Protein 4EWP (pdb70)

Nearest PDB structures (foldseek):
  4ewp-assembly3_F  TM=1.000E+00  e=6.067E-78  Micrococcus luteus NCTC 2665
  8d1u-assembly1_A  TM=9.342E-01  e=6.907E-38  Escherichia coli
  1ebl-assembly1_B  TM=9.353E-01  e=1.078E-37  Escherichia coli
  4z19-assembly1_A-2  TM=9.614E-01  e=1.887E-36  Yersinia pestis
  5bnr-assembly1_A-2  TM=9.513E-01  e=1.887E-36  Escherichia coli K-12

InterPro domains:
  IPR004655 Beta-ketoacyl-[acyl-carrier-protein] synthase III [MF_01815] (12-349)
  IPR004655 Beta-ketoacyl-[acyl-carrier-protein] synthase III [TIGR00747] (14-348)
  IPR013747 Beta-ketoacyl-[acyl-carrier-protein] synthase III, C-terminal [PF08541] (259-348)
  IPR013751 Beta-ketoacyl-[acyl-carrier-protein] synthase III, N-terminal [PF08545] (117-194)
  IPR016039 Thiolase-like [G3DSA:3.40.47.10] (1-183)
  IPR016039 Thiolase-like [G3DSA:3.40.47.10] (184-348)
  IPR016039 Thiolase-like [SSF53901] (9-349)

Secondary structure (DSSP, 8-state):
-PPPP-----SEEEEEEEEEE--S-EEEHHHHTTTTT--HHHHHHHH--SEEE---SS--HHHHHHHHHHHHHHHTT--GGG-SEEEEE-S--S-SSS-HHHHHHHHTT-TTS-EEEEE-GGGHHHHHHHHHHHHHHTTS-SEEEEEEEEEGGGG--TT-TTTGGGB-EEEEEEEEEEESS--BPPPEEEE-GGGTTSEEESS-HHHHHHHHHHHHHHS--TTTTT-SS-SS--EEE-HHHHHHIIIIIHHHHHHHHHHHHT--GGGEEEEEE--S-HHHHHHHHHHTT--TTSEEP-THHHH-B-GGGHHHHHHHHHHHH-GGGTTSEEEEEEEETTTEEEEEEEE--/-PPPP-----SEEEEEEEEEE--S-EEEGGGTTGGGT--HHHHHHHH--SEEE---TT--HHHHHHHHHHHHHHHHT--GGG-SEEEEE-S--S-SSS-HHHHHHHHTT-TTS-EEEEE-GGGHHHHHHHHHHHHHHTTS-SEEEEEEEEEGGGG--TT-SSSGGGB-EEEEEEEEEEESS--BPPPEEEE-GGGTTSEEESS-HHHHHHHHHHHHHHS--BTTBT-SS-SS--EEE-HHHHHHHIIIIIHHHHHHHHHHHT--GGGEEEEEE--S-HHHHHHHHHHTT--TTSEEP-THHHH-B-GGGHHHHHHHHHHHH-GGGTTSEEEEEEEETTTEEEEEEEE--/----------SEEEEEEEEEE--S-EEEGGGTSGGGT--HHHHHHHH--SEEE---TTS-HHHHHHHHHHHHHHHHT--GGG-SEEEEE-S--S-SSS-HHHHHHHHTT-TTS-EEEEE-GGGHHHHHHHHHHHHHHTTS-SEEEEEEEEEGGGG--TT-SSSGGGB-EEEEEEEEEEESS--BPPPEEEE-GGGTTSEEESS-HHHHHHHHHHHHHH----SSTT-SS-SS--EEE-HHHHHHHIIIIIHHHHHHHHHHHT--GGGEEEEEE--S-HHHHHHHHHHTT--TTSEEP-THHHH-B-GGGHHHHHHHHHHHH-GGGTTSEEEEEEEETTTEEEEEEEE--/--PPP-----SEEEEEEEEEE--S-EEEGGGTTTTTT--HHHHHHHH--SEEE---TT--HHHHHHHHHHHHHHHTT--GGG-SEEEEE-S--S-SSS-HHHHHHHHTT-TTS-EEEEE-GGGHHHHHHHHHHHHHHTTS-SEEEEEEEEEGGGG--TT-SSSGGGB-EEEEEEEEEEESS--BPPPEEEE-GGGTTSEEESS-HHHHHHHHHHHHHHS--TTTTT-SS-SS--EEE-HHHHHHIIIIIHHHHHHHHHHHHT--GGG-SEEEE--S-HHHHHHHHHHTT--TTSEE--THHHH-B-GGGHHHHHHHHHHHH-GGGTT-EEEEEEEETTTEEEEEEEE--/----------SEEEEEEEEEE--SEEEEGGGTTTTTT--HHHHHHHH--SEEEE--TT--HHHHHHHHHHHHHHHHT--GGG-SEEEEE-S--S-SSS-HHHHHHHHTT-TTS-EEEEE-GGGHHHHHHHHHHHHHHTTS-SEEEEEEEEEGGGG--TT-SSSGGGB-EEEEEEEEEEESS--BPPPEEEE-GGGTTSEEESS-HHHHHHHHHHHHHH---BTTBT-SS-SS--EEE-HHHHHHIIIIIIHHHHHHHHHHHT--GGG-SEEEE--S-HHHHHHHHHHTT--TTSEEP-THHHH-B-GGGHHHHHHHHHHHH-GGGTTSEEEEEEEETTTEEEEEEEE--/-PPPP-----SEEEEEEEEEE--SEEEEGGGTTTTTT--HHHHHHHH--SEEEE--TT--HHHHHHHHHHHHHHHTT--GGG-SEEEEE-S--S-SSS-HHHHHHHHTT-TTS-EEEEE-GGGHHHHHHHHHHHHHHTTS-SEEEEEEEEEGGGS--TT-SSSGGGB-EEEEEEEEEEESS--BPPPEEEE-GGGTTSEEESS-HHHHHHHHHHHHHH---TTTTT-SS-SS--EEE-HHHHHHIIIIIHHHHHHHHHHHHT--GGGEEEEEE--S-HHHHHHHHHHTT--TTSEE--THHHH-B-GGGHHHHHHHHHHHH-GGGTTSEEEEEEEETTTEEEEEEEE--

Solvent-accessible surface area: 68040 Å² total; per-residue (Å²): 190,55,97,4,118,61,69,166,81,33,67,1,0,110,1,30,3,1,0,18,59,80,2,103,77,85,16,56,1,109,95,38,26,54,79,6,134,31,47,37,143,53,0,114,147,100,5,15,0,46,22,0,2,33,18,68,81,134,23,45,4,16,71,0,0,16,25,0,0,120,43,0,12,141,105,28,70,41,120,5,81,56,6,49,1,0,0,0,1,10,17,8,27,19,40,28,4,1,5,0,0,0,35,0,0,61,81,10,40,2,51,84,8,7,0,0,12,2,17,2,7,26,0,0,1,0,0,0,0,1,4,0,3,1,2,0,8,0,18,25,5,145,38,0,0,0,0,0,0,0,16,3,32,19,11,20,23,77,86,22,87,36,12,6,8,11,4,0,0,0,0,0,0,0,0,0,6,19,16,129,119,21,1,0,0,7,19,20,23,0,1,42,3,127,86,39,75,16,16,11,17,72,42,24,34,28,102,3,54,78,28,0,22,106,2,50,99,81,46,72,11,61,78,0,46,61,20,174,46,36,32,17,6,1,12,80,26,56,26,48,15,14,36,45,21,0,0,9,28,3,0,73,13,0,90,104,0,8,110,33,0,26,8,112,24,119,52,8,24,0,0,0,0,2,2,10,23,32,84,7,0,62,8,0,14,111,27,6,172,32,44,180,87,9,44,30,0,102,7,0,22,58,2,1,11,2,5,1,0,2,4,0,0,1,0,15,78,11,17,113,109,39,92,133,16,62,42,18,5,0,0,0,0,0,5,1,4,0,1,0,34,0,0,0,0,0,68,4,38,191,36,91,4,116,58,83,165,76,30,63,1,0,100,2,33,4,2,0,18,57,82,2,98,79,93,16,46,0,94,94,35,45,54,81,4,130,22,42,33,143,80,0,112,129,103,4,16,0,53,23,0,2,34,18,66,80,128,23,46,2,17,72,0,0,18,24,0,0,120,49,0,11,142,103,26,68,42,118,6,73,53,6,49,0,0,0,0,1,10,19,8,25,20,39,33,4,1,5,0,0,0,36,0,0,61,85,10,41,2,50,87,6,8,0,0,14,0,18,3,8,25,0,0,1,0,0,0,0,2,3,0,5,0,1,0,7,0,17,24,5,142,32,0,0,0,0,0,0,0,15,3,33,16,10,22,21,80,88,25,120,36,12,6,5,13,4,0,0,0,0,0,0,0,0,0,6,26,12,135,95,22,1,1,0,11,19,26,26,0,1,30,2,120,100,37,78,19,16,13,16,69,46,21,31,28,102,3,54,80,28,0,24,100,1,46,89,80,43,72,14,73,73,0,38,73,19,170,40,38,29,16,6,2,12,62,29,62,25,100,34,14,55,74,10,0,23,167,40,3,0,69,12,0,101,88,0,8,102,36,0,35,7,102,20,116,52,8,23,0,0,0,0,4,1,11,19,29,93,6,1,57,60,0,17,169,45,4,166,29,42,182,90,8,43,26,1,101,7,0,24,56,2,1,10,1,6,1,0,2,3,0,0,1,0,22,73,12,21,110,105,33,92,136,15,61,41,17,10,0,0,0,0,0,5,2,4,0,2,1,29,0,0,0,0,0,49,4,46,149,50,102,4,120,55,80,162,82,23,64,2,0,118,3,32,3,2,0,18,54,82,3,84,54,24,18,9,2,68,90,38,32,59,82,3,130,28,44,14,121,90,0,73,120,62,5,16,0,14,0,0,4,33,18,66,86,135,26,44,4,17,73,0,0,17,26,0,0,115,46,0,11,137,105,28,68,39,126,7,78,63,6,54,0,0,0,0,1,10,16,7,25,20,42,31,5,1,4,0,0,0,36,0,0,64,87,11,38,2,52,86,8,8,0,0,13,1,18,3,8,24,0,0,1,0,0,0,0,2,2,0,5,1,1,0,10,0,11,25,4,147,44,0,0,0,0,0,0,0,15,3,33,16,11,19,9,77,81,8,142,39,11,6,6,13,4,0,0,0,0,0,0,0,0,0,5,14,12,126,133,32,2,1,0,12,22,25,25,0,1,31,2,126,54,38,86,21,16,18,19,52,47,22,31,25,99,2,52,78,31,0,24,100,1,50,91,87,40,72,22,67,76,1,26,70,18,171,48,34,24,15,7,3,12,75,36,67,26,96,6,14,40,3,8,0,4,25,38,3,3,74,12,0,76,92,0,0,76,34,0,35,2,80,11,117,50,7,21,0,0,0,0,3,2,11,16,31,52,6,0,62,42,0,18,85,8,7,107,28,48,186,89,8,41,29,0,96,6,0,7,18,2,1,9,1,5,1,0,3,3,0,0,0,0,19,51,10,20,68,63,33,64,137,14,58,44,17,4,0,0,0,0,0,4,2,5,0,1,1,28,0,0,0,0,0,61,5,43,179,46,104,2,111,56,83,168,84,25,69,1,0,106,3,28,2,2,0,11,55,85,4,96,82,82,16,44,2,126,88,42,39,48,76,8,125,21,46,57,116,96,0,118,110,145,6,12,0,48,21,0,3,31,18,73,78,138,26,46,2,19,68,0,0,12,26,0,0,107,42,0,12,124,113,28,67,40,125,9,86,55,7,53,0,0,0,0,1,11,17,7,28,19,43,28,4,2,4,0,0,0,45,0,0,68,96,14,40,2,52,85,7,7,0,0,13,1,18,4,9,24,0,0,1,0,0,0,0,1,3,0,2,1,1,0,7,0,14,26,5,140,44,0,0,0,0,0,0,0,15,7,32,17,10,17,22,73,93,23,106,35,13,5,7,12,5,0,0,0,0,0,0,0,0,0,4,16,17,133,107,25,1,1,0,14,20,16,25,0,1,38,2,127,84,41,77,16,17,12,18,71,46,21,34,29,102,3,51,77,20,0,22,104,1,54,96,83,47,75,11,77,65,0,33,73,21,173,45,36,34,18,5,2,9,67,30,59,30,87,22,13,69,145,13,0,0,112,45,3,2,141,13,0,108,107,0,6,109,36,0,36,4,95,32,116,51,9,22,0,0,1,0,3,3,12,20,20,94,6,0,56,46,0,13,145,46,5,168,32,50,170,84,8,50,25,1,108,6,0,21,55,3,2,10,1,6,1,0,2,2,0,0,0,1,21,74,10,21,113,114,39,95,139,12,62,32,16,2,0,0,1,0,0,5,1,4,0,0,1,32,0,0,0,0,0,50,3,45,188,53,88,5,118,58,78,168,80,30,66,1,0,98,0,37,3,2,0,18,56,82,2,99,79,84,18,45,0,115,94,39,49,57,73,2,135,26,48,47,115,100,0,108,121,109,5,15,0,53,22,0,2,33,18,66,83,128,25,45,2,12,70,0,0,16,26,0,0,120,45,0,10,128,99,28,70,34,132,6,83,57,7,53,0,0,0,0,1,12,16,8,29,19,41,27,4,1,4,0,0,0,34,0,0,66,82,10,42,2,52,86,7,7,0,0,12,1,19,3,9,24,0,0,1,0,0,0,0,1,4,0,4,0,1,0,9,0,20,28,8,150,39,0,0,0,0,0,0,0,16,5,34,17,9,19,21,77,83,25,148,37,13,7,7,13,4,0,0,0,0,0,0,0,0,0,5,24,10,122,104,24,2,1,0,10,22,27,25,0,0,24,3,118,109,39,75,22,16,12,18,70,46,25,30,29,103,2,53,80,25,0,29,92,1,48,103,82,41,71,13,60,75,0,37,79,17,185,39,36,32,17,5,1,12,76,26,61,24,74,35,15,46,122,27,0,15,169,42,3,0,121,8,0,94,86,0,7,98,36,0,34,2,99,31,131,48,7,17,0,0,0,0,4,3,12,16,30,91,7,0,61,45,0,21,128,47,6,170,29,50,185,82,9,48,29,6,101,7,0,22,54,3,1,11,2,7,1,0,2,2,0,1,1,0,23,80,6,18,103,111,31,88,130,30,58,39,18,6,0,0,0,0,0,5,1,4,0,1,1,27,0,0,0,0,0,66,4,30,187,38,90,4,120,56,84,164,73,21,72,1,0,12,0,33,3,2,0,18,53,84,1,99,81,85,16,45,1,116,89,39,46,56,81,4,114,31,38,36,109,72,0,107,128,130,4,13,0,48,24,0,2,31,19,67,84,133,24,44,4,15,73,0,0,13,26,0,0,127,45,0,10,126,78,7,19,34,102,5,73,53,6,51,0,0,0,0,1,12,19,7,27,20,43,29,5,0,5,0,0,0,42,0,0,61,89,14,41,2,52,84,7,8,0,0,12,1,19,3,8,25,0,0,2,1,0,0,0,1,4,0,3,1,2,0,8,0,15,26,8,134,45,0,0,0,0,0,0,1,15,5,36,16,9,20,26,76,81,23,144,37,13,4,7,8,3,0,0,0,0,0,0,0,0,0,7,17,10,56,40,25,0,1,0,9,20,19,25,0,0,29,3,127,97,39,77,16,17,11,18,63,43,22,31,30,99,1,50,78,28,0,25,105,1,60,99,77,43,72,8,63,73,0,48,54,14,170,44,35,30,14,5,5,12,78,29,60,25,88,29,11,73,133,13,0,0,125,42,2,2,139,12,0,110,100,0,8,106,35,0,35,7,106,22,113,54,8,20,0,0,0,0,3,2,10,26,18,92,7,0,32,46,0,12,134,43,8,168,30,41,184,89,8,47,31,5,103,8,0,22,58,2,1,10,1,6,2,0,2,3,0,0,2,0,22,76,9,7,82,101,30,13,66,27,8,4,16,4,0,0,0,0,0,4,1,5,0,0,1,29,0,0,0,0,0,39,0,22

Structure (mmCIF, N/CA/C/O backbone):
data_4EWP
#
_entry.id   4EWP
#
_cell.length_a   80.140
_cell.length_b   85.026
_cell.length_c   96.916
_cell.angle_alpha   69.82
_cell.angle_beta   71.37
_cell.angle_gamma   85.66
#
_symmetry.space_group_name_H-M   'P 1'
#
loop_
_entity.id
_entity.type
_entity.pdbx_description
1 polymer '3-oxoacyl-[acyl-carrier-protein] synthase 3'
2 water water
#
loop_
_atom_site.group_PDB
_atom_site.id
_atom_site.type_symbol
_atom_site.label_atom_id
_atom_site.label_alt_id
_atom_site.label_comp_id
_atom_site.label_asym_id
_atom_site.label_entity_id
_atom_site.label_seq_id
_atom_site.pdbx_PDB_ins_code
_atom_site.Cartn_x
_atom_site.Cartn_y
_atom_site.Cartn_z
_atom_site.occupancy
_atom_site.B_iso_or_equiv
_atom_site.auth_seq_id
_atom_site.auth_comp_id
_atom_site.auth_asym_id
_atom_site.auth_atom_id
_atom_site.pdbx_PDB_model_num
ATOM 1 N N . THR A 1 2 ? -64.582 -3.897 -14.033 1.00 75.41 2 THR A N 1
ATOM 2 C CA . THR A 1 2 ? -63.127 -3.854 -14.153 1.00 75.26 2 THR A CA 1
ATOM 3 C C . THR A 1 2 ? -62.664 -4.506 -15.463 1.00 73.80 2 THR A C 1
ATOM 4 O O . THR A 1 2 ? -63.202 -5.539 -15.879 1.00 74.57 2 THR A O 1
ATOM 8 N N . VAL A 1 3 ? -61.671 -3.894 -16.107 1.00 69.01 3 VAL A N 1
ATOM 9 C CA . VAL A 1 3 ? -61.219 -4.329 -17.425 1.00 63.62 3 VAL A CA 1
ATOM 10 C C . VAL A 1 3 ? -60.112 -5.375 -17.345 1.00 62.51 3 VAL A C 1
ATOM 11 O O . VAL A 1 3 ? -59.120 -5.191 -16.644 1.00 63.32 3 VAL A O 1
ATOM 15 N N . THR A 1 4 ? -60.288 -6.471 -18.074 1.00 58.98 4 THR A N 1
ATOM 16 C CA . THR A 1 4 ? -59.264 -7.504 -18.157 1.00 50.80 4 THR A CA 1
ATOM 17 C C . THR A 1 4 ? -58.353 -7.223 -19.358 1.00 46.96 4 THR A C 1
ATOM 18 O O . THR A 1 4 ? -58.837 -6.994 -20.474 1.00 48.22 4 THR A O 1
ATOM 22 N N . LEU A 1 5 ? -57.040 -7.232 -19.126 1.00 35.43 5 LEU A N 1
ATOM 23 C CA . LEU A 1 5 ? -56.082 -6.959 -20.185 1.00 33.47 5 LEU A CA 1
ATOM 24 C C . LEU A 1 5 ? -56.014 -8.163 -21.102 1.00 36.65 5 LEU A C 1
ATOM 25 O O . LEU A 1 5 ? -56.056 -9.296 -20.635 1.00 40.37 5 LEU A O 1
ATOM 30 N N . LYS A 1 6 ? -55.899 -7.921 -22.403 1.00 37.38 6 LYS A N 1
ATOM 31 C CA . LYS A 1 6 ? -55.708 -9.003 -23.360 1.00 35.85 6 LYS A CA 1
ATOM 32 C C . LYS A 1 6 ? -54.312 -9.579 -23.247 1.00 35.77 6 LYS A C 1
ATOM 33 O O . LYS A 1 6 ? -53.409 -8.926 -22.726 1.00 35.13 6 LYS A O 1
ATOM 39 N N . GLN A 1 7 ? -54.146 -10.810 -23.724 1.00 36.14 7 GLN A N 1
ATOM 40 C CA . GLN A 1 7 ? -52.858 -11.500 -23.684 1.00 37.93 7 GLN A CA 1
ATOM 41 C C . GLN A 1 7 ? -52.600 -12.242 -25.004 1.00 37.25 7 GLN A C 1
ATOM 42 O O . GLN A 1 7 ? -53.544 -12.650 -25.683 1.00 37.16 7 GLN A O 1
ATOM 48 N N . HIS A 1 8 ? -51.323 -12.386 -25.369 1.00 35.96 8 HIS A N 1
ATOM 49 C CA . HIS A 1 8 ? -50.892 -13.227 -26.491 1.00 35.25 8 HIS A CA 1
ATOM 50 C C . HIS A 1 8 ? -51.184 -14.701 -26.225 1.00 35.77 8 HIS A C 1
ATOM 51 O O . HIS A 1 8 ? -51.028 -15.173 -25.093 1.00 34.36 8 HIS A O 1
ATOM 58 N N . GLU A 1 9 ? -51.555 -15.443 -27.267 1.00 36.06 9 GLU A N 1
ATOM 59 C CA . GLU A 1 9 ? -51.554 -16.902 -27.177 1.00 39.99 9 GLU A CA 1
ATOM 60 C C . GLU A 1 9 ? -50.117 -17.429 -27.294 1.00 38.80 9 GLU A C 1
ATOM 61 O O . GLU A 1 9 ? -49.268 -16.778 -27.903 1.00 36.96 9 GLU A O 1
ATOM 67 N N . ARG A 1 10 ? -49.860 -18.606 -26.722 1.00 37.10 10 ARG A N 1
ATOM 68 C CA . ARG A 1 10 ? -48.510 -19.167 -26.663 1.00 36.34 10 ARG A CA 1
ATOM 69 C C . ARG A 1 10 ? -48.378 -20.489 -27.426 1.00 37.38 10 ARG A C 1
ATOM 70 O O . ARG A 1 10 ? -49.245 -21.363 -27.335 1.00 37.58 10 ARG A O 1
ATOM 78 N N . PRO A 1 11 ? -47.285 -20.643 -28.191 1.00 36.56 11 PRO A N 1
ATOM 79 C CA . PRO A 1 11 ? -47.089 -21.921 -28.885 1.00 33.48 11 PRO A CA 1
ATOM 80 C C . PRO A 1 11 ? -46.604 -22.947 -27.871 1.00 34.07 11 PRO A C 1
ATOM 81 O O . PRO A 1 11 ? -46.264 -22.565 -26.748 1.00 38.22 11 PRO A O 1
ATOM 85 N N . ALA A 1 12 ? -46.568 -24.216 -28.256 1.00 34.98 12 ALA A N 1
ATOM 86 C CA . ALA A 1 12 ? -46.139 -25.294 -27.370 1.00 35.25 12 ALA A CA 1
ATOM 87 C C . ALA A 1 12 ? -44.660 -25.184 -26.979 1.00 37.78 12 ALA A C 1
ATOM 88 O O . ALA A 1 12 ? -44.282 -25.456 -25.831 1.00 38.95 12 ALA A O 1
ATOM 90 N N . ALA A 1 13 ? -43.819 -24.793 -27.933 1.00 33.04 13 ALA A N 1
ATOM 91 C CA . ALA A 1 13 ? -42.378 -24.835 -27.706 1.00 27.94 13 ALA A CA 1
ATOM 92 C C . ALA A 1 13 ? -41.618 -24.013 -28.737 1.00 25.20 13 ALA A C 1
ATOM 93 O O . ALA A 1 13 ? -42.209 -23.263 -29.513 1.00 24.67 13 ALA A O 1
ATOM 95 N N . SER A 1 14 ? -40.303 -24.164 -28.748 1.00 22.78 14 SER A N 1
ATOM 96 C CA . SER A 1 14 ? -39.458 -23.353 -29.618 1.00 21.99 14 SER A CA 1
ATOM 97 C C . SER A 1 14 ? -38.369 -24.222 -30.218 1.00 20.37 14 SER A C 1
ATOM 98 O O . SER A 1 14 ? -38.172 -25.360 -29.790 1.00 21.60 14 SER A O 1
ATOM 101 N N . ARG A 1 15 ? -37.625 -23.682 -31.179 1.00 17.46 15 ARG A N 1
ATOM 102 C CA . ARG A 1 15 ? -36.569 -24.470 -31.808 1.00 24.58 15 ARG A CA 1
ATOM 103 C C . ARG A 1 15 ? -35.662 -23.597 -32.652 1.00 22.11 15 ARG A C 1
ATOM 104 O O . ARG A 1 15 ? -36.101 -22.597 -33.224 1.00 21.91 15 ARG A O 1
ATOM 112 N N . ILE A 1 16 ? -34.388 -23.966 -32.697 1.00 19.30 16 ILE A N 1
ATOM 113 C CA . ILE A 1 16 ? -33.422 -23.277 -33.543 1.00 21.17 16 ILE A CA 1
ATOM 114 C C . ILE A 1 16 ? -33.607 -23.826 -34.945 1.00 22.65 16 ILE A C 1
ATOM 115 O O . ILE A 1 16 ? -33.416 -25.022 -35.173 1.00 26.87 16 ILE A O 1
ATOM 120 N N . VAL A 1 17 ? -34.004 -22.975 -35.888 1.00 21.57 17 VAL A N 1
ATOM 121 C CA . VAL A 1 17 ? -34.311 -23.474 -37.229 1.00 23.57 17 VAL A CA 1
ATOM 122 C C . VAL A 1 17 ? -33.203 -23.238 -38.251 1.00 24.62 17 VAL A C 1
ATOM 123 O O . VAL A 1 17 ? -33.340 -23.638 -39.415 1.00 26.59 17 VAL A O 1
ATOM 127 N N . ALA A 1 18 ? -32.109 -22.606 -37.820 1.00 21.88 18 ALA A N 1
ATOM 128 C CA . ALA A 1 18 ? -30.980 -22.374 -38.719 1.00 21.28 18 ALA A CA 1
ATOM 129 C C . ALA A 1 18 ? -29.815 -21.745 -37.997 1.00 24.55 18 ALA A C 1
ATOM 130 O O . ALA A 1 18 ? -29.983 -21.143 -36.927 1.00 17.92 18 ALA A O 1
ATOM 132 N N . VAL A 1 19 ? -28.630 -21.895 -38.581 1.00 24.01 19 VAL A N 1
ATOM 133 C CA . VAL A 1 19 ? -27.440 -21.242 -38.059 1.00 23.48 19 VAL A CA 1
ATOM 134 C C . VAL A 1 19 ? -26.638 -20.607 -39.194 1.00 22.90 19 VAL A C 1
ATOM 135 O O . VAL A 1 19 ? -26.554 -21.150 -40.297 1.00 26.51 19 VAL A O 1
ATOM 139 N N . GLY A 1 20 ? -26.077 -19.437 -38.921 1.00 18.93 20 GLY A N 1
ATOM 140 C CA . GLY A 1 20 ? -25.339 -18.685 -39.911 1.00 19.80 20 GLY A CA 1
ATOM 141 C C . GLY A 1 20 ? -24.019 -18.238 -39.318 1.00 19.06 20 GLY A C 1
ATOM 142 O O . GLY A 1 20 ? -23.866 -18.182 -38.105 1.00 18.32 20 GLY A O 1
ATOM 143 N N . ALA A 1 21 ? -23.063 -17.926 -40.182 1.00 20.77 21 ALA A N 1
ATOM 144 C CA . ALA A 1 21 ? -21.703 -17.652 -39.754 1.00 24.34 21 ALA A CA 1
ATOM 145 C C . ALA A 1 21 ? -21.062 -16.556 -40.597 1.00 26.47 21 ALA A C 1
ATOM 146 O O . ALA A 1 21 ? -21.321 -16.442 -41.798 1.00 23.63 21 ALA A O 1
ATOM 148 N N . TYR A 1 22 ? -20.226 -15.750 -39.960 1.00 23.80 22 TYR A N 1
ATOM 149 C CA . TYR A 1 22 ? -19.314 -14.890 -40.698 1.00 21.41 22 TYR A CA 1
ATOM 150 C C . TYR A 1 22 ? -17.929 -15.050 -40.081 1.00 22.57 22 TYR A C 1
ATOM 151 O O . TYR A 1 22 ? -17.742 -14.858 -38.871 1.00 20.24 22 TYR A O 1
ATOM 160 N N . ARG A 1 23 ? -16.969 -15.409 -40.922 1.00 27.30 23 ARG A N 1
ATOM 161 C CA . ARG A 1 23 ? -15.595 -15.615 -40.510 1.00 28.51 23 ARG A CA 1
ATOM 162 C C . ARG A 1 23 ? -14.694 -14.735 -41.352 1.00 29.58 23 ARG A C 1
ATOM 163 O O . ARG A 1 23 ? -14.620 -14.910 -42.565 1.00 30.60 23 ARG A O 1
ATOM 171 N N . PRO A 1 24 ? -13.998 -13.785 -40.710 1.00 27.24 24 PRO A N 1
ATOM 172 C CA . PRO A 1 24 ? -12.990 -12.986 -41.417 1.00 27.12 24 PRO A CA 1
ATOM 173 C C . PRO A 1 24 ? -11.988 -13.889 -42.137 1.00 28.60 24 PRO A C 1
ATOM 174 O O . PRO A 1 24 ? -11.634 -14.941 -41.608 1.00 32.92 24 PRO A O 1
ATOM 178 N N . ALA A 1 25 ? -11.542 -13.481 -43.322 1.00 29.30 25 ALA A N 1
ATOM 179 C CA . ALA A 1 25 ? -10.629 -14.292 -44.119 1.00 31.50 25 ALA A CA 1
ATOM 180 C C . ALA A 1 25 ? -9.207 -14.277 -43.578 1.00 37.06 25 ALA A C 1
ATOM 181 O O . ALA A 1 25 ? -8.389 -15.130 -43.935 1.00 31.51 25 ALA A O 1
ATOM 183 N N . ASN A 1 26 ? -8.903 -13.304 -42.729 1.00 36.04 26 ASN A N 1
ATOM 184 C CA . ASN A 1 26 ? -7.555 -13.208 -42.175 1.00 37.62 26 ASN A CA 1
ATOM 185 C C . ASN A 1 26 ? -7.366 -14.157 -40.993 1.00 40.00 26 ASN A C 1
ATOM 186 O O . ASN A 1 26 ? -7.872 -13.920 -39.896 1.00 39.92 26 ASN A O 1
ATOM 191 N N . LEU A 1 27 ? -6.650 -15.247 -41.232 1.00 40.24 27 LEU A N 1
ATOM 192 C CA . LEU A 1 27 ? -6.327 -16.184 -40.172 1.00 38.18 27 LEU A CA 1
ATOM 193 C C . LEU A 1 27 ? -4.906 -15.915 -39.740 1.00 38.51 27 LEU A C 1
ATOM 194 O O . LEU A 1 27 ? -3.966 -16.326 -40.412 1.00 38.82 27 LEU A O 1
ATOM 199 N N . VAL A 1 28 ? -4.753 -15.203 -38.630 1.00 38.05 28 VAL A N 1
ATOM 200 C CA . VAL A 1 28 ? -3.435 -14.838 -38.123 1.00 38.11 28 VAL A CA 1
ATOM 201 C C . VAL A 1 28 ? -2.777 -16.006 -37.391 1.00 33.07 28 VAL A C 1
ATOM 202 O O . VAL A 1 28 ? -3.363 -16.592 -36.484 1.00 31.76 28 VAL A O 1
ATOM 206 N N . PRO A 1 29 ? -1.551 -16.368 -37.803 1.00 35.55 29 PRO A N 1
ATOM 207 C CA . PRO A 1 29 ? -0.833 -17.455 -37.126 1.00 35.94 29 PRO A CA 1
ATOM 208 C C . PRO A 1 29 ? -0.096 -16.971 -35.880 1.00 40.18 29 PRO A C 1
ATOM 209 O O . PRO A 1 29 ? 0.211 -15.782 -35.747 1.00 38.47 29 PRO A O 1
ATOM 213 N N . ASN A 1 30 ? 0.201 -17.902 -34.983 1.00 39.90 30 ASN A N 1
ATOM 214 C CA . ASN A 1 30 ? 0.851 -17.562 -33.729 1.00 38.98 30 ASN A CA 1
ATOM 215 C C . ASN A 1 30 ? 2.068 -16.668 -33.892 1.00 41.43 30 ASN A C 1
ATOM 216 O O . ASN A 1 30 ? 2.328 -15.805 -33.060 1.00 41.31 30 ASN A O 1
ATOM 221 N N . GLU A 1 31 ? 2.806 -16.873 -34.975 1.00 46.79 31 GLU A N 1
ATOM 222 C CA . GLU A 1 31 ? 4.121 -16.259 -35.149 1.00 52.66 31 GLU A CA 1
ATOM 223 C C . GLU A 1 31 ? 4.049 -14.734 -35.251 1.00 50.84 31 GLU A C 1
ATOM 224 O O . GLU A 1 31 ? 5.002 -14.031 -34.908 1.00 52.84 31 GLU A O 1
ATOM 230 N N . ASP A 1 32 ? 2.915 -14.231 -35.724 1.00 45.55 32 ASP A N 1
ATOM 231 C CA . ASP A 1 32 ? 2.731 -12.797 -35.910 1.00 48.25 32 ASP A CA 1
ATOM 232 C C . ASP A 1 32 ? 2.568 -12.093 -34.568 1.00 47.90 32 ASP A C 1
ATOM 233 O O . ASP A 1 32 ? 2.815 -10.891 -34.452 1.00 51.48 32 ASP A O 1
ATOM 238 N N . LEU A 1 33 ? 2.163 -12.847 -33.552 1.00 43.37 33 LEU A N 1
ATOM 239 C CA . LEU A 1 33 ? 1.819 -12.263 -32.258 1.00 42.23 33 LEU A CA 1
ATOM 240 C C . LEU A 1 33 ? 2.871 -12.480 -31.168 1.00 45.35 33 LEU A C 1
ATOM 241 O O . LEU A 1 33 ? 2.885 -11.764 -30.163 1.00 46.31 33 LEU A O 1
ATOM 246 N N . ILE A 1 34 ? 3.740 -13.467 -31.359 1.00 43.45 34 ILE A N 1
ATOM 247 C CA . ILE A 1 34 ? 4.622 -13.909 -30.282 1.00 46.03 34 ILE A CA 1
ATOM 248 C C . ILE A 1 34 ? 5.673 -12.888 -29.839 1.00 47.57 34 ILE A C 1
ATOM 249 O O . ILE A 1 34 ? 6.184 -12.974 -28.722 1.00 47.30 34 ILE A O 1
ATOM 254 N N . GLY A 1 35 ? 5.990 -11.933 -30.709 1.00 48.44 35 GLY A N 1
ATOM 255 C CA . GLY A 1 35 ? 7.033 -10.950 -30.434 1.00 49.76 35 GLY A CA 1
ATOM 256 C C . GLY A 1 35 ? 6.817 -10.093 -29.195 1.00 48.58 35 GLY A C 1
ATOM 257 O O . GLY A 1 35 ? 7.582 -10.183 -28.244 1.00 44.72 35 GLY A O 1
ATOM 258 N N . PRO A 1 36 ? 5.768 -9.256 -29.200 1.00 48.96 36 PRO A N 1
ATOM 259 C CA . PRO A 1 36 ? 5.466 -8.330 -28.098 1.00 50.34 36 PRO A CA 1
ATOM 260 C C . PRO A 1 36 ? 5.117 -9.014 -26.763 1.00 51.91 36 PRO A C 1
ATOM 261 O O . PRO A 1 36 ? 5.176 -8.359 -25.720 1.00 51.57 36 PRO A O 1
ATOM 265 N N . ILE A 1 37 ? 4.739 -10.291 -26.792 1.00 50.30 37 ILE A N 1
ATOM 266 C CA . ILE A 1 37 ? 4.492 -11.036 -25.555 1.00 48.30 37 ILE A CA 1
ATOM 267 C C . ILE A 1 37 ? 5.659 -11.991 -25.254 1.00 50.96 37 ILE A C 1
ATOM 268 O O . ILE A 1 37 ? 5.577 -12.846 -24.364 1.00 47.21 37 ILE A O 1
ATOM 273 N N . ASP A 1 38 ? 6.739 -11.825 -26.013 1.00 55.94 38 ASP A N 1
ATOM 274 C CA . ASP A 1 38 ? 7.948 -12.640 -25.887 1.00 59.79 38 ASP A CA 1
ATOM 275 C C . ASP A 1 38 ? 7.702 -14.123 -25.604 1.00 58.74 38 ASP A C 1
ATOM 276 O O . ASP A 1 38 ? 8.317 -14.683 -24.693 1.00 62.03 38 ASP A O 1
ATOM 281 N N . SER A 1 39 ? 6.820 -14.764 -26.371 1.00 53.21 39 SER A N 1
ATOM 282 C CA . SER A 1 39 ? 6.667 -16.21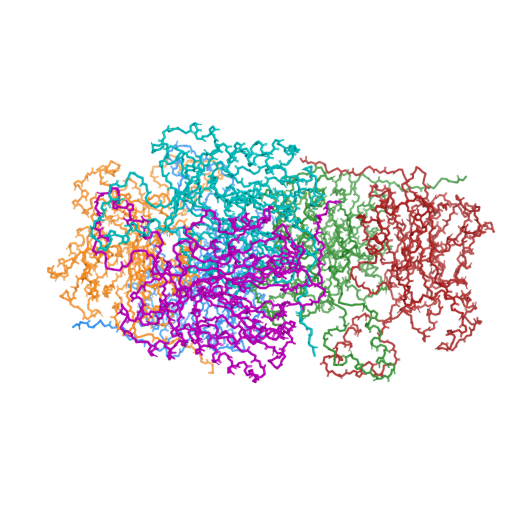6 -26.259 1.00 52.17 39 SER A CA 1
ATOM 283 C C . SER A 1 39 ? 6.900 -16.941 -27.596 1.00 52.80 39 SER A C 1
ATOM 284 O O . SER A 1 39 ? 7.806 -16.568 -28.353 1.00 52.26 39 SER A O 1
ATOM 287 N N . SER A 1 40 ? 6.122 -17.984 -27.882 1.00 51.61 40 SER A N 1
ATOM 288 C CA . SER A 1 40 ? 6.411 -18.810 -29.058 1.00 53.32 40 SER A CA 1
ATOM 289 C C . SER A 1 40 ? 5.206 -19.550 -29.643 1.00 49.63 40 SER A C 1
ATOM 290 O O . SER A 1 40 ? 4.207 -19.780 -28.964 1.00 42.22 40 SER A O 1
ATOM 293 N N . ASP A 1 41 ? 5.320 -19.919 -30.916 1.00 53.29 41 ASP A N 1
ATOM 294 C CA . ASP A 1 41 ? 4.262 -20.648 -31.610 1.00 55.28 41 ASP A CA 1
ATOM 295 C C . ASP A 1 41 ? 3.901 -21.910 -30.835 1.00 54.76 41 ASP A C 1
ATOM 296 O O . ASP A 1 41 ? 2.719 -22.185 -30.592 1.00 50.60 41 ASP A O 1
ATOM 301 N N . GLU A 1 42 ? 4.926 -22.666 -30.442 1.00 57.11 42 GLU A N 1
ATOM 302 C CA . GLU A 1 42 ? 4.725 -23.950 -29.776 1.00 58.92 42 GLU A CA 1
ATOM 303 C C . GLU A 1 42 ? 4.140 -23.809 -28.367 1.00 52.52 42 GLU A C 1
ATOM 304 O O . GLU A 1 42 ? 3.394 -24.672 -27.906 1.00 48.31 42 GLU A O 1
ATOM 310 N N . TRP A 1 43 ? 4.486 -22.728 -27.680 1.00 51.57 43 TRP A N 1
ATOM 311 C CA . TRP A 1 43 ? 3.939 -22.502 -26.351 1.00 52.85 43 TRP A CA 1
ATOM 312 C C . TRP A 1 43 ? 2.446 -22.215 -26.493 1.00 48.81 43 TRP A C 1
ATOM 313 O O . TRP A 1 43 ? 1.612 -22.919 -25.920 1.00 49.15 43 TRP A O 1
ATOM 324 N N . ILE A 1 44 ? 2.112 -21.202 -27.284 1.00 43.84 44 ILE A N 1
ATOM 325 C CA . ILE A 1 44 ? 0.712 -20.877 -27.531 1.00 41.42 44 ILE A CA 1
ATOM 326 C C . ILE A 1 44 ? -0.075 -22.115 -27.939 1.00 41.62 44 ILE A C 1
ATOM 327 O O . ILE A 1 44 ? -1.145 -22.388 -27.394 1.00 42.15 44 ILE A O 1
ATOM 332 N N . ARG A 1 45 ? 0.457 -22.877 -28.886 1.00 42.96 45 ARG A N 1
ATOM 333 C CA . ARG A 1 45 ? -0.270 -24.042 -29.379 1.00 44.48 45 ARG A CA 1
ATOM 334 C C . ARG A 1 45 ? -0.507 -25.028 -28.241 1.00 46.99 45 ARG A C 1
ATOM 335 O O . ARG A 1 45 ? -1.564 -25.649 -28.147 1.00 47.84 45 ARG A O 1
ATOM 343 N N . GLN A 1 46 ? 0.476 -25.129 -27.354 1.00 49.34 46 GLN A N 1
ATOM 344 C CA . GLN A 1 46 ? 0.429 -26.056 -26.230 1.00 54.53 46 GLN A CA 1
ATOM 345 C C . GLN A 1 46 ? -0.495 -25.586 -25.094 1.00 50.69 46 GLN A C 1
ATOM 346 O O . GLN A 1 46 ? -1.270 -26.373 -24.549 1.00 48.96 46 GLN A O 1
ATOM 352 N N . ARG A 1 47 ? -0.422 -24.308 -24.742 1.00 50.05 47 ARG A N 1
ATOM 353 C CA . ARG A 1 47 ? -1.261 -23.770 -23.667 1.00 54.42 47 ARG A CA 1
ATOM 354 C C . ARG A 1 47 ? -2.745 -23.612 -24.040 1.00 50.65 47 ARG A C 1
ATOM 355 O O . ARG A 1 47 ? -3.624 -23.696 -23.173 1.00 50.37 47 ARG A O 1
ATOM 363 N N . THR A 1 48 ? -3.026 -23.381 -25.319 1.00 46.69 48 THR A N 1
ATOM 364 C CA . THR A 1 48 ? -4.377 -22.979 -25.730 1.00 41.64 48 THR A CA 1
ATOM 365 C C . THR A 1 48 ? -4.939 -23.798 -26.890 1.00 39.32 48 THR A C 1
ATOM 366 O O . THR A 1 48 ? -6.144 -23.775 -27.139 1.00 30.98 48 THR A O 1
ATOM 370 N N . GLY A 1 49 ? -4.062 -24.515 -27.593 1.00 41.33 49 GLY A N 1
ATOM 371 C CA . GLY A 1 49 ? -4.465 -25.314 -28.734 1.00 39.37 49 GLY A CA 1
ATOM 372 C C . GLY A 1 49 ? -4.840 -24.455 -29.926 1.00 38.59 49 GLY A C 1
ATOM 373 O O . GLY A 1 49 ? -5.489 -24.924 -30.859 1.00 40.62 49 GLY A O 1
ATOM 374 N N . ILE A 1 50 ? -4.426 -23.192 -29.896 1.00 36.78 50 ILE A N 1
ATOM 375 C CA . ILE A 1 50 ? -4.721 -22.263 -30.985 1.00 36.59 50 ILE A CA 1
ATOM 376 C C . ILE A 1 50 ? -3.583 -22.219 -31.999 1.00 41.44 50 ILE A C 1
ATOM 377 O O . ILE A 1 50 ? -2.409 -22.115 -31.625 1.00 44.04 50 ILE A O 1
ATOM 382 N N . VAL A 1 51 ? -3.935 -22.312 -33.280 1.00 38.43 51 VAL A N 1
ATOM 383 C CA . VAL A 1 51 ? -2.949 -22.233 -34.359 1.00 38.78 51 VAL A CA 1
ATOM 384 C C . VAL A 1 51 ? -3.108 -20.905 -35.079 1.00 37.35 51 VAL A C 1
ATOM 385 O O . VAL A 1 51 ? -2.145 -20.165 -35.274 1.00 41.08 51 VAL A O 1
ATOM 389 N N . THR A 1 52 ? -4.339 -20.616 -35.480 1.00 32.72 52 THR A N 1
ATOM 390 C CA . THR A 1 52 ? -4.664 -19.334 -36.076 1.00 35.04 52 THR A CA 1
ATOM 391 C C . THR A 1 52 ? -5.903 -18.773 -35.388 1.00 36.97 52 THR A C 1
ATOM 392 O O . THR A 1 52 ? -6.700 -19.524 -34.798 1.00 35.22 52 THR A O 1
ATOM 396 N N . ARG A 1 53 ? -6.062 -17.454 -35.461 1.00 34.72 53 ARG A N 1
ATOM 397 C CA . ARG A 1 53 ? -7.308 -16.820 -35.057 1.00 32.33 53 ARG A CA 1
ATOM 398 C C . ARG A 1 53 ? -7.815 -15.871 -36.148 1.00 31.31 53 ARG A C 1
ATOM 399 O O . ARG A 1 53 ? -7.029 -15.248 -36.873 1.00 27.19 53 ARG A O 1
ATOM 407 N N . GLN A 1 54 ? -9.135 -15.802 -36.273 1.00 27.38 54 GLN A N 1
ATOM 408 C CA . GLN A 1 54 ? -9.787 -14.870 -37.179 1.00 27.35 54 GLN A CA 1
ATOM 409 C C . GLN A 1 54 ? -9.514 -13.445 -36.730 1.00 28.38 54 GLN A C 1
ATOM 410 O O . GLN A 1 54 ? -9.744 -13.097 -35.575 1.00 27.84 54 GLN A O 1
ATOM 416 N N . ARG A 1 55 ? -8.998 -12.625 -37.637 1.00 27.77 55 ARG A N 1
ATOM 417 C CA . ARG A 1 55 ? -8.796 -11.215 -37.343 1.00 30.11 55 ARG A CA 1
ATOM 418 C C . ARG A 1 55 ? -9.467 -10.358 -38.419 1.00 32.70 55 ARG A C 1
ATOM 419 O O . ARG A 1 55 ? -9.142 -10.445 -39.601 1.00 37.57 55 ARG A O 1
ATOM 427 N N . ALA A 1 56 ? -10.429 -9.549 -37.989 1.00 29.26 56 ALA A N 1
ATOM 428 C CA . ALA A 1 56 ? -11.226 -8.735 -38.896 1.00 27.20 56 ALA A CA 1
ATOM 429 C C . ALA A 1 56 ? -10.473 -7.504 -39.345 1.00 27.29 56 ALA A C 1
ATOM 430 O O . ALA A 1 56 ? -9.663 -6.959 -38.598 1.00 26.53 56 ALA A O 1
ATOM 432 N N . THR A 1 57 ? -10.751 -7.066 -40.570 1.00 30.23 57 THR A N 1
ATOM 433 C CA . THR A 1 57 ? -10.227 -5.803 -41.078 1.00 30.80 57 THR A CA 1
ATOM 434 C C . THR A 1 57 ? -11.067 -4.655 -40.524 1.00 31.48 57 THR A C 1
ATOM 435 O O . THR A 1 57 ? -12.073 -4.890 -39.861 1.00 30.50 57 THR A O 1
ATOM 439 N N . ALA A 1 58 ? -10.646 -3.425 -40.810 1.00 34.65 58 ALA A N 1
ATOM 440 C CA . ALA A 1 58 ? -11.375 -2.222 -40.411 1.00 35.43 58 ALA A CA 1
ATOM 441 C C . ALA A 1 58 ? -12.802 -2.169 -40.950 1.00 33.24 58 ALA A C 1
ATOM 442 O O . ALA A 1 58 ? -13.705 -1.707 -40.254 1.00 30.79 58 ALA A O 1
ATOM 444 N N . GLU A 1 59 ? -12.998 -2.628 -42.185 1.00 33.22 59 GLU A N 1
ATOM 445 C CA . GLU A 1 59 ? -14.317 -2.617 -42.826 1.00 36.80 59 GLU A CA 1
ATOM 446 C C . GLU A 1 59 ? -15.261 -3.665 -42.238 1.00 33.30 59 GLU A C 1
ATOM 447 O O . GLU A 1 59 ? -16.492 -3.521 -42.300 1.00 32.63 59 GLU A O 1
ATOM 453 N N . GLU A 1 60 ? -14.684 -4.730 -41.691 1.00 29.74 60 GLU A N 1
ATOM 454 C CA . GLU A 1 60 ? -15.476 -5.814 -41.113 1.00 27.89 60 GLU A CA 1
ATOM 455 C C . GLU A 1 60 ? -15.904 -5.480 -39.691 1.00 26.33 60 GLU A C 1
ATOM 456 O O . GLU A 1 60 ? -15.374 -6.033 -38.713 1.00 23.56 60 GLU A O 1
ATOM 462 N N . THR A 1 61 ? -16.853 -4.554 -39.590 1.00 26.14 61 THR A N 1
ATOM 463 C CA . THR A 1 61 ? -17.318 -4.072 -38.302 1.00 26.61 61 THR A CA 1
ATOM 464 C C . THR A 1 61 ? -18.265 -5.080 -37.670 1.00 23.35 61 THR A C 1
ATOM 465 O O . THR A 1 61 ? -18.653 -6.079 -38.289 1.00 23.69 61 THR A O 1
ATOM 469 N N . VAL A 1 62 ? -18.647 -4.817 -36.434 1.00 18.90 62 VAL A N 1
ATOM 470 C CA . VAL A 1 62 ? -19.661 -5.640 -35.797 1.00 20.34 62 VAL A CA 1
ATOM 471 C C . VAL A 1 62 ? -20.953 -5.736 -36.654 1.00 22.92 62 VAL A C 1
ATOM 472 O O . VAL A 1 62 ? -21.459 -6.827 -36.895 1.00 23.45 62 VAL A O 1
ATOM 476 N N . PRO A 1 63 ? -21.481 -4.598 -37.129 1.00 25.28 63 PRO A N 1
ATOM 477 C CA . PRO A 1 63 ? -22.701 -4.694 -37.944 1.00 24.69 63 PRO A CA 1
ATOM 478 C C . PRO A 1 63 ? -22.510 -5.414 -39.280 1.00 24.85 63 PRO A C 1
ATOM 479 O O . PRO A 1 63 ? -23.422 -6.116 -39.711 1.00 21.49 63 PRO A O 1
ATOM 483 N N . VAL A 1 64 ? -21.364 -5.221 -39.931 1.00 23.04 64 VAL A N 1
ATOM 484 C CA . VAL A 1 64 ? -21.074 -5.925 -41.162 1.00 22.20 64 VAL A CA 1
ATOM 485 C C . VAL A 1 64 ? -21.073 -7.444 -40.940 1.00 26.52 64 VAL A C 1
ATOM 486 O O . VAL A 1 64 ? -21.752 -8.189 -41.654 1.00 26.91 64 VAL A O 1
ATOM 490 N N . MET A 1 65 ? -20.321 -7.891 -39.939 1.00 23.07 65 MET A N 1
ATOM 491 C CA . MET A 1 65 ? -20.214 -9.316 -39.625 1.00 23.14 65 MET A CA 1
ATOM 492 C C . MET A 1 65 ? -21.564 -9.894 -39.173 1.00 26.03 65 MET A C 1
ATOM 493 O O . MET A 1 65 ? -21.951 -10.983 -39.608 1.00 22.38 65 MET A O 1
ATOM 498 N N . ALA A 1 66 ? -22.281 -9.158 -38.317 1.00 19.59 66 ALA A N 1
ATOM 499 C CA . ALA A 1 66 ? -23.567 -9.625 -37.818 1.00 18.03 66 ALA A CA 1
ATOM 500 C C . ALA A 1 66 ? -24.539 -9.840 -38.969 1.00 19.20 66 ALA A C 1
ATOM 501 O O . ALA A 1 66 ? -25.315 -10.796 -38.981 1.00 19.55 66 ALA A O 1
ATOM 503 N N . VAL A 1 67 ? -24.491 -8.943 -39.942 1.00 20.17 67 VAL A N 1
ATOM 504 C CA . VAL A 1 67 ? -25.422 -8.985 -41.061 1.00 23.79 67 VAL A CA 1
ATOM 505 C C . VAL A 1 67 ? -25.181 -10.197 -41.961 1.00 25.31 67 VAL A C 1
ATOM 506 O O . VAL A 1 67 ? -26.125 -10.883 -42.368 1.00 25.79 67 VAL A O 1
ATOM 510 N N . GLY A 1 68 ? -23.915 -10.458 -42.269 1.00 28.76 68 GLY A N 1
ATOM 511 C CA . GLY A 1 68 ? -23.569 -11.610 -43.083 1.00 26.79 68 GLY A CA 1
ATOM 512 C C . GLY A 1 68 ? -24.052 -12.876 -42.393 1.00 25.83 68 GLY A C 1
ATOM 513 O O . GLY A 1 68 ? -24.698 -13.724 -43.011 1.00 25.15 68 GLY A O 1
ATOM 514 N N . ALA A 1 69 ? -23.749 -13.009 -41.104 1.00 20.43 69 ALA A N 1
ATOM 515 C CA . ALA A 1 69 ? -24.180 -14.198 -40.372 1.00 23.97 69 ALA A CA 1
ATOM 516 C C . ALA A 1 69 ? -25.707 -14.268 -40.398 1.00 20.35 69 ALA A C 1
ATOM 517 O O . ALA A 1 69 ? -26.288 -15.314 -40.707 1.00 17.78 69 ALA A O 1
ATOM 519 N N . ALA A 1 70 ? -26.347 -13.137 -40.115 1.00 16.11 70 ALA A N 1
ATOM 520 C CA . ALA A 1 70 ? -27.807 -13.070 -40.124 1.00 18.98 70 ALA A CA 1
ATOM 521 C C . ALA A 1 70 ? -28.358 -13.507 -41.469 1.00 19.73 70 ALA A C 1
ATOM 522 O O . ALA A 1 70 ? -29.322 -14.264 -41.531 1.00 24.11 70 ALA A O 1
ATOM 524 N N . ARG A 1 71 ? -27.765 -13.024 -42.553 1.00 17.47 71 ARG A N 1
ATOM 525 C CA . ARG A 1 71 ? -28.284 -13.389 -43.875 1.00 25.24 71 ARG A CA 1
ATOM 526 C C . ARG A 1 71 ? -28.162 -14.890 -44.180 1.00 23.57 71 ARG A C 1
ATOM 527 O O . ARG A 1 71 ? -29.068 -15.473 -44.773 1.00 24.71 71 ARG A O 1
ATOM 535 N N . GLU A 1 72 ? -27.051 -15.515 -43.786 1.00 21.81 72 GLU A N 1
ATOM 536 C CA . GLU A 1 72 ? -26.924 -16.958 -44.006 1.00 26.43 72 GLU A CA 1
ATOM 537 C C . GLU A 1 72 ? -28.014 -17.732 -43.261 1.00 27.39 72 GLU A C 1
ATOM 538 O O . GLU A 1 72 ? -28.609 -18.675 -43.797 1.00 30.22 72 GLU A O 1
ATOM 544 N N . ALA A 1 73 ? -28.281 -17.316 -42.029 1.00 23.15 73 ALA A N 1
ATOM 545 C CA . ALA A 1 73 ? -29.298 -17.961 -41.206 1.00 24.43 73 ALA A CA 1
ATOM 546 C C . ALA A 1 73 ? -30.667 -17.816 -41.858 1.00 23.86 73 ALA A C 1
ATOM 547 O O . ALA A 1 73 ? -31.443 -18.766 -41.929 1.00 28.55 73 ALA A O 1
ATOM 549 N N . LEU A 1 74 ? -30.946 -16.618 -42.352 1.00 24.42 74 LEU A N 1
ATOM 550 C CA . LEU A 1 74 ? -32.217 -16.340 -43.000 1.00 23.95 74 LEU A CA 1
ATOM 551 C C . LEU A 1 74 ? -32.412 -17.237 -44.219 1.00 32.07 74 LEU A C 1
ATOM 552 O O . LEU A 1 74 ? -33.479 -17.832 -44.408 1.00 32.37 74 LEU A O 1
ATOM 557 N N . GLU A 1 75 ? -31.371 -17.335 -45.045 1.00 34.22 75 GLU A N 1
ATOM 558 C CA . GLU A 1 75 ? -31.418 -18.164 -46.249 1.00 32.36 75 GLU A CA 1
ATOM 559 C C . GLU A 1 75 ? -31.623 -19.661 -45.923 1.00 28.74 75 GLU A C 1
ATOM 560 O O . GLU A 1 75 ? -32.431 -20.355 -46.556 1.00 29.72 75 GLU A O 1
ATOM 566 N N . ARG A 1 76 ? -30.899 -20.155 -44.926 1.00 23.52 76 ARG A N 1
ATOM 567 C CA . ARG A 1 76 ? -31.039 -21.552 -44.509 1.00 25.56 76 ARG A CA 1
ATOM 568 C C . ARG A 1 76 ? -32.384 -21.864 -43.873 1.00 25.22 76 ARG A C 1
ATOM 569 O O . ARG A 1 76 ? -32.835 -22.995 -43.918 1.00 24.49 76 ARG A O 1
ATOM 577 N N . ALA A 1 77 ? -33.012 -20.856 -43.269 1.00 23.28 77 ALA A N 1
ATOM 578 C CA . ALA A 1 77 ? -34.333 -21.020 -42.678 1.00 20.22 77 ALA A CA 1
ATOM 579 C C . ALA A 1 77 ? -35.463 -20.866 -43.716 1.00 24.06 77 ALA A C 1
ATOM 580 O O . ALA A 1 77 ? -36.637 -21.094 -43.412 1.00 24.20 77 ALA A O 1
ATOM 582 N N . GLY A 1 78 ? -35.118 -20.502 -44.946 1.00 22.05 78 GLY A N 1
ATOM 583 C CA . GLY A 1 78 ? -36.134 -20.221 -45.949 1.00 23.07 78 GLY A CA 1
ATOM 584 C C . GLY A 1 78 ? -36.955 -18.976 -45.604 1.00 24.65 78 GLY A C 1
ATOM 585 O O . GLY A 1 78 ? -38.110 -18.859 -45.994 1.00 25.04 78 GLY A O 1
ATOM 586 N N . LEU A 1 79 ? -36.366 -18.046 -44.852 1.00 25.26 79 LEU A N 1
ATOM 587 C CA . LEU A 1 79 ? -37.092 -16.841 -44.409 1.00 25.72 79 LEU A CA 1
ATOM 588 C C . LEU A 1 79 ? -36.513 -15.569 -45.027 1.00 26.13 79 LEU A C 1
ATOM 589 O O . LEU A 1 79 ? -35.450 -15.601 -45.639 1.00 25.46 79 LEU A O 1
ATOM 594 N N . GLN A 1 80 ? -37.191 -14.439 -44.857 1.00 31.33 80 GLN A N 1
ATOM 595 C CA . GLN A 1 80 ? -36.516 -13.154 -45.076 1.00 32.81 80 GLN A CA 1
ATOM 596 C C . GLN A 1 80 ? -36.563 -12.223 -43.876 1.00 27.58 80 GLN A C 1
ATOM 597 O O . GLN A 1 80 ? -37.192 -12.540 -42.854 1.00 26.86 80 GLN A O 1
ATOM 603 N N . GLY A 1 81 ? -35.891 -11.076 -43.997 1.00 20.66 81 GLY A N 1
ATOM 604 C CA . GLY A 1 81 ? -35.749 -10.176 -42.865 1.00 19.97 81 GLY A CA 1
ATOM 605 C C . GLY A 1 81 ? -37.090 -9.882 -42.232 1.00 22.58 81 GLY A C 1
ATOM 606 O O . GLY A 1 81 ? -37.244 -9.931 -41.001 1.00 20.45 81 GLY A O 1
ATOM 607 N N . SER A 1 82 ? -38.070 -9.602 -43.090 1.00 22.21 82 SER A N 1
ATOM 608 C CA . SER A 1 82 ? -39.389 -9.178 -42.639 1.00 21.78 82 SER A CA 1
ATOM 609 C C . SER A 1 82 ? -40.152 -10.248 -41.872 1.00 24.10 82 SER A C 1
ATOM 610 O O . SER A 1 82 ? -41.158 -9.950 -41.234 1.00 27.48 82 SER A O 1
ATOM 613 N N . ASP A 1 83 ? -39.689 -11.493 -41.941 1.00 23.99 83 ASP A N 1
ATOM 614 C CA . ASP A 1 83 ? -40.290 -12.549 -41.136 1.00 23.77 83 ASP A CA 1
ATOM 615 C C . ASP A 1 83 ? -39.855 -12.504 -39.669 1.00 25.58 83 ASP A C 1
ATOM 616 O O . ASP A 1 83 ? -40.478 -13.146 -38.826 1.00 26.54 83 ASP A O 1
ATOM 621 N N . LEU A 1 84 ? -38.805 -11.748 -39.360 1.00 15.72 84 LEU A N 1
ATOM 622 C CA . LEU A 1 84 ? -38.317 -11.688 -37.980 1.00 20.55 84 LEU A CA 1
ATOM 623 C C . LEU A 1 84 ? -39.168 -10.771 -37.081 1.00 22.30 84 LEU A C 1
ATOM 624 O O . LEU A 1 84 ? -39.595 -9.708 -37.506 1.00 25.63 84 LEU A O 1
ATOM 629 N N . ASP A 1 85 ? -39.395 -11.185 -35.836 1.00 20.96 85 ASP A N 1
ATOM 630 C CA . ASP A 1 85 ? -40.219 -10.427 -34.903 1.00 21.57 85 ASP A CA 1
ATOM 631 C C . ASP A 1 85 ? -39.350 -9.795 -33.827 1.00 23.45 85 ASP A C 1
ATOM 632 O O . ASP A 1 85 ? -39.857 -9.031 -33.008 1.00 21.47 85 ASP A O 1
ATOM 637 N N . ALA A 1 86 ? -38.058 -10.140 -33.811 1.00 18.95 86 ALA A N 1
ATOM 638 C CA . ALA A 1 86 ? -37.107 -9.577 -32.852 1.00 17.89 86 ALA A CA 1
ATOM 639 C C . ALA A 1 86 ? -35.673 -9.855 -33.274 1.00 19.63 86 ALA A C 1
ATOM 640 O O . ALA A 1 86 ? -35.395 -10.871 -33.919 1.00 21.69 86 ALA A O 1
ATOM 642 N N . VAL A 1 87 ? -34.768 -8.957 -32.903 1.00 13.20 87 VAL A N 1
ATOM 643 C CA . VAL A 1 87 ? -33.368 -9.063 -33.278 1.00 15.98 87 VAL A CA 1
ATOM 644 C C . VAL A 1 87 ? -32.558 -8.839 -32.019 1.00 20.53 87 VAL A C 1
ATOM 645 O O . VAL A 1 87 ? -32.637 -7.773 -31.424 1.00 18.82 87 VAL A O 1
ATOM 649 N N . ILE A 1 88 ? -31.802 -9.848 -31.595 1.00 21.38 88 ILE A N 1
ATOM 650 C CA . ILE A 1 88 ? -30.987 -9.732 -30.390 1.00 20.36 88 ILE A CA 1
ATOM 651 C C . ILE A 1 88 ? -29.527 -9.853 -30.776 1.00 22.25 88 ILE A C 1
ATOM 652 O O . ILE A 1 88 ? -29.104 -10.851 -31.373 1.00 20.94 88 ILE A O 1
ATOM 657 N N . VAL A 1 89 ? -28.753 -8.828 -30.456 1.00 19.52 89 VAL A N 1
ATOM 658 C CA . VAL A 1 89 ? -27.340 -8.847 -30.800 1.00 18.43 89 VAL A CA 1
ATOM 659 C C . VAL A 1 89 ? -26.515 -8.866 -29.525 1.00 21.67 89 VAL A C 1
ATOM 660 O O . VAL A 1 89 ? -26.586 -7.955 -28.695 1.00 18.00 89 VAL A O 1
ATOM 664 N N . SER A 1 90 ? -25.741 -9.924 -29.361 1.00 23.00 90 SER A N 1
ATOM 665 C CA . SER A 1 90 ? -24.949 -10.063 -28.163 1.00 19.13 90 SER A CA 1
ATOM 666 C C . SER A 1 90 ? -23.500 -9.725 -28.469 1.00 18.67 90 SER A C 1
ATOM 667 O O . SER A 1 90 ? -22.820 -10.474 -29.157 1.00 20.88 90 SER A O 1
ATOM 670 N N . THR A 1 91 ? -23.040 -8.581 -27.965 1.00 17.59 91 THR A N 1
ATOM 671 C CA . THR A 1 91 ? -21.711 -8.071 -28.276 1.00 17.92 91 THR A CA 1
ATOM 672 C C . THR A 1 91 ? -21.254 -7.082 -27.212 1.00 20.97 91 THR A C 1
ATOM 673 O O . THR A 1 91 ? -22.079 -6.415 -26.595 1.00 22.68 91 THR A O 1
ATOM 677 N N . VAL A 1 92 ? -19.943 -6.964 -27.014 1.00 21.53 92 VAL A N 1
ATOM 678 C CA . VAL A 1 92 ? -19.396 -5.941 -26.121 1.00 16.45 92 VAL A CA 1
ATOM 679 C C . VAL A 1 92 ? -18.382 -5.070 -26.830 1.00 19.09 92 VAL A C 1
ATOM 680 O O . VAL A 1 92 ? -17.672 -4.304 -26.189 1.00 22.78 92 VAL A O 1
ATOM 684 N N . THR A 1 93 ? -18.287 -5.183 -28.151 1.00 19.61 93 THR A N 1
ATOM 685 C CA . THR A 1 93 ? -17.207 -4.479 -28.851 1.00 19.06 93 THR A CA 1
ATOM 686 C C . THR A 1 93 ? -17.691 -3.412 -29.828 1.00 23.63 93 THR A C 1
ATOM 687 O O . THR A 1 93 ? -16.885 -2.749 -30.471 1.00 30.54 93 THR A O 1
ATOM 691 N N . PHE A 1 94 ? -19.004 -3.241 -29.947 1.00 20.78 94 PHE A N 1
ATOM 692 C CA . PHE A 1 94 ? -19.540 -2.175 -30.783 1.00 20.60 94 PHE A CA 1
ATOM 693 C C . PHE A 1 94 ? -19.200 -0.846 -30.102 1.00 21.29 94 PHE A C 1
ATOM 694 O O . PHE A 1 94 ? -19.618 -0.602 -28.972 1.00 24.52 94 PHE A O 1
ATOM 702 N N . PRO A 1 95 ? -18.410 -0.001 -30.778 1.00 24.49 95 PRO A N 1
ATOM 703 C CA . PRO A 1 95 ? -17.799 1.218 -30.220 1.00 25.78 95 PRO A CA 1
ATOM 704 C C . PRO A 1 95 ? -18.727 2.424 -30.139 1.00 27.06 95 PRO A C 1
ATOM 705 O O . PRO A 1 95 ? -18.315 3.542 -30.448 1.00 25.45 95 PRO A O 1
ATOM 709 N N . HIS A 1 96 ? -19.964 2.193 -29.721 1.00 26.70 96 HIS A N 1
ATOM 710 C CA . HIS A 1 96 ? -20.898 3.274 -29.461 1.00 26.22 96 HIS A CA 1
ATOM 711 C C . HIS A 1 96 ? -21.706 2.946 -28.231 1.00 27.05 96 HIS A C 1
ATOM 712 O O . HIS A 1 96 ? -22.316 1.873 -28.152 1.00 25.25 96 HIS A O 1
ATOM 719 N N . ALA A 1 97 ? -21.735 3.874 -27.280 1.00 26.77 97 ALA A N 1
ATOM 720 C CA . ALA A 1 97 ? -22.615 3.708 -26.136 1.00 22.62 97 ALA A CA 1
ATOM 721 C C . ALA A 1 97 ? -24.059 3.522 -26.637 1.00 22.37 97 ALA A C 1
ATOM 722 O O . ALA A 1 97 ? -24.794 2.664 -26.146 1.00 20.72 97 ALA A O 1
ATOM 724 N N . THR A 1 98 ? -24.439 4.292 -27.651 1.00 19.01 98 THR A N 1
ATOM 725 C CA . THR A 1 98 ? -25.799 4.260 -28.182 1.00 16.96 98 THR A CA 1
ATOM 726 C C . THR A 1 98 ? -25.793 4.930 -29.551 1.00 17.40 98 THR A C 1
ATOM 727 O O . THR A 1 98 ? -24.927 5.754 -29.835 1.00 22.59 98 THR A O 1
ATOM 731 N N . PRO A 1 99 ? -26.728 4.557 -30.430 1.00 18.94 99 PRO A N 1
ATOM 732 C CA . PRO A 1 99 ? -27.705 3.470 -30.277 1.00 17.79 99 PRO A CA 1
ATOM 733 C C . PRO A 1 99 ? -27.073 2.097 -30.496 1.00 20.70 99 PRO A C 1
ATOM 734 O O . PRO A 1 99 ? -25.876 1.999 -30.732 1.00 22.89 99 PRO A O 1
ATOM 738 N N . SER A 1 100 ? -27.878 1.043 -30.434 1.00 14.24 100 SER A N 1
ATOM 739 C CA . SER A 1 100 ? -27.353 -0.306 -30.495 1.00 15.15 100 SER A CA 1
ATOM 740 C C . SER A 1 100 ? -26.926 -0.707 -31.911 1.00 19.46 100 SER A C 1
ATOM 741 O O . SER A 1 100 ? -27.279 -0.070 -32.899 1.00 20.31 100 SER A O 1
ATOM 744 N N . ALA A 1 101 ? -26.170 -1.791 -31.987 1.00 17.44 101 ALA A N 1
ATOM 745 C CA . ALA A 1 101 ? -25.773 -2.379 -33.250 1.00 16.67 101 ALA A CA 1
ATOM 746 C C . ALA A 1 101 ? -26.982 -3.090 -33.852 1.00 16.01 101 ALA A C 1
ATOM 747 O O . ALA A 1 101 ? -27.173 -3.123 -35.072 1.00 13.88 101 ALA A O 1
ATOM 749 N N . ALA A 1 102 ? -27.793 -3.660 -32.966 1.00 13.65 102 ALA A N 1
ATOM 750 C CA . ALA A 1 102 ? -28.949 -4.440 -33.355 1.00 15.86 102 ALA A CA 1
ATOM 751 C C . ALA A 1 102 ? -29.857 -3.645 -34.275 1.00 16.93 102 ALA A C 1
ATOM 752 O O . ALA A 1 102 ? -30.458 -4.195 -35.211 1.00 15.59 102 ALA A O 1
ATOM 754 N N . ALA A 1 103 ? -29.974 -2.352 -33.998 1.00 16.81 103 ALA A N 1
ATOM 755 C CA . ALA A 1 103 ? -30.891 -1.507 -34.757 1.00 18.98 103 ALA A CA 1
ATOM 756 C C . ALA A 1 103 ? -30.384 -1.341 -36.177 1.00 18.19 103 ALA A C 1
ATOM 757 O O . ALA A 1 103 ? -31.177 -1.331 -37.120 1.00 19.25 103 ALA A O 1
ATOM 759 N N . LEU A 1 104 ? -29.063 -1.229 -36.333 1.00 13.42 104 LEU A N 1
ATOM 760 C CA . LEU A 1 104 ? -28.458 -1.230 -37.674 1.00 23.16 104 LEU A CA 1
ATOM 761 C C . LEU A 1 104 ? -28.661 -2.572 -38.370 1.00 25.72 104 LEU A C 1
ATOM 762 O O . LEU A 1 104 ? -29.031 -2.618 -39.544 1.00 31.37 104 LEU A O 1
ATOM 767 N N . VAL A 1 105 ? -28.405 -3.663 -37.648 1.00 21.45 105 VAL A N 1
ATOM 768 C CA . VAL A 1 105 ? -28.545 -4.991 -38.225 1.00 20.74 105 VAL A CA 1
ATOM 769 C C . VAL A 1 105 ? -29.975 -5.204 -38.719 1.00 22.53 105 VAL A C 1
ATOM 770 O O . VAL A 1 105 ? -30.193 -5.627 -39.863 1.00 22.35 105 VAL A O 1
ATOM 774 N N . ALA A 1 106 ? -30.941 -4.885 -37.860 1.00 21.58 106 ALA A N 1
ATOM 775 C CA . ALA A 1 106 ? -32.355 -5.065 -38.184 1.00 19.83 106 ALA A CA 1
ATOM 776 C C . ALA A 1 106 ? -32.682 -4.355 -39.477 1.00 19.57 106 ALA A C 1
ATOM 777 O O . ALA A 1 106 ? -33.370 -4.905 -40.342 1.00 20.37 106 ALA A O 1
ATOM 779 N N . HIS A 1 107 ? -32.165 -3.133 -39.612 1.00 20.99 107 HIS A N 1
ATOM 780 C CA . HIS A 1 107 ? -32.424 -2.325 -40.795 1.00 21.78 107 HIS A CA 1
ATOM 781 C C . HIS A 1 107 ? -31.782 -2.920 -42.036 1.00 23.25 107 HIS A C 1
ATOM 782 O O . HIS A 1 107 ? -32.435 -3.045 -43.069 1.00 22.97 107 HIS A O 1
ATOM 789 N N . GLU A 1 108 ? -30.506 -3.289 -41.922 1.00 26.48 108 GLU A N 1
ATOM 790 C CA . GLU A 1 108 ? -29.738 -3.778 -43.068 1.00 28.35 108 GLU A CA 1
ATOM 791 C C . GLU A 1 108 ? -30.347 -5.044 -43.643 1.00 28.35 108 GLU A C 1
ATOM 792 O O . GLU A 1 108 ? -30.333 -5.245 -44.861 1.00 32.65 108 GLU A O 1
ATOM 798 N N . ILE A 1 109 ? -30.866 -5.909 -42.774 1.00 23.11 109 ILE A N 1
ATOM 799 C CA . ILE A 1 109 ? -31.376 -7.196 -43.239 1.00 24.65 109 ILE A CA 1
ATOM 800 C C . ILE A 1 109 ? -32.852 -7.144 -43.569 1.00 27.12 109 ILE A C 1
ATOM 801 O O . ILE A 1 109 ? -33.446 -8.164 -43.895 1.00 25.05 109 ILE A O 1
ATOM 806 N N . GLY A 1 110 ? -33.453 -5.963 -43.484 1.00 25.87 110 GLY A N 1
ATOM 807 C CA . GLY A 1 110 ? -34.850 -5.835 -43.868 1.00 24.01 110 GLY A CA 1
ATOM 808 C C . GLY A 1 110 ? -35.857 -6.293 -42.823 1.00 22.79 110 GLY A C 1
ATOM 809 O O . GLY A 1 110 ? -37.001 -6.611 -43.169 1.00 27.40 110 GLY A O 1
ATOM 810 N N . ALA A 1 111 ? -35.443 -6.302 -41.553 1.00 18.03 111 ALA A N 1
ATOM 811 C CA . ALA A 1 111 ? -36.312 -6.691 -40.431 1.00 17.54 111 ALA A CA 1
ATOM 812 C C . ALA A 1 111 ? -37.166 -5.560 -39.839 1.00 21.39 111 ALA A C 1
ATOM 813 O O . ALA A 1 111 ? -38.037 -5.821 -38.995 1.00 20.38 111 ALA A O 1
ATOM 815 N N . THR A 1 112 ? -36.909 -4.315 -40.241 1.00 19.65 112 THR A N 1
ATOM 816 C CA . THR A 1 112 ? -37.735 -3.207 -39.775 1.00 20.26 112 THR A CA 1
ATOM 817 C C . THR A 1 112 ? -39.198 -3.572 -40.008 1.00 23.33 112 THR A C 1
ATOM 818 O O . THR A 1 112 ? -39.547 -4.076 -41.071 1.00 29.49 112 THR A O 1
ATOM 822 N N . PRO A 1 113 ? -40.063 -3.304 -39.020 1.00 23.49 113 PRO A N 1
ATOM 823 C CA . PRO A 1 113 ? -39.754 -2.575 -37.786 1.00 19.30 113 PRO A CA 1
ATOM 824 C C . PRO A 1 113 ? -39.591 -3.451 -36.541 1.00 21.34 113 PRO A C 1
ATOM 825 O O . PRO A 1 113 ? -39.887 -2.969 -35.435 1.00 24.22 113 PRO A O 1
ATOM 829 N N . ALA A 1 114 ? -39.098 -4.680 -36.683 1.00 17.54 114 ALA A N 1
ATOM 830 C CA . ALA A 1 114 ? -38.865 -5.527 -35.505 1.00 15.82 114 ALA A CA 1
ATOM 831 C C . ALA A 1 114 ? -38.053 -4.829 -34.405 1.00 15.77 114 ALA A C 1
ATOM 832 O O . ALA A 1 114 ? -37.115 -4.073 -34.694 1.00 15.67 114 ALA A O 1
ATOM 834 N N . PRO A 1 115 ? -38.427 -5.065 -33.136 1.00 17.24 115 PRO A N 1
ATOM 835 C CA . PRO A 1 115 ? -37.640 -4.568 -31.997 1.00 15.53 115 PRO A CA 1
ATOM 836 C C . PRO A 1 115 ? -36.224 -5.152 -32.080 1.00 20.37 115 PRO A C 1
ATOM 837 O O . PRO A 1 115 ? -36.027 -6.281 -32.530 1.00 20.40 115 PRO A O 1
ATOM 841 N N . ALA A 1 116 ? -35.245 -4.378 -31.646 1.00 18.79 116 ALA A N 1
ATOM 842 C CA . ALA A 1 116 ? -33.855 -4.715 -31.853 1.00 14.25 116 ALA A CA 1
ATOM 843 C C . ALA A 1 116 ? -33.088 -4.145 -30.684 1.00 17.67 116 ALA A C 1
ATOM 844 O O . ALA A 1 116 ? -33.211 -2.950 -30.398 1.00 16.91 116 ALA A O 1
ATOM 846 N N . TYR A 1 117 ? -32.304 -4.979 -30.002 1.00 18.37 117 TYR A N 1
ATOM 847 C CA . TYR A 1 117 ? -31.465 -4.487 -28.902 1.00 13.77 117 TYR A CA 1
ATOM 848 C C . TYR A 1 117 ? -30.181 -5.290 -28.766 1.00 17.99 117 TYR A C 1
ATOM 849 O O . TYR A 1 117 ? -30.129 -6.449 -29.183 1.00 16.40 117 TYR A O 1
ATOM 858 N N . ASP A 1 118 ? -29.155 -4.675 -28.182 1.00 15.40 118 ASP A N 1
ATOM 859 C CA . ASP A 1 118 ? -27.909 -5.375 -27.871 1.00 16.38 118 ASP A CA 1
ATOM 860 C C . ASP A 1 118 ? -27.981 -5.844 -26.428 1.00 20.25 118 ASP A C 1
ATOM 861 O O . ASP A 1 118 ? -28.661 -5.226 -25.603 1.00 17.90 118 ASP A O 1
ATOM 866 N N . VAL A 1 119 ? -27.266 -6.928 -26.139 1.00 15.77 119 VAL A N 1
ATOM 867 C CA . VAL A 1 119 ? -27.195 -7.522 -24.814 1.00 17.25 119 VAL A CA 1
ATOM 868 C C . VAL A 1 119 ? -25.732 -7.570 -24.373 1.00 19.63 119 VAL A C 1
ATOM 869 O O . VAL A 1 119 ? -24.838 -7.769 -25.195 1.00 18.55 119 VAL A O 1
ATOM 873 N N . SER A 1 120 ? -25.483 -7.351 -23.088 1.00 18.47 120 SER A N 1
ATOM 874 C CA . SER A 1 120 ? -24.131 -7.445 -22.559 1.00 19.98 120 SER A CA 1
ATOM 875 C C . SER A 1 120 ? -24.039 -8.604 -21.575 1.00 18.21 120 SER A C 1
ATOM 876 O O . SER A 1 120 ? -24.465 -8.486 -20.411 1.00 19.99 120 SER A O 1
ATOM 879 N N . ALA A 1 121 ? -23.470 -9.710 -22.050 1.00 15.85 121 ALA A N 1
ATOM 880 C CA . ALA A 1 121 ? -23.271 -10.896 -21.231 1.00 15.00 121 ALA A CA 1
ATOM 881 C C . ALA A 1 121 ? -22.019 -11.636 -21.682 1.00 16.86 121 ALA A C 1
ATOM 882 O O . ALA A 1 121 ? -21.913 -12.881 -21.580 1.00 13.95 121 ALA A O 1
ATOM 884 N N . ALA A 1 122 ? -21.069 -10.856 -22.193 1.00 16.19 122 ALA A N 1
ATOM 885 C CA . ALA A 1 122 ? -19.743 -11.372 -22.488 1.00 16.94 122 ALA A CA 1
ATOM 886 C C . ALA A 1 122 ? -19.815 -12.637 -23.335 1.00 18.29 122 ALA A C 1
ATOM 887 O O . ALA A 1 122 ? -20.655 -12.739 -24.247 1.00 20.21 122 ALA A O 1
ATOM 889 N N . CYS A 1 123 ? -18.946 -13.604 -23.020 1.00 17.66 123 CYS A N 1
ATOM 890 C CA . CYS A 1 123 ? -18.856 -14.850 -23.785 1.00 22.08 123 CYS A CA 1
ATOM 891 C C . CYS A 1 123 ? -20.079 -15.735 -23.569 1.00 20.87 123 CYS A C 1
ATOM 892 O O . CYS A 1 123 ? -20.293 -16.682 -24.320 1.00 22.09 123 CYS A O 1
ATOM 895 N N . ALA A 1 124 ? -20.879 -15.447 -22.543 1.00 12.81 124 ALA A N 1
ATOM 896 C CA . ALA A 1 124 ? -22.111 -16.206 -22.353 1.00 13.93 124 ALA A CA 1
ATOM 897 C C . ALA A 1 124 ? -23.234 -15.574 -23.171 1.00 15.62 124 ALA A C 1
ATOM 898 O O . ALA A 1 124 ? -24.371 -16.038 -23.138 1.00 19.56 124 ALA A O 1
ATOM 900 N N . GLY A 1 125 ? -22.898 -14.524 -23.917 1.00 17.24 125 GLY A N 1
ATOM 901 C CA . GLY A 1 125 ? -23.890 -13.695 -24.590 1.00 16.65 125 GLY A CA 1
ATOM 902 C C . GLY A 1 125 ? -24.822 -14.411 -25.559 1.00 20.11 125 GLY A C 1
ATOM 903 O O . GLY A 1 125 ? -26.018 -14.097 -25.640 1.00 19.24 125 GLY A O 1
ATOM 904 N N . TYR A 1 126 ? -24.293 -15.360 -26.319 1.00 19.21 126 TYR A N 1
ATOM 905 C CA . TYR A 1 126 ? -25.145 -16.110 -27.231 1.00 16.68 126 TYR A CA 1
ATOM 906 C C . TYR A 1 126 ? -26.128 -16.999 -26.469 1.00 16.10 126 TYR A C 1
ATOM 907 O O . TYR A 1 126 ? -27.303 -17.055 -26.818 1.00 17.11 126 TYR A O 1
ATOM 916 N N . CYS A 1 127 ? -25.666 -17.670 -25.415 1.00 15.82 127 CYS A N 1
ATOM 917 C CA . CYS A 1 127 ? -26.564 -18.502 -24.598 1.00 14.79 127 CYS A CA 1
ATOM 918 C C . CYS A 1 127 ? -27.609 -17.672 -23.838 1.00 15.93 127 CYS A C 1
ATOM 919 O O . CYS A 1 127 ? -28.728 -18.141 -23.614 1.00 14.17 127 CYS A O 1
ATOM 922 N N . TYR A 1 128 ? -27.242 -16.452 -23.439 1.00 17.27 128 TYR A N 1
ATOM 923 C CA . TYR A 1 128 ? -28.198 -15.506 -22.845 1.00 17.59 128 TYR A CA 1
ATOM 924 C C . TYR A 1 128 ? -29.202 -15.113 -23.928 1.00 18.02 128 TYR A C 1
ATOM 925 O O . TYR A 1 128 ? -30.395 -15.026 -23.674 1.00 17.26 128 TYR A O 1
ATOM 934 N N . GLY A 1 129 ? -28.703 -14.882 -25.144 1.00 18.32 129 GLY A N 1
ATOM 935 C CA . GLY A 1 129 ? -29.561 -14.550 -26.270 1.00 14.83 129 GLY A CA 1
ATOM 936 C C . GLY A 1 129 ? -30.574 -15.654 -26.527 1.00 16.84 129 GLY A C 1
ATOM 937 O O . GLY A 1 129 ? -31.745 -15.395 -26.773 1.00 18.35 129 GLY A O 1
ATOM 938 N N . VAL A 1 130 ? -30.126 -16.903 -26.452 1.00 19.12 130 VAL A N 1
ATOM 939 C CA . VAL A 1 130 ? -31.009 -18.026 -26.734 1.00 16.81 130 VAL A CA 1
ATOM 940 C C . VAL A 1 130 ? -32.065 -18.151 -25.637 1.00 16.55 130 VAL A C 1
ATOM 941 O O . VAL A 1 130 ? -33.225 -18.403 -25.930 1.00 16.89 130 VAL A O 1
ATOM 945 N N . ALA A 1 131 ? -31.665 -17.940 -24.382 1.00 16.15 131 ALA A N 1
ATOM 946 C CA . ALA A 1 131 ? -32.611 -17.982 -23.267 1.00 16.39 131 ALA A CA 1
ATOM 947 C C . ALA A 1 131 ? -33.705 -16.949 -23.514 1.00 20.55 131 ALA A C 1
ATOM 948 O O . ALA A 1 131 ? -34.901 -17.228 -23.356 1.00 19.25 131 ALA A O 1
ATOM 950 N N . GLN A 1 132 ? -33.289 -15.754 -23.928 1.00 20.99 132 GLN A N 1
ATOM 951 C CA . GLN A 1 132 ? -34.232 -14.668 -24.169 1.00 22.80 132 GLN A CA 1
ATOM 952 C C . GLN A 1 132 ? -35.151 -14.992 -25.347 1.00 20.52 132 GLN A C 1
ATOM 953 O O . GLN A 1 132 ? -36.369 -14.914 -25.237 1.00 19.55 132 GLN A O 1
ATOM 959 N N . ALA A 1 133 ? -34.545 -15.387 -26.461 1.00 19.23 133 ALA A N 1
ATOM 960 C CA . ALA A 1 133 ? -35.284 -15.776 -27.656 1.00 22.37 133 ALA A CA 1
ATOM 961 C C . ALA A 1 133 ? -36.314 -16.866 -27.333 1.00 22.77 133 ALA A C 1
ATOM 962 O O . ALA A 1 133 ? -37.483 -16.770 -27.720 1.00 21.30 133 ALA A O 1
ATOM 964 N N . ASP A 1 134 ? -35.871 -17.896 -26.619 1.00 21.62 134 ASP A N 1
ATOM 965 C CA . ASP A 1 134 ? -36.751 -18.989 -26.207 1.00 20.41 134 ASP A CA 1
ATOM 966 C C . ASP A 1 134 ? -37.937 -18.440 -25.403 1.00 17.83 134 ASP A C 1
ATOM 967 O O . ASP A 1 134 ? -39.106 -18.813 -25.634 1.00 18.82 134 ASP A O 1
ATOM 972 N N . ALA A 1 135 ? -37.638 -17.553 -24.455 1.00 16.79 135 ALA A N 1
ATOM 973 C CA . ALA A 1 135 ? -38.687 -16.930 -23.649 1.00 21.39 135 ALA A CA 1
ATOM 974 C C . ALA A 1 135 ? -39.666 -16.135 -24.521 1.00 18.72 135 ALA A C 1
ATOM 975 O O . ALA A 1 135 ? -40.879 -16.218 -24.329 1.00 20.68 135 ALA A O 1
ATOM 977 N N . LEU A 1 136 ? -39.127 -15.355 -25.457 1.00 15.92 136 LEU A N 1
ATOM 978 C CA . LEU A 1 136 ? -39.944 -14.568 -26.380 1.00 17.71 136 LEU A CA 1
ATOM 979 C C . LEU A 1 136 ? -40.865 -15.467 -27.217 1.00 16.49 136 LEU A C 1
ATOM 980 O O . LEU A 1 136 ? -42.022 -15.148 -27.418 1.00 17.51 136 LEU A O 1
ATOM 985 N N . VAL A 1 137 ? -40.350 -16.599 -27.691 1.00 16.79 137 VAL A N 1
ATOM 986 C CA . VAL A 1 137 ? -41.148 -17.513 -28.503 1.00 14.61 137 VAL A CA 1
ATOM 987 C C . VAL A 1 137 ? -42.218 -18.207 -27.658 1.00 17.57 137 VAL A C 1
ATOM 988 O O . VAL A 1 137 ? -43.379 -18.261 -28.043 1.00 18.22 137 VAL A O 1
ATOM 992 N N . ARG A 1 138 ? -41.840 -18.722 -26.490 1.00 17.08 138 ARG A N 1
ATOM 993 C CA . ARG A 1 138 ? -42.793 -19.491 -25.693 1.00 21.20 138 ARG A CA 1
ATOM 994 C C . ARG A 1 138 ? -43.832 -18.642 -24.953 1.00 26.39 138 ARG A C 1
ATOM 995 O O . ARG A 1 138 ? -44.829 -19.184 -24.457 1.00 25.48 138 ARG A O 1
ATOM 1003 N N . SER A 1 139 ? -43.624 -17.323 -24.906 1.00 22.03 139 SER A N 1
ATOM 1004 C CA . SER A 1 139 ? -44.629 -16.430 -24.324 1.00 20.62 139 SER A CA 1
ATOM 1005 C C . SER A 1 139 ? -45.518 -15.820 -25.405 1.00 24.03 139 SER A C 1
ATOM 1006 O O . SER A 1 139 ? -46.417 -15.030 -25.105 1.00 26.03 139 SER A O 1
ATOM 1009 N N . GLY A 1 140 ? -45.253 -16.175 -26.661 1.00 22.36 140 GLY A N 1
ATOM 1010 C CA . GLY A 1 140 ? -46.039 -15.684 -27.779 1.00 23.06 140 GLY A CA 1
ATOM 1011 C C . GLY A 1 140 ? -45.742 -14.227 -28.120 1.00 25.02 140 GLY A C 1
ATOM 1012 O O . GLY A 1 140 ? -46.500 -13.585 -28.844 1.00 24.91 140 GLY A O 1
ATOM 1013 N N . THR A 1 141 ? -44.636 -13.704 -27.604 1.00 20.15 141 THR A N 1
ATOM 1014 C CA . THR A 1 141 ? -44.221 -12.340 -27.915 1.00 19.70 141 THR A CA 1
ATOM 1015 C C . THR A 1 141 ? -43.635 -12.263 -29.322 1.00 24.34 141 THR A C 1
ATOM 1016 O O . THR A 1 141 ? -43.732 -11.238 -30.002 1.00 25.39 141 THR A O 1
ATOM 1020 N N . ALA A 1 142 ? -43.036 -13.364 -29.765 1.00 23.48 142 ALA A N 1
ATOM 1021 C CA . ALA A 1 142 ? -42.379 -13.419 -31.068 1.00 23.57 142 ALA A CA 1
ATOM 1022 C C . ALA A 1 142 ? -42.476 -14.826 -31.678 1.00 26.65 142 ALA A C 1
ATOM 1023 O O . ALA A 1 142 ? -42.389 -15.833 -30.973 1.00 34.00 142 ALA A O 1
ATOM 1025 N N . ARG A 1 143 ? -42.664 -14.893 -32.988 1.00 24.17 143 ARG A N 1
ATOM 1026 C CA . ARG A 1 143 ? -42.694 -16.178 -33.680 1.00 28.23 143 ARG A CA 1
ATOM 1027 C C . ARG A 1 143 ? -41.317 -16.549 -34.258 1.00 22.40 143 ARG A C 1
ATOM 1028 O O . ARG A 1 143 ? -40.971 -17.723 -34.349 1.00 26.28 143 ARG A O 1
ATOM 1036 N N . HIS A 1 144 ? -40.537 -15.541 -34.633 1.00 18.90 144 HIS A N 1
ATOM 1037 C CA . HIS A 1 144 ? -39.181 -15.745 -35.155 1.00 21.55 144 HIS A CA 1
ATOM 1038 C C . HIS A 1 144 ? -38.191 -14.714 -34.562 1.00 23.10 144 HIS A C 1
ATOM 1039 O O . HIS A 1 144 ? -38.362 -13.506 -34.738 1.00 21.60 144 HIS A O 1
ATOM 1046 N N . VAL A 1 145 ? -37.157 -15.193 -33.875 1.00 22.50 145 VAL A N 1
ATOM 1047 C CA . VAL A 1 145 ? -36.207 -14.308 -33.207 1.00 21.50 145 VAL A CA 1
ATOM 1048 C C . VAL A 1 145 ? -34.828 -14.585 -33.756 1.00 22.27 145 VAL A C 1
ATOM 1049 O O . VAL A 1 145 ? -34.388 -15.749 -33.825 1.00 19.21 145 VAL A O 1
ATOM 1053 N N . LEU A 1 146 ? -34.155 -13.522 -34.175 1.00 16.69 146 LEU A N 1
ATOM 1054 C CA . LEU A 1 146 ? -32.779 -13.643 -34.633 1.00 17.09 146 LEU A CA 1
ATOM 1055 C C . LEU A 1 146 ? -31.846 -13.384 -33.461 1.00 18.36 146 LEU A C 1
ATOM 1056 O O . LEU A 1 146 ? -32.016 -12.398 -32.756 1.00 16.92 146 LEU A O 1
ATOM 1061 N N . VAL A 1 147 ? -30.879 -14.278 -33.236 1.00 19.37 147 VAL A N 1
ATOM 1062 C CA . VAL A 1 147 ? -29.863 -14.068 -32.194 1.00 15.03 147 VAL A CA 1
ATOM 1063 C C . VAL A 1 147 ? -28.478 -14.065 -32.838 1.00 17.98 147 VAL A C 1
ATOM 1064 O O . VAL A 1 147 ? -28.119 -14.995 -33.562 1.00 17.90 147 VAL A O 1
ATOM 1068 N N . VAL A 1 148 ? -27.708 -13.014 -32.588 1.00 16.78 148 VAL A N 1
ATOM 1069 C CA . VAL A 1 148 ? -26.386 -12.901 -33.164 1.00 18.50 148 VAL A CA 1
ATOM 1070 C C . VAL A 1 148 ? -25.362 -12.713 -32.062 1.00 15.82 148 VAL A C 1
ATOM 1071 O O . VAL A 1 148 ? -25.442 -11.759 -31.289 1.00 16.04 148 VAL A O 1
ATOM 1075 N N . GLY A 1 149 ? -24.403 -13.627 -31.975 1.00 15.03 149 GLY A N 1
ATOM 1076 C CA . GLY A 1 149 ? -23.264 -13.430 -31.096 1.00 11.82 149 GLY A CA 1
ATOM 1077 C C . GLY A 1 149 ? -22.172 -12.895 -31.995 1.00 20.54 149 GLY A C 1
ATOM 1078 O O . GLY A 1 149 ? -21.858 -13.529 -33.005 1.00 20.31 149 GLY A O 1
ATOM 1079 N N . VAL A 1 150 ? -21.608 -11.733 -31.668 1.00 17.81 150 VAL A N 1
ATOM 1080 C CA . VAL A 1 150 ? -20.675 -11.076 -32.593 1.00 13.15 150 VAL A CA 1
ATOM 1081 C C . VAL A 1 150 ? -19.693 -10.176 -31.854 1.00 22.03 150 VAL A C 1
ATOM 1082 O O . VAL A 1 150 ? -20.064 -9.490 -30.910 1.00 20.21 150 VAL A O 1
ATOM 1086 N N . GLU A 1 151 ? -18.432 -10.202 -32.270 1.00 21.43 151 GLU A N 1
ATOM 1087 C CA . GLU A 1 151 ? -17.400 -9.432 -31.601 1.00 22.87 151 GLU A CA 1
ATOM 1088 C C . GLU A 1 151 ? -16.282 -9.078 -32.564 1.00 23.59 151 GLU A C 1
ATOM 1089 O O . GLU A 1 151 ? -15.882 -9.890 -33.404 1.00 24.38 151 GLU A O 1
ATOM 1095 N N . ARG A 1 152 ? -15.762 -7.868 -32.437 1.00 23.03 152 ARG A N 1
ATOM 1096 C CA . ARG A 1 152 ? -14.447 -7.584 -32.981 1.00 24.43 152 ARG A CA 1
ATOM 1097 C C . ARG A 1 152 ? -13.531 -7.351 -31.782 1.00 23.85 152 ARG A C 1
ATOM 1098 O O . ARG A 1 152 ? -13.180 -6.215 -31.452 1.00 25.59 152 ARG A O 1
ATOM 1106 N N . LEU A 1 153 ? -13.175 -8.448 -31.121 1.00 21.05 153 LEU A N 1
ATOM 1107 C CA . LEU A 1 153 ? -12.349 -8.410 -29.920 1.00 21.18 153 LEU A CA 1
ATOM 1108 C C . LEU A 1 153 ? -10.983 -7.796 -30.184 1.00 24.26 153 LEU A C 1
ATOM 1109 O O . LEU A 1 153 ? -10.340 -7.290 -29.266 1.00 24.73 153 LEU A O 1
ATOM 1114 N N . SER A 1 154 ? -10.522 -7.854 -31.430 1.00 20.30 154 SER A N 1
ATOM 1115 C CA . SER A 1 154 ? -9.204 -7.320 -31.735 1.00 25.51 154 SER A CA 1
ATOM 1116 C C . SER A 1 154 ? -9.164 -5.811 -31.468 1.00 26.37 154 SER A C 1
ATOM 1117 O O . SER A 1 154 ? -8.093 -5.225 -31.328 1.00 26.01 154 SER A O 1
ATOM 1120 N N . ASP A 1 155 ? -10.330 -5.180 -31.375 1.00 24.39 155 ASP A N 1
ATOM 1121 C CA . ASP A 1 155 ? -10.363 -3.751 -31.049 1.00 28.18 155 ASP A CA 1
ATOM 1122 C C . ASP A 1 155 ? -10.018 -3.456 -29.595 1.00 28.52 155 ASP A C 1
ATOM 1123 O O . ASP A 1 155 ? -9.665 -2.321 -29.272 1.00 28.29 155 ASP A O 1
ATOM 1128 N N . VAL A 1 156 ? -10.134 -4.469 -28.731 1.00 24.92 156 VAL A N 1
ATOM 1129 C CA . VAL A 1 156 ? -9.855 -4.295 -27.308 1.00 27.85 156 VAL A CA 1
ATOM 1130 C C . VAL A 1 156 ? -8.760 -5.219 -26.724 1.00 29.05 156 VAL A C 1
ATOM 1131 O O . VAL A 1 156 ? -8.771 -5.522 -25.531 1.00 28.19 156 VAL A O 1
ATOM 1135 N N . VAL A 1 157 ? -7.812 -5.654 -27.544 1.00 27.52 157 VAL A N 1
ATOM 1136 C CA . VAL A 1 157 ? -6.676 -6.395 -27.007 1.00 29.28 157 VAL A CA 1
ATOM 1137 C C . VAL A 1 157 ? -5.442 -5.505 -26.894 1.00 28.34 157 VAL A C 1
ATOM 1138 O O . VAL A 1 157 ? -5.261 -4.574 -27.675 1.00 30.86 157 VAL A O 1
ATOM 1142 N N . ASP A 1 158 ? -4.611 -5.777 -25.898 1.00 27.72 158 ASP A N 1
ATOM 1143 C CA . ASP A 1 158 ? -3.315 -5.124 -25.780 1.00 30.41 158 ASP A CA 1
ATOM 1144 C C . ASP A 1 158 ? -2.301 -6.134 -26.297 1.00 36.87 158 ASP A C 1
ATOM 1145 O O . ASP A 1 158 ? -2.182 -7.231 -25.751 1.00 38.74 158 ASP A O 1
ATOM 1150 N N . PRO A 1 159 ? -1.574 -5.774 -27.363 1.00 38.77 159 PRO A N 1
ATOM 1151 C CA . PRO A 1 159 ? -0.597 -6.663 -28.010 1.00 38.61 159 PRO A CA 1
ATOM 1152 C C . PRO A 1 159 ? 0.516 -7.118 -27.056 1.00 42.60 159 PRO A C 1
ATOM 1153 O O . PRO A 1 159 ? 1.169 -8.137 -27.317 1.00 45.20 159 PRO A O 1
ATOM 1157 N N . THR A 1 160 ? 0.734 -6.371 -25.976 1.00 39.36 160 THR A N 1
ATOM 1158 C CA . THR A 1 160 ? 1.740 -6.739 -24.984 1.00 39.98 160 THR A CA 1
ATOM 1159 C C . THR A 1 160 ? 1.146 -7.579 -23.853 1.00 40.93 160 THR A C 1
ATOM 1160 O O . THR A 1 160 ? 1.870 -8.010 -22.954 1.00 42.77 160 THR A O 1
ATOM 1164 N N . ASP A 1 161 ? -0.168 -7.803 -23.892 1.00 33.89 161 ASP A N 1
ATOM 1165 C CA . ASP A 1 161 ? -0.840 -8.576 -22.844 1.00 32.54 161 ASP A CA 1
ATOM 1166 C C . ASP A 1 161 ? -0.659 -10.085 -23.007 1.00 35.17 161 ASP A C 1
ATOM 1167 O O . ASP A 1 161 ? -1.045 -10.656 -24.035 1.00 34.18 161 ASP A O 1
ATOM 1172 N N . ARG A 1 162 ? -0.094 -10.743 -21.998 1.00 33.58 162 ARG A N 1
ATOM 1173 C CA . ARG A 1 162 ? 0.006 -12.198 -22.064 1.00 38.08 162 ARG A CA 1
ATOM 1174 C C . ARG A 1 162 ? -1.096 -12.966 -21.323 1.00 35.81 162 ARG A C 1
ATOM 1175 O O . ARG A 1 162 ? -1.056 -14.193 -21.253 1.00 35.97 162 ARG A O 1
ATOM 1183 N N . SER A 1 163 ? -2.101 -12.269 -20.806 1.00 32.39 163 SER A N 1
ATOM 1184 C CA . SER A 1 163 ? -3.188 -12.980 -20.126 1.00 28.96 163 SER A CA 1
ATOM 1185 C C . SER A 1 163 ? -4.267 -13.456 -21.088 1.00 25.82 163 SER A C 1
ATOM 1186 O O . SER A 1 163 ? -4.849 -14.518 -20.886 1.00 25.12 163 SER A O 1
ATOM 1189 N N . ILE A 1 164 ? -4.533 -12.694 -22.143 1.00 27.81 164 ILE A N 1
ATOM 1190 C CA . ILE A 1 164 ? -5.670 -13.031 -23.003 1.00 28.69 164 ILE A CA 1
ATOM 1191 C C . ILE A 1 164 ? -5.552 -12.591 -24.468 1.00 29.54 164 ILE A C 1
ATOM 1192 O O . ILE A 1 164 ? -6.148 -13.209 -25.350 1.00 29.31 164 ILE A O 1
ATOM 1197 N N . SER A 1 165 ? -4.790 -11.533 -24.729 1.00 31.31 165 SER A N 1
ATOM 1198 C CA . SER A 1 165 ? -4.764 -10.929 -26.061 1.00 32.55 165 SER A CA 1
ATOM 1199 C C . SER A 1 165 ? -4.692 -11.943 -27.208 1.00 33.10 165 SER A C 1
ATOM 1200 O O . SER A 1 165 ? -5.525 -11.938 -28.109 1.00 31.90 165 SER A O 1
ATOM 1203 N N . PHE A 1 166 ? -3.689 -12.810 -27.178 1.00 36.61 166 PHE A N 1
ATOM 1204 C CA . PHE A 1 166 ? -3.430 -13.688 -28.315 1.00 36.37 166 PHE A CA 1
ATOM 1205 C C . PHE A 1 166 ? -4.485 -14.787 -28.474 1.00 35.82 166 PHE A C 1
ATOM 1206 O O . PHE A 1 166 ? -4.501 -15.477 -29.498 1.00 31.58 166 PHE A O 1
ATOM 1214 N N . LEU A 1 167 ? -5.362 -14.951 -27.477 1.00 32.04 167 LEU A N 1
ATOM 1215 C CA . LEU A 1 167 ? -6.418 -15.966 -27.562 1.00 31.58 167 LEU A CA 1
ATOM 1216 C C . LEU A 1 167 ? -7.591 -15.520 -28.410 1.00 30.00 167 LEU A C 1
ATOM 1217 O O . LEU A 1 167 ? -8.361 -16.344 -28.890 1.00 30.17 167 LEU A O 1
ATOM 1222 N N . LEU A 1 168 ? -7.732 -14.215 -28.592 1.00 27.28 168 LEU A N 1
ATOM 1223 C CA . LEU A 1 168 ? -8.994 -13.678 -29.091 1.00 27.57 168 LEU A CA 1
ATOM 1224 C C . LEU A 1 168 ? -9.063 -13.412 -30.583 1.00 26.52 168 LEU A C 1
ATOM 1225 O O . LEU A 1 168 ? -8.132 -12.882 -31.193 1.00 27.48 168 LEU A O 1
ATOM 1230 N N . GLY A 1 169 ? -10.206 -13.759 -31.155 1.00 27.42 169 GLY A N 1
ATOM 1231 C CA . GLY A 1 169 ? -10.443 -13.568 -32.572 1.00 27.47 169 GLY A CA 1
ATOM 1232 C C . GLY A 1 169 ? -11.786 -12.886 -32.781 1.00 29.54 169 GLY A C 1
ATOM 1233 O O . GLY A 1 169 ? -12.528 -12.632 -31.816 1.00 25.47 169 GLY A O 1
ATOM 1234 N N . ASP A 1 170 ? -12.096 -12.607 -34.044 1.00 27.64 170 ASP A N 1
ATOM 1235 C CA . ASP A 1 170 ? -13.273 -11.843 -34.416 1.00 28.51 170 ASP A CA 1
ATOM 1236 C C . ASP A 1 170 ? -14.186 -12.687 -35.282 1.00 28.37 170 ASP A C 1
ATOM 1237 O O . ASP A 1 170 ? -13.726 -13.574 -36.002 1.00 30.86 170 ASP A O 1
ATOM 1242 N N . GLY A 1 171 ? -15.479 -12.390 -35.234 1.00 24.24 171 GLY A N 1
ATOM 1243 C CA . GLY A 1 171 ? -16.425 -13.002 -36.141 1.00 19.10 171 GLY A CA 1
ATOM 1244 C C . GLY A 1 171 ? -17.833 -12.896 -35.630 1.00 21.33 171 GLY A C 1
ATOM 1245 O O . GLY A 1 171 ? -18.084 -12.261 -34.600 1.00 21.22 171 GLY A O 1
ATOM 1246 N N . ALA A 1 172 ? -18.760 -13.537 -36.336 1.00 22.52 172 ALA A N 1
ATOM 1247 C CA . ALA A 1 172 ? -20.166 -13.499 -35.957 1.00 20.03 172 ALA A CA 1
ATOM 1248 C C . ALA A 1 172 ? -20.803 -14.859 -36.177 1.00 23.20 172 ALA A C 1
ATOM 1249 O O . ALA A 1 172 ? -20.475 -15.563 -37.125 1.00 23.53 172 ALA A O 1
ATOM 1251 N N . GLY A 1 173 ? -21.728 -15.222 -35.304 1.00 20.93 173 GLY A N 1
ATOM 1252 C CA . GLY A 1 173 ? -22.455 -16.464 -35.454 1.00 20.90 173 GLY A CA 1
ATOM 1253 C C . GLY A 1 173 ? -23.905 -16.168 -35.166 1.00 19.91 173 GLY A C 1
ATOM 1254 O O . GLY A 1 173 ? -24.217 -15.490 -34.186 1.00 23.82 173 GLY A O 1
ATOM 1255 N N . ALA A 1 174 ? -24.800 -16.662 -36.009 1.00 18.72 174 ALA A N 1
ATOM 1256 C CA . ALA A 1 174 ? -26.207 -16.289 -35.871 1.00 20.96 174 ALA A CA 1
ATOM 1257 C C . ALA A 1 174 ? -27.139 -17.481 -35.843 1.00 18.26 174 ALA A C 1
ATOM 1258 O O . ALA A 1 174 ? -26.923 -18.467 -36.518 1.00 24.16 174 ALA A O 1
ATOM 1260 N N . VAL A 1 175 ? -28.207 -17.360 -35.080 1.00 17.56 175 VAL A N 1
ATOM 1261 C CA . VAL A 1 175 ? -29.168 -18.436 -34.962 1.00 20.02 175 VAL A CA 1
ATOM 1262 C C . VAL A 1 175 ? -30.582 -17.844 -35.068 1.00 24.53 175 VAL A C 1
ATOM 1263 O O . VAL A 1 175 ? -30.813 -16.685 -34.696 1.00 20.99 175 VAL A O 1
ATOM 1267 N N . ILE A 1 176 ? -31.514 -18.609 -35.623 1.00 23.12 176 ILE A N 1
ATOM 1268 C CA . ILE A 1 176 ? -32.910 -18.179 -35.622 1.00 20.04 176 ILE A CA 1
ATOM 1269 C C . ILE A 1 176 ? -33.792 -19.102 -34.780 1.00 20.09 176 ILE A C 1
ATOM 1270 O O . ILE A 1 176 ? -33.864 -20.306 -35.014 1.00 18.94 176 ILE A O 1
ATOM 1275 N N . VAL A 1 177 ? -34.457 -18.531 -33.786 1.00 19.97 177 VAL A N 1
ATOM 1276 C CA . VAL A 1 177 ? -35.301 -19.322 -32.912 1.00 18.53 177 VAL A CA 1
ATOM 1277 C C . VAL A 1 177 ? -36.754 -19.130 -33.313 1.00 23.31 177 VAL A C 1
ATOM 1278 O O . VAL A 1 177 ? -37.233 -17.995 -33.418 1.00 25.41 177 VAL A O 1
ATOM 1282 N N . ALA A 1 178 ? -37.461 -20.230 -33.530 1.00 19.88 178 ALA A N 1
ATOM 1283 C CA . ALA A 1 178 ? -38.831 -20.143 -34.001 1.00 23.99 178 ALA A CA 1
ATOM 1284 C C . ALA A 1 178 ? -39.830 -20.928 -33.144 1.00 25.52 178 ALA A C 1
ATOM 1285 O O . ALA A 1 178 ? -39.485 -21.937 -32.500 1.00 23.64 178 ALA A O 1
ATOM 1287 N N . ALA A 1 179 ? -41.078 -20.471 -33.165 1.00 22.82 179 ALA A N 1
ATOM 1288 C CA . ALA A 1 179 ? -42.171 -21.255 -32.600 1.00 26.68 179 ALA A CA 1
ATOM 1289 C C . ALA A 1 179 ? -42.145 -22.677 -33.163 1.00 31.68 179 ALA A C 1
ATOM 1290 O O . ALA A 1 179 ? -41.836 -22.889 -34.335 1.00 33.51 179 ALA A O 1
ATOM 1292 N N . SER A 1 180 ? -42.479 -23.654 -32.329 1.00 30.95 180 SER A N 1
ATOM 1293 C CA . SER A 1 180 ? -42.413 -25.036 -32.753 1.00 28.52 180 SER A CA 1
ATOM 1294 C C . SER A 1 180 ? -43.454 -25.869 -32.016 1.00 34.50 180 SER A C 1
ATOM 1295 O O . SER A 1 180 ? -43.865 -25.512 -30.912 1.00 34.07 180 SER A O 1
ATOM 1298 N N . ASP A 1 181 ? -43.874 -26.969 -32.643 1.00 39.55 181 ASP A N 1
ATOM 1299 C CA . ASP A 1 181 ? -44.795 -27.934 -32.040 1.00 47.06 181 ASP A CA 1
ATOM 1300 C C . ASP A 1 181 ? -44.078 -28.844 -31.054 1.00 45.91 181 ASP A C 1
ATOM 1301 O O . ASP A 1 181 ? -44.633 -29.230 -30.025 1.00 45.12 181 ASP A O 1
ATOM 1306 N N . GLU A 1 182 ? -42.849 -29.211 -31.388 1.00 44.34 182 GLU A N 1
ATOM 1307 C CA . GLU A 1 182 ? -42.068 -30.080 -30.523 1.00 41.89 182 GLU A CA 1
ATOM 1308 C C . GLU A 1 182 ? -40.934 -29.306 -29.866 1.00 31.98 182 GLU A C 1
ATOM 1309 O O . GLU A 1 182 ? -40.304 -28.465 -30.504 1.00 29.14 182 GLU A O 1
ATOM 1315 N N . PRO A 1 183 ? -40.677 -29.593 -28.585 1.00 29.62 183 PRO A N 1
ATOM 1316 C CA . PRO A 1 183 ? -39.596 -28.990 -27.794 1.00 27.92 183 PRO A CA 1
ATOM 1317 C C . PRO A 1 183 ? -38.249 -29.115 -28.502 1.00 27.62 183 PRO A C 1
ATOM 1318 O O . PRO A 1 183 ? -37.795 -30.231 -28.739 1.00 28.09 183 PRO A O 1
ATOM 1322 N N . GLY A 1 184 ? -37.623 -27.990 -28.828 1.00 22.88 184 GLY A N 1
ATOM 1323 C CA . GLY A 1 184 ? -36.315 -27.997 -29.463 1.00 23.27 184 GLY A CA 1
ATOM 1324 C C . GLY A 1 184 ? -35.238 -27.308 -28.644 1.00 22.85 184 GLY A C 1
ATOM 1325 O O . GLY A 1 184 ? -34.051 -27.396 -28.977 1.00 25.23 184 GLY A O 1
ATOM 1326 N N . ILE A 1 185 ? -35.649 -26.636 -27.567 1.00 19.74 185 ILE A N 1
ATOM 1327 C CA . ILE A 1 185 ? -34.717 -25.946 -26.666 1.00 17.40 185 ILE A CA 1
ATOM 1328 C C . ILE A 1 185 ? -35.083 -26.254 -25.212 1.00 18.21 185 ILE A C 1
ATOM 1329 O O . ILE A 1 185 ? -36.181 -25.930 -24.747 1.00 20.21 185 ILE A O 1
ATOM 1334 N N . SER A 1 186 ? -34.170 -26.888 -24.495 1.00 17.50 186 SER A N 1
ATOM 1335 C CA . SER A 1 186 ? -34.423 -27.275 -23.111 1.00 19.87 186 SER A CA 1
ATOM 1336 C C . SER A 1 186 ? -34.340 -26.055 -22.188 1.00 21.53 186 SER A C 1
ATOM 1337 O O . SER A 1 186 ? -33.797 -25.020 -22.581 1.00 19.47 186 SER A O 1
ATOM 1340 N N . PRO A 1 187 ? -34.874 -26.178 -20.960 1.00 20.60 187 PRO A N 1
ATOM 1341 C CA . PRO A 1 187 ? -34.937 -25.021 -20.049 1.00 21.76 187 PRO A CA 1
ATOM 1342 C C . PRO A 1 187 ? -33.555 -24.471 -19.764 1.00 23.88 187 PRO A C 1
ATOM 1343 O O . PRO A 1 187 ? -32.645 -25.229 -19.407 1.00 21.85 187 PRO A O 1
ATOM 1347 N N . SER A 1 188 ? -33.391 -23.162 -19.920 1.00 20.53 188 SER A N 1
ATOM 1348 C CA . SER A 1 188 ? -32.073 -22.575 -19.739 1.00 21.40 188 SER A CA 1
ATOM 1349 C C . SER A 1 188 ? -31.565 -22.719 -18.310 1.00 21.05 188 SER A C 1
ATOM 1350 O O . SER A 1 188 ? -32.320 -22.594 -17.349 1.00 23.72 188 SER A O 1
ATOM 1353 N N . VAL A 1 189 ? -30.273 -23.001 -18.190 1.00 21.15 189 VAL A N 1
ATOM 1354 C CA . VAL A 1 189 ? -29.567 -22.939 -16.913 1.00 20.65 189 VAL A CA 1
ATOM 1355 C C . VAL A 1 189 ? -28.540 -21.804 -17.030 1.00 19.39 189 VAL A C 1
ATOM 1356 O O . VAL A 1 189 ? -27.527 -21.925 -17.728 1.00 16.57 189 VAL A O 1
ATOM 1360 N N . TRP A 1 190 ? -28.835 -20.675 -16.402 1.00 15.34 190 TRP A N 1
ATOM 1361 C CA . TRP A 1 190 ? -28.010 -19.508 -16.618 1.00 16.09 190 TRP A CA 1
ATOM 1362 C C . TRP A 1 190 ? -27.916 -18.711 -15.330 1.00 19.85 190 TRP A C 1
ATOM 1363 O O . TRP A 1 190 ? -28.804 -18.785 -14.465 1.00 19.59 190 TRP A O 1
ATOM 1374 N N . GLY A 1 191 ? -26.824 -17.975 -15.179 1.00 17.18 191 GLY A N 1
ATOM 1375 C CA . GLY A 1 191 ? -26.586 -17.284 -13.923 1.00 13.57 191 GLY A CA 1
ATOM 1376 C C . GLY A 1 191 ? -25.420 -16.329 -13.975 1.00 16.81 191 GLY A C 1
ATOM 1377 O O . GLY A 1 191 ? -24.840 -16.079 -15.038 1.00 18.82 191 GLY A O 1
ATOM 1378 N N . SER A 1 192 ? -25.070 -15.805 -12.805 1.00 17.66 192 SER A N 1
ATOM 1379 C CA . SER A 1 192 ? -24.047 -14.786 -12.686 1.00 17.14 192 SER A CA 1
ATOM 1380 C C . SER A 1 192 ? -23.360 -14.934 -11.339 1.00 19.46 192 SER A C 1
ATOM 1381 O O . SER A 1 192 ? -23.919 -15.491 -10.396 1.00 24.31 192 SER A O 1
ATOM 1384 N N . ASP A 1 193 ? -22.141 -14.430 -11.250 1.00 19.42 193 ASP A N 1
ATOM 1385 C CA . ASP A 1 193 ? -21.530 -14.214 -9.945 1.00 23.92 193 ASP A CA 1
ATOM 1386 C C . ASP A 1 193 ? -20.738 -12.932 -9.989 1.00 20.85 193 ASP A C 1
ATOM 1387 O O . ASP A 1 193 ? -19.542 -12.934 -10.292 1.00 23.70 193 ASP A O 1
ATOM 1392 N N . GLY A 1 194 ? -21.421 -11.829 -9.703 1.00 21.58 194 GLY A N 1
ATOM 1393 C CA . GLY A 1 194 ? -20.797 -10.525 -9.730 1.00 16.08 194 GLY A CA 1
ATOM 1394 C C . GLY A 1 194 ? -19.727 -10.348 -8.668 1.00 22.69 194 GLY A C 1
ATOM 1395 O O . GLY A 1 194 ? -18.960 -9.381 -8.717 1.00 24.00 194 GLY A O 1
ATOM 1396 N N . GLU A 1 195 ? -19.671 -11.242 -7.683 1.00 22.95 195 GLU A N 1
ATOM 1397 C CA . GLU A 1 195 ? -18.602 -11.123 -6.697 1.00 26.32 195 GLU A CA 1
ATOM 1398 C C . GLU A 1 195 ? -17.266 -11.227 -7.420 1.00 26.99 195 GLU A C 1
ATOM 1399 O O . GLU A 1 195 ? -16.249 -10.722 -6.945 1.00 24.11 195 GLU A O 1
ATOM 1405 N N . ARG A 1 196 ? -17.282 -11.873 -8.584 1.00 24.31 196 ARG A N 1
ATOM 1406 C CA . ARG A 1 196 ? -16.050 -12.134 -9.308 1.00 28.81 196 ARG A CA 1
ATOM 1407 C C . ARG A 1 196 ? -15.993 -11.306 -10.574 1.00 26.26 196 ARG A C 1
ATOM 1408 O O . ARG A 1 196 ? -15.391 -11.716 -11.574 1.00 22.16 196 ARG A O 1
ATOM 1416 N N . TRP A 1 197 ? -16.612 -10.125 -10.510 1.00 19.28 197 TRP A N 1
ATOM 1417 C CA . TRP A 1 197 ? -16.677 -9.200 -11.654 1.00 21.27 197 TRP A CA 1
ATOM 1418 C C . TRP A 1 197 ? -15.295 -8.896 -12.240 1.00 22.59 197 TRP A C 1
ATOM 1419 O O . TRP A 1 197 ? -15.144 -8.758 -13.452 1.00 20.42 197 TRP A O 1
ATOM 1430 N N . SER A 1 198 ? -14.275 -8.844 -11.389 1.00 22.96 198 SER A N 1
ATOM 1431 C CA . SER A 1 198 ? -12.969 -8.400 -11.850 1.00 29.49 198 SER A CA 1
ATOM 1432 C C . SER A 1 198 ? -12.106 -9.513 -12.445 1.00 30.37 198 SER A C 1
ATOM 1433 O O . SER A 1 198 ? -11.004 -9.241 -12.930 1.00 30.75 198 SER A O 1
ATOM 1436 N N . THR A 1 199 ? -12.601 -10.750 -12.427 1.00 27.00 199 THR A N 1
ATOM 1437 C CA . THR A 1 199 ? -11.804 -11.894 -12.900 1.00 28.95 199 THR A CA 1
ATOM 1438 C C . THR A 1 199 ? -11.417 -11.794 -14.379 1.00 28.65 199 THR A C 1
ATOM 1439 O O . THR A 1 199 ? -10.277 -12.069 -14.752 1.00 27.98 199 THR A O 1
ATOM 1443 N N . ILE A 1 200 ? -12.375 -11.394 -15.205 1.00 26.36 200 ILE A N 1
ATOM 1444 C CA . ILE A 1 200 ? -12.142 -11.045 -16.597 1.00 25.89 200 ILE A CA 1
ATOM 1445 C C . ILE A 1 200 ? -12.727 -9.640 -16.730 1.00 28.78 200 ILE A C 1
ATOM 1446 O O . ILE A 1 200 ? -13.903 -9.436 -16.448 1.00 29.24 200 ILE A O 1
ATOM 1451 N N . SER A 1 201 ? -11.916 -8.673 -17.141 1.00 27.21 201 SER A N 1
ATOM 1452 C CA . SER A 1 201 ? -12.351 -7.285 -17.119 1.00 26.09 201 SER A CA 1
ATOM 1453 C C . SER A 1 201 ? -11.439 -6.421 -17.971 1.00 27.85 201 SER A C 1
ATOM 1454 O O . SER A 1 201 ? -10.435 -6.906 -18.481 1.00 31.29 201 SER A O 1
ATOM 1457 N N . MET A 1 202 ? -11.797 -5.146 -18.132 1.00 26.81 202 MET A N 1
ATOM 1458 C CA . MET A 1 202 ? -10.963 -4.199 -18.867 1.00 24.47 202 MET A CA 1
ATOM 1459 C C . MET A 1 202 ? -9.906 -3.653 -17.917 1.00 24.28 202 MET A C 1
ATOM 1460 O O . MET A 1 202 ? -10.090 -3.704 -16.709 1.00 28.97 202 MET A O 1
ATOM 1465 N N . THR A 1 203 ? -8.814 -3.122 -18.458 1.00 25.22 203 THR A N 1
ATOM 1466 C CA . THR A 1 203 ? -7.725 -2.570 -17.646 1.00 29.62 203 THR A CA 1
ATOM 1467 C C . THR A 1 203 ? -8.163 -1.395 -16.776 1.00 33.93 203 THR A C 1
ATOM 1468 O O . THR A 1 203 ? -7.628 -1.188 -15.676 1.00 35.08 203 THR A O 1
ATOM 1472 N N . HIS A 1 204 ? -9.106 -0.605 -17.288 1.00 32.02 204 HIS A N 1
ATOM 1473 C CA . HIS A 1 204 ? -9.672 0.506 -16.522 1.00 35.08 204 HIS A CA 1
ATOM 1474 C C . HIS A 1 204 ? -10.875 1.145 -17.199 1.00 30.44 204 HIS A C 1
ATOM 1475 O O . HIS A 1 204 ? -11.117 0.959 -18.391 1.00 27.80 204 HIS A O 1
ATOM 1482 N N . SER A 1 205 ? -11.619 1.903 -16.407 1.00 29.90 205 SER A N 1
ATOM 1483 C CA . SER A 1 205 ? -12.828 2.574 -16.852 1.00 27.56 205 SER A CA 1
ATOM 1484 C C . SER A 1 205 ? -12.601 3.553 -18.010 1.00 27.71 205 SER A C 1
ATOM 1485 O O . SER A 1 205 ? -11.548 4.215 -18.105 1.00 25.69 205 SER A O 1
ATOM 1488 N N . GLN A 1 206 ? -13.606 3.648 -18.879 1.00 23.14 206 GLN A N 1
ATOM 1489 C CA . GLN A 1 206 ? -13.575 4.591 -19.982 1.00 24.37 206 GLN A CA 1
ATOM 1490 C C . GLN A 1 206 ? -13.442 6.023 -19.461 1.00 29.87 206 GLN A C 1
ATOM 1491 O O . GLN A 1 206 ? -12.847 6.875 -20.116 1.00 30.32 206 GLN A O 1
ATOM 1497 N N . LEU A 1 207 ? -13.978 6.279 -18.270 1.00 31.63 207 LEU A N 1
ATOM 1498 C CA . LEU A 1 207 ? -13.876 7.606 -17.663 1.00 30.64 207 LEU A CA 1
ATOM 1499 C C . LEU A 1 207 ? -12.434 8.066 -17.413 1.00 29.31 207 LEU A C 1
ATOM 1500 O O . LEU A 1 207 ? -12.159 9.271 -17.349 1.00 30.39 207 LEU A O 1
ATOM 1505 N N . GLU A 1 208 ? -11.515 7.128 -17.233 1.00 30.74 208 GLU A N 1
ATOM 1506 C CA . GLU A 1 208 ? -10.126 7.529 -17.029 1.00 32.91 208 GLU A CA 1
ATOM 1507 C C . GLU A 1 208 ? -9.642 8.104 -18.342 1.00 32.30 208 GLU A C 1
ATOM 1508 O O . GLU A 1 208 ? -8.947 9.116 -18.380 1.00 35.97 208 GLU A O 1
ATOM 1514 N N . LEU A 1 209 ? -10.058 7.464 -19.424 1.00 33.59 209 LEU A N 1
ATOM 1515 C CA . LEU A 1 209 ? -9.720 7.913 -20.761 1.00 34.55 209 LEU A CA 1
ATOM 1516 C C . LEU A 1 209 ? -10.357 9.281 -21.005 1.00 34.23 209 LEU A C 1
ATOM 1517 O O . LEU A 1 209 ? -9.677 10.210 -21.431 1.00 35.56 209 LEU A O 1
ATOM 1522 N N . ARG A 1 210 ? -11.650 9.414 -20.708 1.00 29.87 210 ARG A N 1
ATOM 1523 C CA . ARG A 1 210 ? -12.301 10.723 -20.783 1.00 32.04 210 ARG A CA 1
ATOM 1524 C C . ARG A 1 210 ? -11.498 11.783 -20.035 1.00 32.75 210 ARG A C 1
ATOM 1525 O O . ARG A 1 210 ? -11.115 12.816 -20.602 1.00 34.80 210 ARG A O 1
ATOM 1533 N N . ASP A 1 211 ? -11.243 11.534 -18.755 1.00 29.97 211 ASP A N 1
ATOM 1534 C CA . ASP A 1 211 ? -10.616 12.555 -17.917 1.00 34.02 211 ASP A CA 1
ATOM 1535 C C . ASP A 1 211 ? -9.264 13.000 -18.456 1.00 39.23 211 ASP A C 1
ATOM 1536 O O . ASP A 1 211 ? -8.940 14.190 -18.427 1.00 41.16 211 ASP A O 1
ATOM 1541 N N . ALA A 1 212 ? -8.476 12.045 -18.943 1.00 37.84 212 ALA A N 1
ATOM 1542 C CA . ALA A 1 212 ? -7.143 12.347 -19.469 1.00 39.69 212 ALA A CA 1
ATOM 1543 C C . ALA A 1 212 ? -7.190 13.173 -20.756 1.00 41.45 212 ALA A C 1
ATOM 1544 O O . ALA A 1 212 ? -6.559 14.233 -20.858 1.00 36.16 212 ALA A O 1
ATOM 1546 N N . VAL A 1 213 ? -7.934 12.672 -21.740 1.00 40.39 213 VAL A N 1
ATOM 1547 C CA . VAL A 1 213 ? -8.006 13.316 -23.050 1.00 42.95 213 VAL A CA 1
ATOM 1548 C C . VAL A 1 213 ? -8.579 14.722 -22.960 1.00 42.94 213 VAL A C 1
ATOM 1549 O O . VAL A 1 213 ? -8.087 15.643 -23.613 1.00 47.21 213 VAL A O 1
ATOM 1553 N N . GLU A 1 214 ? -9.607 14.901 -22.139 1.00 39.88 214 GLU A N 1
ATOM 1554 C CA . GLU A 1 214 ? -10.237 16.214 -22.045 1.00 41.10 214 GLU A CA 1
ATOM 1555 C C . GLU A 1 214 ? -9.430 17.186 -21.191 1.00 42.35 214 GLU A C 1
ATOM 1556 O O . GLU A 1 214 ? -9.459 18.393 -21.436 1.00 46.17 214 GLU A O 1
ATOM 1562 N N . HIS A 1 215 ? -8.705 16.667 -20.201 1.00 40.19 215 HIS A N 1
ATOM 1563 C CA . HIS A 1 215 ? -7.792 17.501 -19.411 1.00 44.63 215 HIS A CA 1
ATOM 1564 C C . HIS A 1 215 ? -6.637 17.949 -20.294 1.00 46.85 215 HIS A C 1
ATOM 1565 O O . HIS A 1 215 ? -6.193 19.093 -20.227 1.00 46.17 215 HIS A O 1
ATOM 1572 N N . ALA A 1 216 ? -6.160 17.038 -21.134 1.00 49.03 216 ALA A N 1
ATOM 1573 C CA . ALA A 1 216 ? -5.112 17.372 -22.089 1.00 52.66 216 ALA A CA 1
ATOM 1574 C C . ALA A 1 216 ? -5.620 18.434 -23.055 1.00 51.55 216 ALA A C 1
ATOM 1575 O O . ALA A 1 216 ? -4.969 19.459 -23.279 1.00 51.77 216 ALA A O 1
ATOM 1577 N N . ARG A 1 217 ? -6.798 18.182 -23.613 1.00 50.04 217 ARG A N 1
ATOM 1578 C CA . ARG A 1 217 ? -7.406 19.091 -24.577 1.00 51.34 217 ARG A CA 1
ATOM 1579 C C . ARG A 1 217 ? -7.628 20.502 -24.028 1.00 51.42 217 ARG A C 1
ATOM 1580 O O . ARG A 1 217 ? -7.285 21.476 -24.684 1.00 51.67 217 ARG A O 1
ATOM 1588 N N . THR A 1 218 ? -8.208 20.612 -22.837 1.00 50.85 218 THR A N 1
ATOM 1589 C CA . THR A 1 218 ? -8.460 21.932 -22.252 1.00 52.49 218 THR A CA 1
ATOM 1590 C C . THR A 1 218 ? -7.177 22.673 -21.856 1.00 56.43 218 THR A C 1
ATOM 1591 O O . THR A 1 218 ? -6.967 23.819 -22.255 1.00 60.30 218 THR A O 1
ATOM 1595 N N . THR A 1 219 ? -6.314 22.017 -21.084 1.00 55.86 219 THR A N 1
ATOM 1596 C CA . THR A 1 219 ? -5.137 22.687 -20.513 1.00 57.31 219 THR A CA 1
ATOM 1597 C C . THR A 1 219 ? -3.923 22.784 -21.443 1.00 56.14 219 THR A C 1
ATOM 1598 O O . THR A 1 219 ? -2.956 23.485 -21.129 1.00 55.06 219 THR A O 1
ATOM 1602 N N . GLY A 1 220 ? -3.966 22.080 -22.571 1.00 49.11 220 GLY A N 1
ATOM 1603 C CA . GLY A 1 220 ? -2.846 22.059 -23.497 1.00 50.71 220 GLY A CA 1
ATOM 1604 C C . GLY A 1 220 ? -1.673 21.213 -23.018 1.00 52.78 220 GLY A C 1
ATOM 1605 O O . GLY A 1 220 ? -0.703 21.025 -23.753 1.00 53.00 220 GLY A O 1
ATOM 1606 N N . ASP A 1 221 ? -1.755 20.710 -21.786 1.00 51.61 221 ASP A N 1
ATOM 1607 C CA . ASP A 1 221 ? -0.735 19.811 -21.241 1.00 53.42 221 ASP A CA 1
ATOM 1608 C C . ASP A 1 221 ? -1.074 18.352 -21.525 1.00 52.47 221 ASP A C 1
ATOM 1609 O O . ASP A 1 221 ? -1.946 17.772 -20.880 1.00 49.26 221 ASP A O 1
ATOM 1614 N N . ALA A 1 222 ? -0.372 17.751 -22.475 1.00 55.44 222 ALA A N 1
ATOM 1615 C CA . ALA A 1 222 ? -0.670 16.377 -22.850 1.00 56.03 222 ALA A CA 1
ATOM 1616 C C . ALA A 1 222 ? 0.320 15.370 -22.290 1.00 58.20 222 ALA A C 1
ATOM 1617 O O . ALA A 1 222 ? 0.471 14.281 -22.837 1.00 58.10 222 ALA A O 1
ATOM 1619 N N . SER A 1 223 ? 0.990 15.718 -21.199 1.00 62.80 223 SER A N 1
ATOM 1620 C CA . SER A 1 223 ? 1.740 14.714 -20.458 1.00 67.25 223 SER A CA 1
ATOM 1621 C C . SER A 1 223 ? 0.701 13.675 -20.046 1.00 64.19 223 SER A C 1
ATOM 1622 O O . SER A 1 223 ? -0.433 13.706 -20.535 1.00 65.53 223 SER A O 1
ATOM 1625 N N . ALA A 1 224 ? 1.061 12.751 -19.164 1.00 60.55 224 ALA A N 1
ATOM 1626 C CA . ALA A 1 224 ? 0.095 11.736 -18.734 1.00 52.25 224 ALA A CA 1
ATOM 1627 C C . ALA A 1 224 ? -0.397 10.874 -19.900 1.00 48.15 224 ALA A C 1
ATOM 1628 O O . ALA A 1 224 ? -0.795 9.723 -19.702 1.00 48.45 224 ALA A O 1
ATOM 1630 N N . ILE A 1 225 ? -0.378 11.442 -21.104 1.00 45.38 225 ILE A N 1
ATOM 1631 C CA . ILE A 1 225 ? -0.706 10.708 -22.322 1.00 47.35 225 ILE A CA 1
ATOM 1632 C C . ILE A 1 225 ? 0.567 10.391 -23.096 1.00 49.81 225 ILE A C 1
ATOM 1633 O O . ILE A 1 225 ? 0.858 9.225 -23.374 1.00 50.53 225 ILE A O 1
ATOM 1638 N N . THR A 1 226 ? 1.324 11.430 -23.439 1.00 48.47 226 THR A N 1
ATOM 1639 C CA . THR A 1 226 ? 2.577 11.238 -24.153 1.00 51.77 226 THR A CA 1
ATOM 1640 C C . THR A 1 226 ? 3.562 10.440 -23.307 1.00 55.41 226 THR A C 1
ATOM 1641 O O . THR A 1 226 ? 4.387 9.700 -23.841 1.00 56.63 226 THR A O 1
ATOM 1645 N N . GLY A 1 227 ? 3.465 10.588 -21.989 1.00 58.43 227 GLY A N 1
ATOM 1646 C CA . GLY A 1 227 ? 4.358 9.895 -21.079 1.00 62.52 227 GLY A CA 1
ATOM 1647 C C . GLY A 1 227 ? 3.812 8.581 -20.541 1.00 62.00 227 GLY A C 1
ATOM 1648 O O . GLY A 1 227 ? 4.455 7.916 -19.726 1.00 60.42 227 GLY A O 1
ATOM 1649 N N . ALA A 1 228 ? 2.625 8.198 -21.000 1.00 62.50 228 ALA A N 1
ATOM 1650 C CA . ALA A 1 228 ? 1.982 6.977 -20.523 1.00 62.40 228 ALA A CA 1
ATOM 1651 C C . ALA A 1 228 ? 2.724 5.731 -20.997 1.00 64.82 228 ALA A C 1
ATOM 1652 O O . ALA A 1 228 ? 2.973 5.558 -22.191 1.00 67.30 228 ALA A O 1
ATOM 1654 N N . GLU A 1 229 ? 3.080 4.862 -20.059 1.00 65.04 229 GLU A N 1
ATOM 1655 C CA . GLU A 1 229 ? 3.803 3.645 -20.410 1.00 67.64 229 GLU A CA 1
ATOM 1656 C C . GLU A 1 229 ? 2.879 2.537 -20.923 1.00 62.90 229 GLU A C 1
ATOM 1657 O O . GLU A 1 229 ? 3.214 1.844 -21.887 1.00 63.65 229 GLU A O 1
ATOM 1663 N N . GLY A 1 230 ? 1.721 2.376 -20.286 1.00 55.92 230 GLY A N 1
ATOM 1664 C CA . GLY A 1 230 ? 0.727 1.425 -20.755 1.00 50.19 230 GLY A CA 1
ATOM 1665 C C . GLY A 1 230 ? -0.360 2.113 -21.570 1.00 46.71 230 GLY A C 1
ATOM 1666 O O . GLY A 1 230 ? -0.495 3.343 -21.530 1.00 41.26 230 GLY A O 1
ATOM 1667 N N . MET A 1 231 ? -1.133 1.326 -22.317 1.00 44.27 231 MET A N 1
ATOM 1668 C CA . MET A 1 231 ? -2.208 1.876 -23.127 1.00 42.21 231 MET A CA 1
ATOM 1669 C C . MET A 1 231 ? -3.194 2.608 -22.226 1.00 44.07 231 MET A C 1
ATOM 1670 O O . MET A 1 231 ? -3.470 2.165 -21.112 1.00 46.89 231 MET A O 1
ATOM 1675 N N . LEU A 1 232 ? -3.719 3.732 -22.700 1.00 41.76 232 LEU A N 1
ATOM 1676 C CA . LEU A 1 232 ? -4.83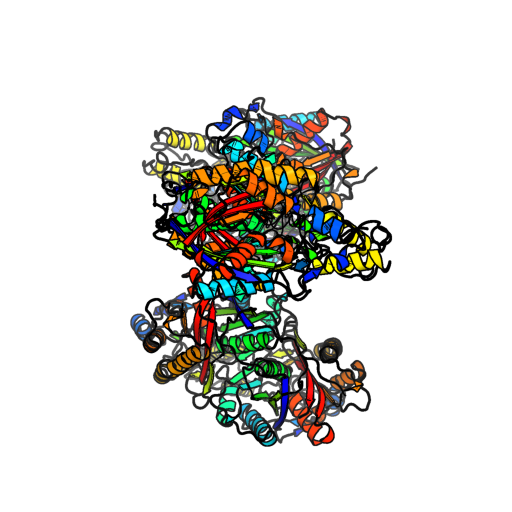6 4.383 -22.024 1.00 38.83 232 LEU A CA 1
ATOM 1677 C C . LEU A 1 232 ? -6.166 3.830 -22.542 1.00 34.76 232 LEU A C 1
ATOM 1678 O O . LEU A 1 232 ? -7.138 3.726 -21.795 1.00 33.39 232 LEU A O 1
ATOM 1683 N N . TRP A 1 233 ? -6.212 3.479 -23.823 1.00 31.79 233 TRP A N 1
ATOM 1684 C CA . TRP A 1 233 ? -7.376 2.793 -24.369 1.00 28.49 233 TRP A CA 1
ATOM 1685 C C . TRP A 1 233 ? -7.590 1.517 -23.552 1.00 30.54 233 TRP A C 1
ATOM 1686 O O . TRP A 1 233 ? -6.688 0.698 -23.435 1.00 31.38 233 TRP A O 1
ATOM 1697 N N . PRO A 1 234 ? -8.774 1.360 -22.948 1.00 30.14 234 PRO A N 1
ATOM 1698 C CA . PRO A 1 234 ? -8.998 0.180 -22.107 1.00 28.45 234 PRO A CA 1
ATOM 1699 C C . PRO A 1 234 ? -8.937 -1.095 -22.935 1.00 31.78 234 PRO A C 1
ATOM 1700 O O . PRO A 1 234 ? -9.456 -1.137 -24.056 1.00 28.31 234 PRO A O 1
ATOM 1704 N N . THR A 1 235 ? -8.308 -2.126 -22.383 1.00 33.35 235 THR A N 1
ATOM 1705 C CA . THR A 1 235 ? -8.207 -3.401 -23.071 1.00 31.06 235 THR A CA 1
ATOM 1706 C C . THR A 1 235 ? -8.543 -4.544 -22.132 1.00 26.62 235 THR A C 1
ATOM 1707 O O . THR A 1 235 ? -8.507 -4.392 -20.920 1.00 28.14 235 THR A O 1
ATOM 1711 N N . LEU A 1 236 ? -8.864 -5.690 -22.718 1.00 25.57 236 LEU A N 1
ATOM 1712 C CA . LEU A 1 236 ? -9.292 -6.868 -21.985 1.00 26.70 236 LEU A CA 1
ATOM 1713 C C . LEU A 1 236 ? -8.126 -7.525 -21.237 1.00 27.68 236 LEU A C 1
ATOM 1714 O O . LEU A 1 236 ? -6.980 -7.517 -21.692 1.00 28.17 236 LEU A O 1
ATOM 1719 N N . ARG A 1 237 ? -8.426 -8.089 -20.075 1.00 29.63 237 ARG A N 1
ATOM 1720 C CA . ARG A 1 237 ? -7.417 -8.752 -19.262 1.00 30.87 237 ARG A CA 1
ATOM 1721 C C . ARG A 1 237 ? -8.117 -9.866 -18.495 1.00 27.25 237 ARG A C 1
ATOM 1722 O O . ARG A 1 237 ? -9.345 -9.838 -18.339 1.00 25.86 237 ARG A O 1
ATOM 1730 N N . GLN A 1 238 ? -7.364 -10.864 -18.044 1.00 25.97 238 GLN A N 1
ATOM 1731 C CA . GLN A 1 238 ? -7.964 -11.893 -17.208 1.00 24.04 238 GLN A CA 1
ATOM 1732 C C . GLN A 1 238 ? -6.978 -12.520 -16.233 1.00 26.19 238 GLN A C 1
ATOM 1733 O O . GLN A 1 238 ? -5.773 -12.584 -16.485 1.00 25.16 238 GLN A O 1
ATOM 1739 N N . ASP A 1 239 ? -7.515 -13.000 -15.118 1.00 28.63 239 ASP A N 1
ATOM 1740 C CA . ASP A 1 239 ? -6.788 -13.902 -14.241 1.00 28.52 239 ASP A CA 1
ATOM 1741 C C . ASP A 1 239 ? -6.915 -15.317 -14.836 1.00 30.70 239 ASP A C 1
ATOM 1742 O O . ASP A 1 239 ? -7.888 -16.027 -14.575 1.00 29.21 239 ASP A O 1
ATOM 1747 N N . GLY A 1 240 ? -5.940 -15.710 -15.653 1.00 33.67 240 GLY A N 1
ATOM 1748 C CA . GLY A 1 240 ? -5.985 -16.969 -16.386 1.00 31.54 240 GLY A CA 1
ATOM 1749 C C . GLY A 1 240 ? -6.281 -18.207 -15.554 1.00 31.88 240 GLY A C 1
ATOM 1750 O O . GLY A 1 240 ? -7.219 -18.952 -15.847 1.00 32.41 240 GLY A O 1
ATOM 1751 N N . PRO A 1 241 ? -5.480 -18.442 -14.510 1.00 32.41 241 PRO A N 1
ATOM 1752 C CA . PRO A 1 241 ? -5.685 -19.603 -13.637 1.00 33.32 241 PRO A CA 1
ATOM 1753 C C . PRO A 1 241 ? -7.071 -19.655 -12.986 1.00 34.49 241 PRO A C 1
ATOM 1754 O O . PRO A 1 241 ? -7.657 -20.738 -12.917 1.00 38.64 241 PRO A O 1
ATOM 1758 N N . SER A 1 242 ? -7.591 -18.526 -12.516 1.00 33.53 242 SER A N 1
ATOM 1759 C CA . SER A 1 242 ? -8.948 -18.523 -11.964 1.00 35.93 242 SER A CA 1
ATOM 1760 C C . SER A 1 242 ? -9.977 -18.924 -13.013 1.00 33.44 242 SER A C 1
ATOM 1761 O O . SER A 1 242 ? -10.871 -19.733 -12.742 1.00 34.67 242 SER A O 1
ATOM 1764 N N . VAL A 1 243 ? -9.847 -18.373 -14.213 1.00 29.40 243 VAL A N 1
ATOM 1765 C CA . VAL A 1 243 ? -10.776 -18.726 -15.282 1.00 30.37 243 VAL A CA 1
ATOM 1766 C C . VAL A 1 243 ? -10.826 -20.232 -15.498 1.00 31.62 243 VAL A C 1
ATOM 1767 O O . VAL A 1 243 ? -11.911 -20.802 -15.602 1.00 29.37 243 VAL A O 1
ATOM 1771 N N . PHE A 1 244 ? -9.656 -20.875 -15.542 1.00 31.98 244 PHE A N 1
ATOM 1772 C CA . PHE A 1 244 ? -9.591 -22.326 -15.774 1.00 26.88 244 PHE A CA 1
ATOM 1773 C C . PHE A 1 244 ? -10.325 -23.125 -14.694 1.00 29.53 244 PHE A C 1
ATOM 1774 O O . PHE A 1 244 ? -11.147 -23.991 -15.005 1.00 31.42 244 PHE A O 1
ATOM 1782 N N . ARG A 1 245 ? -10.022 -22.846 -13.428 1.00 30.27 245 ARG A N 1
ATOM 1783 C CA . ARG A 1 245 ? -10.674 -23.550 -12.324 1.00 34.96 245 ARG A CA 1
ATOM 1784 C C . ARG A 1 245 ? -12.189 -23.401 -12.376 1.00 31.14 245 ARG A C 1
ATOM 1785 O O . ARG A 1 245 ? -12.929 -24.360 -12.150 1.00 31.66 245 ARG A O 1
ATOM 1793 N N . TRP A 1 246 ? -12.651 -22.199 -12.685 1.00 29.20 246 TRP A N 1
ATOM 1794 C CA . TRP A 1 246 ? -14.090 -21.941 -12.770 1.00 28.42 246 TRP A CA 1
ATOM 1795 C C . TRP A 1 246 ? -14.674 -22.561 -14.048 1.00 27.94 246 TRP A C 1
ATOM 1796 O O . TRP A 1 246 ? -15.639 -23.331 -14.009 1.00 28.24 246 TRP A O 1
ATOM 1807 N N . ALA A 1 247 ? -14.063 -22.228 -15.179 1.00 29.20 247 ALA A N 1
ATOM 1808 C CA . ALA A 1 247 ? -14.536 -22.668 -16.492 1.00 28.70 247 ALA A CA 1
ATOM 1809 C C . ALA A 1 247 ? -14.795 -24.165 -16.579 1.00 32.95 247 ALA A C 1
ATOM 1810 O O . ALA A 1 247 ? -15.727 -24.608 -17.257 1.00 37.81 247 ALA A O 1
ATOM 1812 N N . VAL A 1 248 ? -13.941 -24.943 -15.925 1.00 30.26 248 VAL A N 1
ATOM 1813 C CA . VAL A 1 248 ? -14.006 -26.395 -16.005 1.00 31.45 248 VAL A CA 1
ATOM 1814 C C . VAL A 1 248 ? -14.841 -26.996 -14.879 1.00 32.95 248 VAL A C 1
ATOM 1815 O O . VAL A 1 248 ? -15.837 -27.657 -15.137 1.00 33.16 248 VAL A O 1
ATOM 1819 N N . TRP A 1 249 ? -14.434 -26.759 -13.634 1.00 32.70 249 TRP A N 1
ATOM 1820 C CA . TRP A 1 249 ? -15.024 -27.447 -12.487 1.00 34.79 249 TRP A CA 1
ATOM 1821 C C . TRP A 1 249 ? -16.347 -26.841 -12.020 1.00 40.40 249 TRP A C 1
ATOM 1822 O O . TRP A 1 249 ? -17.180 -27.540 -11.442 1.00 45.94 249 TRP A O 1
ATOM 1833 N N . SER A 1 250 ? -16.556 -25.552 -12.281 1.00 31.81 250 SER A N 1
ATOM 1834 C CA . SER A 1 250 ? -17.839 -24.940 -11.962 1.00 26.98 250 SER A CA 1
ATOM 1835 C C . SER A 1 250 ? -18.857 -25.134 -13.089 1.00 26.10 250 SER A C 1
ATOM 1836 O O . SER A 1 250 ? -19.999 -25.536 -12.855 1.00 25.13 250 SER A O 1
ATOM 1839 N N . MET A 1 251 ? -18.434 -24.854 -14.314 1.00 22.64 251 MET A N 1
ATOM 1840 C CA . MET A 1 251 ? -19.297 -25.030 -15.461 1.00 20.63 251 MET A CA 1
ATOM 1841 C C . MET A 1 251 ? -19.692 -26.490 -15.680 1.00 21.42 251 MET A C 1
ATOM 1842 O O . MET A 1 251 ? -20.750 -26.768 -16.226 1.00 27.89 251 MET A O 1
ATOM 1847 N N . ALA A 1 252 ? -18.869 -27.428 -15.238 1.00 24.86 252 ALA A N 1
ATOM 1848 C CA . ALA A 1 252 ? -19.251 -28.822 -15.398 1.00 24.63 252 ALA A CA 1
ATOM 1849 C C . ALA A 1 252 ? -20.528 -29.094 -14.602 1.00 23.90 252 ALA A C 1
ATOM 1850 O O . ALA A 1 252 ? -21.367 -29.881 -15.019 1.00 29.02 252 ALA A O 1
ATOM 1852 N N . LYS A 1 253 ? -20.695 -28.417 -13.475 1.00 27.72 253 LYS A N 1
ATOM 1853 C CA . LYS A 1 253 ? -21.900 -28.589 -12.664 1.00 31.28 253 LYS A CA 1
ATOM 1854 C C . LYS A 1 253 ? -23.090 -27.969 -13.383 1.00 30.83 253 LYS A C 1
ATOM 1855 O O . LYS A 1 253 ? -24.192 -28.519 -13.366 1.00 30.73 253 LYS A O 1
ATOM 1861 N N . VAL A 1 254 ? -22.858 -26.822 -14.019 1.00 26.42 254 VAL A N 1
ATOM 1862 C CA . VAL A 1 254 ? -23.897 -26.168 -14.802 1.00 26.40 254 VAL A CA 1
ATOM 1863 C C . VAL A 1 254 ? -24.337 -27.097 -15.948 1.00 26.96 254 VAL A C 1
ATOM 1864 O O . VAL A 1 254 ? -25.532 -27.315 -16.177 1.00 22.25 254 VAL A O 1
ATOM 1868 N N . ALA A 1 255 ? -23.370 -27.664 -16.654 1.00 25.12 255 ALA A N 1
ATOM 1869 C CA . ALA A 1 255 ? -23.699 -28.561 -17.760 1.00 28.45 255 ALA A CA 1
ATOM 1870 C C . ALA A 1 255 ? -24.521 -29.768 -17.291 1.00 26.53 255 ALA A C 1
ATOM 1871 O O . ALA A 1 255 ? -25.510 -30.149 -17.921 1.00 27.85 255 ALA A O 1
ATOM 1873 N N . ARG A 1 256 ? -24.118 -30.377 -16.185 1.00 22.15 256 ARG A N 1
ATOM 1874 C CA . ARG A 1 256 ? -24.871 -31.519 -15.673 1.00 28.63 256 ARG A CA 1
ATOM 1875 C C . ARG A 1 256 ? -26.268 -31.065 -15.263 1.00 31.75 256 ARG A C 1
ATOM 1876 O O . ARG A 1 256 ? -27.255 -31.772 -15.473 1.00 31.18 256 ARG A O 1
ATOM 1884 N N . GLU A 1 257 ? -26.356 -29.869 -14.697 1.00 30.73 257 GLU A N 1
ATOM 1885 C CA . GLU A 1 257 ? -27.652 -29.332 -14.348 1.00 33.01 257 GLU A CA 1
ATOM 1886 C C . GLU A 1 257 ? -28.518 -29.122 -15.609 1.00 27.77 257 GLU A C 1
ATOM 1887 O O . GLU A 1 257 ? -29.700 -29.463 -15.621 1.00 20.02 257 GLU A O 1
ATOM 1893 N N . ALA A 1 258 ? -27.922 -28.572 -16.667 1.00 21.60 258 ALA A N 1
ATOM 1894 C CA . ALA A 1 258 ? -28.635 -28.361 -17.924 1.00 21.23 258 ALA A CA 1
ATOM 1895 C C . ALA A 1 258 ? -29.116 -29.702 -18.499 1.00 21.46 258 ALA A C 1
ATOM 1896 O O . ALA A 1 258 ? -30.280 -29.859 -18.861 1.00 24.00 258 ALA A O 1
ATOM 1898 N N . LEU A 1 259 ? -28.233 -30.683 -18.557 1.00 25.90 259 LEU A N 1
ATOM 1899 C CA . LEU A 1 259 ? -28.643 -32.023 -18.972 1.00 24.72 259 LEU A CA 1
ATOM 1900 C C . LEU A 1 259 ? -29.804 -32.537 -18.113 1.00 27.61 259 LEU A C 1
ATOM 1901 O O . LEU A 1 259 ? -30.792 -33.057 -18.640 1.00 29.41 259 LEU A O 1
ATOM 1906 N N . ASP A 1 260 ? -29.689 -32.401 -16.794 1.00 25.29 260 ASP A N 1
ATOM 1907 C CA . ASP A 1 260 ? -30.721 -32.928 -15.903 1.00 31.47 260 ASP A CA 1
ATOM 1908 C C . ASP A 1 260 ? -32.064 -32.243 -16.135 1.00 30.79 260 ASP A C 1
ATOM 1909 O O . ASP A 1 260 ? -33.086 -32.914 -16.244 1.00 30.13 260 ASP A O 1
ATOM 1914 N N . ALA A 1 261 ? -32.056 -30.916 -16.245 1.00 25.60 261 ALA A N 1
ATOM 1915 C CA . ALA A 1 261 ? -33.291 -30.168 -16.486 1.00 26.87 261 ALA A CA 1
ATOM 1916 C C . ALA A 1 261 ? -33.877 -30.491 -17.859 1.00 26.34 261 ALA A C 1
ATOM 1917 O O . ALA A 1 261 ? -35.087 -30.394 -18.064 1.00 26.25 261 ALA A O 1
ATOM 1919 N N . ALA A 1 262 ? -33.014 -30.878 -18.794 1.00 25.81 262 ALA A N 1
ATOM 1920 C CA . ALA A 1 262 ? -33.454 -31.234 -20.140 1.00 27.53 262 ALA A CA 1
ATOM 1921 C C . ALA A 1 262 ? -34.103 -32.617 -20.155 1.00 30.75 262 ALA A C 1
ATOM 1922 O O . ALA A 1 262 ? -34.914 -32.931 -21.034 1.00 35.27 262 ALA A O 1
ATOM 1924 N N . GLY A 1 263 ? -33.744 -33.440 -19.172 1.00 30.73 263 GLY A N 1
ATOM 1925 C CA . GLY A 1 263 ? -34.186 -34.820 -19.129 1.00 30.36 263 GLY A CA 1
ATOM 1926 C C . GLY A 1 263 ? -33.380 -35.710 -20.063 1.00 35.57 263 GLY A C 1
ATOM 1927 O O . GLY A 1 263 ? -33.927 -36.572 -20.755 1.00 38.00 263 GLY A O 1
ATOM 1928 N N . VAL A 1 264 ? -32.066 -35.511 -20.061 1.00 35.16 264 VAL A N 1
ATOM 1929 C CA . VAL A 1 264 ? -31.195 -36.060 -21.091 1.00 37.82 264 VAL A CA 1
ATOM 1930 C C . VAL A 1 264 ? -29.898 -36.576 -20.463 1.00 40.39 264 VAL A C 1
ATOM 1931 O O . VAL A 1 264 ? -29.421 -36.022 -19.472 1.00 43.36 264 VAL A O 1
ATOM 1935 N N . GLU A 1 265 ? -29.351 -37.658 -21.011 1.00 41.22 265 GLU A N 1
ATOM 1936 C CA . GLU A 1 265 ? -28.071 -38.191 -20.546 1.00 41.18 265 GLU A CA 1
ATOM 1937 C C . GLU A 1 265 ? -27.019 -37.912 -21.614 1.00 37.89 265 GLU A C 1
ATOM 1938 O O . GLU A 1 265 ? -27.367 -37.719 -22.778 1.00 35.06 265 GLU A O 1
ATOM 1944 N N . PRO A 1 266 ? -25.730 -37.890 -21.231 1.00 39.03 266 PRO A N 1
ATOM 1945 C CA . PRO A 1 266 ? -24.647 -37.629 -22.193 1.00 41.46 266 PRO A CA 1
ATOM 1946 C C . PRO A 1 266 ? -24.695 -38.559 -23.420 1.00 42.87 266 PRO A C 1
ATOM 1947 O O . PRO A 1 266 ? -24.297 -38.162 -24.521 1.00 43.19 266 PRO A O 1
ATOM 1951 N N . GLU A 1 267 ? -25.198 -39.776 -23.215 1.00 40.29 267 GLU A N 1
ATOM 1952 C CA . GLU A 1 267 ? -25.399 -40.769 -24.265 1.00 43.70 267 GLU A CA 1
ATOM 1953 C C . GLU A 1 267 ? -26.417 -40.325 -25.317 1.00 40.07 267 GLU A C 1
ATOM 1954 O O . GLU A 1 267 ? -26.390 -40.800 -26.448 1.00 42.86 267 GLU A O 1
ATOM 1960 N N . ASP A 1 268 ? -27.326 -39.435 -24.927 1.00 34.14 268 ASP A N 1
ATOM 1961 C CA . ASP A 1 268 ? -28.352 -38.899 -25.828 1.00 33.21 268 ASP A CA 1
ATOM 1962 C C . ASP A 1 268 ? -27.843 -37.740 -26.692 1.00 33.65 268 ASP A C 1
ATOM 1963 O O . ASP A 1 268 ? -28.508 -37.329 -27.649 1.00 36.61 268 ASP A O 1
ATOM 1968 N N . LEU A 1 269 ? -26.671 -37.208 -26.352 1.00 30.93 269 LEU A N 1
ATOM 1969 C CA . LEU A 1 269 ? -26.093 -36.079 -27.093 1.00 30.03 269 LEU A CA 1
ATOM 1970 C C . LEU A 1 269 ? -25.470 -36.515 -28.418 1.00 34.06 269 LEU A C 1
ATOM 1971 O O . LEU A 1 269 ? -24.817 -37.551 -28.488 1.00 35.52 269 LEU A O 1
ATOM 1976 N N . ALA A 1 270 ? -25.673 -35.724 -29.468 1.00 34.86 270 ALA A N 1
ATOM 1977 C CA . ALA A 1 270 ? -24.927 -35.909 -30.705 1.00 34.18 270 ALA A CA 1
ATOM 1978 C C . ALA A 1 270 ? -23.689 -35.024 -30.691 1.00 32.42 270 ALA A C 1
ATOM 1979 O O . ALA A 1 270 ? -22.721 -35.284 -31.399 1.00 36.22 270 ALA A O 1
ATOM 1981 N N . ALA A 1 271 ? -23.718 -33.972 -29.883 1.00 24.20 271 ALA A N 1
ATOM 1982 C CA . ALA A 1 271 ? -22.600 -33.040 -29.860 1.00 26.83 271 ALA A CA 1
ATOM 1983 C C . ALA A 1 271 ? -22.506 -32.273 -28.551 1.00 28.49 271 ALA A C 1
ATOM 1984 O O . ALA A 1 271 ? -23.498 -32.081 -27.848 1.00 26.28 271 ALA A O 1
ATOM 1986 N N . PHE A 1 272 ? -21.289 -31.836 -28.244 1.00 29.12 272 PHE A N 1
ATOM 1987 C CA . PHE A 1 272 ? -21.017 -30.995 -27.092 1.00 23.93 272 PHE A CA 1
ATOM 1988 C C . PHE A 1 272 ? -20.340 -29.742 -27.621 1.00 26.28 272 PHE A C 1
ATOM 1989 O O . PHE A 1 272 ? -19.261 -29.811 -28.205 1.00 20.71 272 PHE A O 1
ATOM 1997 N N . ILE A 1 273 ? -20.991 -28.596 -27.445 1.00 25.35 273 ILE A N 1
ATOM 1998 C CA . ILE A 1 273 ? -20.469 -27.370 -28.017 1.00 23.16 273 ILE A CA 1
ATOM 1999 C C . ILE A 1 273 ? -20.235 -26.331 -26.943 1.00 25.25 273 ILE A C 1
ATOM 2000 O O . ILE A 1 273 ? -21.055 -25.432 -26.752 1.00 22.84 273 ILE A O 1
ATOM 2005 N N . PRO A 1 274 ? -19.114 -26.449 -26.224 1.00 22.37 274 PRO A N 1
ATOM 2006 C CA . PRO A 1 274 ? -18.872 -25.394 -25.242 1.00 20.53 274 PRO A CA 1
ATOM 2007 C C . PRO A 1 274 ? -18.323 -24.156 -25.941 1.00 21.55 274 PRO A C 1
ATOM 2008 O O . PRO A 1 274 ? -17.721 -24.239 -27.018 1.00 23.29 274 PRO A O 1
ATOM 2012 N N . HIS A 1 275 ? -18.562 -23.008 -25.338 1.00 21.14 275 HIS A N 1
ATOM 2013 C CA . HIS A 1 275 ? -17.848 -21.806 -25.700 1.00 20.72 275 HIS A CA 1
ATOM 2014 C C . HIS A 1 275 ? -16.359 -22.140 -25.890 1.00 24.74 275 HIS A C 1
ATOM 2015 O O . HIS A 1 275 ? -15.762 -22.841 -25.062 1.00 23.64 275 HIS A O 1
ATOM 2022 N N . GLN A 1 276 ? -15.769 -21.638 -26.978 1.00 23.90 276 GLN A N 1
ATOM 2023 C CA . GLN A 1 276 ? -14.392 -21.953 -27.357 1.00 20.39 276 GLN A CA 1
ATOM 2024 C C . GLN A 1 276 ? -13.371 -21.082 -26.616 1.00 24.21 276 GLN A C 1
ATOM 2025 O O . GLN A 1 276 ? -12.719 -20.216 -27.209 1.00 21.96 276 GLN A O 1
ATOM 2031 N N . ALA A 1 277 ? -13.230 -21.322 -25.316 1.00 25.95 277 ALA A N 1
ATOM 2032 C CA . ALA A 1 277 ? -12.407 -20.467 -24.475 1.00 26.03 277 ALA A CA 1
ATOM 2033 C C . ALA A 1 277 ? -10.923 -20.825 -24.604 1.00 30.75 277 ALA A C 1
ATOM 2034 O O . ALA A 1 277 ? -10.046 -19.950 -24.620 1.00 27.67 277 ALA A O 1
ATOM 2036 N N . ASN A 1 278 ? -10.655 -22.121 -24.720 1.00 32.90 278 ASN A N 1
ATOM 2037 C CA . ASN A 1 278 ? -9.307 -22.630 -24.594 1.00 35.47 278 ASN A CA 1
ATOM 2038 C C . ASN A 1 278 ? -9.331 -24.146 -24.789 1.00 32.03 278 ASN A C 1
ATOM 2039 O O . ASN A 1 278 ? -10.161 -24.839 -24.200 1.00 27.56 278 ASN A O 1
ATOM 2044 N N . MET A 1 279 ? -8.455 -24.675 -25.636 1.00 32.29 279 MET A N 1
ATOM 2045 C CA . MET A 1 279 ? -8.518 -26.108 -25.927 1.00 31.81 279 MET A CA 1
ATOM 2046 C C . MET A 1 279 ? -8.390 -26.926 -24.648 1.00 30.21 279 MET A C 1
ATOM 2047 O O . MET A 1 279 ? -9.062 -27.948 -24.469 1.00 32.21 279 MET A O 1
ATOM 2052 N N . ARG A 1 280 ? -7.515 -26.472 -23.763 1.00 30.94 280 ARG A N 1
ATOM 2053 C CA . ARG A 1 280 ? -7.320 -27.119 -22.470 1.00 37.11 280 ARG A CA 1
ATOM 2054 C C . ARG A 1 280 ? -8.626 -27.136 -21.663 1.00 36.41 280 ARG A C 1
ATOM 2055 O O . ARG A 1 280 ? -8.995 -28.154 -21.062 1.00 36.04 280 ARG A O 1
ATOM 2063 N N . ILE A 1 281 ? -9.337 -26.010 -21.657 1.00 33.58 281 ILE A N 1
ATOM 2064 C CA . ILE A 1 281 ? -10.641 -25.986 -20.997 1.00 32.30 281 ILE A CA 1
ATOM 2065 C C . ILE A 1 281 ? -11.629 -26.961 -21.665 1.00 31.94 281 ILE A C 1
ATOM 2066 O O . ILE A 1 281 ? -12.314 -27.734 -20.986 1.00 31.16 281 ILE A O 1
ATOM 2071 N N . ILE A 1 282 ? -11.701 -26.918 -22.994 1.00 31.66 282 ILE A N 1
ATOM 2072 C CA . ILE A 1 282 ? -12.597 -27.800 -23.737 1.00 31.05 282 ILE A CA 1
ATOM 2073 C C . ILE A 1 282 ? -12.336 -29.276 -23.415 1.00 31.93 282 ILE A C 1
ATOM 2074 O O . ILE A 1 282 ? -13.271 -30.018 -23.098 1.00 30.35 282 ILE A O 1
ATOM 2079 N N . ASP A 1 283 ? -11.076 -29.705 -23.509 1.00 31.54 283 ASP A N 1
ATOM 2080 C CA . ASP A 1 283 ? -10.732 -31.101 -23.222 1.00 35.40 283 ASP A CA 1
ATOM 2081 C C . ASP A 1 283 ? -11.138 -31.538 -21.810 1.00 36.81 283 ASP A C 1
ATOM 2082 O O . ASP A 1 283 ? -11.797 -32.559 -21.635 1.00 34.75 283 ASP A O 1
ATOM 2087 N N . GLU A 1 284 ? -10.736 -30.759 -20.808 1.00 36.81 284 GLU A N 1
ATOM 2088 C CA . GLU A 1 284 ? -10.961 -31.120 -19.416 1.00 38.19 284 GLU A CA 1
ATOM 2089 C C . GLU A 1 284 ? -12.461 -31.156 -19.130 1.00 34.60 284 GLU A C 1
ATOM 2090 O O . GLU A 1 284 ? -12.955 -32.022 -18.394 1.00 32.78 284 GLU A O 1
ATOM 2096 N N . PHE A 1 285 ? -13.173 -30.215 -19.746 1.00 29.64 285 PHE A N 1
ATOM 2097 C CA . PHE A 1 285 ? -14.628 -30.137 -19.685 1.00 32.07 285 PHE A CA 1
ATOM 2098 C C . PHE A 1 285 ? -15.283 -31.419 -20.241 1.00 30.18 285 PHE A C 1
ATOM 2099 O O . PHE A 1 285 ? -16.075 -32.081 -19.565 1.00 29.86 285 PHE A O 1
ATOM 2107 N N . ALA A 1 286 ? -14.931 -31.776 -21.470 1.00 27.58 286 ALA A N 1
ATOM 2108 C CA . ALA A 1 286 ? -15.442 -32.993 -22.092 1.00 26.91 286 ALA A CA 1
ATOM 2109 C C . ALA A 1 286 ? -15.172 -34.224 -21.236 1.00 35.64 286 ALA A C 1
ATOM 2110 O O . ALA A 1 286 ? -16.021 -35.105 -21.123 1.00 37.51 286 ALA A O 1
ATOM 2112 N N . LYS A 1 287 ? -13.987 -34.295 -20.634 1.00 37.10 287 LYS A N 1
ATOM 2113 C CA . LYS A 1 287 ? -13.653 -35.436 -19.788 1.00 36.21 287 LYS A CA 1
ATOM 2114 C C . LYS A 1 287 ? -14.570 -35.478 -18.567 1.00 37.63 287 LYS A C 1
ATOM 2115 O O . LYS A 1 287 ? -15.016 -36.542 -18.134 1.00 37.51 287 LYS A O 1
ATOM 2121 N N . GLN A 1 288 ? -14.861 -34.309 -18.012 1.00 36.40 288 GLN A N 1
ATOM 2122 C CA . GLN A 1 288 ? -15.619 -34.244 -16.769 1.00 40.15 288 GLN A CA 1
ATOM 2123 C C . GLN A 1 288 ? -17.082 -34.701 -16.994 1.00 38.99 288 GLN A C 1
ATOM 2124 O O . GLN A 1 288 ? -17.719 -35.310 -16.117 1.00 37.28 288 GLN A O 1
ATOM 2130 N N . LEU A 1 289 ? -17.590 -34.443 -18.198 1.00 34.91 289 LEU A N 1
ATOM 2131 C CA . LEU A 1 289 ? -18.953 -34.829 -18.557 1.00 30.92 289 LEU A CA 1
ATOM 2132 C C . LEU A 1 289 ? -19.117 -36.300 -18.912 1.00 36.21 289 LEU A C 1
ATOM 2133 O O . LEU A 1 289 ? -20.224 -36.743 -19.219 1.00 36.92 289 LEU A O 1
ATOM 2138 N N . LYS A 1 290 ? -18.015 -37.046 -18.882 1.00 38.37 290 LYS A N 1
ATOM 2139 C CA . LYS A 1 290 ? -18.031 -38.472 -19.174 1.00 40.69 290 LYS A CA 1
ATOM 2140 C C . LYS A 1 290 ? -18.724 -38.823 -20.489 1.00 37.19 290 LYS A C 1
ATOM 2141 O O . LYS A 1 290 ? -19.509 -39.770 -20.543 1.00 37.14 290 LYS A O 1
ATOM 2147 N N . LEU A 1 291 ? -18.415 -38.086 -21.551 1.00 37.16 291 LEU A N 1
ATOM 2148 C CA . LEU A 1 291 ? -19.099 -38.275 -22.828 1.00 33.97 291 LEU A CA 1
ATOM 2149 C C . LEU A 1 291 ? -18.653 -39.571 -23.485 1.00 37.88 291 LEU A C 1
ATOM 2150 O O . LEU A 1 291 ? -17.489 -39.949 -23.375 1.00 41.36 291 LEU A O 1
ATOM 2155 N N . PRO A 1 292 ? -19.571 -40.259 -24.180 1.00 38.62 292 PRO A N 1
ATOM 2156 C CA . PRO A 1 292 ? -19.121 -41.395 -24.985 1.00 39.38 292 PRO A CA 1
ATOM 2157 C C . PRO A 1 292 ? -18.369 -40.871 -26.196 1.00 36.91 292 PRO A C 1
ATOM 2158 O O . PRO A 1 292 ? -18.449 -39.683 -26.510 1.00 30.82 292 PRO A O 1
ATOM 2162 N N . GLU A 1 293 ? -17.663 -41.772 -26.865 1.00 38.22 293 GLU A N 1
ATOM 2163 C CA . GLU A 1 293 ? -16.789 -41.456 -27.982 1.00 42.77 293 GLU A CA 1
ATOM 2164 C C . GLU A 1 293 ? -17.591 -40.945 -29.161 1.00 43.39 293 GLU A C 1
ATOM 2165 O O . GLU A 1 293 ? -17.071 -40.237 -30.025 1.00 43.75 293 GLU A O 1
ATOM 2171 N N . SER A 1 294 ? -18.867 -41.311 -29.185 1.00 44.40 294 SER A N 1
ATOM 2172 C CA . SER A 1 294 ? -19.765 -40.922 -30.264 1.00 44.59 294 SER A CA 1
ATOM 2173 C C . SER A 1 294 ? -20.183 -39.439 -30.232 1.00 40.44 294 SER A C 1
ATOM 2174 O O . SER A 1 294 ? -20.614 -38.901 -31.249 1.00 37.62 294 SER A O 1
ATOM 2177 N N . VAL A 1 295 ? -20.063 -38.785 -29.076 1.00 37.29 295 VAL A N 1
ATOM 2178 C CA . VAL A 1 295 ? -20.375 -37.353 -28.984 1.00 33.95 295 VAL A CA 1
ATOM 2179 C C . VAL A 1 295 ? -19.283 -36.506 -29.638 1.00 33.51 295 VAL A C 1
ATOM 2180 O O . VAL A 1 295 ? -18.114 -36.582 -29.268 1.00 37.09 295 VAL A O 1
ATOM 2184 N N . VAL A 1 296 ? -19.666 -35.709 -30.622 1.00 29.58 296 VAL A N 1
ATOM 2185 C CA . VAL A 1 296 ? -18.715 -34.856 -31.317 1.00 31.16 296 VAL A CA 1
ATOM 2186 C C . VAL A 1 296 ? -18.461 -33.603 -30.476 1.00 33.63 296 VAL A C 1
ATOM 2187 O O . VAL A 1 296 ? -19.397 -32.886 -30.133 1.00 31.49 296 VAL A O 1
ATOM 2191 N N . VAL A 1 297 ? -17.197 -33.355 -30.137 1.00 31.16 297 VAL A N 1
ATOM 2192 C CA . VAL A 1 297 ? -16.811 -32.170 -29.384 1.00 30.40 297 VAL A CA 1
ATOM 2193 C C . VAL A 1 297 ? -16.323 -31.040 -30.309 1.00 32.11 297 VAL A C 1
ATOM 2194 O O . VAL A 1 297 ? -15.380 -31.225 -31.087 1.00 31.05 297 VAL A O 1
ATOM 2198 N N . ALA A 1 298 ? -16.971 -29.876 -30.231 1.00 29.16 298 ALA A N 1
ATOM 2199 C CA . ALA A 1 298 ? -16.533 -28.702 -31.001 1.00 27.34 298 ALA A CA 1
ATOM 2200 C C . ALA A 1 298 ? -15.132 -28.226 -30.586 1.00 25.29 298 ALA A C 1
ATOM 2201 O O . ALA A 1 298 ? -14.886 -27.965 -29.409 1.00 24.10 298 ALA A O 1
ATOM 2203 N N . ARG A 1 299 ? -14.228 -28.092 -31.548 1.00 26.98 299 ARG A N 1
ATOM 2204 C CA . ARG A 1 299 ? -12.892 -27.561 -31.262 1.00 32.74 299 ARG A CA 1
ATOM 2205 C C . ARG A 1 299 ? -12.477 -26.496 -32.275 1.00 31.77 299 ARG A C 1
ATOM 2206 O O . ARG A 1 299 ? -11.297 -26.344 -32.583 1.00 35.97 299 ARG A O 1
ATOM 2214 N N . ASP A 1 300 ? -13.457 -25.774 -32.799 1.00 27.42 300 ASP A N 1
ATOM 2215 C CA . ASP A 1 300 ? -13.206 -24.686 -33.735 1.00 28.93 300 ASP A CA 1
ATOM 2216 C C . ASP A 1 300 ? -12.072 -23.737 -33.293 1.00 29.87 300 ASP A C 1
ATOM 2217 O O . ASP A 1 300 ? -11.403 -23.128 -34.134 1.00 27.09 300 ASP A O 1
ATOM 2222 N N . ILE A 1 301 ? -11.869 -23.600 -31.983 1.00 22.55 301 ILE A N 1
ATOM 2223 C CA . ILE A 1 301 ? -10.869 -22.670 -31.447 1.00 25.02 301 ILE A CA 1
ATOM 2224 C C . ILE A 1 301 ? -9.477 -22.760 -32.109 1.00 30.21 301 ILE A C 1
ATOM 2225 O O . ILE A 1 301 ? -8.772 -21.754 -32.208 1.00 28.80 301 ILE A O 1
ATOM 2230 N N . ALA A 1 302 ? -9.085 -23.955 -32.559 1.00 30.88 302 ALA A N 1
ATOM 2231 C CA . ALA A 1 302 ? -7.761 -24.145 -33.161 1.00 35.77 302 ALA A CA 1
ATOM 2232 C C . ALA A 1 302 ? -7.507 -23.247 -34.372 1.00 34.44 302 ALA A C 1
ATOM 2233 O O . ALA A 1 302 ? -6.377 -22.810 -34.596 1.00 32.70 302 ALA A O 1
ATOM 2235 N N . ASP A 1 303 ? -8.555 -22.988 -35.155 1.00 33.91 303 ASP A N 1
ATOM 2236 C CA . ASP A 1 303 ? -8.426 -22.191 -36.378 1.00 34.44 303 ASP A CA 1
ATOM 2237 C C . ASP A 1 303 ? -9.078 -20.822 -36.263 1.00 37.92 303 ASP A C 1
ATOM 2238 O O . ASP A 1 303 ? -8.717 -19.901 -36.995 1.00 44.70 303 ASP A O 1
ATOM 2243 N N . ALA A 1 304 ? -10.039 -20.688 -35.354 1.00 30.05 304 ALA A N 1
ATOM 2244 C CA . ALA A 1 304 ? -10.792 -19.443 -35.241 1.00 30.57 304 ALA A CA 1
ATOM 2245 C C . ALA A 1 304 ? -10.308 -18.576 -34.084 1.00 31.37 304 ALA A C 1
ATOM 2246 O O . ALA A 1 304 ? -10.557 -17.369 -34.061 1.00 27.32 304 ALA A O 1
ATOM 2248 N N . GLY A 1 305 ? -9.626 -19.198 -33.122 1.00 28.69 305 GLY A N 1
ATOM 2249 C CA . GLY A 1 305 ? -9.326 -18.534 -31.867 1.00 28.55 305 GLY A CA 1
ATOM 2250 C C . GLY A 1 305 ? -10.599 -18.401 -31.038 1.00 26.41 305 GLY A C 1
ATOM 2251 O O . GLY A 1 305 ? -11.638 -18.948 -31.407 1.00 26.27 305 GLY A O 1
ATOM 2252 N N . ASN A 1 306 ? -10.516 -17.678 -29.925 1.00 22.23 306 ASN A N 1
ATOM 2253 C CA . ASN A 1 306 ? -11.650 -17.465 -29.034 1.00 22.47 306 ASN A CA 1
ATOM 2254 C C . ASN A 1 306 ? -12.432 -16.226 -29.485 1.00 25.56 306 ASN A C 1
ATOM 2255 O O . ASN A 1 306 ? -11.952 -15.094 -29.350 1.00 24.47 306 ASN A O 1
ATOM 2260 N N . THR A 1 307 ? -13.627 -16.452 -30.035 1.00 25.93 307 THR A N 1
ATOM 2261 C CA . THR A 1 307 ? -14.462 -15.374 -30.562 1.00 25.42 307 THR A CA 1
ATOM 2262 C C . THR A 1 307 ? -15.637 -15.012 -29.643 1.00 25.40 307 THR A C 1
ATOM 2263 O O . THR A 1 307 ? -16.657 -14.467 -30.095 1.00 22.92 307 THR A O 1
ATOM 2267 N N . SER A 1 308 ? -15.495 -15.321 -28.360 1.00 24.67 308 SER A N 1
ATOM 2268 C CA . SER A 1 308 ? -16.465 -14.890 -27.358 1.00 22.49 308 SER A CA 1
ATOM 2269 C C . SER A 1 308 ? -17.902 -15.298 -27.725 1.00 21.21 308 SER A C 1
ATOM 2270 O O . SER A 1 308 ? -18.160 -16.469 -27.985 1.00 18.70 308 SER A O 1
ATOM 2273 N N . ALA A 1 309 ? -18.826 -14.334 -27.745 1.00 18.31 309 ALA A N 1
ATOM 2274 C CA . ALA A 1 309 ? -20.242 -14.616 -28.018 1.00 20.62 309 ALA A CA 1
ATOM 2275 C C . ALA A 1 309 ? -20.463 -15.349 -29.343 1.00 20.96 309 ALA A C 1
ATOM 2276 O O . ALA A 1 309 ? -21.385 -16.148 -29.476 1.00 23.03 309 ALA A O 1
ATOM 2278 N N . ALA A 1 310 ? -19.610 -15.066 -30.317 1.00 20.56 310 ALA A N 1
ATOM 2279 C CA . ALA A 1 310 ? -19.683 -15.701 -31.616 1.00 21.79 310 ALA A CA 1
ATOM 2280 C C . ALA A 1 310 ? -19.326 -17.183 -31.523 1.00 23.89 310 ALA A C 1
ATOM 2281 O O . ALA A 1 310 ? -19.674 -17.972 -32.413 1.00 20.42 310 ALA A O 1
ATOM 2283 N N . SER A 1 311 ? -18.623 -17.566 -30.460 1.00 21.98 311 SER A N 1
ATOM 2284 C CA . SER A 1 311 ? -17.910 -18.848 -30.497 1.00 24.25 311 SER A CA 1
ATOM 2285 C C . SER A 1 311 ? -18.812 -20.074 -30.697 1.00 24.73 311 SER A C 1
ATOM 2286 O O . SER A 1 311 ? -18.514 -20.938 -31.525 1.00 27.22 311 SER A O 1
ATOM 2289 N N . ILE A 1 312 ? -19.918 -20.149 -29.966 1.00 19.58 312 ILE A N 1
ATOM 2290 C CA . ILE A 1 312 ? -20.741 -21.350 -30.028 1.00 18.83 312 ILE A CA 1
ATOM 2291 C C . ILE A 1 312 ? -21.475 -21.527 -31.362 1.00 21.95 312 ILE A C 1
ATOM 2292 O O . ILE A 1 312 ? -21.418 -22.605 -31.958 1.00 23.87 312 ILE A O 1
ATOM 2297 N N . PRO A 1 313 ? -22.169 -20.476 -31.837 1.00 21.21 313 PRO A N 1
ATOM 2298 C CA . PRO A 1 313 ? -22.832 -20.678 -33.133 1.00 19.91 313 PRO A CA 1
ATOM 2299 C C . PRO A 1 313 ? -21.832 -20.914 -34.264 1.00 22.96 313 PRO A C 1
ATOM 2300 O O . PRO A 1 313 ? -22.128 -21.702 -35.170 1.00 22.27 313 PRO A O 1
ATOM 2304 N N . LEU A 1 314 ? -20.664 -20.268 -34.213 1.00 22.89 314 LEU A N 1
ATOM 2305 C CA . LEU A 1 314 ? -19.628 -20.539 -35.212 1.00 25.75 314 LEU A CA 1
ATOM 2306 C C . LEU A 1 314 ? -19.222 -22.017 -35.195 1.00 25.85 314 LEU A C 1
ATOM 2307 O O . LEU A 1 314 ? -19.098 -22.649 -36.248 1.00 28.89 314 LEU A O 1
ATOM 2312 N N . ALA A 1 315 ? -19.030 -22.566 -33.998 1.00 23.64 315 ALA A N 1
ATOM 2313 C CA . ALA A 1 315 ? -18.602 -23.960 -33.852 1.00 22.63 315 ALA A CA 1
ATOM 2314 C C . ALA A 1 315 ? -19.726 -24.898 -34.268 1.00 27.10 315 ALA A C 1
ATOM 2315 O O . ALA A 1 315 ? -19.485 -25.946 -34.863 1.00 31.85 315 ALA A O 1
ATOM 2317 N N . MET A 1 316 ? -20.960 -24.517 -33.950 1.00 24.88 316 MET A N 1
ATOM 2318 C CA . MET A 1 316 ? -22.122 -25.314 -34.335 1.00 25.95 316 MET A CA 1
ATOM 2319 C C . MET A 1 316 ? -22.204 -25.379 -35.850 1.00 28.71 316 MET A C 1
ATOM 2320 O O . MET A 1 316 ? -22.446 -26.447 -36.438 1.00 27.32 316 MET A O 1
ATOM 2325 N N . HIS A 1 317 ? -21.998 -24.221 -36.474 1.00 25.25 317 HIS A N 1
ATOM 2326 C CA . HIS A 1 317 ? -22.005 -24.111 -37.925 1.00 23.16 317 HIS A CA 1
ATOM 2327 C C . HIS A 1 317 ? -20.954 -25.029 -38.548 1.00 27.82 317 HIS A C 1
ATOM 2328 O O . HIS A 1 317 ? -21.227 -25.727 -39.530 1.00 24.66 317 HIS A O 1
ATOM 2335 N N . ARG A 1 318 ? -19.756 -25.039 -37.977 1.00 27.99 318 ARG A N 1
ATOM 2336 C CA . ARG A 1 318 ? -18.702 -25.894 -38.493 1.00 25.32 318 ARG A CA 1
ATOM 2337 C C . ARG A 1 318 ? -19.015 -27.368 -38.259 1.00 27.71 318 ARG A C 1
ATOM 2338 O O . ARG A 1 318 ? -18.730 -28.202 -39.106 1.00 28.49 318 ARG A O 1
ATOM 2346 N N . LEU A 1 319 ? -19.603 -27.687 -37.112 1.00 27.78 319 LEU A N 1
ATOM 2347 C CA . LEU A 1 319 ? -19.966 -29.066 -36.816 1.00 29.49 319 LEU A CA 1
ATOM 2348 C C . LEU A 1 319 ? -20.909 -29.621 -37.876 1.00 26.75 319 LEU A C 1
ATOM 2349 O O . LEU A 1 319 ? -20.762 -30.765 -38.321 1.00 27.62 319 LEU A O 1
ATOM 2354 N N . LEU A 1 320 ? -21.883 -28.806 -38.279 1.00 24.33 320 LEU A N 1
ATOM 2355 C CA . LEU A 1 320 ? -22.914 -29.252 -39.214 1.00 27.00 320 LEU A CA 1
ATOM 2356 C C . LEU A 1 320 ? -22.392 -29.378 -40.635 1.00 33.67 320 LEU A C 1
ATOM 2357 O O . LEU A 1 320 ? -22.802 -30.274 -41.372 1.00 37.03 320 LEU A O 1
ATOM 2362 N N . GLU A 1 321 ? -21.492 -28.488 -41.031 1.00 35.37 321 GLU A N 1
ATOM 2363 C CA . GLU A 1 321 ? -20.886 -28.637 -42.338 1.00 40.45 321 GLU A CA 1
ATOM 2364 C C . GLU A 1 321 ? -20.079 -29.929 -42.395 1.00 39.56 321 GLU A C 1
ATOM 2365 O O . GLU A 1 321 ? -20.230 -30.713 -43.327 1.00 36.59 321 GLU A O 1
ATOM 2371 N N . GLU A 1 322 ? -19.250 -30.166 -41.381 1.00 37.03 322 GLU A N 1
ATOM 2372 C CA . GLU A 1 322 ? -18.375 -31.333 -41.375 1.00 37.11 322 GLU A CA 1
ATOM 2373 C C . GLU A 1 322 ? -19.123 -32.661 -41.141 1.00 39.93 322 GLU A C 1
ATOM 2374 O O . GLU A 1 322 ? -18.676 -33.716 -41.602 1.00 42.53 322 GLU A O 1
ATOM 2380 N N . ASN A 1 323 ? -20.253 -32.600 -40.434 1.00 39.12 323 ASN A N 1
ATOM 2381 C CA . ASN A 1 323 ? -21.096 -33.777 -40.185 1.00 42.27 323 ASN A CA 1
ATOM 2382 C C . ASN A 1 323 ? -22.601 -33.464 -40.346 1.00 39.59 323 ASN A C 1
ATOM 2383 O O . ASN A 1 323 ? -23.330 -33.345 -39.351 1.00 34.81 323 ASN A O 1
ATOM 2388 N N . PRO A 1 324 ? -23.072 -33.337 -41.599 1.00 43.05 324 PRO A N 1
ATOM 2389 C CA . PRO A 1 324 ? -24.470 -32.973 -41.872 1.00 40.92 324 PRO A CA 1
ATOM 2390 C C . PRO A 1 324 ? -25.498 -33.847 -41.153 1.00 40.54 324 PRO A C 1
ATOM 2391 O O . PRO A 1 324 ? -26.623 -33.402 -40.915 1.00 40.99 324 PRO A O 1
ATOM 2395 N N . GLU A 1 325 ? -25.116 -35.069 -40.806 1.00 41.31 325 GLU A N 1
ATOM 2396 C CA . GLU A 1 325 ? -26.045 -36.011 -40.185 1.00 45.32 325 GLU A CA 1
ATOM 2397 C C . GLU A 1 325 ? -26.396 -35.663 -38.727 1.00 44.24 325 GLU A C 1
ATOM 2398 O O . GLU A 1 325 ? -27.291 -36.278 -38.135 1.00 42.74 325 GLU A O 1
ATOM 2404 N N . LEU A 1 326 ? -25.692 -34.691 -38.148 1.00 41.52 326 LEU A N 1
ATOM 2405 C CA . LEU A 1 326 ? -25.981 -34.256 -36.780 1.00 40.36 326 LEU A CA 1
ATOM 2406 C C . LEU A 1 326 ? -27.283 -33.450 -36.708 1.00 37.50 326 LEU A C 1
ATOM 2407 O O . LEU A 1 326 ? -27.881 -33.315 -35.637 1.00 37.25 326 LEU A O 1
ATOM 2412 N N . SER A 1 327 ? -27.708 -32.906 -37.846 1.00 34.88 327 SER A N 1
ATOM 2413 C CA . SER A 1 327 ? -28.966 -32.176 -37.932 1.00 35.95 327 SER A CA 1
ATOM 2414 C C . SER A 1 327 ? -30.090 -33.022 -37.356 1.00 36.64 327 SER A C 1
ATOM 2415 O O . SER A 1 327 ? -30.269 -34.159 -37.755 1.00 38.16 327 SER A O 1
ATOM 2418 N N . GLY A 1 328 ? -30.838 -32.476 -36.401 1.00 36.31 328 GLY A N 1
ATOM 2419 C CA . GLY A 1 328 ? -31.886 -33.238 -35.733 1.00 33.00 328 GLY A CA 1
ATOM 2420 C C . GLY A 1 328 ? -31.399 -33.906 -34.452 1.00 35.17 328 GLY A C 1
ATOM 2421 O O . GLY A 1 328 ? -32.195 -34.469 -33.694 1.00 35.81 328 GLY A O 1
ATOM 2422 N N . GLY A 1 329 ? -30.087 -33.854 -34.218 1.00 30.04 329 GLY A N 1
ATOM 2423 C CA . GLY A 1 329 ? -29.491 -34.431 -33.024 1.00 28.72 329 GLY A CA 1
ATOM 2424 C C . GLY A 1 329 ? -29.453 -33.429 -31.880 1.00 30.13 329 GLY A C 1
ATOM 2425 O O . GLY A 1 329 ? -29.633 -32.240 -32.095 1.00 29.26 329 GLY A O 1
ATOM 2426 N N . LEU A 1 330 ? -29.219 -33.909 -30.664 1.00 33.33 330 LEU A N 1
ATOM 2427 C CA . LEU A 1 330 ? -29.157 -33.033 -29.494 1.00 32.12 330 LEU A CA 1
ATOM 2428 C C . LEU A 1 330 ? -27.742 -32.521 -29.233 1.00 33.15 330 LEU A C 1
ATOM 2429 O O . LEU A 1 330 ? -26.780 -33.289 -29.259 1.00 31.65 330 LEU A O 1
ATOM 2434 N N . ALA A 1 331 ? -27.634 -31.222 -28.967 1.00 28.93 331 ALA A N 1
ATOM 2435 C CA . ALA A 1 331 ? -26.360 -30.595 -28.641 1.00 27.16 331 ALA A CA 1
ATOM 2436 C C . ALA A 1 331 ? -26.461 -29.837 -27.321 1.00 29.50 331 ALA A C 1
ATOM 2437 O O . ALA A 1 331 ? -27.408 -29.081 -27.091 1.00 24.52 331 ALA A O 1
ATOM 2439 N N . LEU A 1 332 ? -25.483 -30.055 -26.448 1.00 31.39 332 LEU A N 1
ATOM 2440 C CA . LEU A 1 332 ? -25.352 -29.258 -25.236 1.00 25.23 332 LEU A CA 1
ATOM 2441 C C . LEU A 1 332 ? -24.491 -28.049 -25.578 1.00 21.99 332 LEU A C 1
ATOM 2442 O O . LEU A 1 332 ? -23.360 -28.198 -26.054 1.00 22.96 332 LEU A O 1
ATOM 2447 N N . GLN A 1 333 ? -25.022 -26.854 -25.359 1.00 19.12 333 GLN A N 1
ATOM 2448 C CA . GLN A 1 333 ? -24.240 -25.639 -25.566 1.00 20.07 333 GLN A CA 1
ATOM 2449 C C . GLN A 1 333 ? -24.156 -24.910 -24.256 1.00 21.52 333 GLN A C 1
ATOM 2450 O O . GLN A 1 333 ? -25.138 -24.834 -23.512 1.00 23.98 333 GLN A O 1
ATOM 2456 N N . ILE A 1 334 ? -22.974 -24.393 -23.957 1.00 18.07 334 ILE A N 1
ATOM 2457 C CA . ILE A 1 334 ? -22.760 -23.749 -22.677 1.00 20.67 334 ILE A CA 1
ATOM 2458 C C . ILE A 1 334 ? -21.682 -22.695 -22.841 1.00 22.62 334 ILE A C 1
ATOM 2459 O O . ILE A 1 334 ? -20.564 -23.004 -23.268 1.00 21.11 334 ILE A O 1
ATOM 2464 N N . GLY A 1 335 ? -22.043 -21.445 -22.552 1.00 21.33 335 GLY A N 1
ATOM 2465 C CA . GLY A 1 335 ? -21.120 -20.327 -22.645 1.00 18.46 335 GLY A CA 1
ATOM 2466 C C . GLY A 1 335 ? -20.866 -19.703 -21.285 1.00 21.04 335 GLY A C 1
ATOM 2467 O O . GLY A 1 335 ? -21.701 -19.815 -20.388 1.00 21.13 335 GLY A O 1
ATOM 2468 N N . PHE A 1 336 ? -19.724 -19.029 -21.144 1.00 18.49 336 PHE A N 1
ATOM 2469 C CA . PHE A 1 336 ? -19.261 -18.537 -19.862 1.00 16.24 336 PHE A CA 1
ATOM 2470 C C . PHE A 1 336 ? -18.225 -17.439 -20.069 1.00 19.71 336 PHE A C 1
ATOM 2471 O O . PHE A 1 336 ? -17.294 -17.605 -20.859 1.00 19.00 336 PHE A O 1
ATOM 2479 N N . GLY A 1 337 ? -18.384 -16.310 -19.374 1.00 18.97 337 GLY A N 1
ATOM 2480 C CA . GLY A 1 337 ? -17.396 -15.248 -19.475 1.00 18.63 337 GLY A CA 1
ATOM 2481 C C . GLY A 1 337 ? -17.474 -14.158 -18.423 1.00 16.30 337 GLY A C 1
ATOM 2482 O O . GLY A 1 337 ? -18.049 -14.364 -17.353 1.00 17.26 337 GLY A O 1
ATOM 2483 N N . ALA A 1 338 ? -16.885 -13.001 -18.740 1.00 16.20 338 ALA A N 1
ATOM 2484 C CA . ALA A 1 338 ? -16.764 -11.874 -17.809 1.00 17.64 338 ALA A CA 1
ATOM 2485 C C . ALA A 1 338 ? -18.087 -11.539 -17.100 1.00 18.33 338 ALA A C 1
ATOM 2486 O O . ALA A 1 338 ? -19.151 -11.505 -17.719 1.00 17.55 338 ALA A O 1
ATOM 2488 N N . GLY A 1 339 ? -18.022 -11.302 -15.796 1.00 18.02 339 GLY A N 1
ATOM 2489 C CA . GLY A 1 339 ? -19.229 -11.025 -15.040 1.00 17.48 339 GLY A CA 1
ATOM 2490 C C . GLY A 1 339 ? -19.103 -11.330 -13.561 1.00 25.46 339 GLY A C 1
ATOM 2491 O O . GLY A 1 339 ? -19.193 -10.423 -12.724 1.00 24.70 339 GLY A O 1
ATOM 2492 N N . LEU A 1 340 ? -18.911 -12.606 -13.223 1.00 24.31 340 LEU A N 1
ATOM 2493 C CA . LEU A 1 340 ? -18.885 -13.689 -14.193 1.00 20.19 340 LEU A CA 1
ATOM 2494 C C . LEU A 1 340 ? -20.327 -14.055 -14.573 1.00 23.84 340 LEU A C 1
ATOM 2495 O O . LEU A 1 340 ? -21.242 -13.902 -13.767 1.00 21.99 340 LEU A O 1
ATOM 2500 N N . VAL A 1 341 ? -20.529 -14.515 -15.804 1.00 22.50 341 VAL A N 1
ATOM 2501 C CA . VAL A 1 341 ? -21.843 -14.990 -16.234 1.00 21.54 341 VAL A CA 1
ATOM 2502 C C . VAL A 1 341 ? -21.727 -16.292 -17.029 1.00 19.97 341 VAL A C 1
ATOM 2503 O O . VAL A 1 341 ? -20.682 -16.581 -17.618 1.00 16.84 341 VAL A O 1
ATOM 2507 N N . TYR A 1 342 ? -22.811 -17.066 -17.045 1.00 21.09 342 TYR A N 1
ATOM 2508 C CA . TYR A 1 342 ? -22.868 -18.314 -17.798 1.00 18.93 342 TYR A CA 1
ATOM 2509 C C . TYR A 1 342 ? -24.291 -18.643 -18.250 1.00 21.84 342 TYR A C 1
ATOM 2510 O O . TYR A 1 342 ? -25.259 -18.225 -17.626 1.00 26.30 342 TYR A O 1
ATOM 2519 N N . GLY A 1 343 ? -24.405 -19.426 -19.316 1.00 20.42 343 GLY A N 1
ATOM 2520 C CA . GLY A 1 343 ? -25.697 -19.887 -19.791 1.00 22.21 343 GLY A CA 1
ATOM 2521 C C . GLY A 1 343 ? -25.558 -21.206 -20.542 1.00 24.72 343 GLY A C 1
ATOM 2522 O O . GLY A 1 343 ? -24.565 -21.415 -21.258 1.00 22.90 343 GLY A O 1
ATOM 2523 N N . ALA A 1 344 ? -26.539 -22.096 -20.371 1.00 22.28 344 ALA A N 1
ATOM 2524 C CA . ALA A 1 344 ? -26.521 -23.393 -21.035 1.00 21.09 344 ALA A CA 1
ATOM 2525 C C . ALA A 1 344 ? -27.911 -23.892 -21.421 1.00 23.47 344 ALA A C 1
ATOM 2526 O O . ALA A 1 344 ? -28.890 -23.636 -20.713 1.00 24.20 344 ALA A O 1
ATOM 2528 N N . GLN A 1 345 ? -27.969 -24.639 -22.524 1.00 21.89 345 GLN A N 1
ATOM 2529 C CA . GLN A 1 345 ? -29.188 -25.307 -22.982 1.00 20.29 345 GLN A CA 1
ATOM 2530 C C . GLN A 1 345 ? -28.841 -26.586 -23.717 1.00 21.15 345 GLN A C 1
ATOM 2531 O O . GLN A 1 345 ? -27.758 -26.716 -24.290 1.00 21.04 345 GLN A O 1
ATOM 2537 N N . VAL A 1 346 ? -29.776 -27.520 -23.740 1.00 24.02 346 VAL A N 1
ATOM 2538 C CA . VAL A 1 346 ? -29.706 -28.591 -24.721 1.00 25.29 346 VAL A CA 1
ATOM 2539 C C . VAL A 1 346 ? -30.600 -28.191 -25.896 1.00 25.45 346 VAL A C 1
ATOM 2540 O O . VAL A 1 346 ? -31.742 -27.733 -25.712 1.00 21.39 346 VAL A O 1
ATOM 2544 N N . VAL A 1 347 ? -30.065 -28.303 -27.102 1.00 21.98 347 VAL A N 1
ATOM 2545 C CA . VAL A 1 347 ? -30.817 -27.887 -28.272 1.00 21.12 347 VAL A CA 1
ATOM 2546 C C . VAL A 1 347 ? -30.829 -28.973 -29.334 1.00 23.46 347 VAL A C 1
ATOM 2547 O O . VAL A 1 347 ? -29.865 -29.705 -29.488 1.00 24.09 347 VAL A O 1
ATOM 2551 N N . ARG A 1 348 ? -31.950 -29.080 -30.042 1.00 26.72 348 ARG A N 1
ATOM 2552 C CA . ARG A 1 348 ? -32.051 -29.922 -31.224 1.00 24.57 348 ARG A CA 1
ATOM 2553 C C . ARG A 1 348 ? -31.423 -29.176 -32.401 1.00 26.10 348 ARG A C 1
ATOM 2554 O O . ARG A 1 348 ? -31.903 -28.114 -32.794 1.00 27.04 348 ARG A O 1
ATOM 2562 N N . LEU A 1 349 ? -30.349 -29.717 -32.969 1.00 26.33 349 LEU A N 1
ATOM 2563 C CA . LEU A 1 349 ? -29.628 -28.992 -34.011 1.00 24.96 349 LEU A CA 1
ATOM 2564 C C . LEU A 1 349 ? -30.470 -28.857 -35.269 1.00 30.65 349 LEU A C 1
ATOM 2565 O O . LEU A 1 349 ? -31.192 -29.784 -35.641 1.00 34.91 349 LEU A O 1
ATOM 2570 N N . PRO A 1 350 ? -30.384 -27.694 -35.931 1.00 29.77 350 PRO A N 1
ATOM 2571 C CA . PRO A 1 350 ? -31.166 -27.396 -37.147 1.00 31.64 350 PRO A CA 1
ATOM 2572 C C . PRO A 1 350 ? -30.808 -28.282 -38.341 1.00 34.49 350 PRO A C 1
ATOM 2573 O O . PRO A 1 350 ? -29.662 -28.721 -38.404 1.00 39.58 350 PRO A O 1
ATOM 2577 N N . THR B 1 2 ? -37.560 -39.955 -30.369 1.00 89.06 2 THR B N 1
ATOM 2578 C CA . THR B 1 2 ? -36.752 -40.759 -29.458 1.00 88.83 2 THR B CA 1
ATOM 2579 C C . THR B 1 2 ? -36.671 -40.088 -28.083 1.00 82.52 2 THR B C 1
ATOM 2580 O O . THR B 1 2 ? -37.370 -40.490 -27.149 1.00 83.70 2 THR B O 1
ATOM 2584 N N . VAL B 1 3 ? -35.830 -39.063 -27.963 1.00 73.72 3 VAL B N 1
ATOM 2585 C CA . VAL B 1 3 ? -35.715 -38.320 -26.707 1.00 65.23 3 VAL B CA 1
ATOM 2586 C C . VAL B 1 3 ? -36.446 -36.978 -26.763 1.00 58.32 3 VAL B C 1
ATOM 2587 O O . VAL B 1 3 ? -36.106 -36.103 -27.562 1.00 56.49 3 VAL B O 1
ATOM 2591 N N . THR B 1 4 ? -37.450 -36.822 -25.905 1.00 54.04 4 THR B N 1
ATOM 2592 C CA . THR B 1 4 ? -38.206 -35.578 -25.827 1.00 50.50 4 THR B CA 1
ATOM 2593 C C . THR B 1 4 ? -37.695 -34.678 -24.699 1.00 47.99 4 THR B C 1
ATOM 2594 O O . THR B 1 4 ? -37.652 -35.088 -23.538 1.00 48.60 4 THR B O 1
ATOM 2598 N N . LEU B 1 5 ? -37.316 -33.454 -25.051 1.00 29.14 5 LEU B N 1
ATOM 2599 C CA . LEU B 1 5 ? -36.776 -32.508 -24.090 1.00 27.64 5 LEU B CA 1
ATOM 2600 C C . LEU B 1 5 ? -37.848 -32.038 -23.131 1.00 33.50 5 LEU B C 1
ATOM 2601 O O . LEU B 1 5 ? -38.995 -31.836 -23.523 1.00 38.24 5 LEU B O 1
ATOM 2606 N N . LYS B 1 6 ? -37.464 -31.849 -21.873 1.00 33.39 6 LYS B N 1
ATOM 2607 C CA . LYS B 1 6 ? -38.387 -31.371 -20.856 1.00 33.24 6 LYS B CA 1
ATOM 2608 C C . LYS B 1 6 ? -38.605 -29.890 -21.069 1.00 31.83 6 LYS B C 1
ATOM 2609 O O . LYS B 1 6 ? -37.777 -29.217 -21.683 1.00 31.05 6 LYS B O 1
ATOM 2615 N N . GLN B 1 7 ? -39.727 -29.382 -20.574 1.00 32.32 7 GLN B N 1
ATOM 2616 C CA . GLN B 1 7 ? -40.047 -27.968 -20.730 1.00 33.34 7 GLN B CA 1
ATOM 2617 C C . GLN B 1 7 ? -40.586 -27.423 -19.419 1.00 33.46 7 GLN B C 1
ATOM 2618 O O . GLN B 1 7 ? -41.206 -28.156 -18.644 1.00 37.23 7 GLN B O 1
ATOM 2624 N N . HIS B 1 8 ? -40.337 -26.148 -19.161 1.00 29.67 8 HIS B N 1
ATOM 2625 C CA . HIS B 1 8 ? -40.867 -25.510 -17.954 1.00 35.75 8 HIS B CA 1
ATOM 2626 C C . HIS B 1 8 ? -42.388 -25.297 -17.991 1.00 35.92 8 HIS B C 1
ATOM 2627 O O . HIS B 1 8 ? -42.937 -24.921 -19.022 1.00 40.88 8 HIS B O 1
ATOM 2634 N N . GLU B 1 9 ? -43.057 -25.532 -16.864 1.00 35.22 9 GLU B N 1
ATOM 2635 C CA . GLU B 1 9 ? -44.441 -25.084 -16.673 1.00 40.74 9 GLU B CA 1
ATOM 2636 C C . GLU B 1 9 ? -44.529 -23.555 -16.799 1.00 37.60 9 GLU B C 1
ATOM 2637 O O . GLU B 1 9 ? -43.583 -22.846 -16.466 1.00 36.59 9 GLU B O 1
ATOM 2643 N N . ARG B 1 10 ? -45.667 -23.048 -17.259 1.00 38.28 10 ARG B N 1
ATOM 2644 C CA . ARG B 1 10 ? -45.836 -21.609 -17.450 1.00 35.68 10 ARG B CA 1
ATOM 2645 C C . ARG B 1 10 ? -46.957 -21.025 -16.594 1.00 36.55 10 ARG B C 1
ATOM 2646 O O . ARG B 1 10 ? -48.023 -21.623 -16.475 1.00 36.15 10 ARG B O 1
ATOM 2654 N N . PRO B 1 11 ? -46.703 -19.850 -15.983 1.00 37.43 11 PRO B N 1
ATOM 2655 C CA . PRO B 1 11 ? -47.673 -19.078 -15.197 1.00 34.79 11 PRO B CA 1
ATOM 2656 C C . PRO B 1 11 ? -48.779 -18.600 -16.107 1.00 34.64 11 PRO B C 1
ATOM 2657 O O . PRO B 1 11 ? -48.573 -18.533 -17.319 1.00 36.90 11 PRO B O 1
ATOM 2661 N N . ALA B 1 12 ? -49.927 -18.251 -15.538 1.00 33.49 12 ALA B N 1
ATOM 2662 C CA . ALA B 1 12 ? -51.015 -17.718 -16.340 1.00 31.23 12 ALA B CA 1
ATOM 2663 C C . ALA B 1 12 ? -50.648 -16.339 -16.891 1.00 30.40 12 ALA B C 1
ATOM 2664 O O . ALA B 1 12 ? -50.977 -16.013 -18.024 1.00 31.27 12 ALA B O 1
ATOM 2666 N N . ALA B 1 13 ? -49.943 -15.537 -16.101 1.00 29.22 13 ALA B N 1
ATOM 2667 C CA . ALA B 1 13 ? -49.700 -14.144 -16.482 1.00 28.39 13 ALA B CA 1
ATOM 2668 C C . ALA B 1 13 ? -48.569 -13.508 -15.675 1.00 27.13 13 ALA B C 1
ATOM 2669 O O . ALA B 1 13 ? -47.873 -14.179 -14.918 1.00 26.01 13 ALA B O 1
ATOM 2671 N N . SER B 1 14 ? -48.410 -12.200 -15.833 1.00 19.23 14 SER B N 1
ATOM 2672 C CA . SER B 1 14 ? -47.381 -11.452 -15.131 1.00 23.82 14 SER B CA 1
ATOM 2673 C C . SER B 1 14 ? -47.936 -10.108 -14.632 1.00 23.20 14 SER B C 1
ATOM 2674 O O . SER B 1 14 ? -49.004 -9.666 -15.072 1.00 20.10 14 SER B O 1
ATOM 2677 N N . ARG B 1 15 ? -47.219 -9.468 -13.709 1.00 19.02 15 ARG B N 1
ATOM 2678 C CA . ARG B 1 15 ? -47.577 -8.117 -13.279 1.00 23.08 15 ARG B CA 1
ATOM 2679 C C . ARG B 1 15 ? -46.419 -7.452 -12.566 1.00 25.77 15 ARG B C 1
ATOM 2680 O O . ARG B 1 15 ? -45.500 -8.127 -12.098 1.00 20.31 15 ARG B O 1
ATOM 2688 N N . ILE B 1 16 ? -46.470 -6.125 -12.487 1.00 28.21 16 ILE B N 1
ATOM 2689 C CA . ILE B 1 16 ? -45.461 -5.359 -11.775 1.00 24.36 16 ILE B CA 1
ATOM 2690 C C . ILE B 1 16 ? -45.874 -5.344 -10.310 1.00 25.27 16 ILE B C 1
ATOM 2691 O O . ILE B 1 16 ? -47.030 -5.104 -9.970 1.00 25.66 16 ILE B O 1
ATOM 2696 N N . VAL B 1 17 ? -44.923 -5.605 -9.435 1.00 25.72 17 VAL B N 1
ATOM 2697 C CA . VAL B 1 17 ? -45.258 -5.887 -8.058 1.00 18.42 17 VAL B CA 1
ATOM 2698 C C . VAL B 1 17 ? -44.713 -4.761 -7.163 1.00 21.11 17 VAL B C 1
ATOM 2699 O O . VAL B 1 17 ? -45.147 -4.583 -6.038 1.00 25.50 17 VAL B O 1
ATOM 2703 N N . ALA B 1 18 ? -43.771 -3.986 -7.692 1.00 23.12 18 ALA B N 1
ATOM 2704 C CA . ALA B 1 18 ? -43.246 -2.818 -6.990 1.00 22.33 18 ALA B CA 1
ATOM 2705 C C . ALA B 1 18 ? -42.406 -1.967 -7.924 1.00 23.50 18 ALA B C 1
ATOM 2706 O O . ALA B 1 18 ? -41.951 -2.432 -8.976 1.00 15.34 18 ALA B O 1
ATOM 2708 N N . VAL B 1 19 ? -42.212 -0.713 -7.529 1.00 23.35 19 VAL B N 1
ATOM 2709 C CA . VAL B 1 19 ? -41.314 0.201 -8.228 1.00 22.41 19 VAL B CA 1
ATOM 2710 C C . VAL B 1 19 ? -40.463 0.914 -7.179 1.00 24.11 19 VAL B C 1
ATOM 2711 O O . VAL B 1 19 ? -40.963 1.268 -6.100 1.00 25.73 19 VAL B O 1
ATOM 2715 N N . GLY B 1 20 ? -39.181 1.096 -7.485 1.00 19.76 20 GLY B N 1
ATOM 2716 C CA . GLY B 1 20 ? -38.259 1.791 -6.603 1.00 20.66 20 GLY B CA 1
ATOM 2717 C C . GLY B 1 20 ? -37.557 2.864 -7.413 1.00 21.78 20 GLY B C 1
ATOM 2718 O O . GLY B 1 20 ? -37.640 2.860 -8.635 1.00 17.65 20 GLY B O 1
ATOM 2719 N N . ALA B 1 21 ? -36.869 3.775 -6.735 1.00 23.35 21 ALA B N 1
ATOM 2720 C CA . ALA B 1 21 ? -36.282 4.940 -7.380 1.00 21.39 21 ALA B CA 1
ATOM 2721 C C . ALA B 1 21 ? -34.978 5.364 -6.714 1.00 21.11 21 ALA B C 1
ATOM 2722 O O . ALA B 1 21 ? -34.789 5.203 -5.516 1.00 20.76 21 ALA B O 1
ATOM 2724 N N . TYR B 1 22 ? -34.075 5.906 -7.511 1.00 22.17 22 TYR B N 1
ATOM 2725 C CA . TYR B 1 22 ? -32.951 6.637 -6.972 1.00 23.22 22 TYR B CA 1
ATOM 2726 C C . TYR B 1 22 ? -32.881 7.968 -7.697 1.00 24.70 22 TYR B C 1
ATOM 2727 O O . TYR B 1 22 ? -32.807 8.012 -8.928 1.00 20.98 22 TYR B O 1
ATOM 2736 N N . ARG B 1 23 ? -32.926 9.049 -6.925 1.00 23.59 23 ARG B N 1
ATOM 2737 C CA . ARG B 1 23 ? -32.824 10.397 -7.458 1.00 25.05 23 ARG B CA 1
ATOM 2738 C C . ARG B 1 23 ? -31.634 11.079 -6.806 1.00 23.13 23 ARG B C 1
ATOM 2739 O O . ARG B 1 23 ? -31.609 11.239 -5.598 1.00 24.93 23 ARG B O 1
ATOM 2747 N N . PRO B 1 24 ? -30.645 11.483 -7.603 1.00 17.96 24 PRO B N 1
ATOM 2748 C CA . PRO B 1 24 ? -29.564 12.309 -7.064 1.00 21.00 24 PRO B CA 1
ATOM 2749 C C . PRO B 1 24 ? -30.138 13.557 -6.409 1.00 23.22 24 PRO B C 1
ATOM 2750 O O . PRO B 1 24 ? -31.126 14.103 -6.901 1.00 24.09 24 PRO B O 1
ATOM 2754 N N . ALA B 1 25 ? -29.522 14.003 -5.316 1.00 23.31 25 ALA B N 1
ATOM 2755 C CA . ALA B 1 25 ? -30.031 15.148 -4.562 1.00 22.69 25 ALA B CA 1
ATOM 2756 C C . ALA B 1 25 ? -29.695 16.481 -5.219 1.00 24.52 25 ALA B C 1
ATOM 2757 O O . ALA B 1 25 ? -30.355 17.481 -4.959 1.00 25.32 25 ALA B O 1
ATOM 2759 N N . ASN B 1 26 ? -28.664 16.503 -6.058 1.00 25.48 26 ASN B N 1
ATOM 2760 C CA . ASN B 1 26 ? -28.272 17.739 -6.726 1.00 27.88 26 ASN B CA 1
ATOM 2761 C C . ASN B 1 26 ? -29.250 18.085 -7.855 1.00 32.38 26 ASN B C 1
ATOM 2762 O O . ASN B 1 26 ? -29.187 17.499 -8.932 1.00 28.34 26 ASN B O 1
ATOM 2767 N N . LEU B 1 27 ? -30.167 19.015 -7.596 1.00 34.03 27 LEU B N 1
ATOM 2768 C CA . LEU B 1 27 ? -31.075 19.510 -8.628 1.00 28.59 27 LEU B CA 1
ATOM 2769 C C . LEU B 1 27 ? -30.472 20.768 -9.227 1.00 26.64 27 LEU B C 1
ATOM 2770 O O . LEU B 1 27 ? -30.303 21.769 -8.534 1.00 28.38 27 LEU B O 1
ATOM 2775 N N . VAL B 1 28 ? -30.154 20.702 -10.516 1.00 26.77 28 VAL B N 1
ATOM 2776 C CA . VAL B 1 28 ? -29.485 21.792 -11.222 1.00 28.48 28 VAL B CA 1
ATOM 2777 C C . VAL B 1 28 ? -30.465 22.641 -12.032 1.00 27.22 28 VAL B C 1
ATOM 2778 O O . VAL B 1 28 ? -31.095 22.138 -12.961 1.00 28.03 28 VAL B O 1
ATOM 2782 N N . PRO B 1 29 ? -30.576 23.942 -11.696 1.00 25.08 29 PRO B N 1
ATOM 2783 C CA . PRO B 1 29 ? -31.488 24.845 -12.410 1.00 26.36 29 PRO B CA 1
ATOM 2784 C C . PRO B 1 29 ? -30.901 25.326 -13.737 1.00 29.63 29 PRO B C 1
ATOM 2785 O O . PRO B 1 29 ? -29.686 25.282 -13.939 1.00 30.14 29 PRO B O 1
ATOM 2789 N N . ASN B 1 30 ? -31.771 25.794 -14.625 1.00 29.56 30 ASN B N 1
ATOM 2790 C CA . ASN B 1 30 ? -31.382 26.228 -15.965 1.00 28.48 30 ASN B CA 1
ATOM 2791 C C . ASN B 1 30 ? -30.243 27.240 -15.962 1.00 31.00 30 ASN B C 1
ATOM 2792 O O . ASN B 1 30 ? -29.382 27.221 -16.844 1.00 31.68 30 ASN B O 1
ATOM 2797 N N . GLU B 1 31 ? -30.243 28.111 -14.958 1.00 33.63 31 GLU B N 1
ATOM 2798 C CA . GLU B 1 31 ? -29.287 29.216 -14.849 1.00 35.99 31 GLU B CA 1
ATOM 2799 C C . GLU B 1 31 ? -27.850 28.716 -14.836 1.00 31.73 31 GLU B C 1
ATOM 2800 O O . GLU B 1 31 ? -26.949 29.411 -15.314 1.00 32.02 31 GLU B O 1
ATOM 2806 N N . ASP B 1 32 ? -27.636 27.521 -14.283 1.00 26.65 32 ASP B N 1
ATOM 2807 C CA . ASP B 1 32 ? -26.291 26.968 -14.164 1.00 33.16 32 ASP B CA 1
ATOM 2808 C C . ASP B 1 32 ? -25.785 26.413 -15.488 1.00 37.48 32 ASP B C 1
ATOM 2809 O O . ASP B 1 32 ? -24.619 26.021 -15.595 1.00 40.97 32 ASP B O 1
ATOM 2814 N N . LEU B 1 33 ? -26.664 26.360 -16.485 1.00 30.81 33 LEU B N 1
ATOM 2815 C CA . LEU B 1 33 ? -26.334 25.721 -17.749 1.00 30.99 33 LEU B CA 1
ATOM 2816 C C . LEU B 1 33 ? -26.330 26.684 -18.943 1.00 31.73 33 LEU B C 1
ATOM 2817 O O . LEU B 1 33 ? -25.729 26.388 -19.985 1.00 29.11 33 LEU B O 1
ATOM 2822 N N . ILE B 1 34 ? -27.005 27.822 -18.799 1.00 32.52 34 ILE B N 1
ATOM 2823 C CA . ILE B 1 34 ? -27.267 28.698 -19.942 1.00 33.99 34 ILE B CA 1
ATOM 2824 C C . ILE B 1 34 ? -26.019 29.340 -20.543 1.00 35.15 34 ILE B C 1
ATOM 2825 O O . ILE B 1 34 ? -25.980 29.604 -21.744 1.00 36.33 34 ILE B O 1
ATOM 2830 N N . GLY B 1 35 ? -25.014 29.599 -19.715 1.00 33.96 35 GLY B N 1
ATOM 2831 C CA . GLY B 1 35 ? -23.821 30.298 -20.164 1.00 33.76 35 GLY B CA 1
ATOM 2832 C C . GLY B 1 35 ? -23.233 29.719 -21.437 1.00 37.97 35 GLY B C 1
ATOM 2833 O O . GLY B 1 35 ? -23.286 30.356 -22.493 1.00 39.71 35 GLY B O 1
ATOM 2834 N N . PRO B 1 36 ? -22.679 28.496 -21.350 1.00 35.51 36 PRO B N 1
ATOM 2835 C CA . PRO B 1 36 ? -21.962 27.848 -22.455 1.00 37.39 36 PRO B CA 1
ATOM 2836 C C . PRO B 1 36 ? -22.809 27.594 -23.708 1.00 41.21 36 PRO B C 1
ATOM 2837 O O . PRO B 1 36 ? -22.217 27.388 -24.772 1.00 45.81 36 PRO B O 1
ATOM 2841 N N . ILE B 1 37 ? -24.140 27.607 -23.596 1.00 34.75 37 ILE B N 1
ATOM 2842 C CA . ILE B 1 37 ? -25.002 27.459 -24.766 1.00 31.38 37 ILE B CA 1
ATOM 2843 C C . ILE B 1 37 ? -25.685 28.762 -25.151 1.00 39.74 37 ILE B C 1
ATOM 2844 O O . ILE B 1 37 ? -26.633 28.756 -25.937 1.00 38.12 37 ILE B O 1
ATOM 2849 N N . ASP B 1 38 ? -25.210 29.875 -24.592 1.00 46.95 38 ASP B N 1
ATOM 2850 C CA . ASP B 1 38 ? -25.844 31.181 -24.787 1.00 46.92 38 ASP B CA 1
ATOM 2851 C C . ASP B 1 38 ? -27.378 31.096 -24.850 1.00 42.61 38 ASP B C 1
ATOM 2852 O O . ASP B 1 38 ? -27.993 31.427 -25.862 1.00 44.34 38 ASP B O 1
ATOM 2857 N N . SER B 1 39 ? -27.997 30.641 -23.768 1.00 38.83 39 SER B N 1
ATOM 2858 C CA . SER B 1 39 ? -29.444 30.482 -23.740 1.00 36.73 39 SER B CA 1
ATOM 2859 C C . SER B 1 39 ? -30.019 31.229 -22.544 1.00 34.96 39 SER B C 1
ATOM 2860 O O . SER B 1 39 ? -29.382 32.143 -22.007 1.00 34.21 39 SER B O 1
ATOM 2863 N N . SER B 1 40 ? -31.221 30.844 -22.126 1.00 30.74 40 SER B N 1
ATOM 2864 C CA . SER B 1 40 ? -31.864 31.505 -20.995 1.00 29.39 40 SER B CA 1
ATOM 2865 C C . SER B 1 40 ? -32.781 30.541 -20.263 1.00 29.47 40 SER B C 1
ATOM 2866 O O . SER B 1 40 ? -33.168 29.496 -20.797 1.00 27.67 40 SER B O 1
ATOM 2869 N N . ASP B 1 41 ? -33.121 30.888 -19.030 1.00 27.25 41 ASP B N 1
ATOM 2870 C CA . ASP B 1 41 ? -34.089 30.106 -18.279 1.00 32.93 41 ASP B CA 1
ATOM 2871 C C . ASP B 1 41 ? -35.397 30.016 -19.068 1.00 35.31 41 ASP B C 1
ATOM 2872 O O . ASP B 1 41 ? -35.948 28.924 -19.258 1.00 35.86 41 ASP B O 1
ATOM 2877 N N . GLU B 1 42 ? -35.867 31.170 -19.539 1.00 30.28 42 GLU B N 1
ATOM 2878 C CA . GLU B 1 42 ? -37.121 31.268 -20.269 1.00 36.98 42 GLU B CA 1
ATOM 2879 C C . GLU B 1 42 ? -37.108 30.393 -21.502 1.00 31.21 42 GLU B C 1
ATOM 2880 O O . GLU B 1 42 ? -38.053 29.640 -21.736 1.00 30.79 42 GLU B O 1
ATOM 2886 N N . TRP B 1 43 ? -36.065 30.535 -22.318 1.00 27.06 43 TRP B N 1
ATOM 2887 C CA . TRP B 1 43 ? -35.958 29.735 -23.527 1.00 30.97 43 TRP B CA 1
ATOM 2888 C C . TRP B 1 43 ? -36.040 28.244 -23.183 1.00 28.45 43 TRP B C 1
ATOM 2889 O O . TRP B 1 43 ? -36.773 27.496 -23.830 1.00 29.50 43 TRP B O 1
ATOM 2900 N N . ILE B 1 44 ? -35.320 27.818 -22.144 1.00 23.93 44 ILE B N 1
ATOM 2901 C CA . ILE B 1 44 ? -35.331 26.398 -21.786 1.00 24.88 44 ILE B CA 1
ATOM 2902 C C . ILE B 1 44 ? -36.706 25.924 -21.316 1.00 26.55 44 ILE B C 1
ATOM 2903 O O . ILE B 1 44 ? -37.155 24.848 -21.696 1.00 26.92 44 ILE B O 1
ATOM 2908 N N . ARG B 1 45 ? -37.383 26.720 -20.498 1.00 29.34 45 ARG B N 1
ATOM 2909 C CA . ARG B 1 45 ? -38.694 26.296 -20.031 1.00 34.24 45 ARG B CA 1
ATOM 2910 C C . ARG B 1 45 ? -39.667 26.188 -21.209 1.00 36.82 45 ARG B C 1
ATOM 2911 O O . ARG B 1 45 ? -40.441 25.234 -21.290 1.00 35.42 45 ARG B O 1
ATOM 2919 N N . GLN B 1 46 ? -39.621 27.147 -22.128 1.00 32.28 46 GLN B N 1
ATOM 2920 C CA . GLN B 1 46 ? -40.596 27.145 -23.210 1.00 35.70 46 GLN B CA 1
ATOM 2921 C C . GLN B 1 46 ? -40.313 26.038 -24.223 1.00 35.45 46 GLN B C 1
ATOM 2922 O O . GLN B 1 46 ? -41.235 25.454 -24.783 1.00 36.93 46 GLN B O 1
ATOM 2928 N N . ARG B 1 47 ? -39.042 25.735 -24.445 1.00 31.30 47 ARG B N 1
ATOM 2929 C CA . ARG B 1 47 ? -38.703 24.669 -25.371 1.00 35.64 47 ARG B CA 1
ATOM 2930 C C . ARG B 1 47 ? -38.946 23.273 -24.781 1.00 31.39 47 ARG B C 1
ATOM 2931 O O . ARG B 1 47 ? -39.350 22.368 -25.505 1.00 29.61 47 ARG B O 1
ATOM 2939 N N . THR B 1 48 ? -38.732 23.101 -23.474 1.00 27.33 48 THR B N 1
ATOM 2940 C CA . THR B 1 48 ? -38.680 21.752 -22.914 1.00 25.31 48 THR B CA 1
ATOM 2941 C C . THR B 1 48 ? -39.528 21.508 -21.683 1.00 25.52 48 THR B C 1
ATOM 2942 O O . THR B 1 48 ? -39.738 20.356 -21.298 1.00 22.79 48 THR B O 1
ATOM 2946 N N . GLY B 1 49 ? -39.995 22.577 -21.053 1.00 25.06 49 GLY B N 1
ATOM 2947 C CA . GLY B 1 49 ? -40.734 22.445 -19.811 1.00 20.68 49 GLY B CA 1
ATOM 2948 C C . GLY B 1 49 ? -39.860 22.120 -18.608 1.00 23.99 49 GLY B C 1
ATOM 2949 O O . GLY B 1 49 ? -40.370 21.833 -17.521 1.00 26.01 49 GLY B O 1
ATOM 2950 N N . ILE B 1 50 ? -38.541 22.161 -18.776 1.00 24.61 50 ILE B N 1
ATOM 2951 C CA . ILE B 1 50 ? -37.661 21.788 -17.670 1.00 22.66 50 ILE B CA 1
ATOM 2952 C C . ILE B 1 50 ? -37.289 22.984 -16.803 1.00 23.16 50 ILE B C 1
ATOM 2953 O O . ILE B 1 50 ? -36.913 24.032 -17.316 1.00 23.65 50 ILE B O 1
ATOM 2958 N N . VAL B 1 51 ? -37.407 22.819 -15.487 1.00 22.07 51 VAL B N 1
ATOM 2959 C CA . VAL B 1 51 ? -36.996 23.838 -14.534 1.00 24.13 51 VAL B CA 1
ATOM 2960 C C . VAL B 1 51 ? -35.669 23.443 -13.877 1.00 26.95 51 VAL B C 1
ATOM 2961 O O . VAL B 1 51 ? -34.743 24.253 -13.797 1.00 28.43 51 VAL B O 1
ATOM 2965 N N . THR B 1 52 ? -35.582 22.198 -13.410 1.00 26.30 52 THR B N 1
ATOM 2966 C CA . THR B 1 52 ? -34.319 21.640 -12.922 1.00 25.70 52 THR B CA 1
ATOM 2967 C C . THR B 1 52 ? -34.142 20.232 -13.474 1.00 27.25 52 THR B C 1
ATOM 2968 O O . THR B 1 52 ? -35.118 19.593 -13.874 1.00 29.13 52 THR B O 1
ATOM 2972 N N . ARG B 1 53 ? -32.904 19.741 -13.495 1.00 28.15 53 ARG B N 1
ATOM 2973 C CA . ARG B 1 53 ? -32.657 18.327 -13.793 1.00 29.97 53 ARG B CA 1
ATOM 2974 C C . ARG B 1 53 ? -31.757 17.694 -12.722 1.00 29.23 53 ARG B C 1
ATOM 2975 O O . ARG B 1 53 ? -30.956 18.383 -12.088 1.00 30.12 53 ARG B O 1
ATOM 2983 N N . GLN B 1 54 ? -31.906 16.388 -12.510 1.00 27.94 54 GLN B N 1
ATOM 2984 C CA . GLN B 1 54 ? -31.068 15.655 -11.550 1.00 25.86 54 GLN B CA 1
ATOM 2985 C C . GLN B 1 54 ? -29.656 15.455 -12.092 1.00 24.20 54 GLN B C 1
ATOM 2986 O O . GLN B 1 54 ? -29.484 15.088 -13.254 1.00 24.40 54 GLN B O 1
ATOM 2992 N N . ARG B 1 55 ? -28.649 15.694 -11.259 1.00 19.14 55 ARG B N 1
ATOM 2993 C CA . ARG B 1 55 ? -27.260 15.456 -11.663 1.00 20.77 55 ARG B CA 1
ATOM 2994 C C . ARG B 1 55 ? -26.489 14.655 -10.604 1.00 21.71 55 ARG B C 1
ATOM 2995 O O . ARG B 1 55 ? -26.334 15.100 -9.477 1.00 22.62 55 ARG B O 1
ATOM 3003 N N . ALA B 1 56 ? -26.028 13.463 -10.975 1.00 20.32 56 ALA B N 1
ATOM 3004 C CA . ALA B 1 56 ? -25.300 12.575 -10.060 1.00 20.18 56 ALA B CA 1
ATOM 3005 C C . ALA B 1 56 ? -23.907 13.105 -9.758 1.00 23.35 56 ALA B C 1
ATOM 3006 O O . ALA B 1 56 ? -23.308 13.783 -10.591 1.00 25.45 56 ALA B O 1
ATOM 3008 N N . THR B 1 57 ? -23.397 12.797 -8.565 1.00 24.70 57 THR B N 1
ATOM 3009 C CA . THR B 1 57 ? -21.994 13.045 -8.227 1.00 25.86 57 THR B CA 1
ATOM 3010 C C . THR B 1 57 ? -21.124 11.902 -8.766 1.00 26.05 57 THR B C 1
ATOM 3011 O O . THR B 1 57 ? -21.648 10.890 -9.199 1.00 25.22 57 THR B O 1
ATOM 3015 N N . ALA B 1 58 ? -19.802 12.055 -8.701 1.00 28.82 58 ALA B N 1
ATOM 3016 C CA . ALA B 1 58 ? -18.875 11.000 -9.114 1.00 28.32 58 ALA B CA 1
ATOM 3017 C C . ALA B 1 58 ? -19.186 9.686 -8.413 1.00 28.98 58 ALA B C 1
ATOM 3018 O O . ALA B 1 58 ? -19.075 8.622 -9.005 1.00 27.99 58 ALA B O 1
ATOM 3020 N N . GLU B 1 59 ? -19.571 9.750 -7.146 1.00 30.42 59 GLU B N 1
ATOM 3021 C CA . GLU B 1 59 ? -19.838 8.527 -6.389 1.00 30.91 59 GLU B CA 1
ATOM 3022 C C . GLU B 1 59 ? -21.133 7.846 -6.831 1.00 29.32 59 GLU B C 1
ATOM 3023 O O . GLU B 1 59 ? -21.314 6.640 -6.639 1.00 29.70 59 GLU B O 1
ATOM 3029 N N . GLU B 1 60 ? -22.041 8.625 -7.415 1.00 26.71 60 GLU B N 1
ATOM 3030 C CA . GLU B 1 60 ? -23.343 8.094 -7.832 1.00 22.11 60 GLU B CA 1
ATOM 3031 C C . GLU B 1 60 ? -23.272 7.453 -9.208 1.00 21.29 60 GLU B C 1
ATOM 3032 O O . GLU B 1 60 ? -23.865 7.942 -10.181 1.00 21.22 60 GLU B O 1
ATOM 3038 N N . THR B 1 61 ? -22.565 6.329 -9.272 1.00 21.12 61 THR B N 1
ATOM 3039 C CA . THR B 1 61 ? -22.364 5.613 -10.519 1.00 18.95 61 THR B CA 1
ATOM 3040 C C . THR B 1 61 ? -23.641 4.882 -10.885 1.00 17.11 61 THR B C 1
ATOM 3041 O O . THR B 1 61 ? -24.584 4.775 -10.083 1.00 15.38 61 THR B O 1
ATOM 3045 N N . VAL B 1 62 ? -23.658 4.366 -12.103 1.00 15.14 62 VAL B N 1
ATOM 3046 C CA . VAL B 1 62 ? -24.764 3.559 -12.547 1.00 14.25 62 VAL B CA 1
ATOM 3047 C C . VAL B 1 62 ? -25.109 2.409 -11.581 1.00 17.84 62 VAL B C 1
ATOM 3048 O O . VAL B 1 62 ? -26.278 2.261 -11.198 1.00 18.75 62 VAL B O 1
ATOM 3052 N N . PRO B 1 63 ? -24.105 1.596 -11.166 1.00 18.17 63 PRO B N 1
ATOM 3053 C CA . PRO B 1 63 ? -24.457 0.516 -10.240 1.00 19.72 63 PRO B CA 1
ATOM 3054 C C . PRO B 1 63 ? -25.011 1.035 -8.917 1.00 20.09 63 PRO B C 1
ATOM 3055 O O . PRO B 1 63 ? -26.002 0.497 -8.424 1.00 21.52 63 PRO B O 1
ATOM 3059 N N . VAL B 1 64 ? -24.377 2.053 -8.343 1.00 17.10 64 VAL B N 1
ATOM 3060 C CA . VAL B 1 64 ? -24.861 2.617 -7.082 1.00 17.06 64 VAL B CA 1
ATOM 3061 C C . VAL B 1 64 ? -26.334 3.051 -7.172 1.00 22.10 64 VAL B C 1
ATOM 3062 O O . VAL B 1 64 ? -27.145 2.720 -6.305 1.00 26.25 64 VAL B O 1
ATOM 3066 N N . MET B 1 65 ? -26.681 3.795 -8.216 1.00 18.56 65 MET B N 1
ATOM 3067 C CA . MET B 1 65 ? -28.068 4.232 -8.380 1.00 19.76 65 MET B CA 1
ATOM 3068 C C . MET B 1 65 ? -28.982 3.040 -8.624 1.00 18.56 65 MET B C 1
ATOM 3069 O O . MET B 1 65 ? -30.026 2.919 -7.977 1.00 17.78 65 MET B O 1
ATOM 3074 N N . ALA B 1 66 ? -28.565 2.135 -9.511 1.00 16.35 66 ALA B N 1
ATOM 3075 C CA . ALA B 1 66 ? -29.380 0.969 -9.846 1.00 17.85 66 ALA B CA 1
ATOM 3076 C C . ALA B 1 66 ? -29.666 0.163 -8.594 1.00 18.47 66 ALA B C 1
ATOM 3077 O O . ALA B 1 66 ? -30.766 -0.362 -8.418 1.00 18.31 66 ALA B O 1
ATOM 3079 N N . VAL B 1 67 ? -28.662 0.062 -7.728 1.00 14.94 67 VAL B N 1
ATOM 3080 C CA . VAL B 1 67 ? -28.788 -0.758 -6.529 1.00 18.48 67 VAL B CA 1
ATOM 3081 C C . VAL B 1 67 ? -29.787 -0.134 -5.563 1.00 18.84 67 VAL B C 1
ATOM 3082 O O . VAL B 1 67 ? -30.591 -0.839 -4.955 1.00 21.48 67 VAL B O 1
ATOM 3086 N N . GLY B 1 68 ? -29.749 1.190 -5.434 1.00 23.99 68 GLY B N 1
ATOM 3087 C CA . GLY B 1 68 ? -30.669 1.879 -4.531 1.00 21.27 68 GLY B CA 1
ATOM 3088 C C . GLY B 1 68 ? -32.120 1.713 -4.975 1.00 21.07 68 GLY B C 1
ATOM 3089 O O . GLY B 1 68 ? -33.000 1.395 -4.175 1.00 23.45 68 GLY B O 1
ATOM 3090 N N . ALA B 1 69 ? -32.370 1.913 -6.265 1.00 21.82 69 ALA B N 1
ATOM 3091 C CA . ALA B 1 69 ? -33.709 1.721 -6.816 1.00 24.00 69 ALA B CA 1
ATOM 3092 C C . ALA B 1 69 ? -34.189 0.272 -6.618 1.00 18.93 69 ALA B C 1
ATOM 3093 O O . ALA B 1 69 ? -35.319 0.016 -6.185 1.00 19.77 69 ALA B O 1
ATOM 3095 N N . ALA B 1 70 ? -33.313 -0.674 -6.916 1.00 17.32 70 ALA B N 1
ATOM 3096 C CA . ALA B 1 70 ? -33.641 -2.092 -6.779 1.00 16.18 70 ALA B CA 1
ATOM 3097 C C . ALA B 1 70 ? -33.985 -2.437 -5.329 1.00 21.71 70 ALA B C 1
ATOM 3098 O O . ALA B 1 70 ? -34.966 -3.126 -5.068 1.00 23.77 70 ALA B O 1
ATOM 3100 N N . ARG B 1 71 ? -33.176 -1.971 -4.379 1.00 24.06 71 ARG B N 1
ATOM 3101 C CA . ARG B 1 71 ? -33.443 -2.269 -2.976 1.00 27.68 71 ARG B CA 1
ATOM 3102 C C . ARG B 1 71 ? -34.792 -1.715 -2.515 1.00 28.40 71 ARG B C 1
ATOM 3103 O O . ARG B 1 71 ? -35.513 -2.366 -1.750 1.00 29.14 71 ARG B O 1
ATOM 3111 N N . GLU B 1 72 ? -35.134 -0.514 -2.976 1.00 20.05 72 GLU B N 1
ATOM 3112 C CA . GLU B 1 72 ? -36.445 0.029 -2.642 1.00 21.78 72 GLU B CA 1
ATOM 3113 C C . GLU B 1 72 ? -37.545 -0.889 -3.164 1.00 21.76 72 GLU B C 1
ATOM 3114 O O . GLU B 1 72 ? -38.490 -1.180 -2.447 1.00 22.77 72 GLU B O 1
ATOM 3120 N N . ALA B 1 73 ? -37.404 -1.352 -4.410 1.00 20.91 73 ALA B N 1
ATOM 3121 C CA . ALA B 1 73 ? -38.395 -2.237 -5.030 1.00 21.50 73 ALA B CA 1
ATOM 3122 C C . ALA B 1 73 ? -38.523 -3.569 -4.297 1.00 23.31 73 ALA B C 1
ATOM 3123 O O . ALA B 1 73 ? -39.629 -4.101 -4.143 1.00 23.95 73 ALA B O 1
ATOM 3125 N N . LEU B 1 74 ? -37.398 -4.121 -3.851 1.00 23.64 74 LEU B N 1
ATOM 3126 C CA . LEU B 1 74 ? -37.441 -5.403 -3.149 1.00 25.25 74 LEU B CA 1
ATOM 3127 C C . LEU B 1 74 ? -38.213 -5.228 -1.854 1.00 28.54 74 LEU B C 1
ATOM 3128 O O . LEU B 1 74 ? -39.117 -6.013 -1.530 1.00 33.39 74 LEU B O 1
ATOM 3133 N N . GLU B 1 75 ? -37.847 -4.187 -1.116 1.00 26.45 75 GLU B N 1
ATOM 3134 C CA . GLU B 1 75 ? -38.497 -3.882 0.137 1.00 32.36 75 GLU B CA 1
ATOM 3135 C C . GLU B 1 75 ? -40.005 -3.726 -0.054 1.00 31.90 75 GLU B C 1
ATOM 3136 O O . GLU B 1 75 ? -40.799 -4.285 0.693 1.00 31.59 75 GLU B O 1
ATOM 3142 N N . ARG B 1 76 ? -40.408 -2.977 -1.069 1.00 31.01 76 ARG B N 1
ATOM 3143 C CA . ARG B 1 76 ? -41.829 -2.749 -1.250 1.00 31.84 76 ARG B CA 1
ATOM 3144 C C . ARG B 1 76 ? -42.567 -4.011 -1.679 1.00 32.21 76 ARG B C 1
ATOM 3145 O O . ARG B 1 76 ? -43.767 -4.138 -1.426 1.00 29.56 76 ARG B O 1
ATOM 3153 N N . ALA B 1 77 ? -41.858 -4.936 -2.329 1.00 28.48 77 ALA B N 1
ATOM 3154 C CA . ALA B 1 77 ? -42.473 -6.180 -2.786 1.00 26.58 77 ALA B CA 1
ATOM 3155 C C . ALA B 1 77 ? -42.476 -7.234 -1.672 1.00 33.36 77 ALA B C 1
ATOM 3156 O O . ALA B 1 77 ? -43.075 -8.305 -1.822 1.00 35.50 77 ALA B O 1
ATOM 3158 N N . GLY B 1 78 ? -41.793 -6.932 -0.566 1.00 30.18 78 GLY B N 1
ATOM 3159 C CA . GLY B 1 78 ? -41.624 -7.895 0.515 1.00 29.47 78 GLY B CA 1
ATOM 3160 C C . GLY B 1 78 ? -40.684 -9.036 0.139 1.00 34.55 78 GLY B C 1
ATOM 3161 O O . GLY B 1 78 ? -40.823 -10.169 0.632 1.00 32.15 78 GLY B O 1
ATOM 3162 N N . LEU B 1 79 ? -39.719 -8.734 -0.728 1.00 31.53 79 LEU B N 1
ATOM 3163 C CA . LEU B 1 79 ? -38.796 -9.741 -1.242 1.00 29.35 79 LEU B CA 1
ATOM 3164 C C . LEU B 1 79 ? -37.346 -9.482 -0.819 1.00 26.52 79 LEU B C 1
ATOM 3165 O O . LEU B 1 79 ? -36.982 -8.361 -0.433 1.00 25.21 79 LEU B O 1
ATOM 3170 N N . GLN B 1 80 ? -36.515 -10.517 -0.887 1.00 23.43 80 GLN B N 1
ATOM 3171 C CA . GLN B 1 80 ? -35.073 -10.289 -0.800 1.00 29.66 80 GLN B CA 1
ATOM 3172 C C . GLN B 1 80 ? -34.388 -10.567 -2.134 1.00 27.42 80 GLN B C 1
ATOM 3173 O O . GLN B 1 80 ? -35.011 -11.085 -3.062 1.00 26.41 80 GLN B O 1
ATOM 3179 N N . GLY B 1 81 ? -33.122 -10.185 -2.243 1.00 24.80 81 GLY B N 1
ATOM 3180 C CA . GLY B 1 81 ? -32.416 -10.337 -3.500 1.00 18.06 81 GLY B CA 1
ATOM 3181 C C . GLY B 1 81 ? -32.549 -11.748 -4.041 1.00 21.72 81 GLY B C 1
ATOM 3182 O O . GLY B 1 81 ? -32.765 -11.943 -5.237 1.00 25.04 81 GLY B O 1
ATOM 3183 N N . SER B 1 82 ? -32.428 -12.732 -3.152 1.00 23.63 82 SER B N 1
ATOM 3184 C CA . SER B 1 82 ? -32.398 -14.144 -3.544 1.00 26.02 82 SER B CA 1
ATOM 3185 C C . SER B 1 82 ? -33.731 -14.646 -4.085 1.00 26.01 82 SER B C 1
ATOM 3186 O O . SER B 1 82 ? -33.837 -15.785 -4.538 1.00 26.83 82 SER B O 1
ATOM 3189 N N . ASP B 1 83 ? -34.746 -13.796 -4.045 1.00 27.02 83 ASP B N 1
ATOM 3190 C CA . ASP B 1 83 ? -36.025 -14.137 -4.653 1.00 28.14 83 ASP B CA 1
ATOM 3191 C C . ASP B 1 83 ? -36.030 -13.851 -6.153 1.00 26.13 83 ASP B C 1
ATOM 3192 O O . ASP B 1 83 ? -36.890 -14.342 -6.876 1.00 30.66 83 ASP B O 1
ATOM 3197 N N . LEU B 1 84 ? -35.072 -13.050 -6.617 1.00 20.86 84 LEU B N 1
ATOM 3198 C CA . LEU B 1 84 ? -34.998 -12.684 -8.035 1.00 21.18 84 LEU B CA 1
ATOM 3199 C C . LEU B 1 84 ? -34.429 -13.815 -8.906 1.00 22.96 84 LEU B C 1
ATOM 3200 O O . LEU B 1 84 ? -33.499 -14.518 -8.490 1.00 22.60 84 LEU B O 1
ATOM 3205 N N . ASP B 1 85 ? -34.977 -13.978 -10.110 1.00 22.40 85 ASP B N 1
ATOM 3206 C CA . ASP B 1 85 ? -34.548 -15.052 -11.016 1.00 22.01 85 ASP B CA 1
ATOM 3207 C C . ASP B 1 85 ? -33.851 -14.475 -12.238 1.00 19.59 85 ASP B C 1
ATOM 3208 O O . ASP B 1 85 ? -33.336 -15.199 -13.073 1.00 23.70 85 ASP B O 1
ATOM 3213 N N . ALA B 1 86 ? -33.836 -13.155 -12.338 1.00 17.59 86 ALA B N 1
ATOM 3214 C CA . ALA B 1 86 ? -33.140 -12.503 -13.433 1.00 16.54 86 ALA B CA 1
ATOM 3215 C C . ALA B 1 86 ? -33.033 -11.025 -13.140 1.00 16.25 86 ALA B C 1
ATOM 3216 O O . ALA B 1 86 ? -33.924 -10.445 -12.516 1.00 19.35 86 ALA B O 1
ATOM 3218 N N . VAL B 1 87 ? -31.945 -10.420 -13.608 1.00 16.24 87 VAL B N 1
ATOM 3219 C CA . VAL B 1 87 ? -31.715 -8.997 -13.453 1.00 16.20 87 VAL B CA 1
ATOM 3220 C C . VAL B 1 87 ? -31.421 -8.394 -14.810 1.00 19.09 87 VAL B C 1
ATOM 3221 O O . VAL B 1 87 ? -30.463 -8.793 -15.484 1.00 21.79 87 VAL B O 1
ATOM 3225 N N . ILE B 1 88 ? -32.269 -7.455 -15.218 1.00 17.94 88 ILE B N 1
ATOM 3226 C CA . ILE B 1 88 ? -32.084 -6.719 -16.460 1.00 16.48 88 ILE B CA 1
ATOM 3227 C C . ILE B 1 88 ? -31.808 -5.242 -16.194 1.00 17.66 88 ILE B C 1
ATOM 3228 O O . ILE B 1 88 ? -32.625 -4.552 -15.567 1.00 15.08 88 ILE B O 1
ATOM 3233 N N . VAL B 1 89 ? -30.657 -4.754 -16.655 1.00 19.91 89 VAL B N 1
ATOM 3234 C CA . VAL B 1 89 ? -30.337 -3.336 -16.503 1.00 20.22 89 VAL B CA 1
ATOM 3235 C C . VAL B 1 89 ? -30.293 -2.651 -17.869 1.00 19.00 89 VAL B C 1
ATOM 3236 O O . VAL B 1 89 ? -29.490 -3.028 -18.727 1.00 13.96 89 VAL B O 1
ATOM 3240 N N . SER B 1 90 ? -31.152 -1.651 -18.068 1.00 13.34 90 SER B N 1
ATOM 3241 C CA . SER B 1 90 ? -31.153 -0.921 -19.327 1.00 15.76 90 SER B CA 1
ATOM 3242 C C . SER B 1 90 ? -30.435 0.392 -19.130 1.00 17.19 90 SER B C 1
ATOM 3243 O O . SER B 1 90 ? -30.913 1.270 -18.384 1.00 18.32 90 SER B O 1
ATOM 3246 N N . THR B 1 91 ? -29.272 0.511 -19.774 1.00 13.25 91 THR B N 1
ATOM 3247 C CA . THR B 1 91 ? -28.392 1.670 -19.594 1.00 16.43 91 THR B CA 1
ATOM 3248 C C . THR B 1 91 ? -27.488 1.749 -20.797 1.00 17.28 91 THR B C 1
ATOM 3249 O O . THR B 1 91 ? -27.191 0.723 -21.420 1.00 22.55 91 THR B O 1
ATOM 3253 N N . VAL B 1 92 ? -27.051 2.949 -21.143 1.00 13.01 92 VAL B N 1
ATOM 3254 C CA . VAL B 1 92 ? -26.042 3.080 -22.190 1.00 17.25 92 VAL B CA 1
ATOM 3255 C C . VAL B 1 92 ? -24.856 3.891 -21.686 1.00 20.33 92 VAL B C 1
ATOM 3256 O O . VAL B 1 92 ? -23.961 4.229 -22.464 1.00 22.39 92 VAL B O 1
ATOM 3260 N N . THR B 1 93 ? -24.848 4.180 -20.385 1.00 20.01 93 THR B N 1
ATOM 3261 C CA . THR B 1 93 ? -23.826 5.040 -19.786 1.00 21.04 93 THR B CA 1
ATOM 3262 C C . THR B 1 93 ? -22.920 4.348 -18.771 1.00 21.15 93 THR B C 1
ATOM 3263 O O . THR B 1 93 ? -22.191 5.022 -18.042 1.00 23.66 93 THR B O 1
ATOM 3267 N N . PHE B 1 94 ? -22.959 3.022 -18.703 1.00 18.60 94 PHE B N 1
ATOM 3268 C CA . PHE B 1 94 ? -21.984 2.305 -17.871 1.00 20.07 94 PHE B CA 1
ATOM 3269 C C . PHE B 1 94 ? -20.627 2.270 -18.593 1.00 21.79 94 PHE B C 1
ATOM 3270 O O . PHE B 1 94 ? -20.526 1.727 -19.688 1.00 24.14 94 PHE B O 1
ATOM 3278 N N . PRO B 1 95 ? -19.585 2.875 -17.985 1.00 21.70 95 PRO B N 1
ATOM 3279 C CA . PRO B 1 95 ? -18.278 3.115 -18.626 1.00 24.05 95 PRO B CA 1
ATOM 3280 C C . PRO B 1 95 ? -17.359 1.883 -18.794 1.00 24.87 95 PRO B C 1
ATOM 3281 O O . PRO B 1 95 ? -16.122 2.020 -18.717 1.00 19.85 95 PRO B O 1
ATOM 3285 N N . HIS B 1 96 ? -17.941 0.706 -19.010 1.00 21.24 96 HIS B N 1
ATOM 3286 C CA . HIS B 1 96 ? -17.140 -0.491 -19.297 1.00 24.09 96 HIS B CA 1
ATOM 3287 C C . HIS B 1 96 ? -17.812 -1.294 -20.377 1.00 24.61 96 HIS B C 1
ATOM 3288 O O . HIS B 1 96 ? -18.979 -1.652 -20.237 1.00 24.17 96 HIS B O 1
ATOM 3295 N N . ALA B 1 97 ? -17.083 -1.601 -21.441 1.00 28.22 97 ALA B N 1
ATOM 3296 C CA . ALA B 1 97 ? -17.614 -2.493 -22.467 1.00 28.80 97 ALA B CA 1
ATOM 3297 C C . ALA B 1 97 ? -18.055 -3.820 -21.836 1.00 24.32 97 ALA B C 1
ATOM 3298 O O . ALA B 1 97 ? -19.094 -4.380 -22.183 1.00 23.09 97 ALA B O 1
ATOM 3300 N N . THR B 1 98 ? -17.271 -4.304 -20.878 1.00 21.78 98 THR B N 1
ATOM 3301 C CA . THR B 1 98 ? -17.568 -5.576 -20.254 1.00 20.19 98 THR B CA 1
ATOM 3302 C C . THR B 1 98 ? -16.773 -5.612 -18.965 1.00 21.63 98 THR B C 1
ATOM 3303 O O . THR B 1 98 ? -15.781 -4.899 -18.845 1.00 22.46 98 THR B O 1
ATOM 3307 N N . PRO B 1 99 ? -17.225 -6.384 -17.963 1.00 20.13 99 PRO B N 1
ATOM 3308 C CA . PRO B 1 99 ? -18.523 -7.052 -17.880 1.00 16.91 99 PRO B CA 1
ATOM 3309 C C . PRO B 1 99 ? -19.649 -6.037 -17.649 1.00 20.08 99 PRO B C 1
ATOM 3310 O O . PRO B 1 99 ? -19.427 -4.825 -17.625 1.00 19.04 99 PRO B O 1
ATOM 3314 N N . SER B 1 100 ? -20.854 -6.547 -17.435 1.00 20.04 100 SER B N 1
ATOM 3315 C CA . SER B 1 100 ? -22.031 -5.700 -17.336 1.00 18.52 100 SER B CA 1
ATOM 3316 C C . SER B 1 100 ? -22.207 -5.053 -15.954 1.00 18.89 100 SER B C 1
ATOM 3317 O O . SER B 1 100 ? -21.647 -5.501 -14.956 1.00 20.78 100 SER B O 1
ATOM 3320 N N . ALA B 1 101 ? -23.008 -4.000 -15.923 1.00 16.44 101 ALA B N 1
ATOM 3321 C CA . ALA B 1 101 ? -23.452 -3.381 -14.681 1.00 19.02 101 ALA B CA 1
ATOM 3322 C C . ALA B 1 101 ? -24.401 -4.327 -13.931 1.00 21.01 101 ALA B C 1
ATOM 3323 O O . ALA B 1 101 ? -24.393 -4.395 -12.700 1.00 23.03 101 ALA B O 1
ATOM 3325 N N . ALA B 1 102 ? -25.208 -5.064 -14.692 1.00 17.25 102 ALA B N 1
ATOM 3326 C CA . ALA B 1 102 ? -26.170 -6.007 -14.131 1.00 17.92 102 ALA B CA 1
ATOM 3327 C C . ALA B 1 102 ? -25.477 -7.037 -13.241 1.00 16.70 102 ALA B C 1
ATOM 3328 O O . ALA B 1 102 ? -26.006 -7.429 -12.189 1.00 14.51 102 ALA B O 1
ATOM 3330 N N . ALA B 1 103 ? -24.298 -7.491 -13.669 1.00 12.30 103 ALA B N 1
ATOM 3331 C CA . ALA B 1 103 ? -23.566 -8.486 -12.890 1.00 17.13 103 ALA B CA 1
ATOM 3332 C C . ALA B 1 103 ? -23.200 -7.908 -11.511 1.00 21.82 103 ALA B C 1
ATOM 3333 O O . ALA B 1 103 ? -23.278 -8.606 -10.493 1.00 24.80 103 ALA B O 1
ATOM 3335 N N . LEU B 1 104 ? -22.835 -6.626 -11.470 1.00 18.96 104 LEU B N 1
ATOM 3336 C CA . LEU B 1 104 ? -22.471 -6.000 -10.200 1.00 20.47 104 LEU B CA 1
ATOM 3337 C C . LEU B 1 104 ? -23.710 -5.798 -9.348 1.00 23.61 104 LEU B C 1
ATOM 3338 O O . LEU B 1 104 ? -23.725 -6.137 -8.159 1.00 23.38 104 LEU B O 1
ATOM 3343 N N . VAL B 1 105 ? -24.739 -5.220 -9.969 1.00 19.89 105 VAL B N 1
ATOM 3344 C CA . VAL B 1 105 ? -26.010 -4.959 -9.310 1.00 17.14 105 VAL B CA 1
ATOM 3345 C C . VAL B 1 105 ? -26.567 -6.235 -8.695 1.00 22.06 105 VAL B C 1
ATOM 3346 O O . VAL B 1 105 ? -26.973 -6.235 -7.530 1.00 22.43 105 VAL B O 1
ATOM 3350 N N . ALA B 1 106 ? -26.581 -7.322 -9.482 1.00 17.86 106 ALA B N 1
ATOM 3351 C CA . ALA B 1 106 ? -27.104 -8.605 -9.009 1.00 17.47 106 ALA B CA 1
ATOM 3352 C C . ALA B 1 106 ? -26.376 -9.057 -7.748 1.00 21.04 106 ALA B C 1
ATOM 3353 O O . ALA B 1 106 ? -26.986 -9.590 -6.816 1.00 15.24 106 ALA B O 1
ATOM 3355 N N . HIS B 1 107 ? -25.064 -8.835 -7.719 1.00 18.46 107 HIS B N 1
ATOM 3356 C CA . HIS B 1 107 ? -24.267 -9.234 -6.567 1.00 19.13 107 HIS B CA 1
ATOM 3357 C C . HIS B 1 107 ? -24.544 -8.396 -5.312 1.00 22.74 107 HIS B C 1
ATOM 3358 O O . HIS B 1 107 ? -24.781 -8.955 -4.232 1.00 21.32 107 HIS B O 1
ATOM 3365 N N . GLU B 1 108 ? -24.500 -7.068 -5.460 1.00 22.93 108 GLU B N 1
ATOM 3366 C CA . GLU B 1 108 ? -24.746 -6.142 -4.355 1.00 28.95 108 GLU B CA 1
ATOM 3367 C C . GLU B 1 108 ? -26.069 -6.391 -3.656 1.00 30.56 108 GLU B C 1
ATOM 3368 O O . GLU B 1 108 ? -26.161 -6.222 -2.439 1.00 33.27 108 GLU B O 1
ATOM 3374 N N . ILE B 1 109 ? -27.097 -6.767 -4.415 1.00 22.82 109 ILE B N 1
ATOM 3375 C CA . ILE B 1 109 ? -28.423 -6.913 -3.828 1.00 21.65 109 ILE B CA 1
ATOM 3376 C C . ILE B 1 109 ? -28.666 -8.322 -3.317 1.00 24.38 109 ILE B C 1
ATOM 3377 O O . ILE B 1 109 ? -29.740 -8.626 -2.794 1.00 25.91 109 ILE B O 1
ATOM 3382 N N . GLY B 1 110 ? -27.661 -9.178 -3.445 1.00 26.65 110 GLY B N 1
ATOM 3383 C CA . GLY B 1 110 ? -27.796 -10.564 -3.003 1.00 25.23 110 GLY B CA 1
ATOM 3384 C C . GLY B 1 110 ? -28.668 -11.407 -3.927 1.00 25.26 110 GLY B C 1
ATOM 3385 O O . GLY B 1 110 ? -29.304 -12.357 -3.476 1.00 29.41 110 GLY B O 1
ATOM 3386 N N . ALA B 1 111 ? -28.694 -11.079 -5.220 1.00 18.73 111 ALA B N 1
ATOM 3387 C CA . ALA B 1 111 ? -29.468 -11.868 -6.182 1.00 18.86 111 ALA B CA 1
ATOM 3388 C C . ALA B 1 111 ? -28.671 -13.022 -6.819 1.00 22.65 111 ALA B C 1
ATOM 3389 O O . ALA B 1 111 ? -29.246 -13.874 -7.496 1.00 25.99 111 ALA B O 1
ATOM 3391 N N . THR B 1 112 ? -27.359 -13.055 -6.604 1.00 20.86 112 THR B N 1
ATOM 3392 C CA . THR B 1 112 ? -26.554 -14.211 -7.008 1.00 22.98 112 THR B CA 1
ATOM 3393 C C . THR B 1 112 ? -27.239 -15.520 -6.584 1.00 24.46 112 THR B C 1
ATOM 3394 O O . THR B 1 112 ? -27.675 -15.654 -5.437 1.00 25.13 112 THR B O 1
ATOM 3398 N N . PRO B 1 113 ? -27.314 -16.513 -7.493 1.00 23.29 113 PRO B N 1
ATOM 3399 C CA . PRO B 1 113 ? -26.698 -16.580 -8.826 1.00 22.96 113 PRO B CA 1
ATOM 3400 C C . PRO B 1 113 ? -27.629 -16.225 -9.986 1.00 21.31 113 PRO B C 1
ATOM 3401 O O . PRO B 1 113 ? -27.410 -16.714 -11.098 1.00 19.68 113 PRO B O 1
ATOM 3405 N N . ALA B 1 114 ? -28.625 -15.373 -9.756 1.00 22.13 114 ALA B N 1
ATOM 3406 C CA . ALA B 1 114 ? -29.569 -15.030 -10.818 1.00 20.81 114 ALA B CA 1
ATOM 3407 C C . ALA B 1 114 ? -28.840 -14.490 -12.062 1.00 21.68 114 ALA B C 1
ATOM 3408 O O . ALA B 1 114 ? -27.885 -13.730 -11.937 1.00 23.83 114 ALA B O 1
ATOM 3410 N N . PRO B 1 115 ? -29.281 -14.894 -13.270 1.00 19.29 115 PRO B N 1
ATOM 3411 C CA . PRO B 1 115 ? -28.681 -14.352 -14.496 1.00 16.60 115 PRO B CA 1
ATOM 3412 C C . PRO B 1 115 ? -28.907 -12.845 -14.580 1.00 20.55 115 PRO B C 1
ATOM 3413 O O . PRO B 1 115 ? -29.925 -12.330 -14.099 1.00 17.60 115 PRO B O 1
ATOM 3417 N N . ALA B 1 116 ? -27.969 -12.144 -15.200 1.00 20.22 116 ALA B N 1
ATOM 3418 C CA . ALA B 1 116 ? -27.945 -10.687 -15.159 1.00 13.81 116 ALA B CA 1
ATOM 3419 C C . ALA B 1 116 ? -27.280 -10.173 -16.427 1.00 14.77 116 ALA B C 1
ATOM 3420 O O . ALA B 1 116 ? -26.188 -10.629 -16.782 1.00 15.50 116 ALA B O 1
ATOM 3422 N N . TYR B 1 117 ? -27.927 -9.235 -17.109 1.00 10.85 117 TYR B N 1
ATOM 3423 C CA . TYR B 1 117 ? -27.370 -8.677 -18.330 1.00 12.69 117 TYR B CA 1
ATOM 3424 C C . TYR B 1 117 ? -27.827 -7.227 -18.535 1.00 14.36 117 TYR B C 1
ATOM 3425 O O . TYR B 1 117 ? -28.889 -6.828 -18.029 1.00 13.91 117 TYR B O 1
ATOM 3434 N N . ASP B 1 118 ? -27.013 -6.451 -19.252 1.00 11.97 118 ASP B N 1
ATOM 3435 C CA . ASP B 1 118 ? -27.370 -5.090 -19.668 1.00 13.40 118 ASP B CA 1
ATOM 3436 C C . ASP B 1 118 ? -28.032 -5.120 -21.032 1.00 15.54 118 ASP B C 1
ATOM 3437 O O . ASP B 1 118 ? -27.639 -5.894 -21.919 1.00 14.28 118 ASP B O 1
ATOM 3442 N N . VAL B 1 119 ? -29.029 -4.265 -21.208 1.00 17.08 119 VAL B N 1
ATOM 3443 C CA . VAL B 1 119 ? -29.717 -4.162 -22.481 1.00 17.51 119 VAL B CA 1
ATOM 3444 C C . VAL B 1 119 ? -29.426 -2.791 -23.056 1.00 20.21 119 VAL B C 1
ATOM 3445 O O . VAL B 1 119 ? -29.407 -1.806 -22.311 1.00 17.73 119 VAL B O 1
ATOM 3449 N N . SER B 1 120 ? -29.209 -2.717 -24.370 1.00 20.03 120 SER B N 1
ATOM 3450 C CA . SER B 1 120 ? -29.016 -1.431 -25.040 1.00 17.19 120 SER B CA 1
ATOM 3451 C C . SER B 1 120 ? -30.199 -1.047 -25.940 1.00 21.15 120 SER B C 1
ATOM 3452 O O . SER B 1 120 ? -30.353 -1.576 -27.053 1.00 20.24 120 SER B O 1
ATOM 3455 N N . ALA B 1 121 ? -31.026 -0.116 -25.461 1.00 16.27 121 ALA B N 1
ATOM 3456 C CA . ALA B 1 121 ? -32.229 0.295 -26.182 1.00 14.31 121 ALA B CA 1
ATOM 3457 C C . ALA B 1 121 ? -32.606 1.725 -25.812 1.00 18.97 121 ALA B C 1
ATOM 3458 O O . ALA B 1 121 ? -33.782 2.139 -25.871 1.00 17.80 121 ALA B O 1
ATOM 3460 N N . ALA B 1 122 ? -31.581 2.472 -25.423 1.00 20.52 122 ALA B N 1
ATOM 3461 C CA . ALA B 1 122 ? -31.687 3.904 -25.279 1.00 19.29 122 ALA B CA 1
ATOM 3462 C C . ALA B 1 122 ? -32.872 4.249 -24.375 1.00 16.99 122 ALA B C 1
ATOM 3463 O O . ALA B 1 122 ? -33.088 3.575 -23.356 1.00 18.28 122 ALA B O 1
ATOM 3465 N N . CYS B 1 123 ? -33.655 5.261 -24.756 1.00 15.34 123 CYS B N 1
ATOM 3466 C CA . CYS B 1 123 ? -34.740 5.759 -23.898 1.00 16.33 123 CYS B CA 1
ATOM 3467 C C . CYS B 1 123 ? -35.935 4.820 -23.862 1.00 18.86 123 CYS B C 1
ATOM 3468 O O . CYS B 1 123 ? -36.793 4.946 -22.992 1.00 19.66 123 CYS B O 1
ATOM 3471 N N . ALA B 1 124 ? -36.002 3.888 -24.813 1.00 14.41 124 ALA B N 1
ATOM 3472 C CA . ALA B 1 124 ? -37.038 2.859 -24.778 1.00 16.16 124 ALA B CA 1
ATOM 3473 C C . ALA B 1 124 ? -36.579 1.689 -23.902 1.00 20.93 124 ALA B C 1
ATOM 3474 O O . ALA B 1 124 ? -37.281 0.672 -23.778 1.00 20.86 124 ALA B O 1
ATOM 3476 N N . GLY B 1 125 ? -35.395 1.844 -23.298 1.00 17.26 125 GLY B N 1
ATOM 3477 C CA . GLY B 1 125 ? -34.754 0.765 -22.559 1.00 12.98 125 GLY B CA 1
ATOM 3478 C C . GLY B 1 125 ? -35.592 0.096 -21.483 1.00 13.72 125 GLY B C 1
ATOM 3479 O O . GLY B 1 125 ? -35.550 -1.138 -21.307 1.00 15.70 125 GLY B O 1
ATOM 3480 N N . TYR B 1 126 ? -36.366 0.880 -20.749 1.00 14.21 126 TYR B N 1
ATOM 3481 C CA . TYR B 1 126 ? -37.166 0.276 -19.686 1.00 14.66 126 TYR B CA 1
ATOM 3482 C C . TYR B 1 126 ? -38.330 -0.496 -20.281 1.00 12.97 126 TYR B C 1
ATOM 3483 O O . TYR B 1 126 ? -38.643 -1.607 -19.833 1.00 17.66 126 TYR B O 1
ATOM 3492 N N . CYS B 1 127 ? -38.963 0.079 -21.301 1.00 12.80 127 CYS B N 1
ATOM 3493 C CA . CYS B 1 127 ? -40.067 -0.606 -21.993 1.00 14.82 127 CYS B CA 1
ATOM 3494 C C . CYS B 1 127 ? -39.627 -1.901 -22.701 1.00 16.74 127 CYS B C 1
ATOM 3495 O O . CYS B 1 127 ? -40.346 -2.907 -22.679 1.00 20.18 127 CYS B O 1
ATOM 3498 N N . TYR B 1 128 ? -38.457 -1.877 -23.334 1.00 14.19 128 TYR B N 1
ATOM 3499 C CA . TYR B 1 128 ? -37.834 -3.116 -23.834 1.00 17.03 128 TYR B CA 1
ATOM 3500 C C . TYR B 1 128 ? -37.661 -4.117 -22.691 1.00 14.59 128 TYR B C 1
ATOM 3501 O O . TYR B 1 128 ? -38.027 -5.290 -22.805 1.00 19.77 128 TYR B O 1
ATOM 3510 N N . GLY B 1 129 ? -37.115 -3.633 -21.577 1.00 13.84 129 GLY B N 1
ATOM 3511 C CA . GLY B 1 129 ? -36.869 -4.459 -20.414 1.00 9.81 129 GLY B CA 1
ATOM 3512 C C . GLY B 1 129 ? -38.135 -5.094 -19.885 1.00 14.91 129 GLY B C 1
ATOM 3513 O O . GLY B 1 129 ? -38.127 -6.263 -19.497 1.00 15.53 129 GLY B O 1
ATOM 3514 N N . VAL B 1 130 ? -39.233 -4.338 -19.882 1.00 13.17 130 VAL B N 1
ATOM 3515 C CA . VAL B 1 130 ? -40.493 -4.865 -19.381 1.00 15.91 130 VAL B CA 1
ATOM 3516 C C . VAL B 1 130 ? -41.022 -5.959 -20.319 1.00 19.83 130 VAL B C 1
ATOM 3517 O O . VAL B 1 130 ? -41.534 -6.990 -19.863 1.00 15.49 130 VAL B O 1
ATOM 3521 N N . ALA B 1 131 ? -40.897 -5.737 -21.625 1.00 11.32 131 ALA B N 1
ATOM 3522 C CA . ALA B 1 131 ? -41.341 -6.741 -22.594 1.00 16.90 131 ALA B CA 1
ATOM 3523 C C . ALA B 1 131 ? -40.535 -8.031 -22.406 1.00 15.08 131 ALA B C 1
ATOM 3524 O O . ALA B 1 131 ? -41.089 -9.129 -22.401 1.00 13.51 131 ALA B O 1
ATOM 3526 N N . GLN B 1 132 ? -39.229 -7.886 -22.232 1.00 11.19 132 GLN B N 1
ATOM 3527 C CA . GLN B 1 132 ? -38.380 -9.037 -21.929 1.00 16.65 132 GLN B CA 1
ATOM 3528 C C . GLN B 1 132 ? -38.783 -9.696 -20.617 1.00 16.72 132 GLN B C 1
ATOM 3529 O O . GLN B 1 132 ? -38.932 -10.912 -20.557 1.00 15.80 132 GLN B O 1
ATOM 3535 N N . ALA B 1 133 ? -38.978 -8.889 -19.576 1.00 15.06 133 ALA B N 1
ATOM 3536 C CA . ALA B 1 133 ? -39.350 -9.424 -18.268 1.00 17.32 133 ALA B CA 1
ATOM 3537 C C . ALA B 1 133 ? -40.683 -10.174 -18.353 1.00 17.11 133 ALA B C 1
ATOM 3538 O O . ALA B 1 133 ? -40.850 -11.259 -17.781 1.00 20.78 133 ALA B O 1
ATOM 3540 N N . ASP B 1 134 ? -41.630 -9.596 -19.084 1.00 19.41 134 ASP B N 1
ATOM 3541 C CA . ASP B 1 134 ? -42.940 -10.216 -19.279 1.00 21.24 134 ASP B CA 1
ATOM 3542 C C . ASP B 1 134 ? -42.793 -11.588 -19.972 1.00 19.53 134 ASP B C 1
ATOM 3543 O O . ASP B 1 134 ? -43.414 -12.576 -19.554 1.00 22.41 134 ASP B O 1
ATOM 3548 N N . ALA B 1 135 ? -41.955 -11.643 -21.012 1.00 16.07 135 ALA B N 1
ATOM 3549 C CA . ALA B 1 135 ? -41.703 -12.895 -21.747 1.00 18.03 135 ALA B CA 1
ATOM 3550 C C . ALA B 1 135 ? -41.058 -13.943 -20.833 1.00 19.11 135 ALA B C 1
ATOM 3551 O O . ALA B 1 135 ? -41.474 -15.110 -20.815 1.00 19.14 135 ALA B O 1
ATOM 3553 N N . LEU B 1 136 ? -40.051 -13.526 -20.066 1.00 18.08 136 LEU B N 1
ATOM 3554 C CA . LEU B 1 136 ? -39.381 -14.435 -19.127 1.00 16.16 136 LEU B CA 1
ATOM 3555 C C . LEU B 1 136 ? -40.356 -15.082 -18.126 1.00 19.88 136 LEU B C 1
ATOM 3556 O O . LEU B 1 136 ? -40.255 -16.274 -17.815 1.00 21.77 136 LEU B O 1
ATOM 3561 N N . VAL B 1 137 ? -41.310 -14.300 -17.631 1.00 21.20 137 VAL B N 1
ATOM 3562 C CA . VAL B 1 137 ? -42.256 -14.809 -16.654 1.00 15.84 137 VAL B CA 1
ATOM 3563 C C . VAL B 1 137 ? -43.303 -15.711 -17.298 1.00 17.89 137 VAL B C 1
ATOM 3564 O O . VAL B 1 137 ? -43.555 -16.816 -16.827 1.00 17.71 137 VAL B O 1
ATOM 3568 N N . ARG B 1 138 ? -43.919 -15.244 -18.374 1.00 18.12 138 ARG B N 1
ATOM 3569 C CA . ARG B 1 138 ? -44.980 -16.023 -18.985 1.00 17.85 138 ARG B CA 1
ATOM 3570 C C . ARG B 1 138 ? -44.467 -17.265 -19.701 1.00 23.47 138 ARG B C 1
ATOM 3571 O O . ARG B 1 138 ? -45.257 -18.153 -20.020 1.00 25.52 138 ARG B O 1
ATOM 3579 N N . SER B 1 139 ? -43.150 -17.341 -19.935 1.00 20.91 139 SER B N 1
ATOM 3580 C CA . SER B 1 139 ? -42.554 -18.559 -20.494 1.00 21.12 139 SER B CA 1
ATOM 3581 C C . SER B 1 139 ? -42.083 -19.498 -19.384 1.00 25.62 139 SER B C 1
ATOM 3582 O O . SER B 1 139 ? -41.641 -20.612 -19.650 1.00 24.35 139 SER B O 1
ATOM 3585 N N . GLY B 1 140 ? -42.151 -19.035 -18.137 1.00 26.09 140 GLY B N 1
ATOM 3586 C CA . GLY B 1 140 ? -41.751 -19.851 -17.001 1.00 24.00 140 GLY B CA 1
ATOM 3587 C C . GLY B 1 140 ? -40.242 -19.942 -16.819 1.00 26.07 140 GLY B C 1
ATOM 3588 O O . GLY B 1 140 ? -39.744 -20.800 -16.072 1.00 22.45 140 GLY B O 1
ATOM 3589 N N . THR B 1 141 ? -39.511 -19.066 -17.505 1.00 24.01 141 THR B N 1
ATOM 3590 C CA . THR B 1 141 ? -38.064 -18.994 -17.356 1.00 21.97 141 THR B CA 1
ATOM 3591 C C . THR B 1 141 ? -37.688 -18.307 -16.043 1.00 26.54 141 THR B C 1
ATOM 3592 O O . THR B 1 141 ? -36.697 -18.654 -15.406 1.00 27.84 141 THR B O 1
ATOM 3596 N N . ALA B 1 142 ? -38.500 -17.343 -15.626 1.00 23.99 142 ALA B N 1
ATOM 3597 C CA . ALA B 1 142 ? -38.277 -16.650 -14.365 1.00 23.67 142 ALA B CA 1
ATOM 3598 C C . ALA B 1 142 ? -39.611 -16.407 -13.656 1.00 25.48 142 ALA B C 1
ATOM 3599 O O . ALA B 1 142 ? -40.636 -16.185 -14.300 1.00 33.18 142 ALA B O 1
ATOM 3601 N N . ARG B 1 143 ? -39.622 -16.437 -12.333 1.00 27.15 143 ARG B N 1
ATOM 3602 C CA . ARG B 1 143 ? -40.847 -16.024 -11.653 1.00 33.45 143 ARG B CA 1
ATOM 3603 C C . ARG B 1 143 ? -40.779 -14.612 -11.068 1.00 27.16 143 ARG B C 1
ATOM 3604 O O . ARG B 1 143 ? -41.817 -13.979 -10.866 1.00 24.07 143 ARG B O 1
ATOM 3612 N N . HIS B 1 144 ? -39.566 -14.117 -10.830 1.00 20.77 144 HIS B N 1
ATOM 3613 C CA . HIS B 1 144 ? -39.372 -12.731 -10.405 1.00 21.44 144 HIS B CA 1
ATOM 3614 C C . HIS B 1 144 ? -38.243 -12.093 -11.199 1.00 21.14 144 HIS B C 1
ATOM 3615 O O . HIS B 1 144 ? -37.116 -12.577 -11.166 1.00 25.51 144 HIS B O 1
ATOM 3622 N N . VAL B 1 145 ? -38.546 -11.009 -11.907 1.00 21.09 145 VAL B N 1
ATOM 3623 C CA . VAL B 1 145 ? -37.551 -10.331 -12.738 1.00 20.18 145 VAL B CA 1
ATOM 3624 C C . VAL B 1 145 ? -37.393 -8.877 -12.344 1.00 22.05 145 VAL B C 1
ATOM 3625 O O . VAL B 1 145 ? -38.362 -8.103 -12.295 1.00 19.32 145 VAL B O 1
ATOM 3629 N N . LEU B 1 146 ? -36.156 -8.498 -12.070 1.00 21.89 146 LEU B N 1
ATOM 3630 C CA . LEU B 1 146 ? -35.868 -7.122 -11.737 1.00 19.01 146 LEU B CA 1
ATOM 3631 C C . LEU B 1 146 ? -35.519 -6.394 -13.021 1.00 18.09 146 LEU B C 1
ATOM 3632 O O . LEU B 1 146 ? -34.668 -6.852 -13.785 1.00 17.61 146 LEU B O 1
ATOM 3637 N N . VAL B 1 147 ? -36.173 -5.261 -13.258 1.00 15.47 147 VAL B N 1
ATOM 3638 C CA . VAL B 1 147 ? -35.825 -4.406 -14.387 1.00 12.88 147 VAL B CA 1
ATOM 3639 C C . VAL B 1 147 ? -35.461 -3.003 -13.882 1.00 16.32 147 VAL B C 1
ATOM 3640 O O . VAL B 1 147 ? -36.244 -2.368 -13.159 1.00 13.82 147 VAL B O 1
ATOM 3644 N N . VAL B 1 148 ? -34.284 -2.521 -14.274 1.00 15.59 148 VAL B N 1
ATOM 3645 C CA . VAL B 1 148 ? -33.802 -1.206 -13.861 1.00 15.31 148 VAL B CA 1
ATOM 3646 C C . VAL B 1 148 ? -33.420 -0.396 -15.087 1.00 20.70 148 VAL B C 1
ATOM 3647 O O . VAL B 1 148 ? -32.543 -0.810 -15.864 1.00 18.12 148 VAL B O 1
ATOM 3651 N N . GLY B 1 149 ? -34.081 0.749 -15.269 1.00 17.24 149 GLY B N 1
ATOM 3652 C CA . GLY B 1 149 ? -33.636 1.728 -16.238 1.00 15.80 149 GLY B CA 1
ATOM 3653 C C . GLY B 1 149 ? -32.734 2.670 -15.460 1.00 22.23 149 GLY B C 1
ATOM 3654 O O . GLY B 1 149 ? -33.151 3.217 -14.434 1.00 23.35 149 GLY B O 1
ATOM 3655 N N . VAL B 1 150 ? -31.499 2.858 -15.915 1.00 19.87 150 VAL B N 1
ATOM 3656 C CA . VAL B 1 150 ? -30.572 3.708 -15.168 1.00 17.13 150 VAL B CA 1
ATOM 3657 C C . VAL B 1 150 ? -29.552 4.376 -16.082 1.00 16.87 150 VAL B C 1
ATOM 3658 O O . VAL B 1 150 ? -29.020 3.758 -16.999 1.00 15.93 150 VAL B O 1
ATOM 3662 N N . GLU B 1 151 ? -29.307 5.655 -15.845 1.00 15.66 151 GLU B N 1
ATOM 3663 C CA . GLU B 1 151 ? -28.354 6.396 -16.646 1.00 15.63 151 GLU B CA 1
ATOM 3664 C C . GLU B 1 151 ? -27.657 7.473 -15.820 1.00 18.92 151 GLU B C 1
ATOM 3665 O O . GLU B 1 151 ? -28.262 8.103 -14.948 1.00 18.10 151 GLU B O 1
ATOM 3671 N N . ARG B 1 152 ? -26.373 7.661 -16.089 1.00 17.77 152 ARG B N 1
ATOM 3672 C CA . ARG B 1 152 ? -25.707 8.875 -15.699 1.00 21.34 152 ARG B CA 1
ATOM 3673 C C . ARG B 1 152 ? -25.348 9.631 -16.993 1.00 22.14 152 ARG B C 1
ATOM 3674 O O . ARG B 1 152 ? -24.193 9.656 -17.438 1.00 21.88 152 ARG B O 1
ATOM 3682 N N . LEU B 1 153 ? -26.373 10.218 -17.604 1.00 19.31 153 LEU B N 1
ATOM 3683 C CA . LEU B 1 153 ? -26.235 10.916 -18.884 1.00 20.82 153 LEU B CA 1
ATOM 3684 C C . LEU B 1 153 ? -25.235 12.060 -18.788 1.00 21.03 153 LEU B C 1
ATOM 3685 O O . LEU B 1 153 ? -24.603 12.437 -19.781 1.00 21.29 153 LEU B O 1
ATOM 3690 N N . SER B 1 154 ? -25.072 12.609 -17.589 1.00 19.78 154 SER B N 1
ATOM 3691 C CA . SER B 1 154 ? -24.113 13.700 -17.435 1.00 22.66 154 SER B CA 1
ATOM 3692 C C . SER B 1 154 ? -22.698 13.270 -17.862 1.00 20.55 154 SER B C 1
ATOM 3693 O O . SER B 1 154 ? -21.866 14.096 -18.216 1.00 20.87 154 SER B O 1
ATOM 3696 N N . ASP B 1 155 ? -22.422 11.975 -17.849 1.00 15.86 155 ASP B N 1
ATOM 3697 C CA . ASP B 1 155 ? -21.093 11.537 -18.270 1.00 21.18 155 ASP B CA 1
ATOM 3698 C C . ASP B 1 155 ? -20.861 11.721 -19.762 1.00 20.67 155 ASP B C 1
ATOM 3699 O O . ASP B 1 155 ? -19.719 11.738 -20.210 1.00 20.63 155 ASP B O 1
ATOM 3704 N N . VAL B 1 156 ? -21.942 11.856 -20.529 1.00 17.49 156 VAL B N 1
ATOM 3705 C CA . VAL B 1 156 ? -21.825 11.879 -21.981 1.00 17.99 156 VAL B CA 1
ATOM 3706 C C . VAL B 1 156 ? -22.532 13.076 -22.629 1.00 22.01 156 VAL B C 1
ATOM 3707 O O . VAL B 1 156 ? -23.004 12.983 -23.766 1.00 21.74 156 VAL B O 1
ATOM 3711 N N . VAL B 1 157 ? -22.612 14.193 -21.906 1.00 22.48 157 VAL B N 1
ATOM 3712 C CA . VAL B 1 157 ? -23.097 15.445 -22.500 1.00 25.66 157 VAL B CA 1
ATOM 3713 C C . VAL B 1 157 ? -21.946 16.412 -22.744 1.00 25.33 157 VAL B C 1
ATOM 3714 O O . VAL B 1 157 ? -20.910 16.350 -22.080 1.00 26.93 157 VAL B O 1
ATOM 3718 N N . ASP B 1 158 ? -22.138 17.282 -23.728 1.00 27.09 158 ASP B N 1
ATOM 3719 C CA . ASP B 1 158 ? -21.221 18.378 -24.029 1.00 26.81 158 ASP B CA 1
ATOM 3720 C C . ASP B 1 158 ? -21.904 19.665 -23.573 1.00 29.89 158 ASP B C 1
ATOM 3721 O O . ASP B 1 158 ? -22.978 20.007 -24.058 1.00 29.57 158 ASP B O 1
ATOM 3726 N N . PRO B 1 159 ? -21.279 20.384 -22.635 1.00 29.98 159 PRO B N 1
ATOM 3727 C CA . PRO B 1 159 ? -21.874 21.584 -22.049 1.00 29.20 159 PRO B CA 1
ATOM 3728 C C . PRO B 1 159 ? -22.125 22.654 -23.106 1.00 34.30 159 PRO B C 1
ATOM 3729 O O . PRO B 1 159 ? -22.953 23.529 -22.864 1.00 37.80 159 PRO B O 1
ATOM 3733 N N . THR B 1 160 ? -21.430 22.598 -24.244 1.00 32.45 160 THR B N 1
ATOM 3734 C CA . THR B 1 160 ? -21.650 23.583 -25.314 1.00 34.47 160 THR B CA 1
ATOM 3735 C C . THR B 1 160 ? -22.710 23.150 -26.341 1.00 32.26 160 THR B C 1
ATOM 3736 O O . THR B 1 160 ? -23.102 23.935 -27.207 1.00 31.77 160 THR B O 1
ATOM 3740 N N . ASP B 1 161 ? -23.167 21.903 -26.243 1.00 28.82 161 ASP B N 1
ATOM 3741 C CA . ASP B 1 161 ? -24.162 21.379 -27.163 1.00 23.49 161 ASP B CA 1
ATOM 3742 C C . ASP B 1 161 ? -25.576 21.919 -26.914 1.00 24.88 161 ASP B C 1
ATOM 3743 O O . ASP B 1 161 ? -26.141 21.752 -25.831 1.00 25.00 161 ASP B O 1
ATOM 3748 N N . ARG B 1 162 ? -26.156 22.528 -27.940 1.00 22.58 162 ARG B N 1
ATOM 3749 C CA . ARG B 1 162 ? -27.502 23.075 -27.848 1.00 25.22 162 ARG B CA 1
ATOM 3750 C C . ARG B 1 162 ? -28.585 22.048 -28.163 1.00 25.60 162 ARG B C 1
ATOM 3751 O O . ARG B 1 162 ? -29.757 22.284 -27.885 1.00 24.93 162 ARG B O 1
ATOM 3759 N N . SER B 1 163 ? -28.213 20.899 -28.721 1.00 23.95 163 SER B N 1
ATOM 3760 C CA . SER B 1 163 ? -29.240 19.952 -29.169 1.00 23.86 163 SER B CA 1
ATOM 3761 C C . SER B 1 163 ? -29.859 19.078 -28.064 1.00 21.18 163 SER B C 1
ATOM 3762 O O . SER B 1 163 ? -31.027 18.712 -28.154 1.00 21.68 163 SER B O 1
ATOM 3765 N N . ILE B 1 164 ? -29.112 18.749 -27.017 1.00 20.43 164 ILE B N 1
ATOM 3766 C CA . ILE B 1 164 ? -29.655 17.826 -26.017 1.00 19.40 164 ILE B CA 1
ATOM 3767 C C . ILE B 1 164 ? -29.072 17.979 -24.597 1.00 20.93 164 ILE B C 1
ATOM 3768 O O . ILE B 1 164 ? -29.702 17.584 -23.611 1.00 21.39 164 ILE B O 1
ATOM 3773 N N . SER B 1 165 ? -27.867 18.529 -24.488 1.00 23.52 165 SER B N 1
ATOM 3774 C CA . SER B 1 165 ? -27.146 18.523 -23.208 1.00 22.87 165 SER B CA 1
ATOM 3775 C C . SER B 1 165 ? -28.003 18.947 -22.003 1.00 22.02 165 SER B C 1
ATOM 3776 O O . SER B 1 165 ? -28.115 18.215 -21.021 1.00 21.62 165 SER B O 1
ATOM 3779 N N . PHE B 1 166 ? -28.611 20.126 -22.087 1.00 22.93 166 PHE B N 1
ATOM 3780 C CA . PHE B 1 166 ? -29.347 20.702 -20.956 1.00 24.96 166 PHE B CA 1
ATOM 3781 C C . PHE B 1 166 ? -30.643 19.940 -20.666 1.00 24.20 166 PHE B C 1
ATOM 3782 O O . PHE B 1 166 ? -31.271 20.138 -19.626 1.00 25.93 166 PHE B O 1
ATOM 3790 N N . LEU B 1 167 ? -31.044 19.057 -21.570 1.00 23.13 167 LEU B N 1
ATOM 3791 C CA . LEU B 1 167 ? -32.269 18.292 -21.352 1.00 23.65 167 LEU B CA 1
ATOM 3792 C C . LEU B 1 167 ? -32.088 17.119 -20.396 1.00 22.13 167 LEU B C 1
ATOM 3793 O O . LEU B 1 167 ? -33.066 16.630 -19.814 1.00 20.45 167 LEU B O 1
ATOM 3798 N N . LEU B 1 168 ? -30.850 16.646 -20.254 1.00 17.69 168 LEU B N 1
ATOM 3799 C CA . LEU B 1 168 ? -30.622 15.320 -19.680 1.00 18.38 168 LEU B CA 1
ATOM 3800 C C . LEU B 1 168 ? -30.301 15.323 -18.190 1.00 19.19 168 LEU B C 1
ATOM 3801 O O . LEU B 1 168 ? -29.566 16.180 -17.700 1.00 15.36 168 LEU B O 1
ATOM 3806 N N . GLY B 1 169 ? -30.867 14.350 -17.481 1.00 16.83 169 GLY B N 1
ATOM 3807 C CA . GLY B 1 169 ? -30.632 14.180 -16.053 1.00 16.14 169 GLY B CA 1
ATOM 3808 C C . GLY B 1 169 ? -30.223 12.757 -15.707 1.00 19.10 169 GLY B C 1
ATOM 3809 O O . GLY B 1 169 ? -30.253 11.871 -16.575 1.00 16.50 169 GLY B O 1
ATOM 3810 N N . ASP B 1 170 ? -29.851 12.529 -14.446 1.00 16.38 170 ASP B N 1
ATOM 3811 C CA . ASP B 1 170 ? -29.304 11.239 -14.026 1.00 16.15 170 ASP B CA 1
ATOM 3812 C C . ASP B 1 170 ? -30.240 10.566 -13.038 1.00 17.79 170 ASP B C 1
ATOM 3813 O O . ASP B 1 170 ? -30.910 11.251 -12.274 1.00 14.88 170 ASP B O 1
ATOM 3818 N N . GLY B 1 171 ? -30.277 9.229 -13.023 1.00 13.07 171 GLY B N 1
ATOM 3819 C CA . GLY B 1 171 ? -31.091 8.552 -12.032 1.00 16.95 171 GLY B CA 1
ATOM 3820 C C . GLY B 1 171 ? -31.390 7.099 -12.339 1.00 19.08 171 GLY B C 1
ATOM 3821 O O . GLY B 1 171 ? -30.953 6.566 -13.352 1.00 16.22 171 GLY B O 1
ATOM 3822 N N . ALA B 1 172 ? -32.134 6.450 -11.450 1.00 15.78 172 ALA B N 1
ATOM 3823 C CA . ALA B 1 172 ? -32.506 5.054 -11.652 1.00 15.82 172 ALA B CA 1
ATOM 3824 C C . ALA B 1 172 ? -33.943 4.814 -11.234 1.00 15.54 172 ALA B C 1
ATOM 3825 O O . ALA B 1 172 ? -34.377 5.295 -10.179 1.00 15.77 172 ALA B O 1
ATOM 3827 N N . GLY B 1 173 ? -34.674 4.058 -12.050 1.00 15.23 173 GLY B N 1
ATOM 3828 C CA . GLY B 1 173 ? -35.962 3.526 -11.642 1.00 17.59 173 GLY B CA 1
ATOM 3829 C C . GLY B 1 173 ? -36.026 2.026 -11.867 1.00 21.59 173 GLY B C 1
ATOM 3830 O O . GLY B 1 173 ? -35.505 1.507 -12.859 1.00 19.02 173 GLY B O 1
ATOM 3831 N N . ALA B 1 174 ? -36.696 1.316 -10.974 1.00 14.42 174 ALA B N 1
ATOM 3832 C CA . ALA B 1 174 ? -36.695 -0.126 -11.080 1.00 14.73 174 ALA B CA 1
ATOM 3833 C C . ALA B 1 174 ? -38.071 -0.694 -10.836 1.00 17.18 174 ALA B C 1
ATOM 3834 O O . ALA B 1 174 ? -38.833 -0.150 -10.063 1.00 23.32 174 ALA B O 1
ATOM 3836 N N . VAL B 1 175 ? -38.389 -1.803 -11.488 1.00 18.30 175 VAL B N 1
ATOM 3837 C CA . VAL B 1 175 ? -39.601 -2.533 -11.140 1.00 20.11 175 VAL B CA 1
ATOM 3838 C C . VAL B 1 175 ? -39.321 -4.023 -10.986 1.00 23.25 175 VAL B C 1
ATOM 3839 O O . VAL B 1 175 ? -38.352 -4.545 -11.545 1.00 22.53 175 VAL B O 1
ATOM 3843 N N . ILE B 1 176 ? -40.159 -4.700 -10.209 1.00 21.47 176 ILE B N 1
ATOM 3844 C CA . ILE B 1 176 ? -40.115 -6.153 -10.159 1.00 21.92 176 ILE B CA 1
ATOM 3845 C C . ILE B 1 176 ? -41.341 -6.757 -10.848 1.00 22.44 176 ILE B C 1
ATOM 3846 O O . ILE B 1 176 ? -42.482 -6.407 -10.535 1.00 21.52 176 ILE B O 1
ATOM 3851 N N . VAL B 1 177 ? -41.086 -7.631 -11.820 1.00 22.73 177 VAL B N 1
ATOM 3852 C CA . VAL B 1 177 ? -42.134 -8.265 -12.605 1.00 20.75 177 VAL B CA 1
ATOM 3853 C C . VAL B 1 177 ? -42.279 -9.691 -12.107 1.00 24.04 177 VAL B C 1
ATOM 3854 O O . VAL B 1 177 ? -41.302 -10.438 -12.059 1.00 25.89 177 VAL B O 1
ATOM 3858 N N . ALA B 1 178 ? -43.486 -10.066 -11.700 1.00 23.47 178 ALA B N 1
ATOM 3859 C CA . ALA B 1 178 ? -43.684 -11.384 -11.110 1.00 23.17 178 ALA B CA 1
ATOM 3860 C C . ALA B 1 178 ? -44.755 -12.234 -11.788 1.00 24.03 178 ALA B C 1
ATOM 3861 O O . ALA B 1 178 ? -45.677 -11.724 -12.438 1.00 24.68 178 ALA B O 1
ATOM 3863 N N . ALA B 1 179 ? -44.635 -13.541 -11.602 1.00 21.14 179 ALA B N 1
ATOM 3864 C CA . ALA B 1 179 ? -45.662 -14.467 -12.053 1.00 19.51 179 ALA B CA 1
ATOM 3865 C C . ALA B 1 179 ? -47.007 -14.075 -11.453 1.00 22.92 179 ALA B C 1
ATOM 3866 O O . ALA B 1 179 ? -47.090 -13.692 -10.292 1.00 23.83 179 ALA B O 1
ATOM 3868 N N . SER B 1 180 ? -48.060 -14.204 -12.251 1.00 27.77 180 SER B N 1
ATOM 3869 C CA . SER B 1 180 ? -49.375 -13.712 -11.885 1.00 28.01 180 SER B CA 1
ATOM 3870 C C . SER B 1 180 ? -50.483 -14.630 -12.414 1.00 29.59 180 SER B C 1
ATOM 3871 O O . SER B 1 180 ? -50.306 -15.300 -13.436 1.00 28.60 180 SER B O 1
ATOM 3874 N N . ASP B 1 181 ? -51.617 -14.663 -11.713 1.00 29.79 181 ASP B N 1
ATOM 3875 C CA . ASP B 1 181 ? -52.806 -15.345 -12.208 1.00 33.63 181 ASP B CA 1
ATOM 3876 C C . ASP B 1 181 ? -53.670 -14.430 -13.047 1.00 37.05 181 ASP B C 1
ATOM 3877 O O . ASP B 1 181 ? -54.405 -14.892 -13.912 1.00 42.03 181 ASP B O 1
ATOM 3882 N N . GLU B 1 182 ? -53.585 -13.133 -12.777 1.00 37.23 182 GLU B N 1
ATOM 3883 C CA . GLU B 1 182 ? -54.371 -12.143 -13.494 1.00 38.53 182 GLU B CA 1
ATOM 3884 C C . GLU B 1 182 ? -53.430 -11.315 -14.355 1.00 31.38 182 GLU B C 1
ATOM 3885 O O . GLU B 1 182 ? -52.390 -10.874 -13.889 1.00 26.84 182 GLU B O 1
ATOM 3891 N N . PRO B 1 183 ? -53.789 -11.100 -15.623 1.00 30.68 183 PRO B N 1
ATOM 3892 C CA . PRO B 1 183 ? -52.943 -10.316 -16.539 1.00 29.95 183 PRO B CA 1
ATOM 3893 C C . PRO B 1 183 ? -52.690 -8.901 -16.013 1.00 28.58 183 PRO B C 1
ATOM 3894 O O . PRO B 1 183 ? -53.638 -8.163 -15.803 1.00 28.96 183 PRO B O 1
ATOM 3898 N N . GLY B 1 184 ? -51.432 -8.530 -15.817 1.00 26.12 184 GLY B N 1
ATOM 3899 C CA . GLY B 1 184 ? -51.098 -7.211 -15.311 1.00 23.87 184 GLY B CA 1
ATOM 3900 C C . GLY B 1 184 ? -50.202 -6.432 -16.259 1.00 22.93 184 GLY B C 1
ATOM 3901 O O . GLY B 1 184 ? -49.898 -5.271 -16.028 1.00 22.90 184 GLY B O 1
ATOM 3902 N N . ILE B 1 185 ? -49.780 -7.079 -17.335 1.00 20.46 185 ILE B N 1
ATOM 3903 C CA . ILE B 1 185 ? -48.990 -6.428 -18.365 1.00 21.14 185 ILE B CA 1
ATOM 3904 C C . ILE B 1 185 ? -49.533 -6.848 -19.734 1.00 27.09 185 ILE B C 1
ATOM 3905 O O . ILE B 1 185 ? -49.629 -8.041 -20.043 1.00 31.83 185 ILE B O 1
ATOM 3910 N N . SER B 1 186 ? -49.902 -5.866 -20.544 1.00 24.89 186 SER B N 1
ATOM 3911 C CA . SER B 1 186 ? -50.556 -6.128 -21.819 1.00 24.57 186 SER B CA 1
ATOM 3912 C C . SER B 1 186 ? -49.485 -6.389 -22.873 1.00 24.83 186 SER B C 1
ATOM 3913 O O . SER B 1 186 ? -48.317 -6.113 -22.638 1.00 25.15 186 SER B O 1
ATOM 3916 N N . PRO B 1 187 ? -49.884 -6.908 -24.045 1.00 22.30 187 PRO B N 1
ATOM 3917 C CA . PRO B 1 187 ? -48.911 -7.272 -25.085 1.00 25.28 187 PRO B CA 1
ATOM 3918 C C . PRO B 1 187 ? -48.075 -6.075 -25.552 1.00 26.23 187 PRO B C 1
ATOM 3919 O O . PRO B 1 187 ? -48.634 -5.041 -25.900 1.00 25.10 187 PRO B O 1
ATOM 3923 N N . SER B 1 188 ? -46.750 -6.195 -25.540 1.00 24.94 188 S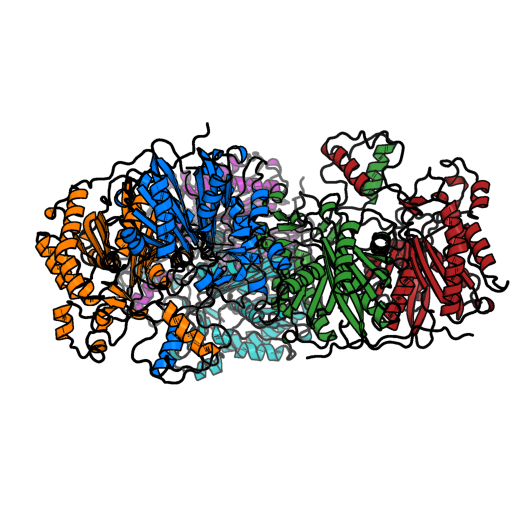ER B N 1
ATOM 3924 C CA . SER B 1 188 ? -45.933 -5.040 -25.888 1.00 22.85 188 SER B CA 1
ATOM 3925 C C . SER B 1 188 ? -46.089 -4.653 -27.346 1.00 20.23 188 SER B C 1
ATOM 3926 O O . SER B 1 188 ? -46.215 -5.502 -28.215 1.00 23.33 188 SER B O 1
ATOM 3929 N N . VAL B 1 189 ? -46.062 -3.353 -27.601 1.00 20.61 189 VAL B N 1
ATOM 3930 C CA . VAL B 1 189 ? -45.914 -2.850 -28.953 1.00 21.69 189 VAL B CA 1
ATOM 3931 C C . VAL B 1 189 ? -44.532 -2.235 -28.987 1.00 20.02 189 VAL B C 1
ATOM 3932 O O . VAL B 1 189 ? -44.319 -1.168 -28.420 1.00 20.78 189 VAL B O 1
ATOM 3936 N N . TRP B 1 190 ? -43.577 -2.932 -29.599 1.00 19.28 190 TRP B N 1
ATOM 3937 C CA . TRP B 1 190 ? -42.204 -2.440 -29.620 1.00 18.64 190 TRP B CA 1
ATOM 3938 C C . TRP B 1 190 ? -41.565 -2.634 -30.986 1.00 19.32 190 TRP B C 1
ATOM 3939 O O . TRP B 1 190 ? -41.988 -3.483 -31.770 1.00 17.96 190 TRP B O 1
ATOM 3950 N N . GLY B 1 191 ? -40.574 -1.807 -31.295 1.00 19.27 191 GLY B N 1
ATOM 3951 C CA . GLY B 1 191 ? -40.023 -1.798 -32.633 1.00 13.23 191 GLY B CA 1
ATOM 3952 C C . GLY B 1 191 ? -38.737 -1.013 -32.759 1.00 14.93 191 GLY B C 1
ATOM 3953 O O . GLY B 1 191 ? -38.205 -0.520 -31.755 1.00 15.27 191 GLY B O 1
ATOM 3954 N N . SER B 1 192 ? -38.250 -0.910 -34.001 1.00 13.67 192 SER B N 1
ATOM 3955 C CA . SER B 1 192 ? -37.045 -0.163 -34.348 1.00 15.93 192 SER B CA 1
ATOM 3956 C C . SER B 1 192 ? -37.177 0.419 -35.757 1.00 19.40 192 SER B C 1
ATOM 3957 O O . SER B 1 192 ? -37.943 -0.082 -36.572 1.00 19.85 192 SER B O 1
ATOM 3960 N N . ASP B 1 193 ? -36.426 1.479 -36.035 1.00 20.97 193 ASP B N 1
ATOM 3961 C CA . ASP B 1 193 ? -36.217 1.942 -37.406 1.00 17.69 193 ASP B CA 1
ATOM 3962 C C . ASP B 1 193 ? -34.760 2.355 -37.574 1.00 17.70 193 ASP B C 1
ATOM 3963 O O . ASP B 1 193 ? -34.399 3.535 -37.424 1.00 19.97 193 ASP B O 1
ATOM 3968 N N . GLY B 1 194 ? -33.921 1.369 -37.867 1.00 15.66 194 GLY B N 1
ATOM 3969 C CA . GLY B 1 194 ? -32.489 1.569 -37.875 1.00 15.76 194 GLY B CA 1
ATOM 3970 C C . GLY B 1 194 ? -32.076 2.473 -39.015 1.00 25.09 194 GLY B C 1
ATOM 3971 O O . GLY B 1 194 ? -30.915 2.878 -39.090 1.00 23.52 194 GLY B O 1
ATOM 3972 N N . GLU B 1 195 ? -33.014 2.788 -39.911 1.00 21.39 195 GLU B N 1
ATOM 3973 C CA . GLU B 1 195 ? -32.708 3.725 -40.971 1.00 24.30 195 GLU B CA 1
ATOM 3974 C C . GLU B 1 195 ? -32.422 5.109 -40.388 1.00 23.20 195 GLU B C 1
ATOM 3975 O O . GLU B 1 195 ? -31.681 5.893 -40.979 1.00 20.25 195 GLU B O 1
ATOM 3981 N N . ARG B 1 196 ? -33.001 5.395 -39.227 1.00 23.85 196 ARG B N 1
ATOM 3982 C CA . ARG B 1 196 ? -32.805 6.691 -38.589 1.00 28.18 196 ARG B CA 1
ATOM 3983 C C . ARG B 1 196 ? -31.907 6.569 -37.386 1.00 25.08 196 ARG B C 1
ATOM 3984 O O . ARG B 1 196 ? -32.099 7.248 -36.368 1.00 24.93 196 ARG B O 1
ATOM 3992 N N . TRP B 1 197 ? -30.920 5.690 -37.522 1.00 17.50 197 TRP B N 1
ATOM 3993 C CA . TRP B 1 197 ? -29.940 5.437 -36.471 1.00 17.80 197 TRP B CA 1
ATOM 3994 C C . TRP B 1 197 ? -29.160 6.705 -36.101 1.00 18.43 197 TRP B C 1
ATOM 3995 O O . TRP B 1 197 ? -28.840 6.943 -34.934 1.00 21.43 197 TRP B O 1
ATOM 4006 N N . SER B 1 198 ? -28.849 7.523 -37.096 1.00 22.05 198 SER B N 1
ATOM 4007 C CA . SER B 1 198 ? -28.058 8.715 -36.836 1.00 24.61 198 SER B CA 1
ATOM 4008 C C . SER B 1 198 ? -28.895 9.891 -36.304 1.00 25.52 198 SER B C 1
ATOM 4009 O O . SER B 1 198 ? -28.358 10.975 -36.101 1.00 28.47 198 SER B O 1
ATOM 4012 N N . THR B 1 199 ? -30.192 9.680 -36.072 1.00 19.93 199 THR B N 1
ATOM 4013 C CA . THR B 1 199 ? -31.067 10.771 -35.647 1.00 23.12 199 THR B CA 1
ATOM 4014 C C . THR B 1 199 ? -30.729 11.261 -34.229 1.00 25.05 199 THR B C 1
ATOM 4015 O O . THR B 1 199 ? -30.618 12.459 -33.982 1.00 27.83 199 THR B O 1
ATOM 4019 N N . ILE B 1 200 ? -30.575 10.318 -33.313 1.00 21.18 200 ILE B N 1
ATOM 4020 C CA . ILE B 1 200 ? -29.996 10.565 -32.003 1.00 20.94 200 ILE B CA 1
ATOM 4021 C C . ILE B 1 200 ? -28.774 9.653 -31.957 1.00 25.30 200 ILE B C 1
ATOM 4022 O O . ILE B 1 200 ? -28.904 8.436 -32.122 1.00 24.36 200 ILE B O 1
ATOM 4027 N N . SER B 1 201 ? -27.591 10.227 -31.773 1.00 28.14 201 SER B N 1
ATOM 4028 C CA . SER B 1 201 ? -26.357 9.445 -31.823 1.00 27.59 201 SER B CA 1
ATOM 4029 C C . SER B 1 201 ? -25.243 10.155 -31.078 1.00 25.59 201 SER B C 1
ATOM 4030 O O . SER B 1 201 ? -25.412 11.286 -30.667 1.00 29.61 201 SER B O 1
ATOM 4033 N N . MET B 1 202 ? -24.103 9.488 -30.918 1.00 23.41 202 MET B N 1
ATOM 4034 C CA . MET B 1 202 ? -22.914 10.133 -30.385 1.00 22.03 202 MET B CA 1
ATOM 4035 C C . MET B 1 202 ? -22.232 10.922 -31.487 1.00 23.64 202 MET B C 1
ATOM 4036 O O . MET B 1 202 ? -22.419 10.634 -32.667 1.00 22.04 202 MET B O 1
ATOM 4041 N N . THR B 1 203 ? -21.434 11.909 -31.089 1.00 28.34 203 THR B N 1
ATOM 4042 C CA . THR B 1 203 ? -20.708 12.763 -32.028 1.00 31.53 203 THR B CA 1
ATOM 4043 C C . THR B 1 203 ? -19.788 11.971 -32.960 1.00 34.70 203 THR B C 1
ATOM 4044 O O . THR B 1 203 ? -19.654 12.300 -34.149 1.00 32.90 203 THR B O 1
ATOM 4048 N N . HIS B 1 204 ? -19.137 10.948 -32.406 1.00 33.41 204 HIS B N 1
ATOM 4049 C CA . HIS B 1 204 ? -18.307 10.044 -33.198 1.00 34.48 204 HIS B CA 1
ATOM 4050 C C . HIS B 1 204 ? -17.987 8.753 -32.449 1.00 32.68 204 HIS B C 1
ATOM 4051 O O . HIS B 1 204 ? -18.296 8.616 -31.260 1.00 27.36 204 HIS B O 1
ATOM 4058 N N . SER B 1 205 ? -17.375 7.812 -33.161 1.00 33.45 205 SER B N 1
ATOM 4059 C CA . SER B 1 205 ? -17.059 6.487 -32.632 1.00 31.06 205 SER B CA 1
ATOM 4060 C C . SER B 1 205 ? -16.017 6.533 -31.524 1.00 31.08 205 SER B C 1
ATOM 4061 O O . SER B 1 205 ? -15.124 7.388 -31.541 1.00 30.07 205 SER B O 1
ATOM 4064 N N . GLN B 1 206 ? -16.117 5.604 -30.573 1.00 27.51 206 GLN B N 1
ATOM 4065 C CA . GLN B 1 206 ? -15.075 5.461 -29.559 1.00 26.43 206 GLN B CA 1
ATOM 4066 C C . GLN B 1 206 ? -13.735 5.121 -30.189 1.00 30.25 206 GLN B C 1
ATOM 4067 O O . GLN B 1 206 ? -12.684 5.397 -29.610 1.00 35.09 206 GLN B O 1
ATOM 4073 N N . LEU B 1 207 ? -13.766 4.524 -31.376 1.00 27.14 207 LEU B N 1
ATOM 4074 C CA . LEU B 1 207 ? -12.531 4.147 -32.049 1.00 28.66 207 LEU B CA 1
ATOM 4075 C C . LEU B 1 207 ? -11.701 5.382 -32.448 1.00 30.75 207 LEU B C 1
ATOM 4076 O O . LEU B 1 207 ? -10.468 5.325 -32.475 1.00 30.00 207 LEU B O 1
ATOM 4081 N N . GLU B 1 208 ? -12.356 6.495 -32.764 1.00 35.37 208 GLU B N 1
ATOM 4082 C CA . GLU B 1 208 ? -11.606 7.700 -33.141 1.00 38.34 208 GLU B CA 1
ATOM 4083 C C . GLU B 1 208 ? -10.853 8.232 -31.931 1.00 36.44 208 GLU B C 1
ATOM 4084 O O . GLU B 1 208 ? -9.742 8.754 -32.041 1.00 38.33 208 GLU B O 1
ATOM 4090 N N . LEU B 1 209 ? -11.477 8.084 -30.771 1.00 33.96 209 LEU B N 1
ATOM 4091 C CA . LEU B 1 209 ? -10.831 8.378 -29.502 1.00 34.94 209 LEU B CA 1
ATOM 4092 C C . LEU B 1 209 ? -9.610 7.468 -29.331 1.00 37.24 209 LEU B C 1
ATOM 4093 O O . LEU B 1 209 ? -8.507 7.947 -29.049 1.00 38.91 209 LEU B O 1
ATOM 4098 N N . ARG B 1 210 ? -9.805 6.162 -29.530 1.00 33.46 210 ARG B N 1
ATOM 4099 C CA . ARG B 1 210 ? -8.700 5.203 -29.456 1.00 30.40 210 ARG B CA 1
ATOM 4100 C C . ARG B 1 210 ? -7.533 5.593 -30.357 1.00 34.09 210 ARG B C 1
ATOM 4101 O O . ARG B 1 210 ? -6.387 5.641 -29.909 1.00 36.91 210 ARG B O 1
ATOM 4109 N N . ASP B 1 211 ? -7.819 5.856 -31.628 1.00 35.15 211 ASP B N 1
ATOM 4110 C CA . ASP B 1 211 ? -6.767 6.181 -32.587 1.00 39.94 211 ASP B CA 1
ATOM 4111 C C . ASP B 1 211 ? -6.019 7.466 -32.220 1.00 42.47 211 ASP B C 1
ATOM 4112 O O . ASP B 1 211 ? -4.806 7.559 -32.410 1.00 45.73 211 ASP B O 1
ATOM 4117 N N . ALA B 1 212 ? -6.741 8.446 -31.683 1.00 38.69 212 ALA B N 1
ATOM 4118 C CA . ALA B 1 212 ? -6.140 9.721 -31.310 1.00 40.93 212 ALA B CA 1
ATOM 4119 C C . ALA B 1 212 ? -5.223 9.600 -30.097 1.00 44.04 212 ALA B C 1
ATOM 4120 O O . ALA B 1 212 ? -4.124 10.154 -30.090 1.00 48.70 212 ALA B O 1
ATOM 4122 N N . VAL B 1 213 ? -5.673 8.888 -29.068 1.00 41.40 213 VAL B N 1
ATOM 4123 C CA . VAL B 1 213 ? -4.908 8.790 -27.832 1.00 45.55 213 VAL B CA 1
ATOM 4124 C C . VAL B 1 213 ? -3.685 7.875 -27.974 1.00 48.45 213 VAL B C 1
ATOM 4125 O O . VAL B 1 213 ? -2.578 8.229 -27.562 1.00 49.77 213 VAL B O 1
ATOM 4129 N N . GLU B 1 214 ? -3.884 6.704 -28.568 1.00 47.68 214 GLU B N 1
ATOM 4130 C CA . GLU B 1 214 ? -2.792 5.759 -28.730 1.00 49.32 214 GLU B CA 1
ATOM 4131 C C . GLU B 1 214 ? -1.753 6.301 -29.698 1.00 51.96 214 GLU B C 1
ATOM 4132 O O . GLU B 1 214 ? -0.557 6.037 -29.552 1.00 53.42 214 GLU B O 1
ATOM 4138 N N . HIS B 1 215 ? -2.204 7.065 -30.686 1.00 50.79 215 HIS B N 1
ATOM 4139 C CA . HIS B 1 215 ? -1.258 7.661 -31.610 1.00 50.48 215 HIS B CA 1
ATOM 4140 C C . HIS B 1 215 ? -0.385 8.666 -30.886 1.00 53.55 215 HIS B C 1
ATOM 4141 O O . HIS B 1 215 ? 0.839 8.645 -31.017 1.00 55.55 215 HIS B O 1
ATOM 4148 N N . ALA B 1 216 ? -1.029 9.551 -30.129 1.00 53.11 216 ALA B N 1
ATOM 4149 C CA . ALA B 1 216 ? -0.318 10.543 -29.327 1.00 55.01 216 ALA B CA 1
ATOM 4150 C C . ALA B 1 216 ? 0.615 9.868 -28.325 1.00 54.98 216 ALA B C 1
ATOM 4151 O O . ALA B 1 216 ? 1.754 10.298 -28.130 1.00 58.56 216 ALA B O 1
ATOM 4153 N N . ARG B 1 217 ? 0.128 8.801 -27.703 1.00 53.75 217 ARG B N 1
ATOM 4154 C CA . ARG B 1 217 ? 0.912 8.063 -26.722 1.00 57.48 217 ARG B CA 1
ATOM 4155 C C . ARG B 1 217 ? 2.189 7.442 -27.303 1.00 61.15 217 ARG B C 1
ATOM 4156 O O . ARG B 1 217 ? 3.217 7.391 -26.624 1.00 66.74 217 ARG B O 1
ATOM 4164 N N . THR B 1 218 ? 2.125 6.967 -28.546 1.00 59.20 218 THR B N 1
ATOM 4165 C CA . THR B 1 218 ? 3.230 6.192 -29.121 1.00 60.24 218 THR B CA 1
ATOM 4166 C C . THR B 1 218 ? 4.114 6.995 -30.069 1.00 59.66 218 THR B C 1
ATOM 4167 O O . THR B 1 218 ? 5.118 6.488 -30.562 1.00 62.64 218 THR B O 1
ATOM 4171 N N . THR B 1 219 ? 3.738 8.239 -30.337 1.00 57.09 219 THR B N 1
ATOM 4172 C CA . THR B 1 219 ? 4.583 9.107 -31.157 1.00 59.26 219 THR B CA 1
ATOM 4173 C C . THR B 1 219 ? 5.083 10.296 -30.345 1.00 59.30 219 THR B C 1
ATOM 4174 O O . THR B 1 219 ? 6.106 10.895 -30.673 1.00 61.48 219 THR B O 1
ATOM 4178 N N . GLY B 1 220 ? 4.365 10.621 -29.273 1.00 58.52 220 GLY B N 1
ATOM 4179 C CA . GLY B 1 220 ? 4.686 11.782 -28.465 1.00 59.57 220 GLY B CA 1
ATOM 4180 C C . GLY B 1 220 ? 4.140 13.043 -29.105 1.00 62.53 220 GLY B C 1
ATOM 4181 O O . GLY B 1 220 ? 4.192 14.126 -28.516 1.00 64.12 220 GLY B O 1
ATOM 4182 N N . ASP B 1 221 ? 3.621 12.905 -30.322 1.00 62.65 221 ASP B N 1
ATOM 4183 C CA . ASP B 1 221 ? 2.965 14.015 -30.998 1.00 62.63 221 ASP B CA 1
ATOM 4184 C C . ASP B 1 221 ? 1.530 14.105 -30.515 1.00 61.53 221 ASP B C 1
ATOM 4185 O O . ASP B 1 221 ? 0.677 13.322 -30.927 1.00 63.68 221 ASP B O 1
ATOM 4190 N N . ALA B 1 222 ? 1.256 15.063 -29.641 1.00 60.58 222 ALA B N 1
ATOM 4191 C CA . ALA B 1 222 ? -0.060 15.133 -29.028 1.00 58.08 222 ALA B CA 1
ATOM 4192 C C . ALA B 1 222 ? -0.953 16.181 -29.678 1.00 59.17 222 ALA B C 1
ATOM 4193 O O . ALA B 1 222 ? -2.009 16.516 -29.144 1.00 55.44 222 ALA B O 1
ATOM 4195 N N . SER B 1 223 ? -0.532 16.703 -30.826 1.00 61.02 223 SER B N 1
ATOM 4196 C CA . SER B 1 223 ? -1.424 17.519 -31.635 1.00 61.61 223 SER B CA 1
ATOM 4197 C C . SER B 1 223 ? -2.695 16.721 -31.831 1.00 63.75 223 SER B C 1
ATOM 4198 O O . SER B 1 223 ? -2.725 15.518 -31.552 1.00 67.41 223 SER B O 1
ATOM 4201 N N . ALA B 1 224 ? -3.736 17.377 -32.330 1.00 60.81 224 ALA B N 1
ATOM 4202 C CA . ALA B 1 224 ? -5.024 16.720 -32.538 1.00 55.21 224 ALA B CA 1
ATOM 4203 C C . ALA B 1 224 ? -5.740 16.486 -31.222 1.00 52.34 224 ALA B C 1
ATOM 4204 O O . ALA B 1 224 ? -6.951 16.330 -31.203 1.00 54.92 224 ALA B O 1
ATOM 4206 N N . ILE B 1 225 ? -4.999 16.463 -30.120 1.00 48.98 225 ILE B N 1
ATOM 4207 C CA . ILE B 1 225 ? -5.638 16.443 -28.810 1.00 47.98 225 ILE B CA 1
ATOM 4208 C C . ILE B 1 225 ? -5.616 17.836 -28.181 1.00 52.31 225 ILE B C 1
ATOM 4209 O O . ILE B 1 225 ? -6.668 18.383 -27.865 1.00 51.82 225 ILE B O 1
ATOM 4214 N N . THR B 1 226 ? -4.428 18.409 -27.996 1.00 55.55 226 THR B N 1
ATOM 4215 C CA . THR B 1 226 ? -4.332 19.836 -27.690 1.00 59.13 226 THR B CA 1
ATOM 4216 C C . THR B 1 226 ? -4.674 20.563 -28.984 1.00 60.97 226 THR B C 1
ATOM 4217 O O . THR B 1 226 ? -4.298 20.113 -30.071 1.00 64.63 226 THR B O 1
ATOM 4221 N N . GLY B 1 227 ? -5.399 21.667 -28.889 1.00 59.29 227 GLY B N 1
ATOM 4222 C CA . GLY B 1 227 ? -5.799 22.368 -30.093 1.00 63.84 227 GLY B CA 1
ATOM 4223 C C . GLY B 1 227 ? -6.832 21.600 -30.899 1.00 66.10 227 GLY B C 1
ATOM 4224 O O . GLY B 1 227 ? -7.015 21.844 -32.095 1.00 68.32 227 GLY B O 1
ATOM 4225 N N . ALA B 1 228 ? -7.503 20.654 -30.251 1.00 64.30 228 ALA B N 1
ATOM 4226 C CA . ALA B 1 228 ? -8.711 20.088 -30.822 1.00 60.71 228 ALA B CA 1
ATOM 4227 C C . ALA B 1 228 ? -9.845 20.996 -30.387 1.00 60.83 228 ALA B C 1
ATOM 4228 O O . ALA B 1 228 ? -10.053 21.217 -29.193 1.00 61.60 228 ALA B O 1
ATOM 4230 N N . GLU B 1 229 ? -10.546 21.564 -31.356 1.00 60.71 229 GLU B N 1
ATOM 4231 C CA . GLU B 1 229 ? -11.752 22.305 -31.053 1.00 63.06 229 GLU B CA 1
ATOM 4232 C C . GLU B 1 229 ? -12.864 21.280 -30.926 1.00 59.96 229 GLU B C 1
ATOM 4233 O O . GLU B 1 229 ? -13.123 20.513 -31.856 1.00 62.53 229 GLU B O 1
ATOM 4239 N N . GLY B 1 230 ? -13.499 21.237 -29.764 1.00 53.42 230 GLY B N 1
ATOM 4240 C CA . GLY B 1 230 ? -14.574 20.287 -29.547 1.00 48.05 230 GLY B CA 1
ATOM 4241 C C . GLY B 1 230 ? -14.069 19.028 -28.877 1.00 41.69 230 GLY B C 1
ATOM 4242 O O . GLY B 1 230 ? -12.894 18.691 -28.986 1.00 44.81 230 GLY B O 1
ATOM 4243 N N . MET B 1 231 ? -14.963 18.331 -28.189 1.00 32.70 231 MET B N 1
ATOM 4244 C CA . MET B 1 231 ? -14.579 17.178 -27.391 1.00 31.15 231 MET B CA 1
ATOM 4245 C C . MET B 1 231 ? -14.182 15.953 -28.225 1.00 32.49 231 MET B C 1
ATOM 4246 O O . MET B 1 231 ? -14.829 15.615 -29.222 1.00 34.14 231 MET B O 1
ATOM 4251 N N . LEU B 1 232 ? -13.100 15.307 -27.815 1.00 33.14 232 LEU B N 1
ATOM 4252 C CA . LEU B 1 232 ? -12.699 14.035 -28.396 1.00 32.50 232 LEU B CA 1
ATOM 4253 C C . LEU B 1 232 ? -13.528 12.920 -27.760 1.00 32.19 232 LEU B C 1
ATOM 4254 O O . LEU B 1 232 ? -13.874 11.929 -28.404 1.00 30.96 232 LEU B O 1
ATOM 4259 N N . TRP B 1 233 ? -13.812 13.078 -26.477 1.00 24.13 233 TRP B N 1
ATOM 4260 C CA . TRP B 1 233 ? -14.708 12.179 -25.772 1.00 27.92 233 TRP B CA 1
ATOM 4261 C C . TRP B 1 233 ? -16.104 12.207 -26.429 1.00 26.63 233 TRP B C 1
ATOM 4262 O O . TRP B 1 233 ? -16.731 13.254 -26.490 1.00 29.40 233 TRP B O 1
ATOM 4273 N N . PRO B 1 234 ? -16.587 11.063 -26.939 1.00 27.81 234 PRO B N 1
ATOM 4274 C CA . PRO B 1 234 ? -17.906 11.071 -27.592 1.00 27.19 234 PRO B CA 1
ATOM 4275 C C . PRO B 1 234 ? -19.026 11.590 -26.674 1.00 27.50 234 PRO B C 1
ATOM 4276 O O . PRO B 1 234 ? -19.118 11.192 -25.510 1.00 23.31 234 PRO B O 1
ATOM 4280 N N . THR B 1 235 ? -19.865 12.476 -27.203 1.00 18.53 235 THR B N 1
ATOM 4281 C CA . THR B 1 235 ? -21.034 12.954 -26.474 1.00 24.34 235 THR B CA 1
ATOM 4282 C C . THR B 1 235 ? -22.332 12.832 -27.277 1.00 25.48 235 THR B C 1
ATOM 4283 O O . THR B 1 235 ? -22.344 12.820 -28.516 1.00 24.61 235 THR B O 1
ATOM 4287 N N . LEU B 1 236 ? -23.428 12.757 -26.541 1.00 25.95 236 LEU B N 1
ATOM 4288 C CA . LEU B 1 236 ? -24.745 12.594 -27.110 1.00 25.88 236 LEU B CA 1
ATOM 4289 C C . LEU B 1 236 ? -25.182 13.851 -27.861 1.00 27.57 236 LEU B C 1
ATOM 4290 O O . LEU B 1 236 ? -24.903 14.979 -27.440 1.00 26.95 236 LEU B O 1
ATOM 4295 N N . ARG B 1 237 ? -25.863 13.655 -28.981 1.00 24.27 237 ARG B N 1
ATOM 4296 C CA . ARG B 1 237 ? -26.530 14.772 -29.654 1.00 27.28 237 ARG B CA 1
ATOM 4297 C C . ARG B 1 237 ? -27.744 14.261 -30.428 1.00 25.75 237 ARG B C 1
ATOM 4298 O O . ARG B 1 237 ? -27.938 13.045 -30.560 1.00 22.01 237 ARG B O 1
ATOM 4306 N N . GLN B 1 238 ? -28.582 15.171 -30.910 1.00 26.74 238 GLN B N 1
ATOM 4307 C CA . GLN B 1 238 ? -29.778 14.760 -31.640 1.00 24.64 238 GLN B CA 1
ATOM 4308 C C . GLN B 1 238 ? -30.235 15.826 -32.622 1.00 25.39 238 GLN B C 1
ATOM 4309 O O . GLN B 1 238 ? -29.896 17.002 -32.496 1.00 24.54 238 GLN B O 1
ATOM 4315 N N . ASP B 1 239 ? -31.005 15.398 -33.612 1.00 26.06 239 ASP B N 1
ATOM 4316 C CA . ASP B 1 239 ? -31.689 16.322 -34.493 1.00 24.59 239 ASP B CA 1
ATOM 4317 C C . ASP B 1 239 ? -33.065 16.557 -33.868 1.00 26.65 239 ASP B C 1
ATOM 4318 O O . ASP B 1 239 ? -34.017 15.818 -34.122 1.00 26.99 239 ASP B O 1
ATOM 4323 N N . GLY B 1 240 ? -33.155 17.583 -33.031 1.00 26.18 240 GLY B N 1
ATOM 4324 C CA . GLY B 1 240 ? -34.355 17.828 -32.249 1.00 26.82 240 GLY B CA 1
ATOM 4325 C C . GLY B 1 240 ? -35.661 17.817 -33.022 1.00 22.94 240 GLY B C 1
ATOM 4326 O O . GLY B 1 240 ? -36.600 17.118 -32.634 1.00 22.30 240 GLY B O 1
ATOM 4327 N N . PRO B 1 241 ? -35.741 18.612 -34.104 1.00 22.30 241 PRO B N 1
ATOM 4328 C CA . PRO B 1 241 ? -37.004 18.707 -34.852 1.00 23.63 241 PRO B CA 1
ATOM 4329 C C . PRO B 1 241 ? -37.434 17.364 -35.466 1.00 28.46 241 PRO B C 1
ATOM 4330 O O . PRO B 1 241 ? -38.636 17.127 -35.603 1.00 30.97 241 PRO B O 1
ATOM 4334 N N . SER B 1 242 ? -36.485 16.494 -35.808 1.00 25.51 242 SER B N 1
ATOM 4335 C CA . SER B 1 242 ? -36.853 15.181 -36.332 1.00 26.29 242 SER B CA 1
ATOM 4336 C C . SER B 1 242 ? -37.414 14.278 -35.239 1.00 27.19 242 SER B C 1
ATOM 4337 O O . SER B 1 242 ? -38.368 13.530 -35.463 1.00 28.06 242 SER B O 1
ATOM 4340 N N . VAL B 1 243 ? -36.825 14.350 -34.053 1.00 25.37 243 VAL B N 1
ATOM 4341 C CA . VAL B 1 243 ? -37.329 13.572 -32.932 1.00 24.34 243 VAL B CA 1
ATOM 4342 C C . VAL B 1 243 ? -38.757 14.002 -32.589 1.00 23.47 243 VAL B C 1
ATOM 4343 O O . VAL B 1 243 ? -39.630 13.169 -32.320 1.00 20.94 243 VAL B O 1
ATOM 4347 N N . PHE B 1 244 ? -38.988 15.311 -32.615 1.00 23.50 244 PHE B N 1
ATOM 4348 C CA . PHE B 1 244 ? -40.306 15.832 -32.317 1.00 25.09 244 PHE B CA 1
ATOM 4349 C C . PHE B 1 244 ? -41.292 15.373 -33.381 1.00 24.15 244 PHE B C 1
ATOM 4350 O O . PHE B 1 244 ? -42.356 14.845 -33.048 1.00 24.47 244 PHE B O 1
ATOM 4358 N N . ARG B 1 245 ? -40.935 15.578 -34.654 1.00 20.16 245 ARG B N 1
ATOM 4359 C CA . ARG B 1 245 ? -41.816 15.216 -35.753 1.00 19.61 245 ARG B CA 1
ATOM 4360 C C . ARG B 1 245 ? -42.156 13.734 -35.625 1.00 22.99 245 ARG B C 1
ATOM 4361 O O . ARG B 1 245 ? -43.305 13.327 -35.832 1.00 22.61 245 ARG B O 1
ATOM 4369 N N . TRP B 1 246 ? -41.157 12.936 -35.255 1.00 19.25 246 TRP B N 1
ATOM 4370 C CA . TRP B 1 246 ? -41.324 11.492 -35.182 1.00 22.40 246 TRP B CA 1
ATOM 4371 C C . TRP B 1 246 ? -42.249 11.116 -34.029 1.00 24.33 246 TRP B C 1
ATOM 4372 O O . TRP B 1 246 ? -43.140 10.281 -34.194 1.00 27.11 246 TRP B O 1
ATOM 4383 N N . ALA B 1 247 ? -42.049 11.740 -32.872 1.00 20.19 247 ALA B N 1
ATOM 4384 C CA . ALA B 1 247 ? -42.951 11.549 -31.737 1.00 23.21 247 ALA B CA 1
ATOM 4385 C C . ALA B 1 247 ? -44.422 11.794 -32.105 1.00 25.63 247 ALA B C 1
ATOM 4386 O O . ALA B 1 247 ? -45.294 10.992 -31.780 1.00 27.87 247 ALA B O 1
ATOM 4388 N N . VAL B 1 248 ? -44.706 12.901 -32.782 1.00 27.98 248 VAL B N 1
ATOM 4389 C CA . VAL B 1 248 ? -46.105 13.231 -33.079 1.00 29.58 248 VAL B CA 1
ATOM 4390 C C . VAL B 1 248 ? -46.667 12.441 -34.257 1.00 28.40 248 VAL B C 1
ATOM 4391 O O . VAL B 1 248 ? -47.807 11.994 -34.214 1.00 32.44 248 VAL B O 1
ATOM 4395 N N . TRP B 1 249 ? -45.870 12.234 -35.296 1.00 24.92 249 TRP B N 1
ATOM 4396 C CA . TRP B 1 249 ? -46.345 11.467 -36.437 1.00 25.48 249 TRP B CA 1
ATOM 4397 C C . TRP B 1 249 ? -46.461 9.981 -36.127 1.00 27.99 249 TRP B C 1
ATOM 4398 O O . TRP B 1 249 ? -47.353 9.309 -36.632 1.00 34.41 249 TRP B O 1
ATOM 4409 N N . SER B 1 250 ? -45.555 9.453 -35.312 1.00 26.54 250 SER B N 1
ATOM 4410 C CA . SER B 1 250 ? -45.416 8.005 -35.231 1.00 23.73 250 SER B CA 1
ATOM 4411 C C . SER B 1 250 ? -45.694 7.419 -33.860 1.00 24.99 250 SER B C 1
ATOM 4412 O O . SER B 1 250 ? -46.392 6.407 -33.740 1.00 26.01 250 SER B O 1
ATOM 4415 N N . MET B 1 251 ? -45.132 8.035 -32.826 1.00 24.79 251 MET B N 1
ATOM 4416 C CA . MET B 1 251 ? -45.206 7.451 -31.496 1.00 26.14 251 MET B CA 1
ATOM 4417 C C . MET B 1 251 ? -46.613 7.560 -30.893 1.00 27.12 251 MET B C 1
ATOM 4418 O O . MET B 1 251 ? -47.077 6.656 -30.191 1.00 27.15 251 MET B O 1
ATOM 4423 N N . ALA B 1 252 ? -47.302 8.655 -31.169 1.00 29.82 252 ALA B N 1
ATOM 4424 C CA . ALA B 1 252 ? -48.697 8.767 -30.746 1.00 33.90 252 ALA B CA 1
ATOM 4425 C C . ALA B 1 252 ? -49.478 7.534 -31.204 1.00 33.22 252 ALA B C 1
ATOM 4426 O O . ALA B 1 252 ? -50.271 6.977 -30.446 1.00 34.29 252 ALA B O 1
ATOM 4428 N N . LYS B 1 253 ? -49.224 7.099 -32.439 1.00 30.15 253 LYS B N 1
ATOM 4429 C CA . LYS B 1 253 ? -49.893 5.937 -33.024 1.00 32.58 253 LYS B CA 1
ATOM 4430 C C . LYS B 1 253 ? -49.517 4.623 -32.359 1.00 33.02 253 LYS B C 1
ATOM 4431 O O . LYS B 1 253 ? -50.355 3.736 -32.168 1.00 33.69 253 LYS B O 1
ATOM 4437 N N . VAL B 1 254 ? -48.236 4.489 -32.038 1.00 27.55 254 VAL B N 1
ATOM 4438 C CA . VAL B 1 254 ? -47.764 3.310 -31.333 1.00 22.51 254 VAL B CA 1
ATOM 4439 C C . VAL B 1 254 ? -48.482 3.233 -29.987 1.00 24.47 254 VAL B C 1
ATOM 4440 O O . VAL B 1 254 ? -48.833 2.151 -29.532 1.00 20.04 254 VAL B O 1
ATOM 4444 N N . ALA B 1 255 ? -48.699 4.389 -29.355 1.00 26.75 255 ALA B N 1
ATOM 4445 C CA . ALA B 1 255 ? -49.369 4.434 -28.054 1.00 25.95 255 ALA B CA 1
ATOM 4446 C C . ALA B 1 255 ? -50.821 3.959 -28.165 1.00 27.44 255 ALA B C 1
ATOM 4447 O O . ALA B 1 255 ? -51.298 3.204 -27.313 1.00 30.07 255 ALA B O 1
ATOM 4449 N N . ARG B 1 256 ? -51.507 4.377 -29.226 1.00 27.17 256 ARG B N 1
ATOM 4450 C CA . ARG B 1 256 ? -52.873 3.927 -29.485 1.00 36.85 256 ARG B CA 1
ATOM 4451 C C . ARG B 1 256 ? -52.912 2.435 -29.755 1.00 38.17 256 ARG B C 1
ATOM 4452 O O . ARG B 1 256 ? -53.853 1.754 -29.350 1.00 39.33 256 ARG B O 1
ATOM 4460 N N . GLU B 1 257 ? -51.905 1.931 -30.465 1.00 34.13 257 GLU B N 1
ATOM 4461 C CA . GLU B 1 257 ? -51.841 0.497 -30.745 1.00 35.77 257 GLU B CA 1
ATOM 4462 C C . GLU B 1 257 ? -51.715 -0.302 -29.466 1.00 28.85 257 GLU B C 1
ATOM 4463 O O . GLU B 1 257 ? -52.221 -1.421 -29.376 1.00 32.31 257 GLU B O 1
ATOM 4469 N N . ALA B 1 258 ? -51.027 0.269 -28.482 1.00 23.61 258 ALA B N 1
ATOM 4470 C CA . ALA B 1 258 ? -50.783 -0.455 -27.244 1.00 24.05 258 ALA B CA 1
ATOM 4471 C C . ALA B 1 258 ? -52.107 -0.602 -26.488 1.00 27.61 258 ALA B C 1
ATOM 4472 O O . ALA B 1 258 ? -52.399 -1.657 -25.917 1.00 27.52 258 ALA B O 1
ATOM 4474 N N . LEU B 1 259 ? -52.897 0.468 -26.498 1.00 28.21 259 LEU B N 1
ATOM 4475 C CA . LEU B 1 259 ? -54.256 0.437 -25.975 1.00 29.15 259 LEU B CA 1
ATOM 4476 C C . LEU B 1 259 ? -55.089 -0.599 -26.717 1.00 29.53 259 LEU B C 1
ATOM 4477 O O . LEU B 1 259 ? -55.765 -1.416 -26.093 1.00 31.69 259 LEU B O 1
ATOM 4482 N N . ASP B 1 260 ? -55.037 -0.570 -28.047 1.00 28.31 260 ASP B N 1
ATOM 4483 C CA . ASP B 1 260 ? -55.756 -1.549 -28.860 1.00 34.80 260 ASP B CA 1
ATOM 4484 C C . ASP B 1 260 ? -55.373 -2.967 -28.461 1.00 30.70 260 ASP B C 1
ATOM 4485 O O . ASP B 1 260 ? -56.229 -3.759 -28.098 1.00 30.45 260 ASP B O 1
ATOM 4490 N N . ALA B 1 261 ? -54.079 -3.276 -28.511 1.00 26.69 261 ALA B N 1
ATOM 4491 C CA . ALA B 1 261 ? -53.604 -4.616 -28.183 1.00 26.84 261 ALA B CA 1
ATOM 4492 C C . ALA B 1 261 ? -53.918 -4.990 -26.732 1.00 29.91 261 ALA B C 1
ATOM 4493 O O . ALA B 1 261 ? -53.991 -6.173 -26.384 1.00 29.42 261 ALA B O 1
ATOM 4495 N N . ALA B 1 262 ? -54.104 -3.979 -25.887 1.00 28.80 262 ALA B N 1
ATOM 4496 C CA . ALA B 1 262 ? -54.472 -4.222 -24.494 1.00 28.04 262 ALA B CA 1
ATOM 4497 C C . ALA B 1 262 ? -55.969 -4.495 -24.335 1.00 29.14 262 ALA B C 1
ATOM 4498 O O . ALA B 1 262 ? -56.393 -5.093 -23.350 1.00 30.48 262 ALA B O 1
ATOM 4500 N N . GLY B 1 263 ? -56.766 -4.079 -25.317 1.00 30.34 263 GLY B N 1
ATOM 4501 C CA . GLY B 1 263 ? -58.217 -4.172 -25.210 1.00 33.24 263 GLY B CA 1
ATOM 4502 C C . GLY B 1 263 ? -58.764 -3.121 -24.251 1.00 36.69 263 GLY B C 1
ATOM 4503 O O . GLY B 1 263 ? -59.754 -3.342 -23.552 1.00 38.52 263 GLY B O 1
ATOM 4504 N N . VAL B 1 264 ? -58.110 -1.961 -24.252 1.00 36.02 264 VAL B N 1
ATOM 4505 C CA . VAL B 1 264 ? -58.315 -0.911 -23.259 1.00 39.20 264 VAL B CA 1
ATOM 4506 C C . VAL B 1 264 ? -58.637 0.439 -23.929 1.00 40.42 264 VAL B C 1
ATOM 4507 O O . VAL B 1 264 ? -58.106 0.751 -25.001 1.00 38.32 264 VAL B O 1
ATOM 4511 N N . GLU B 1 265 ? -59.511 1.230 -23.305 1.00 41.51 265 GLU B N 1
ATOM 4512 C CA . GLU B 1 265 ? -59.824 2.583 -23.794 1.00 39.02 265 GLU B CA 1
ATOM 4513 C C . GLU B 1 265 ? -59.120 3.657 -22.963 1.00 36.24 265 GLU B C 1
ATOM 4514 O O . GLU B 1 265 ? -58.713 3.396 -21.839 1.00 36.44 265 GLU B O 1
ATOM 4520 N N . PRO B 1 266 ? -58.976 4.873 -23.511 1.00 39.23 266 PRO B N 1
ATOM 4521 C CA . PRO B 1 266 ? -58.406 5.965 -22.705 1.00 35.67 266 PRO B CA 1
ATOM 4522 C C . PRO B 1 266 ? -59.202 6.215 -21.431 1.00 32.62 266 PRO B C 1
ATOM 4523 O O . PRO B 1 266 ? -58.614 6.609 -20.442 1.00 36.77 266 PRO B O 1
ATOM 4527 N N . GLU B 1 267 ? -60.508 5.978 -21.447 1.00 34.39 267 GLU B N 1
ATOM 4528 C CA . GLU B 1 267 ? -61.340 6.146 -20.246 1.00 40.40 267 GLU B CA 1
ATOM 4529 C C . GLU B 1 267 ? -60.995 5.138 -19.153 1.00 38.69 267 GLU B C 1
ATOM 4530 O O . GLU B 1 267 ? -61.334 5.335 -17.983 1.00 39.89 267 GLU B O 1
ATOM 4536 N N . ASP B 1 268 ? -60.346 4.047 -19.552 1.00 35.42 268 ASP B N 1
ATOM 4537 C CA . ASP B 1 268 ? -59.985 2.976 -18.628 1.00 36.11 268 ASP B CA 1
ATOM 4538 C C . ASP B 1 268 ? -58.658 3.228 -17.926 1.00 34.40 268 ASP B C 1
ATOM 4539 O O . ASP B 1 268 ? -58.307 2.516 -16.987 1.00 33.10 268 ASP B O 1
ATOM 4544 N N . LEU B 1 269 ? -57.924 4.244 -18.370 1.00 32.48 269 LEU B N 1
ATOM 4545 C CA . LEU B 1 269 ? -56.619 4.533 -17.774 1.00 32.56 269 LEU B CA 1
ATOM 4546 C C . LEU B 1 269 ? -56.738 5.323 -16.478 1.00 34.77 269 LEU B C 1
ATOM 4547 O O . LEU B 1 269 ? -57.524 6.275 -16.378 1.00 33.13 269 LEU B O 1
ATOM 4552 N N . ALA B 1 270 ? -55.950 4.921 -15.489 1.00 34.38 270 ALA B N 1
ATOM 4553 C CA . ALA B 1 270 ? -55.761 5.716 -14.288 1.00 32.84 270 ALA B CA 1
ATOM 4554 C C . ALA B 1 270 ? -54.660 6.744 -14.560 1.00 33.92 270 ALA B C 1
ATOM 4555 O O . ALA B 1 270 ? -54.669 7.845 -14.004 1.00 34.87 270 ALA B O 1
ATOM 4557 N N . ALA B 1 271 ? -53.726 6.385 -15.437 1.00 29.02 271 ALA B N 1
ATOM 4558 C CA . ALA B 1 271 ? -52.534 7.206 -15.663 1.00 28.17 271 ALA B CA 1
ATOM 4559 C C . ALA B 1 271 ? -51.890 7.039 -17.053 1.00 25.74 271 ALA B C 1
ATOM 4560 O O . ALA B 1 271 ? -52.019 5.994 -17.705 1.00 23.63 271 ALA B O 1
ATOM 4562 N N . PHE B 1 272 ? -51.195 8.088 -17.485 1.00 21.52 272 PHE B N 1
ATOM 4563 C CA . PHE B 1 272 ? -50.413 8.060 -18.710 1.00 21.01 272 PHE B CA 1
ATOM 4564 C C . PHE B 1 272 ? -48.975 8.409 -18.356 1.00 20.79 272 PHE B C 1
ATOM 4565 O O . PHE B 1 272 ? -48.704 9.504 -17.848 1.00 21.81 272 PHE B O 1
ATOM 4573 N N . ILE B 1 273 ? -48.061 7.464 -18.576 1.00 19.33 273 ILE B N 1
ATOM 4574 C CA . ILE B 1 273 ? -46.662 7.662 -18.202 1.00 19.42 273 ILE B CA 1
ATOM 4575 C C . ILE B 1 273 ? -45.737 7.487 -19.400 1.00 21.42 273 ILE B C 1
ATOM 4576 O O . ILE B 1 273 ? -45.074 6.461 -19.550 1.00 23.05 273 ILE B O 1
ATOM 4581 N N . PRO B 1 274 ? -45.705 8.491 -20.279 1.00 21.15 274 PRO B N 1
ATOM 4582 C CA . PRO B 1 274 ? -44.719 8.460 -21.364 1.00 17.20 274 PRO B CA 1
ATOM 4583 C C . PRO B 1 274 ? -43.324 8.719 -20.826 1.00 18.34 274 PRO B C 1
ATOM 4584 O O . PRO B 1 274 ? -43.155 9.268 -19.724 1.00 20.19 274 PRO B O 1
ATOM 4588 N N . HIS B 1 275 ? -42.339 8.325 -21.617 1.00 17.04 275 HIS B N 1
ATOM 4589 C CA . HIS B 1 275 ? -40.955 8.710 -21.416 1.00 18.27 275 HIS B CA 1
ATOM 4590 C C . HIS B 1 275 ? -40.894 10.234 -21.351 1.00 18.62 275 HIS B C 1
ATOM 4591 O O . HIS B 1 275 ? -41.546 10.909 -22.141 1.00 17.84 275 HIS B O 1
ATOM 4598 N N . GLN B 1 276 ? -40.117 10.765 -20.406 1.00 18.94 276 GLN B N 1
ATOM 4599 C CA . GLN B 1 276 ? -40.079 12.199 -20.159 1.00 19.29 276 GLN B CA 1
ATOM 4600 C C . GLN B 1 276 ? -39.084 12.893 -21.102 1.00 20.89 276 GLN B C 1
ATOM 4601 O O . GLN B 1 276 ? -38.045 13.382 -20.678 1.00 19.96 276 GLN B O 1
ATOM 4607 N N . ALA B 1 277 ? -39.409 12.922 -22.387 1.00 16.60 277 ALA B N 1
ATOM 4608 C CA . ALA B 1 277 ? -38.492 13.440 -23.388 1.00 18.87 277 ALA B CA 1
ATOM 4609 C C . ALA B 1 277 ? -38.481 14.960 -23.427 1.00 24.22 277 ALA B C 1
ATOM 4610 O O . ALA B 1 277 ? -37.415 15.578 -23.546 1.00 25.66 277 ALA B O 1
ATOM 4612 N N . ASN B 1 278 ? -39.673 15.547 -23.307 1.00 20.72 278 ASN B N 1
ATOM 4613 C CA . ASN B 1 278 ? -39.890 16.971 -23.523 1.00 23.37 278 ASN B CA 1
ATOM 4614 C C . ASN B 1 278 ? -41.318 17.253 -23.082 1.00 20.32 278 ASN B C 1
ATOM 4615 O O . ASN B 1 278 ? -42.214 16.495 -23.411 1.00 19.55 278 ASN B O 1
ATOM 4620 N N . MET B 1 279 ? -41.543 18.310 -22.307 1.00 19.82 279 MET B N 1
ATOM 4621 C CA . MET B 1 279 ? -42.904 18.577 -21.839 1.00 20.31 279 MET B CA 1
ATOM 4622 C C . MET B 1 279 ? -43.911 18.756 -23.000 1.00 23.45 279 MET B C 1
ATOM 4623 O O . MET B 1 279 ? -45.073 18.338 -22.914 1.00 22.86 279 MET B O 1
ATOM 4628 N N . ARG B 1 280 ? -43.457 19.374 -24.084 1.00 21.47 280 ARG B N 1
ATOM 4629 C CA . ARG B 1 280 ? -44.317 19.631 -25.233 1.00 25.08 280 ARG B CA 1
ATOM 4630 C C . ARG B 1 280 ? -44.749 18.356 -25.936 1.00 25.79 280 ARG B C 1
ATOM 4631 O O . ARG B 1 280 ? -45.876 18.266 -26.431 1.00 26.31 280 ARG B O 1
ATOM 4639 N N . ILE B 1 281 ? -43.860 17.370 -25.978 1.00 24.81 281 ILE B N 1
ATOM 4640 C CA . ILE B 1 281 ? -44.211 16.062 -26.521 1.00 22.09 281 ILE B CA 1
ATOM 4641 C C . ILE B 1 281 ? -45.222 15.356 -25.608 1.00 23.26 281 ILE B C 1
ATOM 4642 O O . ILE B 1 281 ? -46.211 14.795 -26.077 1.00 23.81 281 ILE B O 1
ATOM 4647 N N . ILE B 1 282 ? -44.973 15.388 -24.303 1.00 20.88 282 ILE B N 1
ATOM 4648 C CA . ILE B 1 282 ? -45.917 14.830 -23.338 1.00 21.05 282 ILE B CA 1
ATOM 4649 C C . ILE B 1 282 ? -47.326 15.405 -23.547 1.00 26.37 282 ILE B C 1
ATOM 4650 O O . ILE B 1 282 ? -48.313 14.661 -23.594 1.00 27.36 282 ILE B O 1
ATOM 4655 N N . ASP B 1 283 ? -47.408 16.730 -23.690 1.00 20.84 283 ASP B N 1
ATOM 4656 C CA . ASP B 1 283 ? -48.689 17.399 -23.772 1.00 21.44 283 ASP B CA 1
ATOM 4657 C C . ASP B 1 283 ? -49.372 17.094 -25.094 1.00 27.38 283 ASP B C 1
ATOM 4658 O O . ASP B 1 283 ? -50.584 16.872 -25.134 1.00 26.69 283 ASP B O 1
ATOM 4663 N N . GLU B 1 284 ? -48.591 17.087 -26.175 1.00 27.19 284 GLU B N 1
ATOM 4664 C CA . GLU B 1 284 ? -49.109 16.698 -27.482 1.00 25.75 284 GLU B CA 1
ATOM 4665 C C . GLU B 1 284 ? -49.662 15.257 -27.456 1.00 22.46 284 GLU B C 1
ATOM 4666 O O . GLU B 1 284 ? -50.782 14.998 -27.898 1.00 22.69 284 GLU B O 1
ATOM 4672 N N . PHE B 1 285 ? -48.896 14.331 -26.890 1.00 22.89 285 PHE B N 1
ATOM 4673 C CA . PHE B 1 285 ? -49.378 12.965 -26.700 1.00 23.75 285 PHE B CA 1
ATOM 4674 C C . PHE B 1 285 ? -50.753 12.956 -26.019 1.00 27.65 285 PHE B C 1
ATOM 4675 O O . PHE B 1 285 ? -51.704 12.363 -26.528 1.00 28.38 285 PHE B O 1
ATOM 4683 N N . ALA B 1 286 ? -50.840 13.603 -24.854 1.00 27.94 286 ALA B N 1
ATOM 4684 C CA . ALA B 1 286 ? -52.053 13.611 -24.045 1.00 25.41 286 ALA B CA 1
ATOM 4685 C C . ALA B 1 286 ? -53.269 14.039 -24.858 1.00 26.58 286 ALA B C 1
ATOM 4686 O O . ALA B 1 286 ? -54.331 13.404 -24.806 1.00 28.46 286 ALA B O 1
ATOM 4688 N N . LYS B 1 287 ? -53.100 15.125 -25.603 1.00 28.16 287 LYS B N 1
ATOM 4689 C CA . LYS B 1 287 ? -54.149 15.671 -26.443 1.00 34.16 287 LYS B CA 1
ATOM 4690 C C . LYS B 1 287 ? -54.469 14.670 -27.556 1.00 31.68 287 LYS B C 1
ATOM 4691 O O . LYS B 1 287 ? -55.625 14.308 -27.787 1.00 26.41 287 LYS B O 1
ATOM 4697 N N . GLN B 1 288 ? -53.425 14.193 -28.216 1.00 31.54 288 GLN B N 1
ATOM 4698 C CA . GLN B 1 288 ? -53.572 13.331 -29.380 1.00 30.46 288 GLN B CA 1
ATOM 4699 C C . GLN B 1 288 ? -54.287 12.021 -29.034 1.00 28.92 288 GLN B C 1
ATOM 4700 O O . GLN B 1 288 ? -54.946 11.412 -29.881 1.00 29.43 288 GLN B O 1
ATOM 4706 N N . LEU B 1 289 ? -54.163 11.588 -27.786 1.00 27.18 289 LEU B N 1
ATOM 4707 C CA . LEU B 1 289 ? -54.730 10.308 -27.363 1.00 27.84 289 LEU B CA 1
ATOM 4708 C C . LEU B 1 289 ? -56.096 10.496 -26.734 1.00 30.84 289 LEU B C 1
ATOM 4709 O O . LEU B 1 289 ? -56.661 9.552 -26.183 1.00 27.94 289 LEU B O 1
ATOM 4714 N N . LYS B 1 290 ? -56.604 11.724 -26.791 1.00 32.07 290 LYS B N 1
ATOM 4715 C CA . LYS B 1 290 ? -57.935 12.034 -26.288 1.00 37.52 290 LYS B CA 1
ATOM 4716 C C . LYS B 1 290 ? -58.168 11.522 -24.862 1.00 35.48 290 LYS B C 1
ATOM 4717 O O . LYS B 1 290 ? -59.199 10.899 -24.582 1.00 34.23 290 LYS B O 1
ATOM 4723 N N . LEU B 1 291 ? -57.214 11.791 -23.968 1.00 33.49 291 LEU B N 1
ATOM 4724 C CA . LEU B 1 291 ? -57.318 11.351 -22.576 1.00 32.60 291 LEU B CA 1
ATOM 4725 C C . LEU B 1 291 ? -58.331 12.174 -21.800 1.00 34.77 291 LEU B C 1
ATOM 4726 O O . LEU B 1 291 ? -58.372 13.393 -21.932 1.00 36.68 291 LEU B O 1
ATOM 4731 N N . PRO B 1 292 ? -59.140 11.518 -20.960 1.00 35.53 292 PRO B N 1
ATOM 4732 C CA . PRO B 1 292 ? -60.086 12.332 -20.181 1.00 35.20 292 PRO B CA 1
ATOM 4733 C C . PRO B 1 292 ? -59.352 13.032 -19.052 1.00 34.95 292 PRO B C 1
ATOM 4734 O O . PRO B 1 292 ? -58.219 12.656 -18.725 1.00 29.14 292 PRO B O 1
ATOM 4738 N N . GLU B 1 293 ? -59.990 14.041 -18.473 1.00 39.62 293 GLU B N 1
ATOM 4739 C CA . GLU B 1 293 ? -59.392 14.838 -17.410 1.00 46.19 293 GLU B CA 1
ATOM 4740 C C . GLU B 1 293 ? -58.916 13.972 -16.245 1.00 42.62 293 GLU B C 1
ATOM 4741 O O . GLU B 1 293 ? -57.921 14.280 -15.593 1.00 41.85 293 GLU B O 1
ATOM 4747 N N . SER B 1 294 ? -59.629 12.881 -16.000 1.00 42.98 294 SER B N 1
ATOM 4748 C CA . SER B 1 294 ? -59.351 12.013 -14.860 1.00 43.66 294 SER B CA 1
ATOM 4749 C C . SER B 1 294 ? -58.026 11.255 -14.967 1.00 39.07 294 SER B C 1
ATOM 4750 O O . SER B 1 294 ? -57.506 10.777 -13.961 1.00 39.51 294 SER B O 1
ATOM 4753 N N . VAL B 1 295 ? -57.484 11.130 -16.174 1.00 34.89 295 VAL B N 1
ATOM 4754 C CA . VAL B 1 295 ? -56.209 10.429 -16.337 1.00 33.11 295 VAL B CA 1
ATOM 4755 C C . VAL B 1 295 ? -55.045 11.305 -15.882 1.00 32.76 295 VAL B C 1
ATOM 4756 O O . VAL B 1 295 ? -54.882 12.429 -16.349 1.00 35.58 295 VAL B O 1
ATOM 4760 N N . VAL B 1 296 ? -54.240 10.793 -14.961 1.00 29.83 296 VAL B N 1
ATOM 4761 C CA . VAL B 1 296 ? -53.143 11.580 -14.423 1.00 27.70 296 VAL B CA 1
ATOM 4762 C C . VAL B 1 296 ? -51.988 11.478 -15.399 1.00 26.67 296 VAL B C 1
ATOM 4763 O O . VAL B 1 296 ? -51.619 10.374 -15.793 1.00 23.32 296 VAL B O 1
ATOM 4767 N N . VAL B 1 297 ? -51.445 12.624 -15.814 1.00 23.40 297 VAL B N 1
ATOM 4768 C CA . VAL B 1 297 ? -50.349 12.639 -16.760 1.00 22.53 297 VAL B CA 1
ATOM 4769 C C . VAL B 1 297 ? -49.029 12.884 -16.032 1.00 26.18 297 VAL B C 1
ATOM 4770 O O . VAL B 1 297 ? -48.913 13.820 -15.243 1.00 27.67 297 VAL B O 1
ATOM 4774 N N . ALA B 1 298 ? -48.043 12.029 -16.298 1.00 22.05 298 ALA B N 1
ATOM 4775 C CA . ALA B 1 298 ? -46.735 12.143 -15.665 1.00 20.66 298 ALA B CA 1
ATOM 4776 C C . ALA B 1 298 ? -45.902 13.259 -16.279 1.00 19.55 298 ALA B C 1
ATOM 4777 O O . ALA B 1 298 ? -45.697 13.315 -17.488 1.00 19.34 298 ALA B O 1
ATOM 4779 N N . ARG B 1 299 ? -45.404 14.134 -15.420 1.00 21.16 299 ARG B N 1
ATOM 4780 C CA . ARG B 1 299 ? -44.656 15.304 -15.847 1.00 23.80 299 ARG B CA 1
ATOM 4781 C C . ARG B 1 299 ? -43.478 15.521 -14.906 1.00 22.71 299 ARG B C 1
ATOM 4782 O O . ARG B 1 299 ? -43.139 16.660 -14.555 1.00 22.52 299 ARG B O 1
ATOM 4790 N N . ASP B 1 300 ? -42.862 14.415 -14.498 1.00 19.65 300 ASP B N 1
ATOM 4791 C CA . ASP B 1 300 ? -41.665 14.457 -13.660 1.00 20.87 300 ASP B CA 1
ATOM 4792 C C . ASP B 1 300 ? -40.571 15.294 -14.331 1.00 22.17 300 ASP B C 1
ATOM 4793 O O . ASP B 1 300 ? -39.686 15.858 -13.667 1.00 23.64 300 ASP B O 1
ATOM 4798 N N . ILE B 1 301 ? -40.632 15.376 -15.655 1.00 20.06 301 ILE B N 1
ATOM 4799 C CA . ILE B 1 301 ? -39.593 16.066 -16.418 1.00 19.95 301 ILE B CA 1
ATOM 4800 C C . ILE B 1 301 ? -39.283 17.473 -15.881 1.00 20.91 301 ILE B C 1
ATOM 4801 O O . ILE B 1 301 ? -38.139 17.917 -15.916 1.00 21.29 301 ILE B O 1
ATOM 4806 N N . ALA B 1 302 ? -40.293 18.173 -15.380 1.00 18.58 302 ALA B N 1
ATOM 4807 C CA . ALA B 1 302 ? -40.093 19.559 -14.948 1.00 20.91 302 ALA B CA 1
ATOM 4808 C C . ALA B 1 302 ? -39.025 19.695 -13.847 1.00 21.81 302 ALA B C 1
ATOM 4809 O O . ALA B 1 302 ? -38.394 20.747 -13.705 1.00 22.39 302 ALA B O 1
ATOM 4811 N N . ASP B 1 303 ? -38.821 18.621 -13.089 1.00 19.68 303 ASP B N 1
ATOM 4812 C CA . ASP B 1 303 ? -37.936 18.636 -11.925 1.00 23.52 303 ASP B CA 1
ATOM 4813 C C . ASP B 1 303 ? -36.727 17.744 -12.104 1.00 24.92 303 ASP B C 1
ATOM 4814 O O . ASP B 1 303 ? -35.655 18.053 -11.598 1.00 29.13 303 ASP B O 1
ATOM 4819 N N . ALA B 1 304 ? -36.921 16.618 -12.789 1.00 20.18 304 ALA B N 1
ATOM 4820 C CA . ALA B 1 304 ? -35.867 15.614 -12.959 1.00 20.78 304 ALA B CA 1
ATOM 4821 C C . ALA B 1 304 ? -35.060 15.788 -14.238 1.00 22.72 304 ALA B C 1
ATOM 4822 O O . ALA B 1 304 ? -33.938 15.301 -14.317 1.00 24.93 304 ALA B O 1
ATOM 4824 N N . GLY B 1 305 ? -35.632 16.470 -15.233 1.00 21.24 305 GLY B N 1
ATOM 4825 C CA . GLY B 1 305 ? -35.086 16.476 -16.579 1.00 19.37 305 GLY B CA 1
ATOM 4826 C C . GLY B 1 305 ? -35.390 15.147 -17.276 1.00 21.93 305 GLY B C 1
ATOM 4827 O O . GLY B 1 305 ? -36.170 14.335 -16.762 1.00 17.51 305 GLY B O 1
ATOM 4828 N N . ASN B 1 306 ? -34.782 14.924 -18.441 1.00 19.91 306 ASN B N 1
ATOM 4829 C CA . ASN B 1 306 ? -34.964 13.683 -19.206 1.00 19.48 306 ASN B CA 1
ATOM 4830 C C . ASN B 1 306 ? -33.923 12.623 -18.816 1.00 21.97 306 ASN B C 1
ATOM 4831 O O . ASN B 1 306 ? -32.750 12.760 -19.156 1.00 25.30 306 ASN B O 1
ATOM 4836 N N . THR B 1 307 ? -34.359 11.578 -18.103 1.00 18.66 307 THR B N 1
ATOM 4837 C CA . THR B 1 307 ? -33.444 10.581 -17.551 1.00 19.55 307 THR B CA 1
ATOM 4838 C C . THR B 1 307 ? -33.433 9.312 -18.403 1.00 22.99 307 THR B C 1
ATOM 4839 O O . THR B 1 307 ? -33.073 8.226 -17.931 1.00 21.25 307 THR B O 1
ATOM 4843 N N . SER B 1 308 ? -33.852 9.458 -19.654 1.00 23.24 308 SER B N 1
ATOM 4844 C CA . SER B 1 308 ? -33.794 8.360 -20.606 1.00 19.14 308 SER B CA 1
ATOM 4845 C C . SER B 1 308 ? -34.490 7.096 -20.067 1.00 18.59 308 SER B C 1
ATOM 4846 O O . SER B 1 308 ? -35.670 7.139 -19.695 1.00 18.62 308 SER B O 1
ATOM 4849 N N . ALA B 1 309 ? -33.764 5.978 -20.004 1.00 17.09 309 ALA B N 1
ATOM 4850 C CA . ALA B 1 309 ? -34.373 4.713 -19.610 1.00 15.71 309 ALA B CA 1
ATOM 4851 C C . ALA B 1 309 ? -35.012 4.793 -18.221 1.00 16.43 309 ALA B C 1
ATOM 4852 O O . ALA B 1 309 ? -35.997 4.101 -17.929 1.00 17.63 309 ALA B O 1
ATOM 4854 N N . ALA B 1 310 ? -34.466 5.647 -17.369 1.00 14.49 310 ALA B N 1
ATOM 4855 C CA . ALA B 1 310 ? -34.959 5.753 -15.997 1.00 13.11 310 ALA B CA 1
ATOM 4856 C C . ALA B 1 310 ? -36.298 6.485 -15.923 1.00 13.27 310 ALA B C 1
ATOM 4857 O O . ALA B 1 310 ? -36.959 6.474 -14.878 1.00 14.80 310 ALA B O 1
ATOM 4859 N N . SER B 1 311 ? -36.696 7.138 -17.013 1.00 13.39 311 SER B N 1
ATOM 4860 C CA . SER B 1 311 ? -37.707 8.193 -16.877 1.00 16.44 311 SER B CA 1
ATOM 4861 C C . SER B 1 311 ? -39.070 7.640 -16.516 1.00 19.54 311 SER B C 1
ATOM 4862 O O . SER B 1 311 ? -39.766 8.209 -15.677 1.00 19.82 311 SER B O 1
ATOM 4865 N N . ILE B 1 312 ? -39.451 6.524 -17.125 1.00 18.86 312 ILE B N 1
ATOM 4866 C CA . ILE B 1 312 ? -40.782 5.994 -16.873 1.00 18.48 312 ILE B CA 1
ATOM 4867 C C . ILE B 1 312 ? -40.916 5.467 -15.444 1.00 16.22 312 ILE B C 1
ATOM 4868 O O . ILE B 1 312 ? -41.806 5.886 -14.728 1.00 20.24 312 ILE B O 1
ATOM 4873 N N . PRO B 1 313 ? -40.017 4.574 -15.005 1.00 17.00 313 PRO B N 1
ATOM 4874 C CA . PRO B 1 313 ? -40.188 4.128 -13.615 1.00 13.35 313 PRO B CA 1
ATOM 4875 C C . PRO B 1 313 ? -40.063 5.259 -12.574 1.00 15.39 313 PRO B C 1
ATOM 4876 O O . PRO B 1 313 ? -40.800 5.223 -11.589 1.00 21.17 313 PRO B O 1
ATOM 4880 N N . LEU B 1 314 ? -39.163 6.227 -12.771 1.00 15.41 314 LEU B N 1
ATOM 4881 C CA . LEU B 1 314 ? -39.100 7.389 -11.870 1.00 18.56 314 LEU B CA 1
ATOM 4882 C C . LEU B 1 314 ? -40.440 8.109 -11.799 1.00 16.02 314 LEU B C 1
ATOM 4883 O O . LEU B 1 314 ? -40.965 8.343 -10.714 1.00 16.59 314 LEU B O 1
ATOM 4888 N N . ALA B 1 315 ? -40.984 8.447 -12.964 1.00 18.66 315 ALA B N 1
ATOM 4889 C CA . ALA B 1 315 ? -42.251 9.153 -13.062 1.00 18.78 315 ALA B CA 1
ATOM 4890 C C . ALA B 1 315 ? -43.378 8.338 -12.435 1.00 21.57 315 ALA B C 1
ATOM 4891 O O . ALA B 1 315 ? -44.264 8.893 -11.775 1.00 23.08 315 ALA B O 1
ATOM 4893 N N . MET B 1 316 ? -43.342 7.022 -12.638 1.00 21.99 316 MET B N 1
ATOM 4894 C CA . MET B 1 316 ? -44.319 6.119 -12.019 1.00 18.90 316 MET B CA 1
ATOM 4895 C C . MET B 1 316 ? -44.228 6.173 -10.493 1.00 19.71 316 MET B C 1
ATOM 4896 O O . MET B 1 316 ? -45.238 6.297 -9.795 1.00 21.68 316 MET B O 1
ATOM 4901 N N . HIS B 1 317 ? -43.006 6.065 -9.981 1.00 17.63 317 HIS B N 1
ATOM 4902 C CA . HIS B 1 317 ? -42.751 6.161 -8.553 1.00 19.46 317 HIS B CA 1
ATOM 4903 C C . HIS B 1 317 ? -43.352 7.447 -8.009 1.00 24.07 317 HIS B C 1
ATOM 4904 O O . HIS B 1 317 ? -43.974 7.454 -6.941 1.00 24.34 317 HIS B O 1
ATOM 4911 N N . ARG B 1 318 ? -43.167 8.535 -8.752 1.00 25.23 318 ARG B N 1
ATOM 4912 C CA . ARG B 1 318 ? -43.609 9.844 -8.297 1.00 25.69 318 ARG B CA 1
ATOM 4913 C C . ARG B 1 318 ? -45.129 9.946 -8.309 1.00 25.68 318 ARG B C 1
ATOM 4914 O O . ARG B 1 318 ? -45.724 10.506 -7.392 1.00 28.75 318 ARG B O 1
ATOM 4922 N N . LEU B 1 319 ? -45.763 9.406 -9.341 1.00 26.23 319 LEU B N 1
ATOM 4923 C CA . LEU B 1 319 ? -47.220 9.431 -9.386 1.00 25.49 319 LEU B CA 1
ATOM 4924 C C . LEU B 1 319 ? -47.815 8.674 -8.212 1.00 26.58 319 LEU B C 1
ATOM 4925 O O . LEU B 1 319 ? -48.821 9.100 -7.642 1.00 30.24 319 LEU B O 1
ATOM 4930 N N . LEU B 1 320 ? -47.205 7.546 -7.843 1.00 22.31 320 LEU B N 1
ATOM 4931 C CA . LEU B 1 320 ? -47.756 6.743 -6.755 1.00 23.29 320 LEU B CA 1
ATOM 4932 C C . LEU B 1 320 ? -47.514 7.406 -5.401 1.00 27.65 320 LEU B C 1
ATOM 4933 O O . LEU B 1 320 ? -48.363 7.333 -4.508 1.00 30.89 320 LEU B O 1
ATOM 4938 N N . GLU B 1 321 ? -46.361 8.052 -5.235 1.00 28.17 321 GLU B N 1
ATOM 4939 C CA . GLU B 1 321 ? -46.143 8.811 -4.014 1.00 34.12 321 GLU B CA 1
ATOM 4940 C C . GLU B 1 321 ? -47.192 9.924 -3.887 1.00 34.92 321 GLU B C 1
ATOM 4941 O O . GLU B 1 321 ? -47.763 10.098 -2.826 1.00 31.21 321 GLU B O 1
ATOM 4947 N N . GLU B 1 322 ? -47.477 10.637 -4.976 1.00 34.95 322 GLU B N 1
ATOM 4948 C CA . GLU B 1 322 ? -48.417 11.767 -4.914 1.00 33.84 322 GLU B CA 1
ATOM 4949 C C . GLU B 1 322 ? -49.891 11.359 -4.977 1.00 37.80 322 GLU B C 1
ATOM 4950 O O . GLU B 1 322 ? -50.749 12.037 -4.415 1.00 42.65 322 GLU B O 1
ATOM 4956 N N . ASN B 1 323 ? -50.188 10.263 -5.666 1.00 36.49 323 ASN B N 1
ATOM 4957 C CA . ASN B 1 323 ? -51.559 9.785 -5.761 1.00 39.01 323 ASN B CA 1
ATOM 4958 C C . ASN B 1 323 ? -51.609 8.310 -5.396 1.00 36.08 323 ASN B C 1
ATOM 4959 O O . ASN B 1 323 ? -51.813 7.469 -6.263 1.00 35.53 323 ASN B O 1
ATOM 4964 N N . PRO B 1 324 ? -51.446 7.995 -4.104 1.00 39.03 324 PRO B N 1
ATOM 4965 C CA . PRO B 1 324 ? -51.351 6.604 -3.643 1.00 41.75 324 PRO B CA 1
ATOM 4966 C C . PRO B 1 324 ? -52.504 5.747 -4.152 1.00 41.60 324 PRO B C 1
ATOM 4967 O O . PRO B 1 324 ? -52.339 4.539 -4.304 1.00 44.07 324 PRO B O 1
ATOM 4971 N N . GLU B 1 325 ? -53.643 6.375 -4.425 1.00 36.69 325 GLU B N 1
ATOM 4972 C CA . GLU B 1 325 ? -54.855 5.658 -4.782 1.00 39.21 325 GLU B CA 1
ATOM 4973 C C . GLU B 1 325 ? -54.848 5.210 -6.237 1.00 38.81 325 GLU B C 1
ATOM 4974 O O . GLU B 1 325 ? -55.759 4.510 -6.681 1.00 40.40 325 GLU B O 1
ATOM 4980 N N . LEU B 1 326 ? -53.827 5.620 -6.983 1.00 37.56 326 LEU B N 1
ATOM 4981 C CA . LEU B 1 326 ? -53.642 5.132 -8.349 1.00 36.77 326 LEU B CA 1
ATOM 4982 C C . LEU B 1 326 ? -53.224 3.665 -8.314 1.00 34.04 326 LEU B C 1
ATOM 4983 O O . LEU B 1 326 ? -53.279 2.968 -9.326 1.00 33.07 326 LEU B O 1
ATOM 4988 N N . SER B 1 327 ? -52.793 3.203 -7.144 1.00 35.75 327 SER B N 1
ATOM 4989 C CA . SER B 1 327 ? -52.405 1.809 -6.971 1.00 36.85 327 SER B CA 1
ATOM 4990 C C . SER B 1 327 ? -53.524 0.902 -7.473 1.00 38.98 327 SER B C 1
ATOM 4991 O O . SER B 1 327 ? -54.686 1.063 -7.081 1.00 41.02 327 SER B O 1
ATOM 4994 N N . GLY B 1 328 ? -53.179 -0.038 -8.350 1.00 34.97 328 GLY B N 1
ATOM 4995 C CA . GLY B 1 328 ? -54.165 -0.943 -8.923 1.00 33.73 328 GLY B CA 1
ATOM 4996 C C . GLY B 1 328 ? -54.859 -0.439 -10.180 1.00 36.15 328 GLY B C 1
ATOM 4997 O O . GLY B 1 328 ? -55.699 -1.133 -10.754 1.00 38.00 328 GLY B O 1
ATOM 4998 N N . GLY B 1 329 ? -54.517 0.770 -10.619 1.00 32.82 329 GLY B N 1
ATOM 4999 C CA . GLY B 1 329 ? -55.112 1.323 -11.825 1.00 28.25 329 GLY B CA 1
ATOM 5000 C C . GLY B 1 329 ? -54.253 1.043 -13.049 1.00 26.95 329 GLY B C 1
ATOM 5001 O O . GLY B 1 329 ? -53.065 0.739 -12.905 1.00 26.06 329 GLY B O 1
ATOM 5002 N N . LEU B 1 330 ? -54.835 1.157 -14.247 1.00 24.50 330 LEU B N 1
ATOM 5003 C CA . LEU B 1 330 ? -54.094 0.895 -15.492 1.00 30.09 330 LEU B CA 1
ATOM 5004 C C . LEU B 1 330 ? -53.286 2.108 -15.938 1.00 29.64 330 LEU B C 1
ATOM 5005 O O . LEU B 1 330 ? -53.787 3.235 -15.935 1.00 29.24 330 LEU B O 1
ATOM 5010 N N . ALA B 1 331 ? -52.038 1.867 -16.319 1.00 26.93 331 ALA B N 1
ATOM 5011 C CA . ALA B 1 331 ? -51.126 2.935 -16.732 1.00 26.00 331 ALA B CA 1
ATOM 5012 C C . ALA B 1 331 ? -50.550 2.618 -18.099 1.00 27.45 331 ALA B C 1
ATOM 5013 O O . ALA B 1 331 ? -50.024 1.523 -18.322 1.00 25.10 331 ALA B O 1
ATOM 5015 N N . LEU B 1 332 ? -50.661 3.575 -19.011 1.00 27.49 332 LEU B N 1
ATOM 5016 C CA . LEU B 1 332 ? -50.079 3.432 -20.332 1.00 23.89 332 LEU B CA 1
ATOM 5017 C C . LEU B 1 332 ? -48.669 3.999 -20.313 1.00 21.00 332 LEU B C 1
ATOM 5018 O O . LEU B 1 332 ? -48.470 5.187 -20.080 1.00 18.29 332 LEU B O 1
ATOM 5023 N N . GLN B 1 333 ? -47.685 3.143 -20.554 1.00 23.37 333 GLN B N 1
ATOM 5024 C CA . GLN B 1 333 ? -46.304 3.602 -20.595 1.00 23.50 333 GLN B CA 1
ATOM 5025 C C . GLN B 1 333 ? -45.728 3.444 -22.010 1.00 25.09 333 GLN B C 1
ATOM 5026 O O . GLN B 1 333 ? -46.017 2.470 -22.708 1.00 25.86 333 GLN B O 1
ATOM 5032 N N . ILE B 1 334 ? -44.956 4.431 -22.449 1.00 23.38 334 ILE B N 1
ATOM 5033 C CA . ILE B 1 334 ? -44.356 4.384 -23.778 1.00 21.73 334 ILE B CA 1
ATOM 5034 C C . ILE B 1 334 ? -43.021 5.108 -23.780 1.00 22.02 334 ILE B C 1
ATOM 5035 O O . ILE B 1 334 ? -42.939 6.282 -23.402 1.00 23.24 334 ILE B O 1
ATOM 5040 N N . GLY B 1 335 ? -41.975 4.382 -24.173 1.00 17.96 335 GLY B N 1
ATOM 5041 C CA . GLY B 1 335 ? -40.635 4.928 -24.291 1.00 17.24 335 GLY B CA 1
ATOM 5042 C C . GLY B 1 335 ? -40.159 4.868 -25.731 1.00 19.96 335 GLY B C 1
ATOM 5043 O O . GLY B 1 335 ? -40.562 3.978 -26.482 1.00 20.14 335 GLY B O 1
ATOM 5044 N N . PHE B 1 336 ? -39.293 5.802 -26.114 1.00 18.25 336 PHE B N 1
ATOM 5045 C CA . PHE B 1 336 ? -38.844 5.920 -27.495 1.00 19.71 336 PHE B CA 1
ATOM 5046 C C . PHE B 1 336 ? -37.532 6.701 -27.502 1.00 22.06 336 PHE B C 1
ATOM 5047 O O . PHE B 1 336 ? -37.388 7.688 -26.779 1.00 22.72 336 PHE B O 1
ATOM 5055 N N . GLY B 1 337 ? -36.567 6.246 -28.297 1.00 21.15 337 GLY B N 1
ATOM 5056 C CA . GLY B 1 337 ? -35.257 6.870 -28.327 1.00 20.47 337 GLY B CA 1
ATOM 5057 C C . GLY B 1 337 ? -34.315 6.398 -29.427 1.00 17.98 337 GLY B C 1
ATOM 5058 O O . GLY B 1 337 ? -34.729 5.814 -30.449 1.00 18.00 337 GLY B O 1
ATOM 5059 N N . ALA B 1 338 ? -33.033 6.659 -29.215 1.00 13.00 338 ALA B N 1
ATOM 5060 C CA . ALA B 1 338 ? -32.018 6.442 -30.253 1.00 17.21 338 ALA B CA 1
ATOM 5061 C C . ALA B 1 338 ? -32.045 5.010 -30.826 1.00 15.54 338 ALA B C 1
ATOM 5062 O O . ALA B 1 338 ? -32.200 4.043 -30.092 1.00 16.81 338 ALA B O 1
ATOM 5064 N N . GLY B 1 339 ? -31.893 4.887 -32.135 1.00 15.55 339 GLY B N 1
ATOM 5065 C CA . GLY B 1 339 ? -32.038 3.594 -32.793 1.00 17.26 339 GLY B CA 1
ATOM 5066 C C . GLY B 1 339 ? -32.460 3.707 -34.253 1.00 19.99 339 GLY B C 1
ATOM 5067 O O . GLY B 1 339 ? -31.738 3.250 -35.142 1.00 20.85 339 GLY B O 1
ATOM 5068 N N . LEU B 1 340 ? -33.643 4.267 -34.521 1.00 19.35 340 LEU B N 1
ATOM 5069 C CA . LEU B 1 340 ? -34.637 4.595 -33.505 1.00 17.32 340 LEU B CA 1
ATOM 5070 C C . LEU B 1 340 ? -35.284 3.317 -32.960 1.00 17.76 340 LEU B C 1
ATOM 5071 O O . LEU B 1 340 ? -35.354 2.301 -33.663 1.00 17.38 340 LEU B O 1
ATOM 5076 N N . VAL B 1 341 ? -35.744 3.377 -31.711 1.00 16.39 341 VAL B N 1
ATOM 5077 C CA . VAL B 1 341 ? -36.433 2.265 -31.059 1.00 16.31 341 VAL B CA 1
ATOM 5078 C C . VAL B 1 341 ? -37.568 2.777 -30.180 1.00 16.80 341 VAL B C 1
ATOM 5079 O O . VAL B 1 341 ? -37.539 3.908 -29.693 1.00 18.58 341 VAL B O 1
ATOM 5083 N N . TYR B 1 342 ? -38.558 1.927 -29.952 1.00 17.27 342 TYR B N 1
ATOM 5084 C CA . TYR B 1 342 ? -39.696 2.296 -29.128 1.00 16.47 342 TYR B CA 1
ATOM 5085 C C . TYR B 1 342 ? -40.328 1.077 -28.503 1.00 16.65 342 TYR B C 1
ATOM 5086 O O . TYR B 1 342 ? -40.254 -0.022 -29.049 1.00 16.69 342 TYR B O 1
ATOM 5095 N N . GLY B 1 343 ? -40.994 1.284 -27.375 1.00 17.45 343 GLY B N 1
ATOM 5096 C CA . GLY B 1 343 ? -41.746 0.234 -26.730 1.00 15.96 343 GLY B CA 1
ATOM 5097 C C . GLY B 1 343 ? -42.891 0.828 -25.929 1.00 22.21 343 GLY B C 1
ATOM 5098 O O . GLY B 1 343 ? -42.782 1.947 -25.404 1.00 19.83 343 GLY B O 1
ATOM 5099 N N . ALA B 1 344 ? -43.998 0.092 -25.856 1.00 18.56 344 ALA B N 1
ATOM 5100 C CA . ALA B 1 344 ? -45.134 0.536 -25.065 1.00 17.78 344 ALA B CA 1
ATOM 5101 C C . ALA B 1 344 ? -45.950 -0.646 -24.550 1.00 19.87 344 ALA B C 1
ATOM 5102 O O . ALA B 1 344 ? -46.051 -1.681 -25.215 1.00 21.05 344 ALA B O 1
ATOM 5104 N N . GLN B 1 345 ? -46.538 -0.471 -23.365 1.00 17.25 345 GLN B N 1
ATOM 5105 C CA . GLN B 1 345 ? -47.414 -1.465 -22.765 1.00 17.34 345 GLN B CA 1
ATOM 5106 C C . GLN B 1 345 ? -48.421 -0.729 -21.899 1.00 20.89 345 GLN B C 1
ATOM 5107 O O . GLN B 1 345 ? -48.192 0.403 -21.469 1.00 23.37 345 GLN B O 1
ATOM 5113 N N . VAL B 1 346 ? -49.533 -1.398 -21.642 1.00 19.09 346 VAL B N 1
ATOM 5114 C CA . VAL B 1 346 ? -50.456 -0.998 -20.597 1.00 23.58 346 VAL B CA 1
ATOM 5115 C C . VAL B 1 346 ? -50.177 -1.874 -19.390 1.00 25.10 346 VAL B C 1
ATOM 5116 O O . VAL B 1 346 ? -50.125 -3.094 -19.492 1.00 22.02 346 VAL B O 1
ATOM 5120 N N . VAL B 1 347 ? -50.013 -1.248 -18.240 1.00 26.49 347 VAL B N 1
ATOM 5121 C CA . VAL B 1 347 ? -49.531 -1.952 -17.066 1.00 26.76 347 VAL B CA 1
ATOM 5122 C C . VAL B 1 347 ? -50.458 -1.612 -15.908 1.00 29.75 347 VAL B C 1
ATOM 5123 O O . VAL B 1 347 ? -51.004 -0.505 -15.855 1.00 29.49 347 VAL B O 1
ATOM 5127 N N . ARG B 1 348 ? -50.649 -2.553 -14.989 1.00 29.24 348 ARG B N 1
ATOM 5128 C CA . ARG B 1 348 ? -51.458 -2.293 -13.808 1.00 29.73 348 ARG B CA 1
ATOM 5129 C C . ARG B 1 348 ? -50.524 -1.772 -12.723 1.00 28.51 348 ARG B C 1
ATOM 5130 O O . ARG B 1 348 ? -49.570 -2.450 -12.360 1.00 34.31 348 ARG B O 1
ATOM 5138 N N . LEU B 1 349 ? -50.751 -0.554 -12.239 1.00 24.23 349 LEU B N 1
ATOM 5139 C CA . LEU B 1 349 ? -49.847 0.035 -11.252 1.00 21.51 349 LEU B CA 1
ATOM 5140 C C . LEU B 1 349 ? -49.808 -0.816 -9.980 1.00 22.46 349 LEU B C 1
ATOM 5141 O O . LEU B 1 349 ? -50.839 -1.292 -9.507 1.00 22.20 349 LEU B O 1
ATOM 5146 N N . PRO B 1 350 ? -48.614 -1.009 -9.415 1.00 21.33 350 PRO B N 1
ATOM 5147 C CA . PRO B 1 350 ? -48.570 -1.731 -8.140 1.00 23.79 350 PRO B CA 1
ATOM 5148 C C . PRO B 1 350 ? -49.130 -0.876 -7.005 1.00 27.28 350 PRO B C 1
ATOM 5149 O O . PRO B 1 350 ? -49.307 -1.444 -5.924 1.00 34.89 350 PRO B O 1
ATOM 5153 N N . THR C 1 2 ? 53.117 -38.904 10.986 1.00 100.84 2 THR C N 1
ATOM 5154 C CA . THR C 1 2 ? 51.877 -39.258 10.300 1.00 98.62 2 THR C CA 1
ATOM 5155 C C . THR C 1 2 ? 51.579 -38.320 9.124 1.00 93.47 2 THR C C 1
ATOM 5156 O O . THR C 1 2 ? 51.879 -37.122 9.177 1.00 95.73 2 THR C O 1
ATOM 5160 N N . VAL C 1 3 ? 50.969 -38.880 8.080 1.00 85.10 3 VAL C N 1
ATOM 5161 C CA . VAL C 1 3 ? 50.683 -38.166 6.837 1.00 78.08 3 VAL C CA 1
ATOM 5162 C C . VAL C 1 3 ? 49.621 -37.077 6.971 1.00 72.47 3 VAL C C 1
ATOM 5163 O O . VAL C 1 3 ? 48.790 -37.105 7.884 1.00 71.39 3 VAL C O 1
ATOM 5167 N N . THR C 1 4 ? 49.645 -36.133 6.036 1.00 68.75 4 THR C N 1
ATOM 5168 C CA . THR C 1 4 ? 48.611 -35.110 5.957 1.00 64.83 4 THR C CA 1
ATOM 5169 C C . THR C 1 4 ? 47.621 -35.416 4.821 1.00 57.61 4 THR C C 1
ATOM 5170 O O . THR C 1 4 ? 47.989 -35.405 3.643 1.00 55.32 4 THR C O 1
ATOM 5174 N N . LEU C 1 5 ? 46.370 -35.696 5.194 1.00 51.40 5 LEU C N 1
ATOM 5175 C CA . LEU C 1 5 ? 45.320 -36.046 4.236 1.00 46.99 5 LEU C CA 1
ATOM 5176 C C . LEU C 1 5 ? 44.993 -34.911 3.281 1.00 45.94 5 LEU C C 1
ATOM 5177 O O . LEU C 1 5 ? 44.757 -33.783 3.706 1.00 50.60 5 LEU C O 1
ATOM 5182 N N . LYS C 1 6 ? 44.962 -35.215 1.992 1.00 43.96 6 LYS C N 1
ATOM 5183 C CA . LYS C 1 6 ? 44.560 -34.232 1.001 1.00 46.52 6 LYS C CA 1
ATOM 5184 C C . LYS C 1 6 ? 43.098 -33.852 1.231 1.00 45.11 6 LYS C C 1
ATOM 5185 O O . LYS C 1 6 ? 42.345 -34.593 1.869 1.00 44.99 6 LYS C O 1
ATOM 5191 N N . GLN C 1 7 ? 42.709 -32.691 0.720 1.00 39.96 7 GLN C N 1
ATOM 5192 C CA . GLN C 1 7 ? 41.360 -32.182 0.903 1.00 40.12 7 GLN C CA 1
ATOM 5193 C C . GLN C 1 7 ? 40.862 -31.550 -0.391 1.00 41.25 7 GLN C C 1
ATOM 5194 O O . GLN C 1 7 ? 41.657 -31.103 -1.227 1.00 39.57 7 GLN C O 1
ATOM 5200 N N . HIS C 1 8 ? 39.545 -31.530 -0.557 1.00 38.77 8 HIS C N 1
ATOM 5201 C CA . HIS C 1 8 ? 38.935 -30.957 -1.746 1.00 44.52 8 HIS C CA 1
ATOM 5202 C C . HIS C 1 8 ? 39.042 -29.440 -1.756 1.00 45.55 8 HIS C C 1
ATOM 5203 O O . HIS C 1 8 ? 38.969 -28.809 -0.701 1.00 46.85 8 HIS C O 1
ATOM 5210 N N . GLU C 1 9 ? 39.222 -28.858 -2.941 1.00 46.33 9 GLU C N 1
ATOM 5211 C CA . GLU C 1 9 ? 39.102 -27.408 -3.085 1.00 51.93 9 GLU C CA 1
ATOM 5212 C C . GLU C 1 9 ? 37.624 -27.019 -3.054 1.00 48.01 9 GLU C C 1
ATOM 5213 O O . GLU C 1 9 ? 36.753 -27.859 -3.310 1.00 41.80 9 GLU C O 1
ATOM 5219 N N . ARG C 1 10 ? 37.344 -25.757 -2.726 1.00 48.55 10 ARG C N 1
ATOM 5220 C CA . ARG C 1 10 ? 35.962 -25.302 -2.577 1.00 45.24 10 ARG C CA 1
ATOM 5221 C C . ARG C 1 10 ? 35.651 -24.111 -3.478 1.00 45.44 10 ARG C C 1
ATOM 5222 O O . ARG C 1 10 ? 36.488 -23.224 -3.660 1.00 46.63 10 ARG C O 1
ATOM 5230 N N . PRO C 1 11 ? 34.441 -24.098 -4.057 1.00 44.07 11 PRO C N 1
ATOM 5231 C CA . PRO C 1 11 ? 33.985 -23.009 -4.920 1.00 41.96 11 PRO C CA 1
ATOM 5232 C C . PRO C 1 11 ? 33.528 -21.826 -4.070 1.00 41.41 11 PRO C C 1
ATOM 5233 O O . PRO C 1 11 ? 33.371 -21.968 -2.852 1.00 39.38 11 PRO C O 1
ATOM 5237 N N . ALA C 1 12 ? 33.324 -20.674 -4.707 1.00 41.12 12 ALA C N 1
ATOM 5238 C CA . ALA C 1 12 ? 32.910 -19.476 -3.994 1.00 39.98 12 ALA C CA 1
ATOM 5239 C C . ALA C 1 12 ? 31.533 -19.671 -3.379 1.00 39.59 12 ALA C C 1
ATOM 5240 O O . ALA C 1 12 ? 31.307 -19.299 -2.226 1.00 44.65 12 ALA C O 1
ATOM 5242 N N . ALA C 1 13 ? 30.621 -20.268 -4.144 1.00 34.34 13 ALA C N 1
ATOM 5243 C CA . ALA C 1 13 ? 29.227 -20.349 -3.725 1.00 32.82 13 ALA C CA 1
ATOM 5244 C C . ALA C 1 13 ? 28.389 -21.321 -4.545 1.00 29.20 13 ALA C C 1
ATOM 5245 O O . ALA C 1 13 ? 28.902 -22.093 -5.363 1.00 25.42 13 ALA C O 1
ATOM 5247 N N . SER C 1 14 ? 27.083 -21.276 -4.315 1.00 26.14 14 SER C N 1
ATOM 5248 C CA . SER C 1 14 ? 26.159 -22.199 -4.959 1.00 23.32 14 SER C CA 1
ATOM 5249 C C . SER C 1 14 ? 24.927 -21.466 -5.461 1.00 22.26 14 SER C C 1
ATOM 5250 O O . SER C 1 14 ? 24.681 -20.320 -5.087 1.00 25.98 14 SER C O 1
ATOM 5253 N N . ARG C 1 15 ? 24.150 -22.137 -6.303 1.00 20.32 15 ARG C N 1
ATOM 5254 C CA . ARG C 1 15 ? 22.964 -21.538 -6.879 1.00 24.26 15 ARG C CA 1
ATOM 5255 C C . ARG C 1 15 ? 22.161 -22.618 -7.564 1.00 22.89 15 ARG C C 1
ATOM 5256 O O . ARG C 1 15 ? 22.726 -23.613 -8.025 1.00 24.92 15 ARG C O 1
ATOM 5264 N N . ILE C 1 16 ? 20.847 -22.423 -7.623 1.00 21.42 16 ILE C N 1
ATOM 5265 C CA . ILE C 1 16 ? 19.959 -23.299 -8.384 1.00 21.62 16 ILE C CA 1
ATOM 5266 C C . ILE C 1 16 ? 20.023 -22.888 -9.848 1.00 21.88 16 ILE C C 1
ATOM 5267 O O . ILE C 1 16 ? 19.851 -21.730 -10.157 1.00 22.37 16 ILE C O 1
ATOM 5272 N N . VAL C 1 17 ? 20.286 -23.827 -10.749 1.00 22.37 17 VAL C N 1
ATOM 5273 C CA . VAL C 1 17 ? 20.482 -23.468 -12.149 1.00 23.55 17 VAL C CA 1
ATOM 5274 C C . VAL C 1 17 ? 19.263 -23.790 -13.004 1.00 24.90 17 VAL C C 1
ATOM 5275 O O . VAL C 1 17 ? 19.151 -23.330 -14.141 1.00 24.98 17 VAL C O 1
ATOM 5279 N N . ALA C 1 18 ? 18.338 -24.566 -12.449 1.00 24.79 18 ALA C N 1
ATOM 5280 C CA . ALA C 1 18 ? 17.141 -24.942 -13.191 1.00 24.76 18 ALA C CA 1
ATOM 5281 C C . ALA C 1 18 ? 16.154 -25.693 -12.324 1.00 24.27 18 ALA C C 1
ATOM 5282 O O . ALA C 1 18 ? 16.529 -26.310 -11.329 1.00 21.21 18 ALA C O 1
ATOM 5284 N N . VAL C 1 19 ? 14.887 -25.631 -12.714 1.00 25.25 19 VAL C N 1
ATOM 5285 C CA . VAL C 1 19 ? 13.819 -26.354 -12.035 1.00 25.13 19 VAL C CA 1
ATOM 5286 C C . VAL C 1 19 ? 13.002 -27.097 -13.088 1.00 28.30 19 VAL C C 1
ATOM 5287 O O . VAL C 1 19 ? 12.749 -26.575 -14.193 1.00 26.82 19 VAL C O 1
ATOM 5291 N N . GLY C 1 20 ? 12.625 -28.329 -12.748 1.00 26.55 20 GLY C N 1
ATOM 5292 C CA . GLY C 1 20 ? 11.822 -29.174 -13.609 1.00 22.65 20 GLY C CA 1
ATOM 5293 C C . GLY C 1 20 ? 10.638 -29.711 -12.828 1.00 19.63 20 GLY C C 1
ATOM 5294 O O . GLY C 1 20 ? 10.641 -29.741 -11.591 1.00 18.68 20 GLY C O 1
ATOM 5295 N N . ALA C 1 21 ? 9.637 -30.171 -13.559 1.00 14.99 21 ALA C N 1
ATOM 5296 C CA . ALA C 1 21 ? 8.358 -30.542 -12.976 1.00 16.91 21 ALA C CA 1
ATOM 5297 C C . ALA C 1 21 ? 7.787 -31.772 -13.647 1.00 18.86 21 ALA C C 1
ATOM 5298 O O . ALA C 1 21 ? 7.960 -31.973 -14.850 1.00 21.56 21 ALA C O 1
ATOM 5300 N N . TYR C 1 22 ? 7.096 -32.592 -12.870 1.00 21.05 22 TYR C N 1
ATOM 5301 C CA . TYR C 1 22 ? 6.240 -33.620 -13.443 1.00 20.72 22 TYR C CA 1
ATOM 5302 C C . TYR C 1 22 ? 4.875 -33.555 -12.746 1.00 19.43 22 TYR C C 1
ATOM 5303 O O . TYR C 1 22 ? 4.783 -33.753 -11.537 1.00 18.64 22 TYR C O 1
ATOM 5312 N N . ARG C 1 23 ? 3.824 -33.263 -13.510 1.00 23.68 23 ARG C N 1
ATOM 5313 C CA . ARG C 1 23 ? 2.461 -33.192 -12.983 1.00 20.75 23 ARG C CA 1
ATOM 5314 C C . ARG C 1 23 ? 1.583 -34.249 -13.633 1.00 21.54 23 ARG C C 1
ATOM 5315 O O . ARG C 1 23 ? 1.417 -34.250 -14.848 1.00 23.21 23 ARG C O 1
ATOM 5323 N N . PRO C 1 24 ? 1.019 -35.162 -12.837 1.00 22.52 24 PRO C N 1
ATOM 5324 C CA . PRO C 1 24 ? 0.052 -36.112 -13.410 1.00 20.78 24 PRO C CA 1
ATOM 5325 C C . PRO C 1 24 ? -1.134 -35.371 -14.020 1.00 25.34 24 PRO C C 1
ATOM 5326 O O . PRO C 1 24 ? -1.564 -34.358 -13.482 1.00 29.67 24 PRO C O 1
ATOM 5330 N N . ALA C 1 25 ? -1.656 -35.876 -15.130 1.00 23.86 25 ALA C N 1
ATOM 5331 C CA . ALA C 1 25 ? -2.697 -35.181 -15.888 1.00 29.68 25 ALA C CA 1
ATOM 5332 C C . ALA C 1 25 ? -4.100 -35.396 -15.322 1.00 29.10 25 ALA C C 1
ATOM 5333 O O . ALA C 1 25 ? -5.052 -34.745 -15.738 1.00 29.77 25 ALA C O 1
ATOM 5335 N N . ASN C 1 26 ? -4.239 -36.319 -14.381 1.00 28.76 26 ASN C N 1
ATOM 5336 C CA . ASN C 1 26 ? -5.549 -36.556 -13.791 1.00 27.67 26 ASN C CA 1
ATOM 5337 C C . ASN C 1 26 ? -5.774 -35.602 -12.626 1.00 27.78 26 ASN C C 1
ATOM 5338 O O . ASN C 1 26 ? -5.206 -35.775 -11.537 1.00 23.98 26 ASN C O 1
ATOM 5343 N N . LEU C 1 27 ? -6.566 -34.566 -12.875 1.00 29.73 27 LEU C N 1
ATOM 5344 C CA . LEU C 1 27 ? -6.952 -33.615 -11.839 1.00 29.45 27 LEU C CA 1
ATOM 5345 C C . LEU C 1 27 ? -8.261 -34.068 -11.219 1.00 29.02 27 LEU C C 1
ATOM 5346 O O . LEU C 1 27 ? -9.284 -34.160 -11.904 1.00 29.98 27 LEU C O 1
ATOM 5351 N N . VAL C 1 28 ? -8.222 -34.364 -9.926 1.00 27.47 28 VAL C N 1
ATOM 5352 C CA . VAL C 1 28 ? -9.394 -34.879 -9.232 1.00 27.77 28 VAL C CA 1
ATOM 5353 C C . VAL C 1 28 ? -10.081 -33.765 -8.461 1.00 29.11 28 VAL C C 1
ATOM 5354 O O . VAL C 1 28 ? -9.466 -33.160 -7.569 1.00 26.54 28 VAL C O 1
ATOM 5358 N N . PRO C 1 29 ? -11.352 -33.480 -8.816 1.00 29.40 29 PRO C N 1
ATOM 5359 C CA . PRO C 1 29 ? -12.148 -32.440 -8.157 1.00 33.56 29 PRO C CA 1
ATOM 5360 C C . PRO C 1 29 ? -12.726 -32.918 -6.819 1.00 35.70 29 PRO C C 1
ATOM 5361 O O . PRO C 1 29 ? -12.891 -34.119 -6.600 1.00 32.21 29 PRO C O 1
ATOM 5365 N N . ASN C 1 30 ? -13.024 -31.976 -5.932 1.00 29.73 30 ASN C N 1
ATOM 5366 C CA . ASN C 1 30 ? -13.549 -32.317 -4.626 1.00 31.72 30 ASN C CA 1
ATOM 5367 C C . ASN C 1 30 ? -14.786 -33.228 -4.679 1.00 34.34 30 ASN C C 1
ATOM 5368 O O . ASN C 1 30 ? -14.964 -34.070 -3.802 1.00 32.97 30 ASN C O 1
ATOM 5373 N N . GLU C 1 31 ? -15.638 -33.057 -5.693 1.00 37.46 31 GLU C N 1
ATOM 5374 C CA . GLU C 1 31 ? -16.869 -33.848 -5.800 1.00 42.76 31 GLU C CA 1
ATOM 5375 C C . GLU C 1 31 ? -16.584 -35.350 -5.738 1.00 42.04 31 GLU C C 1
ATOM 5376 O O . GLU C 1 31 ? -17.374 -36.121 -5.190 1.00 39.34 31 GLU C O 1
ATOM 5382 N N . ASP C 1 32 ? -15.452 -35.762 -6.306 1.00 40.97 32 ASP C N 1
ATOM 5383 C CA . ASP C 1 32 ? -15.117 -37.180 -6.377 1.00 40.56 32 ASP C CA 1
ATOM 5384 C C . ASP C 1 32 ? -14.629 -37.774 -5.055 1.00 39.32 32 ASP C C 1
ATOM 5385 O O . ASP C 1 32 ? -14.499 -38.983 -4.943 1.00 37.29 32 ASP C O 1
ATOM 5390 N N . LEU C 1 33 ? -14.376 -36.937 -4.049 1.00 37.95 33 LEU C N 1
ATOM 5391 C CA . LEU C 1 33 ? -13.829 -37.431 -2.782 1.00 34.18 33 LEU C CA 1
ATOM 5392 C C . LEU C 1 33 ? -14.753 -37.248 -1.577 1.00 37.55 33 LEU C C 1
ATOM 5393 O O . LEU C 1 33 ? -14.553 -37.889 -0.543 1.00 35.50 33 LEU C O 1
ATOM 5398 N N . ILE C 1 34 ? -15.744 -36.365 -1.705 1.00 35.87 34 ILE C N 1
ATOM 5399 C CA . ILE C 1 34 ? -16.527 -35.905 -0.555 1.00 42.38 34 ILE C CA 1
ATOM 5400 C C . ILE C 1 34 ? -17.414 -36.987 0.056 1.00 45.17 34 ILE C C 1
ATOM 5401 O O . ILE C 1 34 ? -17.699 -36.983 1.258 1.00 44.32 34 ILE C O 1
ATOM 5406 N N . GLY C 1 35 ? -17.843 -37.917 -0.785 1.00 44.17 35 GLY C N 1
ATOM 5407 C CA . GLY C 1 35 ? -18.765 -38.947 -0.367 1.00 41.36 35 GLY C CA 1
ATOM 5408 C C . GLY C 1 35 ? -18.385 -39.665 0.907 1.00 41.60 35 GLY C C 1
ATOM 5409 O O . GLY C 1 35 ? -19.124 -39.607 1.890 1.00 45.88 35 GLY C O 1
ATOM 5410 N N . PRO C 1 36 ? -17.242 -40.367 0.892 1.00 41.01 36 PRO C N 1
ATOM 5411 C CA . PRO C 1 36 ? -16.840 -41.231 2.009 1.00 44.74 36 PRO C CA 1
ATOM 5412 C C . PRO C 1 36 ? -16.330 -40.467 3.233 1.00 47.06 36 PRO C C 1
ATOM 5413 O O . PRO C 1 36 ? -16.119 -41.087 4.277 1.00 51.96 36 PRO C O 1
ATOM 5417 N N . ILE C 1 37 ? -16.135 -39.158 3.117 1.00 41.72 37 ILE C N 1
ATOM 5418 C CA . ILE C 1 37 ? -15.761 -38.364 4.283 1.00 39.28 37 ILE C CA 1
ATOM 5419 C C . ILE C 1 37 ? -16.896 -37.459 4.711 1.00 43.54 37 ILE C C 1
ATOM 5420 O O . ILE C 1 37 ? -16.691 -36.543 5.498 1.00 41.25 37 ILE C O 1
ATOM 5425 N N . ASP C 1 38 ? -18.093 -37.725 4.194 1.00 50.89 38 ASP C N 1
ATOM 5426 C CA . ASP C 1 38 ? -19.268 -36.921 4.509 1.00 51.67 38 ASP C CA 1
ATOM 5427 C C . ASP C 1 38 ? -18.931 -35.437 4.548 1.00 45.42 38 ASP C C 1
ATOM 5428 O O . ASP C 1 38 ? -19.162 -34.765 5.549 1.00 44.95 38 ASP C O 1
ATOM 5433 N N . SER C 1 39 ? -18.378 -34.927 3.455 1.00 41.00 39 SER C N 1
ATOM 5434 C CA . SER C 1 39 ? -17.983 -33.524 3.383 1.00 40.08 39 SER C CA 1
ATOM 5435 C C . SER C 1 39 ? -18.650 -32.867 2.178 1.00 42.20 39 SER C C 1
ATOM 5436 O O . SER C 1 39 ? -19.595 -33.420 1.601 1.00 38.82 39 SER C O 1
ATOM 5439 N N . SER C 1 40 ? -18.154 -31.695 1.798 1.00 35.48 40 SER C N 1
ATOM 5440 C CA . SER C 1 40 ? -18.683 -30.977 0.649 1.00 37.28 40 SER C CA 1
ATOM 5441 C C . SER C 1 40 ? -17.562 -30.262 -0.081 1.00 36.52 40 SER C C 1
ATOM 5442 O O . SER C 1 40 ? -16.495 -30.000 0.484 1.00 32.37 40 SER C O 1
ATOM 5445 N N . ASP C 1 41 ? -17.821 -29.920 -1.336 1.00 39.64 41 ASP C N 1
ATOM 5446 C CA . ASP C 1 41 ? -16.875 -29.143 -2.116 1.00 40.80 41 ASP C CA 1
ATOM 5447 C C . ASP C 1 41 ? -16.647 -27.790 -1.455 1.00 43.73 41 ASP C C 1
ATOM 5448 O O . ASP C 1 41 ? -15.520 -27.303 -1.371 1.00 41.11 41 ASP C O 1
ATOM 5453 N N . GLU C 1 42 ? -17.734 -27.204 -0.966 1.00 45.92 42 GLU C N 1
ATOM 5454 C CA . GLU C 1 42 ? -17.709 -25.880 -0.361 1.00 44.24 42 GLU C CA 1
ATOM 5455 C C . GLU C 1 42 ? -16.827 -25.851 0.884 1.00 37.92 42 GLU C C 1
ATOM 5456 O O . GLU C 1 42 ? -15.991 -24.963 1.027 1.00 34.17 42 GLU C O 1
ATOM 5462 N N . TRP C 1 43 ? -17.022 -26.824 1.777 1.00 37.68 43 TRP C N 1
ATOM 5463 C CA . TRP C 1 43 ? -16.188 -26.980 2.976 1.00 38.83 43 TRP C CA 1
ATOM 5464 C C . TRP C 1 43 ? -14.699 -27.127 2.649 1.00 34.93 43 TRP C C 1
ATOM 5465 O O . TRP C 1 43 ? -13.843 -26.439 3.222 1.00 29.84 43 TRP C O 1
ATOM 5476 N N . ILE C 1 44 ? -14.380 -28.035 1.733 1.00 31.42 44 ILE C N 1
ATOM 5477 C CA . ILE C 1 44 ? -12.977 -28.240 1.383 1.00 26.59 44 ILE C CA 1
ATOM 5478 C C . ILE C 1 44 ? -12.339 -26.944 0.890 1.00 36.80 44 ILE C C 1
ATOM 5479 O O . ILE C 1 44 ? -11.239 -26.580 1.317 1.00 34.83 44 ILE C O 1
ATOM 5484 N N . ARG C 1 45 ? -13.024 -26.246 -0.006 1.00 37.32 45 ARG C N 1
ATOM 5485 C CA . ARG C 1 45 ? -12.493 -24.992 -0.529 1.00 41.77 45 ARG C CA 1
ATOM 5486 C C . ARG C 1 45 ? -12.172 -24.004 0.596 1.00 41.26 45 ARG C C 1
ATOM 5487 O O . ARG C 1 45 ? -11.115 -23.372 0.598 1.00 39.16 45 ARG C O 1
ATOM 5495 N N . GLN C 1 46 ? -13.075 -23.885 1.558 1.00 40.66 46 GLN C N 1
ATOM 5496 C CA . GLN C 1 46 ? -12.905 -22.895 2.609 1.00 44.32 46 GLN C CA 1
ATOM 5497 C C . GLN C 1 46 ? -11.897 -23.333 3.670 1.00 43.11 46 GLN C C 1
ATOM 5498 O O . GLN C 1 46 ? -11.208 -22.502 4.258 1.00 44.62 46 GLN C O 1
ATOM 5504 N N . ARG C 1 47 ? -11.811 -24.635 3.915 1.00 38.55 47 ARG C N 1
ATOM 5505 C CA . ARG C 1 47 ? -10.857 -25.151 4.888 1.00 36.06 47 ARG C CA 1
ATOM 5506 C C . ARG C 1 47 ? -9.415 -25.167 4.377 1.00 30.57 47 ARG C C 1
ATOM 5507 O O . ARG C 1 47 ? -8.494 -25.023 5.168 1.00 31.17 47 ARG C O 1
ATOM 5515 N N . THR C 1 48 ? -9.224 -25.349 3.067 1.00 28.87 48 THR C N 1
ATOM 5516 C CA . THR C 1 48 ? -7.898 -25.643 2.505 1.00 23.62 48 THR C CA 1
ATOM 5517 C C . THR C 1 48 ? -7.564 -24.862 1.232 1.00 26.07 48 THR C C 1
ATOM 5518 O O . THR C 1 48 ? -6.412 -24.837 0.784 1.00 28.58 48 THR C O 1
ATOM 5522 N N . GLY C 1 49 ? -8.572 -24.254 0.621 1.00 23.27 49 GLY C N 1
ATOM 5523 C CA . GLY C 1 49 ? -8.390 -23.618 -0.673 1.00 24.69 49 GLY C CA 1
ATOM 5524 C C . GLY C 1 49 ? -8.197 -24.548 -1.866 1.00 27.35 49 GLY C C 1
ATOM 5525 O O . GLY C 1 49 ? -7.864 -24.086 -2.960 1.00 30.28 49 GLY C O 1
ATOM 5526 N N . ILE C 1 50 ? -8.400 -25.850 -1.681 1.00 27.39 50 ILE C N 1
ATOM 5527 C CA . ILE C 1 50 ? -8.179 -26.800 -2.781 1.00 25.40 50 ILE C CA 1
ATOM 5528 C C . ILE C 1 50 ? -9.408 -26.964 -3.668 1.00 28.24 50 ILE C C 1
ATOM 5529 O O . ILE C 1 50 ? -10.531 -27.100 -3.176 1.00 30.55 50 ILE C O 1
ATOM 5534 N N . VAL C 1 51 ? -9.186 -26.922 -4.978 1.00 27.04 51 VAL C N 1
ATOM 5535 C CA . VAL C 1 51 ? -10.245 -27.151 -5.944 1.00 28.05 51 VAL C CA 1
ATOM 5536 C C . VAL C 1 51 ? -10.028 -28.515 -6.590 1.00 30.65 51 VAL C C 1
ATOM 5537 O O . VAL C 1 51 ? -10.933 -29.336 -6.633 1.00 32.21 51 VAL C O 1
ATOM 5541 N N . THR C 1 52 ? -8.812 -28.753 -7.078 1.00 29.23 52 THR C N 1
ATOM 5542 C CA . THR C 1 52 ? -8.422 -30.067 -7.585 1.00 30.32 52 THR C CA 1
ATOM 5543 C C . THR C 1 52 ? -7.083 -30.502 -6.981 1.00 27.37 52 THR C C 1
ATOM 5544 O O . THR C 1 52 ? -6.341 -29.681 -6.421 1.00 23.73 52 THR C O 1
ATOM 5548 N N . ARG C 1 53 ? -6.775 -31.792 -7.081 1.00 27.63 53 ARG C N 1
ATOM 5549 C CA . ARG C 1 53 ? -5.421 -32.271 -6.759 1.00 27.16 53 ARG C CA 1
ATOM 5550 C C . ARG C 1 53 ? -4.942 -33.282 -7.812 1.00 30.52 53 ARG C C 1
ATOM 5551 O O . ARG C 1 53 ? -5.748 -33.997 -8.430 1.00 29.10 53 ARG C O 1
ATOM 5559 N N . GLN C 1 54 ? -3.633 -33.307 -8.037 1.00 26.17 54 GLN C N 1
ATOM 5560 C CA . GLN C 1 54 ? -3.042 -34.208 -9.012 1.00 26.16 54 GLN C CA 1
ATOM 5561 C C . GLN C 1 54 ? -3.042 -35.622 -8.453 1.00 25.55 54 GLN C C 1
ATOM 5562 O O . GLN C 1 54 ? -2.565 -35.854 -7.337 1.00 24.05 54 GLN C O 1
ATOM 5568 N N . ARG C 1 55 ? -3.586 -36.562 -9.217 1.00 23.66 55 ARG C N 1
ATOM 5569 C CA . ARG C 1 55 ? -3.538 -37.974 -8.836 1.00 25.76 55 ARG C CA 1
ATOM 5570 C C . ARG C 1 55 ? -2.867 -38.799 -9.930 1.00 25.61 55 ARG C C 1
ATOM 5571 O O . ARG C 1 55 ? -3.311 -38.804 -11.084 1.00 26.61 55 ARG C O 1
ATOM 5579 N N . ALA C 1 56 ? -1.790 -39.490 -9.555 1.00 21.01 56 ALA C N 1
ATOM 5580 C CA . ALA C 1 56 ? -0.991 -40.282 -10.483 1.00 20.00 56 ALA C CA 1
ATOM 5581 C C . ALA C 1 56 ? -1.652 -41.623 -10.826 1.00 23.60 56 ALA C C 1
ATOM 5582 O O . ALA C 1 56 ? -2.381 -42.190 -10.004 1.00 23.69 56 ALA C O 1
ATOM 5584 N N . THR C 1 57 ? -1.395 -42.136 -12.030 1.00 23.86 57 THR C N 1
ATOM 5585 C CA . THR C 1 57 ? -1.851 -43.481 -12.386 1.00 29.05 57 THR C CA 1
ATOM 5586 C C . THR C 1 57 ? -0.868 -44.493 -11.817 1.00 28.43 57 THR C C 1
ATOM 5587 O O . THR C 1 57 ? 0.203 -44.121 -11.335 1.00 27.03 57 THR C O 1
ATOM 5591 N N . ALA C 1 58 ? -1.232 -45.769 -11.876 1.00 28.24 58 ALA C N 1
ATOM 5592 C CA . ALA C 1 58 ? -0.348 -46.843 -11.426 1.00 28.18 58 ALA C CA 1
ATOM 5593 C C . ALA C 1 58 ? 1.017 -46.783 -12.125 1.00 26.31 58 ALA C C 1
ATOM 5594 O O . ALA C 1 58 ? 2.042 -47.059 -11.519 1.00 27.77 58 ALA C O 1
ATOM 5596 N N . GLU C 1 59 ? 1.024 -46.426 -13.402 1.00 25.80 59 GLU C N 1
ATOM 5597 C CA . GLU C 1 59 ? 2.260 -46.389 -14.176 1.00 27.34 59 GLU C CA 1
ATOM 5598 C C . GLU C 1 59 ? 3.155 -45.232 -13.788 1.00 26.42 59 GLU C C 1
ATOM 5599 O O . GLU C 1 59 ? 4.370 -45.287 -14.002 1.00 22.38 59 GLU C O 1
ATOM 5605 N N . GLU C 1 60 ? 2.548 -44.172 -13.249 1.00 28.90 60 GLU C N 1
ATOM 5606 C CA . GLU C 1 60 ? 3.293 -42.976 -12.855 1.00 23.69 60 GLU C CA 1
ATOM 5607 C C . GLU C 1 60 ? 3.884 -43.150 -11.470 1.00 23.83 60 GLU C C 1
ATOM 5608 O O . GLU C 1 60 ? 3.441 -42.519 -10.487 1.00 17.15 60 GLU C O 1
ATOM 5614 N N . THR C 1 61 ? 4.886 -44.020 -11.399 1.00 18.56 61 THR C N 1
ATOM 5615 C CA . THR C 1 61 ? 5.512 -44.346 -10.132 1.00 19.40 61 THR C CA 1
ATOM 5616 C C . THR C 1 61 ? 6.405 -43.182 -9.683 1.00 19.09 61 THR C C 1
ATOM 5617 O O . THR C 1 61 ? 6.606 -42.197 -10.412 1.00 16.81 61 THR C O 1
ATOM 5621 N N . VAL C 1 62 ? 6.967 -43.309 -8.490 1.00 18.32 62 VAL C N 1
ATOM 5622 C CA . VAL C 1 62 ? 7.903 -42.308 -8.010 1.00 16.19 62 VAL C CA 1
ATOM 5623 C C . VAL C 1 62 ? 9.101 -42.122 -8.959 1.00 18.32 62 VAL C C 1
ATOM 5624 O O . VAL C 1 62 ? 9.440 -40.989 -9.328 1.00 20.61 62 VAL C O 1
ATOM 5628 N N . PRO C 1 63 ? 9.728 -43.229 -9.400 1.00 19.75 63 PRO C N 1
ATOM 5629 C CA . PRO C 1 63 ? 10.859 -43.079 -10.332 1.00 18.58 63 PRO C CA 1
ATOM 5630 C C . PRO C 1 63 ? 10.469 -42.421 -11.656 1.00 21.11 63 PRO C C 1
ATOM 5631 O O . PRO C 1 63 ? 11.174 -41.526 -12.125 1.00 23.15 63 PRO C O 1
ATOM 5635 N N . VAL C 1 64 ? 9.373 -42.875 -12.256 1.00 14.82 64 VAL C N 1
ATOM 5636 C CA . VAL C 1 64 ? 8.903 -42.303 -13.510 1.00 19.07 64 VAL C CA 1
ATOM 5637 C C . VAL C 1 64 ? 8.703 -40.790 -13.361 1.00 24.47 64 VAL C C 1
ATOM 5638 O O . VAL C 1 64 ? 9.173 -39.989 -14.185 1.00 23.94 64 VAL C O 1
ATOM 5642 N N . MET C 1 65 ? 8.016 -40.394 -12.295 1.00 19.17 65 MET C N 1
ATOM 5643 C CA . MET C 1 65 ? 7.783 -38.981 -12.077 1.00 16.08 65 MET C CA 1
ATOM 5644 C C . MET C 1 65 ? 9.091 -38.248 -11.851 1.00 16.75 65 MET C C 1
ATOM 5645 O O . MET C 1 65 ? 9.329 -37.214 -12.487 1.00 20.56 65 MET C O 1
ATOM 5650 N N . ALA C 1 66 ? 9.952 -38.789 -10.982 1.00 12.57 66 ALA C N 1
ATOM 5651 C CA . ALA C 1 66 ? 11.192 -38.093 -10.639 1.00 15.60 66 ALA C CA 1
ATOM 5652 C C . ALA C 1 66 ? 12.041 -37.917 -11.886 1.00 20.64 66 ALA C C 1
ATOM 5653 O O . ALA C 1 66 ? 12.637 -36.852 -12.103 1.00 21.63 66 ALA C O 1
ATOM 5655 N N . VAL C 1 67 ? 12.062 -38.957 -12.718 1.00 14.78 67 VAL C N 1
ATOM 5656 C CA . VAL C 1 67 ? 12.850 -38.942 -13.935 1.00 17.12 67 VAL C CA 1
ATOM 5657 C C . VAL C 1 67 ? 12.398 -37.840 -14.900 1.00 19.72 67 VAL C C 1
ATOM 5658 O O . VAL C 1 67 ? 13.219 -37.090 -15.432 1.00 24.53 67 VAL C O 1
ATOM 5662 N N . GLY C 1 68 ? 11.090 -37.730 -15.117 1.00 19.11 68 GLY C N 1
ATOM 5663 C CA . GLY C 1 68 ? 10.559 -36.672 -15.965 1.00 19.74 68 GLY C CA 1
ATOM 5664 C C . GLY C 1 68 ? 10.967 -35.284 -15.486 1.00 24.10 68 GLY C C 1
ATOM 5665 O O . GLY C 1 68 ? 11.412 -34.424 -16.266 1.00 23.56 68 GLY C O 1
ATOM 5666 N N . ALA C 1 69 ? 10.820 -35.046 -14.190 1.00 25.58 69 ALA C N 1
ATOM 5667 C CA . ALA C 1 69 ? 11.197 -33.739 -13.650 1.00 24.03 69 ALA C CA 1
ATOM 5668 C C . ALA C 1 69 ? 12.703 -33.507 -13.787 1.00 21.92 69 ALA C C 1
ATOM 5669 O O . ALA C 1 69 ? 13.151 -32.415 -14.148 1.00 26.30 69 ALA C O 1
ATOM 5671 N N . ALA C 1 70 ? 13.479 -34.540 -13.495 1.00 16.56 70 ALA C N 1
ATOM 5672 C CA . ALA C 1 70 ? 14.938 -34.469 -13.595 1.00 16.16 70 ALA C CA 1
ATOM 5673 C C . ALA C 1 70 ? 15.381 -34.132 -15.028 1.00 21.71 70 ALA C C 1
ATOM 5674 O O . ALA C 1 70 ? 16.241 -33.275 -15.237 1.00 21.90 70 ALA C O 1
ATOM 5676 N N . ARG C 1 71 ? 14.792 -34.809 -16.014 1.00 23.53 71 ARG C N 1
ATOM 5677 C CA . ARG C 1 71 ? 15.139 -34.568 -17.416 1.00 26.74 71 ARG C CA 1
ATOM 5678 C C . ARG C 1 71 ? 14.820 -33.132 -17.839 1.00 28.14 71 ARG C C 1
ATOM 5679 O O . ARG C 1 71 ? 15.544 -32.539 -18.640 1.00 28.95 71 ARG C O 1
ATOM 5687 N N . GLU C 1 72 ? 13.726 -32.574 -17.322 1.00 21.61 72 GLU C N 1
ATOM 5688 C CA . GLU C 1 72 ? 13.383 -31.191 -17.676 1.00 22.48 72 GLU C CA 1
ATOM 5689 C C . GLU C 1 72 ? 14.409 -30.232 -17.094 1.00 22.42 72 GLU C C 1
ATOM 5690 O O . GLU C 1 72 ? 14.840 -29.293 -17.753 1.00 24.44 72 GLU C O 1
ATOM 5696 N N . ALA C 1 73 ? 14.786 -30.473 -15.843 1.00 21.04 73 ALA C N 1
ATOM 5697 C CA . ALA C 1 73 ? 15.772 -29.634 -15.177 1.00 21.92 73 ALA C CA 1
ATOM 5698 C C . ALA C 1 73 ? 17.119 -29.694 -15.908 1.00 25.05 73 ALA C C 1
ATOM 5699 O O . ALA C 1 73 ? 17.822 -28.687 -16.029 1.00 25.49 73 ALA C O 1
ATOM 5701 N N . LEU C 1 74 ? 17.477 -30.880 -16.388 1.00 23.53 74 LEU C N 1
ATOM 5702 C CA . LEU C 1 74 ? 18.710 -31.048 -17.145 1.00 23.75 74 LEU C CA 1
ATOM 5703 C C . LEU C 1 74 ? 18.652 -30.243 -18.440 1.00 32.58 74 LEU C C 1
ATOM 5704 O O . LEU C 1 74 ? 19.549 -29.452 -18.735 1.00 38.23 74 LEU C O 1
ATOM 5709 N N . GLU C 1 75 ? 17.597 -30.466 -19.216 1.00 31.33 75 GLU C N 1
ATOM 5710 C CA . GLU C 1 75 ? 17.376 -29.735 -20.449 1.00 36.17 75 GLU C CA 1
ATOM 5711 C C . GLU C 1 75 ? 17.601 -28.252 -20.217 1.00 33.89 75 GLU C C 1
ATOM 5712 O O . GLU C 1 75 ? 18.446 -27.629 -20.852 1.00 31.49 75 GLU C O 1
ATOM 5718 N N . ARG C 1 76 ? 16.834 -27.698 -19.289 1.00 30.34 76 ARG C N 1
ATOM 5719 C CA . ARG C 1 76 ? 16.886 -26.282 -19.002 1.00 28.36 76 ARG C CA 1
ATOM 5720 C C . ARG C 1 76 ? 18.286 -25.823 -18.599 1.00 31.33 76 ARG C C 1
ATOM 5721 O O . ARG C 1 76 ? 18.707 -24.725 -18.963 1.00 34.25 76 ARG C O 1
ATOM 5729 N N . ALA C 1 77 ? 19.009 -26.661 -17.860 1.00 24.81 77 ALA C N 1
ATOM 5730 C CA . ALA C 1 77 ? 20.357 -26.297 -17.416 1.00 26.39 77 ALA C CA 1
ATOM 5731 C C . ALA C 1 77 ? 21.379 -26.408 -18.554 1.00 31.49 77 ALA C C 1
ATOM 5732 O O . ALA C 1 77 ? 22.526 -25.974 -18.424 1.00 31.38 77 ALA C O 1
ATOM 5734 N N . GLY C 1 78 ? 20.949 -26.988 -19.670 1.00 31.63 78 GLY C N 1
ATOM 5735 C CA . GLY C 1 78 ? 21.853 -27.305 -20.757 1.00 31.92 78 GLY C CA 1
ATOM 5736 C C . GLY C 1 78 ? 22.834 -28.384 -20.341 1.00 35.19 78 GLY C C 1
ATOM 5737 O O . GLY C 1 78 ? 23.980 -28.399 -20.797 1.00 41.20 78 GLY C O 1
ATOM 5738 N N . LEU C 1 79 ? 22.385 -29.290 -19.476 1.00 30.37 79 LEU C N 1
ATOM 5739 C CA . LEU C 1 79 ? 23.245 -30.345 -18.929 1.00 27.85 79 LEU C CA 1
ATOM 5740 C C . LEU C 1 79 ? 22.857 -31.740 -19.426 1.00 29.29 79 LEU C C 1
ATOM 5741 O O . LEU C 1 79 ? 21.756 -31.941 -19.941 1.00 33.33 79 LEU C O 1
ATOM 5746 N N . GLN C 1 80 ? 23.780 -32.691 -19.271 1.00 30.66 80 GLN C N 1
ATOM 5747 C CA . GLN C 1 80 ? 23.511 -34.116 -19.484 1.00 33.78 80 GLN C CA 1
ATOM 5748 C C . GLN C 1 80 ? 23.565 -34.853 -18.158 1.00 29.17 80 GLN C C 1
ATOM 5749 O O . GLN C 1 80 ? 24.188 -34.376 -17.205 1.00 26.32 80 GLN C O 1
ATOM 5755 N N . GLY C 1 81 ? 22.928 -36.021 -18.097 1.00 28.27 81 GLY C N 1
ATOM 5756 C CA . GLY C 1 81 ? 22.895 -36.785 -16.860 1.00 20.85 81 GLY C CA 1
ATOM 5757 C C . GLY C 1 81 ? 24.299 -36.911 -16.294 1.00 23.36 81 GLY C C 1
ATOM 5758 O O . GLY C 1 81 ? 24.510 -36.769 -15.092 1.00 24.99 81 GLY C O 1
ATOM 5759 N N . SER C 1 82 ? 25.269 -37.134 -17.178 1.00 21.72 82 SER C N 1
ATOM 5760 C CA . SER C 1 82 ? 26.641 -37.422 -16.758 1.00 27.18 82 SER C CA 1
ATOM 5761 C C . SER C 1 82 ? 27.353 -36.221 -16.154 1.00 28.00 82 SER C C 1
ATOM 5762 O O . SER C 1 82 ? 28.462 -36.347 -15.633 1.00 27.93 82 SER C O 1
ATOM 5765 N N . ASP C 1 83 ? 26.717 -35.058 -16.219 1.00 30.13 83 ASP C N 1
ATOM 5766 C CA . ASP C 1 83 ? 27.281 -33.876 -15.593 1.00 29.55 83 ASP C CA 1
ATOM 5767 C C . ASP C 1 83 ? 26.950 -33.843 -14.103 1.00 25.91 83 ASP C C 1
ATOM 5768 O O . ASP C 1 83 ? 27.554 -33.089 -13.347 1.00 30.29 83 ASP C O 1
ATOM 5773 N N . LEU C 1 84 ? 26.012 -34.680 -13.677 1.00 17.79 84 LEU C N 1
ATOM 5774 C CA . LEU C 1 84 ? 25.609 -34.702 -12.271 1.00 19.81 84 LEU C CA 1
ATOM 5775 C C . LEU C 1 84 ? 26.620 -35.435 -11.393 1.00 21.72 84 LEU C C 1
ATOM 5776 O O . LEU C 1 84 ? 27.148 -36.474 -11.791 1.00 20.52 84 LEU C O 1
ATOM 5781 N N . ASP C 1 85 ? 26.872 -34.910 -10.196 1.00 15.66 85 ASP C N 1
ATOM 5782 C CA . ASP C 1 85 ? 27.820 -35.525 -9.260 1.00 17.90 85 ASP C CA 1
ATOM 5783 C C . ASP C 1 85 ? 27.147 -36.111 -8.022 1.00 20.54 85 ASP C C 1
ATOM 5784 O O . ASP C 1 85 ? 27.816 -36.678 -7.144 1.00 26.76 85 ASP C O 1
ATOM 5789 N N . ALA C 1 86 ? 25.835 -35.942 -7.926 1.00 17.96 86 ALA C N 1
ATOM 5790 C CA . ALA C 1 86 ? 25.076 -36.479 -6.796 1.00 17.58 86 ALA C CA 1
ATOM 5791 C C . ALA C 1 86 ? 23.587 -36.401 -7.085 1.00 15.78 86 ALA C C 1
ATOM 5792 O O . ALA C 1 86 ? 23.125 -35.459 -7.724 1.00 16.91 86 ALA C O 1
ATOM 5794 N N . VAL C 1 87 ? 22.842 -37.390 -6.607 1.00 13.47 87 VAL C N 1
ATOM 5795 C CA . VAL C 1 87 ? 21.406 -37.446 -6.841 1.00 14.75 87 VAL C CA 1
ATOM 5796 C C . VAL C 1 87 ? 20.720 -37.672 -5.513 1.00 18.43 87 VAL C C 1
ATOM 5797 O O . VAL C 1 87 ? 20.963 -38.685 -4.846 1.00 19.93 87 VAL C O 1
ATOM 5801 N N . ILE C 1 88 ? 19.885 -36.710 -5.131 1.00 16.11 88 ILE C N 1
ATOM 5802 C CA . ILE C 1 88 ? 19.175 -36.760 -3.871 1.00 17.78 88 ILE C CA 1
ATOM 5803 C C . ILE C 1 88 ? 17.677 -36.801 -4.156 1.00 20.04 88 ILE C C 1
ATOM 5804 O O . ILE C 1 88 ? 17.145 -35.917 -4.827 1.00 17.41 88 ILE C O 1
ATOM 5809 N N . VAL C 1 89 ? 17.002 -37.841 -3.676 1.00 17.95 89 VAL C N 1
ATOM 5810 C CA . VAL C 1 89 ? 15.564 -37.957 -3.864 1.00 18.51 89 VAL C CA 1
ATOM 5811 C C . VAL C 1 89 ? 14.877 -37.893 -2.501 1.00 17.51 89 VAL C C 1
ATOM 5812 O O . VAL C 1 89 ? 15.115 -38.736 -1.634 1.00 13.00 89 VAL C O 1
ATOM 5816 N N . SER C 1 90 ? 14.042 -36.874 -2.305 1.00 17.00 90 SER C N 1
ATOM 5817 C CA . SER C 1 90 ? 13.244 -36.773 -1.084 1.00 15.92 90 SER C CA 1
ATOM 5818 C C . SER C 1 90 ? 11.862 -37.308 -1.340 1.00 14.98 90 SER C C 1
ATOM 5819 O O . SER C 1 90 ? 11.099 -36.764 -2.166 1.00 13.77 90 SER C O 1
ATOM 5822 N N . THR C 1 91 ? 11.549 -38.388 -0.633 1.00 14.51 91 THR C N 1
ATOM 5823 C CA . THR C 1 91 ? 10.300 -39.085 -0.849 1.00 15.22 91 THR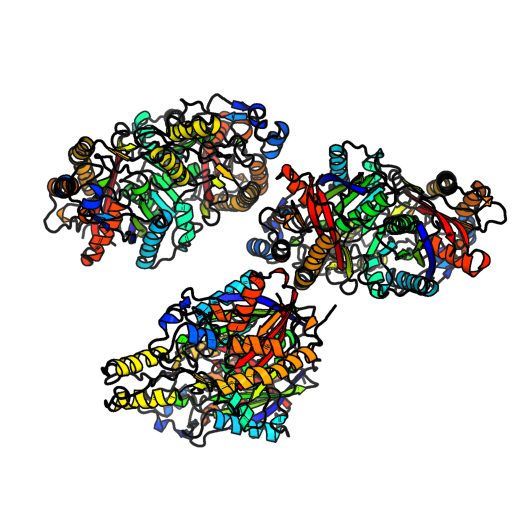 C CA 1
ATOM 5824 C C . THR C 1 91 ? 10.072 -39.977 0.343 1.00 16.32 91 THR C C 1
ATOM 5825 O O . THR C 1 91 ? 11.038 -40.454 0.938 1.00 16.73 91 THR C O 1
ATOM 5829 N N . VAL C 1 92 ? 8.808 -40.206 0.693 1.00 15.36 92 VAL C N 1
ATOM 5830 C CA . VAL C 1 92 ? 8.468 -41.214 1.692 1.00 17.94 92 VAL C CA 1
ATOM 5831 C C . VAL C 1 92 ? 7.515 -42.257 1.114 1.00 20.59 92 VAL C C 1
ATOM 5832 O O . VAL C 1 92 ? 7.032 -43.125 1.841 1.00 24.72 92 VAL C O 1
ATOM 5836 N N . THR C 1 93 ? 7.240 -42.180 -0.190 1.00 16.08 93 THR C N 1
ATOM 5837 C CA . THR C 1 93 ? 6.252 -43.091 -0.793 1.00 18.00 93 THR C CA 1
ATOM 5838 C C . THR C 1 93 ? 6.823 -44.113 -1.785 1.00 22.21 93 THR C C 1
ATOM 5839 O O . THR C 1 93 ? 6.068 -44.757 -2.515 1.00 27.18 93 THR C O 1
ATOM 5843 N N . PHE C 1 94 ? 8.142 -44.272 -1.823 1.00 20.72 94 PHE C N 1
ATOM 5844 C CA . PHE C 1 94 ? 8.721 -45.327 -2.653 1.00 19.46 94 PHE C CA 1
ATOM 5845 C C . PHE C 1 94 ? 8.523 -46.655 -1.924 1.00 23.95 94 PHE C C 1
ATOM 5846 O O . PHE C 1 94 ? 9.070 -46.853 -0.834 1.00 26.37 94 PHE C O 1
ATOM 5854 N N . PRO C 1 95 ? 7.725 -47.567 -2.517 1.00 25.46 95 PRO C N 1
ATOM 5855 C CA . PRO C 1 95 ? 7.275 -48.795 -1.851 1.00 26.12 95 PRO C CA 1
ATOM 5856 C C . PRO C 1 95 ? 8.342 -49.887 -1.728 1.00 25.43 95 PRO C C 1
ATOM 5857 O O . PRO C 1 95 ? 7.976 -51.050 -1.798 1.00 24.12 95 PRO C O 1
ATOM 5861 N N . HIS C 1 96 ? 9.613 -49.532 -1.559 1.00 25.95 96 HIS C N 1
ATOM 5862 C CA . HIS C 1 96 ? 10.649 -50.525 -1.274 1.00 25.40 96 HIS C CA 1
ATOM 5863 C C . HIS C 1 96 ? 11.556 -50.000 -0.186 1.00 27.15 96 HIS C C 1
ATOM 5864 O O . HIS C 1 96 ? 12.090 -48.899 -0.305 1.00 24.33 96 HIS C O 1
ATOM 5871 N N . ALA C 1 97 ? 11.776 -50.804 0.847 1.00 30.99 97 ALA C N 1
ATOM 5872 C CA . ALA C 1 97 ? 12.712 -50.431 1.900 1.00 29.36 97 ALA C CA 1
ATOM 5873 C C . ALA C 1 97 ? 14.108 -50.179 1.313 1.00 24.45 97 ALA C C 1
ATOM 5874 O O . ALA C 1 97 ? 14.811 -49.257 1.713 1.00 22.90 97 ALA C O 1
ATOM 5876 N N . THR C 1 98 ? 14.492 -51.005 0.352 1.00 21.66 98 THR C N 1
ATOM 5877 C CA . THR C 1 98 ? 15.806 -50.916 -0.262 1.00 18.40 98 THR C CA 1
ATOM 5878 C C . THR C 1 98 ? 15.756 -51.683 -1.591 1.00 19.72 98 THR C C 1
ATOM 5879 O O . THR C 1 98 ? 14.966 -52.616 -1.737 1.00 25.64 98 THR C O 1
ATOM 5883 N N . PRO C 1 99 ? 16.564 -51.286 -2.584 1.00 18.05 99 PRO C N 1
ATOM 5884 C CA . PRO C 1 99 ? 17.434 -50.115 -2.614 1.00 19.65 99 PRO C CA 1
ATOM 5885 C C . PRO C 1 99 ? 16.594 -48.863 -2.833 1.00 22.03 99 PRO C C 1
ATOM 5886 O O . PRO C 1 99 ? 15.360 -48.946 -2.888 1.00 23.92 99 PRO C O 1
ATOM 5890 N N . SER C 1 100 ? 17.266 -47.726 -2.981 1.00 16.10 100 SER C N 1
ATOM 5891 C CA . SER C 1 100 ? 16.594 -46.438 -3.075 1.00 16.47 100 SER C CA 1
ATOM 5892 C C . SER C 1 100 ? 15.965 -46.179 -4.458 1.00 13.98 100 SER C C 1
ATOM 5893 O O . SER C 1 100 ? 16.324 -46.817 -5.448 1.00 17.98 100 SER C O 1
ATOM 5896 N N . ALA C 1 101 ? 15.047 -45.216 -4.517 1.00 17.59 101 ALA C N 1
ATOM 5897 C CA . ALA C 1 101 ? 14.535 -44.701 -5.784 1.00 16.78 101 ALA C CA 1
ATOM 5898 C C . ALA C 1 101 ? 15.630 -43.943 -6.514 1.00 17.50 101 ALA C C 1
ATOM 5899 O O . ALA C 1 101 ? 15.706 -44.003 -7.737 1.00 15.63 101 ALA C O 1
ATOM 5901 N N . ALA C 1 102 ? 16.460 -43.228 -5.750 1.00 19.39 102 ALA C N 1
ATOM 5902 C CA . ALA C 1 102 ? 17.563 -42.408 -6.285 1.00 20.34 102 ALA C CA 1
ATOM 5903 C C . ALA C 1 102 ? 18.524 -43.186 -7.176 1.00 21.87 102 ALA C C 1
ATOM 5904 O O . ALA C 1 102 ? 19.020 -42.664 -8.195 1.00 18.59 102 ALA C O 1
ATOM 5906 N N . ALA C 1 103 ? 18.811 -44.427 -6.787 1.00 21.97 103 ALA C N 1
ATOM 5907 C CA . ALA C 1 103 ? 19.705 -45.250 -7.590 1.00 20.29 103 ALA C CA 1
ATOM 5908 C C . ALA C 1 103 ? 19.076 -45.515 -8.969 1.00 19.34 103 ALA C C 1
ATOM 5909 O O . ALA C 1 103 ? 19.768 -45.470 -9.990 1.00 22.51 103 ALA C O 1
ATOM 5911 N N . LEU C 1 104 ? 17.766 -45.764 -9.007 1.00 16.57 104 LEU C N 1
ATOM 5912 C CA . LEU C 1 104 ? 17.075 -45.997 -10.292 1.00 20.01 104 LEU C CA 1
ATOM 5913 C C . LEU C 1 104 ? 17.043 -44.724 -11.108 1.00 22.10 104 LEU C C 1
ATOM 5914 O O . LEU C 1 104 ? 17.225 -44.742 -12.330 1.00 22.89 104 LEU C O 1
ATOM 5919 N N . VAL C 1 105 ? 16.784 -43.614 -10.422 1.00 14.19 105 VAL C N 1
ATOM 5920 C CA . VAL C 1 105 ? 16.696 -42.336 -11.091 1.00 13.25 105 VAL C CA 1
ATOM 5921 C C . VAL C 1 105 ? 18.055 -42.000 -11.719 1.00 17.03 105 VAL C C 1
ATOM 5922 O O . VAL C 1 105 ? 18.132 -41.622 -12.891 1.00 21.69 105 VAL C O 1
ATOM 5926 N N . ALA C 1 106 ? 19.124 -42.156 -10.944 1.00 15.15 106 ALA C N 1
ATOM 5927 C CA . ALA C 1 106 ? 20.469 -41.843 -11.431 1.00 20.34 106 ALA C CA 1
ATOM 5928 C C . ALA C 1 106 ? 20.763 -42.637 -12.707 1.00 20.25 106 ALA C C 1
ATOM 5929 O O . ALA C 1 106 ? 21.290 -42.109 -13.682 1.00 18.99 106 ALA C O 1
ATOM 5931 N N . HIS C 1 107 ? 20.416 -43.915 -12.690 1.00 20.54 107 HIS C N 1
ATOM 5932 C CA . HIS C 1 107 ? 20.624 -44.753 -13.856 1.00 23.01 107 HIS C CA 1
ATOM 5933 C C . HIS C 1 107 ? 19.764 -44.309 -15.037 1.00 23.57 107 HIS C C 1
ATOM 5934 O O . HIS C 1 107 ? 20.262 -44.211 -16.165 1.00 18.60 107 HIS C O 1
ATOM 5941 N N . GLU C 1 108 ? 18.486 -44.028 -14.786 1.00 23.62 108 GLU C N 1
ATOM 5942 C CA . GLU C 1 108 ? 17.580 -43.731 -15.901 1.00 28.24 108 GLU C CA 1
ATOM 5943 C C . GLU C 1 108 ? 17.983 -42.475 -16.657 1.00 30.56 108 GLU C C 1
ATOM 5944 O O . GLU C 1 108 ? 17.832 -42.421 -17.875 1.00 28.93 108 GLU C O 1
ATOM 5950 N N . ILE C 1 109 ? 18.494 -41.474 -15.935 1.00 29.13 109 ILE C N 1
ATOM 5951 C CA . ILE C 1 109 ? 18.864 -40.192 -16.548 1.00 25.44 109 ILE C CA 1
ATOM 5952 C C . ILE C 1 109 ? 20.329 -40.171 -17.018 1.00 28.37 109 ILE C C 1
ATOM 5953 O O . ILE C 1 109 ? 20.818 -39.147 -17.492 1.00 29.25 109 ILE C O 1
ATOM 5958 N N . GLY C 1 110 ? 21.022 -41.304 -16.902 1.00 27.84 110 GLY C N 1
ATOM 5959 C CA . GLY C 1 110 ? 22.420 -41.377 -17.326 1.00 28.36 110 GLY C CA 1
ATOM 5960 C C . GLY C 1 110 ? 23.408 -40.657 -16.401 1.00 27.07 110 GLY C C 1
ATOM 5961 O O . GLY C 1 110 ? 24.390 -40.081 -16.854 1.00 30.47 110 GLY C O 1
ATOM 5962 N N . ALA C 1 111 ? 23.148 -40.687 -15.101 1.00 23.92 111 ALA C N 1
ATOM 5963 C CA . ALA C 1 111 ? 23.993 -39.986 -14.139 1.00 24.67 111 ALA C CA 1
ATOM 5964 C C . ALA C 1 111 ? 25.006 -40.931 -13.501 1.00 25.24 111 ALA C C 1
ATOM 5965 O O . ALA C 1 111 ? 25.926 -40.492 -12.814 1.00 21.81 111 ALA C O 1
ATOM 5967 N N . THR C 1 112 ? 24.827 -42.228 -13.725 1.00 23.27 112 THR C N 1
ATOM 5968 C CA . THR C 1 112 ? 25.842 -43.217 -13.351 1.00 20.20 112 THR C CA 1
ATOM 5969 C C . THR C 1 112 ? 27.232 -42.720 -13.734 1.00 21.34 112 THR C C 1
ATOM 5970 O O . THR C 1 112 ? 27.442 -42.283 -14.861 1.00 28.96 112 THR C O 1
ATOM 5974 N N . PRO C 1 113 ? 28.206 -42.812 -12.809 1.00 21.38 113 PRO C N 1
ATOM 5975 C CA . PRO C 1 113 ? 28.130 -43.459 -11.493 1.00 20.50 113 PRO C CA 1
ATOM 5976 C C . PRO C 1 113 ? 27.919 -42.509 -10.307 1.00 20.32 113 PRO C C 1
ATOM 5977 O O . PRO C 1 113 ? 28.295 -42.852 -9.183 1.00 18.07 113 PRO C O 1
ATOM 5981 N N . ALA C 1 114 ? 27.337 -41.339 -10.540 1.00 21.04 114 ALA C N 1
ATOM 5982 C CA . ALA C 1 114 ? 27.086 -40.383 -9.452 1.00 21.08 114 ALA C CA 1
ATOM 5983 C C . ALA C 1 114 ? 26.453 -41.038 -8.218 1.00 20.55 114 ALA C C 1
ATOM 5984 O O . ALA C 1 114 ? 25.528 -41.844 -8.343 1.00 22.66 114 ALA C O 1
ATOM 5986 N N . PRO C 1 115 ? 26.944 -40.689 -7.015 1.00 18.40 115 PRO C N 1
ATOM 5987 C CA . PRO C 1 115 ? 26.308 -41.191 -5.789 1.00 16.20 115 PRO C CA 1
ATOM 5988 C C . PRO C 1 115 ? 24.842 -40.767 -5.738 1.00 20.10 115 PRO C C 1
ATOM 5989 O O . PRO C 1 115 ? 24.505 -39.676 -6.209 1.00 19.16 115 PRO C O 1
ATOM 5993 N N . ALA C 1 116 ? 23.994 -41.621 -5.172 1.00 16.63 116 ALA C N 1
ATOM 5994 C CA . ALA C 1 116 ? 22.557 -41.404 -5.199 1.00 17.62 116 ALA C CA 1
ATOM 5995 C C . ALA C 1 116 ? 21.921 -41.997 -3.959 1.00 18.59 116 ALA C C 1
ATOM 5996 O O . ALA C 1 116 ? 22.193 -43.150 -3.614 1.00 19.06 116 ALA C O 1
ATOM 5998 N N . TYR C 1 117 ? 21.061 -41.214 -3.307 1.00 14.81 117 TYR C N 1
ATOM 5999 C CA . TYR C 1 117 ? 20.379 -41.671 -2.109 1.00 11.25 117 TYR C CA 1
ATOM 6000 C C . TYR C 1 117 ? 19.014 -41.015 -1.885 1.00 19.55 117 TYR C C 1
ATOM 6001 O O . TYR C 1 117 ? 18.747 -39.908 -2.391 1.00 15.49 117 TYR C O 1
ATOM 6010 N N . ASP C 1 118 ? 18.157 -41.702 -1.121 1.00 11.99 118 ASP C N 1
ATOM 6011 C CA . ASP C 1 118 ? 16.847 -41.165 -0.740 1.00 14.81 118 ASP C CA 1
ATOM 6012 C C . ASP C 1 118 ? 16.947 -40.483 0.622 1.00 17.17 118 ASP C C 1
ATOM 6013 O O . ASP C 1 118 ? 17.696 -40.936 1.497 1.00 12.94 118 ASP C O 1
ATOM 6018 N N . VAL C 1 119 ? 16.208 -39.387 0.785 1.00 13.98 119 VAL C N 1
ATOM 6019 C CA . VAL C 1 119 ? 16.140 -38.686 2.062 1.00 16.92 119 VAL C CA 1
ATOM 6020 C C . VAL C 1 119 ? 14.719 -38.813 2.623 1.00 20.94 119 VAL C C 1
ATOM 6021 O O . VAL C 1 119 ? 13.742 -38.641 1.881 1.00 22.19 119 VAL C O 1
ATOM 6025 N N . SER C 1 120 ? 14.601 -39.129 3.914 1.00 14.20 120 SER C N 1
ATOM 6026 C CA . SER C 1 120 ? 13.308 -39.097 4.600 1.00 14.91 120 SER C CA 1
ATOM 6027 C C . SER C 1 120 ? 13.148 -37.877 5.533 1.00 15.86 120 SER C C 1
ATOM 6028 O O . SER C 1 120 ? 13.666 -37.852 6.667 1.00 16.77 120 SER C O 1
ATOM 6031 N N . ALA C 1 121 ? 12.452 -36.858 5.044 1.00 13.21 121 ALA C N 1
ATOM 6032 C CA . ALA C 1 121 ? 12.186 -35.671 5.839 1.00 18.26 121 ALA C CA 1
ATOM 6033 C C . ALA C 1 121 ? 10.843 -35.068 5.448 1.00 20.65 121 ALA C C 1
ATOM 6034 O O . ALA C 1 121 ? 10.671 -33.844 5.474 1.00 20.57 121 ALA C O 1
ATOM 6036 N N . ALA C 1 122 ? 9.902 -35.934 5.075 1.00 20.30 122 ALA C N 1
ATOM 6037 C CA . ALA C 1 122 ? 8.496 -35.531 4.909 1.00 19.09 122 ALA C CA 1
ATOM 6038 C C . ALA C 1 122 ? 8.316 -34.337 3.962 1.00 18.06 122 ALA C C 1
ATOM 6039 O O . ALA C 1 122 ? 8.982 -34.246 2.927 1.00 19.59 122 ALA C O 1
ATOM 6041 N N . CYS C 1 123 ? 7.433 -33.412 4.334 1.00 18.25 123 CYS C N 1
ATOM 6042 C CA . CYS C 1 123 ? 7.133 -32.257 3.483 1.00 15.40 123 CYS C CA 1
ATOM 6043 C C . CYS C 1 123 ? 8.245 -31.214 3.502 1.00 16.30 123 CYS C C 1
ATOM 6044 O O . CYS C 1 123 ? 8.253 -30.307 2.677 1.00 16.61 123 CYS C O 1
ATOM 6047 N N . ALA C 1 124 ? 9.180 -31.337 4.440 1.00 12.59 124 ALA C N 1
ATOM 6048 C CA . ALA C 1 124 ? 10.377 -30.490 4.418 1.00 15.46 124 ALA C CA 1
ATOM 6049 C C . ALA C 1 124 ? 11.456 -31.087 3.530 1.00 17.37 124 ALA C C 1
ATOM 6050 O O . ALA C 1 124 ? 12.541 -30.513 3.397 1.00 18.58 124 ALA C O 1
ATOM 6052 N N . GLY C 1 125 ? 11.145 -32.227 2.913 1.00 15.67 125 GLY C N 1
ATOM 6053 C CA . GLY C 1 125 ? 12.103 -32.972 2.116 1.00 9.39 125 GLY C CA 1
ATOM 6054 C C . GLY C 1 125 ? 12.883 -32.240 1.048 1.00 15.10 125 GLY C C 1
ATOM 6055 O O . GLY C 1 125 ? 14.088 -32.469 0.863 1.00 15.81 125 GLY C O 1
ATOM 6056 N N . TYR C 1 126 ? 12.218 -31.369 0.306 1.00 15.66 126 TYR C N 1
ATOM 6057 C CA . TYR C 1 126 ? 12.937 -30.652 -0.735 1.00 13.13 126 TYR C CA 1
ATOM 6058 C C . TYR C 1 126 ? 13.915 -29.635 -0.132 1.00 14.56 126 TYR C C 1
ATOM 6059 O O . TYR C 1 126 ? 15.048 -29.489 -0.604 1.00 15.28 126 TYR C O 1
ATOM 6068 N N . CYS C 1 127 ? 13.468 -28.941 0.915 1.00 12.61 127 CYS C N 1
ATOM 6069 C CA . CYS C 1 127 ? 14.302 -27.953 1.596 1.00 14.99 127 CYS C CA 1
ATOM 6070 C C . CYS C 1 127 ? 15.490 -28.592 2.343 1.00 15.19 127 CYS C C 1
ATOM 6071 O O . CYS C 1 127 ? 16.578 -28.024 2.395 1.00 17.63 127 CYS C O 1
ATOM 6074 N N . TYR C 1 128 ? 15.276 -29.773 2.916 1.00 17.40 128 TYR C N 1
ATOM 6075 C CA . TYR C 1 128 ? 16.374 -30.579 3.452 1.00 17.96 128 TYR C CA 1
ATOM 6076 C C . TYR C 1 128 ? 17.358 -30.932 2.337 1.00 17.54 128 TYR C C 1
ATOM 6077 O O . TYR C 1 128 ? 18.569 -30.826 2.508 1.00 17.47 128 TYR C O 1
ATOM 6086 N N . GLY C 1 129 ? 16.831 -31.335 1.182 1.00 16.19 129 GLY C N 1
ATOM 6087 C CA . GLY C 1 129 ? 17.681 -31.734 0.071 1.00 15.19 129 GLY C CA 1
ATOM 6088 C C . GLY C 1 129 ? 18.470 -30.563 -0.485 1.00 14.60 129 GLY C C 1
ATOM 6089 O O . GLY C 1 129 ? 19.607 -30.722 -0.930 1.00 15.74 129 GLY C O 1
ATOM 6090 N N . VAL C 1 130 ? 17.870 -29.379 -0.466 1.00 12.24 130 VAL C N 1
ATOM 6091 C CA . VAL C 1 130 ? 18.562 -28.188 -0.962 1.00 12.59 130 VAL C CA 1
ATOM 6092 C C . VAL C 1 130 ? 19.705 -27.818 0.000 1.00 15.11 130 VAL C C 1
ATOM 6093 O O . VAL C 1 130 ? 20.780 -27.385 -0.424 1.00 20.14 130 VAL C O 1
ATOM 6097 N N . ALA C 1 131 ? 19.462 -27.993 1.297 1.00 15.46 131 ALA C N 1
ATOM 6098 C CA . ALA C 1 131 ? 20.476 -27.725 2.319 1.00 16.10 131 ALA C CA 1
ATOM 6099 C C . ALA C 1 131 ? 21.675 -28.681 2.164 1.00 21.38 131 ALA C C 1
ATOM 6100 O O . ALA C 1 131 ? 22.840 -28.271 2.276 1.00 18.89 131 ALA C O 1
ATOM 6102 N N . GLN C 1 132 ? 21.380 -29.953 1.903 1.00 12.71 132 GLN C N 1
ATOM 6103 C CA . GLN C 1 132 ? 22.423 -30.941 1.656 1.00 16.61 132 GLN C CA 1
ATOM 6104 C C . GLN C 1 132 ? 23.142 -30.660 0.341 1.00 17.95 132 GLN C C 1
ATOM 6105 O O . GLN C 1 132 ? 24.372 -30.716 0.285 1.00 20.85 132 GLN C O 1
ATOM 6111 N N . ALA C 1 133 ? 22.378 -30.359 -0.719 1.00 14.83 133 ALA C N 1
ATOM 6112 C CA . ALA C 1 133 ? 22.989 -30.008 -2.002 1.00 18.04 133 ALA C CA 1
ATOM 6113 C C . ALA C 1 133 ? 23.954 -28.832 -1.830 1.00 18.08 133 ALA C C 1
ATOM 6114 O O . ALA C 1 133 ? 25.069 -28.843 -2.344 1.00 22.07 133 ALA C O 1
ATOM 6116 N N . ASP C 1 134 ? 23.511 -27.828 -1.089 1.00 17.80 134 ASP C N 1
ATOM 6117 C CA . ASP C 1 134 ? 24.289 -26.610 -0.887 1.00 20.74 134 ASP C CA 1
ATOM 6118 C C . ASP C 1 134 ? 25.589 -26.932 -0.175 1.00 20.39 134 ASP C C 1
ATOM 6119 O O . ASP C 1 134 ? 26.651 -26.479 -0.595 1.00 21.89 134 ASP C O 1
ATOM 6124 N N . ALA C 1 135 ? 25.514 -27.720 0.896 1.00 16.42 135 ALA C N 1
ATOM 6125 C CA . ALA C 1 135 ? 26.726 -28.148 1.586 1.00 23.02 135 ALA C CA 1
ATOM 6126 C C . ALA C 1 135 ? 27.634 -28.979 0.657 1.00 27.15 135 ALA C C 1
ATOM 6127 O O . ALA C 1 135 ? 28.850 -28.770 0.620 1.00 30.86 135 ALA C O 1
ATOM 6129 N N . LEU C 1 136 ? 27.042 -29.913 -0.091 1.00 21.40 136 LEU C N 1
ATOM 6130 C CA . LEU C 1 136 ? 27.825 -30.738 -0.998 1.00 23.10 136 LEU C CA 1
ATOM 6131 C C . LEU C 1 136 ? 28.617 -29.858 -1.959 1.00 25.77 136 LEU C C 1
ATOM 6132 O O . LEU C 1 136 ? 29.800 -30.107 -2.201 1.00 29.02 136 LEU C O 1
ATOM 6137 N N . VAL C 1 137 ? 27.974 -28.821 -2.498 1.00 23.88 137 VAL C N 1
ATOM 6138 C CA . VAL C 1 137 ? 28.635 -27.943 -3.465 1.00 24.40 137 VAL C CA 1
ATOM 6139 C C . VAL C 1 137 ? 29.716 -27.082 -2.794 1.00 27.73 137 VAL C C 1
ATOM 6140 O O . VAL C 1 137 ? 30.872 -27.042 -3.234 1.00 28.13 137 VAL C O 1
ATOM 6144 N N . ARG C 1 138 ? 29.358 -26.413 -1.710 1.00 25.68 138 ARG C N 1
ATOM 6145 C CA . ARG C 1 138 ? 30.306 -25.487 -1.090 1.00 27.76 138 ARG C CA 1
ATOM 6146 C C . ARG C 1 138 ? 31.425 -26.197 -0.314 1.00 30.72 138 ARG C C 1
ATOM 6147 O O . ARG C 1 138 ? 32.426 -25.585 0.044 1.00 30.53 138 ARG C O 1
ATOM 6155 N N . SER C 1 139 ? 31.261 -27.492 -0.074 1.00 28.77 139 SER C N 1
ATOM 6156 C CA . SER C 1 139 ? 32.321 -28.269 0.541 1.00 31.26 139 SER C CA 1
ATOM 6157 C C . SER C 1 139 ? 33.225 -28.836 -0.559 1.00 34.24 139 SER C C 1
ATOM 6158 O O . SER C 1 139 ? 34.253 -29.434 -0.281 1.00 40.91 139 SER C O 1
ATOM 6161 N N . GLY C 1 140 ? 32.829 -28.647 -1.813 1.00 31.92 140 GLY C N 1
ATOM 6162 C CA . GLY C 1 140 ? 33.611 -29.127 -2.937 1.00 30.50 140 GLY C CA 1
ATOM 6163 C C . GLY C 1 140 ? 33.463 -30.621 -3.210 1.00 30.63 140 GLY C C 1
ATOM 6164 O O . GLY C 1 140 ? 34.214 -31.197 -4.001 1.00 28.43 140 GLY C O 1
ATOM 6165 N N . THR C 1 141 ? 32.494 -31.248 -2.551 1.00 30.51 141 THR C N 1
ATOM 6166 C CA . THR C 1 141 ? 32.194 -32.655 -2.758 1.00 28.46 141 THR C CA 1
ATOM 6167 C C . THR C 1 141 ? 31.504 -32.896 -4.120 1.00 27.44 141 THR C C 1
ATOM 6168 O O . THR C 1 141 ? 31.720 -33.915 -4.776 1.00 24.23 141 THR C O 1
ATOM 6172 N N . ALA C 1 142 ? 30.676 -31.945 -4.538 1.00 24.19 142 ALA C N 1
ATOM 6173 C CA . ALA C 1 142 ? 29.938 -32.051 -5.794 1.00 26.36 142 ALA C CA 1
ATOM 6174 C C . ALA C 1 142 ? 29.903 -30.695 -6.504 1.00 31.29 142 ALA C C 1
ATOM 6175 O O . ALA C 1 142 ? 29.870 -29.641 -5.865 1.00 35.24 142 ALA C O 1
ATOM 6177 N N . ARG C 1 143 ? 29.915 -30.717 -7.827 1.00 28.45 143 ARG C N 1
ATOM 6178 C CA . ARG C 1 143 ? 29.818 -29.479 -8.579 1.00 29.84 143 ARG C CA 1
ATOM 6179 C C . ARG C 1 143 ? 28.412 -29.272 -9.098 1.00 24.74 143 ARG C C 1
ATOM 6180 O O . ARG C 1 143 ? 27.998 -28.142 -9.287 1.00 23.49 143 ARG C O 1
ATOM 6188 N N . HIS C 1 144 ? 27.695 -30.371 -9.332 1.00 21.61 144 HIS C N 1
ATOM 6189 C CA . HIS C 1 144 ? 26.290 -30.339 -9.733 1.00 23.14 144 HIS C CA 1
ATOM 6190 C C . HIS C 1 144 ? 25.492 -31.398 -8.983 1.00 22.77 144 HIS C C 1
ATOM 6191 O O . HIS C 1 144 ? 25.777 -32.586 -9.119 1.00 23.65 144 HIS C O 1
ATOM 6198 N N . VAL C 1 145 ? 24.487 -30.980 -8.214 1.00 18.05 145 VAL C N 1
ATOM 6199 C CA . VAL C 1 145 ? 23.655 -31.918 -7.467 1.00 14.50 145 VAL C CA 1
ATOM 6200 C C . VAL C 1 145 ? 22.199 -31.831 -7.915 1.00 17.51 145 VAL C C 1
ATOM 6201 O O . VAL C 1 145 ? 21.610 -30.750 -7.901 1.00 15.13 145 VAL C O 1
ATOM 6205 N N . LEU C 1 146 ? 21.612 -32.963 -8.297 1.00 18.36 146 LEU C N 1
ATOM 6206 C CA . LEU C 1 146 ? 20.185 -32.996 -8.588 1.00 17.42 146 LEU C CA 1
ATOM 6207 C C . LEU C 1 146 ? 19.401 -33.227 -7.304 1.00 18.86 146 LEU C C 1
ATOM 6208 O O . LEU C 1 146 ? 19.704 -34.148 -6.553 1.00 18.53 146 LEU C O 1
ATOM 6213 N N . VAL C 1 147 ? 18.397 -32.386 -7.058 1.00 18.80 147 VAL C N 1
ATOM 6214 C CA . VAL C 1 147 ? 17.484 -32.576 -5.934 1.00 16.26 147 VAL C CA 1
ATOM 6215 C C . VAL C 1 147 ? 16.065 -32.772 -6.466 1.00 18.33 147 VAL C C 1
ATOM 6216 O O . VAL C 1 147 ? 15.542 -31.918 -7.195 1.00 15.22 147 VAL C O 1
ATOM 6220 N N . VAL C 1 148 ? 15.449 -33.897 -6.111 1.00 17.68 148 VAL C N 1
ATOM 6221 C CA . VAL C 1 148 ? 14.089 -34.189 -6.546 1.00 17.23 148 VAL C CA 1
ATOM 6222 C C . VAL C 1 148 ? 13.150 -34.387 -5.345 1.00 17.08 148 VAL C C 1
ATOM 6223 O O . VAL C 1 148 ? 13.382 -35.244 -4.500 1.00 15.89 148 VAL C O 1
ATOM 6227 N N . GLY C 1 149 ? 12.105 -33.573 -5.258 1.00 14.96 149 GLY C N 1
ATOM 6228 C CA . GLY C 1 149 ? 11.023 -33.837 -4.320 1.00 11.14 149 GLY C CA 1
ATOM 6229 C C . GLY C 1 149 ? 9.949 -34.561 -5.098 1.00 14.33 149 GLY C C 1
ATOM 6230 O O . GLY C 1 149 ? 9.524 -34.072 -6.159 1.00 15.17 149 GLY C O 1
ATOM 6231 N N . VAL C 1 150 ? 9.525 -35.726 -4.602 1.00 13.97 150 VAL C N 1
ATOM 6232 C CA . VAL C 1 150 ? 8.588 -36.567 -5.347 1.00 10.24 150 VAL C CA 1
ATOM 6233 C C . VAL C 1 150 ? 7.782 -37.497 -4.441 1.00 16.64 150 VAL C C 1
ATOM 6234 O O . VAL C 1 150 ? 8.321 -38.115 -3.519 1.00 16.28 150 VAL C O 1
ATOM 6238 N N . GLU C 1 151 ? 6.484 -37.590 -4.700 1.00 16.11 151 GLU C N 1
ATOM 6239 C CA . GLU C 1 151 ? 5.608 -38.427 -3.886 1.00 18.61 151 GLU C CA 1
ATOM 6240 C C . GLU C 1 151 ? 4.434 -38.965 -4.695 1.00 19.82 151 GLU C C 1
ATOM 6241 O O . GLU C 1 151 ? 3.862 -38.262 -5.525 1.00 16.89 151 GLU C O 1
ATOM 6247 N N . ARG C 1 152 ? 4.080 -40.218 -4.458 1.00 19.11 152 ARG C N 1
ATOM 6248 C CA . ARG C 1 152 ? 2.766 -40.655 -4.850 1.00 22.37 152 ARG C CA 1
ATOM 6249 C C . ARG C 1 152 ? 1.989 -40.857 -3.552 1.00 21.00 152 ARG C C 1
ATOM 6250 O O . ARG C 1 152 ? 1.793 -41.982 -3.094 1.00 19.74 152 ARG C O 1
ATOM 6258 N N . LEU C 1 153 ? 1.575 -39.738 -2.956 1.00 18.40 153 LEU C N 1
ATOM 6259 C CA . LEU C 1 153 ? 0.857 -39.739 -1.677 1.00 19.99 153 LEU C CA 1
ATOM 6260 C C . LEU C 1 153 ? -0.413 -40.580 -1.722 1.00 24.21 153 LEU C C 1
ATOM 6261 O O . LEU C 1 153 ? -0.820 -41.176 -0.712 1.00 25.58 153 LEU C O 1
ATOM 6266 N N . SER C 1 154 ? -1.042 -40.637 -2.893 1.00 22.79 154 SER C N 1
ATOM 6267 C CA . SER C 1 154 ? -2.277 -41.395 -3.024 1.00 25.67 154 SER C CA 1
ATOM 6268 C C . SER C 1 154 ? -2.096 -42.873 -2.679 1.00 23.52 154 SER C C 1
ATOM 6269 O O . SER C 1 154 ? -3.069 -43.559 -2.370 1.00 23.04 154 SER C O 1
ATOM 6272 N N . ASP C 1 155 ? -0.861 -43.367 -2.708 1.00 22.35 155 ASP C N 1
ATOM 6273 C CA . ASP C 1 155 ? -0.634 -44.762 -2.307 1.00 26.97 155 ASP C CA 1
ATOM 6274 C C . ASP C 1 155 ? -0.826 -45.000 -0.823 1.00 28.38 155 ASP C C 1
ATOM 6275 O O . ASP C 1 155 ? -0.946 -46.145 -0.387 1.00 28.65 155 ASP C O 1
ATOM 6280 N N . VAL C 1 156 ? -0.815 -43.927 -0.041 1.00 19.00 156 VAL C N 1
ATOM 6281 C CA . VAL C 1 156 ? -0.896 -44.069 1.404 1.00 23.42 156 VAL C CA 1
ATOM 6282 C C . VAL C 1 156 ? -1.997 -43.185 2.025 1.00 25.11 156 VAL C C 1
ATOM 6283 O O . VAL C 1 156 ? -1.872 -42.751 3.172 1.00 26.28 156 VAL C O 1
ATOM 6287 N N . VAL C 1 157 ? -3.066 -42.921 1.270 1.00 24.51 157 VAL C N 1
ATOM 6288 C CA . VAL C 1 157 ? -4.242 -42.266 1.847 1.00 24.53 157 VAL C CA 1
ATOM 6289 C C . VAL C 1 157 ? -5.397 -43.224 2.097 1.00 27.30 157 VAL C C 1
ATOM 6290 O O . VAL C 1 157 ? -5.566 -44.229 1.403 1.00 25.33 157 VAL C O 1
ATOM 6294 N N . ASP C 1 158 ? -6.184 -42.904 3.118 1.00 28.42 158 ASP C N 1
ATOM 6295 C CA . ASP C 1 158 ? -7.403 -43.626 3.401 1.00 29.81 158 ASP C CA 1
ATOM 6296 C C . ASP C 1 158 ? -8.565 -42.741 2.935 1.00 33.81 158 ASP C C 1
ATOM 6297 O O . ASP C 1 158 ? -8.792 -41.666 3.501 1.00 35.88 158 ASP C O 1
ATOM 6302 N N . PRO C 1 159 ? -9.298 -43.181 1.896 1.00 32.10 159 PRO C N 1
ATOM 6303 C CA . PRO C 1 159 ? -10.397 -42.409 1.301 1.00 32.84 159 PRO C CA 1
ATOM 6304 C C . PRO C 1 159 ? -11.421 -41.939 2.344 1.00 34.93 159 PRO C C 1
ATOM 6305 O O . PRO C 1 159 ? -12.101 -40.932 2.109 1.00 32.87 159 PRO C O 1
ATOM 6309 N N . THR C 1 160 ? -11.538 -42.670 3.459 1.00 35.29 160 THR C N 1
ATOM 6310 C CA . THR C 1 160 ? -12.494 -42.336 4.519 1.00 35.19 160 THR C CA 1
ATOM 6311 C C . THR C 1 160 ? -11.882 -41.461 5.618 1.00 36.61 160 THR C C 1
ATOM 6312 O O . THR C 1 160 ? -12.592 -41.032 6.530 1.00 40.07 160 THR C O 1
ATOM 6316 N N . ASP C 1 161 ? -10.574 -41.212 5.548 1.00 29.56 161 ASP C N 1
ATOM 6317 C CA . ASP C 1 161 ? -9.906 -40.345 6.528 1.00 29.91 161 ASP C CA 1
ATOM 6318 C C . ASP C 1 161 ? -10.220 -38.875 6.278 1.00 32.20 161 ASP C C 1
ATOM 6319 O O . ASP C 1 161 ? -9.995 -38.363 5.178 1.00 30.62 161 ASP C O 1
ATOM 6324 N N . ARG C 1 162 ? -10.712 -38.185 7.300 1.00 34.23 162 ARG C N 1
ATOM 6325 C CA . ARG C 1 162 ? -11.059 -36.782 7.130 1.00 38.26 162 ARG C CA 1
ATOM 6326 C C . ARG C 1 162 ? -9.973 -35.803 7.585 1.00 33.53 162 ARG C C 1
ATOM 6327 O O . ARG C 1 162 ? -10.095 -34.600 7.369 1.00 28.30 162 ARG C O 1
ATOM 6335 N N . SER C 1 163 ? -8.897 -36.312 8.179 1.00 32.64 163 SER C N 1
ATOM 6336 C CA . SER C 1 163 ? -7.830 -35.429 8.653 1.00 30.10 163 SER C CA 1
ATOM 6337 C C . SER C 1 163 ? -6.871 -34.968 7.556 1.00 30.26 163 SER C C 1
ATOM 6338 O O . SER C 1 163 ? -6.390 -33.838 7.613 1.00 30.56 163 SER C O 1
ATOM 6341 N N . ILE C 1 164 ? -6.594 -35.814 6.558 1.00 25.44 164 ILE C N 1
ATOM 6342 C CA . ILE C 1 164 ? -5.583 -35.445 5.564 1.00 23.68 164 ILE C CA 1
ATOM 6343 C C . ILE C 1 164 ? -5.850 -35.943 4.136 1.00 25.40 164 ILE C C 1
ATOM 6344 O O . ILE C 1 164 ? -5.426 -35.307 3.167 1.00 21.97 164 ILE C O 1
ATOM 6349 N N . SER C 1 165 ? -6.559 -37.064 4.009 1.00 25.62 165 SER C N 1
ATOM 6350 C CA . SER C 1 165 ? -6.683 -37.740 2.718 1.00 28.03 165 SER C CA 1
ATOM 6351 C C . SER C 1 165 ? -6.910 -36.797 1.528 1.00 26.59 165 SER C C 1
ATOM 6352 O O . SER C 1 165 ? -6.153 -36.813 0.567 1.00 26.86 165 SER C O 1
ATOM 6355 N N . PHE C 1 166 ? -7.945 -35.974 1.596 1.00 25.21 166 PHE C N 1
ATOM 6356 C CA . PHE C 1 166 ? -8.359 -35.196 0.438 1.00 24.65 166 PHE C CA 1
ATOM 6357 C C . PHE C 1 166 ? -7.393 -34.033 0.142 1.00 24.77 166 PHE C C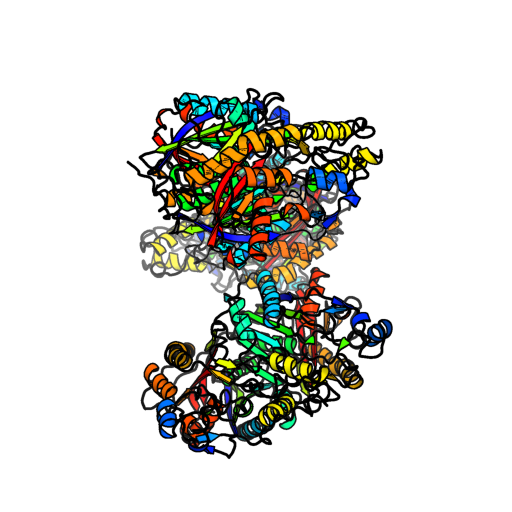 1
ATOM 6358 O O . PHE C 1 166 ? -7.494 -33.389 -0.897 1.00 28.20 166 PHE C O 1
ATOM 6366 N N . LEU C 1 167 ? -6.456 -33.749 1.040 1.00 21.95 167 LEU C N 1
ATOM 6367 C CA . LEU C 1 167 ? -5.507 -32.661 0.760 1.00 24.16 167 LEU C CA 1
ATOM 6368 C C . LEU C 1 167 ? -4.424 -33.049 -0.220 1.00 21.54 167 LEU C C 1
ATOM 6369 O O . LEU C 1 167 ? -3.824 -32.185 -0.863 1.00 19.98 167 LEU C O 1
ATOM 6374 N N . LEU C 1 168 ? -4.148 -34.347 -0.307 1.00 20.04 168 LEU C N 1
ATOM 6375 C CA . LEU C 1 168 ? -2.858 -34.786 -0.827 1.00 20.10 168 LEU C CA 1
ATOM 6376 C C . LEU C 1 168 ? -2.878 -35.092 -2.311 1.00 18.75 168 LEU C C 1
ATOM 6377 O O . LEU C 1 168 ? -3.790 -35.751 -2.803 1.00 17.71 168 LEU C O 1
ATOM 6382 N N . GLY C 1 169 ? -1.868 -34.587 -3.013 1.00 17.79 169 GLY C N 1
ATOM 6383 C CA . GLY C 1 169 ? -1.669 -34.896 -4.414 1.00 18.21 169 GLY C CA 1
ATOM 6384 C C . GLY C 1 169 ? -0.343 -35.596 -4.686 1.00 17.38 169 GLY C C 1
ATOM 6385 O O . GLY C 1 169 ? 0.497 -35.769 -3.791 1.00 17.83 169 GLY C O 1
ATOM 6386 N N . ASP C 1 170 ? -0.170 -35.990 -5.942 1.00 17.80 170 ASP C N 1
ATOM 6387 C CA . ASP C 1 170 ? 0.985 -36.725 -6.404 1.00 21.57 170 ASP C CA 1
ATOM 6388 C C . ASP C 1 170 ? 1.759 -35.834 -7.364 1.00 21.44 170 ASP C C 1
ATOM 6389 O O . ASP C 1 170 ? 1.158 -34.995 -8.047 1.00 17.17 170 ASP C O 1
ATOM 6394 N N . GLY C 1 171 ? 3.079 -36.030 -7.428 1.00 13.60 171 GLY C N 1
ATOM 6395 C CA . GLY C 1 171 ? 3.911 -35.311 -8.375 1.00 14.67 171 GLY C CA 1
ATOM 6396 C C . GLY C 1 171 ? 5.391 -35.302 -8.027 1.00 16.00 171 GLY C C 1
ATOM 6397 O O . GLY C 1 171 ? 5.815 -35.907 -7.041 1.00 16.57 171 GLY C O 1
ATOM 6398 N N . ALA C 1 172 ? 6.175 -34.627 -8.862 1.00 13.34 172 ALA C N 1
ATOM 6399 C CA . ALA C 1 172 ? 7.609 -34.475 -8.653 1.00 15.03 172 ALA C CA 1
ATOM 6400 C C . ALA C 1 172 ? 8.055 -33.093 -9.102 1.00 14.68 172 ALA C C 1
ATOM 6401 O O . ALA C 1 172 ? 7.587 -32.572 -10.114 1.00 18.58 172 ALA C O 1
ATOM 6403 N N . GLY C 1 173 ? 8.989 -32.521 -8.365 1.00 12.64 173 GLY C N 1
ATOM 6404 C CA . GLY C 1 173 ? 9.649 -31.306 -8.784 1.00 11.39 173 GLY C CA 1
ATOM 6405 C C . GLY C 1 173 ? 11.123 -31.516 -8.530 1.00 16.23 173 GLY C C 1
ATOM 6406 O O . GLY C 1 173 ? 11.513 -32.155 -7.542 1.00 15.07 173 GLY C O 1
ATOM 6407 N N . ALA C 1 174 ? 11.949 -30.980 -9.413 1.00 13.95 174 ALA C N 1
ATOM 6408 C CA . ALA C 1 174 ? 13.377 -31.216 -9.313 1.00 14.30 174 ALA C CA 1
ATOM 6409 C C . ALA C 1 174 ? 14.105 -29.913 -9.525 1.00 15.73 174 ALA C C 1
ATOM 6410 O O . ALA C 1 174 ? 13.637 -29.026 -10.235 1.00 18.38 174 ALA C O 1
ATOM 6412 N N . VAL C 1 175 ? 15.275 -29.819 -8.925 1.00 15.23 175 VAL C N 1
ATOM 6413 C CA . VAL C 1 175 ? 16.093 -28.627 -9.046 1.00 16.39 175 VAL C CA 1
ATOM 6414 C C . VAL C 1 175 ? 17.555 -29.098 -9.190 1.00 18.58 175 VAL C C 1
ATOM 6415 O O . VAL C 1 175 ? 17.924 -30.193 -8.732 1.00 15.93 175 VAL C O 1
ATOM 6419 N N . ILE C 1 176 ? 18.376 -28.315 -9.877 1.00 17.42 176 ILE C N 1
ATOM 6420 C CA . ILE C 1 176 ? 19.779 -28.664 -10.021 1.00 21.59 176 ILE C CA 1
ATOM 6421 C C . ILE C 1 176 ? 20.600 -27.574 -9.358 1.00 24.08 176 ILE C C 1
ATOM 6422 O O . ILE C 1 176 ? 20.454 -26.394 -9.686 1.00 25.23 176 ILE C O 1
ATOM 6427 N N . VAL C 1 177 ? 21.433 -27.972 -8.400 1.00 17.89 177 VAL C N 1
ATOM 6428 C CA . VAL C 1 177 ? 22.257 -27.032 -7.652 1.00 22.35 177 VAL C CA 1
ATOM 6429 C C . VAL C 1 177 ? 23.706 -27.118 -8.160 1.00 26.25 177 VAL C C 1
ATOM 6430 O O . VAL C 1 177 ? 24.247 -28.208 -8.301 1.00 28.52 177 VAL C O 1
ATOM 6434 N N . ALA C 1 178 ? 24.327 -25.973 -8.422 1.00 24.20 178 ALA C N 1
ATOM 6435 C CA . ALA C 1 178 ? 25.661 -25.934 -9.005 1.00 23.82 178 ALA C CA 1
ATOM 6436 C C . ALA C 1 178 ? 26.629 -25.033 -8.244 1.00 27.56 178 ALA C C 1
ATOM 6437 O O . ALA C 1 178 ? 26.221 -24.094 -7.561 1.00 31.93 178 ALA C O 1
ATOM 6439 N N . ALA C 1 179 ? 27.921 -25.326 -8.367 1.00 21.70 179 ALA C N 1
ATOM 6440 C CA . ALA C 1 179 ? 28.951 -24.411 -7.908 1.00 22.41 179 ALA C CA 1
ATOM 6441 C C . ALA C 1 179 ? 28.782 -23.102 -8.654 1.00 24.65 179 ALA C C 1
ATOM 6442 O O . ALA C 1 179 ? 28.459 -23.092 -9.841 1.00 30.59 179 ALA C O 1
ATOM 6444 N N . SER C 1 180 ? 29.001 -21.990 -7.973 1.00 26.63 180 SER C N 1
ATOM 6445 C CA . SER C 1 180 ? 28.853 -20.697 -8.622 1.00 28.84 180 SER C CA 1
ATOM 6446 C C . SER C 1 180 ? 29.827 -19.690 -8.028 1.00 32.57 180 SER C C 1
ATOM 6447 O O . SER C 1 180 ? 30.524 -19.981 -7.050 1.00 32.32 180 SER C O 1
ATOM 6450 N N . ASP C 1 181 ? 29.877 -18.502 -8.615 1.00 32.27 181 ASP C N 1
ATOM 6451 C CA . ASP C 1 181 ? 30.865 -17.532 -8.194 1.00 31.90 181 ASP C CA 1
ATOM 6452 C C . ASP C 1 181 ? 30.284 -16.472 -7.254 1.00 35.33 181 ASP C C 1
ATOM 6453 O O . ASP C 1 181 ? 31.018 -15.724 -6.615 1.00 38.12 181 ASP C O 1
ATOM 6458 N N . GLU C 1 182 ? 28.961 -16.445 -7.147 1.00 34.11 182 GLU C N 1
ATOM 6459 C CA . GLU C 1 182 ? 28.288 -15.528 -6.235 1.00 36.55 182 GLU C CA 1
ATOM 6460 C C . GLU C 1 182 ? 27.176 -16.262 -5.493 1.00 37.06 182 GLU C C 1
ATOM 6461 O O . GLU C 1 182 ? 26.636 -17.252 -5.994 1.00 36.10 182 GLU C O 1
ATOM 6467 N N . PRO C 1 183 ? 26.830 -15.780 -4.291 1.00 37.24 183 PRO C N 1
ATOM 6468 C CA . PRO C 1 183 ? 25.900 -16.529 -3.440 1.00 32.97 183 PRO C CA 1
ATOM 6469 C C . PRO C 1 183 ? 24.523 -16.596 -4.080 1.00 31.95 183 PRO C C 1
ATOM 6470 O O . PRO C 1 183 ? 23.999 -15.568 -4.515 1.00 34.19 183 PRO C O 1
ATOM 6474 N N . GLY C 1 184 ? 23.958 -17.797 -4.153 1.00 27.46 184 GLY C N 1
ATOM 6475 C CA . GLY C 1 184 ? 22.668 -17.988 -4.783 1.00 21.87 184 GLY C CA 1
ATOM 6476 C C . GLY C 1 184 ? 21.718 -18.717 -3.859 1.00 20.96 184 GLY C C 1
ATOM 6477 O O . GLY C 1 184 ? 20.544 -18.869 -4.177 1.00 21.93 184 GLY C O 1
ATOM 6478 N N . ILE C 1 185 ? 22.234 -19.178 -2.719 1.00 19.90 185 ILE C N 1
ATOM 6479 C CA . ILE C 1 185 ? 21.441 -19.911 -1.737 1.00 18.53 185 ILE C CA 1
ATOM 6480 C C . ILE C 1 185 ? 21.854 -19.487 -0.340 1.00 22.00 185 ILE C C 1
ATOM 6481 O O . ILE C 1 185 ? 22.994 -19.699 0.063 1.00 25.94 185 ILE C O 1
ATOM 6486 N N . SER C 1 186 ? 20.937 -18.878 0.401 1.00 22.87 186 SER C N 1
ATOM 6487 C CA . SER C 1 186 ? 21.261 -18.406 1.742 1.00 25.46 186 SER C CA 1
ATOM 6488 C C . SER C 1 186 ? 21.396 -19.574 2.720 1.00 26.97 186 SER C C 1
ATOM 6489 O O . SER C 1 186 ? 20.966 -20.687 2.413 1.00 28.85 186 SER C O 1
ATOM 6492 N N . PRO C 1 187 ? 22.011 -19.332 3.892 1.00 26.72 187 PRO C N 1
ATOM 6493 C CA . PRO C 1 187 ? 22.189 -20.387 4.898 1.00 25.16 187 PRO C CA 1
ATOM 6494 C C . PRO C 1 187 ? 20.851 -20.944 5.391 1.00 27.24 187 PRO C C 1
ATOM 6495 O O . PRO C 1 187 ? 20.001 -20.185 5.857 1.00 31.29 187 PRO C O 1
ATOM 6499 N N . SER C 1 188 ? 20.681 -22.255 5.309 1.00 19.61 188 SER C N 1
ATOM 6500 C CA . SER C 1 188 ? 19.419 -22.877 5.653 1.00 22.69 188 SER C CA 1
ATOM 6501 C C . SER C 1 188 ? 19.125 -22.715 7.127 1.00 23.52 188 SER C C 1
ATOM 6502 O O . SER C 1 188 ? 20.019 -22.821 7.964 1.00 24.76 188 SER C O 1
ATOM 6505 N N . VAL C 1 189 ? 17.866 -22.431 7.426 1.00 20.65 189 VAL C N 1
ATOM 6506 C CA . VAL C 1 189 ? 17.357 -22.544 8.776 1.00 21.22 189 VAL C CA 1
ATOM 6507 C C . VAL C 1 189 ? 16.532 -23.809 8.698 1.00 20.84 189 VAL C C 1
ATOM 6508 O O . VAL C 1 189 ? 15.530 -23.857 7.976 1.00 20.88 189 VAL C O 1
ATOM 6512 N N . TRP C 1 190 ? 17.001 -24.862 9.360 1.00 20.85 190 TRP C N 1
ATOM 6513 C CA . TRP C 1 190 ? 16.308 -26.143 9.320 1.00 16.64 190 TRP C CA 1
ATOM 6514 C C . TRP C 1 190 ? 16.443 -26.788 10.667 1.00 19.63 190 TRP C C 1
ATOM 6515 O O . TRP C 1 190 ? 17.388 -26.493 11.400 1.00 16.98 190 TRP C O 1
ATOM 6526 N N . GLY C 1 191 ? 15.489 -27.652 11.004 1.00 19.31 191 GLY C N 1
ATOM 6527 C CA . GLY C 1 191 ? 15.442 -28.230 12.330 1.00 18.11 191 GLY C CA 1
ATOM 6528 C C . GLY C 1 191 ? 14.393 -29.315 12.440 1.00 20.96 191 GLY C C 1
ATOM 6529 O O . GLY C 1 191 ? 13.874 -29.796 11.430 1.00 18.97 191 GLY C O 1
ATOM 6530 N N . SER C 1 192 ? 14.085 -29.694 13.676 1.00 21.31 192 SER C N 1
ATOM 6531 C CA . SER C 1 192 ? 13.161 -30.785 13.954 1.00 22.55 192 SER C CA 1
ATOM 6532 C C . SER C 1 192 ? 12.591 -30.642 15.357 1.00 27.93 192 SER C C 1
ATOM 6533 O O . SER C 1 192 ? 13.176 -29.956 16.208 1.00 28.44 192 SER C O 1
ATOM 6536 N N . ASP C 1 193 ? 11.465 -31.309 15.606 1.00 26.58 193 ASP C N 1
ATOM 6537 C CA . ASP C 1 193 ? 10.971 -31.485 16.964 1.00 26.44 193 ASP C CA 1
ATOM 6538 C C . ASP C 1 193 ? 10.361 -32.864 17.106 1.00 25.66 193 ASP C C 1
ATOM 6539 O O . ASP C 1 193 ? 9.151 -33.026 16.956 1.00 26.42 193 ASP C O 1
ATOM 6544 N N . GLY C 1 194 ? 11.206 -33.849 17.414 1.00 21.67 194 GLY C N 1
ATOM 6545 C CA . GLY C 1 194 ? 10.777 -35.226 17.517 1.00 21.29 194 GLY C CA 1
ATOM 6546 C C . GLY C 1 194 ? 9.798 -35.511 18.633 1.00 30.08 194 GLY C C 1
ATOM 6547 O O . GLY C 1 194 ? 9.145 -36.551 18.629 1.00 35.19 194 GLY C O 1
ATOM 6548 N N . GLU C 1 195 ? 9.693 -34.607 19.599 1.00 31.05 195 GLU C N 1
ATOM 6549 C CA . GLU C 1 195 ? 8.682 -34.764 20.636 1.00 33.55 195 GLU C CA 1
ATOM 6550 C C . GLU C 1 195 ? 7.286 -34.761 20.024 1.00 30.48 195 GLU C C 1
ATOM 6551 O O . GLU C 1 195 ? 6.345 -35.294 20.605 1.00 29.50 195 GLU C O 1
ATOM 6557 N N . ARG C 1 196 ? 7.147 -34.139 18.858 1.00 27.28 196 ARG C N 1
ATOM 6558 C CA . ARG C 1 196 ? 5.850 -34.100 18.186 1.00 28.48 196 ARG C CA 1
ATOM 6559 C C . ARG C 1 196 ? 5.836 -35.050 16.979 1.00 26.01 196 ARG C C 1
ATOM 6560 O O . ARG C 1 196 ? 5.188 -34.802 15.963 1.00 24.03 196 ARG C O 1
ATOM 6568 N N . TRP C 1 197 ? 6.557 -36.156 17.128 1.00 28.95 197 TRP C N 1
ATOM 6569 C CA . TRP C 1 197 ? 6.665 -37.191 16.102 1.00 25.36 197 TRP C CA 1
ATOM 6570 C C . TRP C 1 197 ? 5.301 -37.690 15.621 1.00 25.52 197 TRP C C 1
ATOM 6571 O O . TRP C 1 197 ? 5.107 -37.916 14.430 1.00 21.87 197 TRP C O 1
ATOM 6582 N N . SER C 1 198 ? 4.357 -37.856 16.544 1.00 30.30 198 SER C N 1
ATOM 6583 C CA . SER C 1 198 ? 3.064 -38.452 16.202 1.00 34.66 198 SER C CA 1
ATOM 6584 C C . SER C 1 198 ? 2.048 -37.457 15.634 1.00 32.98 198 SER C C 1
ATOM 6585 O O . SER C 1 198 ? 0.953 -37.848 15.232 1.00 32.58 198 SER C O 1
ATOM 6588 N N . THR C 1 199 ? 2.413 -36.179 15.591 1.00 28.27 199 THR C N 1
ATOM 6589 C CA . THR C 1 199 ? 1.490 -35.151 15.122 1.00 28.69 199 THR C CA 1
ATOM 6590 C C . THR C 1 199 ? 0.979 -35.401 13.701 1.00 27.59 199 THR C C 1
ATOM 6591 O O . THR C 1 199 ? -0.212 -35.288 13.444 1.00 26.11 199 THR C O 1
ATOM 6595 N N . ILE C 1 200 ? 1.893 -35.715 12.787 1.00 28.12 200 ILE C N 1
ATOM 6596 C CA . ILE C 1 200 ? 1.561 -36.199 11.449 1.00 23.07 200 ILE C CA 1
ATOM 6597 C C . ILE C 1 200 ? 2.254 -37.556 11.322 1.00 26.50 200 ILE C C 1
ATOM 6598 O O . ILE C 1 200 ? 3.471 -37.650 11.516 1.00 27.59 200 ILE C O 1
ATOM 6603 N N . SER C 1 201 ? 1.504 -38.608 11.006 1.00 26.45 201 SER C N 1
ATOM 6604 C CA . SER C 1 201 ? 2.088 -39.951 11.012 1.00 27.30 201 SER C CA 1
ATOM 6605 C C . SER C 1 201 ? 1.205 -40.995 10.329 1.00 28.91 201 SER C C 1
ATOM 6606 O O . SER C 1 201 ? 0.088 -40.681 9.902 1.00 31.25 201 SER C O 1
ATOM 6609 N N . MET C 1 202 ? 1.715 -42.225 10.220 1.00 21.42 202 MET C N 1
ATOM 6610 C CA . MET C 1 202 ? 0.930 -43.352 9.714 1.00 25.49 202 MET C CA 1
ATOM 6611 C C . MET C 1 202 ? 0.015 -43.895 10.809 1.00 27.51 202 MET C C 1
ATOM 6612 O O . MET C 1 202 ? 0.306 -43.740 11.990 1.00 30.23 202 MET C O 1
ATOM 6617 N N . THR C 1 203 ? -1.079 -44.540 10.410 1.00 28.61 203 THR C N 1
ATOM 6618 C CA . THR C 1 203 ? -2.029 -45.134 11.349 1.00 32.08 203 THR C CA 1
ATOM 6619 C C . THR C 1 203 ? -1.386 -46.184 12.250 1.00 37.09 203 THR C C 1
ATOM 6620 O O . THR C 1 203 ? -1.705 -46.268 13.435 1.00 39.70 203 THR C O 1
ATOM 6624 N N . HIS C 1 204 ? -0.505 -47.003 11.680 1.00 35.96 204 HIS C N 1
ATOM 6625 C CA . HIS C 1 204 ? 0.215 -48.008 12.464 1.00 38.63 204 HIS C CA 1
ATOM 6626 C C . HIS C 1 204 ? 1.481 -48.510 11.768 1.00 39.68 204 HIS C C 1
ATOM 6627 O O . HIS C 1 204 ? 1.711 -48.235 10.587 1.00 37.97 204 HIS C O 1
ATOM 6634 N N . SER C 1 205 ? 2.302 -49.239 12.516 1.00 42.59 205 SER C N 1
ATOM 6635 C CA . SER C 1 205 ? 3.544 -49.804 11.993 1.00 39.14 205 SER C CA 1
ATOM 6636 C C . SER C 1 205 ? 3.311 -50.747 10.816 1.00 35.87 205 SER C C 1
ATOM 6637 O O . SER C 1 205 ? 2.274 -51.401 10.720 1.00 36.53 205 SER C O 1
ATOM 6640 N N . GLN C 1 206 ? 4.293 -50.821 9.930 1.00 33.77 206 GLN C N 1
ATOM 6641 C CA . GLN C 1 206 ? 4.293 -51.830 8.883 1.00 31.48 206 GLN C CA 1
ATOM 6642 C C . GLN C 1 206 ? 4.429 -53.210 9.512 1.00 35.53 206 GLN C C 1
ATOM 6643 O O . GLN C 1 206 ? 4.033 -54.212 8.921 1.00 35.28 206 GLN C O 1
ATOM 6649 N N . LEU C 1 207 ? 4.990 -53.262 10.716 1.00 37.92 207 LEU C N 1
ATOM 6650 C CA . LEU C 1 207 ? 5.191 -54.539 11.386 1.00 41.44 207 LEU C CA 1
ATOM 6651 C C . LEU C 1 207 ? 3.868 -55.152 11.847 1.00 46.92 207 LEU C C 1
ATOM 6652 O O . LEU C 1 207 ? 3.802 -56.345 12.140 1.00 49.98 207 LEU C O 1
ATOM 6657 N N . GLU C 1 208 ? 2.816 -54.343 11.930 1.00 45.39 208 GLU C N 1
ATOM 6658 C CA . GLU C 1 208 ? 1.519 -54.886 12.312 1.00 48.88 208 GLU C CA 1
ATOM 6659 C C . GLU C 1 208 ? 0.932 -55.550 11.090 1.00 44.38 208 GLU C C 1
ATOM 6660 O O . GLU C 1 208 ? 0.247 -56.574 11.175 1.00 39.86 208 GLU C O 1
ATOM 6666 N N . LEU C 1 209 ? 1.226 -54.944 9.949 1.00 39.22 209 LEU C N 1
ATOM 6667 C CA . LEU C 1 209 ? 0.860 -55.497 8.666 1.00 39.53 209 LEU C CA 1
ATOM 6668 C C . LEU C 1 209 ? 1.551 -56.840 8.493 1.00 44.38 209 LEU C C 1
ATOM 6669 O O . LEU C 1 209 ? 0.893 -57.847 8.222 1.00 46.59 209 LEU C O 1
ATOM 6674 N N . ARG C 1 210 ? 2.874 -56.863 8.663 1.00 42.73 210 ARG C N 1
ATOM 6675 C CA . ARG C 1 210 ? 3.618 -58.118 8.569 1.00 46.68 210 ARG C CA 1
ATOM 6676 C C . ARG C 1 210 ? 3.008 -59.193 9.462 1.00 52.09 210 ARG C C 1
ATOM 6677 O O . ARG C 1 210 ? 2.679 -60.284 8.996 1.00 57.05 210 ARG C O 1
ATOM 6685 N N . ASP C 1 211 ? 2.868 -58.886 10.749 1.00 50.20 211 ASP C N 1
ATOM 6686 C CA . ASP C 1 211 ? 2.396 -59.868 11.724 1.00 52.00 211 ASP C CA 1
ATOM 6687 C C . ASP C 1 211 ? 1.001 -60.396 11.394 1.00 57.36 211 ASP C C 1
ATOM 6688 O O . ASP C 1 211 ? 0.734 -61.590 11.529 1.00 62.46 211 ASP C O 1
ATOM 6693 N N . ALA C 1 212 ? 0.118 -59.509 10.950 1.00 57.68 212 ALA C N 1
ATOM 6694 C CA . ALA C 1 212 ? -1.241 -59.904 10.592 1.00 61.14 212 ALA C CA 1
ATOM 6695 C C . ALA C 1 212 ? -1.285 -60.824 9.370 1.00 63.73 212 ALA C C 1
ATOM 6696 O O . ALA C 1 212 ? -2.008 -61.823 9.361 1.00 66.98 212 ALA C O 1
ATOM 6698 N N . VAL C 1 213 ? -0.513 -60.483 8.343 1.00 60.20 213 VAL C N 1
ATOM 6699 C CA . VAL C 1 213 ? -0.546 -61.217 7.084 1.00 59.17 213 VAL C CA 1
ATOM 6700 C C . VAL C 1 213 ? 0.159 -62.574 7.180 1.00 60.74 213 VAL C C 1
ATOM 6701 O O . VAL C 1 213 ? -0.349 -63.579 6.679 1.00 63.42 213 VAL C O 1
ATOM 6705 N N . GLU C 1 214 ? 1.322 -62.603 7.826 1.00 58.66 214 GLU C N 1
ATOM 6706 C CA . GLU C 1 214 ? 2.096 -63.835 7.942 1.00 59.09 214 GLU C CA 1
ATOM 6707 C C . GLU C 1 214 ? 1.479 -64.778 8.966 1.00 64.71 214 GLU C C 1
ATOM 6708 O O . GLU C 1 214 ? 1.767 -65.982 8.972 1.00 68.63 214 GLU C O 1
ATOM 6714 N N . HIS C 1 215 ? 0.622 -64.239 9.827 1.00 62.58 215 HIS C N 1
ATOM 6715 C CA . HIS C 1 215 ? -0.117 -65.089 10.746 1.00 63.83 215 HIS C CA 1
ATOM 6716 C C . HIS C 1 215 ? -1.242 -65.793 10.003 1.00 65.68 215 HIS C C 1
ATOM 6717 O O . HIS C 1 215 ? -1.576 -66.936 10.303 1.00 69.18 215 HIS C O 1
ATOM 6724 N N . ALA C 1 216 ? -1.820 -65.100 9.029 1.00 63.62 216 ALA C N 1
ATOM 6725 C CA . ALA C 1 216 ? -2.887 -65.668 8.219 1.00 64.89 216 ALA C CA 1
ATOM 6726 C C . ALA C 1 216 ? -2.329 -66.664 7.211 1.00 67.47 216 ALA C C 1
ATOM 6727 O O . ALA C 1 216 ? -2.934 -67.707 6.949 1.00 70.93 216 ALA C O 1
ATOM 6729 N N . ARG C 1 217 ? -1.173 -66.336 6.641 1.00 65.16 217 ARG C N 1
ATOM 6730 C CA . ARG C 1 217 ? -0.552 -67.199 5.642 1.00 64.69 217 ARG C CA 1
ATOM 6731 C C . ARG C 1 217 ? -0.178 -68.561 6.225 1.00 67.72 217 ARG C C 1
ATOM 6732 O O . ARG C 1 217 ? -0.283 -69.584 5.543 1.00 70.11 217 ARG C O 1
ATOM 6740 N N . THR C 1 218 ? 0.265 -68.573 7.480 1.00 68.05 218 THR C N 1
ATOM 6741 C CA . THR C 1 218 ? 0.729 -69.816 8.099 1.00 72.88 218 THR C CA 1
ATOM 6742 C C . THR C 1 218 ? -0.410 -70.638 8.717 1.00 77.41 218 THR C C 1
ATOM 6743 O O . THR C 1 218 ? -0.693 -71.746 8.263 1.00 81.24 218 THR C O 1
ATOM 6747 N N . THR C 1 219 ? -1.069 -70.096 9.736 1.00 76.44 219 THR C N 1
ATOM 6748 C CA . THR C 1 219 ? -2.155 -70.816 10.402 1.00 80.18 219 THR C CA 1
ATOM 6749 C C . THR C 1 219 ? -3.323 -71.153 9.467 1.00 83.42 219 THR C C 1
ATOM 6750 O O . THR C 1 219 ? -3.986 -72.181 9.634 1.00 87.75 219 THR C O 1
ATOM 6754 N N . GLY C 1 220 ? -3.563 -70.288 8.485 1.00 80.75 220 GLY C N 1
ATOM 6755 C CA . GLY C 1 220 ? -4.683 -70.454 7.577 1.00 81.64 220 GLY C CA 1
ATOM 6756 C C . GLY C 1 220 ? -5.857 -69.617 8.043 1.00 82.55 220 GLY C C 1
ATOM 6757 O O . GLY C 1 220 ? -6.870 -69.487 7.352 1.00 83.06 220 GLY C O 1
ATOM 6758 N N . ASP C 1 221 ? -5.703 -69.044 9.231 1.00 83.07 221 ASP C N 1
ATOM 6759 C CA . ASP C 1 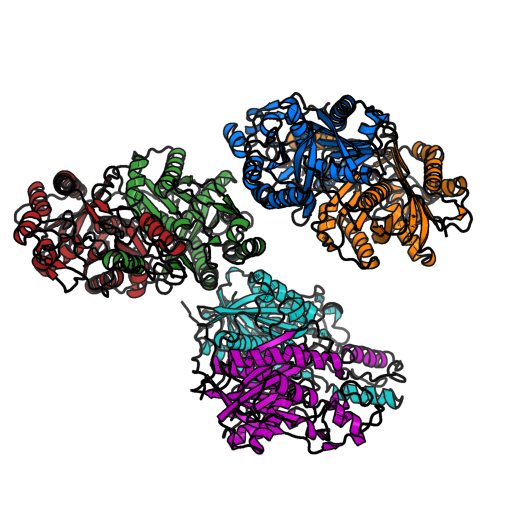221 ? -6.743 -68.240 9.862 1.00 84.34 221 ASP C CA 1
ATOM 6760 C C . ASP C 1 221 ? -6.688 -66.781 9.408 1.00 84.62 221 ASP C C 1
ATOM 6761 O O . ASP C 1 221 ? -5.765 -66.046 9.762 1.00 81.04 221 ASP C O 1
ATOM 6766 N N . ALA C 1 222 ? -7.687 -66.361 8.636 1.00 87.64 222 ALA C N 1
ATOM 6767 C CA . ALA C 1 222 ? -7.719 -64.998 8.114 1.00 85.55 222 ALA C CA 1
ATOM 6768 C C . ALA C 1 222 ? -7.940 -63.952 9.209 1.00 87.72 222 ALA C C 1
ATOM 6769 O O . ALA C 1 222 ? -6.975 -63.381 9.725 1.00 86.53 222 ALA C O 1
ATOM 6771 N N . SER C 1 223 ? -9.204 -63.702 9.552 1.00 90.67 223 SER C N 1
ATOM 6772 C CA . SER C 1 223 ? -9.563 -62.687 10.547 1.00 89.78 223 SER C CA 1
ATOM 6773 C C . SER C 1 223 ? -8.474 -62.558 11.607 1.00 91.77 223 SER C C 1
ATOM 6774 O O . SER C 1 223 ? -7.951 -63.572 12.088 1.00 96.77 223 SER C O 1
ATOM 6777 N N . ALA C 1 224 ? -8.150 -61.327 11.996 1.00 86.54 224 ALA C N 1
ATOM 6778 C CA . ALA C 1 224 ? -8.865 -60.139 11.549 1.00 82.87 224 ALA C CA 1
ATOM 6779 C C . ALA C 1 224 ? -8.177 -59.403 10.404 1.00 73.61 224 ALA C C 1
ATOM 6780 O O . ALA C 1 224 ? -7.729 -58.265 10.562 1.00 69.25 224 ALA C O 1
ATOM 6782 N N . ILE C 1 225 ? -8.082 -60.068 9.259 1.00 70.55 225 ILE C N 1
ATOM 6783 C CA . ILE C 1 225 ? -7.830 -59.383 8.000 1.00 65.55 225 ILE C CA 1
ATOM 6784 C C . ILE C 1 225 ? -9.205 -59.225 7.368 1.00 67.94 225 ILE C C 1
ATOM 6785 O O . ILE C 1 225 ? -9.592 -58.145 6.921 1.00 65.12 225 ILE C O 1
ATOM 6790 N N . THR C 1 226 ? -9.942 -60.329 7.353 1.00 71.38 226 THR C N 1
ATOM 6791 C CA . THR C 1 226 ? -11.369 -60.310 7.086 1.00 73.07 226 THR C CA 1
ATOM 6792 C C . THR C 1 226 ? -12.066 -59.837 8.346 1.00 72.61 226 THR C C 1
ATOM 6793 O O . THR C 1 226 ? -11.647 -60.179 9.459 1.00 73.85 226 THR C O 1
ATOM 6797 N N . GLY C 1 227 ? -13.138 -59.074 8.176 1.00 71.61 227 GLY C N 1
ATOM 6798 C CA . GLY C 1 227 ? -13.877 -58.565 9.315 1.00 75.29 227 GLY C CA 1
ATOM 6799 C C . GLY C 1 227 ? -13.058 -57.520 10.035 1.00 74.24 227 GLY C C 1
ATOM 6800 O O . GLY C 1 227 ? -13.179 -57.334 11.248 1.00 76.69 227 GLY C O 1
ATOM 6801 N N . ALA C 1 228 ? -12.201 -56.852 9.274 1.00 70.45 228 ALA C N 1
ATOM 6802 C CA . ALA C 1 228 ? -11.427 -55.742 9.794 1.00 68.25 228 ALA C CA 1
ATOM 6803 C C . ALA C 1 228 ? -12.060 -54.451 9.320 1.00 66.99 228 ALA C C 1
ATOM 6804 O O . ALA C 1 228 ? -12.180 -54.221 8.117 1.00 65.15 228 ALA C O 1
ATOM 6806 N N . GLU C 1 229 ? -12.497 -53.625 10.265 1.00 69.51 229 GLU C N 1
ATOM 6807 C CA . GLU C 1 229 ? -12.915 -52.270 9.936 1.00 72.74 229 GLU C CA 1
ATOM 6808 C C . GLU C 1 229 ? -11.699 -51.362 10.027 1.00 68.27 229 GLU C C 1
ATOM 6809 O O . GLU C 1 229 ? -11.009 -51.326 11.048 1.00 70.53 229 GLU C O 1
ATOM 6815 N N . GLY C 1 230 ? -11.424 -50.639 8.952 1.00 60.91 230 GLY C N 1
ATOM 6816 C CA . GLY C 1 230 ? -10.225 -49.830 8.908 1.00 57.06 230 GLY C CA 1
ATOM 6817 C C . GLY C 1 230 ? -9.116 -50.568 8.187 1.00 53.17 230 GLY C C 1
ATOM 6818 O O . GLY C 1 230 ? -8.907 -51.767 8.391 1.00 55.72 230 GLY C O 1
ATOM 6819 N N . MET C 1 231 ? -8.408 -49.846 7.332 1.00 45.12 231 MET C N 1
ATOM 6820 C CA . MET C 1 231 ? -7.385 -50.450 6.504 1.00 44.75 231 MET C CA 1
ATOM 6821 C C . MET C 1 231 ? -6.225 -51.014 7.318 1.00 46.16 231 MET C C 1
ATOM 6822 O O . MET C 1 231 ? -5.790 -50.423 8.306 1.00 45.22 231 MET C O 1
ATOM 6827 N N . LEU C 1 232 ? -5.728 -52.166 6.887 1.00 46.24 232 LEU C N 1
ATOM 6828 C CA . LEU C 1 232 ? -4.568 -52.761 7.518 1.00 45.67 232 LEU C CA 1
ATOM 6829 C C . LEU C 1 232 ? -3.322 -52.123 6.935 1.00 39.32 232 LEU C C 1
ATOM 6830 O O . LEU C 1 232 ? -2.315 -51.936 7.623 1.00 36.71 232 LEU C O 1
ATOM 6835 N N . TRP C 1 233 ? -3.397 -51.778 5.656 1.00 37.12 233 TRP C N 1
ATOM 6836 C CA . TRP C 1 233 ? -2.329 -51.027 5.013 1.00 34.42 233 TRP C CA 1
ATOM 6837 C C . TRP C 1 233 ? -2.143 -49.669 5.723 1.00 37.05 233 TRP C C 1
ATOM 6838 O O . TRP C 1 233 ? -3.080 -48.872 5.811 1.00 39.68 233 TRP C O 1
ATOM 6849 N N . PRO C 1 234 ? -0.936 -49.405 6.255 1.00 36.68 234 PRO C N 1
ATOM 6850 C CA . PRO C 1 234 ? -0.716 -48.137 6.965 1.00 34.06 234 PRO C CA 1
ATOM 6851 C C . PRO C 1 234 ? -1.020 -46.923 6.100 1.00 34.30 234 PRO C C 1
ATOM 6852 O O . PRO C 1 234 ? -0.701 -46.880 4.901 1.00 29.42 234 PRO C O 1
ATOM 6856 N N . THR C 1 235 ? -1.612 -45.913 6.723 1.00 35.45 235 THR C N 1
ATOM 6857 C CA . THR C 1 235 ? -2.062 -44.764 5.972 1.00 30.60 235 THR C CA 1
ATOM 6858 C C . THR C 1 235 ? -1.822 -43.442 6.711 1.00 28.84 235 THR C C 1
ATOM 6859 O O . THR C 1 235 ? -1.826 -43.377 7.944 1.00 26.11 235 THR C O 1
ATOM 6863 N N . LEU C 1 236 ? -1.576 -42.388 5.944 1.00 26.86 236 LEU C N 1
ATOM 6864 C CA . LEU C 1 236 ? -1.215 -41.097 6.520 1.00 24.06 236 LEU C CA 1
ATOM 6865 C C . LEU C 1 236 ? -2.361 -40.460 7.321 1.00 29.73 236 LEU C C 1
ATOM 6866 O O . LEU C 1 236 ? -3.542 -40.617 6.988 1.00 28.61 236 LEU C O 1
ATOM 6871 N N . ARG C 1 237 ? -2.000 -39.744 8.381 1.00 30.33 237 ARG C N 1
ATOM 6872 C CA . ARG C 1 237 ? -2.968 -39.050 9.223 1.00 29.38 237 ARG C CA 1
ATOM 6873 C C . ARG C 1 237 ? -2.307 -37.859 9.908 1.00 26.57 237 ARG C C 1
ATOM 6874 O O . ARG C 1 237 ? -1.085 -37.792 9.981 1.00 22.22 237 ARG C O 1
ATOM 6882 N N . GLN C 1 238 ? -3.104 -36.916 10.407 1.00 25.69 238 GLN C N 1
ATOM 6883 C CA . GLN C 1 238 ? -2.538 -35.776 11.118 1.00 24.18 238 GLN C CA 1
ATOM 6884 C C . GLN C 1 238 ? -3.526 -35.216 12.133 1.00 25.52 238 GLN C C 1
ATOM 6885 O O . GLN C 1 238 ? -4.732 -35.418 12.005 1.00 26.95 238 GLN C O 1
ATOM 6891 N N . ASP C 1 239 ? -2.998 -34.533 13.147 1.00 24.45 239 ASP C N 1
ATOM 6892 C CA . ASP C 1 239 ? -3.791 -33.704 14.042 1.00 25.45 239 ASP C CA 1
ATOM 6893 C C . ASP C 1 239 ? -3.802 -32.308 13.422 1.00 28.92 239 ASP C C 1
ATOM 6894 O O . ASP C 1 239 ? -2.896 -31.509 13.655 1.00 32.50 239 ASP C O 1
ATOM 6899 N N . GLY C 1 240 ? -4.829 -32.023 12.624 1.00 27.42 240 GLY C N 1
ATOM 6900 C CA . GLY C 1 240 ? -4.896 -30.801 11.837 1.00 22.60 240 GLY C CA 1
ATOM 6901 C C . GLY C 1 240 ? -4.762 -29.498 12.604 1.00 27.30 240 GLY C C 1
ATOM 6902 O O . GLY C 1 240 ? -3.970 -28.627 12.229 1.00 27.31 240 GLY C O 1
ATOM 6903 N N . PRO C 1 241 ? -5.558 -29.337 13.669 1.00 22.43 241 PRO C N 1
ATOM 6904 C CA . PRO C 1 241 ? -5.463 -28.102 14.454 1.00 22.81 241 PRO C CA 1
ATOM 6905 C C . PRO C 1 241 ? -4.058 -27.897 15.007 1.00 28.71 241 PRO C C 1
ATOM 6906 O O . PRO C 1 241 ? -3.606 -26.760 15.069 1.00 26.30 241 PRO C O 1
ATOM 6910 N N . SER C 1 242 ? -3.374 -28.968 15.399 1.00 22.15 242 SER C N 1
ATOM 6911 C CA . SER C 1 242 ? -2.014 -28.823 15.906 1.00 23.38 242 SER C CA 1
ATOM 6912 C C . SER C 1 242 ? -1.035 -28.396 14.815 1.00 23.04 242 SER C C 1
ATOM 6913 O O . SER C 1 242 ? -0.163 -27.564 15.048 1.00 24.38 242 SER C O 1
ATOM 6916 N N . VAL C 1 243 ? -1.176 -28.952 13.619 1.00 21.80 243 VAL C N 1
ATOM 6917 C CA . VAL C 1 243 ? -0.282 -28.561 12.534 1.00 22.09 243 VAL C CA 1
ATOM 6918 C C . VAL C 1 243 ? -0.448 -27.070 12.265 1.00 23.95 243 VAL C C 1
ATOM 6919 O O . VAL C 1 243 ? 0.538 -26.331 12.124 1.00 22.29 243 VAL C O 1
ATOM 6923 N N . PHE C 1 244 ? -1.703 -26.626 12.215 1.00 23.01 244 PHE C N 1
ATOM 6924 C CA . PHE C 1 244 ? -1.991 -25.229 11.924 1.00 23.01 244 PHE C CA 1
ATOM 6925 C C . PHE C 1 244 ? -1.434 -24.293 13.016 1.00 24.89 244 PHE C C 1
ATOM 6926 O O . PHE C 1 244 ? -0.834 -23.259 12.710 1.00 24.46 244 PHE C O 1
ATOM 6934 N N . ARG C 1 245 ? -1.640 -24.655 14.283 1.00 26.20 245 ARG C N 1
ATOM 6935 C CA . ARG C 1 245 ? -1.075 -23.890 15.396 1.00 24.85 245 ARG C CA 1
ATOM 6936 C C . ARG C 1 245 ? 0.439 -23.775 15.246 1.00 25.26 245 ARG C C 1
ATOM 6937 O O . ARG C 1 245 ? 1.018 -22.702 15.418 1.00 22.98 245 ARG C O 1
ATOM 6945 N N . TRP C 1 246 ? 1.072 -24.895 14.917 1.00 24.51 246 TRP C N 1
ATOM 6946 C CA . TRP C 1 246 ? 2.522 -24.967 14.847 1.00 22.78 246 TRP C CA 1
ATOM 6947 C C . TRP C 1 246 ? 3.038 -24.099 13.705 1.00 21.10 246 TRP C C 1
ATOM 6948 O O . TRP C 1 246 ? 4.056 -23.430 13.831 1.00 22.40 246 TRP C O 1
ATOM 6959 N N . ALA C 1 247 ? 2.323 -24.110 12.588 1.00 22.41 247 ALA C N 1
ATOM 6960 C CA . ALA C 1 247 ? 2.701 -23.307 11.439 1.00 23.37 247 ALA C CA 1
ATOM 6961 C C . ALA C 1 247 ? 2.707 -21.825 11.821 1.00 27.31 247 ALA C C 1
ATOM 6962 O O . ALA C 1 247 ? 3.673 -21.117 11.547 1.00 28.68 247 ALA C O 1
ATOM 6964 N N . VAL C 1 248 ? 1.640 -21.358 12.467 1.00 25.74 248 VAL C N 1
ATOM 6965 C CA . VAL C 1 248 ? 1.526 -19.921 12.761 1.00 24.47 248 VAL C CA 1
ATOM 6966 C C . VAL C 1 248 ? 2.385 -19.444 13.941 1.00 25.53 248 VAL C C 1
ATOM 6967 O O . VAL C 1 248 ? 2.944 -18.349 13.898 1.00 27.53 248 VAL C O 1
ATOM 6971 N N . TRP C 1 249 ? 2.494 -20.257 14.988 1.00 24.49 249 TRP C N 1
ATOM 6972 C CA . TRP C 1 249 ? 3.350 -19.920 16.121 1.00 27.70 249 TRP C CA 1
ATOM 6973 C C . TRP C 1 249 ? 4.837 -20.056 15.786 1.00 34.34 249 TRP C C 1
ATOM 6974 O O . TRP C 1 249 ? 5.648 -19.215 16.179 1.00 38.41 249 TRP C O 1
ATOM 6985 N N . SER C 1 250 ? 5.199 -21.115 15.071 1.00 29.30 250 SER C N 1
ATOM 6986 C CA . SER C 1 250 ? 6.607 -21.445 14.928 1.00 27.79 250 SER C CA 1
ATOM 6987 C C . SER C 1 250 ? 7.138 -21.260 13.515 1.00 27.09 250 SER C C 1
ATOM 6988 O O . SER C 1 250 ? 8.166 -20.621 13.318 1.00 28.34 250 SER C O 1
ATOM 6991 N N . MET C 1 251 ? 6.450 -21.816 12.527 1.00 23.68 251 MET C N 1
ATOM 6992 C CA . MET C 1 251 ? 7.000 -21.830 11.174 1.00 21.66 251 MET C CA 1
ATOM 6993 C C . MET C 1 251 ? 7.184 -20.435 10.565 1.00 27.51 251 MET C C 1
ATOM 6994 O O . MET C 1 251 ? 8.183 -20.159 9.884 1.00 25.76 251 MET C O 1
ATOM 6999 N N . ALA C 1 252 ? 6.241 -19.543 10.826 1.00 28.92 252 ALA C N 1
ATOM 7000 C CA . ALA C 1 252 ? 6.366 -18.200 10.294 1.00 28.64 252 ALA C CA 1
ATOM 7001 C C . ALA C 1 252 ? 7.609 -17.528 10.889 1.00 26.84 252 ALA C C 1
ATOM 7002 O O . ALA C 1 252 ? 8.251 -16.693 10.241 1.00 26.54 252 ALA C O 1
ATOM 7004 N N . LYS C 1 253 ? 7.968 -17.918 12.111 1.00 31.22 253 LYS C N 1
ATOM 7005 C CA . LYS C 1 253 ? 9.180 -17.403 12.751 1.00 32.62 253 LYS C CA 1
ATOM 7006 C C . LYS C 1 253 ? 10.409 -17.916 12.032 1.00 33.24 253 LYS C C 1
ATOM 7007 O O . LYS C 1 253 ? 11.350 -17.160 11.766 1.00 33.42 253 LYS C O 1
ATOM 7013 N N . VAL C 1 254 ? 10.401 -19.217 11.745 1.00 26.90 254 VAL C N 1
ATOM 7014 C CA . VAL C 1 254 ? 11.480 -19.848 11.002 1.00 23.10 254 VAL C CA 1
ATOM 7015 C C . VAL C 1 254 ? 11.720 -19.090 9.704 1.00 23.57 254 VAL C C 1
ATOM 7016 O O . VAL C 1 254 ? 12.860 -18.862 9.313 1.00 24.64 254 VAL C O 1
ATOM 7020 N N . ALA C 1 255 ? 10.637 -18.693 9.043 1.00 27.45 255 ALA C N 1
ATOM 7021 C CA . ALA C 1 255 ? 10.740 -18.018 7.752 1.00 28.00 255 ALA C CA 1
ATOM 7022 C C . ALA C 1 255 ? 11.377 -16.636 7.903 1.00 30.14 255 ALA C C 1
ATOM 7023 O O . ALA C 1 255 ? 12.271 -16.270 7.134 1.00 32.81 255 ALA C O 1
ATOM 7025 N N . ARG C 1 256 ? 10.932 -15.870 8.895 1.00 26.17 256 ARG C N 1
ATOM 7026 C CA . ARG C 1 256 ? 11.541 -14.559 9.138 1.00 27.85 256 ARG C CA 1
ATOM 7027 C C . ARG C 1 256 ? 13.002 -14.756 9.495 1.00 30.35 256 ARG C C 1
ATOM 7028 O O . ARG C 1 256 ? 13.879 -13.994 9.088 1.00 33.49 256 ARG C O 1
ATOM 7036 N N . GLU C 1 257 ? 13.259 -15.808 10.254 1.00 33.10 257 GLU C N 1
ATOM 7037 C CA . GLU C 1 257 ? 14.602 -16.169 10.689 1.00 34.50 257 GLU C CA 1
ATOM 7038 C C . GLU C 1 257 ? 15.534 -16.492 9.511 1.00 31.98 257 GLU C C 1
ATOM 7039 O O . GLU C 1 257 ? 16.735 -16.240 9.567 1.00 32.13 257 GLU C O 1
ATOM 7045 N N . ALA C 1 258 ? 14.964 -17.068 8.456 1.00 25.98 258 ALA C N 1
ATOM 7046 C CA . ALA C 1 258 ? 15.714 -17.370 7.240 1.00 25.74 258 ALA C CA 1
ATOM 7047 C C . ALA C 1 258 ? 16.052 -16.081 6.496 1.00 30.09 258 ALA C C 1
ATOM 7048 O O . ALA C 1 258 ? 17.128 -15.970 5.899 1.00 29.64 258 ALA C O 1
ATOM 7050 N N . LEU C 1 259 ? 15.116 -15.129 6.495 1.00 26.93 259 LEU C N 1
ATOM 7051 C CA . LEU C 1 259 ? 15.382 -13.819 5.913 1.00 26.66 259 LEU C CA 1
ATOM 7052 C C . LEU C 1 259 ? 16.555 -13.167 6.645 1.00 26.88 259 LEU C C 1
ATOM 7053 O O . LEU C 1 259 ? 17.467 -12.623 6.011 1.00 25.86 259 LEU C O 1
ATOM 7058 N N . ASP C 1 260 ? 16.550 -13.249 7.974 1.00 25.58 260 ASP C N 1
ATOM 7059 C CA . ASP C 1 260 ? 17.625 -12.646 8.761 1.00 29.46 260 ASP C CA 1
ATOM 7060 C C . ASP C 1 260 ? 18.946 -13.275 8.379 1.00 31.97 260 ASP C C 1
ATOM 7061 O O . ASP C 1 260 ? 19.914 -12.574 8.075 1.00 32.89 260 ASP C O 1
ATOM 7066 N N . ALA C 1 261 ? 18.974 -14.606 8.388 1.00 28.96 261 ALA C N 1
ATOM 7067 C CA . ALA C 1 261 ? 20.201 -15.330 8.127 1.00 27.39 261 ALA C CA 1
ATOM 7068 C C . ALA C 1 261 ? 20.710 -15.021 6.722 1.00 28.77 261 ALA C C 1
ATOM 7069 O O . ALA C 1 261 ? 21.909 -15.110 6.452 1.00 31.09 261 ALA C O 1
ATOM 7071 N N . ALA C 1 262 ? 19.786 -14.655 5.837 1.00 27.46 262 ALA C N 1
ATOM 7072 C CA . ALA C 1 262 ? 20.114 -14.283 4.463 1.00 26.87 262 ALA C CA 1
ATOM 7073 C C . ALA C 1 262 ? 20.541 -12.818 4.337 1.00 31.02 262 ALA C C 1
ATOM 7074 O O . ALA C 1 262 ? 21.106 -12.423 3.323 1.00 35.06 262 ALA C O 1
ATOM 7076 N N . GLY C 1 263 ? 20.255 -12.011 5.357 1.00 32.01 263 GLY C N 1
ATOM 7077 C CA . GLY C 1 263 ? 20.530 -10.585 5.286 1.00 35.09 263 GLY C CA 1
ATOM 7078 C C . GLY C 1 263 ? 19.579 -9.909 4.311 1.00 36.54 263 GLY C C 1
ATOM 7079 O O . GLY C 1 263 ? 19.929 -8.945 3.631 1.00 38.80 263 GLY C O 1
ATOM 7080 N N . VAL C 1 264 ? 18.354 -10.418 4.258 1.00 33.81 264 VAL C N 1
ATOM 7081 C CA . VAL C 1 264 ? 17.378 -9.977 3.274 1.00 35.84 264 VAL C CA 1
ATOM 7082 C C . VAL C 1 264 ? 16.065 -9.545 3.936 1.00 37.83 264 VAL C C 1
ATOM 7083 O O . VAL C 1 264 ? 15.692 -10.067 4.987 1.00 37.03 264 VAL C O 1
ATOM 7087 N N . GLU C 1 265 ? 15.375 -8.580 3.330 1.00 37.19 265 GLU C N 1
ATOM 7088 C CA . GLU C 1 265 ? 14.082 -8.126 3.844 1.00 39.84 265 GLU C CA 1
ATOM 7089 C C . GLU C 1 265 ? 12.955 -8.471 2.873 1.00 40.95 265 GLU C C 1
ATOM 7090 O O . GLU C 1 265 ? 13.192 -8.690 1.686 1.00 42.35 265 GLU C O 1
ATOM 7096 N N . PRO C 1 266 ? 11.718 -8.511 3.380 1.00 39.30 266 PRO C N 1
ATOM 7097 C CA . PRO C 1 266 ? 10.548 -8.830 2.559 1.00 37.19 266 PRO C CA 1
ATOM 7098 C C . PRO C 1 266 ? 10.514 -8.062 1.239 1.00 36.67 266 PRO C C 1
ATOM 7099 O O . PRO C 1 266 ? 10.213 -8.661 0.211 1.00 37.78 266 PRO C O 1
ATOM 7103 N N . GLU C 1 267 ? 10.811 -6.766 1.263 1.00 34.56 267 GLU C N 1
ATOM 7104 C CA . GLU C 1 267 ? 10.802 -5.967 0.040 1.00 41.11 267 GLU C CA 1
ATOM 7105 C C . GLU C 1 267 ? 11.853 -6.415 -0.983 1.00 41.27 267 GLU C C 1
ATOM 7106 O O . GLU C 1 267 ? 11.752 -6.087 -2.173 1.00 41.68 267 GLU C O 1
ATOM 7112 N N . ASP C 1 268 ? 12.857 -7.161 -0.525 1.00 36.65 268 ASP C N 1
ATOM 7113 C CA . ASP C 1 268 ? 13.902 -7.651 -1.420 1.00 34.64 268 ASP C CA 1
ATOM 7114 C C . ASP C 1 268 ? 13.418 -8.857 -2.216 1.00 33.92 268 ASP C C 1
ATOM 7115 O O . ASP C 1 268 ? 14.028 -9.240 -3.219 1.00 34.79 268 ASP C O 1
ATOM 7120 N N . LEU C 1 269 ? 12.319 -9.459 -1.775 1.00 30.72 269 LEU C N 1
ATOM 7121 C CA . LEU C 1 269 ? 11.875 -10.712 -2.385 1.00 29.66 269 LEU C CA 1
ATOM 7122 C C . LEU C 1 269 ? 11.127 -10.494 -3.693 1.00 30.36 269 LEU C C 1
ATOM 7123 O O . LEU C 1 269 ? 10.302 -9.582 -3.806 1.00 28.51 269 LEU C O 1
ATOM 7128 N N . ALA C 1 270 ? 11.416 -11.339 -4.675 1.00 29.37 270 ALA C N 1
ATOM 7129 C CA . ALA C 1 270 ? 10.603 -11.398 -5.878 1.00 29.12 270 ALA C CA 1
ATOM 7130 C C . ALA C 1 270 ? 9.418 -12.351 -5.645 1.00 30.00 270 ALA C C 1
ATOM 7131 O O . ALA C 1 270 ? 8.356 -12.199 -6.254 1.00 35.74 270 ALA C O 1
ATOM 7133 N N . ALA C 1 271 ? 9.593 -13.323 -4.754 1.00 23.34 271 ALA C N 1
ATOM 7134 C CA . ALA C 1 271 ? 8.586 -14.363 -4.570 1.00 22.94 271 ALA C CA 1
ATOM 7135 C C . ALA C 1 271 ? 8.663 -15.045 -3.204 1.00 23.87 271 ALA C C 1
ATOM 7136 O O . ALA C 1 271 ? 9.726 -15.100 -2.581 1.00 26.88 271 ALA C O 1
ATOM 7138 N N . PHE C 1 272 ? 7.531 -15.587 -2.763 1.00 21.02 272 PHE C N 1
ATOM 7139 C CA . PHE C 1 272 ? 7.445 -16.354 -1.523 1.00 19.17 272 PHE C CA 1
ATOM 7140 C C . PHE C 1 272 ? 6.844 -17.695 -1.905 1.00 22.55 272 PHE C C 1
ATOM 7141 O O . PHE C 1 272 ? 5.732 -17.764 -2.443 1.00 16.32 272 PHE C O 1
ATOM 7149 N N . ILE C 1 273 ? 7.592 -18.764 -1.669 1.00 23.87 273 ILE C N 1
ATOM 7150 C CA . ILE C 1 273 ? 7.172 -20.084 -2.116 1.00 16.26 273 ILE C CA 1
ATOM 7151 C C . ILE C 1 273 ? 7.174 -21.023 -0.924 1.00 19.47 273 ILE C C 1
ATOM 7152 O O . ILE C 1 273 ? 8.108 -21.793 -0.730 1.00 19.81 273 ILE C O 1
ATOM 7157 N N . PRO C 1 274 ? 6.125 -20.944 -0.094 1.00 17.88 274 PRO C N 1
ATOM 7158 C CA . PRO C 1 274 ? 6.040 -21.898 1.007 1.00 17.84 274 PRO C CA 1
ATOM 7159 C C . PRO C 1 274 ? 5.582 -23.250 0.481 1.00 20.68 274 PRO C C 1
ATOM 7160 O O . PRO C 1 274 ? 4.954 -23.328 -0.591 1.00 16.79 274 PRO C O 1
ATOM 7164 N N . HIS C 1 275 ? 5.880 -24.294 1.247 1.00 19.54 275 HIS C N 1
ATOM 7165 C CA . HIS C 1 275 ? 5.305 -25.616 1.022 1.00 19.43 275 HIS C CA 1
ATOM 7166 C C . HIS C 1 275 ? 3.779 -25.493 0.992 1.00 19.99 275 HIS C C 1
ATOM 7167 O O . HIS C 1 275 ? 3.184 -24.769 1.779 1.00 17.58 275 HIS C O 1
ATOM 7174 N N . GLN C 1 276 ? 3.140 -26.195 0.076 1.00 21.29 276 GLN C N 1
ATOM 7175 C CA . GLN C 1 276 ? 1.728 -25.958 -0.171 1.00 16.72 276 GLN C CA 1
ATOM 7176 C C . GLN C 1 276 ? 0.846 -26.820 0.727 1.00 20.93 276 GLN C C 1
ATOM 7177 O O . GLN C 1 276 ? 0.150 -27.718 0.252 1.00 22.55 276 GLN C O 1
ATOM 7183 N N . ALA C 1 277 ? 0.860 -26.517 2.022 1.00 20.45 277 ALA C N 1
ATOM 7184 C CA . ALA C 1 277 ? 0.195 -27.339 3.027 1.00 21.24 277 ALA C CA 1
ATOM 7185 C C . ALA C 1 277 ? -1.292 -27.058 3.076 1.00 22.85 277 ALA C C 1
ATOM 7186 O O . ALA C 1 277 ? -2.113 -27.970 3.221 1.00 22.06 277 ALA C O 1
ATOM 7188 N N . ASN C 1 278 ? -1.618 -25.775 2.994 1.00 16.81 278 ASN C N 1
ATOM 7189 C CA . ASN C 1 278 ? -2.969 -25.309 3.198 1.00 22.08 278 ASN C CA 1
ATOM 7190 C C . ASN C 1 278 ? -3.067 -23.831 2.795 1.00 23.18 278 ASN C C 1
ATOM 7191 O O . ASN C 1 278 ? -2.195 -23.023 3.146 1.00 19.84 278 ASN C O 1
ATOM 7196 N N . MET C 1 279 ? -4.097 -23.472 2.037 1.00 25.44 279 MET C N 1
ATOM 7197 C CA . MET C 1 279 ? -4.210 -22.089 1.573 1.00 24.37 279 MET C CA 1
ATOM 7198 C C . MET C 1 279 ? -4.259 -21.098 2.742 1.00 23.01 279 MET C C 1
ATOM 7199 O O . MET C 1 279 ? -3.674 -20.021 2.672 1.00 21.80 279 MET C O 1
ATOM 7204 N N . ARG C 1 280 ? -4.979 -21.459 3.802 1.00 24.87 280 ARG C N 1
ATOM 7205 C CA . ARG C 1 280 ? -5.111 -20.614 4.987 1.00 27.47 280 ARG C CA 1
ATOM 7206 C C . ARG C 1 280 ? -3.744 -20.362 5.632 1.00 25.83 280 ARG C C 1
ATOM 7207 O O . ARG C 1 280 ? -3.453 -19.260 6.091 1.00 26.52 280 ARG C O 1
ATOM 7215 N N . ILE C 1 281 ? -2.899 -21.386 5.627 1.00 23.84 281 ILE C N 1
ATOM 7216 C CA . ILE C 1 281 ? -1.546 -21.266 6.157 1.00 22.92 281 ILE C CA 1
ATOM 7217 C C . ILE C 1 281 ? -0.699 -20.360 5.279 1.00 21.65 281 ILE C C 1
ATOM 7218 O O . ILE C 1 281 ? 0.033 -19.474 5.766 1.00 21.46 281 ILE C O 1
ATOM 7223 N N . ILE C 1 282 ? -0.796 -20.578 3.976 1.00 20.20 282 ILE C N 1
ATOM 7224 C CA . ILE C 1 282 ? -0.079 -19.719 3.051 1.00 23.44 282 ILE C CA 1
ATOM 7225 C C . ILE C 1 282 ? -0.415 -18.247 3.315 1.00 23.40 282 ILE C C 1
ATOM 7226 O O . ILE C 1 282 ? 0.488 -17.413 3.421 1.00 17.91 282 ILE C O 1
ATOM 7231 N N . ASP C 1 283 ? -1.708 -17.936 3.427 1.00 24.06 283 ASP C N 1
ATOM 7232 C CA . ASP C 1 283 ? -2.150 -16.549 3.637 1.00 27.76 283 ASP C CA 1
ATOM 7233 C C . ASP C 1 283 ? -1.689 -16.004 4.984 1.00 27.29 283 ASP C C 1
ATOM 7234 O O . ASP C 1 283 ? -1.310 -14.827 5.102 1.00 22.58 283 ASP C O 1
ATOM 7239 N N . GLU C 1 284 ? -1.757 -16.841 6.014 1.00 25.65 284 GLU C N 1
ATOM 7240 C CA . GLU C 1 284 ? -1.357 -16.376 7.333 1.00 25.11 284 GLU C CA 1
ATOM 7241 C C . GLU C 1 284 ? 0.140 -16.042 7.306 1.00 23.64 284 GLU C C 1
ATOM 7242 O O . GLU C 1 284 ? 0.553 -15.012 7.814 1.00 19.91 284 GLU C O 1
ATOM 7248 N N . PHE C 1 285 ? 0.933 -16.908 6.669 1.00 22.25 285 PHE C N 1
ATOM 7249 C CA . PHE C 1 285 ? 2.358 -16.662 6.461 1.00 20.39 285 PHE C CA 1
ATOM 7250 C C . PHE C 1 285 ? 2.610 -15.309 5.790 1.00 26.94 285 PHE C C 1
ATOM 7251 O O . PHE C 1 285 ? 3.422 -14.515 6.275 1.00 26.70 285 PHE C O 1
ATOM 7259 N N . ALA C 1 286 ? 1.936 -15.059 4.663 1.00 25.48 286 ALA C N 1
ATOM 7260 C CA . ALA C 1 286 ? 2.210 -13.869 3.860 1.00 27.40 286 ALA C CA 1
ATOM 7261 C C . ALA C 1 286 ? 1.939 -12.624 4.673 1.00 30.68 286 ALA C C 1
ATOM 7262 O O . ALA C 1 286 ? 2.661 -11.627 4.561 1.00 29.90 286 ALA C O 1
ATOM 7264 N N . LYS C 1 287 ? 0.881 -12.677 5.477 1.00 29.69 287 LYS C N 1
ATOM 7265 C CA . LYS C 1 287 ? 0.514 -11.537 6.299 1.00 32.00 287 LYS C CA 1
ATOM 7266 C C . LYS C 1 287 ? 1.523 -11.405 7.443 1.00 31.60 287 LYS C C 1
ATOM 7267 O O . LYS C 1 287 ? 1.949 -10.308 7.783 1.00 23.83 287 LYS C O 1
ATOM 7273 N N . GLN C 1 288 ? 1.924 -12.535 8.018 1.00 27.90 288 GLN C N 1
ATOM 7274 C CA . GLN C 1 288 ? 2.812 -12.507 9.176 1.00 28.04 288 GLN C CA 1
ATOM 7275 C C . GLN C 1 288 ? 4.190 -11.983 8.802 1.00 31.05 288 GLN C C 1
ATOM 7276 O O . GLN C 1 288 ? 4.861 -11.328 9.600 1.00 33.57 288 GLN C O 1
ATOM 7282 N N . LEU C 1 289 ? 4.597 -12.263 7.568 1.00 30.39 289 LEU C N 1
ATOM 7283 C CA . LEU C 1 289 ? 5.913 -11.870 7.077 1.00 32.27 289 LEU C CA 1
ATOM 7284 C C . LEU C 1 289 ? 5.936 -10.443 6.560 1.00 35.34 289 LEU C C 1
ATOM 7285 O O . LEU C 1 289 ? 6.988 -9.931 6.186 1.00 36.62 289 LEU C O 1
ATOM 7290 N N . LYS C 1 290 ? 4.767 -9.817 6.519 1.00 36.19 290 LYS C N 1
ATOM 7291 C CA . LYS C 1 290 ? 4.654 -8.429 6.083 1.00 39.95 290 LYS C CA 1
ATOM 7292 C C . LYS C 1 290 ? 5.099 -8.236 4.638 1.00 35.84 290 LYS C C 1
ATOM 7293 O O . LYS C 1 290 ? 5.716 -7.233 4.303 1.00 36.39 290 LYS C O 1
ATOM 7299 N N . LEU C 1 291 ? 4.762 -9.190 3.779 1.00 31.95 291 LEU C N 1
ATOM 7300 C CA . LEU C 1 291 ? 5.144 -9.108 2.370 1.00 31.36 291 LEU C CA 1
ATOM 7301 C C . LEU C 1 291 ? 4.395 -7.977 1.673 1.00 31.56 291 LEU C C 1
ATOM 7302 O O . LEU C 1 291 ? 3.175 -7.912 1.756 1.00 31.39 291 LEU C O 1
ATOM 7307 N N . PRO C 1 292 ? 5.121 -7.096 0.964 1.00 30.20 292 PRO C N 1
ATOM 7308 C CA . PRO C 1 292 ? 4.451 -6.085 0.140 1.00 34.80 292 PRO C CA 1
ATOM 7309 C C . PRO C 1 292 ? 3.718 -6.758 -1.016 1.00 39.45 292 PRO C C 1
ATOM 7310 O O . PRO C 1 292 ? 3.979 -7.934 -1.299 1.00 38.84 292 PRO C O 1
ATOM 7314 N N . GLU C 1 293 ? 2.832 -6.026 -1.681 1.00 41.49 293 GLU C N 1
ATOM 7315 C CA . GLU C 1 293 ? 2.025 -6.584 -2.764 1.00 47.82 293 GLU C CA 1
ATOM 7316 C C . GLU C 1 293 ? 2.859 -7.002 -3.970 1.00 45.13 293 GLU C C 1
ATOM 7317 O O . GLU C 1 293 ? 2.424 -7.821 -4.776 1.00 45.11 293 GLU C O 1
ATOM 7323 N N . SER C 1 294 ? 4.048 -6.422 -4.096 1.00 41.74 294 SER C N 1
ATOM 7324 C CA . SER C 1 294 ? 4.928 -6.695 -5.229 1.00 38.81 294 SER C CA 1
ATOM 7325 C C . SER C 1 294 ? 5.502 -8.113 -5.201 1.00 37.50 294 SER C C 1
ATOM 7326 O O . SER C 1 294 ? 5.974 -8.615 -6.223 1.00 41.19 294 SER C O 1
ATOM 7329 N N . VAL C 1 295 ? 5.470 -8.747 -4.030 1.00 33.95 295 VAL C N 1
ATOM 7330 C CA . VAL C 1 295 ? 5.970 -10.116 -3.866 1.00 34.05 295 VAL C CA 1
ATOM 7331 C C . VAL C 1 295 ? 4.947 -11.161 -4.315 1.00 35.56 295 VAL C C 1
ATOM 7332 O O . VAL C 1 295 ? 3.828 -11.213 -3.793 1.00 39.30 295 VAL C O 1
ATOM 7336 N N . VAL C 1 296 ? 5.333 -11.985 -5.283 1.00 28.50 296 VAL C N 1
ATOM 7337 C CA . VAL C 1 296 ? 4.461 -13.033 -5.791 1.00 29.44 296 VAL C CA 1
ATOM 7338 C C . VAL C 1 296 ? 4.405 -14.241 -4.859 1.00 29.27 296 VAL C C 1
ATOM 7339 O O . VAL C 1 296 ? 5.431 -14.844 -4.543 1.00 32.78 296 VAL C O 1
ATOM 7343 N N . VAL C 1 297 ? 3.196 -14.603 -4.443 1.00 26.33 297 VAL C N 1
ATOM 7344 C CA . VAL C 1 297 ? 2.994 -15.700 -3.511 1.00 22.82 297 VAL C CA 1
ATOM 7345 C C . VAL C 1 297 ? 2.521 -16.950 -4.250 1.00 25.45 297 VAL C C 1
ATOM 7346 O O . VAL C 1 297 ? 1.602 -16.884 -5.081 1.00 25.14 297 VAL C O 1
ATOM 7350 N N . ALA C 1 298 ? 3.126 -18.092 -3.929 1.00 19.46 298 ALA C N 1
ATOM 7351 C CA . ALA C 1 298 ? 2.796 -19.333 -4.617 1.00 25.27 298 ALA C CA 1
ATOM 7352 C C . ALA C 1 298 ? 1.541 -19.990 -4.048 1.00 24.85 298 ALA C C 1
ATOM 7353 O O . ALA C 1 298 ? 1.430 -20.203 -2.843 1.00 26.49 298 ALA C O 1
ATOM 7355 N N . ARG C 1 299 ? 0.611 -20.331 -4.930 1.00 23.71 299 ARG C N 1
ATOM 7356 C CA . ARG C 1 299 ? -0.698 -20.839 -4.520 1.00 25.15 299 ARG C CA 1
ATOM 7357 C C . ARG C 1 299 ? -1.125 -22.015 -5.386 1.00 23.49 299 ARG C C 1
ATOM 7358 O O . ARG C 1 299 ? -2.323 -22.247 -5.572 1.00 23.53 299 ARG C O 1
ATOM 7366 N N . ASP C 1 300 ? -0.137 -22.732 -5.914 1.00 23.28 300 ASP C N 1
ATOM 7367 C CA . ASP C 1 300 ? -0.337 -23.941 -6.715 1.00 22.17 300 ASP C CA 1
ATOM 7368 C C . ASP C 1 300 ? -1.282 -24.930 -6.016 1.00 22.64 300 ASP C C 1
ATOM 7369 O O . ASP C 1 300 ? -1.978 -25.706 -6.669 1.00 19.47 300 ASP C O 1
ATOM 7374 N N . ILE C 1 301 ? -1.319 -24.895 -4.686 1.00 22.16 301 ILE C N 1
ATOM 7375 C CA . ILE C 1 301 ? -2.181 -25.818 -3.943 1.00 21.52 301 ILE C CA 1
ATOM 7376 C C . ILE C 1 301 ? -3.617 -25.895 -4.492 1.00 22.52 301 ILE C C 1
ATOM 7377 O O . ILE C 1 301 ? -4.235 -26.962 -4.463 1.00 21.37 301 ILE C O 1
ATOM 7382 N N . ALA C 1 302 ? -4.150 -24.776 -4.982 1.00 21.09 302 ALA C N 1
ATOM 7383 C CA . ALA C 1 302 ? -5.533 -24.756 -5.474 1.00 24.63 302 ALA C CA 1
ATOM 7384 C C . ALA C 1 302 ? -5.789 -25.793 -6.578 1.00 28.72 302 ALA C C 1
ATOM 7385 O O . ALA C 1 302 ? -6.894 -26.336 -6.693 1.00 32.82 302 ALA C O 1
ATOM 7387 N N . ASP C 1 303 ? -4.762 -26.073 -7.379 1.00 26.32 303 ASP C N 1
ATOM 7388 C CA . ASP C 1 303 ? -4.911 -26.941 -8.542 1.00 29.80 303 ASP C CA 1
ATOM 7389 C C . ASP C 1 303 ? -4.218 -28.286 -8.348 1.00 30.44 303 ASP C C 1
ATOM 7390 O O . ASP C 1 303 ? -4.665 -29.301 -8.877 1.00 26.32 303 ASP C O 1
ATOM 7395 N N . ALA C 1 304 ? -3.122 -28.283 -7.591 1.00 25.99 304 ALA C N 1
ATOM 7396 C CA . ALA C 1 304 ? -2.282 -29.459 -7.452 1.00 22.57 304 ALA C CA 1
ATOM 7397 C C . ALA C 1 304 ? -2.560 -30.240 -6.173 1.00 21.47 304 ALA C C 1
ATOM 7398 O O . ALA C 1 304 ? -2.167 -31.405 -6.050 1.00 18.28 304 ALA C O 1
ATOM 7400 N N . GLY C 1 305 ? -3.229 -29.599 -5.221 1.00 20.73 305 GLY C N 1
ATOM 7401 C CA . GLY C 1 305 ? -3.309 -30.121 -3.869 1.00 16.69 305 GLY C CA 1
ATOM 7402 C C . GLY C 1 305 ? -1.945 -30.054 -3.192 1.00 22.38 305 GLY C C 1
ATOM 7403 O O . GLY C 1 305 ? -0.984 -29.496 -3.748 1.00 21.54 305 GLY C O 1
ATOM 7404 N N . ASN C 1 306 ? -1.859 -30.614 -1.987 1.00 18.76 306 ASN C N 1
ATOM 7405 C CA . ASN C 1 306 ? -0.600 -30.666 -1.237 1.00 17.98 306 ASN C CA 1
ATOM 7406 C C . ASN C 1 306 ? 0.238 -31.854 -1.701 1.00 15.90 306 ASN C C 1
ATOM 7407 O O . ASN C 1 306 ? -0.141 -33.001 -1.448 1.00 17.35 306 ASN C O 1
ATOM 7412 N N . THR C 1 307 ? 1.357 -31.592 -2.377 1.00 14.52 307 THR C N 1
ATOM 7413 C CA . THR C 1 307 ? 2.213 -32.677 -2.897 1.00 19.78 307 THR C CA 1
ATOM 7414 C C . THR C 1 307 ? 3.497 -32.862 -2.082 1.00 21.18 307 THR C C 1
ATOM 7415 O O . THR C 1 307 ? 4.521 -33.342 -2.605 1.00 19.02 307 THR C O 1
ATOM 7419 N N . SER C 1 308 ? 3.433 -32.492 -0.806 1.00 19.27 308 SER C N 1
ATOM 7420 C CA . SER C 1 308 ? 4.526 -32.727 0.131 1.00 18.89 308 SER C CA 1
ATOM 7421 C C . SER C 1 308 ? 5.873 -32.226 -0.420 1.00 14.17 308 SER C C 1
ATOM 7422 O O . SER C 1 308 ? 5.977 -31.085 -0.859 1.00 13.13 308 SER C O 1
ATOM 7425 N N . ALA C 1 309 ? 6.896 -33.071 -0.434 1.00 15.28 309 ALA C N 1
ATOM 7426 C CA . ALA C 1 309 ? 8.231 -32.615 -0.848 1.00 15.50 309 ALA C CA 1
ATOM 7427 C C . ALA C 1 309 ? 8.270 -32.040 -2.280 1.00 16.89 309 ALA C C 1
ATOM 7428 O O . ALA C 1 309 ? 9.140 -31.218 -2.615 1.00 14.36 309 ALA C O 1
ATOM 7430 N N . ALA C 1 310 ? 7.334 -32.475 -3.121 1.00 11.56 310 ALA C N 1
ATOM 7431 C CA . ALA C 1 310 ? 7.248 -31.962 -4.486 1.00 15.04 310 ALA C CA 1
ATOM 7432 C C . ALA C 1 310 ? 6.711 -30.526 -4.524 1.00 15.41 310 ALA C C 1
ATOM 7433 O O . ALA C 1 310 ? 6.889 -29.826 -5.523 1.00 20.42 310 ALA C O 1
ATOM 7435 N N . SER C 1 311 ? 6.074 -30.072 -3.444 1.00 13.38 311 SER C N 1
ATOM 7436 C CA . SER C 1 311 ? 5.205 -28.884 -3.565 1.00 16.62 311 SER C CA 1
ATOM 7437 C C . SER C 1 311 ? 5.958 -27.595 -3.917 1.00 15.77 311 SER C C 1
ATOM 7438 O O . SER C 1 311 ? 5.520 -26.834 -4.778 1.00 21.36 311 SER C O 1
ATOM 7441 N N . ILE C 1 312 ? 7.093 -27.363 -3.265 1.00 17.12 312 ILE C N 1
ATOM 7442 C CA . ILE C 1 312 ? 7.874 -26.151 -3.523 1.00 15.89 312 ILE C CA 1
ATOM 7443 C C . ILE C 1 312 ? 8.431 -26.022 -4.951 1.00 14.54 312 ILE C C 1
ATOM 7444 O O . ILE C 1 312 ? 8.182 -25.023 -5.606 1.00 23.97 312 ILE C O 1
ATOM 7449 N N . PRO C 1 313 ? 9.173 -27.030 -5.445 1.00 14.48 313 PRO C N 1
ATOM 7450 C CA . PRO C 1 313 ? 9.663 -26.963 -6.839 1.00 13.64 313 PRO C CA 1
ATOM 7451 C C . PRO C 1 313 ? 8.542 -26.973 -7.891 1.00 16.98 313 PRO C C 1
ATOM 7452 O O . PRO C 1 313 ? 8.634 -26.285 -8.917 1.00 15.41 313 PRO C O 1
ATOM 7456 N N . LEU C 1 314 ? 7.470 -27.712 -7.637 1.00 17.47 314 LEU C N 1
ATOM 7457 C CA . LEU C 1 314 ? 6.311 -27.588 -8.514 1.00 18.50 314 LEU C CA 1
ATOM 7458 C C . LEU C 1 314 ? 5.852 -26.136 -8.552 1.00 19.27 314 LEU C C 1
ATOM 7459 O O . LEU C 1 314 ? 5.649 -25.564 -9.629 1.00 20.92 314 LEU C O 1
ATOM 7464 N N . ALA C 1 315 ? 5.708 -25.529 -7.379 1.00 19.40 315 ALA C N 1
ATOM 7465 C CA . ALA C 1 315 ? 5.147 -24.173 -7.290 1.00 16.55 315 ALA C CA 1
ATOM 7466 C C . ALA C 1 315 ? 6.117 -23.134 -7.854 1.00 17.58 315 ALA C C 1
ATOM 7467 O O . ALA C 1 315 ? 5.700 -22.142 -8.448 1.00 20.13 315 ALA C O 1
ATOM 7469 N N . MET C 1 316 ? 7.417 -23.353 -7.654 1.00 15.18 316 MET C N 1
ATOM 7470 C CA . MET C 1 316 ? 8.434 -22.507 -8.287 1.00 17.35 316 MET C CA 1
ATOM 7471 C C . MET C 1 316 ? 8.359 -22.614 -9.807 1.00 17.35 316 MET C C 1
ATOM 7472 O O . MET C 1 316 ? 8.408 -21.609 -10.524 1.00 18.54 316 MET C O 1
ATOM 7477 N N . HIS C 1 317 ? 8.236 -23.841 -10.299 1.00 20.02 317 HIS C N 1
ATOM 7478 C CA . HIS C 1 317 ? 8.105 -24.065 -11.729 1.00 20.04 317 HIS C CA 1
ATOM 7479 C C . HIS C 1 317 ? 6.888 -23.304 -12.302 1.00 21.64 317 HIS C C 1
ATOM 7480 O O . HIS C 1 317 ? 7.004 -22.593 -13.295 1.00 19.85 317 HIS C O 1
ATOM 7487 N N . ARG C 1 318 ? 5.726 -23.450 -11.671 1.00 24.22 318 ARG C N 1
ATOM 7488 C CA . ARG C 1 318 ? 4.542 -22.681 -12.062 1.00 26.30 318 ARG C CA 1
ATOM 7489 C C . ARG C 1 318 ? 4.798 -21.182 -11.968 1.00 26.25 318 ARG C C 1
ATOM 7490 O O . ARG C 1 318 ? 4.478 -20.420 -12.888 1.00 24.22 318 ARG C O 1
ATOM 7498 N N . LEU C 1 319 ? 5.363 -20.747 -10.848 1.00 27.11 319 LEU C N 1
ATOM 7499 C CA . LEU C 1 319 ? 5.649 -19.325 -10.690 1.00 30.82 319 LEU C CA 1
ATOM 7500 C C . LEU C 1 319 ? 6.470 -18.788 -11.861 1.00 32.74 319 LEU C C 1
ATOM 7501 O O . LEU C 1 319 ? 6.206 -17.680 -12.344 1.00 33.72 319 LEU C O 1
ATOM 7506 N N . LEU C 1 320 ? 7.448 -19.569 -12.337 1.00 25.71 320 LEU C N 1
ATOM 7507 C CA . LEU C 1 320 ? 8.320 -19.084 -13.417 1.00 29.70 320 LEU C CA 1
ATOM 7508 C C . LEU C 1 320 ? 7.678 -19.130 -14.808 1.00 31.41 320 LEU C C 1
ATOM 7509 O O . LEU C 1 320 ? 7.958 -18.268 -15.634 1.00 38.86 320 LEU C O 1
ATOM 7514 N N . GLU C 1 321 ? 6.827 -20.123 -15.068 1.00 31.89 321 GLU C N 1
ATOM 7515 C CA . GLU C 1 321 ? 6.032 -20.138 -16.301 1.00 34.32 321 GLU C CA 1
ATOM 7516 C C . GLU C 1 321 ? 5.140 -18.891 -16.379 1.00 33.80 321 GLU C C 1
ATOM 7517 O O . GLU C 1 321 ? 5.067 -18.230 -17.411 1.00 36.57 321 GLU C O 1
ATOM 7523 N N . GLU C 1 322 ? 4.459 -18.574 -15.284 1.00 32.29 322 GLU C N 1
ATOM 7524 C CA . GLU C 1 322 ? 3.491 -17.472 -15.293 1.00 37.75 322 GLU C CA 1
ATOM 7525 C C . GLU C 1 322 ? 4.145 -16.085 -15.216 1.00 40.11 322 GLU C C 1
ATOM 7526 O O . GLU C 1 322 ? 3.659 -15.139 -15.813 1.00 46.26 322 GLU C O 1
ATOM 7532 N N . ASN C 1 323 ? 5.241 -15.967 -14.478 1.00 39.39 323 ASN C N 1
ATOM 7533 C CA . ASN C 1 323 ? 5.965 -14.702 -14.377 1.00 40.42 323 ASN C CA 1
ATOM 7534 C C . ASN C 1 323 ? 7.438 -14.917 -14.684 1.00 38.10 323 ASN C C 1
ATOM 7535 O O . ASN C 1 323 ? 8.263 -14.951 -13.771 1.00 36.11 323 ASN C O 1
ATOM 7540 N N . PRO C 1 324 ? 7.781 -15.039 -15.969 1.00 42.74 324 PRO C N 1
ATOM 7541 C CA . PRO C 1 324 ? 9.159 -15.389 -16.339 1.00 44.55 324 PRO C CA 1
ATOM 7542 C C . PRO C 1 324 ? 10.149 -14.329 -15.861 1.00 45.51 324 PRO C C 1
ATOM 7543 O O . PRO C 1 324 ? 11.336 -14.619 -15.679 1.00 44.05 324 PRO C O 1
ATOM 7547 N N . GLU C 1 325 ? 9.655 -13.112 -15.650 1.00 44.55 325 GLU C N 1
ATOM 7548 C CA . GLU C 1 325 ? 10.510 -12.004 -15.253 1.00 46.35 325 GLU C CA 1
ATOM 7549 C C . GLU C 1 325 ? 11.004 -12.165 -13.817 1.00 41.89 325 GLU C C 1
ATOM 7550 O O . GLU C 1 325 ? 11.897 -11.442 -13.373 1.00 40.66 325 GLU C O 1
ATOM 7556 N N . LEU C 1 326 ? 10.415 -13.107 -13.086 1.00 39.24 326 LEU C N 1
ATOM 7557 C CA . LEU C 1 326 ? 10.847 -13.384 -11.719 1.00 37.39 326 LEU C CA 1
ATOM 7558 C C . LEU C 1 326 ? 12.240 -14.033 -11.698 1.00 33.23 326 LEU C C 1
ATOM 7559 O O . LEU C 1 326 ? 12.942 -14.006 -10.688 1.00 31.13 326 LEU C O 1
ATOM 7564 N N . SER C 1 327 ? 12.639 -14.611 -12.822 1.00 30.17 327 SER C N 1
ATOM 7565 C CA . SER C 1 327 ? 13.948 -15.240 -12.909 1.00 34.80 327 SER C CA 1
ATOM 7566 C C . SER C 1 327 ? 15.068 -14.264 -12.510 1.00 34.09 327 SER C C 1
ATOM 7567 O O . SER C 1 327 ? 15.077 -13.108 -12.930 1.00 38.08 327 SER C O 1
ATOM 7570 N N . GLY C 1 328 ? 15.997 -14.730 -11.682 1.00 31.40 328 GLY C N 1
ATOM 7571 C CA . GLY C 1 328 ? 17.052 -13.873 -11.170 1.00 32.92 328 GLY C CA 1
ATOM 7572 C C . GLY C 1 328 ? 16.667 -13.091 -9.920 1.00 35.96 328 GLY C C 1
ATOM 7573 O O . GLY C 1 328 ? 17.506 -12.386 -9.340 1.00 36.60 328 GLY C O 1
ATOM 7574 N N . GLY C 1 329 ? 15.403 -13.200 -9.504 1.00 33.04 329 GLY C N 1
ATOM 7575 C CA . GLY C 1 329 ? 14.948 -12.572 -8.270 1.00 29.50 329 GLY C CA 1
ATOM 7576 C C . GLY C 1 329 ? 15.032 -13.507 -7.067 1.00 27.96 329 GLY C C 1
ATOM 7577 O O . GLY C 1 329 ? 15.142 -14.726 -7.227 1.00 26.96 329 GLY C O 1
ATOM 7578 N N . LEU C 1 330 ? 14.981 -12.945 -5.861 1.00 25.41 330 LEU C N 1
ATOM 7579 C CA . LEU C 1 330 ? 15.038 -13.757 -4.643 1.00 25.38 330 LEU C CA 1
ATOM 7580 C C . LEU C 1 330 ? 13.698 -14.378 -4.288 1.00 26.51 330 LEU C C 1
ATOM 7581 O O . LEU C 1 330 ? 12.659 -13.718 -4.338 1.00 32.59 330 LEU C O 1
ATOM 7586 N N . ALA C 1 331 ? 13.727 -15.649 -3.919 1.00 27.80 331 ALA C N 1
ATOM 7587 C CA . ALA C 1 331 ? 12.531 -16.349 -3.463 1.00 27.09 331 ALA C CA 1
ATOM 7588 C C . ALA C 1 331 ? 12.788 -16.984 -2.108 1.00 28.04 331 ALA C C 1
ATOM 7589 O O . ALA C 1 331 ? 13.836 -17.611 -1.887 1.00 25.61 331 ALA C O 1
ATOM 7591 N N . LEU C 1 332 ? 11.841 -16.804 -1.194 1.00 24.90 332 LEU C N 1
ATOM 7592 C CA . LEU C 1 332 ? 11.932 -17.438 0.107 1.00 22.51 332 LEU C CA 1
ATOM 7593 C C . LEU C 1 332 ? 11.135 -18.726 0.057 1.00 20.73 332 LEU C C 1
ATOM 7594 O O . LEU C 1 332 ? 9.961 -18.726 -0.291 1.00 19.81 332 LEU C O 1
ATOM 7599 N N . GLN C 1 333 ? 11.779 -19.836 0.380 1.00 22.65 333 GLN C N 1
ATOM 7600 C CA . GLN C 1 333 ? 11.083 -21.108 0.391 1.00 23.14 333 GLN C CA 1
ATOM 7601 C C . GLN C 1 333 ? 11.124 -21.687 1.800 1.00 21.59 333 GLN C C 1
ATOM 7602 O O . GLN C 1 333 ? 12.121 -21.533 2.520 1.00 20.83 333 GLN C O 1
ATOM 7608 N N . ILE C 1 334 ? 10.025 -22.309 2.209 1.00 16.36 334 ILE C N 1
ATOM 7609 C CA . ILE C 1 334 ? 9.983 -22.968 3.505 1.00 15.26 334 ILE C CA 1
ATOM 7610 C C . ILE C 1 334 ? 9.080 -24.184 3.458 1.00 16.99 334 ILE C C 1
ATOM 7611 O O . ILE C 1 334 ? 7.919 -24.094 3.033 1.00 16.33 334 ILE C O 1
ATOM 7616 N N . GLY C 1 335 ? 9.623 -25.323 3.882 1.00 16.76 335 GLY C N 1
ATOM 7617 C CA . GLY C 1 335 ? 8.869 -26.566 3.921 1.00 17.69 335 GLY C CA 1
ATOM 7618 C C . GLY C 1 335 ? 8.838 -27.089 5.338 1.00 18.44 335 GLY C C 1
ATOM 7619 O O . GLY C 1 335 ? 9.752 -26.832 6.123 1.00 18.60 335 GLY C O 1
ATOM 7620 N N . PHE C 1 336 ? 7.792 -27.827 5.680 1.00 15.26 336 PHE C N 1
ATOM 7621 C CA . PHE C 1 336 ? 7.634 -28.274 7.053 1.00 18.83 336 PHE C CA 1
ATOM 7622 C C . PHE C 1 336 ? 6.633 -29.407 7.062 1.00 18.89 336 PHE C C 1
ATOM 7623 O O . PHE C 1 336 ? 5.646 -29.371 6.329 1.00 18.04 336 PHE C O 1
ATOM 7631 N N . GLY C 1 337 ? 6.878 -30.415 7.888 1.00 18.90 337 GLY C N 1
ATOM 7632 C CA . GLY C 1 337 ? 5.995 -31.562 7.927 1.00 19.35 337 GLY C CA 1
ATOM 7633 C C . GLY C 1 337 ? 6.381 -32.623 8.941 1.00 19.17 337 GLY C C 1
ATOM 7634 O O . GLY C 1 337 ? 7.083 -32.333 9.924 1.00 19.73 337 GLY C O 1
ATOM 7635 N N . ALA C 1 338 ? 5.923 -33.853 8.701 1.00 13.56 338 ALA C N 1
ATOM 7636 C CA . ALA C 1 338 ? 6.017 -34.923 9.704 1.00 18.03 338 ALA C CA 1
ATOM 7637 C C . ALA C 1 338 ? 7.418 -35.042 10.318 1.00 16.43 338 ALA C C 1
ATOM 7638 O O . ALA C 1 338 ? 8.428 -34.988 9.613 1.00 15.71 338 ALA C O 1
ATOM 7640 N N . GLY C 1 339 ? 7.484 -35.214 11.634 1.00 16.14 339 GLY C N 1
ATOM 7641 C CA . GLY C 1 339 ? 8.778 -35.279 12.295 1.00 15.96 339 GLY C CA 1
ATOM 7642 C C . GLY C 1 339 ? 8.747 -34.934 13.769 1.00 21.84 339 GLY C C 1
ATOM 7643 O O . GLY C 1 339 ? 9.017 -35.791 14.617 1.00 23.22 339 GLY C O 1
ATOM 7644 N N . LEU C 1 340 ? 8.438 -33.680 14.096 1.00 22.73 340 LEU C N 1
ATOM 7645 C CA . LEU C 1 340 ? 8.200 -32.608 13.130 1.00 22.21 340 LEU C CA 1
ATOM 7646 C C . LEU C 1 340 ? 9.542 -32.138 12.554 1.00 23.38 340 LEU C C 1
ATOM 7647 O O . LEU C 1 340 ? 10.546 -32.115 13.270 1.00 24.40 340 LEU C O 1
ATOM 7652 N N . VAL C 1 341 ? 9.573 -31.786 11.269 1.00 19.43 341 VAL C N 1
ATOM 7653 C CA . VAL C 1 341 ? 10.788 -31.229 10.651 1.00 17.99 341 VAL C CA 1
ATOM 7654 C C . VAL C 1 341 ? 10.459 -30.024 9.773 1.00 19.71 341 VAL C C 1
ATOM 7655 O O . VAL C 1 341 ? 9.317 -29.876 9.314 1.00 18.38 341 VAL C O 1
ATOM 7659 N N . TYR C 1 342 ? 11.464 -29.183 9.519 1.00 15.23 342 TYR C N 1
ATOM 7660 C CA . TYR C 1 342 ? 11.250 -27.994 8.708 1.00 16.92 342 TYR C CA 1
ATOM 7661 C C . TYR C 1 342 ? 12.554 -27.485 8.135 1.00 17.23 342 TYR C C 1
ATOM 7662 O O . TYR C 1 342 ? 13.632 -27.765 8.667 1.00 14.95 342 TYR C O 1
ATOM 7671 N N . GLY C 1 343 ? 12.455 -26.684 7.079 1.00 18.86 343 GLY C N 1
ATOM 7672 C CA . GLY C 1 343 ? 13.641 -26.158 6.443 1.00 12.42 343 GLY C CA 1
ATOM 7673 C C . GLY C 1 343 ? 13.306 -24.956 5.611 1.00 21.10 343 GLY C C 1
ATOM 7674 O O . GLY C 1 343 ? 12.214 -24.873 5.048 1.00 20.09 343 GLY C O 1
ATOM 7675 N N . ALA C 1 344 ? 14.245 -24.020 5.523 1.00 19.97 344 ALA C N 1
ATOM 7676 C CA . ALA C 1 344 ? 13.987 -22.800 4.773 1.00 19.82 344 ALA C CA 1
ATOM 7677 C C . ALA C 1 344 ? 15.276 -22.164 4.267 1.00 20.89 344 ALA C C 1
ATOM 7678 O O . ALA C 1 344 ? 16.329 -22.272 4.922 1.00 20.69 344 ALA C O 1
ATOM 7680 N N . GLN C 1 345 ? 15.161 -21.490 3.114 1.00 20.11 345 GLN C N 1
ATOM 7681 C CA . GLN C 1 345 ? 16.245 -20.727 2.504 1.00 18.89 345 GLN C CA 1
ATOM 7682 C C . GLN C 1 345 ? 15.696 -19.618 1.626 1.00 17.56 345 GLN C C 1
ATOM 7683 O O . GLN C 1 345 ? 14.540 -19.644 1.208 1.00 17.79 345 GLN C O 1
ATOM 7689 N N . VAL C 1 346 ? 16.553 -18.653 1.333 1.00 20.76 346 VAL C N 1
ATOM 7690 C CA . VAL C 1 346 ? 16.316 -17.702 0.264 1.00 22.93 346 VAL C CA 1
ATOM 7691 C C . VAL C 1 346 ? 17.218 -18.135 -0.885 1.00 22.47 346 VAL C C 1
ATOM 7692 O O . VAL C 1 346 ? 18.413 -18.353 -0.682 1.00 27.45 346 VAL C O 1
ATOM 7696 N N . VAL C 1 347 ? 16.652 -18.280 -2.081 1.00 20.99 347 VAL C N 1
ATOM 7697 C CA . VAL C 1 347 ? 17.418 -18.697 -3.259 1.00 24.27 347 VAL C CA 1
ATOM 7698 C C . VAL C 1 347 ? 17.153 -17.726 -4.403 1.00 27.32 347 VAL C C 1
ATOM 7699 O O . VAL C 1 347 ? 16.040 -17.216 -4.515 1.00 27.49 347 VAL C O 1
ATOM 7703 N N . ARG C 1 348 ? 18.152 -17.454 -5.241 1.00 28.46 348 ARG C N 1
ATOM 7704 C CA . ARG C 1 348 ? 17.900 -16.719 -6.491 1.00 31.03 348 ARG C CA 1
ATOM 7705 C C . ARG C 1 348 ? 17.228 -17.661 -7.476 1.00 27.32 348 ARG C C 1
ATOM 7706 O O . ARG C 1 348 ? 17.739 -18.756 -7.731 1.00 26.04 348 ARG C O 1
ATOM 7714 N N . LEU C 1 349 ? 16.092 -17.252 -8.035 1.00 26.41 349 LEU C N 1
ATOM 7715 C CA . LEU C 1 349 ? 15.415 -18.079 -9.032 1.00 27.44 349 LEU C CA 1
ATOM 7716 C C . LEU C 1 349 ? 16.255 -18.186 -10.309 1.00 28.79 349 LEU C C 1
ATOM 7717 O O . LEU C 1 349 ? 16.891 -17.222 -10.721 1.00 30.26 349 LEU C O 1
ATOM 7722 N N . PRO C 1 350 ? 16.258 -19.365 -10.935 1.00 26.65 350 PRO C N 1
ATOM 7723 C CA . PRO C 1 350 ? 17.054 -19.638 -12.137 1.00 31.53 350 PRO C CA 1
ATOM 7724 C C . PRO C 1 350 ? 16.620 -18.846 -13.367 1.00 34.13 350 PRO C C 1
ATOM 7725 O O . PRO C 1 350 ? 15.421 -18.710 -13.576 1.00 42.27 350 PRO C O 1
ATOM 7729 N N . THR D 1 2 ? 20.668 -4.373 -5.947 1.00 88.56 2 THR D N 1
ATOM 7730 C CA . THR D 1 2 ? 20.444 -5.713 -5.405 1.00 85.44 2 THR D CA 1
ATOM 7731 C C . THR D 1 2 ? 21.072 -5.855 -4.016 1.00 83.43 2 THR D C 1
ATOM 7732 O O . THR D 1 2 ? 21.788 -4.955 -3.552 1.00 88.11 2 THR D O 1
ATOM 7736 N N . VAL D 1 3 ? 20.780 -6.976 -3.356 1.00 73.48 3 VAL D N 1
ATOM 7737 C CA . VAL D 1 3 ? 21.426 -7.333 -2.101 1.00 66.84 3 VAL D CA 1
ATOM 7738 C C . VAL D 1 3 ? 22.278 -8.578 -2.327 1.00 63.21 3 VAL D C 1
ATOM 7739 O O . VAL D 1 3 ? 22.005 -9.372 -3.219 1.00 65.33 3 VAL D O 1
ATOM 7743 N N . THR D 1 4 ? 23.320 -8.740 -1.526 1.00 59.49 4 THR D N 1
ATOM 7744 C CA . THR D 1 4 ? 24.131 -9.946 -1.587 1.00 56.39 4 THR D CA 1
ATOM 7745 C C . THR D 1 4 ? 23.705 -10.907 -0.475 1.00 52.62 4 THR D C 1
ATOM 7746 O O . THR D 1 4 ? 23.739 -10.552 0.700 1.00 53.36 4 THR D O 1
ATOM 7750 N N . LEU D 1 5 ? 23.288 -12.114 -0.839 1.00 46.37 5 LEU D N 1
ATOM 7751 C CA . LEU D 1 5 ? 22.926 -13.091 0.177 1.00 41.20 5 LEU D CA 1
ATOM 7752 C C . LEU D 1 5 ? 24.145 -13.336 1.040 1.00 40.05 5 LEU D C 1
ATOM 7753 O O . LEU D 1 5 ? 25.251 -13.466 0.520 1.00 45.92 5 LEU D O 1
ATOM 7758 N N . LYS D 1 6 ? 23.980 -13.392 2.354 1.00 35.48 6 LYS D N 1
ATOM 7759 C CA . LYS D 1 6 ? 25.152 -13.702 3.161 1.00 44.80 6 LYS D CA 1
ATOM 7760 C C . LYS D 1 6 ? 25.410 -15.205 3.189 1.00 43.51 6 LYS D C 1
ATOM 7761 O O . LYS D 1 6 ? 24.583 -15.994 2.726 1.00 40.52 6 LYS D O 1
ATOM 7767 N N . GLN D 1 7 ? 26.570 -15.594 3.703 1.00 41.62 7 GLN D N 1
ATOM 7768 C CA . GLN D 1 7 ? 27.005 -16.980 3.635 1.00 35.14 7 GLN D CA 1
ATOM 7769 C C . GLN D 1 7 ? 27.698 -17.368 4.936 1.00 39.57 7 GLN D C 1
ATOM 7770 O O . GLN D 1 7 ? 28.235 -16.509 5.631 1.00 42.50 7 GLN D O 1
ATOM 7776 N N . HIS D 1 8 ? 27.680 -18.655 5.274 1.00 40.09 8 HIS D N 1
ATOM 7777 C CA . HIS D 1 8 ? 28.432 -19.139 6.430 1.00 47.25 8 HIS D CA 1
ATOM 7778 C C . HIS D 1 8 ? 29.924 -19.112 6.140 1.00 48.25 8 HIS D C 1
ATOM 7779 O O . HIS D 1 8 ? 30.337 -19.307 5.000 1.00 51.20 8 HIS D O 1
ATOM 7786 N N . GLU D 1 9 ? 30.729 -18.882 7.171 1.00 46.73 9 GLU D N 1
ATOM 7787 C CA . GLU D 1 9 ? 32.163 -19.088 7.062 1.00 51.68 9 GLU D CA 1
ATOM 7788 C C . GLU D 1 9 ? 32.471 -20.583 7.141 1.00 53.11 9 GLU D C 1
ATOM 7789 O O . GLU D 1 9 ? 31.784 -21.331 7.834 1.00 54.02 9 GLU D O 1
ATOM 7795 N N . ARG D 1 10 ? 33.503 -21.018 6.429 1.00 53.16 10 ARG D N 1
ATOM 7796 C CA . ARG D 1 10 ? 33.817 -22.440 6.349 1.00 52.77 10 ARG D CA 1
ATOM 7797 C C . ARG D 1 10 ? 35.077 -22.794 7.124 1.00 57.73 10 ARG D C 1
ATOM 7798 O O . ARG D 1 10 ? 36.063 -22.054 7.075 1.00 61.37 10 ARG D O 1
ATOM 7806 N N . PRO D 1 11 ? 35.053 -23.937 7.840 1.00 58.05 11 PRO D N 1
ATOM 7807 C CA . PRO D 1 11 ? 36.189 -24.381 8.659 1.00 53.17 11 PRO D CA 1
ATOM 7808 C C . PRO D 1 11 ? 37.290 -24.906 7.765 1.00 53.72 11 PRO D C 1
ATOM 7809 O O . PRO D 1 11 ? 37.044 -25.166 6.585 1.00 55.74 11 PRO D O 1
ATOM 7813 N N . ALA D 1 12 ? 38.486 -25.075 8.315 1.00 54.23 12 ALA D N 1
ATOM 7814 C CA . ALA D 1 12 ? 39.573 -25.676 7.557 1.00 52.97 12 ALA D CA 1
ATOM 7815 C C . ALA D 1 12 ? 39.191 -27.095 7.125 1.00 53.10 12 ALA D C 1
ATOM 7816 O O . ALA D 1 12 ? 39.352 -27.465 5.959 1.00 57.94 12 ALA D O 1
ATOM 7818 N N . ALA D 1 13 ? 38.662 -27.878 8.064 1.00 47.04 13 ALA D N 1
ATOM 7819 C CA . ALA D 1 13 ? 38.466 -29.300 7.831 1.00 41.70 13 ALA D CA 1
ATOM 7820 C C . ALA D 1 13 ? 37.497 -29.955 8.809 1.00 39.73 13 ALA D C 1
ATOM 7821 O O . ALA D 1 13 ? 36.730 -29.280 9.500 1.00 39.43 13 ALA D O 1
ATOM 7823 N N . SER D 1 14 ? 37.565 -31.285 8.872 1.00 39.09 14 SER D N 1
ATOM 7824 C CA . SER D 1 14 ? 36.613 -32.089 9.630 1.00 39.47 14 SER D CA 1
ATOM 7825 C C . SER D 1 14 ? 37.273 -33.360 10.137 1.00 43.25 14 SER D C 1
ATOM 7826 O O . SER D 1 14 ? 38.241 -33.835 9.545 1.00 46.85 14 SER D O 1
ATOM 7829 N N . ARG D 1 15 ? 36.736 -33.930 11.211 1.00 36.64 15 ARG D N 1
ATOM 7830 C CA . ARG D 1 15 ? 37.270 -35.183 11.738 1.00 41.42 15 ARG D CA 1
ATOM 7831 C C . ARG D 1 15 ? 36.231 -35.946 12.559 1.00 39.93 15 ARG D C 1
ATOM 7832 O O . ARG D 1 15 ? 35.263 -35.361 13.026 1.00 35.73 15 ARG D O 1
ATOM 7840 N N . ILE D 1 16 ? 36.439 -37.251 12.730 1.00 36.92 16 ILE D N 1
ATOM 7841 C CA . ILE D 1 16 ? 35.608 -38.072 13.616 1.00 42.14 16 ILE D CA 1
ATOM 7842 C C . ILE D 1 16 ? 36.140 -38.002 15.050 1.00 46.69 16 ILE D C 1
ATOM 7843 O O . ILE D 1 16 ? 37.317 -38.256 15.294 1.00 48.68 16 ILE D O 1
ATOM 7848 N N . VAL D 1 17 ? 35.278 -37.667 16.001 1.00 46.03 17 VAL D N 1
ATOM 7849 C CA . VAL D 1 17 ? 35.743 -37.453 17.362 1.00 45.95 17 VAL D CA 1
ATOM 7850 C C . VAL D 1 17 ? 35.320 -38.560 18.322 1.00 48.68 17 VAL D C 1
ATOM 7851 O O . VAL D 1 17 ? 35.759 -38.589 19.471 1.00 51.58 17 VAL D O 1
ATOM 7855 N N . ALA D 1 18 ? 34.481 -39.478 17.858 1.00 47.65 18 ALA D N 1
ATOM 7856 C CA . ALA D 1 18 ? 34.042 -40.576 18.717 1.00 48.19 18 ALA D CA 1
ATOM 7857 C C . ALA D 1 18 ? 33.234 -41.627 17.970 1.00 46.80 18 ALA D C 1
ATOM 7858 O O . ALA D 1 18 ? 32.543 -41.326 16.990 1.00 44.51 18 ALA D O 1
ATOM 7860 N N . VAL D 1 19 ? 33.308 -42.860 18.458 1.00 44.36 19 VAL D N 1
ATOM 7861 C CA . VAL D 1 19 ? 32.493 -43.937 17.912 1.00 41.50 19 VAL D CA 1
ATOM 7862 C C . VAL D 1 19 ? 31.692 -44.633 19.007 1.00 44.31 19 VAL D C 1
ATOM 7863 O O . VAL D 1 19 ? 32.194 -44.872 20.100 1.00 44.17 19 VAL D O 1
ATOM 7867 N N . GLY D 1 20 ? 30.426 -44.911 18.718 1.00 43.88 20 GLY D N 1
ATOM 7868 C CA . GLY D 1 20 ? 29.541 -45.541 19.675 1.00 40.28 20 GLY D CA 1
ATOM 7869 C C . GLY D 1 20 ? 28.961 -46.801 19.080 1.00 40.32 20 GLY D C 1
ATOM 7870 O O . GLY D 1 20 ? 28.962 -46.962 17.863 1.00 38.84 20 GLY D O 1
ATOM 7871 N N . ALA D 1 21 ? 28.459 -47.691 19.926 1.00 40.92 21 ALA D N 1
ATOM 7872 C CA . ALA D 1 21 ? 27.960 -48.968 19.444 1.00 45.21 21 ALA D CA 1
ATOM 7873 C C . ALA D 1 21 ? 26.740 -49.433 20.215 1.00 46.72 21 ALA D C 1
ATOM 7874 O O . ALA D 1 21 ? 26.500 -49.008 21.345 1.00 49.23 21 ALA D O 1
ATOM 7876 N N . TYR D 1 22 ? 25.959 -50.296 19.580 1.00 42.65 22 TYR D N 1
ATOM 7877 C CA . TYR D 1 22 ? 24.894 -50.993 20.272 1.00 45.99 22 TYR D CA 1
ATOM 7878 C C . TYR D 1 22 ? 24.780 -52.407 19.729 1.00 49.06 22 TYR D C 1
ATOM 7879 O O . TYR D 1 22 ? 24.474 -52.602 18.551 1.00 47.35 22 TYR D O 1
ATOM 7888 N N . ARG D 1 23 ? 25.025 -53.395 20.585 1.00 47.41 23 ARG D N 1
ATOM 7889 C CA . ARG D 1 23 ? 24.949 -54.779 20.153 1.00 48.56 23 ARG D CA 1
ATOM 7890 C C . ARG D 1 23 ? 23.889 -55.539 20.930 1.00 51.95 23 ARG D C 1
ATOM 7891 O O . ARG D 1 23 ? 23.985 -55.678 22.148 1.00 60.23 23 ARG D O 1
ATOM 7899 N N . PRO D 1 24 ? 22.871 -56.041 20.224 1.00 49.68 24 PRO D N 1
ATOM 7900 C CA . PRO D 1 24 ? 21.912 -56.957 20.854 1.00 57.36 24 PRO D CA 1
ATOM 7901 C C . PRO D 1 24 ? 22.622 -58.135 21.559 1.00 65.17 24 PRO D C 1
ATOM 7902 O O . PRO D 1 24 ? 23.713 -58.548 21.153 1.00 66.87 24 PRO D O 1
ATOM 7906 N N . ALA D 1 25 ? 22.005 -58.671 22.607 1.00 65.57 25 ALA D N 1
ATOM 7907 C CA . ALA D 1 25 ? 22.629 -59.731 23.392 1.00 64.47 25 ALA D CA 1
ATOM 7908 C C . ALA D 1 25 ? 22.502 -61.098 22.733 1.00 65.20 25 ALA D C 1
ATOM 7909 O O . ALA D 1 25 ? 23.417 -61.921 22.816 1.00 68.09 25 ALA D O 1
ATOM 7911 N N . ASN D 1 26 ? 21.368 -61.344 22.083 1.00 63.43 26 ASN D N 1
ATOM 7912 C CA . ASN D 1 26 ? 21.117 -62.649 21.477 1.00 63.64 26 ASN D CA 1
ATOM 7913 C C . ASN D 1 26 ? 22.009 -62.901 20.264 1.00 60.97 26 ASN D C 1
ATOM 7914 O O . ASN D 1 26 ? 21.784 -62.340 19.195 1.00 57.51 26 ASN D O 1
ATOM 7919 N N . LEU D 1 27 ? 23.025 -63.740 20.440 1.00 62.97 27 LEU D N 1
ATOM 7920 C CA . LEU D 1 27 ? 23.901 -64.133 19.340 1.00 60.21 27 LEU D CA 1
ATOM 7921 C C . LEU D 1 27 ? 23.482 -65.474 18.766 1.00 61.10 27 LEU D C 1
ATOM 7922 O O . LEU D 1 27 ? 24.005 -66.510 19.160 1.00 66.01 27 LEU D O 1
ATOM 7927 N N . VAL D 1 28 ? 22.540 -65.452 17.832 1.00 57.92 28 VAL D N 1
ATOM 7928 C CA . VAL D 1 28 ? 22.036 -66.687 17.236 1.00 60.21 28 VAL D CA 1
ATOM 7929 C C . VAL D 1 28 ? 23.115 -67.441 16.474 1.00 61.26 28 VAL D C 1
ATOM 7930 O O . VAL D 1 28 ? 23.611 -66.963 15.456 1.00 61.00 28 VAL D O 1
ATOM 7934 N N . PRO D 1 29 ? 23.484 -68.632 16.970 1.00 65.51 29 PRO D N 1
ATOM 7935 C CA . PRO D 1 29 ? 24.488 -69.475 16.317 1.00 65.03 29 PRO D CA 1
ATOM 7936 C C . PRO D 1 29 ? 23.885 -70.244 15.154 1.00 64.09 29 PRO D C 1
ATOM 7937 O O . PRO D 1 29 ? 22.670 -70.428 15.083 1.00 63.45 29 PRO D O 1
ATOM 7941 N N . ASN D 1 30 ? 24.748 -70.709 14.262 1.00 63.01 30 ASN D N 1
ATOM 7942 C CA . ASN D 1 30 ? 24.314 -71.303 13.012 1.00 62.19 30 ASN D CA 1
ATOM 7943 C C . ASN D 1 30 ? 23.283 -72.407 13.166 1.00 65.00 30 ASN D C 1
ATOM 7944 O O . ASN D 1 30 ? 22.362 -72.516 12.361 1.00 70.29 30 ASN D O 1
ATOM 7949 N N . GLU D 1 31 ? 23.434 -73.223 14.201 1.00 69.03 31 GLU D N 1
ATOM 7950 C CA . GLU D 1 31 ? 22.551 -74.372 14.382 1.00 73.44 31 GLU D CA 1
ATOM 7951 C C . GLU D 1 31 ? 21.086 -73.969 14.545 1.00 72.47 31 GLU D C 1
ATOM 7952 O O . GLU D 1 31 ? 20.184 -74.765 14.293 1.00 73.20 31 GLU D O 1
ATOM 7958 N N . ASP D 1 32 ? 20.848 -72.729 14.952 1.00 69.61 32 ASP D N 1
ATOM 7959 C CA . ASP D 1 32 ? 19.479 -72.256 15.119 1.00 70.26 32 ASP D CA 1
ATOM 7960 C C . ASP D 1 32 ? 18.800 -71.989 13.778 1.00 68.92 32 ASP D C 1
ATOM 7961 O O . ASP D 1 32 ? 17.573 -72.030 13.676 1.00 65.47 32 ASP D O 1
ATOM 7966 N N . LEU D 1 33 ? 19.595 -71.724 12.747 1.00 62.79 33 LEU D N 1
ATOM 7967 C CA . LEU D 1 33 ? 19.032 -71.319 11.464 1.00 64.32 33 LEU D CA 1
ATOM 7968 C C . LEU D 1 33 ? 19.214 -72.340 10.333 1.00 67.51 33 LEU D C 1
ATOM 7969 O O . LEU D 1 33 ? 18.554 -72.251 9.297 1.00 67.98 33 LEU D O 1
ATOM 7974 N N . ILE D 1 34 ? 20.100 -73.312 10.525 1.00 67.88 34 ILE D N 1
ATOM 7975 C CA . ILE D 1 34 ? 20.387 -74.259 9.455 1.00 68.72 34 ILE D CA 1
ATOM 7976 C C . ILE D 1 34 ? 19.170 -75.091 9.082 1.00 69.33 34 ILE D C 1
ATOM 7977 O O . ILE D 1 34 ? 19.108 -75.662 7.996 1.00 67.52 34 ILE D O 1
ATOM 7982 N N . GLY D 1 35 ? 18.203 -75.155 9.989 1.00 72.61 35 GLY D N 1
ATOM 7983 C CA . GLY D 1 35 ? 17.010 -75.950 9.765 1.00 75.36 35 GLY D CA 1
ATOM 7984 C C . GLY D 1 35 ? 16.345 -75.675 8.430 1.00 73.20 35 GLY D C 1
ATOM 7985 O O . GLY D 1 35 ? 16.541 -76.415 7.471 1.00 71.90 35 GLY D O 1
ATOM 7986 N N . PRO D 1 36 ? 15.559 -74.594 8.361 1.00 70.93 36 PRO D N 1
ATOM 7987 C CA . PRO D 1 36 ? 14.725 -74.215 7.210 1.00 68.38 36 PRO D CA 1
ATOM 7988 C C . PRO D 1 36 ? 15.482 -74.054 5.887 1.00 65.99 36 PRO D C 1
ATOM 7989 O O . PRO D 1 36 ? 14.850 -73.987 4.832 1.00 63.66 36 PRO D O 1
ATOM 7993 N N . ILE D 1 37 ? 16.808 -73.983 5.939 1.00 66.40 37 ILE D N 1
ATOM 7994 C CA . ILE D 1 37 ? 17.606 -73.878 4.719 1.00 65.77 37 ILE D CA 1
ATOM 7995 C C . ILE D 1 37 ? 18.435 -75.132 4.422 1.00 68.78 37 ILE D C 1
ATOM 7996 O O . ILE D 1 37 ? 19.376 -75.076 3.634 1.00 64.04 37 ILE D O 1
ATOM 8001 N N . ASP D 1 38 ? 18.083 -76.252 5.052 1.00 76.08 38 ASP D N 1
ATOM 8002 C CA . ASP D 1 38 ? 18.802 -77.519 4.863 1.00 78.93 38 ASP D CA 1
ATOM 8003 C C . ASP D 1 38 ? 20.299 -77.294 4.743 1.00 73.81 38 ASP D C 1
ATOM 8004 O O . ASP D 1 38 ? 20.908 -77.685 3.749 1.00 69.29 38 ASP D O 1
ATOM 8009 N N . SER D 1 39 ? 20.886 -76.656 5.749 1.00 73.49 39 SER D N 1
ATOM 8010 C CA . SER D 1 39 ? 22.299 -76.330 5.699 1.00 73.31 39 SER D CA 1
ATOM 8011 C C . SER D 1 39 ? 23.025 -76.851 6.932 1.00 76.46 39 SER D C 1
ATOM 8012 O O . SER D 1 39 ? 22.437 -77.518 7.781 1.00 80.09 39 SER D O 1
ATOM 8015 N N . SER D 1 40 ? 24.313 -76.545 7.018 1.00 74.54 40 SER D N 1
ATOM 8016 C CA . SER D 1 40 ? 25.150 -77.053 8.089 1.00 74.45 40 SER D CA 1
ATOM 8017 C C . SER D 1 40 ? 25.927 -75.907 8.701 1.00 69.05 40 SER D C 1
ATOM 8018 O O . SER D 1 40 ? 26.201 -74.913 8.032 1.00 65.36 40 SER D O 1
ATOM 8021 N N . ASP D 1 41 ? 26.282 -76.035 9.972 1.00 70.09 41 ASP D N 1
ATOM 8022 C CA . ASP D 1 41 ? 27.154 -75.047 10.584 1.00 71.92 41 ASP D CA 1
ATOM 8023 C C . ASP D 1 41 ? 28.343 -74.793 9.660 1.00 72.64 41 ASP D C 1
ATOM 8024 O O . ASP D 1 41 ? 28.616 -73.656 9.273 1.00 68.38 41 ASP D O 1
ATOM 8029 N N . GLU D 1 42 ? 29.042 -75.870 9.311 1.00 74.00 42 GLU D N 1
ATOM 8030 C CA . GLU D 1 42 ? 30.194 -75.801 8.416 1.00 73.07 42 GLU D CA 1
ATOM 8031 C C . GLU D 1 42 ? 29.855 -75.161 7.073 1.00 68.57 42 GLU D C 1
ATOM 8032 O O . GLU D 1 42 ? 30.602 -74.326 6.586 1.00 67.04 42 GLU D O 1
ATOM 8038 N N . TRP D 1 43 ? 28.737 -75.555 6.470 1.00 70.90 43 TRP D N 1
ATOM 8039 C CA . TRP D 1 43 ? 28.368 -75.022 5.163 1.00 73.64 43 TRP D CA 1
ATOM 8040 C C . TRP D 1 43 ? 28.166 -73.511 5.240 1.00 72.26 43 TRP D C 1
ATOM 8041 O O . TRP D 1 43 ? 28.376 -72.804 4.260 1.00 70.70 43 TRP D O 1
ATOM 8052 N N . ILE D 1 44 ? 27.747 -73.030 6.408 1.00 70.75 44 ILE D N 1
ATOM 8053 C CA . ILE D 1 44 ? 27.635 -71.597 6.657 1.00 67.13 44 ILE D CA 1
ATOM 8054 C C . ILE D 1 44 ? 28.989 -70.994 7.021 1.00 69.72 44 ILE D C 1
ATOM 8055 O O . ILE D 1 44 ? 29.414 -69.990 6.443 1.00 70.88 44 ILE D O 1
ATOM 8060 N N . ARG D 1 45 ? 29.653 -71.612 7.988 1.00 69.84 45 ARG D N 1
ATOM 8061 C CA . ARG D 1 45 ? 30.949 -71.159 8.474 1.00 68.97 45 ARG D CA 1
ATOM 8062 C C . ARG D 1 45 ? 31.985 -71.167 7.345 1.00 69.71 45 ARG D C 1
ATOM 8063 O O . ARG D 1 45 ? 32.975 -70.422 7.375 1.00 68.74 45 ARG D O 1
ATOM 8071 N N . GLN D 1 46 ? 31.741 -72.002 6.341 1.00 68.33 46 GLN D N 1
ATOM 8072 C CA . GLN D 1 46 ? 32.691 -72.177 5.255 1.00 71.24 46 GLN D CA 1
ATOM 8073 C C . GLN D 1 46 ? 32.521 -71.081 4.220 1.00 65.88 46 GLN D C 1
ATOM 8074 O O . GLN D 1 46 ? 33.504 -70.523 3.728 1.00 58.60 46 GLN D O 1
ATOM 8080 N N . ARG D 1 47 ? 31.262 -70.780 3.904 1.00 68.09 47 ARG D N 1
ATOM 8081 C CA . ARG D 1 47 ? 30.916 -69.818 2.862 1.00 66.40 47 ARG D CA 1
ATOM 8082 C C . ARG D 1 47 ? 31.086 -68.361 3.303 1.00 62.76 47 ARG D C 1
ATOM 8083 O O . ARG D 1 47 ? 31.355 -67.492 2.468 1.00 62.89 47 ARG D O 1
ATOM 8091 N N . THR D 1 48 ? 30.913 -68.087 4.597 1.00 59.00 48 THR D N 1
ATOM 8092 C CA . THR D 1 48 ? 30.774 -66.697 5.055 1.00 55.35 48 THR D CA 1
ATOM 8093 C C . THR D 1 48 ? 31.632 -66.316 6.260 1.00 55.89 48 THR D C 1
ATOM 8094 O O . THR D 1 48 ? 31.826 -65.128 6.536 1.00 53.49 48 THR D O 1
ATOM 8098 N N . GLY D 1 49 ? 32.131 -67.315 6.981 1.00 54.99 49 GLY D N 1
ATOM 8099 C CA . GLY D 1 49 ? 32.960 -67.063 8.148 1.00 54.82 49 GLY D CA 1
ATOM 8100 C C . GLY D 1 49 ? 32.191 -66.676 9.402 1.00 55.27 49 GLY D C 1
ATOM 8101 O O . GLY D 1 49 ? 32.787 -66.292 10.405 1.00 51.46 49 GLY D O 1
ATOM 8102 N N . ILE D 1 50 ? 30.867 -66.782 9.352 1.00 53.59 50 ILE D N 1
ATOM 8103 C CA . ILE D 1 50 ? 30.034 -66.424 10.496 1.00 53.79 50 ILE D CA 1
ATOM 8104 C C . ILE D 1 50 ? 29.825 -67.576 11.492 1.00 57.09 50 ILE D C 1
ATOM 8105 O O . ILE D 1 50 ? 29.547 -68.714 11.106 1.00 56.40 50 ILE D O 1
ATOM 8110 N N . VAL D 1 51 ? 29.968 -67.268 12.776 1.00 59.23 51 VAL D N 1
ATOM 8111 C CA . VAL D 1 51 ? 29.670 -68.220 13.841 1.00 64.15 51 VAL D CA 1
ATOM 8112 C C . VAL D 1 51 ? 28.340 -67.834 14.495 1.00 64.43 51 VAL D C 1
ATOM 8113 O O . VAL D 1 51 ? 27.452 -68.672 14.685 1.00 64.77 51 VAL D O 1
ATOM 8117 N N . THR D 1 52 ? 28.214 -66.555 14.833 1.00 56.39 52 THR D N 1
ATOM 8118 C CA . THR D 1 52 ? 26.979 -66.027 15.396 1.00 59.19 52 THR D CA 1
ATOM 8119 C C . THR D 1 52 ? 26.616 -64.702 14.726 1.00 55.92 52 THR D C 1
ATOM 8120 O O . THR D 1 52 ? 27.481 -63.999 14.202 1.00 55.28 52 THR D O 1
ATOM 8124 N N . ARG D 1 53 ? 25.335 -64.370 14.723 1.00 53.56 53 ARG D N 1
ATOM 8125 C CA . ARG D 1 53 ? 24.928 -63.044 14.300 1.00 52.93 53 ARG D CA 1
ATOM 8126 C C . ARG D 1 53 ? 24.052 -62.408 15.366 1.00 57.97 53 ARG D C 1
ATOM 8127 O O . ARG D 1 53 ? 23.283 -63.093 16.046 1.00 62.21 53 ARG D O 1
ATOM 8135 N N . GLN D 1 54 ? 24.186 -61.095 15.515 1.00 54.32 54 GLN D N 1
ATOM 8136 C CA . GLN D 1 54 ? 23.384 -60.344 16.465 1.00 51.50 54 GLN D CA 1
ATOM 8137 C C . GLN D 1 54 ? 21.934 -60.314 16.000 1.00 50.28 54 GLN D C 1
ATOM 8138 O O . GLN D 1 54 ? 21.656 -60.031 14.836 1.00 48.39 54 GLN D O 1
ATOM 8144 N N . ARG D 1 55 ? 21.013 -60.634 16.905 1.00 49.51 55 ARG D N 1
ATOM 8145 C CA . ARG D 1 55 ? 19.590 -60.570 16.595 1.00 46.81 55 ARG D CA 1
ATOM 8146 C C . ARG D 1 55 ? 18.835 -59.856 17.712 1.00 49.50 55 ARG D C 1
ATOM 8147 O O . ARG D 1 55 ? 18.832 -60.299 18.862 1.00 48.11 55 ARG D O 1
ATOM 8155 N N . ALA D 1 56 ? 18.209 -58.740 17.354 1.00 43.08 56 ALA D N 1
ATOM 8156 C CA . ALA D 1 56 ? 17.483 -57.901 18.293 1.00 44.35 56 ALA D CA 1
ATOM 8157 C C . ALA D 1 56 ? 16.153 -58.517 18.706 1.00 44.69 56 ALA D C 1
ATOM 8158 O O . ALA D 1 56 ? 15.540 -59.261 17.943 1.00 44.58 56 ALA D O 1
ATOM 8160 N N . THR D 1 57 ? 15.714 -58.194 19.918 1.00 45.80 57 THR D N 1
ATOM 8161 C CA . THR D 1 57 ? 14.381 -58.556 20.387 1.00 52.23 57 THR D CA 1
ATOM 8162 C C . THR D 1 57 ? 13.411 -57.521 19.861 1.00 51.84 57 THR D C 1
ATOM 8163 O O . THR D 1 57 ? 13.833 -56.468 19.385 1.00 49.43 57 THR D O 1
ATOM 8167 N N . ALA D 1 58 ? 12.115 -57.800 19.964 1.00 53.36 58 ALA D N 1
ATOM 8168 C CA . ALA D 1 58 ? 11.108 -56.861 19.477 1.00 49.39 58 ALA D CA 1
ATOM 8169 C C . ALA D 1 58 ? 11.292 -55.481 20.096 1.00 49.25 58 ALA D C 1
ATOM 8170 O O . ALA D 1 58 ? 11.127 -54.454 19.425 1.00 46.82 58 ALA D O 1
ATOM 8172 N N . GLU D 1 59 ? 11.645 -55.457 21.375 1.00 52.47 59 GLU D N 1
ATOM 8173 C CA . GLU D 1 59 ? 11.796 -54.192 22.077 1.00 55.20 59 GLU D CA 1
ATOM 8174 C C . GLU D 1 59 ? 13.034 -53.445 21.598 1.00 52.94 59 GLU D C 1
ATOM 8175 O O . GLU D 1 59 ? 13.186 -52.248 21.855 1.00 55.21 59 GLU D O 1
ATOM 8181 N N . GLU D 1 60 ? 13.914 -54.150 20.894 1.00 48.66 60 GLU D N 1
ATOM 8182 C CA . GLU D 1 60 ? 15.118 -53.534 20.336 1.00 46.16 60 GLU D CA 1
ATOM 8183 C C . GLU D 1 60 ? 14.916 -52.995 18.909 1.00 41.01 60 GLU D C 1
ATOM 8184 O O . GLU D 1 60 ? 15.433 -53.554 17.927 1.00 38.42 60 GLU D O 1
ATOM 8190 N N . THR D 1 61 ? 14.173 -51.895 18.830 1.00 36.88 61 THR D N 1
ATOM 8191 C CA . THR D 1 61 ? 13.818 -51.221 17.587 1.00 34.75 61 THR D CA 1
ATOM 8192 C C . THR D 1 61 ? 14.977 -50.392 17.057 1.00 29.62 61 THR D C 1
ATOM 8193 O O . THR D 1 61 ? 15.945 -50.137 17.763 1.00 30.75 61 THR D O 1
ATOM 8197 N N . VAL D 1 62 ? 14.873 -49.955 15.810 1.00 31.67 62 VAL D N 1
ATOM 8198 C CA . VAL D 1 62 ? 15.916 -49.123 15.218 1.00 30.70 62 VAL D CA 1
ATOM 8199 C C . VAL D 1 62 ? 16.285 -47.909 16.094 1.00 34.57 62 VAL D C 1
ATOM 8200 O O . VAL D 1 62 ? 17.464 -47.675 16.372 1.00 37.78 62 VAL D O 1
ATOM 8204 N N . PRO D 1 63 ? 15.281 -47.135 16.539 1.00 34.35 63 PRO D N 1
ATOM 8205 C CA . PRO D 1 63 ? 15.547 -45.966 17.397 1.00 32.83 63 PRO D CA 1
ATOM 8206 C C . PRO D 1 63 ? 16.225 -46.290 18.734 1.00 37.03 63 PRO D C 1
ATOM 8207 O O . PRO D 1 63 ? 17.157 -45.583 19.132 1.00 35.04 63 PRO D O 1
ATOM 8211 N N . VAL D 1 64 ? 15.762 -47.335 19.419 1.00 40.37 64 VAL D N 1
ATOM 8212 C CA . VAL D 1 64 ? 16.378 -47.759 20.673 1.00 39.99 64 VAL D CA 1
ATOM 8213 C C . VAL D 1 64 ? 17.863 -48.029 20.493 1.00 41.06 64 VAL D C 1
ATOM 8214 O O . VAL D 1 64 ? 18.692 -47.555 21.276 1.00 40.75 64 VAL D O 1
ATOM 8218 N N . MET D 1 65 ? 18.194 -48.794 19.455 1.00 39.65 65 MET D N 1
ATOM 8219 C CA . MET D 1 65 ? 19.584 -49.127 19.172 1.00 38.61 65 MET D CA 1
ATOM 8220 C C . MET D 1 65 ? 20.364 -47.874 18.749 1.00 36.58 65 MET D C 1
ATOM 8221 O O . MET D 1 65 ? 21.480 -47.629 19.217 1.00 39.30 65 MET D O 1
ATOM 8226 N N . ALA D 1 66 ? 19.778 -47.076 17.867 1.00 31.39 66 ALA D N 1
ATOM 8227 C CA . ALA D 1 66 ? 20.455 -45.868 17.420 1.00 32.42 66 ALA D CA 1
ATOM 8228 C C . ALA D 1 66 ? 20.741 -44.945 18.608 1.00 36.36 66 ALA D C 1
ATOM 8229 O O . ALA D 1 66 ? 21.862 -44.469 18.784 1.00 39.22 66 ALA D O 1
ATOM 8231 N N . VAL D 1 67 ? 19.724 -44.694 19.425 1.00 36.50 67 VAL D N 1
ATOM 8232 C CA . VAL D 1 67 ? 19.899 -43.864 20.614 1.00 33.67 67 VAL D CA 1
ATOM 8233 C C . VAL D 1 67 ? 21.003 -44.441 21.474 1.00 37.98 67 VAL D C 1
ATOM 8234 O O . VAL D 1 67 ? 21.921 -43.732 21.885 1.00 35.84 67 VAL D O 1
ATOM 8238 N N . GLY D 1 68 ? 20.899 -45.742 21.734 1.00 39.78 68 GLY D N 1
ATOM 8239 C CA . GLY D 1 68 ? 21.851 -46.426 22.583 1.00 46.64 68 GLY D CA 1
ATOM 8240 C C . GLY D 1 68 ? 23.278 -46.264 22.101 1.00 50.52 68 GLY D C 1
ATOM 8241 O O . GLY D 1 68 ? 24.187 -46.204 22.914 1.00 55.82 68 GLY D O 1
ATOM 8242 N N . ALA D 1 69 ? 23.471 -46.204 20.783 1.00 48.09 69 ALA D N 1
ATOM 8243 C CA . ALA D 1 69 ? 24.798 -46.014 20.194 1.00 45.69 69 ALA D CA 1
ATOM 8244 C C . ALA D 1 69 ? 25.207 -44.542 20.091 1.00 43.34 69 ALA D C 1
ATOM 8245 O O . ALA D 1 69 ? 26.394 -44.223 20.112 1.00 44.36 69 ALA D O 1
ATOM 8247 N N . ALA D 1 70 ? 24.229 -43.645 19.996 1.00 42.38 70 ALA D N 1
ATOM 8248 C CA . ALA D 1 70 ? 24.515 -42.214 19.923 1.00 40.26 70 ALA D CA 1
ATOM 8249 C C . ALA D 1 70 ? 24.971 -41.637 21.274 1.00 43.89 70 ALA D C 1
ATOM 8250 O O . ALA D 1 70 ? 25.819 -40.742 21.318 1.00 48.99 70 ALA D O 1
ATOM 8252 N N . ARG D 1 71 ? 24.395 -42.127 22.369 1.00 43.38 71 ARG D N 1
ATOM 8253 C CA . ARG D 1 71 ? 24.791 -41.667 23.704 1.00 47.47 71 ARG D CA 1
ATOM 8254 C C . ARG D 1 71 ? 26.268 -41.972 23.932 1.00 49.84 71 ARG D C 1
ATOM 8255 O O . ARG D 1 71 ? 27.043 -41.096 24.316 1.00 49.04 71 ARG D O 1
ATOM 8263 N N . GLU D 1 72 ? 26.653 -43.217 23.669 1.00 52.10 72 GLU D N 1
ATOM 8264 C CA . GLU D 1 72 ? 28.038 -43.638 23.809 1.00 57.72 72 GLU D CA 1
ATOM 8265 C C . GLU D 1 72 ? 28.967 -42.688 23.069 1.00 57.60 72 GLU D C 1
ATOM 8266 O O . GLU D 1 72 ? 29.936 -42.203 23.635 1.00 63.23 72 GLU D O 1
ATOM 8272 N N . ALA D 1 73 ? 28.657 -42.405 21.809 1.00 52.19 73 ALA D N 1
ATOM 8273 C CA . ALA D 1 73 ? 29.471 -41.471 21.036 1.00 49.61 73 ALA D CA 1
ATOM 8274 C C . ALA D 1 73 ? 29.475 -40.093 21.694 1.00 49.05 73 ALA D C 1
ATOM 8275 O O . ALA D 1 73 ? 30.500 -39.415 21.739 1.00 50.86 73 ALA D O 1
ATOM 8277 N N . LEU D 1 74 ? 28.322 -39.677 22.201 1.00 49.69 74 LEU D N 1
ATOM 8278 C CA . LEU D 1 74 ? 28.227 -38.378 22.860 1.00 51.75 74 LEU D CA 1
ATOM 8279 C C . LEU D 1 74 ? 29.135 -38.291 24.109 1.00 55.72 74 LEU D C 1
ATOM 8280 O O . LEU D 1 74 ? 29.777 -37.267 24.346 1.00 56.21 74 LEU D O 1
ATOM 8285 N N . GLU D 1 75 ? 29.198 -39.364 24.890 1.00 60.19 75 GLU D N 1
ATOM 8286 C CA . GLU D 1 75 ? 30.060 -39.400 26.064 1.00 65.87 75 GLU D CA 1
ATOM 8287 C C . GLU D 1 75 ? 31.538 -39.307 25.706 1.00 66.88 75 GLU D C 1
ATOM 8288 O O . GLU D 1 75 ? 32.248 -38.435 26.205 1.00 69.08 75 GLU D O 1
ATOM 8294 N N . ARG D 1 76 ? 32.007 -40.224 24.863 1.00 61.74 76 ARG D N 1
ATOM 8295 C CA . ARG D 1 76 ? 33.417 -40.244 24.468 1.00 61.23 76 ARG D CA 1
ATOM 8296 C C . ARG D 1 76 ? 33.857 -38.896 23.907 1.00 61.28 76 ARG D C 1
ATOM 8297 O O . ARG D 1 76 ? 35.039 -38.559 23.940 1.00 62.04 76 ARG D O 1
ATOM 8305 N N . ALA D 1 77 ? 32.899 -38.121 23.401 1.00 60.36 77 ALA D N 1
ATOM 8306 C CA . ALA D 1 77 ? 33.190 -36.782 22.914 1.00 58.90 77 ALA D CA 1
ATOM 8307 C C . ALA D 1 77 ? 32.929 -35.748 24.006 1.00 62.04 77 ALA D C 1
ATOM 8308 O O . ALA D 1 77 ? 33.168 -34.554 23.819 1.00 64.51 77 ALA D O 1
ATOM 8310 N N . GLY D 1 78 ? 32.423 -36.204 25.146 1.00 61.50 78 GLY D N 1
ATOM 8311 C CA . GLY D 1 78 ? 32.028 -35.291 26.204 1.00 61.16 78 GLY D CA 1
ATOM 8312 C C . GLY D 1 78 ? 31.052 -34.226 25.728 1.00 62.34 78 GLY D C 1
ATOM 8313 O O . GLY D 1 78 ? 31.115 -33.078 26.164 1.00 65.76 78 GLY D O 1
ATOM 8314 N N . LEU D 1 79 ? 30.139 -34.600 24.834 1.00 58.01 79 LEU D N 1
ATOM 8315 C CA . LEU D 1 79 ? 29.151 -33.654 24.332 1.00 53.33 79 LEU D CA 1
ATOM 8316 C C . LEU D 1 79 ? 27.751 -33.952 24.855 1.00 54.19 79 LEU D C 1
ATOM 8317 O O . LEU D 1 79 ? 27.451 -35.079 25.260 1.00 55.51 79 LEU D O 1
ATOM 8322 N N . GLN D 1 80 ? 26.913 -32.917 24.851 1.00 51.30 80 GLN D N 1
ATOM 8323 C CA . GLN D 1 80 ? 25.490 -33.032 25.135 1.00 57.96 80 GLN D CA 1
ATOM 8324 C C . GLN D 1 80 ? 24.752 -33.254 23.819 1.00 54.74 80 GLN D C 1
ATOM 8325 O O . GLN D 1 80 ? 25.267 -32.917 22.751 1.00 53.49 80 GLN D O 1
ATOM 8331 N N . GLY D 1 81 ? 23.537 -33.784 23.896 1.00 52.78 81 GLY D N 1
ATOM 8332 C CA . GLY D 1 81 ? 22.681 -33.845 22.726 1.00 49.44 81 GLY D CA 1
ATOM 8333 C C . GLY D 1 81 ? 22.581 -32.467 22.100 1.00 43.24 81 GLY D C 1
ATOM 8334 O O . GLY D 1 81 ? 22.653 -32.325 20.877 1.00 39.96 81 GLY D O 1
ATOM 8335 N N . SER D 1 82 ? 22.453 -31.448 22.948 1.00 38.75 82 SER D N 1
ATOM 8336 C CA . SER D 1 82 ? 22.265 -30.068 22.486 1.00 41.59 82 SER D CA 1
ATOM 8337 C C . SER D 1 82 ? 23.464 -29.527 21.699 1.00 39.21 82 SER D C 1
ATOM 8338 O O . SER D 1 82 ? 23.367 -28.486 21.030 1.00 35.12 82 SER D O 1
ATOM 8341 N N . ASP D 1 83 ? 24.590 -30.236 21.783 1.00 35.60 83 ASP D N 1
ATOM 8342 C CA . ASP D 1 83 ? 25.773 -29.861 21.024 1.00 37.34 83 ASP D CA 1
ATOM 8343 C C . ASP D 1 83 ? 25.687 -30.234 19.533 1.00 41.41 83 ASP D C 1
ATOM 8344 O O . ASP D 1 83 ? 26.511 -29.785 18.734 1.00 44.96 83 ASP D O 1
ATOM 8349 N N . LEU D 1 84 ? 24.686 -31.038 19.164 1.00 39.03 84 LEU D N 1
ATOM 8350 C CA . LEU D 1 84 ? 24.572 -31.557 17.795 1.00 37.88 84 LEU D CA 1
ATOM 8351 C C . LEU D 1 84 ? 23.908 -30.568 16.837 1.00 34.34 84 LEU D C 1
ATOM 8352 O O . LEU D 1 84 ? 22.910 -29.941 17.176 1.00 34.84 84 LEU D O 1
ATOM 8357 N N . ASP D 1 85 ? 24.468 -30.432 15.640 1.00 32.59 85 ASP D N 1
ATOM 8358 C CA . ASP D 1 85 ? 23.946 -29.492 14.649 1.00 33.36 85 ASP D CA 1
ATOM 8359 C C . ASP D 1 85 ? 23.158 -30.212 13.561 1.00 29.78 85 ASP D C 1
ATOM 8360 O O . ASP D 1 85 ? 22.424 -29.579 12.798 1.00 30.91 85 ASP D O 1
ATOM 8365 N N . ALA D 1 86 ? 23.332 -31.531 13.472 1.00 28.70 86 ALA D N 1
ATOM 8366 C CA . ALA D 1 86 ? 22.573 -32.341 12.511 1.00 24.07 86 ALA D CA 1
ATOM 8367 C C . ALA D 1 86 ? 22.567 -33.804 12.935 1.00 23.46 86 ALA D C 1
ATOM 8368 O O . ALA D 1 86 ? 23.510 -34.275 13.556 1.00 20.89 86 ALA D O 1
ATOM 8370 N N . VAL D 1 87 ? 21.471 -34.501 12.650 1.00 18.02 87 VAL D N 1
ATOM 8371 C CA . VAL D 1 87 ? 21.353 -35.906 12.978 1.00 20.12 87 VAL D CA 1
ATOM 8372 C C . VAL D 1 87 ? 21.005 -36.696 11.709 1.00 21.02 87 VAL D C 1
ATOM 8373 O O . VAL D 1 87 ? 19.970 -36.452 11.075 1.00 23.67 87 VAL D O 1
ATOM 8377 N N . ILE D 1 88 ? 21.882 -37.626 11.340 1.00 21.39 88 ILE D N 1
ATOM 8378 C CA . ILE D 1 88 ? 21.729 -38.394 10.118 1.00 22.71 88 ILE D CA 1
ATOM 8379 C C . ILE D 1 88 ? 21.642 -39.858 10.481 1.00 24.91 88 ILE D C 1
ATOM 8380 O O . ILE D 1 88 ? 22.587 -40.420 11.043 1.00 30.96 88 ILE D O 1
ATOM 8385 N N . VAL D 1 89 ? 20.506 -40.478 10.183 1.00 22.69 89 VAL D N 1
ATOM 8386 C CA . VAL D 1 89 ? 20.351 -41.906 10.444 1.00 22.32 89 VAL D CA 1
ATOM 8387 C C . VAL D 1 89 ? 20.278 -42.697 9.143 1.00 18.43 89 VAL D C 1
ATOM 8388 O O . VAL D 1 89 ? 19.399 -42.475 8.329 1.00 21.80 89 VAL D O 1
ATOM 8392 N N . SER D 1 90 ? 21.213 -43.617 8.956 1.00 19.83 90 SER D N 1
ATOM 8393 C CA . SER D 1 90 ? 21.237 -44.458 7.766 1.00 23.78 90 SER D CA 1
ATOM 8394 C C . SER D 1 90 ? 20.648 -45.804 8.086 1.00 25.74 90 SER D C 1
ATOM 8395 O O . SER D 1 90 ? 21.268 -46.637 8.761 1.00 28.34 90 SER D O 1
ATOM 8398 N N . THR D 1 91 ? 19.433 -46.012 7.611 1.00 20.19 91 THR D N 1
ATOM 8399 C CA . THR D 1 91 ? 18.713 -47.240 7.898 1.00 22.50 91 THR D CA 1
ATOM 8400 C C . THR D 1 91 ? 17.744 -47.517 6.785 1.00 26.03 91 THR D C 1
ATOM 8401 O O . THR D 1 91 ? 17.403 -46.640 5.988 1.00 25.97 91 THR D O 1
ATOM 8405 N N . VAL D 1 92 ? 17.287 -48.752 6.757 1.00 26.71 92 VAL D N 1
ATOM 8406 C CA . VAL D 1 92 ? 16.468 -49.224 5.678 1.00 26.87 92 VAL D CA 1
ATOM 8407 C C . VAL D 1 92 ? 15.359 -50.103 6.258 1.00 28.50 92 VAL D C 1
ATOM 8408 O O . VAL D 1 92 ? 14.444 -50.517 5.553 1.00 30.38 92 VAL D O 1
ATOM 8412 N N . THR D 1 93 ? 15.432 -50.333 7.566 1.00 27.67 93 THR D N 1
ATOM 8413 C CA . THR D 1 93 ? 14.512 -51.249 8.225 1.00 32.86 93 THR D CA 1
ATOM 8414 C C . THR D 1 93 ? 13.550 -50.586 9.216 1.00 32.10 93 THR D C 1
ATOM 8415 O O . THR D 1 93 ? 12.807 -51.277 9.905 1.00 35.16 93 THR D O 1
ATOM 8419 N N . PHE D 1 94 ? 13.569 -49.260 9.313 1.00 25.87 94 PHE D N 1
ATOM 8420 C CA . PHE D 1 94 ? 12.603 -48.561 10.164 1.00 27.53 94 PHE D CA 1
ATOM 8421 C C . PHE D 1 94 ? 11.199 -48.745 9.566 1.00 27.18 94 PHE D C 1
ATOM 8422 O O . PHE D 1 94 ? 10.955 -48.390 8.423 1.00 29.41 94 PHE D O 1
ATOM 8430 N N . PRO D 1 95 ? 10.274 -49.334 10.334 1.00 30.11 95 PRO D N 1
ATOM 8431 C CA . PRO D 1 95 ? 8.976 -49.753 9.791 1.00 30.65 95 PRO D CA 1
ATOM 8432 C C . PRO D 1 95 ? 7.916 -48.647 9.653 1.00 33.10 95 PRO D C 1
ATOM 8433 O O . PRO D 1 95 ? 6.743 -48.912 9.926 1.00 36.87 95 PRO D O 1
ATOM 8437 N N . HIS D 1 96 ? 8.317 -47.445 9.236 1.00 28.49 96 HIS D N 1
ATOM 8438 C CA . HIS D 1 96 ? 7.369 -46.370 8.930 1.00 26.14 96 HIS D CA 1
ATOM 8439 C C . HIS D 1 96 ? 7.833 -45.592 7.709 1.00 25.26 96 HIS D C 1
ATOM 8440 O O . HIS D 1 96 ? 8.998 -45.220 7.621 1.00 28.44 96 HIS D O 1
ATOM 8447 N N . ALA D 1 97 ? 6.930 -45.321 6.776 1.00 24.14 97 ALA D N 1
ATOM 8448 C CA . ALA D 1 97 ? 7.292 -44.500 5.624 1.00 28.05 97 ALA D CA 1
ATOM 8449 C C . ALA D 1 97 ? 7.724 -43.097 6.070 1.00 27.10 97 ALA D C 1
ATOM 8450 O O . ALA D 1 97 ? 8.666 -42.503 5.514 1.00 24.72 97 ALA D O 1
ATOM 8452 N N . THR D 1 98 ? 7.038 -42.598 7.092 1.00 21.94 98 THR D N 1
ATOM 8453 C CA . THR D 1 98 ? 7.244 -41.267 7.627 1.00 24.11 98 THR D CA 1
ATOM 8454 C C . THR D 1 98 ? 6.534 -41.235 8.979 1.00 25.69 98 THR D C 1
ATOM 8455 O O . THR D 1 98 ? 5.603 -42.003 9.193 1.00 24.48 98 THR D O 1
ATOM 8459 N N . PRO D 1 99 ? 7.003 -40.395 9.922 1.00 23.73 99 PRO D N 1
ATOM 8460 C CA . PRO D 1 99 ? 8.218 -39.579 9.834 1.00 21.10 99 PRO D CA 1
ATOM 8461 C C . PRO D 1 99 ? 9.469 -40.434 10.065 1.00 23.02 99 PRO D C 1
ATOM 8462 O O . PRO D 1 99 ? 9.378 -41.654 10.206 1.00 23.13 99 PRO D O 1
ATOM 8466 N N . SER D 1 100 ? 10.629 -39.794 10.102 1.00 23.39 100 SER D N 1
ATOM 8467 C CA . SER D 1 100 ? 11.900 -40.511 10.094 1.00 22.00 100 SER D CA 1
ATOM 8468 C C . SER D 1 100 ? 12.247 -41.059 11.472 1.00 21.82 100 SER D C 1
ATOM 8469 O O . SER D 1 100 ? 11.696 -40.616 12.488 1.00 22.59 100 SER D O 1
ATOM 8472 N N . ALA D 1 101 ? 13.153 -42.031 11.500 1.00 20.30 101 ALA D N 1
ATOM 8473 C CA . ALA D 1 101 ? 13.721 -42.515 12.760 1.00 21.44 101 ALA D CA 1
ATOM 8474 C C . ALA D 1 101 ? 14.575 -41.410 13.385 1.00 22.24 101 ALA D C 1
ATOM 8475 O O . ALA D 1 101 ? 14.637 -41.265 14.601 1.00 30.16 101 ALA D O 1
ATOM 8477 N N . ALA D 1 102 ? 15.244 -40.649 12.525 1.00 21.39 102 ALA D N 1
ATOM 8478 C CA . ALA D 1 102 ? 16.198 -39.627 12.934 1.00 23.08 102 ALA D CA 1
ATOM 8479 C C . ALA D 1 102 ? 15.543 -38.598 13.846 1.00 23.32 102 ALA D C 1
ATOM 8480 O O . ALA D 1 102 ? 16.167 -38.071 14.755 1.00 25.28 102 ALA D O 1
ATOM 8482 N N . ALA D 1 103 ? 14.280 -38.313 13.584 1.00 20.26 103 ALA D N 1
ATOM 8483 C CA . ALA D 1 103 ? 13.575 -37.318 14.360 1.00 24.08 103 ALA D CA 1
ATOM 8484 C C . ALA D 1 103 ? 13.337 -37.822 15.780 1.00 25.21 103 ALA D C 1
ATOM 8485 O O . ALA D 1 103 ? 13.412 -37.051 16.737 1.00 27.46 103 ALA D O 1
ATOM 8487 N N . LEU D 1 104 ? 13.047 -39.114 15.913 1.00 21.55 104 LEU D N 1
ATOM 8488 C CA . LEU D 1 104 ? 12.857 -39.694 17.233 1.00 26.88 104 LEU D CA 1
ATOM 8489 C C . LEU D 1 104 ? 14.184 -39.666 17.960 1.00 30.53 104 LEU D C 1
ATOM 8490 O O . LEU D 1 104 ? 14.273 -39.205 19.095 1.00 38.04 104 LEU D O 1
ATOM 8495 N N . VAL D 1 105 ? 15.215 -40.152 17.282 1.00 27.98 105 VAL D N 1
ATOM 8496 C CA . VAL D 1 105 ? 16.552 -40.176 17.831 1.00 28.77 105 VAL D CA 1
ATOM 8497 C C . VAL D 1 105 ? 16.952 -38.796 18.306 1.00 30.70 105 VAL D C 1
ATOM 8498 O O . VAL D 1 105 ? 17.432 -38.647 19.422 1.00 33.92 105 VAL D O 1
ATOM 8502 N N . ALA D 1 106 ? 16.749 -37.789 17.463 1.00 30.93 106 ALA D N 1
ATOM 8503 C CA . ALA D 1 106 ? 17.123 -36.420 17.798 1.00 27.77 106 ALA D CA 1
ATOM 8504 C C . ALA D 1 106 ? 16.458 -35.995 19.102 1.00 33.82 106 ALA D C 1
ATOM 8505 O O . ALA D 1 106 ? 17.118 -35.542 20.040 1.00 37.07 106 ALA D O 1
ATOM 8507 N N . HIS D 1 107 ? 15.144 -36.140 19.166 1.00 30.89 107 HIS D N 1
ATOM 8508 C CA . HIS D 1 107 ? 14.429 -35.794 20.386 1.00 37.06 107 HIS D CA 1
ATOM 8509 C C . HIS D 1 107 ? 14.975 -36.572 21.587 1.00 41.20 107 HIS D C 1
ATOM 8510 O O . HIS D 1 107 ? 15.343 -35.992 22.613 1.00 41.19 107 HIS D O 1
ATOM 8517 N N . GLU D 1 108 ? 15.042 -37.889 21.439 1.00 42.32 108 GLU D N 1
ATOM 8518 C CA . GLU D 1 108 ? 15.413 -38.770 22.539 1.00 48.14 108 GLU D CA 1
ATOM 8519 C C . GLU D 1 108 ? 16.764 -38.423 23.180 1.00 47.76 108 GLU D C 1
ATOM 8520 O O . GLU D 1 108 ? 16.937 -38.556 24.394 1.00 51.12 108 GLU D O 1
ATOM 8526 N N . ILE D 1 109 ? 17.718 -37.975 22.372 1.00 43.02 109 ILE D N 1
ATOM 8527 C CA . ILE D 1 109 ? 19.060 -37.695 22.877 1.00 42.05 109 ILE D CA 1
ATOM 8528 C C . ILE D 1 109 ? 19.240 -36.222 23.239 1.00 39.96 109 ILE D C 1
ATOM 8529 O O . ILE D 1 109 ? 20.329 -35.798 23.617 1.00 42.66 109 ILE D O 1
ATOM 8534 N N . GLY D 1 110 ? 18.176 -35.443 23.121 1.00 38.48 110 GLY D N 1
ATOM 8535 C CA . GLY D 1 110 ? 18.232 -34.043 23.505 1.00 40.67 110 GLY D CA 1
ATOM 8536 C C . GLY D 1 110 ? 18.900 -33.178 22.453 1.00 40.93 110 GLY D C 1
ATOM 8537 O O . GLY D 1 110 ? 19.474 -32.141 22.767 1.00 42.29 110 GLY D O 1
ATOM 8538 N N . ALA D 1 111 ? 18.830 -33.595 21.196 1.00 35.58 111 ALA D N 1
ATOM 8539 C CA . ALA D 1 111 ? 19.458 -32.823 20.134 1.00 35.06 111 ALA D CA 1
ATOM 8540 C C . ALA D 1 111 ? 18.520 -31.754 19.566 1.00 31.29 111 ALA D C 1
ATOM 8541 O O . ALA D 1 111 ? 18.952 -30.856 18.849 1.00 30.73 111 ALA D O 1
ATOM 8543 N N . THR D 1 112 ? 17.237 -31.849 19.895 1.00 34.74 112 THR D N 1
ATOM 8544 C CA . THR D 1 112 ? 16.260 -30.853 19.458 1.00 33.48 112 THR D CA 1
ATOM 8545 C C . THR D 1 112 ? 16.816 -29.454 19.702 1.00 35.22 112 THR D C 1
ATOM 8546 O O . THR D 1 112 ? 17.278 -29.158 20.803 1.00 37.51 112 THR D O 1
ATOM 8550 N N . PRO D 1 113 ? 16.735 -28.573 18.692 1.00 32.76 113 PRO D N 1
ATOM 8551 C CA . PRO D 1 113 ? 15.998 -28.713 17.425 1.00 26.93 113 PRO D CA 1
ATOM 8552 C C . PRO D 1 113 ? 16.845 -29.010 16.192 1.00 22.34 113 PRO D C 1
ATOM 8553 O O . PRO D 1 113 ? 16.457 -28.570 15.116 1.00 23.02 113 PRO D O 1
ATOM 8557 N N . ALA D 1 114 ? 17.966 -29.703 16.339 1.00 22.81 114 ALA D N 1
ATOM 8558 C CA . ALA D 1 114 ? 18.830 -30.012 15.201 1.00 24.66 114 ALA D CA 1
ATOM 8559 C C . ALA D 1 114 ? 18.076 -30.737 14.086 1.00 24.53 114 ALA D C 1
ATOM 8560 O O . ALA D 1 114 ? 17.258 -31.622 14.366 1.00 22.81 114 ALA D O 1
ATOM 8562 N N . PRO D 1 115 ? 18.354 -30.368 12.817 1.00 24.16 115 PRO D N 1
ATOM 8563 C CA . PRO D 1 115 ? 17.718 -31.063 11.688 1.00 23.22 115 PRO D CA 1
ATOM 8564 C C . PRO D 1 115 ? 18.085 -32.539 11.735 1.00 22.73 115 PRO D C 1
ATOM 8565 O O . PRO D 1 115 ? 19.184 -32.880 12.166 1.00 28.25 115 PRO D O 1
ATOM 8569 N N . ALA D 1 116 ? 17.170 -33.397 11.301 1.00 19.09 116 ALA D N 1
ATOM 8570 C CA . ALA D 1 116 ? 17.330 -34.837 11.408 1.00 18.45 116 ALA D CA 1
ATOM 8571 C C . ALA D 1 116 ? 16.620 -35.491 10.248 1.00 17.82 116 ALA D C 1
ATOM 8572 O O . ALA D 1 116 ? 15.462 -35.161 9.940 1.00 16.23 116 ALA D O 1
ATOM 8574 N N . TYR D 1 117 ? 17.312 -36.413 9.597 1.00 18.94 117 TYR D N 1
ATOM 8575 C CA . TYR D 1 117 ? 16.724 -37.157 8.491 1.00 13.80 117 TYR D CA 1
ATOM 8576 C C . TYR D 1 117 ? 17.327 -38.563 8.339 1.00 17.64 117 TYR D C 1
ATOM 8577 O O . TYR D 1 117 ? 18.397 -38.865 8.897 1.00 18.85 117 TYR D O 1
ATOM 8586 N N . ASP D 1 118 ? 16.613 -39.419 7.613 1.00 14.90 118 ASP D N 1
ATOM 8587 C CA . ASP D 1 118 ? 17.091 -40.765 7.309 1.00 19.95 118 ASP D CA 1
ATOM 8588 C C . ASP D 1 118 ? 17.610 -40.756 5.885 1.00 20.29 118 ASP D C 1
ATOM 8589 O O . ASP D 1 118 ? 17.080 -40.045 5.023 1.00 13.33 118 ASP D O 1
ATOM 8594 N N . VAL D 1 119 ? 18.646 -41.551 5.656 1.00 21.31 119 VAL D N 1
ATOM 8595 C CA . VAL D 1 119 ? 19.257 -41.705 4.350 1.00 21.77 119 VAL D CA 1
ATOM 8596 C C . VAL D 1 119 ? 19.006 -43.143 3.928 1.00 22.49 119 VAL D C 1
ATOM 8597 O O . VAL D 1 119 ? 19.079 -44.044 4.757 1.00 13.88 119 VAL D O 1
ATOM 8601 N N . SER D 1 120 ? 18.668 -43.364 2.663 1.00 22.07 120 SER D N 1
ATOM 8602 C CA . SER D 1 120 ? 18.573 -44.729 2.134 1.00 19.22 120 SER D CA 1
ATOM 8603 C C . SER D 1 120 ? 19.743 -44.984 1.188 1.00 17.88 120 SER D C 1
ATOM 8604 O O . SER D 1 120 ? 19.752 -44.498 0.050 1.00 15.92 120 SER D O 1
ATOM 8607 N N . ALA D 1 121 ? 20.728 -45.737 1.666 1.00 20.20 121 ALA D N 1
ATOM 8608 C CA . ALA D 1 121 ? 21.861 -46.142 0.844 1.00 16.27 121 ALA D CA 1
ATOM 8609 C C . ALA D 1 121 ? 22.369 -47.507 1.295 1.00 14.36 121 ALA D C 1
ATOM 8610 O O . ALA D 1 121 ? 23.569 -47.815 1.213 1.00 17.26 121 ALA D O 1
ATOM 8612 N N . ALA D 1 122 ? 21.448 -48.323 1.789 1.00 14.45 122 ALA D N 1
ATOM 8613 C CA . ALA D 1 122 ? 21.771 -49.702 2.098 1.00 19.35 122 ALA D CA 1
ATOM 8614 C C . ALA D 1 122 ? 23.037 -49.834 2.932 1.00 25.24 122 ALA D C 1
ATOM 8615 O O . ALA D 1 122 ? 23.249 -49.065 3.873 1.00 25.28 122 ALA D O 1
ATOM 8617 N N . CYS D 1 123 ? 23.877 -50.815 2.580 1.00 26.84 123 CYS D N 1
ATOM 8618 C CA . CYS D 1 123 ? 25.081 -51.119 3.358 1.00 29.58 123 CYS D CA 1
ATOM 8619 C C . CYS D 1 123 ? 26.182 -50.061 3.199 1.00 27.14 123 CYS D C 1
ATOM 8620 O O . CYS D 1 123 ? 27.118 -50.011 3.988 1.00 30.19 123 CYS D O 1
ATOM 8623 N N . ALA D 1 124 ? 26.085 -49.233 2.165 1.00 23.96 124 ALA D N 1
ATOM 8624 C CA . ALA D 1 124 ? 26.984 -48.083 2.027 1.00 20.63 124 ALA D CA 1
ATOM 8625 C C . ALA D 1 124 ? 26.492 -46.902 2.879 1.00 22.12 124 ALA D C 1
ATOM 8626 O O . ALA D 1 124 ? 27.067 -45.809 2.832 1.00 18.78 124 ALA D O 1
ATOM 8628 N N . GLY D 1 125 ? 25.413 -47.120 3.636 1.00 21.05 125 GLY D N 1
ATOM 8629 C CA . GLY D 1 125 ? 24.720 -46.041 4.310 1.00 21.09 125 GLY D CA 1
ATOM 8630 C C . GLY D 1 125 ? 25.601 -45.199 5.220 1.00 25.87 125 GLY D C 1
ATOM 8631 O O . GLY D 1 125 ? 25.519 -43.965 5.222 1.00 26.49 125 GLY D O 1
ATOM 8632 N N . TYR D 1 126 ? 26.446 -45.862 5.998 1.00 23.02 126 TYR D N 1
ATOM 8633 C CA . TYR D 1 126 ? 27.312 -45.167 6.934 1.00 24.94 126 TYR D CA 1
ATOM 8634 C C . TYR D 1 126 ? 28.298 -44.274 6.198 1.00 27.80 126 TYR D C 1
ATOM 8635 O O . TYR D 1 126 ? 28.519 -43.132 6.600 1.00 23.90 126 TYR D O 1
ATOM 8644 N N . CYS D 1 127 ? 28.876 -44.792 5.116 1.00 28.99 127 CYS D N 1
ATOM 8645 C CA . CYS D 1 127 ? 29.838 -44.026 4.315 1.00 28.64 127 CYS D CA 1
ATOM 8646 C C . CYS D 1 127 ? 29.168 -42.866 3.549 1.00 23.50 127 CYS D C 1
ATOM 8647 O O . CYS D 1 127 ? 29.756 -41.790 3.443 1.00 20.31 127 CYS D O 1
ATOM 8650 N N . TYR D 1 128 ? 27.965 -43.090 3.010 1.00 15.79 128 TYR D N 1
ATOM 8651 C CA . TYR D 1 128 ? 27.144 -41.983 2.478 1.00 21.81 128 TYR D CA 1
ATOM 8652 C C . TYR D 1 128 ? 26.883 -40.918 3.555 1.00 20.76 128 TYR D C 1
ATOM 8653 O O . TYR D 1 128 ? 26.926 -39.720 3.275 1.00 24.54 128 TYR D O 1
ATOM 8662 N N . GLY D 1 129 ? 26.635 -41.368 4.786 1.00 20.55 129 GLY D N 1
ATOM 8663 C CA . GLY D 1 129 ? 26.407 -40.473 5.904 1.00 19.53 129 GLY D CA 1
ATOM 8664 C C . GLY D 1 129 ? 27.637 -39.675 6.308 1.00 22.25 129 GLY D C 1
ATOM 8665 O O . GLY D 1 129 ? 27.560 -38.475 6.601 1.00 23.69 129 GLY D O 1
ATOM 8666 N N . VAL D 1 130 ? 28.786 -40.339 6.325 1.00 21.08 130 VAL D N 1
ATOM 8667 C CA . VAL D 1 130 ? 30.027 -39.654 6.641 1.00 23.33 130 VAL D CA 1
ATOM 8668 C C . VAL D 1 130 ? 30.327 -38.609 5.564 1.00 24.58 130 VAL D C 1
ATOM 8669 O O . VAL D 1 130 ? 30.677 -37.478 5.882 1.00 27.71 130 VAL D O 1
ATOM 8673 N N . ALA D 1 131 ? 30.159 -38.985 4.296 1.00 20.58 131 ALA D N 1
ATOM 8674 C CA . ALA D 1 131 ? 30.318 -38.041 3.183 1.00 23.08 131 ALA D CA 1
ATOM 8675 C C . ALA D 1 131 ? 29.420 -36.802 3.338 1.00 26.38 131 ALA D C 1
ATOM 8676 O O . ALA D 1 131 ? 29.856 -35.683 3.053 1.00 29.01 131 ALA D O 1
ATOM 8678 N N . GLN D 1 132 ? 28.175 -36.994 3.779 1.00 23.58 132 GLN D N 1
ATOM 8679 C CA . GLN D 1 132 ? 27.271 -35.851 3.996 1.00 24.94 132 GLN D CA 1
ATOM 8680 C C . GLN D 1 132 ? 27.708 -35.023 5.198 1.00 25.22 132 GLN D C 1
ATOM 8681 O O . GLN D 1 132 ? 27.812 -33.802 5.113 1.00 22.40 132 GLN D O 1
ATOM 8687 N N . ALA D 1 133 ? 27.990 -35.700 6.306 1.00 26.53 133 ALA D N 1
ATOM 8688 C CA . ALA D 1 133 ? 28.430 -35.023 7.520 1.00 29.23 133 ALA D CA 1
ATOM 8689 C C . ALA D 1 133 ? 29.690 -34.202 7.249 1.00 30.28 133 ALA D C 1
ATOM 8690 O O . ALA D 1 133 ? 29.779 -33.043 7.636 1.00 30.74 133 ALA D O 1
ATOM 8692 N N . ASP D 1 134 ? 30.660 -34.809 6.578 1.00 26.29 134 ASP D N 1
ATOM 8693 C CA . ASP D 1 134 ? 31.871 -34.099 6.186 1.00 29.47 134 ASP D CA 1
ATOM 8694 C C . ASP D 1 134 ? 31.576 -32.869 5.317 1.00 27.18 134 ASP D C 1
ATOM 8695 O O . ASP D 1 134 ? 32.177 -31.811 5.507 1.00 30.69 134 ASP D O 1
ATOM 8700 N N . ALA D 1 135 ? 30.654 -33.011 4.368 1.00 22.27 135 ALA D N 1
ATOM 8701 C CA . ALA D 1 135 ? 30.221 -31.892 3.538 1.00 22.36 135 ALA D CA 1
ATOM 8702 C C . ALA D 1 135 ? 29.553 -30.803 4.379 1.00 25.93 135 ALA D C 1
ATOM 8703 O O . ALA D 1 135 ? 29.784 -29.615 4.160 1.00 23.89 135 ALA D O 1
ATOM 8705 N N . LEU D 1 136 ? 28.717 -31.212 5.328 1.00 26.18 136 LEU D N 1
ATOM 8706 C CA . LEU D 1 136 ? 28.018 -30.258 6.179 1.00 28.83 136 LEU D CA 1
ATOM 8707 C C . LEU D 1 136 ? 29.022 -29.476 7.018 1.00 30.12 136 LEU D C 1
ATOM 8708 O O . LEU D 1 136 ? 28.878 -28.261 7.208 1.00 30.63 136 LEU D O 1
ATOM 8713 N N . VAL D 1 137 ? 30.042 -30.174 7.508 1.00 28.69 137 VAL D N 1
ATOM 8714 C CA . VAL D 1 137 ? 31.074 -29.540 8.326 1.00 34.10 137 VAL D CA 1
ATOM 8715 C C . VAL D 1 137 ? 31.948 -28.576 7.518 1.00 34.72 137 VAL D C 1
ATOM 8716 O O . VAL D 1 137 ? 32.080 -27.405 7.870 1.00 33.97 137 VAL D O 1
ATOM 8720 N N . ARG D 1 138 ? 32.523 -29.054 6.420 1.00 32.85 138 ARG D N 1
ATOM 8721 C CA . ARG D 1 138 ? 33.435 -28.214 5.650 1.00 35.94 138 ARG D CA 1
ATOM 8722 C C . ARG D 1 138 ? 32.738 -27.087 4.872 1.00 41.56 138 ARG D C 1
ATOM 8723 O O . ARG D 1 138 ? 33.398 -26.217 4.304 1.00 46.95 138 ARG D O 1
ATOM 8731 N N . SER D 1 139 ? 31.410 -27.080 4.866 1.00 38.14 139 SER D N 1
ATOM 8732 C CA . SER D 1 139 ? 30.685 -25.980 4.243 1.00 34.10 139 SER D CA 1
ATOM 8733 C C . SER D 1 139 ? 30.206 -24.984 5.298 1.00 35.79 139 SER D C 1
ATOM 8734 O O . SER D 1 139 ? 29.550 -23.992 4.974 1.00 38.65 139 SER D O 1
ATOM 8737 N N . GLY D 1 140 ? 30.517 -25.266 6.560 1.00 33.88 140 GLY D N 1
ATOM 8738 C CA . GLY D 1 140 ? 30.104 -24.414 7.660 1.00 37.24 140 GLY D CA 1
ATOM 8739 C C . GLY D 1 140 ? 28.622 -24.492 8.003 1.00 36.07 140 GLY D C 1
ATOM 8740 O O . GLY D 1 140 ? 28.096 -23.635 8.718 1.00 32.24 140 GLY D O 1
ATOM 8741 N N . THR D 1 141 ? 27.938 -25.509 7.493 1.00 33.51 141 THR D N 1
ATOM 8742 C CA . THR D 1 141 ? 26.513 -25.660 7.764 1.00 31.86 141 THR D CA 1
ATOM 8743 C C . THR D 1 141 ? 26.290 -26.286 9.140 1.00 32.45 141 THR D C 1
ATOM 8744 O O . THR D 1 141 ? 25.228 -26.138 9.734 1.00 27.63 141 THR D O 1
ATOM 8748 N N . ALA D 1 142 ? 27.304 -26.989 9.637 1.00 34.04 142 ALA D N 1
ATOM 8749 C CA . ALA D 1 142 ? 27.211 -27.718 10.896 1.00 36.28 142 ALA D CA 1
ATOM 8750 C C . ALA D 1 142 ? 28.590 -27.849 11.506 1.00 41.22 142 ALA D C 1
ATOM 8751 O O . ALA D 1 142 ? 29.562 -28.091 10.796 1.00 51.00 142 ALA D O 1
ATOM 8753 N N . ARG D 1 143 ? 28.687 -27.712 12.818 1.00 38.91 143 ARG D N 1
ATOM 8754 C CA . ARG D 1 143 ? 29.976 -27.899 13.472 1.00 43.88 143 ARG D CA 1
ATOM 8755 C C . ARG D 1 143 ? 30.074 -29.269 14.128 1.00 35.62 143 ARG D C 1
ATOM 8756 O O . ARG D 1 143 ? 31.163 -29.770 14.356 1.00 37.89 143 ARG D O 1
ATOM 8764 N N . HIS D 1 144 ? 28.929 -29.870 14.422 1.00 33.03 144 HIS D N 1
ATOM 8765 C CA . HIS D 1 144 ? 28.898 -31.197 15.021 1.00 38.68 144 HIS D CA 1
ATOM 8766 C C . HIS D 1 144 ? 27.759 -32.013 14.399 1.00 36.40 144 HIS D C 1
ATOM 8767 O O . HIS D 1 144 ? 26.586 -31.661 14.551 1.00 34.82 144 HIS D O 1
ATOM 8774 N N . VAL D 1 145 ? 28.103 -33.096 13.701 1.00 33.56 145 VAL D N 1
ATOM 8775 C CA . VAL D 1 145 ? 27.096 -33.937 13.045 1.00 25.95 145 VAL D CA 1
ATOM 8776 C C . VAL D 1 145 ? 27.119 -35.345 13.597 1.00 30.23 145 VAL D C 1
ATOM 8777 O O . VAL D 1 145 ? 28.168 -35.985 13.630 1.00 34.99 145 VAL D O 1
ATOM 8781 N N . LEU D 1 146 ? 25.967 -35.836 14.033 1.00 30.56 146 LEU D N 1
ATOM 8782 C CA . LEU D 1 146 ? 25.859 -37.237 14.416 1.00 28.02 146 LEU D CA 1
ATOM 8783 C C . LEU D 1 146 ? 25.422 -38.076 13.213 1.00 28.58 146 LEU D C 1
ATOM 8784 O O . LEU D 1 146 ? 24.401 -37.776 12.589 1.00 27.63 146 LEU D O 1
ATOM 8789 N N . VAL D 1 147 ? 26.205 -39.110 12.899 1.00 30.14 147 VAL D N 1
ATOM 8790 C CA . VAL D 1 147 ? 25.865 -40.113 11.884 1.00 29.25 147 VAL D CA 1
ATOM 8791 C C . VAL D 1 147 ? 25.657 -41.472 12.553 1.00 29.91 147 VAL D C 1
ATOM 8792 O O . VAL D 1 147 ? 26.534 -41.951 13.270 1.00 29.99 147 VAL D O 1
ATOM 8796 N N . VAL D 1 148 ? 24.497 -42.085 12.320 1.00 26.70 148 VAL D N 1
ATOM 8797 C CA . VAL D 1 148 ? 24.216 -43.427 12.828 1.00 27.07 148 VAL D CA 1
ATOM 8798 C C . VAL D 1 148 ? 23.892 -44.408 11.701 1.00 28.38 148 VAL D C 1
ATOM 8799 O O . VAL D 1 148 ? 23.020 -44.151 10.877 1.00 26.81 148 VAL D O 1
ATOM 8803 N N . GLY D 1 149 ? 24.595 -45.533 11.669 1.00 29.35 149 GLY D N 1
ATOM 8804 C CA . GLY D 1 149 ? 24.199 -46.641 10.822 1.00 27.76 149 GLY D CA 1
ATOM 8805 C C . GLY D 1 149 ? 23.509 -47.674 11.688 1.00 28.32 149 GLY D C 1
ATOM 8806 O O . GLY D 1 149 ? 24.110 -48.196 12.631 1.00 31.08 149 GLY D O 1
ATOM 8807 N N . VAL D 1 150 ? 22.248 -47.968 11.384 1.00 26.81 150 VAL D N 1
ATOM 8808 C CA . VAL D 1 150 ? 21.449 -48.864 12.229 1.00 29.28 150 VAL D CA 1
ATOM 8809 C C . VAL D 1 150 ? 20.437 -49.677 11.422 1.00 29.89 150 VAL D C 1
ATOM 8810 O O . VAL D 1 150 ? 19.863 -49.182 10.452 1.00 26.04 150 VAL D O 1
ATOM 8814 N N . GLU D 1 151 ? 20.243 -50.936 11.810 1.00 32.55 151 GLU D N 1
ATOM 8815 C CA . GLU D 1 151 ? 19.298 -51.803 11.116 1.00 35.09 151 GLU D CA 1
ATOM 8816 C C . GLU D 1 151 ? 18.743 -52.874 12.040 1.00 34.93 151 GLU D C 1
ATOM 8817 O O . GLU D 1 151 ? 19.458 -53.402 12.895 1.00 34.58 151 GLU D O 1
ATOM 8823 N N . ARG D 1 152 ? 17.476 -53.221 11.844 1.00 33.93 152 ARG D N 1
ATOM 8824 C CA . ARG D 1 152 ? 16.994 -54.511 12.328 1.00 36.83 152 ARG D CA 1
ATOM 8825 C C . ARG D 1 152 ? 16.677 -55.399 11.115 1.00 35.55 152 ARG D C 1
ATOM 8826 O O . ARG D 1 152 ? 15.512 -55.591 10.742 1.00 35.09 152 ARG D O 1
ATOM 8834 N N . LEU D 1 153 ? 17.732 -55.919 10.496 1.00 33.49 153 LEU D N 1
ATOM 8835 C CA . LEU D 1 153 ? 17.594 -56.707 9.275 1.00 33.06 153 LEU D CA 1
ATOM 8836 C C . LEU D 1 153 ? 16.711 -57.928 9.473 1.00 34.58 153 LEU D C 1
ATOM 8837 O O . LEU D 1 153 ? 16.071 -58.394 8.529 1.00 39.38 153 LEU D O 1
ATOM 8842 N N . SER D 1 154 ? 16.651 -58.432 10.700 1.00 33.46 154 SER D N 1
ATOM 8843 C CA . SER D 1 154 ? 15.850 -59.631 10.966 1.00 35.92 154 SER D CA 1
ATOM 8844 C C . SER D 1 154 ? 14.348 -59.438 10.737 1.00 34.98 154 SER D C 1
ATOM 8845 O O . SER D 1 154 ? 13.602 -60.412 10.698 1.00 36.70 154 SER D O 1
ATOM 8848 N N . ASP D 1 155 ? 13.907 -58.192 10.580 1.00 32.04 155 ASP D N 1
ATOM 8849 C CA . ASP D 1 155 ? 12.497 -57.917 10.295 1.00 35.17 155 ASP D CA 1
ATOM 8850 C C . ASP D 1 155 ? 12.193 -58.144 8.817 1.00 37.02 155 ASP D C 1
ATOM 8851 O O . ASP D 1 155 ? 11.038 -58.298 8.435 1.00 34.85 155 ASP D O 1
ATOM 8856 N N . VAL D 1 156 ? 13.225 -58.143 7.978 1.00 38.75 156 VAL D N 1
ATOM 8857 C CA . VAL D 1 156 ? 13.009 -58.251 6.536 1.00 38.17 156 VAL D CA 1
ATOM 8858 C C . VAL D 1 156 ? 13.787 -59.428 5.978 1.00 40.30 156 VAL D C 1
ATOM 8859 O O . VAL D 1 156 ? 14.363 -59.377 4.888 1.00 37.72 156 VAL D O 1
ATOM 8863 N N . VAL D 1 157 ? 13.782 -60.509 6.740 1.00 43.05 157 VAL D N 1
ATOM 8864 C CA . VAL D 1 157 ? 14.572 -61.670 6.394 1.00 42.99 157 VAL D CA 1
ATOM 8865 C C . VAL D 1 157 ? 13.683 -62.920 6.311 1.00 42.22 157 VAL D C 1
ATOM 8866 O O . VAL D 1 157 ? 12.840 -63.150 7.185 1.00 42.30 157 VAL D O 1
ATOM 8870 N N . ASP D 1 158 ? 13.842 -63.699 5.241 1.00 41.25 158 ASP D N 1
ATOM 8871 C CA . ASP D 1 158 ? 13.062 -64.927 5.062 1.00 42.97 158 ASP D CA 1
ATOM 8872 C C . ASP D 1 158 ? 13.864 -66.145 5.498 1.00 48.31 158 ASP D C 1
ATOM 8873 O O . ASP D 1 158 ? 14.897 -66.460 4.904 1.00 51.42 158 ASP D O 1
ATOM 8878 N N . PRO D 1 159 ? 13.380 -66.837 6.539 1.00 50.45 159 PRO D N 1
ATOM 8879 C CA . PRO D 1 159 ? 13.998 -68.014 7.166 1.00 52.75 159 PRO D CA 1
ATOM 8880 C C . PRO D 1 159 ? 14.352 -69.139 6.186 1.00 55.05 159 PRO D C 1
ATOM 8881 O O . PRO D 1 159 ? 15.326 -69.861 6.423 1.00 57.55 159 PRO D O 1
ATOM 8885 N N . THR D 1 160 ? 13.573 -69.289 5.116 1.00 53.32 160 THR D N 1
ATOM 8886 C CA . THR D 1 160 ? 13.808 -70.348 4.138 1.00 53.85 160 THR D CA 1
ATOM 8887 C C . THR D 1 160 ? 14.629 -69.875 2.940 1.00 52.36 160 THR D C 1
ATOM 8888 O O . THR D 1 160 ? 14.653 -70.544 1.906 1.00 52.23 160 THR D O 1
ATOM 8892 N N . ASP D 1 161 ? 15.291 -68.724 3.076 1.00 48.70 161 ASP D N 1
ATOM 8893 C CA . ASP D 1 161 ? 16.080 -68.142 1.985 1.00 44.63 161 ASP D CA 1
ATOM 8894 C C . ASP D 1 161 ? 17.578 -68.432 2.127 1.00 44.88 161 ASP D C 1
ATOM 8895 O O . ASP D 1 161 ? 18.174 -68.087 3.141 1.00 44.66 161 ASP D O 1
ATOM 8900 N N . ARG D 1 162 ? 18.180 -69.057 1.112 1.00 46.49 162 ARG D N 1
ATOM 8901 C CA . ARG D 1 162 ? 19.595 -69.449 1.161 1.00 49.80 162 ARG D CA 1
ATOM 8902 C C . ARG D 1 162 ? 20.540 -68.323 0.741 1.00 48.39 162 ARG D C 1
ATOM 8903 O O . ARG D 1 162 ? 21.762 -68.436 0.903 1.00 41.27 162 ARG D O 1
ATOM 8911 N N . SER D 1 163 ? 19.983 -67.246 0.190 1.00 38.66 163 SER D N 1
ATOM 8912 C CA . SER D 1 163 ? 20.811 -66.221 -0.457 1.00 36.08 163 SER D CA 1
ATOM 8913 C C . SER D 1 163 ? 21.412 -65.212 0.511 1.00 35.51 163 SER D C 1
ATOM 8914 O O . SER D 1 163 ? 22.549 -64.791 0.339 1.00 33.78 163 SER D O 1
ATOM 8917 N N . ILE D 1 164 ? 20.666 -64.820 1.535 1.00 38.84 164 ILE D N 1
ATOM 8918 C CA . ILE D 1 164 ? 21.189 -63.794 2.419 1.00 38.09 164 ILE D CA 1
ATOM 8919 C C . ILE D 1 164 ? 20.726 -63.917 3.868 1.00 38.66 164 ILE D C 1
ATOM 8920 O O . ILE D 1 164 ? 21.408 -63.450 4.780 1.00 37.81 164 ILE D O 1
ATOM 8925 N N . SER D 1 165 ? 19.587 -64.571 4.083 1.00 40.74 165 SER D N 1
ATOM 8926 C CA . SER D 1 165 ? 18.957 -64.583 5.405 1.00 43.33 165 SER D CA 1
ATOM 8927 C C . SER D 1 165 ? 19.930 -64.775 6.590 1.00 43.80 165 SER D C 1
ATOM 8928 O O . SER D 1 165 ? 20.026 -63.916 7.471 1.00 41.98 165 SER D O 1
ATOM 8931 N N . PHE D 1 166 ? 20.649 -65.892 6.613 1.00 43.98 166 PHE D N 1
ATOM 8932 C CA . PHE D 1 166 ? 21.498 -66.227 7.759 1.00 46.32 166 PHE D CA 1
ATOM 8933 C C . PHE D 1 166 ? 22.697 -65.286 7.912 1.00 45.17 166 PHE D C 1
ATOM 8934 O O . PHE D 1 166 ? 23.269 -65.181 8.994 1.00 47.12 166 PHE D O 1
ATOM 8942 N N . LEU D 1 167 ? 23.075 -64.608 6.828 1.00 41.64 167 LEU D N 1
ATOM 8943 C CA . LEU D 1 167 ? 24.147 -63.608 6.868 1.00 40.11 167 LEU D CA 1
ATOM 8944 C C . LEU D 1 167 ? 23.847 -62.465 7.841 1.00 40.76 167 LEU D C 1
ATOM 8945 O O . LEU D 1 167 ? 24.749 -61.957 8.508 1.00 38.76 167 LEU D O 1
ATOM 8950 N N . LEU D 1 168 ? 22.580 -62.055 7.898 1.00 40.32 168 LEU D N 1
ATOM 8951 C CA . LEU D 1 168 ? 22.210 -60.741 8.439 1.00 36.52 168 LEU D CA 1
ATOM 8952 C C . LEU D 1 168 ? 21.940 -60.682 9.938 1.00 38.66 168 LEU D C 1
ATOM 8953 O O . LEU D 1 168 ? 21.167 -61.472 10.480 1.00 42.85 168 LEU D O 1
ATOM 8958 N N . GLY D 1 169 ? 22.562 -59.712 10.598 1.00 37.82 169 GLY D N 1
ATOM 8959 C CA . GLY D 1 169 ? 22.278 -59.436 11.992 1.00 40.36 169 GLY D CA 1
ATOM 8960 C C . GLY D 1 169 ? 21.848 -57.997 12.198 1.00 43.72 169 GLY D C 1
ATOM 8961 O O . GLY D 1 169 ? 21.789 -57.216 11.248 1.00 45.48 169 GLY D O 1
ATOM 8962 N N . ASP D 1 170 ? 21.567 -57.650 13.451 1.00 45.73 170 ASP D N 1
ATOM 8963 C CA . ASP D 1 170 ? 21.032 -56.346 13.819 1.00 41.00 170 ASP D CA 1
ATOM 8964 C C . ASP D 1 170 ? 22.019 -55.567 14.676 1.00 39.71 170 ASP D C 1
ATOM 8965 O O . ASP D 1 170 ? 22.847 -56.158 15.364 1.00 44.38 170 ASP D O 1
ATOM 8970 N N . GLY D 1 171 ? 21.927 -54.240 14.634 1.00 34.18 171 GLY D N 1
ATOM 8971 C CA . GLY D 1 171 ? 22.742 -53.391 15.489 1.00 35.69 171 GLY D CA 1
ATOM 8972 C C . GLY D 1 171 ? 22.744 -51.919 15.106 1.00 37.53 171 GLY D C 1
ATOM 8973 O O . GLY D 1 171 ? 22.018 -51.486 14.200 1.00 35.26 171 GLY D O 1
ATOM 8974 N N . ALA D 1 172 ? 23.564 -51.141 15.807 1.00 36.56 172 ALA D N 1
ATOM 8975 C CA . ALA D 1 172 ? 23.734 -49.728 15.490 1.00 34.75 172 ALA D CA 1
ATOM 8976 C C . ALA D 1 172 ? 25.169 -49.305 15.762 1.00 33.78 172 ALA D C 1
ATOM 8977 O O . ALA D 1 172 ? 25.772 -49.738 16.730 1.00 37.58 172 ALA D O 1
ATOM 8979 N N . GLY D 1 173 ? 25.714 -48.462 14.899 1.00 32.26 173 GLY D N 1
ATOM 8980 C CA . GLY D 1 173 ? 27.016 -47.877 15.138 1.00 35.17 173 GLY D CA 1
ATOM 8981 C C . GLY D 1 173 ? 26.910 -46.382 14.920 1.00 35.46 173 GLY D C 1
ATOM 8982 O O . GLY D 1 173 ? 26.205 -45.938 14.004 1.00 31.63 173 GLY D O 1
ATOM 8983 N N . ALA D 1 174 ? 27.594 -45.593 15.744 1.00 33.87 174 ALA D N 1
ATOM 8984 C CA . ALA D 1 174 ? 27.509 -44.143 15.577 1.00 34.78 174 ALA D CA 1
ATOM 8985 C C . ALA D 1 174 ? 28.862 -43.436 15.569 1.00 36.99 174 ALA D C 1
ATOM 8986 O O . ALA D 1 174 ? 29.817 -43.860 16.230 1.00 37.82 174 ALA D O 1
ATOM 8988 N N . VAL D 1 175 ? 28.942 -42.354 14.805 1.00 32.58 175 VAL D N 1
ATOM 8989 C CA . VAL D 1 175 ? 30.086 -41.467 14.913 1.00 35.92 175 VAL D CA 1
ATOM 8990 C C . VAL D 1 175 ? 29.614 -40.019 14.984 1.00 37.64 175 VAL D C 1
ATOM 8991 O O . VAL D 1 175 ? 28.503 -39.684 14.560 1.00 38.04 175 VAL D O 1
ATOM 8995 N N . ILE D 1 176 ? 30.471 -39.169 15.531 1.00 37.17 176 ILE D N 1
ATOM 8996 C CA . ILE D 1 176 ? 30.253 -37.734 15.530 1.00 37.94 176 ILE D CA 1
ATOM 8997 C C . ILE D 1 176 ? 31.348 -37.093 14.680 1.00 38.65 176 ILE D C 1
ATOM 8998 O O . ILE D 1 176 ? 32.529 -37.379 14.870 1.00 44.28 176 ILE D O 1
ATOM 9003 N N . VAL D 1 177 ? 30.956 -36.253 13.729 1.00 35.04 177 VAL D N 1
ATOM 9004 C CA . VAL D 1 177 ? 31.914 -35.571 12.866 1.00 36.16 177 VAL D CA 1
ATOM 9005 C C . VAL D 1 177 ? 31.931 -34.098 13.216 1.00 37.91 177 VAL D C 1
ATOM 9006 O O . VAL D 1 177 ? 30.880 -33.447 13.245 1.00 38.68 177 VAL D O 1
ATOM 9010 N N . ALA D 1 178 ? 33.119 -33.567 13.492 1.00 40.95 178 ALA D N 1
ATOM 9011 C CA . ALA D 1 178 ? 33.229 -32.192 13.976 1.00 42.97 178 ALA D CA 1
ATOM 9012 C C . ALA D 1 178 ? 34.180 -31.348 13.137 1.00 42.32 178 ALA D C 1
ATOM 9013 O O . ALA D 1 178 ? 35.025 -31.877 12.411 1.00 42.38 178 ALA D O 1
ATOM 9015 N N . ALA D 1 179 ? 34.021 -30.033 13.224 1.00 36.22 179 ALA D N 1
ATOM 9016 C CA . ALA D 1 179 ? 34.956 -29.123 12.589 1.00 49.19 179 ALA D CA 1
ATOM 9017 C C . ALA D 1 179 ? 36.334 -29.351 13.197 1.00 52.69 179 ALA D C 1
ATOM 9018 O O . ALA D 1 179 ? 36.464 -29.634 14.398 1.00 42.72 179 ALA D O 1
ATOM 9020 N N . SER D 1 180 ? 37.365 -29.232 12.370 1.00 52.61 180 SER D N 1
ATOM 9021 C CA . SER D 1 180 ? 38.715 -29.517 12.830 1.00 54.96 180 SER D CA 1
ATOM 9022 C C . SER D 1 180 ? 39.727 -28.633 12.116 1.00 53.28 180 SER D C 1
ATOM 9023 O O . SER D 1 180 ? 39.532 -28.250 10.960 1.00 52.74 180 SER D O 1
ATOM 9026 N N . ASP D 1 181 ? 40.801 -28.299 12.816 1.00 54.12 181 ASP D N 1
ATOM 9027 C CA . ASP D 1 181 ? 41.906 -27.590 12.200 1.00 60.10 181 ASP D CA 1
ATOM 9028 C C . ASP D 1 181 ? 42.665 -28.539 11.268 1.00 58.22 181 ASP D C 1
ATOM 9029 O O . ASP D 1 181 ? 43.173 -28.134 10.221 1.00 53.80 181 ASP D O 1
ATOM 9034 N N . GLU D 1 182 ? 42.707 -29.812 11.651 1.00 60.22 182 GLU D N 1
ATOM 9035 C CA . GLU D 1 182 ? 43.461 -30.828 10.924 1.00 63.52 182 GLU D CA 1
ATOM 9036 C C . GLU D 1 182 ? 42.557 -31.715 10.079 1.00 53.76 182 GLU D C 1
ATOM 9037 O O . GLU D 1 182 ? 41.590 -32.261 10.598 1.00 48.35 182 GLU D O 1
ATOM 9043 N N . PRO D 1 183 ? 42.882 -31.883 8.782 1.00 51.22 183 PRO D N 1
ATOM 9044 C CA . PRO D 1 183 ? 42.124 -32.818 7.937 1.00 49.10 183 PRO D CA 1
ATOM 9045 C C . PRO D 1 183 ? 42.083 -34.210 8.569 1.00 48.96 183 PRO D C 1
ATOM 9046 O O . PRO D 1 183 ? 43.133 -34.829 8.761 1.00 52.31 183 PRO D O 1
ATOM 9050 N N . GLY D 1 184 ? 40.886 -34.689 8.896 1.00 44.09 184 GLY D N 1
ATOM 9051 C CA . GLY D 1 184 ? 40.732 -35.988 9.525 1.00 42.33 184 GLY D CA 1
ATOM 9052 C C . GLY D 1 184 ? 39.847 -36.918 8.723 1.00 42.04 184 GLY D C 1
ATOM 9053 O O . GLY D 1 184 ? 39.644 -38.074 9.100 1.00 41.07 184 GLY D O 1
ATOM 9054 N N . ILE D 1 185 ? 39.305 -36.409 7.620 1.00 40.80 185 ILE D N 1
ATOM 9055 C CA . ILE D 1 185 ? 38.463 -37.211 6.741 1.00 37.73 185 ILE D CA 1
ATOM 9056 C C . ILE D 1 185 ? 38.777 -36.887 5.284 1.00 32.88 185 ILE D C 1
ATOM 9057 O O . ILE D 1 185 ? 38.529 -35.781 4.823 1.00 40.10 185 ILE D O 1
ATOM 9062 N N . SER D 1 186 ? 39.331 -37.854 4.565 1.00 32.88 186 SER D N 1
ATOM 9063 C CA . SER D 1 186 ? 39.730 -37.644 3.171 1.00 36.73 186 SER D CA 1
ATOM 9064 C C . SER D 1 186 ? 38.530 -37.517 2.229 1.00 36.00 186 SER D C 1
ATOM 9065 O O . SER D 1 186 ? 37.424 -37.923 2.571 1.00 37.43 186 SER D O 1
ATOM 9068 N N . PRO D 1 187 ? 38.752 -36.962 1.025 1.00 34.48 187 PRO D N 1
ATOM 9069 C CA . PRO D 1 187 ? 37.654 -36.746 0.079 1.00 29.69 187 PRO D CA 1
ATOM 9070 C C . PRO D 1 187 ? 36.937 -38.046 -0.239 1.00 29.17 187 PRO D C 1
ATOM 9071 O O . PRO D 1 187 ? 37.581 -39.027 -0.603 1.00 29.60 187 PRO D O 1
ATOM 9075 N N . SER D 1 188 ? 35.618 -38.057 -0.112 1.00 27.21 188 SER D N 1
ATOM 9076 C CA . SER D 1 188 ? 34.865 -39.281 -0.326 1.00 29.22 188 SER D CA 1
ATOM 9077 C C . SER D 1 188 ? 34.924 -39.685 -1.778 1.00 29.68 188 SER D C 1
ATOM 9078 O O . SER D 1 188 ? 34.877 -38.837 -2.673 1.00 29.34 188 SER D O 1
ATOM 9081 N N . VAL D 1 189 ? 35.034 -40.983 -2.015 1.00 30.12 189 VAL D N 1
ATOM 9082 C CA . VAL D 1 189 ? 34.705 -41.503 -3.328 1.00 28.07 189 VAL D CA 1
ATOM 9083 C C . VAL D 1 189 ? 33.516 -42.420 -3.130 1.00 28.15 189 VAL D C 1
ATOM 9084 O O . VAL D 1 189 ? 33.563 -43.388 -2.369 1.00 30.10 189 VAL D O 1
ATOM 9088 N N . TRP D 1 190 ? 32.418 -42.042 -3.766 1.00 24.15 190 TRP D N 1
ATOM 9089 C CA . TRP D 1 190 ? 31.159 -42.710 -3.574 1.00 23.76 190 TRP D CA 1
ATOM 9090 C C . TRP D 1 190 ? 30.445 -42.668 -4.910 1.00 23.65 190 TRP D C 1
ATOM 9091 O O . TRP D 1 190 ? 30.777 -41.844 -5.772 1.00 24.50 190 TRP D O 1
ATOM 9102 N N . GLY D 1 191 ? 29.493 -43.571 -5.104 1.00 19.57 191 GLY D N 1
ATOM 9103 C CA . GLY D 1 191 ? 28.857 -43.690 -6.399 1.00 16.77 191 GLY D CA 1
ATOM 9104 C C . GLY D 1 191 ? 27.696 -44.647 -6.363 1.00 18.84 191 GLY D C 1
ATOM 9105 O O . GLY D 1 191 ? 27.308 -45.142 -5.294 1.00 21.41 191 GLY D O 1
ATOM 9106 N N . SER D 1 192 ? 27.145 -44.910 -7.543 1.00 17.67 192 SER D N 1
ATOM 9107 C CA . SER D 1 192 ? 26.014 -45.798 -7.690 1.00 22.82 192 SER D CA 1
ATOM 9108 C C . SER D 1 192 ? 26.112 -46.475 -9.039 1.00 25.07 192 SER D C 1
ATOM 9109 O O . SER D 1 192 ? 26.765 -45.974 -9.952 1.00 24.32 192 SER D O 1
ATOM 9112 N N . ASP D 1 193 ? 25.456 -47.618 -9.149 1.00 21.60 193 ASP D N 1
ATOM 9113 C CA . ASP D 1 193 ? 25.190 -48.225 -10.436 1.00 21.76 193 ASP D CA 1
ATOM 9114 C C . ASP D 1 193 ? 23.771 -48.777 -10.411 1.00 19.13 193 ASP D C 1
ATOM 9115 O O . ASP D 1 193 ? 23.553 -49.958 -10.111 1.00 20.72 193 ASP D O 1
ATOM 9120 N N . GLY D 1 194 ? 22.807 -47.923 -10.736 1.00 17.81 194 GLY D N 1
ATOM 9121 C CA . GLY D 1 194 ? 21.410 -48.306 -10.680 1.00 15.11 194 GLY D CA 1
ATOM 9122 C C . GLY D 1 194 ? 21.010 -49.355 -11.701 1.00 20.33 194 GLY D C 1
ATOM 9123 O O . GLY D 1 194 ? 19.962 -49.977 -11.566 1.00 23.81 194 GLY D O 1
ATOM 9124 N N . GLU D 1 195 ? 21.826 -49.556 -12.732 1.00 24.01 195 GLU D N 1
ATOM 9125 C CA . GLU D 1 195 ? 21.539 -50.615 -13.687 1.00 31.78 195 GLU D CA 1
ATOM 9126 C C . GLU D 1 195 ? 21.469 -51.967 -12.970 1.00 31.09 195 GLU D C 1
ATOM 9127 O O . GLU D 1 195 ? 20.841 -52.912 -13.464 1.00 25.51 195 GLU D O 1
ATOM 9133 N N . ARG D 1 196 ? 22.100 -52.043 -11.796 1.00 30.96 196 ARG D N 1
ATOM 9134 C CA . ARG D 1 196 ? 22.154 -53.293 -11.044 1.00 28.89 196 ARG D CA 1
ATOM 9135 C C . ARG D 1 196 ? 21.331 -53.253 -9.760 1.00 23.19 196 ARG D C 1
ATOM 9136 O O . ARG D 1 196 ? 21.632 -53.955 -8.787 1.00 20.22 196 ARG D O 1
ATOM 9144 N N . TRP D 1 197 ? 20.267 -52.452 -9.807 1.00 19.30 197 TRP D N 1
ATOM 9145 C CA . TRP D 1 197 ? 19.334 -52.237 -8.700 1.00 20.06 197 TRP D CA 1
ATOM 9146 C C . TRP D 1 197 ? 18.769 -53.567 -8.240 1.00 22.51 197 TRP D C 1
ATOM 9147 O O . TRP D 1 197 ? 18.461 -53.747 -7.067 1.00 21.26 197 TRP D O 1
ATOM 9158 N N . SER D 1 198 ? 18.638 -54.517 -9.161 1.00 19.34 198 SER D N 1
ATOM 9159 C CA . SER D 1 198 ? 17.983 -55.764 -8.786 1.00 24.23 198 SER D CA 1
ATOM 9160 C C . SER D 1 198 ? 18.953 -56.784 -8.177 1.00 30.42 198 SER D C 1
ATOM 9161 O O . SER D 1 198 ? 18.524 -57.825 -7.691 1.00 30.57 198 SER D O 1
ATOM 9164 N N . THR D 1 199 ? 20.250 -56.483 -8.180 1.00 28.49 199 THR D N 1
ATOM 9165 C CA . THR D 1 199 ? 21.249 -57.458 -7.712 1.00 31.09 199 THR D CA 1
ATOM 9166 C C . THR D 1 199 ? 21.113 -57.823 -6.230 1.00 31.97 199 THR D C 1
ATOM 9167 O O . THR D 1 199 ? 21.227 -58.996 -5.851 1.00 29.98 199 THR D O 1
ATOM 9171 N N . ILE D 1 200 ? 20.887 -56.810 -5.403 1.00 28.13 200 ILE D N 1
ATOM 9172 C CA . ILE D 1 200 ? 20.449 -56.996 -4.023 1.00 30.16 200 ILE D CA 1
ATOM 9173 C C . ILE D 1 200 ? 19.137 -56.246 -3.904 1.00 28.38 200 ILE D C 1
ATOM 9174 O O . ILE D 1 200 ? 19.082 -55.045 -4.163 1.00 25.01 200 ILE D O 1
ATOM 9179 N N . SER D 1 201 ? 18.077 -56.942 -3.524 1.00 26.44 201 SER D N 1
ATOM 9180 C CA . SER D 1 201 ? 16.776 -56.302 -3.468 1.00 23.79 201 SER D CA 1
ATOM 9181 C C . SER D 1 201 ? 15.771 -57.132 -2.676 1.00 30.57 201 SER D C 1
ATOM 9182 O O . SER D 1 201 ? 16.105 -58.213 -2.163 1.00 33.29 201 SER D O 1
ATOM 9185 N N . MET D 1 202 ? 14.546 -56.617 -2.569 1.00 27.33 202 MET D N 1
ATOM 9186 C CA . MET D 1 202 ? 13.472 -57.285 -1.843 1.00 25.10 202 MET D CA 1
ATOM 9187 C C . MET D 1 202 ? 12.710 -58.207 -2.797 1.00 26.29 202 MET D C 1
ATOM 9188 O O . MET D 1 202 ? 12.754 -58.007 -4.012 1.00 23.69 202 MET D O 1
ATOM 9193 N N . THR D 1 203 ? 12.013 -59.206 -2.250 1.00 28.05 203 THR D N 1
ATOM 9194 C CA . THR D 1 203 ? 11.295 -60.174 -3.073 1.00 32.83 203 THR D CA 1
ATOM 9195 C C . THR D 1 203 ? 10.301 -59.486 -4.000 1.00 39.21 203 THR D C 1
ATOM 9196 O O . THR D 1 203 ? 10.149 -59.878 -5.163 1.00 41.75 203 THR D O 1
ATOM 9200 N N . HIS D 1 204 ? 9.620 -58.468 -3.477 1.00 36.26 204 HIS D N 1
ATOM 9201 C CA . HIS D 1 204 ? 8.633 -57.723 -4.252 1.00 36.22 204 HIS D CA 1
ATOM 9202 C C . HIS D 1 204 ? 8.195 -56.440 -3.555 1.00 33.65 204 HIS D C 1
ATOM 9203 O O . HIS D 1 204 ? 8.568 -56.184 -2.406 1.00 31.12 204 HIS D O 1
ATOM 9210 N N . SER D 1 205 ? 7.400 -55.649 -4.273 1.00 33.21 205 SER D N 1
ATOM 9211 C CA . SER D 1 205 ? 6.970 -54.326 -3.837 1.00 34.07 205 SER D CA 1
ATOM 9212 C C . SER D 1 205 ? 5.993 -54.351 -2.659 1.00 33.71 205 SER D C 1
ATOM 9213 O O . SER D 1 205 ? 5.135 -55.231 -2.566 1.00 33.94 205 SER D O 1
ATOM 9216 N N . GLN D 1 206 ? 6.119 -53.375 -1.766 1.00 31.23 206 GLN D N 1
ATOM 9217 C CA . GLN D 1 206 ? 5.170 -53.243 -0.668 1.00 33.54 206 GLN D CA 1
ATOM 9218 C C . GLN D 1 206 ? 3.729 -53.122 -1.183 1.00 31.67 206 GLN D C 1
ATOM 9219 O O . GLN D 1 206 ? 2.780 -53.489 -0.491 1.00 31.85 206 GLN D O 1
ATOM 9225 N N . LEU D 1 207 ? 3.568 -52.620 -2.407 1.00 28.05 207 LEU D N 1
ATOM 9226 C CA . LEU D 1 207 ? 2.231 -52.450 -2.980 1.00 29.43 207 LEU D CA 1
ATOM 9227 C C . LEU D 1 207 ? 1.511 -53.785 -3.176 1.00 34.57 207 LEU D C 1
ATOM 9228 O O . LEU D 1 207 ? 0.289 -53.860 -3.036 1.00 38.11 207 LEU D O 1
ATOM 9233 N N . GLU D 1 208 ? 2.266 -54.835 -3.498 1.00 39.34 208 GLU D N 1
ATOM 9234 C CA . GLU D 1 208 ? 1.668 -56.153 -3.710 1.00 44.85 208 GLU D CA 1
ATOM 9235 C C . GLU D 1 208 ? 1.072 -56.651 -2.411 1.00 46.61 208 GLU D C 1
ATOM 9236 O O . GLU D 1 208 ? 0.072 -57.371 -2.410 1.00 50.83 208 GLU D O 1
ATOM 9242 N N . LEU D 1 209 ? 1.690 -56.250 -1.304 1.00 44.88 209 LEU D N 1
ATOM 9243 C CA . LEU D 1 209 ? 1.173 -56.570 0.017 1.00 44.61 209 LEU D CA 1
ATOM 9244 C C . LEU D 1 209 ? -0.085 -55.757 0.271 1.00 43.88 209 LEU D C 1
ATOM 9245 O O . LEU D 1 209 ? -1.100 -56.291 0.715 1.00 44.67 209 LEU D O 1
ATOM 9250 N N . ARG D 1 210 ? -0.020 -54.464 -0.020 1.00 39.81 210 ARG D N 1
ATOM 9251 C CA . ARG D 1 210 ? -1.190 -53.614 0.134 1.00 39.43 210 ARG D CA 1
ATOM 9252 C C . ARG D 1 210 ? -2.398 -54.224 -0.568 1.00 40.16 210 ARG D C 1
ATOM 9253 O O . ARG D 1 210 ? -3.431 -54.476 0.056 1.00 39.87 210 ARG D O 1
ATOM 9261 N N . ASP D 1 211 ? -2.260 -54.440 -1.874 1.00 39.67 211 ASP D N 1
ATOM 9262 C CA . ASP D 1 211 ? -3.360 -54.928 -2.705 1.00 43.64 211 ASP D CA 1
ATOM 9263 C C . ASP D 1 211 ? -3.935 -56.241 -2.203 1.00 44.09 211 ASP D C 1
ATOM 9264 O O . ASP D 1 211 ? -5.152 -56.420 -2.160 1.00 44.55 211 ASP D O 1
ATOM 9269 N N . ALA D 1 212 ? -3.057 -57.158 -1.823 1.00 42.50 212 ALA D N 1
ATOM 9270 C CA . ALA D 1 212 ? -3.498 -58.475 -1.390 1.00 44.11 212 ALA D CA 1
ATOM 9271 C C . ALA D 1 212 ? -4.295 -58.357 -0.109 1.00 48.37 212 ALA D C 1
ATOM 9272 O O . ALA D 1 212 ? -5.397 -58.899 0.012 1.00 50.75 212 ALA D O 1
ATOM 9274 N N . VAL D 1 213 ? -3.729 -57.634 0.848 1.00 47.68 213 VAL D N 1
ATOM 9275 C CA . VAL D 1 213 ? -4.303 -57.568 2.178 1.00 52.16 213 VAL D CA 1
ATOM 9276 C C . VAL D 1 213 ? -5.618 -56.787 2.167 1.00 51.62 213 VAL D C 1
ATOM 9277 O O . VAL D 1 213 ? -6.535 -57.101 2.917 1.00 52.95 213 VAL D O 1
ATOM 9281 N N . GLU D 1 214 ? -5.713 -55.788 1.296 1.00 49.32 214 GLU D N 1
ATOM 9282 C CA . GLU D 1 214 ? -6.916 -54.969 1.216 1.00 48.67 214 GLU D CA 1
ATOM 9283 C C . GLU D 1 214 ? -7.997 -55.635 0.370 1.00 49.83 214 GLU D C 1
ATOM 9284 O O . GLU D 1 214 ? -9.179 -55.536 0.686 1.00 52.59 214 GLU D O 1
ATOM 9290 N N . HIS D 1 215 ? -7.602 -56.311 -0.704 1.00 48.27 215 HIS D N 1
ATOM 9291 C CA . HIS D 1 215 ? -8.564 -57.077 -1.490 1.00 54.02 215 HIS D CA 1
ATOM 9292 C C . HIS D 1 215 ? -9.260 -58.101 -0.591 1.00 55.10 215 HIS D C 1
ATOM 9293 O O . HIS D 1 215 ? -10.483 -58.250 -0.626 1.00 52.91 215 HIS D O 1
ATOM 9300 N N . ALA D 1 216 ? -8.473 -58.786 0.233 1.00 55.98 216 ALA D N 1
ATOM 9301 C CA . ALA D 1 216 ? -9.014 -59.742 1.193 1.00 61.26 216 ALA D CA 1
ATOM 9302 C C . ALA D 1 216 ? -9.906 -59.054 2.238 1.00 63.83 216 ALA D C 1
ATOM 9303 O O . ALA D 1 216 ? -10.954 -59.582 2.622 1.00 68.44 216 ALA D O 1
ATOM 9305 N N . ARG D 1 217 ? -9.489 -57.876 2.697 1.00 59.71 217 ARG D N 1
ATOM 9306 C CA . ARG D 1 217 ? -10.232 -57.151 3.728 1.00 62.34 217 ARG D CA 1
ATOM 9307 C C . ARG D 1 217 ? -11.608 -56.710 3.235 1.00 64.03 217 ARG D C 1
ATOM 9308 O O . ARG D 1 217 ? -12.574 -56.691 3.998 1.00 66.66 217 ARG D O 1
ATOM 9316 N N . THR D 1 218 ? -11.685 -56.355 1.955 1.00 62.15 218 THR D N 1
ATOM 9317 C CA . THR D 1 218 ? -12.908 -55.801 1.383 1.00 62.06 218 THR D CA 1
ATOM 9318 C C . THR D 1 218 ? -13.874 -56.857 0.840 1.00 61.16 218 THR D C 1
ATOM 9319 O O . THR D 1 218 ? -15.088 -56.688 0.930 1.00 61.07 218 THR D O 1
ATOM 9323 N N . THR D 1 219 ? -13.337 -57.934 0.273 1.00 61.16 219 THR D N 1
ATOM 9324 C CA . THR D 1 219 ? -14.169 -58.982 -0.321 1.00 66.05 219 THR D CA 1
ATOM 9325 C C . THR D 1 219 ? -14.437 -60.161 0.623 1.00 73.48 219 THR D C 1
ATOM 9326 O O . THR D 1 219 ? -15.429 -60.876 0.468 1.00 77.97 219 THR D O 1
ATOM 9330 N N . GLY D 1 220 ? -13.553 -60.363 1.595 1.00 74.68 220 GLY D N 1
ATOM 9331 C CA . GLY D 1 220 ? -13.646 -61.515 2.474 1.00 78.91 220 GLY D CA 1
ATOM 9332 C C . GLY D 1 220 ? -12.907 -62.699 1.883 1.00 83.36 220 GLY D C 1
ATOM 9333 O O . GLY D 1 220 ? -12.799 -63.755 2.507 1.00 88.08 220 GLY D O 1
ATOM 9334 N N . ASP D 1 221 ? -12.392 -62.515 0.670 1.00 81.56 221 ASP D N 1
ATOM 9335 C CA . ASP D 1 221 ? -11.664 -63.562 -0.036 1.00 84.22 221 ASP D CA 1
ATOM 9336 C C . ASP D 1 221 ? -10.167 -63.503 0.285 1.00 81.73 221 ASP D C 1
ATOM 9337 O O . ASP D 1 221 ? -9.393 -62.839 -0.407 1.00 76.72 221 ASP D O 1
ATOM 9342 N N . ALA D 1 222 ? -9.767 -64.215 1.335 1.00 83.63 222 ALA D N 1
ATOM 9343 C CA . ALA D 1 222 ? -8.376 -64.235 1.774 1.00 80.21 222 ALA D CA 1
ATOM 9344 C C . ALA D 1 222 ? -7.576 -65.345 1.096 1.00 81.61 222 ALA D C 1
ATOM 9345 O O . ALA D 1 222 ? -6.503 -65.725 1.572 1.00 80.78 222 ALA D O 1
ATOM 9347 N N . SER D 1 223 ? -8.100 -65.855 -0.016 1.00 83.54 223 SER D N 1
ATOM 9348 C CA . SER D 1 223 ? -7.488 -66.980 -0.718 1.00 84.81 223 SER D CA 1
ATOM 9349 C C . SER D 1 223 ? -6.033 -66.727 -1.113 1.00 79.36 223 SER D C 1
ATOM 9350 O O . SER D 1 223 ? -5.192 -67.619 -1.011 1.00 80.09 223 SER D O 1
ATOM 9353 N N . ALA D 1 224 ? -5.734 -65.517 -1.568 1.00 73.61 224 ALA D N 1
ATOM 9354 C CA . ALA D 1 224 ? -4.383 -65.207 -2.022 1.00 69.78 224 ALA D CA 1
ATOM 9355 C C . ALA D 1 224 ? -3.357 -65.331 -0.893 1.00 67.45 224 ALA D C 1
ATOM 9356 O O . ALA D 1 224 ? -2.182 -65.619 -1.139 1.00 66.92 224 ALA D O 1
ATOM 9358 N N . ILE D 1 225 ? -3.812 -65.118 0.338 1.00 64.47 225 ILE D N 1
ATOM 9359 C CA . ILE D 1 225 ? -2.920 -65.058 1.491 1.00 60.03 225 ILE D CA 1
ATOM 9360 C C . ILE D 1 225 ? -2.752 -66.417 2.146 1.00 64.50 225 ILE D C 1
ATOM 9361 O O . ILE D 1 225 ? -1.635 -66.908 2.290 1.00 64.52 225 ILE D O 1
ATOM 9366 N N . THR D 1 226 ? -3.866 -67.014 2.552 1.00 69.02 226 THR D N 1
ATOM 9367 C CA . THR D 1 226 ? -3.847 -68.384 3.030 1.00 74.33 226 THR D CA 1
ATOM 9368 C C . THR D 1 226 ? -3.496 -69.257 1.835 1.00 76.17 226 THR D C 1
ATOM 9369 O O . THR D 1 226 ? -3.959 -69.005 0.724 1.00 75.48 226 THR D O 1
ATOM 9373 N N . GLY D 1 227 ? -2.664 -70.269 2.045 1.00 80.63 227 GLY D N 1
ATOM 9374 C CA . GLY D 1 227 ? -2.197 -71.068 0.924 1.00 88.48 227 GLY D CA 1
ATOM 9375 C C . GLY D 1 227 ? -1.430 -70.244 -0.103 1.00 89.48 227 GLY D C 1
ATOM 9376 O O . GLY D 1 227 ? -1.772 -70.211 -1.290 1.00 90.99 227 GLY D O 1
ATOM 9377 N N . ALA D 1 228 ? -0.395 -69.556 0.367 1.00 87.32 228 ALA D N 1
ATOM 9378 C CA . ALA D 1 228 ? 0.540 -68.861 -0.508 1.00 83.73 228 ALA D CA 1
ATOM 9379 C C . ALA D 1 228 ? 1.921 -69.430 -0.232 1.00 82.68 228 ALA D C 1
ATOM 9380 O O . ALA D 1 228 ? 2.410 -69.364 0.897 1.00 81.07 228 ALA D O 1
ATOM 9382 N N . GLU D 1 229 ? 2.544 -70.006 -1.253 1.00 83.81 229 GLU D N 1
ATOM 9383 C CA . GLU D 1 229 ? 3.802 -70.715 -1.054 1.00 86.50 229 GLU D CA 1
ATOM 9384 C C . GLU D 1 229 ? 4.804 -69.874 -0.272 1.00 82.81 229 GLU D C 1
ATOM 9385 O O . GLU D 1 229 ? 5.313 -70.309 0.766 1.00 83.79 229 GLU D O 1
ATOM 9391 N N . GLY D 1 230 ? 5.065 -68.666 -0.766 1.00 76.68 230 GLY D N 1
ATOM 9392 C CA . GLY D 1 230 ? 6.053 -67.794 -0.160 1.00 71.51 230 GLY D CA 1
ATOM 9393 C C . GLY D 1 230 ? 5.458 -66.696 0.696 1.00 68.01 230 GLY D C 1
ATOM 9394 O O . GLY D 1 230 ? 4.260 -66.417 0.638 1.00 68.72 230 GLY D O 1
ATOM 9395 N N . MET D 1 231 ? 6.308 -66.069 1.500 1.00 63.43 231 MET D N 1
ATOM 9396 C CA . MET D 1 231 ? 5.891 -64.943 2.317 1.00 56.52 231 MET D CA 1
ATOM 9397 C C . MET D 1 231 ? 5.395 -63.814 1.433 1.00 57.63 231 MET D C 1
ATOM 9398 O O . MET D 1 231 ? 5.997 -63.503 0.401 1.00 59.20 231 MET D O 1
ATOM 9403 N N . LEU D 1 232 ? 4.296 -63.196 1.837 1.00 55.15 232 LEU D N 1
ATOM 9404 C CA . LEU D 1 232 ? 3.799 -62.044 1.117 1.00 51.16 232 LEU D CA 1
ATOM 9405 C C . LEU D 1 232 ? 4.552 -60.817 1.612 1.00 47.48 232 LEU D C 1
ATOM 9406 O O . LEU D 1 232 ? 4.726 -59.852 0.877 1.00 47.02 232 LEU D O 1
ATOM 9411 N N . TRP D 1 233 ? 5.018 -60.872 2.856 1.00 44.25 233 TRP D N 1
ATOM 9412 C CA . TRP D 1 233 ? 5.832 -59.799 3.416 1.00 42.15 233 TRP D CA 1
ATOM 9413 C C . TRP D 1 233 ? 7.199 -59.766 2.741 1.00 44.23 233 TRP D C 1
ATOM 9414 O O . TRP D 1 233 ? 7.940 -60.753 2.788 1.00 48.65 233 TRP D O 1
ATOM 9425 N N . PRO D 1 234 ? 7.534 -58.631 2.098 1.00 40.88 234 PRO D N 1
ATOM 9426 C CA . PRO D 1 234 ? 8.796 -58.497 1.353 1.00 39.16 234 PRO D CA 1
ATOM 9427 C C . PRO D 1 234 ? 10.026 -58.742 2.225 1.00 36.90 234 PRO D C 1
ATOM 9428 O O . PRO D 1 234 ? 10.096 -58.266 3.372 1.00 32.71 234 PRO D O 1
ATOM 9432 N N . THR D 1 235 ? 10.982 -59.493 1.681 1.00 31.97 235 THR D N 1
ATOM 9433 C CA . THR D 1 235 ? 12.218 -59.786 2.395 1.00 33.80 235 THR D CA 1
ATOM 9434 C C . THR D 1 235 ? 13.415 -59.686 1.460 1.00 31.27 235 THR D C 1
ATOM 9435 O O . THR D 1 235 ? 13.276 -59.806 0.234 1.00 28.38 235 THR D O 1
ATOM 9439 N N . LEU D 1 236 ? 14.581 -59.441 2.047 1.00 31.28 236 LEU D N 1
ATOM 9440 C CA . LEU D 1 236 ? 15.826 -59.351 1.295 1.00 34.80 236 LEU D CA 1
ATOM 9441 C C . LEU D 1 236 ? 16.151 -60.628 0.522 1.00 36.99 236 LEU D C 1
ATOM 9442 O O . LEU D 1 236 ? 15.785 -61.730 0.924 1.00 38.39 236 LEU D O 1
ATOM 9447 N N . ARG D 1 237 ? 16.843 -60.457 -0.597 1.00 35.94 237 ARG D N 1
ATOM 9448 C CA . ARG D 1 237 ? 17.521 -61.557 -1.269 1.00 37.53 237 ARG D CA 1
ATOM 9449 C C . ARG D 1 237 ? 18.609 -60.982 -2.180 1.00 30.64 237 ARG D C 1
ATOM 9450 O O . ARG D 1 237 ? 18.696 -59.760 -2.365 1.00 27.82 237 ARG D O 1
ATOM 9458 N N . GLN D 1 238 ? 19.465 -61.842 -2.714 1.00 30.95 238 GLN D N 1
ATOM 9459 C CA . GLN D 1 238 ? 20.572 -61.354 -3.517 1.00 32.16 238 GLN D CA 1
ATOM 9460 C C . GLN D 1 238 ? 21.113 -62.405 -4.473 1.00 36.40 238 GLN D C 1
ATOM 9461 O O . GLN D 1 238 ? 20.820 -63.597 -4.351 1.00 37.74 238 GLN D O 1
ATOM 9467 N N . ASP D 1 239 ? 21.903 -61.932 -5.430 1.00 33.81 239 ASP D N 1
ATOM 9468 C CA . ASP D 1 239 ? 22.637 -62.792 -6.338 1.00 35.10 239 ASP D CA 1
ATOM 9469 C C . ASP D 1 239 ? 24.087 -62.921 -5.820 1.00 37.15 239 ASP D C 1
ATOM 9470 O O . ASP D 1 239 ? 24.988 -62.188 -6.240 1.00 40.29 239 ASP D O 1
ATOM 9475 N N . GLY D 1 240 ? 24.279 -63.844 -4.882 1.00 34.46 240 GLY D N 1
ATOM 9476 C CA . GLY D 1 240 ? 25.553 -64.052 -4.212 1.00 36.91 240 GLY D CA 1
ATOM 9477 C C . GLY D 1 240 ? 26.803 -63.954 -5.073 1.00 36.83 240 GLY D C 1
ATOM 9478 O O . GLY D 1 240 ? 27.733 -63.227 -4.730 1.00 37.28 240 GLY D O 1
ATOM 9479 N N . PRO D 1 241 ? 26.845 -64.697 -6.189 1.00 39.55 241 PRO D N 1
ATOM 9480 C CA . PRO D 1 241 ? 28.018 -64.633 -7.072 1.00 39.74 241 PRO D CA 1
ATOM 9481 C C . PRO D 1 241 ? 28.275 -63.231 -7.627 1.00 38.72 241 PRO D C 1
ATOM 9482 O O . PRO D 1 241 ? 29.419 -62.775 -7.597 1.00 37.16 241 PRO D O 1
ATOM 9486 N N . SER D 1 242 ? 27.240 -62.561 -8.128 1.00 34.38 242 SER D N 1
ATOM 9487 C CA . SER D 1 242 ? 27.424 -61.229 -8.685 1.00 36.05 242 SER D CA 1
ATOM 9488 C C . SER D 1 242 ? 27.965 -60.292 -7.622 1.00 33.59 242 SER D C 1
ATOM 9489 O O . SER D 1 242 ? 28.894 -59.529 -7.876 1.00 30.42 242 SER D O 1
ATOM 9492 N N . VAL D 1 243 ? 27.376 -60.354 -6.433 1.00 31.77 243 VAL D N 1
ATOM 9493 C CA . VAL D 1 243 ? 27.833 -59.534 -5.318 1.00 30.93 243 VAL D CA 1
ATOM 9494 C C . VAL D 1 243 ? 29.309 -59.780 -5.021 1.00 34.73 243 VAL D C 1
ATOM 9495 O O . VAL D 1 243 ? 30.081 -58.847 -4.790 1.00 33.88 243 VAL D O 1
ATOM 9499 N N . PHE D 1 244 ? 29.715 -61.042 -5.047 1.00 35.56 244 PHE D N 1
ATOM 9500 C CA . PHE D 1 244 ? 31.092 -61.346 -4.696 1.00 34.23 244 PHE D CA 1
ATOM 9501 C C . PHE D 1 244 ? 32.091 -60.643 -5.611 1.00 31.48 244 PHE D C 1
ATOM 9502 O O . PHE D 1 244 ? 32.989 -59.965 -5.134 1.00 27.31 244 PHE D O 1
ATOM 9510 N N . ARG D 1 245 ? 31.959 -60.782 -6.922 1.00 32.82 245 ARG D N 1
ATOM 9511 C CA . ARG D 1 245 ? 33.025 -60.228 -7.749 1.00 38.28 245 ARG D CA 1
ATOM 9512 C C . ARG D 1 245 ? 32.924 -58.725 -7.929 1.00 36.90 245 ARG D C 1
ATOM 9513 O O . ARG D 1 245 ? 33.877 -58.088 -8.373 1.00 39.01 245 ARG D O 1
ATOM 9521 N N . TRP D 1 246 ? 31.778 -58.163 -7.556 1.00 35.88 246 TRP D N 1
ATOM 9522 C CA . TRP D 1 246 ? 31.612 -56.711 -7.497 1.00 31.91 246 TRP D CA 1
ATOM 9523 C C . TRP D 1 246 ? 32.230 -56.188 -6.204 1.00 31.60 246 TRP D C 1
ATOM 9524 O O . TRP D 1 246 ? 33.082 -55.291 -6.216 1.00 32.57 246 TRP D O 1
ATOM 9535 N N . ALA D 1 247 ? 31.816 -56.771 -5.085 1.00 30.34 247 ALA D N 1
ATOM 9536 C CA . ALA D 1 247 ? 32.344 -56.372 -3.784 1.00 34.11 247 ALA D CA 1
ATOM 9537 C C . ALA D 1 247 ? 33.872 -56.449 -3.711 1.00 37.97 247 ALA D C 1
ATOM 9538 O O . ALA D 1 247 ? 34.509 -55.614 -3.052 1.00 39.03 247 ALA D O 1
ATOM 9540 N N . VAL D 1 248 ? 34.460 -57.454 -4.365 1.00 32.26 248 VAL D N 1
ATOM 9541 C CA . VAL D 1 248 ? 35.912 -57.636 -4.311 1.00 31.71 248 VAL D CA 1
ATOM 9542 C C . VAL D 1 248 ? 36.659 -56.816 -5.371 1.00 34.93 248 VAL D C 1
ATOM 9543 O O . VAL D 1 248 ? 37.458 -55.933 -5.046 1.00 35.18 248 VAL D O 1
ATOM 9547 N N . TRP D 1 249 ? 36.385 -57.113 -6.638 1.00 30.59 249 TRP D N 1
ATOM 9548 C CA . TRP D 1 249 ? 37.183 -56.594 -7.736 1.00 29.78 249 TRP D CA 1
ATOM 9549 C C . TRP D 1 249 ? 36.791 -55.175 -8.162 1.00 33.12 249 TRP D C 1
ATOM 9550 O O . TRP D 1 249 ? 37.649 -54.390 -8.563 1.00 36.42 249 TRP D O 1
ATOM 9561 N N . SER D 1 250 ? 35.505 -54.842 -8.069 1.00 27.48 250 SER D N 1
ATOM 9562 C CA . SER D 1 250 ? 35.081 -53.479 -8.325 1.00 25.66 250 SER D CA 1
ATOM 9563 C C . SER D 1 250 ? 35.371 -52.534 -7.145 1.00 28.43 250 SER D C 1
ATOM 9564 O O . SER D 1 250 ? 35.794 -51.395 -7.351 1.00 29.22 250 SER D O 1
ATOM 9567 N N . MET D 1 251 ? 35.150 -52.996 -5.917 1.00 25.85 251 MET D N 1
ATOM 9568 C CA . MET D 1 251 ? 35.442 -52.160 -4.756 1.00 27.10 251 MET D CA 1
ATOM 9569 C C . MET D 1 251 ? 36.949 -52.018 -4.508 1.00 29.68 251 MET D C 1
ATOM 9570 O O . MET D 1 251 ? 37.400 -51.028 -3.933 1.00 28.09 251 MET D O 1
ATOM 9575 N N . ALA D 1 252 ? 37.733 -53.001 -4.942 1.00 33.79 252 ALA D N 1
ATOM 9576 C CA . ALA D 1 252 ? 39.187 -52.869 -4.852 1.00 32.56 252 ALA D CA 1
ATOM 9577 C C . ALA D 1 252 ? 39.619 -51.588 -5.561 1.00 35.89 252 ALA D C 1
ATOM 9578 O O . ALA D 1 252 ? 40.417 -50.824 -5.035 1.00 41.63 252 ALA D O 1
ATOM 9580 N N . LYS D 1 253 ? 39.064 -51.348 -6.745 1.00 35.72 253 LYS D N 1
ATOM 9581 C CA . LYS D 1 253 ? 39.338 -50.133 -7.502 1.00 38.62 253 LYS D CA 1
ATOM 9582 C C . LYS D 1 253 ? 38.877 -48.874 -6.753 1.00 35.54 253 LYS D C 1
ATOM 9583 O O . LYS D 1 253 ? 39.581 -47.858 -6.713 1.00 27.70 253 LYS D O 1
ATOM 9589 N N . VAL D 1 254 ? 37.677 -48.937 -6.185 1.00 33.11 254 VAL D N 1
ATOM 9590 C CA . VAL D 1 254 ? 37.167 -47.812 -5.422 1.00 30.93 254 VAL D CA 1
ATOM 9591 C C . VAL D 1 254 ? 38.125 -47.526 -4.264 1.00 32.91 254 VAL D C 1
ATOM 9592 O O . VAL D 1 254 ? 38.467 -46.373 -3.986 1.00 33.57 254 VAL D O 1
ATOM 9596 N N . ALA D 1 255 ? 38.569 -48.589 -3.606 1.00 31.85 255 ALA D N 1
ATOM 9597 C CA . ALA D 1 255 ? 39.449 -48.455 -2.454 1.00 30.64 255 ALA D CA 1
ATOM 9598 C C . ALA D 1 255 ? 40.729 -47.725 -2.847 1.00 34.00 255 ALA D C 1
ATOM 9599 O O . ALA D 1 255 ? 41.201 -46.841 -2.130 1.00 36.73 255 ALA D O 1
ATOM 9601 N N . ARG D 1 256 ? 41.281 -48.078 -4.000 1.00 34.17 256 ARG D N 1
ATOM 9602 C CA . ARG D 1 256 ? 42.550 -47.496 -4.434 1.00 39.59 256 ARG D CA 1
ATOM 9603 C C . ARG D 1 256 ? 42.356 -46.057 -4.896 1.00 41.37 256 ARG D C 1
ATOM 9604 O O . ARG D 1 256 ? 43.219 -45.192 -4.691 1.00 45.29 256 ARG D O 1
ATOM 9612 N N . GLU D 1 257 ? 41.214 -45.798 -5.514 1.00 37.23 257 GLU D N 1
ATOM 9613 C CA . GLU D 1 257 ? 40.886 -44.442 -5.891 1.00 38.91 257 GLU D CA 1
ATOM 9614 C C . GLU D 1 257 ? 40.769 -43.588 -4.629 1.00 38.23 257 GLU D C 1
ATOM 9615 O O . GLU D 1 257 ? 41.157 -42.422 -4.623 1.00 37.09 257 GLU D O 1
ATOM 9621 N N . ALA D 1 258 ? 40.258 -44.181 -3.554 1.00 36.13 258 ALA D N 1
ATOM 9622 C CA . ALA D 1 258 ? 40.122 -43.466 -2.290 1.00 33.47 258 ALA D CA 1
ATOM 9623 C C . ALA D 1 258 ? 41.485 -43.152 -1.673 1.00 37.79 258 ALA D C 1
ATOM 9624 O O . ALA D 1 258 ? 41.735 -42.020 -1.254 1.00 41.16 258 ALA D O 1
ATOM 9626 N N . LEU D 1 259 ? 42.370 -44.142 -1.624 1.00 40.88 259 LEU D N 1
ATOM 9627 C CA . LEU D 1 259 ? 43.701 -43.941 -1.034 1.00 40.81 259 LEU D CA 1
ATOM 9628 C C . LEU D 1 259 ? 44.423 -42.835 -1.791 1.00 39.85 259 LEU D C 1
ATOM 9629 O O . LEU D 1 259 ? 45.034 -41.942 -1.195 1.00 41.73 259 LEU D O 1
ATOM 9634 N N . ASP D 1 260 ? 44.332 -42.908 -3.113 1.00 35.65 260 ASP D N 1
ATOM 9635 C CA . ASP D 1 260 ? 44.927 -41.924 -3.998 1.00 41.00 260 ASP D CA 1
ATOM 9636 C C . ASP D 1 260 ? 44.410 -40.519 -3.695 1.00 40.06 260 ASP D C 1
ATOM 9637 O O . ASP D 1 260 ? 45.197 -39.585 -3.545 1.00 40.67 260 ASP D O 1
ATOM 9642 N N . ALA D 1 261 ? 43.090 -40.371 -3.603 1.00 37.27 261 ALA D N 1
ATOM 9643 C CA . ALA D 1 261 ? 42.493 -39.067 -3.315 1.00 38.65 261 ALA D CA 1
ATOM 9644 C C . ALA D 1 261 ? 42.888 -38.582 -1.932 1.00 40.49 261 ALA D C 1
ATOM 9645 O O . ALA D 1 261 ? 42.820 -37.392 -1.651 1.00 47.53 261 ALA D O 1
ATOM 9647 N N . ALA D 1 262 ? 43.302 -39.504 -1.070 1.00 38.79 262 ALA D N 1
ATOM 9648 C CA . ALA D 1 262 ? 43.727 -39.145 0.278 1.00 42.76 262 ALA D CA 1
ATOM 9649 C C . ALA D 1 262 ? 45.204 -38.757 0.347 1.00 47.01 262 ALA D C 1
ATOM 9650 O O . ALA D 1 262 ? 45.648 -38.198 1.345 1.00 51.58 262 ALA D O 1
ATOM 9652 N N . GLY D 1 263 ? 45.960 -39.060 -0.707 1.00 41.30 263 GLY D N 1
ATOM 9653 C CA . GLY D 1 263 ? 47.405 -38.902 -0.682 1.00 44.48 263 GLY D CA 1
ATOM 9654 C C . GLY D 1 263 ? 48.036 -39.922 0.252 1.00 49.81 263 GLY D C 1
ATOM 9655 O O . GLY D 1 263 ? 49.080 -39.678 0.851 1.00 50.39 263 GLY D O 1
ATOM 9656 N N . VAL D 1 264 ? 47.388 -41.077 0.375 1.00 51.16 264 VAL D N 1
ATOM 9657 C CA . VAL D 1 264 ? 47.822 -42.120 1.302 1.00 50.46 264 VAL D CA 1
ATOM 9658 C C . VAL D 1 264 ? 48.169 -43.429 0.573 1.00 51.18 264 VAL D C 1
ATOM 9659 O O . VAL D 1 264 ? 47.506 -43.819 -0.396 1.00 43.95 264 VAL D O 1
ATOM 9663 N N . GLU D 1 265 ? 49.222 -44.089 1.044 1.00 55.47 265 GLU D N 1
ATOM 9664 C CA . GLU D 1 265 ? 49.611 -45.397 0.542 1.00 57.55 265 GLU D CA 1
ATOM 9665 C C . GLU D 1 265 ? 49.157 -46.467 1.526 1.00 55.58 265 GLU D C 1
ATOM 9666 O O . GLU D 1 265 ? 48.969 -46.183 2.711 1.00 54.18 265 GLU D O 1
ATOM 9672 N N . PRO D 1 266 ? 48.983 -47.704 1.039 1.00 54.64 266 PRO D N 1
ATOM 9673 C CA . PRO D 1 266 ? 48.638 -48.846 1.891 1.00 55.12 266 PRO D CA 1
ATOM 9674 C C . PRO D 1 266 ? 49.516 -48.958 3.134 1.00 60.13 266 PRO D C 1
ATOM 9675 O O . PRO D 1 266 ? 49.013 -49.346 4.186 1.00 60.35 266 PRO D O 1
ATOM 9679 N N . GLU D 1 267 ? 50.797 -48.621 3.022 1.00 64.11 267 GLU D N 1
ATOM 9680 C CA . GLU D 1 267 ? 51.704 -48.709 4.167 1.00 68.14 267 GLU D CA 1
ATOM 9681 C C . GLU D 1 267 ? 51.396 -47.627 5.206 1.00 63.59 267 GLU D C 1
ATOM 9682 O O . GLU D 1 267 ? 51.855 -47.690 6.347 1.00 63.85 267 GLU D O 1
ATOM 9688 N N . ASP D 1 268 ? 50.605 -46.637 4.815 1.00 56.84 268 ASP D N 1
ATOM 9689 C CA . ASP D 1 268 ? 50.286 -45.549 5.728 1.00 57.10 268 ASP D CA 1
ATOM 9690 C C . ASP D 1 268 ? 49.092 -45.870 6.623 1.00 54.91 268 ASP D C 1
ATOM 9691 O O . ASP D 1 268 ? 48.873 -45.207 7.635 1.00 58.25 268 ASP D O 1
ATOM 9696 N N . LEU D 1 269 ? 48.328 -46.892 6.255 1.00 52.75 269 LEU D N 1
ATOM 9697 C CA . LEU D 1 269 ? 47.119 -47.251 6.994 1.00 52.91 269 LEU D CA 1
ATOM 9698 C C . LEU D 1 269 ? 47.441 -47.950 8.302 1.00 56.46 269 LEU D C 1
ATOM 9699 O O . LEU D 1 269 ? 48.403 -48.707 8.392 1.00 53.94 269 LEU D O 1
ATOM 9704 N N . ALA D 1 270 ? 46.619 -47.700 9.312 1.00 55.09 270 ALA D N 1
ATOM 9705 C CA . ALA D 1 270 ? 46.708 -48.445 10.558 1.00 53.56 270 ALA D CA 1
ATOM 9706 C C . ALA D 1 270 ? 45.666 -49.564 10.557 1.00 56.48 270 ALA D C 1
ATOM 9707 O O . ALA D 1 270 ? 45.842 -50.595 11.209 1.00 53.50 270 ALA D O 1
ATOM 9709 N N . ALA D 1 271 ? 44.579 -49.356 9.819 1.00 51.34 271 ALA D N 1
ATOM 9710 C CA . ALA D 1 271 ? 43.510 -50.351 9.736 1.00 49.49 271 ALA D CA 1
ATOM 9711 C C . ALA D 1 271 ? 42.767 -50.327 8.394 1.00 46.54 271 ALA D C 1
ATOM 9712 O O . ALA D 1 271 ? 42.829 -49.353 7.642 1.00 42.97 271 ALA D O 1
ATOM 9714 N N . PHE D 1 272 ? 42.080 -51.425 8.107 1.00 46.42 272 PHE D N 1
ATOM 9715 C CA . PHE D 1 272 ? 41.231 -51.546 6.937 1.00 43.82 272 PHE D CA 1
ATOM 9716 C C . PHE D 1 272 ? 39.876 -52.010 7.442 1.00 42.67 272 PHE D C 1
ATOM 9717 O O . PHE D 1 272 ? 39.757 -53.082 8.039 1.00 43.34 272 PHE D O 1
ATOM 9725 N N . ILE D 1 273 ? 38.858 -51.184 7.230 1.00 42.82 273 ILE D N 1
ATOM 9726 C CA . ILE D 1 273 ? 37.539 -51.461 7.782 1.00 40.88 273 ILE D CA 1
ATOM 9727 C C . ILE D 1 273 ? 36.458 -51.475 6.712 1.00 39.42 273 ILE D C 1
ATOM 9728 O O . ILE D 1 273 ? 35.671 -50.530 6.594 1.00 30.66 273 ILE D O 1
ATOM 9733 N N . PRO D 1 274 ? 36.416 -52.558 5.923 1.00 32.17 274 PRO D N 1
ATOM 9734 C CA . PRO D 1 274 ? 35.339 -52.676 4.939 1.00 29.90 274 PRO D CA 1
ATOM 9735 C C . PRO D 1 274 ? 34.028 -53.052 5.620 1.00 29.58 274 PRO D C 1
ATOM 9736 O O . PRO D 1 274 ? 34.046 -53.671 6.685 1.00 31.39 274 PRO D O 1
ATOM 9740 N N . HIS D 1 275 ? 32.910 -52.651 5.022 1.00 27.29 275 HIS D N 1
ATOM 9741 C CA . HIS D 1 275 ? 31.615 -53.206 5.377 1.00 31.12 275 HIS D CA 1
ATOM 9742 C C . HIS D 1 275 ? 31.763 -54.727 5.525 1.00 32.06 275 HIS D C 1
ATOM 9743 O O . HIS D 1 275 ? 32.453 -55.380 4.740 1.00 29.48 275 HIS D O 1
ATOM 9750 N N . GLN D 1 276 ? 31.142 -55.289 6.553 1.00 33.54 276 GLN D N 1
ATOM 9751 C CA . GLN D 1 276 ? 31.306 -56.707 6.839 1.00 31.59 276 GLN D CA 1
ATOM 9752 C C . GLN D 1 276 ? 30.318 -57.568 6.056 1.00 33.62 276 GLN D C 1
ATOM 9753 O O . GLN D 1 276 ? 29.465 -58.227 6.639 1.00 35.45 276 GLN D O 1
ATOM 9759 N N . ALA D 1 277 ? 30.459 -57.576 4.734 1.00 36.14 277 ALA D N 1
ATOM 9760 C CA . ALA D 1 277 ? 29.535 -58.301 3.850 1.00 42.15 277 ALA D CA 1
ATOM 9761 C C . ALA D 1 277 ? 29.620 -59.802 4.081 1.00 47.51 277 ALA D C 1
ATOM 9762 O O . ALA D 1 277 ? 28.606 -60.457 4.337 1.00 48.35 277 ALA D O 1
ATOM 9764 N N . ASN D 1 278 ? 30.832 -60.338 3.962 1.00 49.80 278 ASN D N 1
ATOM 9765 C CA . ASN D 1 278 ? 31.149 -61.667 4.480 1.00 51.09 278 ASN D CA 1
ATOM 9766 C C . ASN D 1 278 ? 32.657 -61.990 4.403 1.00 45.61 278 ASN D C 1
ATOM 9767 O O . ASN D 1 278 ? 33.401 -61.343 3.655 1.00 41.87 278 ASN D O 1
ATOM 9772 N N . MET D 1 279 ? 33.102 -62.975 5.185 1.00 46.07 279 MET D N 1
ATOM 9773 C CA . MET D 1 279 ? 34.535 -63.192 5.409 1.00 43.71 279 MET D CA 1
ATOM 9774 C C . MET D 1 279 ? 35.331 -63.459 4.139 1.00 43.32 279 MET D C 1
ATOM 9775 O O . MET D 1 279 ? 36.458 -62.990 3.995 1.00 40.81 279 MET D O 1
ATOM 9780 N N . ARG D 1 280 ? 34.749 -64.209 3.215 1.00 45.93 280 ARG D N 1
ATOM 9781 C CA . ARG D 1 280 ? 35.435 -64.467 1.957 1.00 49.21 280 ARG D CA 1
ATOM 9782 C C . ARG D 1 280 ? 35.662 -63.148 1.218 1.00 42.58 280 ARG D C 1
ATOM 9783 O O . ARG D 1 280 ? 36.727 -62.931 0.646 1.00 38.73 280 ARG D O 1
ATOM 9791 N N . ILE D 1 281 ? 34.672 -62.261 1.239 1.00 35.47 281 ILE D N 1
ATOM 9792 C CA . ILE D 1 281 ? 34.841 -60.961 0.597 1.00 33.40 281 ILE D CA 1
ATOM 9793 C C . ILE D 1 281 ? 35.909 -60.128 1.297 1.00 42.42 281 ILE D C 1
ATOM 9794 O O . ILE D 1 281 ? 36.789 -59.569 0.646 1.00 43.78 281 ILE D O 1
ATOM 9799 N N . ILE D 1 282 ? 35.835 -60.051 2.623 1.00 40.12 282 ILE D N 1
ATOM 9800 C CA . ILE D 1 282 ? 36.826 -59.302 3.388 1.00 40.93 282 ILE D CA 1
ATOM 9801 C C . ILE D 1 282 ? 38.255 -59.792 3.120 1.00 41.41 282 ILE D C 1
ATOM 9802 O O . ILE D 1 282 ? 39.153 -58.998 2.829 1.00 39.60 282 ILE D O 1
ATOM 9807 N N . ASP D 1 283 ? 38.468 -61.098 3.227 1.00 40.55 283 ASP D N 1
ATOM 9808 C CA . ASP D 1 283 ? 39.807 -61.650 3.047 1.00 44.88 283 ASP D CA 1
ATOM 9809 C C . ASP D 1 283 ? 40.376 -61.399 1.648 1.00 43.96 283 ASP D C 1
ATOM 9810 O O . ASP D 1 283 ? 41.538 -61.015 1.507 1.00 43.62 283 ASP D O 1
ATOM 9815 N N . GLU D 1 284 ? 39.564 -61.619 0.617 1.00 40.60 284 GLU D N 1
ATOM 9816 C CA . GLU D 1 284 ? 40.025 -61.437 -0.756 1.00 37.94 284 GLU D CA 1
ATOM 9817 C C . GLU D 1 284 ? 40.275 -59.954 -1.040 1.00 46.76 284 GLU D C 1
ATOM 9818 O O . GLU D 1 284 ? 41.299 -59.580 -1.620 1.00 36.87 284 GLU D O 1
ATOM 9824 N N . PHE D 1 285 ? 39.329 -59.116 -0.614 1.00 46.73 285 PHE D N 1
ATOM 9825 C CA . PHE D 1 285 ? 39.456 -57.667 -0.715 1.00 43.57 285 PHE D CA 1
ATOM 9826 C C . PHE D 1 285 ? 40.780 -57.224 -0.077 1.00 43.54 285 PHE D C 1
ATOM 9827 O O . PHE D 1 285 ? 41.589 -56.552 -0.719 1.00 43.72 285 PHE D O 1
ATOM 9835 N N . ALA D 1 286 ? 41.017 -57.621 1.170 1.00 37.16 286 ALA D N 1
ATOM 9836 C CA . ALA D 1 286 ? 42.249 -57.231 1.859 1.00 39.19 286 ALA D CA 1
ATOM 9837 C C . ALA D 1 286 ? 43.472 -57.627 1.039 1.00 45.62 286 ALA D C 1
ATOM 9838 O O . ALA D 1 286 ? 44.437 -56.868 0.931 1.00 49.15 286 ALA D O 1
ATOM 9840 N N . LYS D 1 287 ? 43.416 -58.827 0.467 1.00 43.24 287 LYS D N 1
ATOM 9841 C CA . LYS D 1 287 ? 44.502 -59.373 -0.346 1.00 43.69 287 LYS D CA 1
ATOM 9842 C C . LYS D 1 287 ? 44.798 -58.486 -1.557 1.00 41.77 287 LYS D C 1
ATOM 9843 O O . LYS D 1 287 ? 45.961 -58.250 -1.906 1.00 42.05 287 LYS D O 1
ATOM 9849 N N . GLN D 1 288 ? 43.740 -57.970 -2.175 1.00 40.10 288 GLN D N 1
ATOM 9850 C CA . GLN D 1 288 ? 43.888 -57.175 -3.395 1.00 46.65 288 GLN D CA 1
ATOM 9851 C C . GLN D 1 288 ? 44.490 -55.791 -3.168 1.00 50.79 288 GLN D C 1
ATOM 9852 O O . GLN D 1 288 ? 44.970 -55.157 -4.115 1.00 51.92 288 GLN D O 1
ATOM 9858 N N . LEU D 1 289 ? 44.469 -55.329 -1.922 1.00 48.49 289 LEU D N 1
ATOM 9859 C CA . LEU D 1 289 ? 45.016 -54.017 -1.599 1.00 49.10 289 LEU D CA 1
ATOM 9860 C C . LEU D 1 289 ? 46.478 -54.111 -1.200 1.00 50.05 289 LEU D C 1
ATOM 9861 O O . LEU D 1 289 ? 47.133 -53.091 -0.985 1.00 49.61 289 LEU D O 1
ATOM 9866 N N . LYS D 1 290 ? 46.981 -55.337 -1.091 1.00 51.18 290 LYS D N 1
ATOM 9867 C CA . LYS D 1 290 ? 48.393 -55.563 -0.789 1.00 54.64 290 LYS D CA 1
ATOM 9868 C C . LYS D 1 290 ? 48.818 -54.846 0.487 1.00 53.65 290 LYS D C 1
ATOM 9869 O O . LYS D 1 290 ? 49.848 -54.178 0.545 1.00 53.76 290 LYS D O 1
ATOM 9875 N N . LEU D 1 291 ? 48.008 -54.998 1.521 1.00 53.72 291 LEU D N 1
ATOM 9876 C CA . LEU D 1 291 ? 48.291 -54.375 2.799 1.00 52.59 291 LEU D CA 1
ATOM 9877 C C . LEU D 1 291 ? 49.467 -55.044 3.500 1.00 56.22 291 LEU D C 1
ATOM 9878 O O . LEU D 1 291 ? 49.562 -56.272 3.526 1.00 56.25 291 LEU D O 1
ATOM 9883 N N . PRO D 1 292 ? 50.371 -54.234 4.071 1.00 60.35 292 PRO D N 1
ATOM 9884 C CA . PRO D 1 292 ? 51.380 -54.799 4.970 1.00 64.65 292 PRO D CA 1
ATOM 9885 C C . PRO D 1 292 ? 50.686 -55.559 6.091 1.00 65.49 292 PRO D C 1
ATOM 9886 O O . PRO D 1 292 ? 49.508 -55.312 6.368 1.00 59.83 292 PRO D O 1
ATOM 9890 N N . GLU D 1 293 ? 51.415 -56.472 6.721 1.00 71.73 293 GLU D N 1
ATOM 9891 C CA . GLU D 1 293 ? 50.877 -57.297 7.795 1.00 75.82 293 GLU D CA 1
ATOM 9892 C C . GLU D 1 293 ? 50.498 -56.459 9.017 1.00 75.88 293 GLU D C 1
ATOM 9893 O O . GLU D 1 293 ? 49.689 -56.887 9.840 1.00 62.33 293 GLU D O 1
ATOM 9899 N N . SER D 1 294 ? 51.080 -55.266 9.124 1.00 63.03 294 SER D N 1
ATOM 9900 C CA . SER D 1 294 ? 50.834 -54.376 10.262 1.00 64.13 294 SER D CA 1
ATOM 9901 C C . SER D 1 294 ? 49.480 -53.650 10.219 1.00 62.38 294 SER D C 1
ATOM 9902 O O . SER D 1 294 ? 49.069 -53.033 11.206 1.00 64.44 294 SER D O 1
ATOM 9905 N N . VAL D 1 295 ? 48.797 -53.707 9.080 1.00 59.21 295 VAL D N 1
ATOM 9906 C CA . VAL D 1 295 ? 47.474 -53.094 8.962 1.00 54.30 295 VAL D CA 1
ATOM 9907 C C . VAL D 1 295 ? 46.404 -54.050 9.478 1.00 53.54 295 VAL D C 1
ATOM 9908 O O . VAL D 1 295 ? 46.193 -55.119 8.920 1.00 62.16 295 VAL D O 1
ATOM 9912 N N . VAL D 1 296 ? 45.743 -53.670 10.563 1.00 58.28 296 VAL D N 1
ATOM 9913 C CA . VAL D 1 296 ? 44.697 -54.500 11.146 1.00 53.35 296 VAL D CA 1
ATOM 9914 C C . VAL D 1 296 ? 43.472 -54.539 10.236 1.00 53.40 296 VAL D C 1
ATOM 9915 O O . VAL D 1 296 ? 43.019 -53.506 9.729 1.00 49.57 296 VAL D O 1
ATOM 9919 N N . VAL D 1 297 ? 42.936 -55.733 10.027 1.00 54.19 297 VAL D N 1
ATOM 9920 C CA . VAL D 1 297 ? 41.764 -55.887 9.182 1.00 48.91 297 VAL D CA 1
ATOM 9921 C C . VAL D 1 297 ? 40.538 -56.244 10.012 1.00 51.17 297 VAL D C 1
ATOM 9922 O O . VAL D 1 297 ? 40.525 -57.255 10.716 1.00 52.25 297 VAL D O 1
ATOM 9926 N N . ALA D 1 298 ? 39.508 -55.405 9.924 1.00 49.08 298 ALA D N 1
ATOM 9927 C CA . ALA D 1 298 ? 38.268 -55.640 10.654 1.00 48.97 298 ALA D CA 1
ATOM 9928 C C . ALA D 1 298 ? 37.631 -56.969 10.259 1.00 48.59 298 ALA D C 1
ATOM 9929 O O . ALA D 1 298 ? 37.505 -57.275 9.073 1.00 41.59 298 ALA D O 1
ATOM 9931 N N . ARG D 1 299 ? 37.229 -57.750 11.257 1.00 45.01 299 ARG D N 1
ATOM 9932 C CA . ARG D 1 299 ? 36.571 -59.033 11.017 1.00 45.30 299 ARG D CA 1
ATOM 9933 C C . ARG D 1 299 ? 35.480 -59.341 12.047 1.00 53.63 299 ARG D C 1
ATOM 9934 O O . ARG D 1 299 ? 35.294 -60.497 12.436 1.00 55.99 299 ARG D O 1
ATOM 9942 N N . ASP D 1 300 ? 34.766 -58.302 12.472 1.00 44.65 300 ASP D N 1
ATOM 9943 C CA . ASP D 1 300 ? 33.698 -58.404 13.463 1.00 49.37 300 ASP D CA 1
ATOM 9944 C C . ASP D 1 300 ? 32.564 -59.317 12.987 1.00 44.50 300 ASP D C 1
ATOM 9945 O O . ASP D 1 300 ? 31.758 -59.794 13.789 1.00 45.72 300 ASP D O 1
ATOM 9950 N N . ILE D 1 301 ? 32.520 -59.580 11.685 1.00 47.22 301 ILE D N 1
ATOM 9951 C CA . ILE D 1 301 ? 31.430 -60.357 11.095 1.00 41.96 301 ILE D CA 1
ATOM 9952 C C . ILE D 1 301 ? 31.259 -61.786 11.612 1.00 48.96 301 ILE D C 1
ATOM 9953 O O . ILE D 1 301 ? 30.148 -62.305 11.605 1.00 47.33 301 ILE D O 1
ATOM 9958 N N . ALA D 1 302 ? 32.352 -62.434 12.023 1.00 53.17 302 ALA D N 1
ATOM 9959 C CA . ALA D 1 302 ? 32.279 -63.799 12.544 1.00 53.83 302 ALA D CA 1
ATOM 9960 C C . ALA D 1 302 ? 31.381 -63.889 13.777 1.00 53.94 302 ALA D C 1
ATOM 9961 O O . ALA D 1 302 ? 30.794 -64.936 14.063 1.00 53.63 302 ALA D O 1
ATOM 9963 N N . ASP D 1 303 ? 31.279 -62.779 14.499 1.00 54.66 303 ASP D N 1
ATOM 9964 C CA . ASP D 1 303 ? 30.513 -62.720 15.737 1.00 52.59 303 ASP D CA 1
ATOM 9965 C C . ASP D 1 303 ? 29.252 -61.859 15.592 1.00 53.93 303 ASP D C 1
ATOM 9966 O O . ASP D 1 303 ? 28.211 -62.164 16.181 1.00 50.76 303 ASP D O 1
ATOM 9971 N N . ALA D 1 304 ? 29.338 -60.795 14.796 1.00 50.60 304 ALA D N 1
ATOM 9972 C CA . ALA D 1 304 ? 28.225 -59.846 14.665 1.00 49.02 304 ALA D CA 1
ATOM 9973 C C . ALA D 1 304 ? 27.315 -60.145 13.486 1.00 46.83 304 ALA D C 1
ATOM 9974 O O . ALA D 1 304 ? 26.176 -59.660 13.434 1.00 42.92 304 ALA D O 1
ATOM 9976 N N . GLY D 1 305 ? 27.817 -60.933 12.539 1.00 42.37 305 GLY D N 1
ATOM 9977 C CA . GLY D 1 305 ? 27.123 -61.130 11.282 1.00 43.59 305 GLY D CA 1
ATOM 9978 C C . GLY D 1 305 ? 27.152 -59.850 10.453 1.00 39.19 305 GLY D C 1
ATOM 9979 O O . GLY D 1 305 ? 27.793 -58.873 10.832 1.00 40.84 305 GLY D O 1
ATOM 9980 N N . ASN D 1 306 ? 26.468 -59.860 9.316 1.00 36.75 306 ASN D N 1
ATOM 9981 C CA . ASN D 1 306 ? 26.413 -58.703 8.435 1.00 38.98 306 ASN D CA 1
ATOM 9982 C C . ASN D 1 306 ? 25.351 -57.732 8.939 1.00 37.55 306 ASN D C 1
ATOM 9983 O O . ASN D 1 306 ? 24.162 -58.039 8.856 1.00 38.08 306 ASN D O 1
ATOM 9988 N N . THR D 1 307 ? 25.769 -56.577 9.464 1.00 37.36 307 THR D N 1
ATOM 9989 C CA . THR D 1 307 ? 24.820 -55.579 9.976 1.00 37.29 307 THR D CA 1
ATOM 9990 C C . THR D 1 307 ? 24.646 -54.343 9.081 1.00 36.82 307 THR D C 1
ATOM 9991 O O . THR D 1 307 ? 24.215 -53.279 9.536 1.00 32.29 307 THR D O 1
ATOM 9995 N N . SER D 1 308 ? 24.963 -54.497 7.802 1.00 36.54 308 SER D N 1
ATOM 9996 C CA . SER D 1 308 ? 24.692 -53.458 6.811 1.00 30.21 308 SER D CA 1
ATOM 9997 C C . SER D 1 308 ? 25.297 -52.114 7.207 1.00 28.21 308 SER D C 1
ATOM 9998 O O . SER D 1 308 ? 26.491 -52.026 7.497 1.00 30.26 308 SER D O 1
ATOM 10001 N N . ALA D 1 309 ? 24.478 -51.064 7.227 1.00 21.23 309 ALA D N 1
ATOM 10002 C CA . ALA D 1 309 ? 24.994 -49.735 7.521 1.00 21.98 309 ALA D CA 1
ATOM 10003 C C . ALA D 1 309 ? 25.667 -49.644 8.891 1.00 24.91 309 ALA D C 1
ATOM 10004 O O . ALA D 1 309 ? 26.555 -48.827 9.095 1.00 29.69 309 ALA D O 1
ATOM 10006 N N . ALA D 1 310 ? 25.244 -50.475 9.833 1.00 27.24 310 ALA D N 1
ATOM 10007 C CA . ALA D 1 310 ? 25.867 -50.487 11.151 1.00 27.57 310 ALA D CA 1
ATOM 10008 C C . ALA D 1 310 ? 27.263 -51.137 11.148 1.00 32.54 310 ALA D C 1
ATOM 10009 O O . ALA D 1 310 ? 28.008 -51.020 12.126 1.00 35.21 310 ALA D O 1
ATOM 10011 N N . SER D 1 311 ? 27.632 -51.791 10.046 1.00 28.21 311 SER D N 1
ATOM 10012 C CA . SER D 1 311 ? 28.788 -52.686 10.074 1.00 34.59 311 SER D CA 1
ATOM 10013 C C . SER D 1 311 ? 30.141 -52.005 10.263 1.00 36.54 311 SER D C 1
ATOM 10014 O O . SER D 1 311 ? 30.999 -52.511 10.983 1.00 40.77 311 SER D O 1
ATOM 10017 N N . ILE D 1 312 ? 30.352 -50.870 9.616 1.00 31.22 312 ILE D N 1
ATOM 10018 C CA . ILE D 1 312 ? 31.664 -50.243 9.689 1.00 30.46 312 ILE D CA 1
ATOM 10019 C C . ILE D 1 312 ? 31.912 -49.563 11.045 1.00 34.58 312 ILE D C 1
ATOM 10020 O O . ILE D 1 312 ? 32.978 -49.721 11.624 1.00 33.12 312 ILE D O 1
ATOM 10025 N N . PRO D 1 313 ? 30.931 -48.797 11.556 1.00 33.24 313 PRO D N 1
ATOM 10026 C CA . PRO D 1 313 ? 31.217 -48.177 12.854 1.00 34.03 313 PRO D CA 1
ATOM 10027 C C . PRO D 1 313 ? 31.287 -49.208 13.984 1.00 39.43 313 PRO D C 1
ATOM 10028 O O . PRO D 1 313 ? 32.092 -49.047 14.911 1.00 39.27 313 PRO D O 1
ATOM 10032 N N . LEU D 1 314 ? 30.458 -50.247 13.914 1.00 40.58 314 LEU D N 1
ATOM 10033 C CA . LEU D 1 314 ? 30.523 -51.318 14.901 1.00 42.51 314 LEU D CA 1
ATOM 10034 C C . LEU D 1 314 ? 31.889 -51.976 14.843 1.00 40.98 314 LEU D C 1
ATOM 10035 O O . LEU D 1 314 ? 32.501 -52.251 15.875 1.00 41.52 314 LEU D O 1
ATOM 10040 N N . ALA D 1 315 ? 32.361 -52.260 13.636 1.00 42.70 315 ALA D N 1
ATOM 10041 C CA . ALA D 1 315 ? 33.659 -52.917 13.497 1.00 44.26 315 ALA D CA 1
ATOM 10042 C C . ALA D 1 315 ? 34.733 -51.984 14.028 1.00 46.98 315 ALA D C 1
ATOM 10043 O O . ALA D 1 315 ? 35.600 -52.393 14.785 1.00 51.20 315 ALA D O 1
ATOM 10045 N N . MET D 1 316 ? 34.665 -50.721 13.631 1.00 47.02 316 MET D N 1
ATOM 10046 C CA . MET D 1 316 ? 35.613 -49.725 14.111 1.00 50.24 316 MET D CA 1
ATOM 10047 C C . MET D 1 316 ? 35.635 -49.682 15.638 1.00 52.58 316 MET D C 1
ATOM 10048 O O . MET D 1 316 ? 36.683 -49.455 16.245 1.00 58.46 316 MET D O 1
ATOM 10053 N N . HIS D 1 317 ? 34.473 -49.891 16.252 1.00 46.80 317 HIS D N 1
ATOM 10054 C CA . HIS D 1 317 ? 34.334 -49.838 17.703 1.00 46.68 317 HIS D CA 1
ATOM 10055 C C . HIS D 1 317 ? 35.010 -51.030 18.392 1.00 55.97 317 HIS D C 1
ATOM 10056 O O . HIS D 1 317 ? 35.560 -50.908 19.492 1.00 58.19 317 HIS D O 1
ATOM 10063 N N . ARG D 1 318 ? 34.950 -52.183 17.739 1.00 56.01 318 ARG D N 1
ATOM 10064 C CA . ARG D 1 318 ? 35.625 -53.369 18.224 1.00 60.61 318 ARG D CA 1
ATOM 10065 C C . ARG D 1 318 ? 37.131 -53.202 18.091 1.00 63.54 318 ARG D C 1
ATOM 10066 O O . ARG D 1 318 ? 37.875 -53.538 19.004 1.00 67.95 318 ARG D O 1
ATOM 10074 N N . LEU D 1 319 ? 37.576 -52.678 16.954 1.00 57.95 319 LEU D N 1
ATOM 10075 C CA . LEU D 1 319 ? 39.001 -52.501 16.714 1.00 57.69 319 LEU D CA 1
ATOM 10076 C C . LEU D 1 319 ? 39.669 -51.589 17.732 1.00 59.22 319 LEU D C 1
ATOM 10077 O O . LEU D 1 319 ? 40.781 -51.862 18.173 1.00 63.84 319 LEU D O 1
ATOM 10082 N N . LEU D 1 320 ? 39.010 -50.498 18.097 1.00 55.19 320 LEU D N 1
ATOM 10083 C CA . LEU D 1 320 ? 39.608 -49.557 19.038 1.00 60.07 320 LEU D CA 1
ATOM 10084 C C . LEU D 1 320 ? 39.526 -50.094 20.467 1.00 66.82 320 LEU D C 1
ATOM 10085 O O . LEU D 1 320 ? 40.328 -49.730 21.327 1.00 72.12 320 LEU D O 1
ATOM 10090 N N . GLU D 1 321 ? 38.561 -50.974 20.710 1.00 67.04 321 GLU D N 1
ATOM 10091 C CA . GLU D 1 321 ? 38.412 -51.604 22.017 1.00 70.15 321 GLU D CA 1
ATOM 10092 C C . GLU D 1 321 ? 39.602 -52.528 22.303 1.00 70.26 321 GLU D C 1
ATOM 10093 O O . GLU D 1 321 ? 40.250 -52.438 23.354 1.00 71.08 321 GLU D O 1
ATOM 10099 N N . GLU D 1 322 ? 39.893 -53.411 21.353 1.00 64.15 322 GLU D N 1
ATOM 10100 C CA . GLU D 1 322 ? 40.920 -54.414 21.573 1.00 73.77 322 GLU D CA 1
ATOM 10101 C C . GLU D 1 322 ? 42.317 -53.969 21.144 1.00 75.39 322 GLU D C 1
ATOM 10102 O O . GLU D 1 322 ? 43.297 -54.680 21.370 1.00 80.52 322 GLU D O 1
ATOM 10108 N N . ASN D 1 323 ? 42.406 -52.778 20.561 1.00 70.93 323 ASN D N 1
ATOM 10109 C CA . ASN D 1 323 ? 43.694 -52.210 20.169 1.00 75.09 323 ASN D CA 1
ATOM 10110 C C . ASN D 1 323 ? 43.696 -50.682 20.265 1.00 72.47 323 ASN D C 1
ATOM 10111 O O . ASN D 1 323 ? 43.715 -49.996 19.242 1.00 67.44 323 ASN D O 1
ATOM 10116 N N . PRO D 1 324 ? 43.698 -50.145 21.496 1.00 76.51 324 PRO D N 1
ATOM 10117 C CA . PRO D 1 324 ? 43.584 -48.698 21.737 1.00 76.34 324 PRO D CA 1
ATOM 10118 C C . PRO D 1 324 ? 44.705 -47.890 21.087 1.00 76.30 324 PRO D C 1
ATOM 10119 O O . PRO D 1 324 ? 44.579 -46.680 20.912 1.00 74.62 324 PRO D O 1
ATOM 10123 N N . GLU D 1 325 ? 45.796 -48.557 20.742 1.00 80.95 325 GLU D N 1
ATOM 10124 C CA . GLU D 1 325 ? 46.931 -47.893 20.112 1.00 83.58 325 GLU D CA 1
ATOM 10125 C C . GLU D 1 325 ? 46.581 -47.350 18.714 1.00 77.19 325 GLU D C 1
ATOM 10126 O O . GLU D 1 325 ? 47.304 -46.518 18.161 1.00 76.13 325 GLU D O 1
ATOM 10132 N N . LEU D 1 326 ? 45.466 -47.816 18.154 1.00 71.94 326 LEU D N 1
ATOM 10133 C CA . LEU D 1 326 ? 45.037 -47.411 16.812 1.00 65.66 326 LEU D CA 1
ATOM 10134 C C . LEU D 1 326 ? 44.491 -45.967 16.725 1.00 63.52 326 LEU D C 1
ATOM 10135 O O . LEU D 1 326 ? 44.459 -45.372 15.648 1.00 58.41 326 LEU D O 1
ATOM 10140 N N . SER D 1 327 ? 44.076 -45.406 17.858 1.00 65.76 327 SER D N 1
ATOM 10141 C CA . SER D 1 327 ? 43.671 -44.000 17.922 1.00 65.40 327 SER D CA 1
ATOM 10142 C C . SER D 1 327 ? 44.700 -43.093 17.255 1.00 65.51 327 SER D C 1
ATOM 10143 O O . SER D 1 327 ? 45.887 -43.161 17.567 1.00 68.30 327 SER D O 1
ATOM 10146 N N . GLY D 1 328 ? 44.241 -42.236 16.347 1.00 61.28 328 GLY D N 1
ATOM 10147 C CA . GLY D 1 328 ? 45.134 -41.374 15.594 1.00 59.44 328 GLY D CA 1
ATOM 10148 C C . GLY D 1 328 ? 45.700 -42.088 14.379 1.00 57.27 328 GLY D C 1
ATOM 10149 O O . GLY D 1 328 ? 46.303 -41.472 13.506 1.00 58.60 328 GLY D O 1
ATOM 10150 N N . GLY D 1 329 ? 45.519 -43.399 14.324 1.00 56.68 329 GLY D N 1
ATOM 10151 C CA . GLY D 1 329 ? 45.876 -44.142 13.130 1.00 59.68 329 GLY D CA 1
ATOM 10152 C C . GLY D 1 329 ? 44.898 -43.904 11.989 1.00 55.88 329 GLY D C 1
ATOM 10153 O O . GLY D 1 329 ? 43.738 -43.575 12.221 1.00 51.77 329 GLY D O 1
ATOM 10154 N N . LEU D 1 330 ? 45.370 -44.073 10.757 1.00 57.10 330 LEU D N 1
ATOM 10155 C CA . LEU D 1 330 ? 44.528 -43.926 9.574 1.00 53.16 330 LEU D CA 1
ATOM 10156 C C . LEU D 1 330 ? 43.772 -45.213 9.274 1.00 53.04 330 LEU D C 1
ATOM 10157 O O . LEU D 1 330 ? 44.347 -46.303 9.320 1.00 58.95 330 LEU D O 1
ATOM 10162 N N . ALA D 1 331 ? 42.491 -45.086 8.948 1.00 44.58 331 ALA D N 1
ATOM 10163 C CA . ALA D 1 331 ? 41.685 -46.240 8.567 1.00 42.16 331 ALA D CA 1
ATOM 10164 C C . ALA D 1 331 ? 40.993 -46.036 7.212 1.00 38.98 331 ALA D C 1
ATOM 10165 O O . ALA D 1 331 ? 40.458 -44.965 6.923 1.00 37.47 331 ALA D O 1
ATOM 10167 N N . LEU D 1 332 ? 41.020 -47.061 6.377 1.00 36.94 332 LEU D N 1
ATOM 10168 C CA . LEU D 1 332 ? 40.281 -47.015 5.133 1.00 35.83 332 LEU D CA 1
ATOM 10169 C C . LEU D 1 332 ? 38.937 -47.671 5.395 1.00 38.55 332 LEU D C 1
ATOM 10170 O O . LEU D 1 332 ? 38.867 -48.865 5.683 1.00 40.80 332 LEU D O 1
ATOM 10175 N N . GLN D 1 333 ? 37.870 -46.880 5.332 1.00 39.01 333 GLN D N 1
ATOM 10176 C CA . GLN D 1 333 ? 36.529 -47.422 5.467 1.00 37.04 333 GLN D CA 1
ATOM 10177 C C . GLN D 1 333 ? 35.855 -47.386 4.105 1.00 35.95 333 GLN D C 1
ATOM 10178 O O . GLN D 1 333 ? 35.984 -46.412 3.354 1.00 35.43 333 GLN D O 1
ATOM 10184 N N . ILE D 1 334 ? 35.156 -48.462 3.775 1.00 32.10 334 ILE D N 1
ATOM 10185 C CA . ILE D 1 334 ? 34.456 -48.533 2.505 1.00 29.38 334 ILE D CA 1
ATOM 10186 C C . ILE D 1 334 ? 33.236 -49.427 2.635 1.00 28.31 334 ILE D C 1
ATOM 10187 O O . ILE D 1 334 ? 33.329 -50.567 3.093 1.00 28.97 334 ILE D O 1
ATOM 10192 N N . GLY D 1 335 ? 32.087 -48.884 2.262 1.00 29.71 335 GLY D N 1
ATOM 10193 C CA . GLY D 1 335 ? 30.840 -49.618 2.332 1.00 29.80 335 GLY D CA 1
ATOM 10194 C C . GLY D 1 335 ? 30.228 -49.762 0.953 1.00 26.93 335 GLY D C 1
ATOM 10195 O O . GLY D 1 335 ? 30.448 -48.924 0.061 1.00 24.19 335 GLY D O 1
ATOM 10196 N N . PHE D 1 336 ? 29.447 -50.823 0.788 1.00 19.88 336 PHE D N 1
ATOM 10197 C CA . PHE D 1 336 ? 28.880 -51.156 -0.510 1.00 23.76 336 PHE D CA 1
ATOM 10198 C C . PHE D 1 336 ? 27.674 -52.065 -0.323 1.00 22.30 336 PHE D C 1
ATOM 10199 O O . PHE D 1 336 ? 27.707 -52.978 0.493 1.00 25.32 336 PHE D O 1
ATOM 10207 N N . GLY D 1 337 ? 26.607 -51.808 -1.071 1.00 23.38 337 GLY D N 1
ATOM 10208 C CA . GLY D 1 337 ? 25.400 -52.607 -0.968 1.00 21.52 337 GLY D CA 1
ATOM 10209 C C . GLY D 1 337 ? 24.371 -52.295 -2.041 1.00 21.93 337 GLY D C 1
ATOM 10210 O O . GLY D 1 337 ? 24.711 -51.729 -3.093 1.00 18.89 337 GLY D O 1
ATOM 10211 N N . ALA D 1 338 ? 23.115 -52.669 -1.762 1.00 20.71 338 ALA D N 1
ATOM 10212 C CA . ALA D 1 338 ? 22.011 -52.584 -2.721 1.00 20.33 338 ALA D CA 1
ATOM 10213 C C . ALA D 1 338 ? 21.854 -51.206 -3.352 1.00 20.94 338 ALA D C 1
ATOM 10214 O O . ALA D 1 338 ? 21.883 -50.180 -2.653 1.00 26.10 338 ALA D O 1
ATOM 10216 N N . GLY D 1 339 ? 21.667 -51.195 -4.671 1.00 16.07 339 GLY D N 1
ATOM 10217 C CA . GLY D 1 339 ? 21.523 -49.964 -5.430 1.00 14.76 339 GLY D CA 1
ATOM 10218 C C . GLY D 1 339 ? 21.869 -50.152 -6.896 1.00 18.27 339 GLY D C 1
ATOM 10219 O O . GLY D 1 339 ? 21.033 -49.886 -7.766 1.00 21.99 339 GLY D O 1
ATOM 10220 N N . LEU D 1 340 ? 23.092 -50.598 -7.189 1.00 18.41 340 LEU D N 1
ATOM 10221 C CA . LEU D 1 340 ? 24.154 -50.792 -6.201 1.00 18.80 340 LEU D CA 1
ATOM 10222 C C . LEU D 1 340 ? 24.693 -49.425 -5.827 1.00 18.47 340 LEU D C 1
ATOM 10223 O O . LEU D 1 340 ? 24.690 -48.509 -6.658 1.00 18.41 340 LEU D O 1
ATOM 10228 N N . VAL D 1 341 ? 25.175 -49.285 -4.599 1.00 17.91 341 VAL D N 1
ATOM 10229 C CA . VAL D 1 341 ? 25.838 -48.045 -4.174 1.00 19.62 341 VAL D CA 1
ATOM 10230 C C . VAL D 1 341 ? 27.101 -48.351 -3.370 1.00 20.55 341 VAL D C 1
ATOM 10231 O O . VAL D 1 341 ? 27.227 -49.434 -2.814 1.00 21.73 341 VAL D O 1
ATOM 10235 N N . TYR D 1 342 ? 28.032 -47.404 -3.307 1.00 17.65 342 TYR D N 1
ATOM 10236 C CA . TYR D 1 342 ? 29.244 -47.600 -2.504 1.00 18.59 342 TYR D CA 1
ATOM 10237 C C . TYR D 1 342 ? 29.781 -46.258 -2.042 1.00 16.15 342 TYR D C 1
ATOM 10238 O O . TYR D 1 342 ? 29.416 -45.227 -2.578 1.00 21.83 342 TYR D O 1
ATOM 10247 N N . GLY D 1 343 ? 30.674 -46.280 -1.063 1.00 17.15 343 GLY D N 1
ATOM 10248 C CA . GLY D 1 343 ? 31.249 -45.055 -0.562 1.00 18.20 343 GLY D CA 1
ATOM 10249 C C . GLY D 1 343 ? 32.446 -45.382 0.283 1.00 24.11 343 GLY D C 1
ATOM 10250 O O . GLY D 1 343 ? 32.478 -46.417 0.956 1.00 29.49 343 GLY D O 1
ATOM 10251 N N . ALA D 1 344 ? 33.440 -44.500 0.250 1.00 24.22 344 ALA D N 1
ATOM 10252 C CA . ALA D 1 344 ? 34.697 -44.769 0.939 1.00 26.85 344 ALA D CA 1
ATOM 10253 C C . ALA D 1 344 ? 35.441 -43.497 1.328 1.00 27.72 344 ALA D C 1
ATOM 10254 O O . ALA D 1 344 ? 35.431 -42.500 0.597 1.00 26.10 344 ALA D O 1
ATOM 10256 N N . GLN D 1 345 ? 36.094 -43.554 2.484 1.00 31.05 345 GLN D N 1
ATOM 10257 C CA . GLN D 1 345 ? 36.955 -42.477 2.950 1.00 30.40 345 GLN D CA 1
ATOM 10258 C C . GLN D 1 345 ? 38.164 -43.055 3.667 1.00 33.35 345 GLN D C 1
ATOM 10259 O O . GLN D 1 345 ? 38.105 -44.151 4.228 1.00 34.52 345 GLN D O 1
ATOM 10265 N N . VAL D 1 346 ? 39.266 -42.317 3.656 1.00 35.82 346 VAL D N 1
ATOM 10266 C CA . VAL D 1 346 ? 40.341 -42.600 4.589 1.00 35.08 346 VAL D CA 1
ATOM 10267 C C . VAL D 1 346 ? 40.110 -41.676 5.781 1.00 35.93 346 VAL D C 1
ATOM 10268 O O . VAL D 1 346 ? 39.984 -40.461 5.625 1.00 36.90 346 VAL D O 1
ATOM 10272 N N . VAL D 1 347 ? 40.047 -42.262 6.970 1.00 35.55 347 VAL D N 1
ATOM 10273 C CA . VAL D 1 347 ? 39.609 -41.557 8.165 1.00 38.20 347 VAL D CA 1
ATOM 10274 C C . VAL D 1 347 ? 40.599 -41.706 9.337 1.00 46.35 347 VAL D C 1
ATOM 10275 O O . VAL D 1 347 ? 41.055 -42.806 9.650 1.00 40.58 347 VAL D O 1
ATOM 10279 N N . ARG D 1 348 ? 40.934 -40.594 9.980 1.00 47.47 348 ARG D N 1
ATOM 10280 C CA . ARG D 1 348 ? 41.763 -40.650 11.175 1.00 51.93 348 ARG D CA 1
ATOM 10281 C C . ARG D 1 348 ? 40.946 -41.144 12.362 1.00 50.31 348 ARG D C 1
ATOM 10282 O O . ARG D 1 348 ? 39.996 -40.483 12.801 1.00 45.81 348 ARG D O 1
ATOM 10290 N N . LEU D 1 349 ? 41.324 -42.305 12.888 1.00 49.45 349 LEU D N 1
ATOM 10291 C CA . LEU D 1 349 ? 40.601 -42.888 14.010 1.00 50.98 349 LEU D CA 1
ATOM 10292 C C . LEU D 1 349 ? 40.649 -42.001 15.239 1.00 58.21 349 LEU D C 1
ATOM 10293 O O . LEU D 1 349 ? 41.692 -41.434 15.570 1.00 60.70 349 LEU D O 1
ATOM 10298 N N . PRO D 1 350 ? 39.506 -41.868 15.919 1.00 58.56 350 PRO D N 1
ATOM 10299 C CA . PRO D 1 350 ? 39.451 -41.097 17.162 1.00 63.21 350 PRO D CA 1
ATOM 10300 C C . PRO D 1 350 ? 40.462 -41.619 18.189 1.00 67.40 350 PRO D C 1
ATOM 10301 O O . PRO D 1 350 ? 40.090 -42.245 19.182 1.00 69.29 350 PRO D O 1
ATOM 10305 N N . THR E 1 2 ? 12.568 -22.145 24.573 1.00 77.16 2 THR E N 1
ATOM 10306 C CA . THR E 1 2 ? 11.468 -21.196 24.436 1.00 76.71 2 THR E CA 1
ATOM 10307 C C . THR E 1 2 ? 10.583 -21.179 25.679 1.00 71.58 2 THR E C 1
ATOM 10308 O O . THR E 1 2 ? 10.699 -22.042 26.556 1.00 72.11 2 THR E O 1
ATOM 10312 N N . VAL E 1 3 ? 9.699 -20.191 25.753 1.00 64.45 3 VAL E N 1
ATOM 10313 C CA . VAL E 1 3 ? 8.805 -20.063 26.899 1.00 55.92 3 VAL E CA 1
ATOM 10314 C C . VAL E 1 3 ? 7.548 -20.883 26.684 1.00 48.83 3 VAL E C 1
ATOM 10315 O O . VAL E 1 3 ? 6.935 -20.814 25.625 1.00 51.08 3 VAL E O 1
ATOM 10319 N N . THR E 1 4 ? 7.157 -21.656 27.687 1.00 42.03 4 THR E N 1
ATOM 10320 C CA . THR E 1 4 ? 5.923 -22.417 27.607 1.00 39.05 4 THR E CA 1
ATOM 10321 C C . THR E 1 4 ? 5.072 -22.112 28.840 1.00 41.38 4 THR E C 1
ATOM 10322 O O . THR E 1 4 ? 5.548 -22.253 29.967 1.00 47.56 4 THR E O 1
ATOM 10326 N N . LEU E 1 5 ? 3.831 -21.664 28.619 1.00 36.73 5 LEU E N 1
ATOM 10327 C CA . LEU E 1 5 ? 2.969 -21.172 29.698 1.00 29.40 5 LEU E CA 1
ATOM 10328 C C . LEU E 1 5 ? 2.644 -22.242 30.709 1.00 29.59 5 LEU E C 1
ATOM 10329 O O . LEU E 1 5 ? 2.333 -23.383 30.349 1.00 33.17 5 LEU E O 1
ATOM 10334 N N . LYS E 1 6 ? 2.697 -21.865 31.976 1.00 23.03 6 LYS E N 1
ATOM 10335 C CA . LYS E 1 6 ? 2.283 -22.769 33.027 1.00 27.27 6 LYS E CA 1
ATOM 10336 C C . LYS E 1 6 ? 0.805 -23.043 32.911 1.00 27.76 6 LYS E C 1
ATOM 10337 O O . LYS E 1 6 ? 0.065 -22.272 32.292 1.00 27.57 6 LYS E O 1
ATOM 10343 N N . GLN E 1 7 ? 0.380 -24.150 33.511 1.00 23.68 7 GLN E N 1
ATOM 10344 C CA . GLN E 1 7 ? -1.008 -24.548 33.488 1.00 21.24 7 GLN E CA 1
ATOM 10345 C C . GLN E 1 7 ? -1.334 -25.120 34.843 1.00 27.50 7 GLN E C 1
ATOM 10346 O O . GLN E 1 7 ? -0.454 -25.666 35.507 1.00 29.46 7 GLN E O 1
ATOM 10352 N N . HIS E 1 8 ? -2.597 -25.028 35.242 1.00 29.86 8 HIS E N 1
ATOM 10353 C CA . HIS E 1 8 ? -3.051 -25.651 36.486 1.00 36.34 8 HIS E CA 1
ATOM 10354 C C . HIS E 1 8 ? -3.133 -27.174 36.393 1.00 33.27 8 HIS E C 1
ATOM 10355 O O . HIS E 1 8 ? -3.492 -27.721 35.348 1.00 30.11 8 HIS E O 1
ATOM 10362 N N . GLU E 1 9 ? -2.812 -27.840 37.499 1.00 31.43 9 GLU E N 1
ATOM 10363 C CA . GLU E 1 9 ? -3.118 -29.255 37.667 1.00 35.71 9 GLU E CA 1
ATOM 10364 C C . GLU E 1 9 ? -4.625 -29.443 37.858 1.00 33.57 9 GLU E C 1
ATOM 10365 O O . GLU E 1 9 ? -5.305 -28.590 38.433 1.00 25.76 9 GLU E O 1
ATOM 10371 N N . ARG E 1 10 ? -5.137 -30.582 37.411 1.00 33.17 10 ARG E N 1
ATOM 10372 C CA . ARG E 1 10 ? -6.566 -30.826 37.434 1.00 26.30 10 ARG E CA 1
ATOM 10373 C C . ARG E 1 10 ? -6.935 -32.044 38.275 1.00 27.30 10 ARG E C 1
ATOM 10374 O O . ARG E 1 10 ? -6.256 -33.066 38.227 1.00 30.57 10 ARG E O 1
ATOM 10382 N N . PRO E 1 11 ? -8.021 -31.939 39.055 1.00 27.08 11 PRO E N 1
ATOM 10383 C CA . PRO E 1 11 ? -8.523 -33.053 39.863 1.00 28.18 11 PRO E CA 1
ATOM 10384 C C . PRO E 1 11 ? -9.282 -34.094 39.031 1.00 29.83 11 PRO E C 1
ATOM 10385 O O . PRO E 1 11 ? -9.657 -33.841 37.883 1.00 29.64 11 PRO E O 1
ATOM 10389 N N . ALA E 1 12 ? -9.522 -35.254 39.630 1.00 30.31 12 ALA E N 1
ATOM 10390 C CA . ALA E 1 12 ? -10.184 -36.354 38.946 1.00 33.24 12 ALA E CA 1
ATOM 10391 C C . ALA E 1 12 ? -11.587 -35.940 38.545 1.00 33.20 12 ALA E C 1
ATOM 10392 O O . ALA E 1 12 ? -12.017 -36.187 37.420 1.00 31.86 12 ALA E O 1
ATOM 10394 N N . ALA E 1 13 ? -12.294 -35.291 39.465 1.00 29.36 13 ALA E N 1
ATOM 10395 C CA . ALA E 1 13 ? -13.712 -35.032 39.259 1.00 25.04 13 ALA E CA 1
ATOM 10396 C C . ALA E 1 13 ? -14.248 -33.888 40.122 1.00 23.79 13 ALA E C 1
ATOM 10397 O O . ALA E 1 13 ? -13.486 -33.081 40.664 1.00 22.56 13 ALA E O 1
ATOM 10399 N N . SER E 1 14 ? -15.566 -33.832 40.252 1.00 22.02 14 SER E N 1
ATOM 10400 C CA . SER E 1 14 ? -16.215 -32.771 41.000 1.00 22.20 14 SER E CA 1
ATOM 10401 C C . SER E 1 14 ? -17.493 -33.316 41.623 1.00 20.64 14 SER E C 1
ATOM 10402 O O . SER E 1 14 ? -18.024 -34.347 41.192 1.00 20.82 14 SER E O 1
ATOM 10405 N N . ARG E 1 15 ? -17.985 -32.624 42.643 1.00 20.48 15 ARG E N 1
ATOM 10406 C CA . ARG E 1 15 ? -19.262 -32.982 43.256 1.00 21.87 15 ARG E CA 1
ATOM 10407 C C . ARG E 1 15 ? -19.844 -31.817 44.038 1.00 20.59 15 ARG E C 1
ATOM 10408 O O . ARG E 1 15 ? -19.131 -30.901 44.445 1.00 18.21 15 ARG E O 1
ATOM 10416 N N . ILE E 1 16 ? -21.152 -31.872 44.239 1.00 22.63 16 ILE E N 1
ATOM 10417 C CA . ILE E 1 16 ? -21.862 -30.922 45.083 1.00 22.81 16 ILE E CA 1
ATOM 10418 C C . ILE E 1 16 ? -21.697 -31.343 46.534 1.00 26.61 16 ILE E C 1
ATOM 10419 O O . ILE E 1 16 ? -22.013 -32.487 46.885 1.00 27.47 16 ILE E O 1
ATOM 10424 N N . VAL E 1 17 ? -21.188 -30.442 47.379 1.00 25.62 17 VAL E N 1
ATOM 10425 C CA . VAL E 1 17 ? -20.900 -30.818 48.762 1.00 26.20 17 VAL E CA 1
ATOM 10426 C C . VAL E 1 17 ? -21.966 -30.338 49.731 1.00 30.28 17 VAL E C 1
ATOM 10427 O O . VAL E 1 17 ? -22.030 -30.789 50.884 1.00 32.96 17 VAL E O 1
ATOM 10431 N N . ALA E 1 18 ? -22.808 -29.422 49.272 1.00 27.14 18 ALA E N 1
ATOM 10432 C CA . ALA E 1 18 ? -23.813 -28.851 50.156 1.00 26.07 18 ALA E CA 1
ATOM 10433 C C . ALA E 1 18 ? -24.892 -28.115 49.379 1.00 25.78 18 ALA E C 1
ATOM 10434 O O . ALA E 1 18 ? -24.643 -27.602 48.290 1.00 24.93 18 ALA E O 1
ATOM 10436 N N . VAL E 1 19 ? -26.093 -28.064 49.938 1.00 27.18 19 VAL E N 1
ATOM 10437 C CA . VAL E 1 19 ? -27.144 -27.233 49.364 1.00 27.46 19 VAL E CA 1
ATOM 10438 C C . VAL E 1 19 ? -27.738 -26.338 50.460 1.00 31.62 19 VAL E C 1
ATOM 10439 O O . VAL E 1 19 ? -27.886 -26.764 51.612 1.00 32.90 19 VAL E O 1
ATOM 10443 N N . GLY E 1 20 ? -28.043 -25.090 50.099 1.00 31.78 20 GLY E N 1
ATOM 10444 C CA . GLY E 1 20 ? -28.579 -24.106 51.026 1.00 29.72 20 GLY E CA 1
ATOM 10445 C C . GLY E 1 20 ? -29.809 -23.449 50.428 1.00 34.51 20 GLY E C 1
ATOM 10446 O O . GLY E 1 20 ? -29.972 -23.421 49.210 1.00 38.85 20 GLY E O 1
ATOM 10447 N N . ALA E 1 21 ? -30.677 -22.918 51.281 1.00 35.47 21 ALA E N 1
ATOM 10448 C CA . ALA E 1 21 ? -31.956 -22.365 50.827 1.00 32.70 21 ALA E CA 1
ATOM 10449 C C . ALA E 1 21 ? -32.312 -21.086 51.563 1.00 29.35 21 ALA E C 1
ATOM 10450 O O . ALA E 1 21 ? -31.961 -20.912 52.728 1.00 28.08 21 ALA E O 1
ATOM 10452 N N . TYR E 1 22 ? -33.002 -20.188 50.872 1.00 32.00 22 TYR E N 1
ATOM 10453 C CA . TYR E 1 22 ? -33.649 -19.060 51.533 1.00 35.53 22 TYR E CA 1
ATOM 10454 C C . TYR E 1 22 ? -35.067 -18.917 50.991 1.00 36.75 22 TYR E C 1
ATOM 10455 O O . TYR E 1 22 ? -35.251 -18.726 49.794 1.00 36.53 22 TYR E O 1
ATOM 10464 N N . ARG E 1 23 ? -36.061 -19.017 51.868 1.00 36.67 23 ARG E N 1
ATOM 10465 C CA . ARG E 1 23 ? -37.454 -18.816 51.472 1.00 35.05 23 ARG E CA 1
ATOM 10466 C C . ARG E 1 23 ? -38.093 -17.663 52.255 1.00 32.25 23 ARG E C 1
ATOM 10467 O O . ARG E 1 23 ? -38.111 -17.678 53.479 1.00 33.17 23 ARG E O 1
ATOM 10475 N N . PRO E 1 24 ? -38.617 -16.661 51.539 1.00 32.50 24 PRO E N 1
ATOM 10476 C CA . PRO E 1 24 ? -39.465 -15.630 52.145 1.00 34.58 24 PRO E CA 1
ATOM 10477 C C . PRO E 1 24 ? -40.568 -16.297 52.957 1.00 37.43 24 PRO E C 1
ATOM 10478 O O . PRO E 1 24 ? -41.044 -17.372 52.586 1.00 35.04 24 PRO E O 1
ATOM 10482 N N . ALA E 1 25 ? -40.969 -15.664 54.054 1.00 41.00 25 ALA E N 1
ATOM 10483 C CA . ALA E 1 25 ? -41.905 -16.286 54.976 1.00 41.13 25 ALA E CA 1
ATOM 10484 C C . ALA E 1 25 ? -43.326 -16.116 54.484 1.00 42.08 25 ALA E C 1
ATOM 10485 O O . ALA E 1 25 ? -44.224 -16.843 54.900 1.00 44.53 25 ALA E O 1
ATOM 10487 N N . ASN E 1 26 ? -43.535 -15.148 53.600 1.00 42.07 26 ASN E N 1
ATOM 10488 C CA . ASN E 1 26 ? -44.881 -14.869 53.114 1.00 42.74 26 ASN E CA 1
ATOM 10489 C C . ASN E 1 26 ? -45.310 -15.827 52.006 1.00 44.06 26 ASN E C 1
ATOM 10490 O O . ASN E 1 26 ? -44.906 -15.692 50.847 1.00 34.26 26 ASN E O 1
ATOM 10495 N N . LEU E 1 27 ? -46.131 -16.800 52.387 1.00 46.42 27 LEU E N 1
ATOM 10496 C CA . LEU E 1 27 ? -46.679 -17.762 51.448 1.00 45.96 27 LEU E CA 1
ATOM 10497 C C . LEU E 1 27 ? -48.031 -17.263 50.964 1.00 47.99 27 LEU E C 1
ATOM 10498 O O . LEU E 1 27 ? -49.060 -17.463 51.618 1.00 48.92 27 LEU E O 1
ATOM 10503 N N . VAL E 1 28 ? -48.020 -16.601 49.814 1.00 48.03 28 VAL E N 1
ATOM 10504 C CA . VAL E 1 28 ? -49.232 -15.986 49.285 1.00 50.62 28 VAL E CA 1
ATOM 10505 C C . VAL E 1 28 ? -50.185 -17.022 48.673 1.00 48.31 28 VAL E C 1
ATOM 10506 O O . VAL E 1 28 ? -49.823 -17.731 47.726 1.00 45.46 28 VAL E O 1
ATOM 10510 N N . PRO E 1 29 ? -51.408 -17.111 49.222 1.00 46.04 29 PRO E N 1
ATOM 10511 C CA . PRO E 1 29 ? -52.452 -18.027 48.750 1.00 46.91 29 PRO E CA 1
ATOM 10512 C C . PRO E 1 29 ? -52.988 -17.574 47.398 1.00 49.36 29 PRO E C 1
ATOM 10513 O O . PRO E 1 29 ? -52.916 -16.385 47.081 1.00 48.09 29 PRO E O 1
ATOM 10517 N N . ASN E 1 30 ? -53.526 -18.507 46.620 1.00 51.96 30 ASN E N 1
ATOM 10518 C CA . ASN E 1 30 ? -54.103 -18.182 45.317 1.00 52.12 30 ASN E CA 1
ATOM 10519 C C . ASN E 1 30 ? -55.198 -17.131 45.397 1.00 56.15 30 ASN E C 1
ATOM 10520 O O . ASN E 1 30 ? -55.314 -16.286 44.513 1.00 59.07 30 ASN E O 1
ATOM 10525 N N . GLU E 1 31 ? -55.997 -17.188 46.458 1.00 57.23 31 GLU E N 1
ATOM 10526 C CA . GLU E 1 31 ? -57.127 -16.276 46.615 1.00 61.45 31 GLU E CA 1
ATOM 10527 C C . GLU E 1 31 ? -56.717 -14.808 46.553 1.00 57.38 31 GLU E C 1
ATOM 10528 O O . GLU E 1 31 ? -57.501 -13.956 46.118 1.00 55.97 31 GLU E O 1
ATOM 10534 N N . ASP E 1 32 ? -55.491 -14.519 46.989 1.00 52.07 32 ASP E N 1
ATOM 10535 C CA . ASP E 1 32 ? -55.002 -13.143 47.054 1.00 53.53 32 ASP E CA 1
ATOM 10536 C C . ASP E 1 32 ? -54.689 -12.557 45.673 1.00 54.55 32 ASP E C 1
ATOM 10537 O O . ASP E 1 32 ? -54.474 -11.349 45.547 1.00 54.89 32 ASP E O 1
ATOM 10542 N N . LEU E 1 33 ? -54.676 -13.405 44.644 1.00 54.41 33 LEU E N 1
ATOM 10543 C CA . LEU E 1 33 ? -54.275 -12.992 43.295 1.00 53.13 33 LEU E CA 1
ATOM 10544 C C . LEU E 1 33 ? -55.344 -13.224 42.225 1.00 52.32 33 LEU E C 1
ATOM 10545 O O . LEU E 1 33 ? -55.246 -12.686 41.124 1.00 53.23 33 LEU E O 1
ATOM 10550 N N . ILE E 1 34 ? -56.349 -14.035 42.534 1.00 49.75 34 ILE E N 1
ATOM 10551 C CA . ILE E 1 34 ? -57.340 -14.401 41.532 1.00 51.67 34 ILE E CA 1
ATOM 10552 C C . ILE E 1 34 ? -58.196 -13.227 41.059 1.00 55.40 34 ILE E C 1
ATOM 10553 O O . ILE E 1 34 ? -59.075 -13.408 40.223 1.00 57.47 34 ILE E O 1
ATOM 10558 N N . GLY E 1 35 ? -57.931 -12.033 41.584 1.00 56.74 35 GLY E N 1
ATOM 10559 C CA . GLY E 1 35 ? -58.741 -10.855 41.301 1.00 59.59 35 GLY E CA 1
ATOM 10560 C C . GLY E 1 35 ? -58.530 -10.140 39.973 1.00 59.18 35 GLY E C 1
ATOM 10561 O O . GLY E 1 35 ? -59.431 -10.129 39.131 1.00 59.80 35 GLY E O 1
ATOM 10562 N N . PRO E 1 36 ? -57.354 -9.510 39.796 1.00 57.13 36 PRO E N 1
ATOM 10563 C CA . PRO E 1 36 ? -56.970 -8.765 38.588 1.00 58.67 36 PRO E CA 1
ATOM 10564 C C . PRO E 1 36 ? -56.952 -9.625 37.314 1.00 59.37 36 PRO E C 1
ATOM 10565 O O . PRO E 1 36 ? -57.052 -9.094 36.205 1.00 59.55 36 PRO E O 1
ATOM 10569 N N . ILE E 1 37 ? -56.794 -10.931 37.484 1.00 58.53 37 ILE E N 1
ATOM 10570 C CA . ILE E 1 37 ? -57.026 -11.886 36.419 1.00 63.20 37 ILE E CA 1
ATOM 10571 C C . ILE E 1 37 ? -58.329 -12.546 36.813 1.00 72.26 37 ILE E C 1
ATOM 10572 O O . ILE E 1 37 ? -58.552 -12.792 37.997 1.00 78.74 37 ILE E O 1
ATOM 10577 N N . ASP E 1 38 ? -59.205 -12.820 35.856 1.00 75.20 38 ASP E N 1
ATOM 10578 C CA . ASP E 1 38 ? -60.532 -13.338 36.196 1.00 77.86 38 ASP E CA 1
ATOM 10579 C C . ASP E 1 38 ? -60.454 -14.842 36.455 1.00 74.69 38 ASP E C 1
ATOM 10580 O O . ASP E 1 38 ? -60.898 -15.655 35.642 1.00 74.83 38 ASP E O 1
ATOM 10585 N N . SER E 1 39 ? -59.888 -15.202 37.603 1.00 71.33 39 SER E N 1
ATOM 10586 C CA . SER E 1 39 ? -59.523 -16.587 37.877 1.00 68.17 39 SER E CA 1
ATOM 10587 C C . SER E 1 39 ? -60.076 -17.080 39.211 1.00 68.76 39 SER E C 1
ATOM 10588 O O . SER E 1 39 ? -60.730 -16.329 39.938 1.00 70.56 39 SER E O 1
ATOM 10591 N N . SER E 1 40 ? -59.811 -18.346 39.526 1.00 66.43 40 SER E N 1
ATOM 10592 C CA . SER E 1 40 ? -60.251 -18.935 40.790 1.00 66.17 40 SER E CA 1
ATOM 10593 C C . SER E 1 40 ? -59.113 -19.701 41.445 1.00 63.45 40 SER E C 1
ATOM 10594 O O . SER E 1 40 ? -58.157 -20.089 40.786 1.00 61.03 40 SER E O 1
ATOM 10597 N N . ASP E 1 41 ? -59.220 -19.924 42.747 1.00 64.78 41 ASP E N 1
ATOM 10598 C CA . ASP E 1 41 ? -58.226 -20.723 43.437 1.00 65.45 41 ASP E CA 1
ATOM 10599 C C . ASP E 1 41 ? -58.157 -22.124 42.836 1.00 64.03 41 ASP E C 1
ATOM 10600 O O . ASP E 1 41 ? -57.068 -22.685 42.672 1.00 59.03 41 ASP E O 1
ATOM 10605 N N . GLU E 1 42 ? -59.313 -22.686 42.495 1.00 64.64 42 GLU E N 1
ATOM 10606 C CA . GLU E 1 42 ? -59.351 -24.061 42.003 1.00 64.03 42 GLU E CA 1
ATOM 10607 C C . GLU E 1 42 ? -58.710 -24.217 40.627 1.00 60.15 42 GLU E C 1
ATOM 10608 O O . GLU E 1 42 ? -58.083 -25.235 40.341 1.00 57.61 42 GLU E O 1
ATOM 10614 N N . TRP E 1 43 ? -58.878 -23.212 39.775 1.00 60.34 43 TRP E N 1
ATOM 10615 C CA . TRP E 1 43 ? -58.393 -23.295 38.400 1.00 61.92 43 TRP E CA 1
ATOM 10616 C C . TRP E 1 43 ? -56.873 -23.241 38.347 1.00 54.87 43 TRP E C 1
ATOM 10617 O O . TRP E 1 43 ? -56.250 -23.915 37.531 1.00 53.73 43 TRP E O 1
ATOM 10628 N N . ILE E 1 44 ? -56.284 -22.429 39.218 1.00 50.78 44 ILE E N 1
ATOM 10629 C CA . ILE E 1 44 ? -54.834 -22.378 39.363 1.00 50.91 44 ILE E CA 1
ATOM 10630 C C . ILE E 1 44 ? -54.278 -23.732 39.831 1.00 50.44 44 ILE E C 1
ATOM 10631 O O . ILE E 1 44 ? -53.298 -24.245 39.282 1.00 49.18 44 ILE E O 1
ATOM 10636 N N . ARG E 1 45 ? -54.918 -24.314 40.838 1.00 52.10 45 ARG E N 1
ATOM 10637 C CA . ARG E 1 45 ? -54.474 -25.591 41.382 1.00 56.02 45 ARG E CA 1
ATOM 10638 C C . ARG E 1 45 ? -54.483 -26.690 40.318 1.00 57.02 45 ARG E C 1
ATOM 10639 O O . ARG E 1 45 ? -53.519 -27.446 40.187 1.00 54.86 45 ARG E O 1
ATOM 10647 N N . GLN E 1 46 ? -55.563 -26.754 39.544 1.00 57.77 46 GLN E N 1
ATOM 10648 C CA . GLN E 1 46 ? -55.712 -27.761 38.498 1.00 58.56 46 GLN E CA 1
ATOM 10649 C C . GLN E 1 46 ? -54.713 -27.574 37.370 1.00 52.77 46 GLN E C 1
ATOM 10650 O O . GLN E 1 46 ? -54.166 -28.543 36.851 1.00 51.75 46 GLN E O 1
ATOM 10656 N N . ARG E 1 47 ? -54.501 -26.323 36.975 1.00 51.94 47 ARG E N 1
ATOM 10657 C CA . ARG E 1 47 ? -53.682 -26.018 35.808 1.00 52.34 47 ARG E CA 1
ATOM 10658 C C . ARG E 1 47 ? -52.188 -25.928 36.140 1.00 49.93 47 ARG E C 1
ATOM 10659 O O . ARG E 1 47 ? -51.349 -26.073 35.250 1.00 47.15 47 ARG E O 1
ATOM 10667 N N . THR E 1 48 ? -51.858 -25.687 37.409 1.00 46.56 48 THR E N 1
ATOM 10668 C CA . THR E 1 48 ? -50.461 -25.472 37.793 1.00 43.60 48 THR E CA 1
ATOM 10669 C C . THR E 1 48 ? -50.004 -26.317 38.980 1.00 43.16 48 THR E C 1
ATOM 10670 O O . THR E 1 48 ? -48.825 -26.643 39.092 1.00 43.77 48 THR E O 1
ATOM 10674 N N . GLY E 1 49 ? -50.929 -26.659 39.869 1.00 43.31 49 GLY E N 1
ATOM 10675 C CA . GLY E 1 49 ? -50.593 -27.456 41.036 1.00 40.72 49 GLY E CA 1
ATOM 10676 C C . GLY E 1 49 ? -50.125 -26.581 42.175 1.00 41.63 49 GLY E C 1
ATOM 10677 O O . GLY E 1 49 ? -49.771 -27.079 43.243 1.00 44.35 49 GLY E O 1
ATOM 10678 N N . ILE E 1 50 ? -50.129 -25.270 41.945 1.00 39.21 50 ILE E N 1
ATOM 10679 C CA . ILE E 1 50 ? -49.714 -24.301 42.956 1.00 41.44 50 ILE E CA 1
ATOM 10680 C C . ILE E 1 50 ? -50.814 -23.999 43.988 1.00 43.94 50 ILE E C 1
ATOM 10681 O O . ILE E 1 50 ? -51.982 -23.773 43.634 1.00 42.27 50 ILE E O 1
ATOM 10686 N N . VAL E 1 51 ? -50.428 -24.008 45.262 1.00 40.75 51 VAL E N 1
ATOM 10687 C CA . VAL E 1 51 ? -51.327 -23.643 46.351 1.00 45.24 51 VAL E CA 1
ATOM 10688 C C . VAL E 1 51 ? -50.933 -22.285 46.933 1.00 46.98 51 VAL E C 1
ATOM 10689 O O . VAL E 1 51 ? -51.752 -21.361 46.986 1.00 49.31 51 VAL E O 1
ATOM 10693 N N . THR E 1 52 ? -49.680 -22.170 47.372 1.00 44.31 52 THR E N 1
ATOM 10694 C CA . THR E 1 52 ? -49.112 -20.885 47.767 1.00 43.62 52 THR E CA 1
ATOM 10695 C C . THR E 1 52 ? -47.851 -20.631 46.959 1.00 41.80 52 THR E C 1
ATOM 10696 O O . THR E 1 52 ? -47.334 -21.540 46.313 1.00 42.77 52 THR E O 1
ATOM 10700 N N . ARG E 1 53 ? -47.368 -19.392 46.986 1.00 39.80 53 ARG E N 1
ATOM 10701 C CA . ARG E 1 53 ? -46.061 -19.066 46.426 1.00 39.48 53 ARG E CA 1
ATOM 10702 C C . ARG E 1 53 ? -45.323 -18.107 47.344 1.00 42.53 53 ARG E C 1
ATOM 10703 O O . ARG E 1 53 ? -45.933 -17.273 48.009 1.00 45.33 53 ARG E O 1
ATOM 10711 N N . GLN E 1 54 ? -44.001 -18.234 47.373 1.00 42.44 54 GLN E N 1
ATOM 10712 C CA . GLN E 1 54 ? -43.169 -17.393 48.226 1.00 41.08 54 GLN E CA 1
ATOM 10713 C C . GLN E 1 54 ? -43.092 -15.982 47.661 1.00 40.16 54 GLN E C 1
ATOM 10714 O O . GLN E 1 54 ? -42.811 -15.800 46.476 1.00 41.66 54 GLN E O 1
ATOM 10720 N N . ARG E 1 55 ? -43.350 -14.989 48.507 1.00 31.07 55 ARG E N 1
ATOM 10721 C CA . ARG E 1 55 ? -43.243 -13.589 48.104 1.00 35.41 55 ARG E CA 1
ATOM 10722 C C . ARG E 1 55 ? -42.387 -12.802 49.097 1.00 33.85 55 ARG E C 1
ATOM 10723 O O . ARG E 1 55 ? -42.717 -12.688 50.278 1.00 36.22 55 ARG E O 1
ATOM 10731 N N . ALA E 1 56 ? -41.276 -12.268 48.607 1.00 34.77 56 ALA E N 1
ATOM 10732 C CA . ALA E 1 56 ? -40.323 -11.572 49.469 1.00 37.31 56 ALA E CA 1
ATOM 10733 C C . ALA E 1 56 ? -40.776 -10.158 49.826 1.00 39.24 56 ALA E C 1
ATOM 10734 O O . ALA E 1 56 ? -41.572 -9.543 49.112 1.00 40.86 56 ALA E O 1
ATOM 10736 N N . THR E 1 57 ? -40.264 -9.643 50.936 1.00 37.95 57 THR E N 1
ATOM 10737 C CA . THR E 1 57 ? -40.471 -8.244 51.263 1.00 42.54 57 THR E CA 1
ATOM 10738 C C . THR E 1 57 ? -39.486 -7.368 50.499 1.00 43.19 57 THR E C 1
ATOM 10739 O O . THR E 1 57 ? -38.560 -7.861 49.843 1.00 42.81 57 THR E O 1
ATOM 10743 N N . ALA E 1 58 ? -39.708 -6.062 50.581 1.00 42.59 58 ALA E N 1
ATOM 10744 C CA . ALA E 1 58 ? -38.820 -5.089 49.973 1.00 41.69 58 ALA E CA 1
ATOM 10745 C C . ALA E 1 58 ? -37.393 -5.213 50.523 1.00 39.91 58 ALA E C 1
ATOM 10746 O O . ALA E 1 58 ? -36.425 -4.972 49.794 1.00 40.08 58 ALA E O 1
ATOM 10748 N N . GLU E 1 59 ? -37.267 -5.606 51.794 1.00 36.45 59 GLU E N 1
ATOM 10749 C CA . GLU E 1 59 ? -35.953 -5.779 52.423 1.00 40.02 59 GLU E CA 1
ATOM 10750 C C . GLU E 1 59 ? -35.278 -7.087 51.994 1.00 38.50 59 GLU E C 1
ATOM 10751 O O . GLU E 1 59 ? -34.071 -7.262 52.178 1.00 34.51 59 GLU E O 1
ATOM 10757 N N . GLU E 1 60 ? -36.063 -8.004 51.435 1.00 37.51 60 GLU E N 1
ATOM 10758 C CA . GLU E 1 60 ? -35.534 -9.283 50.970 1.00 31.21 60 GLU E CA 1
ATOM 10759 C C . GLU E 1 60 ? -35.088 -9.194 49.511 1.00 28.68 60 GLU E C 1
ATOM 10760 O O . GLU E 1 60 ? -35.701 -9.765 48.609 1.00 27.90 60 GLU E O 1
ATOM 10766 N N . THR E 1 61 ? -34.010 -8.452 49.302 1.00 27.92 61 THR E N 1
ATOM 10767 C CA . THR E 1 61 ? -33.420 -8.286 47.993 1.00 29.11 61 THR E CA 1
ATOM 10768 C C . THR E 1 61 ? -32.750 -9.576 47.521 1.00 28.38 61 THR E C 1
ATOM 10769 O O . THR E 1 61 ? -32.511 -10.509 48.297 1.00 27.20 61 THR E O 1
ATOM 10773 N N . VAL E 1 62 ? -32.432 -9.612 46.235 1.00 26.78 62 VAL E N 1
ATOM 10774 C CA . VAL E 1 62 ? -31.643 -10.703 45.699 1.00 27.95 62 VAL E CA 1
ATOM 10775 C C . VAL E 1 62 ? -30.388 -10.991 46.539 1.00 27.47 62 VAL E C 1
ATOM 10776 O O . VAL E 1 62 ? -30.160 -12.135 46.923 1.00 28.70 62 VAL E O 1
ATOM 10780 N N . PRO E 1 63 ? -29.585 -9.957 46.850 1.00 30.04 63 PRO E N 1
ATOM 10781 C CA . PRO E 1 63 ? -28.383 -10.249 47.640 1.00 30.01 63 PRO E CA 1
ATOM 10782 C C . PRO E 1 63 ? -28.735 -10.754 49.032 1.00 28.63 63 PRO E C 1
ATOM 10783 O O . PRO E 1 63 ? -28.064 -11.649 49.533 1.00 29.84 63 PRO E O 1
ATOM 10787 N N . VAL E 1 64 ? -29.786 -10.221 49.642 1.00 30.02 64 VAL E N 1
ATOM 10788 C CA . VAL E 1 64 ? -30.151 -10.670 50.986 1.00 30.69 64 VAL E CA 1
ATOM 10789 C C . VAL E 1 64 ? -30.491 -12.163 50.976 1.00 28.63 64 VAL E C 1
ATOM 10790 O O . VAL E 1 64 ? -30.037 -12.915 51.840 1.00 26.03 64 VAL E O 1
ATOM 10794 N N . MET E 1 65 ? -31.262 -12.588 49.978 1.00 28.97 65 MET E N 1
ATOM 10795 C CA . MET E 1 65 ? -31.670 -13.985 49.870 1.00 28.76 65 MET E CA 1
ATOM 10796 C C . MET E 1 65 ? -30.496 -14.884 49.473 1.00 25.28 65 MET E C 1
ATOM 10797 O O . MET E 1 65 ? -30.271 -15.929 50.093 1.00 22.23 65 MET E O 1
ATOM 10802 N N . ALA E 1 66 ? -29.739 -14.473 48.457 1.00 21.09 66 ALA E N 1
ATOM 10803 C CA . ALA E 1 66 ? -28.537 -15.211 48.067 1.00 19.31 66 ALA E CA 1
ATOM 10804 C C . ALA E 1 66 ? -27.592 -15.409 49.254 1.00 25.11 66 ALA E C 1
ATOM 10805 O O . ALA E 1 66 ? -27.039 -16.495 49.446 1.00 26.34 66 ALA E O 1
ATOM 10807 N N . VAL E 1 67 ? -27.402 -14.361 50.050 1.00 25.64 67 VAL E N 1
ATOM 10808 C CA . VAL E 1 67 ? -26.479 -14.441 51.181 1.00 24.00 67 VAL E CA 1
ATOM 10809 C C . VAL E 1 67 ? -26.941 -15.474 52.205 1.00 24.37 67 VAL E C 1
ATOM 10810 O O . VAL E 1 67 ? -26.146 -16.287 52.677 1.00 25.35 67 VAL E O 1
ATOM 10814 N N . GLY E 1 68 ? -28.231 -15.477 52.513 1.00 23.93 68 GLY E N 1
ATOM 10815 C CA . GLY E 1 68 ? -28.764 -16.457 53.447 1.00 25.89 68 GLY E CA 1
ATOM 10816 C C . GLY E 1 68 ? -28.616 -17.897 52.959 1.00 30.18 68 GLY E C 1
ATOM 10817 O O . GLY E 1 68 ? -28.187 -18.769 53.722 1.00 29.04 68 GLY E O 1
ATOM 10818 N N . ALA E 1 69 ? -28.978 -18.155 51.699 1.00 24.12 69 ALA E N 1
ATOM 10819 C CA . ALA E 1 69 ? -28.809 -19.492 51.117 1.00 24.64 69 ALA E CA 1
ATOM 10820 C C . ALA E 1 69 ? -27.338 -19.928 51.119 1.00 23.79 69 ALA E C 1
ATOM 10821 O O . ALA E 1 69 ? -27.019 -21.054 51.484 1.00 28.49 69 ALA E O 1
ATOM 10823 N N . ALA E 1 70 ? -26.453 -19.034 50.699 1.00 21.09 70 ALA E N 1
ATOM 10824 C CA . ALA E 1 70 ? -25.028 -19.318 50.649 1.00 24.01 70 ALA E CA 1
ATOM 10825 C C . ALA E 1 70 ? -24.457 -19.673 52.030 1.00 27.67 70 ALA E C 1
ATOM 10826 O O . ALA E 1 70 ? -23.613 -20.566 52.147 1.00 28.36 70 ALA E O 1
ATOM 10828 N N . ARG E 1 71 ? -24.907 -18.971 53.067 1.00 23.68 71 ARG E N 1
ATOM 10829 C CA . ARG E 1 71 ? -24.393 -19.212 54.405 1.00 26.10 71 ARG E CA 1
ATOM 10830 C C . ARG E 1 71 ? -24.807 -20.582 54.906 1.00 27.60 71 ARG E C 1
ATOM 10831 O O . ARG E 1 71 ? -24.058 -21.244 55.622 1.00 28.41 71 ARG E O 1
ATOM 10839 N N . GLU E 1 72 ? -26.021 -20.997 54.568 1.00 27.87 72 GLU E N 1
ATOM 10840 C CA . GLU E 1 72 ? -26.445 -22.318 54.975 1.00 27.61 72 GLU E CA 1
ATOM 10841 C C . GLU E 1 72 ? -25.559 -23.342 54.284 1.00 23.98 72 GLU E C 1
ATOM 10842 O O . GLU E 1 72 ? -25.207 -24.350 54.878 1.00 19.88 72 GLU E O 1
ATOM 10848 N N . ALA E 1 73 ? -25.206 -23.081 53.024 1.00 23.16 73 ALA E N 1
ATOM 10849 C CA . ALA E 1 73 ? -24.404 -24.037 52.260 1.00 23.25 73 ALA E CA 1
ATOM 10850 C C . ALA E 1 73 ? -23.000 -24.141 52.867 1.00 23.72 73 ALA E C 1
ATOM 10851 O O . ALA E 1 73 ? -22.461 -25.243 53.033 1.00 23.54 73 ALA E O 1
ATOM 10853 N N . LEU E 1 74 ? -22.428 -22.989 53.218 1.00 25.67 74 LEU E N 1
ATOM 10854 C CA . LEU E 1 74 ? -21.141 -22.932 53.915 1.00 28.83 74 LEU E CA 1
ATOM 10855 C C . LEU E 1 74 ? -21.168 -23.656 55.250 1.00 33.15 74 LEU E C 1
ATOM 10856 O O . LEU E 1 74 ? -20.279 -24.457 55.554 1.00 36.23 74 LEU E O 1
ATOM 10861 N N . GLU E 1 75 ? -22.180 -23.376 56.057 1.00 35.15 75 GLU E N 1
ATOM 10862 C CA . GLU E 1 75 ? -22.275 -24.041 57.344 1.00 37.03 75 GLU E CA 1
ATOM 10863 C C . GLU E 1 75 ? -22.282 -25.558 57.148 1.00 35.94 75 GLU E C 1
ATOM 10864 O O . GLU E 1 75 ? -21.494 -26.275 57.768 1.00 36.58 75 GLU E O 1
ATOM 10870 N N . ARG E 1 76 ? -23.145 -26.042 56.262 1.00 35.29 76 ARG E N 1
ATOM 10871 C CA . ARG E 1 76 ? -23.274 -27.483 56.021 1.00 34.82 76 ARG E CA 1
ATOM 10872 C C . ARG E 1 76 ? -22.015 -28.155 55.465 1.00 29.15 76 ARG E C 1
ATOM 10873 O O . ARG E 1 76 ? -21.742 -29.313 55.770 1.00 29.80 76 ARG E O 1
ATOM 10881 N N . ALA E 1 77 ? -21.255 -27.428 54.652 1.00 28.11 77 ALA E N 1
ATOM 10882 C CA . ALA E 1 77 ? -20.011 -27.957 54.099 1.00 26.71 77 ALA E CA 1
ATOM 10883 C C . ALA E 1 77 ? -18.850 -27.814 55.074 1.00 25.29 77 ALA E C 1
ATOM 10884 O O . ALA E 1 77 ? -17.746 -28.258 54.792 1.00 28.94 77 ALA E O 1
ATOM 10886 N N . GLY E 1 78 ? -19.094 -27.179 56.215 1.00 30.53 78 GLY E N 1
ATOM 10887 C CA . GLY E 1 78 ? -18.048 -26.978 57.206 1.00 29.46 78 GLY E CA 1
ATOM 10888 C C . GLY E 1 78 ? -17.008 -25.966 56.749 1.00 30.25 78 GLY E C 1
ATOM 10889 O O . GLY E 1 78 ? -15.859 -26.010 57.201 1.00 28.13 78 GLY E O 1
ATOM 10890 N N . LEU E 1 79 ? -17.416 -25.049 55.865 1.00 28.34 79 LEU E N 1
ATOM 10891 C CA . LEU E 1 79 ? -16.509 -24.063 55.271 1.00 27.37 79 LEU E CA 1
ATOM 10892 C C . LEU E 1 79 ? -16.808 -22.621 55.708 1.00 25.92 79 LEU E C 1
ATOM 10893 O O . LEU E 1 79 ? -17.890 -22.323 56.212 1.00 23.91 79 LEU E O 1
ATOM 10898 N N . GLN E 1 80 ? -15.834 -21.736 55.518 1.00 26.62 80 GLN E N 1
ATOM 10899 C CA . GLN E 1 80 ? -16.024 -20.305 55.730 1.00 27.82 80 GLN E CA 1
ATOM 10900 C C . GLN E 1 80 ? -16.048 -19.669 54.350 1.00 26.86 80 GLN E C 1
ATOM 10901 O O . GLN E 1 80 ? -15.637 -20.294 53.372 1.00 23.87 80 GLN E O 1
ATOM 10907 N N . GLY E 1 81 ? -16.511 -18.425 54.261 1.00 22.17 81 GLY E N 1
ATOM 10908 C CA . GLY E 1 81 ? -16.585 -17.774 52.971 1.00 18.95 81 GLY E CA 1
ATOM 10909 C C . GLY E 1 81 ? -15.243 -17.733 52.269 1.00 19.66 81 GLY E C 1
ATOM 10910 O O . GLY E 1 81 ? -15.163 -17.816 51.034 1.00 20.83 81 GLY E O 1
ATOM 10911 N N . SER E 1 82 ? -14.179 -17.614 53.052 1.00 20.59 82 SER E N 1
ATOM 10912 C CA . SER E 1 82 ? -12.850 -17.478 52.487 1.00 25.43 82 SER E CA 1
ATOM 10913 C C . SER E 1 82 ? -12.376 -18.747 51.790 1.00 24.04 82 SER E C 1
ATOM 10914 O O . SER E 1 82 ? -11.392 -18.715 51.060 1.00 24.02 82 SER E O 1
ATOM 10917 N N . ASP E 1 83 ? -13.057 -19.865 52.018 1.00 23.73 83 ASP E N 1
ATOM 10918 C CA . ASP E 1 83 ? -12.718 -21.097 51.285 1.00 26.92 83 ASP E CA 1
ATOM 10919 C C . ASP E 1 83 ? -13.238 -21.137 49.841 1.00 27.27 83 ASP E C 1
ATOM 10920 O O . ASP E 1 83 ? -12.886 -22.051 49.094 1.00 25.82 83 ASP E O 1
ATOM 10925 N N . LEU E 1 84 ? -14.072 -20.173 49.445 1.00 21.56 84 LEU E N 1
ATOM 10926 C CA . LEU E 1 84 ? -14.608 -20.190 48.083 1.00 24.86 84 LEU E CA 1
ATOM 10927 C C . LEU E 1 84 ? -13.614 -19.590 47.088 1.00 21.07 84 LEU E C 1
ATOM 10928 O O . LEU E 1 84 ? -12.890 -18.660 47.421 1.00 19.48 84 LEU E O 1
ATOM 10933 N N . ASP E 1 85 ? -13.619 -20.107 45.862 1.00 19.27 85 ASP E N 1
ATOM 10934 C CA . ASP E 1 85 ? -12.709 -19.659 44.803 1.00 22.01 85 ASP E CA 1
ATOM 10935 C C . ASP E 1 85 ? -13.451 -18.996 43.671 1.00 18.87 85 ASP E C 1
ATOM 10936 O O . ASP E 1 85 ? -12.838 -18.430 42.764 1.00 17.93 85 ASP E O 1
ATOM 10941 N N . ALA E 1 86 ? -14.773 -19.097 43.692 1.00 18.98 86 ALA E N 1
ATOM 10942 C CA . ALA E 1 86 ? -15.578 -18.439 42.671 1.00 16.85 86 ALA E CA 1
ATOM 10943 C C . ALA E 1 86 ? -17.004 -18.350 43.149 1.00 17.51 86 ALA E C 1
ATOM 10944 O O . ALA E 1 86 ? -17.498 -19.243 43.841 1.00 19.15 86 ALA E O 1
ATOM 10946 N N . VAL E 1 87 ? -17.662 -17.259 42.781 1.00 17.11 87 VAL E N 1
ATOM 10947 C CA . VAL E 1 87 ? -19.047 -17.054 43.154 1.00 17.87 87 VAL E CA 1
ATOM 10948 C C . VAL E 1 87 ? -19.879 -16.756 41.911 1.00 19.88 87 VAL E C 1
ATOM 10949 O O . VAL E 1 87 ? -19.670 -15.754 41.229 1.00 17.93 87 VAL E O 1
ATOM 10953 N N . ILE E 1 88 ? -20.822 -17.640 41.624 1.00 20.66 88 ILE E N 1
ATOM 10954 C CA . ILE E 1 88 ? -21.686 -17.475 40.467 1.00 20.71 88 ILE E CA 1
ATOM 10955 C C . ILE E 1 88 ? -23.113 -17.248 40.935 1.00 22.45 88 ILE E C 1
ATOM 10956 O O . ILE E 1 88 ? -23.665 -18.057 41.681 1.00 21.15 88 ILE E O 1
ATOM 10961 N N . VAL E 1 89 ? -23.711 -16.148 40.494 1.00 21.65 89 VAL E N 1
ATOM 10962 C CA . VAL E 1 89 ? -25.084 -15.854 40.854 1.00 21.74 89 VAL E CA 1
ATOM 10963 C C . VAL E 1 89 ? -25.931 -15.852 39.595 1.00 22.31 89 VAL E C 1
ATOM 10964 O O . VAL E 1 89 ? -25.693 -15.065 38.677 1.00 16.87 89 VAL E O 1
ATOM 10968 N N . SER E 1 90 ? -26.889 -16.773 39.546 1.00 21.44 90 SER E N 1
ATOM 10969 C CA . SER E 1 90 ? -27.820 -16.855 38.433 1.00 25.51 90 SER E CA 1
ATOM 10970 C C . SER E 1 90 ? -29.098 -16.136 38.810 1.00 26.93 90 SER E C 1
ATOM 10971 O O . SER E 1 90 ? -29.899 -16.628 39.624 1.00 23.59 90 SER E O 1
ATOM 10974 N N . THR E 1 91 ? -29.273 -14.960 38.220 1.00 26.38 91 THR E N 1
ATOM 10975 C CA . THR E 1 91 ? -30.424 -14.128 38.516 1.00 27.96 91 THR E CA 1
ATOM 10976 C C . THR E 1 91 ? -30.742 -13.250 37.324 1.00 29.39 91 THR E C 1
ATOM 10977 O O . THR E 1 91 ? -29.854 -12.870 36.558 1.00 27.48 91 THR E O 1
ATOM 10981 N N . VAL E 1 92 ? -32.017 -12.922 37.192 1.00 28.90 92 VAL E N 1
ATOM 10982 C CA . VAL E 1 92 ? -32.502 -12.062 36.129 1.00 29.17 92 VAL E CA 1
ATOM 10983 C C . VAL E 1 92 ? -33.178 -10.823 36.725 1.00 29.64 92 VAL E C 1
ATOM 10984 O O . VAL E 1 92 ? -33.534 -9.893 36.012 1.00 31.07 92 VAL E O 1
ATOM 10988 N N . THR E 1 93 ? -33.334 -10.803 38.044 1.00 27.29 93 THR E N 1
ATOM 10989 C CA . THR E 1 93 ? -34.108 -9.740 38.678 1.00 30.29 93 THR E CA 1
ATOM 10990 C C . THR E 1 93 ? -33.309 -8.820 39.612 1.00 32.95 93 THR E C 1
ATOM 10991 O O . THR E 1 93 ? -33.888 -8.154 40.466 1.00 36.64 93 THR E O 1
ATOM 10995 N N . PHE E 1 94 ? -31.987 -8.787 39.474 1.00 29.09 94 PHE E N 1
ATOM 10996 C CA . PHE E 1 94 ? -31.203 -7.807 40.222 1.00 27.66 94 PHE E CA 1
ATOM 10997 C C . PHE E 1 94 ? -31.332 -6.464 39.497 1.00 29.89 94 PHE E C 1
ATOM 10998 O O . PHE E 1 94 ? -30.982 -6.371 38.328 1.00 29.10 94 PHE E O 1
ATOM 11006 N N . PRO E 1 95 ? -31.855 -5.431 40.193 1.00 31.50 95 PRO E N 1
ATOM 11007 C CA . PRO E 1 95 ? -32.256 -4.099 39.694 1.00 31.56 95 PRO E CA 1
ATOM 11008 C C . PRO E 1 95 ? -31.122 -3.132 39.305 1.00 31.72 95 PRO E C 1
ATOM 11009 O O . PRO E 1 95 ? -31.310 -1.917 39.432 1.00 30.04 95 PRO E O 1
ATOM 11013 N N . HIS E 1 96 ? -29.984 -3.648 38.853 1.00 31.56 96 HIS E N 1
ATOM 11014 C CA . HIS E 1 96 ? -28.861 -2.814 38.434 1.00 31.97 96 HIS E CA 1
ATOM 11015 C C . HIS E 1 96 ? -28.146 -3.448 37.252 1.00 31.50 96 HIS E C 1
ATOM 11016 O O . HIS E 1 96 ? -27.807 -4.639 37.266 1.00 28.52 96 HIS E O 1
ATOM 11023 N N . ALA E 1 97 ? -27.888 -2.647 36.233 1.00 34.69 97 ALA E N 1
ATOM 11024 C CA . ALA E 1 97 ? -27.150 -3.141 35.082 1.00 33.40 97 ALA E CA 1
ATOM 11025 C C . ALA E 1 97 ? -25.755 -3.588 35.521 1.00 30.15 97 ALA E C 1
ATOM 11026 O O . ALA E 1 97 ? -25.244 -4.608 35.048 1.00 28.56 97 ALA E O 1
ATOM 11028 N N . THR E 1 98 ? -25.162 -2.834 36.448 1.00 28.99 98 THR E N 1
ATOM 11029 C CA . THR E 1 98 ? -23.802 -3.082 36.922 1.00 26.28 98 THR E CA 1
ATOM 11030 C C . THR E 1 98 ? -23.597 -2.228 38.175 1.00 26.34 98 THR E C 1
ATOM 11031 O O . THR E 1 98 ? -24.195 -1.174 38.296 1.00 25.19 98 THR E O 1
ATOM 11035 N N . PRO E 1 99 ? -22.763 -2.681 39.126 1.00 27.54 99 PRO E N 1
ATOM 11036 C CA . PRO E 1 99 ? -22.064 -3.963 39.071 1.00 24.52 99 PRO E CA 1
ATOM 11037 C C . PRO E 1 99 ? -22.999 -5.101 39.484 1.00 26.08 99 PRO E C 1
ATOM 11038 O O . PRO E 1 99 ? -24.176 -4.884 39.780 1.00 25.75 99 PRO E O 1
ATOM 11042 N N . SER E 1 100 ? -22.463 -6.311 39.516 1.00 22.38 100 SER E N 1
ATOM 11043 C CA . SER E 1 100 ? -23.274 -7.501 39.726 1.00 20.08 100 SER E CA 1
ATOM 11044 C C . SER E 1 100 ? -23.747 -7.691 41.167 1.00 21.99 100 SER E C 1
ATOM 11045 O O . SER E 1 100 ? -23.216 -7.102 42.108 1.00 20.80 100 SER E O 1
ATOM 11048 N N . ALA E 1 101 ? -24.738 -8.554 41.325 1.00 16.51 101 ALA E N 1
ATOM 11049 C CA . ALA E 1 101 ? -25.161 -8.997 42.632 1.00 18.71 101 ALA E CA 1
ATOM 11050 C C . ALA E 1 101 ? -24.087 -9.895 43.227 1.00 21.67 101 ALA E C 1
ATOM 11051 O O . ALA E 1 101 ? -23.824 -9.845 44.427 1.00 21.52 101 ALA E O 1
ATOM 11053 N N . ALA E 1 102 ? -23.451 -10.710 42.389 1.00 18.84 102 ALA E N 1
ATOM 11054 C CA . ALA E 1 102 ? -22.431 -11.647 42.882 1.00 19.04 102 ALA E CA 1
ATOM 11055 C C . ALA E 1 102 ? -21.291 -10.948 43.630 1.00 18.62 102 ALA E C 1
ATOM 11056 O O . ALA E 1 102 ? -20.775 -11.477 44.608 1.00 18.87 102 ALA E O 1
ATOM 11058 N N . ALA E 1 103 ? -20.906 -9.758 43.175 1.00 17.39 103 ALA E N 1
ATOM 11059 C CA . ALA E 1 103 ? -19.822 -9.025 43.833 1.00 21.12 103 ALA E CA 1
ATOM 11060 C C . ALA E 1 103 ? -20.211 -8.704 45.279 1.00 22.55 103 ALA E C 1
ATOM 11061 O O . ALA E 1 103 ? -19.439 -8.941 46.217 1.00 22.37 103 ALA E O 1
ATOM 11063 N N . LEU E 1 104 ? -21.425 -8.180 45.438 1.00 24.67 104 LEU E N 1
ATOM 11064 C CA . LEU E 1 104 ? -22.015 -7.900 46.743 1.00 24.24 104 LEU E CA 1
ATOM 11065 C C . LEU E 1 104 ? -22.061 -9.151 47.595 1.00 24.36 104 LEU E C 1
ATOM 11066 O O . LEU E 1 104 ? -21.620 -9.142 48.741 1.00 25.76 104 LEU E O 1
ATOM 11071 N N . VAL E 1 105 ? -22.605 -10.225 47.030 1.00 19.52 105 VAL E N 1
ATOM 11072 C CA . VAL E 1 105 ? -22.713 -11.482 47.757 1.00 24.10 105 VAL E CA 1
ATOM 11073 C C . VAL E 1 105 ? -21.336 -11.993 48.187 1.00 27.29 105 VAL E C 1
ATOM 11074 O O . VAL E 1 105 ? -21.133 -12.405 49.335 1.00 27.76 105 VAL E O 1
ATOM 11078 N N . ALA E 1 106 ? -20.387 -11.965 47.261 1.00 25.44 106 ALA E N 1
ATOM 11079 C CA . ALA E 1 106 ? -19.033 -12.396 47.581 1.00 23.74 106 ALA E CA 1
ATOM 11080 C C . ALA E 1 106 ? -18.466 -11.634 48.789 1.00 23.88 106 ALA E C 1
ATOM 11081 O O . ALA E 1 106 ? -17.827 -12.222 49.673 1.00 22.85 106 ALA E O 1
ATOM 11083 N N . HIS E 1 107 ? -18.692 -10.329 48.826 1.00 25.11 107 HIS E N 1
ATOM 11084 C CA . HIS E 1 107 ? -18.165 -9.519 49.923 1.00 26.69 107 HIS E CA 1
ATOM 11085 C C . HIS E 1 107 ? -18.873 -9.844 51.232 1.00 29.62 107 HIS E C 1
ATOM 11086 O O . HIS E 1 107 ? -18.223 -10.071 52.262 1.00 29.48 107 HIS E O 1
ATOM 11093 N N . GLU E 1 108 ? -20.201 -9.904 51.183 1.00 30.64 108 GLU E N 1
ATOM 11094 C CA . GLU E 1 108 ? -20.998 -10.110 52.386 1.00 32.21 108 GLU E CA 1
ATOM 11095 C C . GLU E 1 108 ? -20.749 -11.451 53.100 1.00 30.63 108 GLU E C 1
ATOM 11096 O O . GLU E 1 108 ? -20.927 -11.557 54.327 1.00 29.30 108 GLU E O 1
ATOM 11102 N N . ILE E 1 109 ? -20.317 -12.468 52.357 1.00 21.86 109 ILE E N 1
ATOM 11103 C CA . ILE E 1 109 ? -20.046 -13.758 52.992 1.00 24.60 109 ILE E CA 1
ATOM 11104 C C . ILE E 1 109 ? -18.573 -13.976 53.324 1.00 26.40 109 ILE E C 1
ATOM 11105 O O . ILE E 1 109 ? -18.184 -15.052 53.795 1.00 26.79 109 ILE E O 1
ATOM 11110 N N . GLY E 1 110 ? -17.761 -12.951 53.094 1.00 28.94 110 GLY E N 1
ATOM 11111 C CA . GLY E 1 110 ? -16.339 -13.014 53.397 1.00 27.69 110 GLY E CA 1
ATOM 11112 C C . GLY E 1 110 ? -15.524 -13.782 52.373 1.00 24.41 110 GLY E C 1
ATOM 11113 O O . GLY E 1 110 ? -14.461 -14.309 52.697 1.00 27.16 110 GLY E O 1
ATOM 11114 N N . ALA E 1 111 ? -16.012 -13.848 51.137 1.00 19.62 111 ALA E N 1
ATOM 11115 C CA . ALA E 1 111 ? -15.341 -14.617 50.088 1.00 15.58 111 ALA E CA 1
ATOM 11116 C C . ALA E 1 111 ? -14.340 -13.765 49.290 1.00 22.41 111 ALA E C 1
ATOM 11117 O O . ALA E 1 111 ? -13.553 -14.279 48.492 1.00 22.79 111 ALA E O 1
ATOM 11119 N N . THR E 1 112 ? -14.377 -12.453 49.491 1.00 22.61 112 THR E N 1
ATOM 11120 C CA . THR E 1 112 ? -13.345 -11.592 48.918 1.00 23.23 112 THR E CA 1
ATOM 11121 C C . THR E 1 112 ? -11.960 -12.217 49.159 1.00 26.50 112 THR E C 1
ATOM 11122 O O . THR E 1 112 ? -11.669 -12.673 50.267 1.00 28.46 112 THR E O 1
ATOM 11126 N N . PRO E 1 113 ? -11.091 -12.241 48.129 1.00 25.08 113 PRO E N 1
ATOM 11127 C CA . PRO E 1 113 ? -11.215 -11.625 46.803 1.00 23.65 113 PRO E CA 1
ATOM 11128 C C . PRO E 1 113 ? -11.694 -12.564 45.678 1.00 27.77 113 PRO E C 1
ATOM 11129 O O . PRO E 1 113 ? -11.401 -12.305 44.505 1.00 31.03 113 PRO E O 1
ATOM 11133 N N . ALA E 1 114 ? -12.418 -13.623 46.013 1.00 22.11 114 ALA E N 1
ATOM 11134 C CA . ALA E 1 114 ? -12.892 -14.561 44.992 1.00 22.74 114 ALA E CA 1
ATOM 11135 C C . ALA E 1 114 ? -13.604 -13.864 43.814 1.00 21.23 114 ALA E C 1
ATOM 11136 O O . ALA E 1 114 ? -14.402 -12.974 44.028 1.00 19.60 114 ALA E O 1
ATOM 11138 N N . PRO E 1 115 ? -13.318 -14.283 42.567 1.00 21.23 115 PRO E N 1
ATOM 11139 C CA . PRO E 1 115 ? -14.020 -13.753 41.396 1.00 19.26 115 PRO E CA 1
ATOM 11140 C C . PRO E 1 115 ? -15.505 -14.027 41.500 1.00 18.78 115 PRO E C 1
ATOM 11141 O O . PRO E 1 115 ? -15.915 -15.066 41.998 1.00 20.48 115 PRO E O 1
ATOM 11145 N N . ALA E 1 116 ? -16.306 -13.098 41.005 1.00 21.90 116 ALA E N 1
ATOM 11146 C CA . ALA E 1 116 ? -17.739 -13.142 41.228 1.00 21.03 116 ALA E CA 1
ATOM 11147 C C . ALA E 1 116 ? -18.475 -12.537 40.043 1.00 22.00 116 ALA E C 1
ATOM 11148 O O . ALA E 1 116 ? -18.195 -11.413 39.638 1.00 24.64 116 ALA E O 1
ATOM 11150 N N . TYR E 1 117 ? -19.424 -13.277 39.487 1.00 19.43 117 TYR E N 1
ATOM 11151 C CA . TYR E 1 117 ? -20.173 -12.752 38.359 1.00 18.86 117 TYR E CA 1
ATOM 11152 C C . TYR E 1 117 ? -21.586 -13.288 38.346 1.00 21.59 117 TYR E C 1
ATOM 11153 O O . TYR E 1 117 ? -21.873 -14.344 38.945 1.00 14.50 117 TYR E O 1
ATOM 11162 N N . ASP E 1 118 ? -22.464 -12.541 37.677 1.00 19.96 118 ASP E N 1
ATOM 11163 C CA . ASP E 1 118 ? -23.838 -12.959 37.470 1.00 17.25 118 ASP E CA 1
ATOM 11164 C C . ASP E 1 118 ? -23.960 -13.619 36.117 1.00 18.99 118 ASP E C 1
ATOM 11165 O O . ASP E 1 118 ? -23.305 -13.213 35.137 1.00 17.37 118 ASP E O 1
ATOM 11170 N N . VAL E 1 119 ? -24.858 -14.593 36.064 1.00 17.30 119 VAL E N 1
ATOM 11171 C CA . VAL E 1 119 ? -25.161 -15.320 34.840 1.00 22.07 119 VAL E CA 1
ATOM 11172 C C . VAL E 1 119 ? -26.616 -15.089 34.477 1.00 22.17 119 VAL E C 1
ATOM 11173 O O . VAL E 1 119 ? -27.485 -15.134 35.348 1.00 20.56 119 VAL E O 1
ATOM 11177 N N . SER E 1 120 ? -26.870 -14.826 33.199 1.00 17.89 120 SER E N 1
ATOM 11178 C CA . SER E 1 120 ? -28.228 -14.673 32.706 1.00 19.41 120 SER E CA 1
ATOM 11179 C C . SER E 1 120 ? -28.606 -15.865 31.836 1.00 21.38 120 SER E C 1
ATOM 11180 O O . SER E 1 120 ? -28.158 -15.993 30.680 1.00 19.46 120 SER E O 1
ATOM 11183 N N . ALA E 1 121 ? -29.422 -16.741 32.410 1.00 23.17 121 ALA E N 1
ATOM 11184 C CA . ALA E 1 121 ? -29.873 -17.955 31.735 1.00 24.83 121 ALA E CA 1
ATOM 11185 C C . ALA E 1 121 ? -31.244 -18.365 32.237 1.00 23.11 121 ALA E C 1
ATOM 11186 O O . ALA E 1 121 ? -31.600 -19.552 32.225 1.00 21.27 121 ALA E O 1
ATOM 11188 N N . ALA E 1 122 ? -32.003 -17.377 32.695 1.00 21.52 122 ALA E N 1
ATOM 11189 C CA . ALA E 1 122 ? -33.416 -17.577 32.981 1.00 23.76 122 ALA E CA 1
ATOM 11190 C C . ALA E 1 122 ? -33.590 -18.728 33.963 1.00 26.04 122 ALA E C 1
ATOM 11191 O O . ALA E 1 122 ? -32.781 -18.882 34.887 1.00 24.06 122 ALA E O 1
ATOM 11193 N N . CYS E 1 123 ? -34.621 -19.548 33.748 1.00 25.16 123 CYS E N 1
ATOM 11194 C CA . CYS E 1 123 ? -34.914 -20.657 34.652 1.00 26.95 123 CYS E CA 1
ATOM 11195 C C . CYS E 1 123 ? -33.912 -21.812 34.531 1.00 26.35 123 CYS E C 1
ATOM 11196 O O . CYS E 1 123 ? -33.900 -22.727 35.369 1.00 26.23 123 CYS E O 1
ATOM 11199 N N . ALA E 1 124 ? -33.063 -21.766 33.509 1.00 21.32 124 ALA E N 1
ATOM 11200 C CA . ALA E 1 124 ? -31.999 -22.761 33.394 1.00 22.04 124 ALA E CA 1
ATOM 11201 C C . ALA E 1 124 ? -30.713 -22.264 34.059 1.00 24.32 124 ALA E C 1
ATOM 11202 O O . ALA E 1 124 ? -29.665 -22.900 33.949 1.00 25.57 124 ALA E O 1
ATOM 11204 N N . GLY E 1 125 ? -30.808 -21.139 34.770 1.00 22.62 125 GLY E N 1
ATOM 11205 C CA . GLY E 1 125 ? -29.647 -20.487 35.355 1.00 17.79 125 GLY E CA 1
ATOM 11206 C C . GLY E 1 125 ? -28.850 -21.309 36.356 1.00 21.40 125 GLY E C 1
ATOM 11207 O O . GLY E 1 125 ? -27.619 -21.275 36.350 1.00 21.45 125 GLY E O 1
ATOM 11208 N N . TYR E 1 126 ? -29.531 -22.047 37.226 1.00 23.25 126 TYR E N 1
ATOM 11209 C CA . TYR E 1 126 ? -28.826 -22.888 38.184 1.00 25.59 126 TYR E CA 1
ATOM 11210 C C . TYR E 1 126 ? -28.069 -24.006 37.466 1.00 26.69 126 TYR E C 1
ATOM 11211 O O . TYR E 1 126 ? -26.916 -24.301 37.805 1.00 24.36 126 TYR E O 1
ATOM 11220 N N . CYS E 1 127 ? -28.712 -24.614 36.470 1.00 21.79 127 CYS E N 1
ATOM 11221 C CA . CYS E 1 127 ? -28.088 -25.693 35.702 1.00 20.28 127 CYS E CA 1
ATOM 11222 C C . CYS E 1 127 ? -26.922 -25.188 34.851 1.00 21.45 127 CYS E C 1
ATOM 11223 O O . CYS E 1 127 ? -25.880 -25.839 34.745 1.00 22.75 127 CYS E O 1
ATOM 11226 N N . TYR E 1 128 ? -27.090 -24.017 34.260 1.00 20.08 128 TYR E N 1
ATOM 11227 C CA . TYR E 1 128 ? -25.976 -23.332 33.608 1.00 21.10 128 TYR E CA 1
ATOM 11228 C C . TYR E 1 128 ? -24.833 -23.070 34.590 1.00 24.68 128 TYR E C 1
ATOM 11229 O O . TYR E 1 128 ? -23.661 -23.267 34.258 1.00 26.14 128 TYR E O 1
ATOM 11238 N N . GLY E 1 129 ? -25.182 -22.626 35.797 1.00 22.51 129 GLY E N 1
ATOM 11239 C CA . GLY E 1 129 ? -24.194 -22.341 36.825 1.00 18.39 129 GLY E CA 1
ATOM 11240 C C . GLY E 1 129 ? -23.446 -23.597 37.243 1.00 20.84 129 GLY E C 1
ATOM 11241 O O . GLY E 1 129 ? -22.230 -23.567 37.436 1.00 18.37 129 GLY E O 1
ATOM 11242 N N . VAL E 1 130 ? -24.173 -24.705 37.386 1.00 20.83 130 VAL E N 1
ATOM 11243 C CA . VAL E 1 130 ? -23.564 -25.976 37.756 1.00 18.75 130 VAL E CA 1
ATOM 11244 C C . VAL E 1 130 ? -22.610 -26.499 36.677 1.00 23.60 130 VAL E C 1
ATOM 11245 O O . VAL E 1 130 ? -21.550 -27.068 36.993 1.00 18.24 130 VAL E O 1
ATOM 11249 N N . ALA E 1 131 ? -22.987 -26.308 35.410 1.00 19.70 131 ALA E N 1
ATOM 11250 C CA . ALA E 1 131 ? -22.142 -26.732 34.305 1.00 19.05 131 ALA E CA 1
ATOM 11251 C C . ALA E 1 131 ? -20.845 -25.933 34.337 1.00 22.31 131 ALA E C 1
ATOM 11252 O O . ALA E 1 131 ? -19.765 -26.457 34.046 1.00 20.99 131 ALA E O 1
ATOM 11254 N N . GLN E 1 132 ? -20.954 -24.664 34.705 1.00 22.61 132 GLN E N 1
ATOM 11255 C CA . GLN E 1 132 ? -19.794 -23.796 34.755 1.00 20.95 132 GLN E CA 1
ATOM 11256 C C . GLN E 1 132 ? -18.930 -24.108 35.969 1.00 17.11 132 GLN E C 1
ATOM 11257 O O . GLN E 1 132 ? -17.702 -24.131 35.883 1.00 21.41 132 GLN E O 1
ATOM 11263 N N . ALA E 1 133 ? -19.576 -24.347 37.106 1.00 14.27 133 ALA E N 1
ATOM 11264 C CA . ALA E 1 133 ? -18.855 -24.663 38.333 1.00 16.09 133 ALA E CA 1
ATOM 11265 C C . ALA E 1 133 ? -18.097 -25.984 38.131 1.00 20.19 133 ALA E C 1
ATOM 11266 O O . ALA E 1 133 ? -16.904 -26.097 38.445 1.00 18.35 133 ALA E O 1
ATOM 11268 N N . ASP E 1 134 ? -18.782 -26.968 37.555 1.00 18.88 134 ASP E N 1
ATOM 11269 C CA . ASP E 1 134 ? -18.141 -28.244 37.219 1.00 18.34 134 ASP E CA 1
ATOM 11270 C C . ASP E 1 134 ? -16.912 -28.051 36.320 1.00 22.04 134 ASP E C 1
ATOM 11271 O O . ASP E 1 134 ? -15.884 -28.690 36.520 1.00 25.73 134 ASP E O 1
ATOM 11276 N N . ALA E 1 135 ? -16.998 -27.151 35.348 1.00 21.11 135 ALA E N 1
ATOM 11277 C CA . ALA E 1 135 ? -15.859 -26.921 34.455 1.00 19.99 135 ALA E CA 1
ATOM 11278 C C . ALA E 1 135 ? -14.722 -26.175 35.155 1.00 18.87 135 ALA E C 1
ATOM 11279 O O . ALA E 1 135 ? -13.543 -26.460 34.938 1.00 20.18 135 ALA E O 1
ATOM 11281 N N . LEU E 1 136 ? -15.080 -25.224 36.008 1.00 17.03 136 LEU E N 1
ATOM 11282 C CA . LEU E 1 136 ? -14.083 -24.533 36.797 1.00 17.61 136 LEU E CA 1
ATOM 11283 C C . LEU E 1 136 ? -13.327 -25.528 37.677 1.00 19.35 136 LEU E C 1
ATOM 11284 O O . LEU E 1 136 ? -12.116 -25.425 37.831 1.00 22.70 136 LEU E O 1
ATOM 11289 N N . VAL E 1 137 ? -14.038 -26.498 38.247 1.00 17.52 137 VAL E N 1
ATOM 11290 C CA . VAL E 1 137 ? -13.393 -27.458 39.131 1.00 18.06 137 VAL E CA 1
ATOM 11291 C C . VAL E 1 137 ? -12.534 -28.449 38.350 1.00 19.28 137 VAL E C 1
ATOM 11292 O O . VAL E 1 137 ? -11.375 -28.663 38.693 1.00 16.86 137 VAL E O 1
ATOM 11296 N N . ARG E 1 138 ? -13.097 -29.053 37.302 1.00 19.54 138 ARG E N 1
ATOM 11297 C CA . ARG E 1 138 ? -12.380 -30.093 36.544 1.00 18.62 138 ARG E CA 1
ATOM 11298 C C . ARG E 1 138 ? -11.229 -29.546 35.701 1.00 20.88 138 ARG E C 1
ATOM 11299 O O . ARG E 1 138 ? -10.394 -30.308 35.224 1.00 22.48 138 ARG E O 1
ATOM 11307 N N . SER E 1 139 ? -11.157 -28.223 35.557 1.00 23.23 139 SER E N 1
ATOM 11308 C CA . SER E 1 139 ? -10.023 -27.588 34.873 1.00 23.07 139 SER E CA 1
ATOM 11309 C C . SER E 1 139 ? -8.983 -27.054 35.859 1.00 24.48 139 SER E C 1
ATOM 11310 O O . SER E 1 139 ? -7.971 -26.471 35.454 1.00 23.65 139 SER E O 1
ATOM 11313 N N . GLY E 1 140 ? -9.243 -27.232 37.152 1.00 22.03 140 GLY E N 1
ATOM 11314 C CA . GLY E 1 140 ? -8.314 -26.792 38.180 1.00 20.70 140 GLY E CA 1
ATOM 11315 C C . GLY E 1 140 ? -8.323 -25.284 38.392 1.00 23.90 140 GLY E C 1
ATOM 11316 O O . GLY E 1 140 ? -7.446 -24.743 39.064 1.00 23.85 140 GLY E O 1
ATOM 11317 N N . THR E 1 141 ? -9.310 -24.597 37.825 1.00 20.69 141 THR E N 1
ATOM 11318 C CA . THR E 1 141 ? -9.428 -23.155 38.016 1.00 23.87 141 THR E CA 1
ATOM 11319 C C . THR E 1 141 ? -9.939 -22.807 39.421 1.00 23.24 141 THR E C 1
ATOM 11320 O O . THR E 1 141 ? -9.530 -21.812 40.006 1.00 22.68 141 THR E O 1
ATOM 11324 N N . ALA E 1 142 ? -10.808 -23.643 39.970 1.00 21.11 142 ALA E N 1
ATOM 11325 C CA . ALA E 1 142 ? -11.368 -23.379 41.284 1.00 20.24 142 ALA E CA 1
ATOM 11326 C C . ALA E 1 142 ? -11.467 -24.681 42.045 1.00 26.75 142 ALA E C 1
ATOM 11327 O O . ALA E 1 142 ? -11.636 -25.745 41.449 1.00 30.51 142 ALA E O 1
ATOM 11329 N N . ARG E 1 143 ? -11.351 -24.603 43.364 1.00 26.89 143 ARG E N 1
ATOM 11330 C CA . ARG E 1 143 ? -11.442 -25.792 44.193 1.00 28.14 143 ARG E CA 1
ATOM 11331 C C . ARG E 1 143 ? -12.797 -25.863 44.894 1.00 24.46 143 ARG E C 1
ATOM 11332 O O . ARG E 1 143 ? -13.282 -26.941 45.200 1.00 20.83 143 ARG E O 1
ATOM 11340 N N . HIS E 1 144 ? -13.409 -24.702 45.125 1.00 23.77 144 HIS E N 1
ATOM 11341 C CA . HIS E 1 144 ? -14.734 -24.617 45.725 1.00 25.39 144 HIS E CA 1
ATOM 11342 C C . HIS E 1 144 ? -15.496 -23.493 45.013 1.00 23.46 144 HIS E C 1
ATOM 11343 O O . HIS E 1 144 ? -15.015 -22.374 44.949 1.00 21.77 144 HIS E O 1
ATOM 11350 N N . VAL E 1 145 ? -16.656 -23.802 44.445 1.00 21.02 145 VAL E N 1
ATOM 11351 C CA . VAL E 1 145 ? -17.410 -22.815 43.675 1.00 21.60 145 VAL E CA 1
ATOM 11352 C C . VAL E 1 145 ? -18.791 -22.706 44.263 1.00 19.26 145 VAL E C 1
ATOM 11353 O O . VAL E 1 145 ? -19.468 -23.726 44.446 1.00 19.14 145 VAL E O 1
ATOM 11357 N N . LEU E 1 146 ? -19.208 -21.473 44.546 1.00 18.77 146 LEU E N 1
ATOM 11358 C CA . LEU E 1 146 ? -20.563 -21.206 45.015 1.00 18.68 146 LEU E CA 1
ATOM 11359 C C . LEU E 1 146 ? -21.466 -20.878 43.809 1.00 16.72 146 LEU E C 1
ATOM 11360 O O . LEU E 1 146 ? -21.160 -19.988 42.997 1.00 15.04 146 LEU E O 1
ATOM 11365 N N . VAL E 1 147 ? -22.560 -21.619 43.683 1.00 15.68 147 VAL E N 1
ATOM 11366 C CA . VAL E 1 147 ? -23.580 -21.320 42.683 1.00 14.64 147 VAL E CA 1
ATOM 11367 C C . VAL E 1 147 ? -24.874 -21.005 43.410 1.00 20.28 147 VAL E C 1
ATOM 11368 O O . VAL E 1 147 ? -25.355 -21.795 44.245 1.00 17.83 147 VAL E O 1
ATOM 11372 N N . VAL E 1 148 ? -25.424 -19.836 43.116 1.00 18.33 148 VAL E N 1
ATOM 11373 C CA . VAL E 1 148 ? -26.669 -19.427 43.731 1.00 20.31 148 VAL E CA 1
ATOM 11374 C C . VAL E 1 148 ? -27.663 -19.052 42.654 1.00 22.78 148 VAL E C 1
ATOM 11375 O O . VAL E 1 148 ? -27.387 -18.182 41.821 1.00 26.07 148 VAL E O 1
ATOM 11379 N N . GLY E 1 149 ? -28.806 -19.724 42.659 1.00 19.95 149 GLY E N 1
ATOM 11380 C CA . GLY E 1 149 ? -29.940 -19.329 41.839 1.00 18.52 149 GLY E CA 1
ATOM 11381 C C . GLY E 1 149 ? -30.916 -18.574 42.733 1.00 25.14 149 GLY E C 1
ATOM 11382 O O . GLY E 1 149 ? -31.440 -19.126 43.699 1.00 27.72 149 GLY E O 1
ATOM 11383 N N . VAL E 1 150 ? -31.149 -17.305 42.408 1.00 27.93 150 VAL E N 1
ATOM 11384 C CA . VAL E 1 150 ? -31.921 -16.392 43.245 1.00 24.84 150 VAL E CA 1
ATOM 11385 C C . VAL E 1 150 ? -32.717 -15.434 42.375 1.00 26.87 150 VAL E C 1
ATOM 11386 O O . VAL E 1 150 ? -32.198 -14.906 41.384 1.00 23.42 150 VAL E O 1
ATOM 11390 N N . GLU E 1 151 ? -33.975 -15.209 42.746 1.00 29.84 151 GLU E N 1
ATOM 11391 C CA . GLU E 1 151 ? -34.863 -14.309 42.008 1.00 29.80 151 GLU E CA 1
ATOM 11392 C C . GLU E 1 151 ? -35.877 -13.601 42.921 1.00 32.07 151 GLU E C 1
ATOM 11393 O O . GLU E 1 151 ? -36.505 -14.227 43.786 1.00 30.99 151 GLU E O 1
ATOM 11399 N N . ARG E 1 152 ? -36.048 -12.298 42.732 1.00 30.26 152 ARG E N 1
ATOM 11400 C CA . ARG E 1 152 ? -37.263 -11.664 43.229 1.00 36.48 152 ARG E CA 1
ATOM 11401 C C . ARG E 1 152 ? -38.161 -11.402 42.020 1.00 31.89 152 ARG E C 1
ATOM 11402 O O . ARG E 1 152 ? -38.204 -10.297 41.499 1.00 27.78 152 ARG E O 1
ATOM 11410 N N . LEU E 1 153 ? -38.848 -12.444 41.559 1.00 32.99 153 LEU E N 1
ATOM 11411 C CA . LEU E 1 153 ? -39.652 -12.350 40.337 1.00 32.54 153 LEU E CA 1
ATOM 11412 C C . LEU E 1 153 ? -40.841 -11.409 40.518 1.00 35.80 153 LEU E C 1
ATOM 11413 O O . LEU E 1 153 ? -41.305 -10.794 39.557 1.00 37.70 153 LEU E O 1
ATOM 11418 N N . SER E 1 154 ? -41.323 -11.284 41.755 1.00 35.65 154 SER E N 1
ATOM 11419 C CA . SER E 1 154 ? -42.430 -10.374 42.048 1.00 36.86 154 SER E CA 1
ATOM 11420 C C . SER E 1 154 ? -42.089 -8.940 41.650 1.00 37.56 154 SER E C 1
ATOM 11421 O O . SER E 1 154 ? -42.985 -8.124 41.480 1.00 39.43 154 SER E O 1
ATOM 11424 N N . ASP E 1 155 ? -40.802 -8.630 41.493 1.00 33.80 155 ASP E N 1
ATOM 11425 C CA . ASP E 1 155 ? -40.414 -7.300 41.012 1.00 35.49 155 ASP E CA 1
ATOM 11426 C C . ASP E 1 155 ? -40.801 -7.053 39.546 1.00 37.26 155 ASP E C 1
ATOM 11427 O O . ASP E 1 155 ? -40.970 -5.900 39.124 1.00 37.50 155 ASP E O 1
ATOM 11432 N N . VAL E 1 156 ? -40.943 -8.129 38.772 1.00 35.63 156 VAL E N 1
ATOM 11433 C CA . VAL E 1 156 ? -41.229 -7.993 37.348 1.00 34.66 156 VAL E CA 1
ATOM 11434 C C . VAL E 1 156 ? -42.477 -8.740 36.882 1.00 36.25 156 VAL E C 1
ATOM 11435 O O . VAL E 1 156 ? -42.571 -9.123 35.715 1.00 34.04 156 VAL E O 1
ATOM 11439 N N . VAL E 1 157 ? -43.439 -8.932 37.781 1.00 40.25 157 VAL E N 1
ATOM 11440 C CA . VAL E 1 157 ? -44.741 -9.468 37.380 1.00 41.16 157 VAL E CA 1
ATOM 11441 C C . VAL E 1 157 ? -45.760 -8.345 37.170 1.00 43.20 157 VAL E C 1
ATOM 11442 O O . VAL E 1 157 ? -45.606 -7.244 37.705 1.00 43.30 157 VAL E O 1
ATOM 11446 N N . ASP E 1 158 ? -46.784 -8.639 36.371 1.00 42.14 158 ASP E N 1
ATOM 11447 C CA . ASP E 1 158 ? -47.952 -7.783 36.224 1.00 42.75 158 ASP E CA 1
ATOM 11448 C C . ASP E 1 158 ? -49.131 -8.503 36.867 1.00 42.30 158 ASP E C 1
ATOM 11449 O O . ASP E 1 158 ? -49.488 -9.593 36.441 1.00 43.25 158 ASP E O 1
ATOM 11454 N N . PRO E 1 159 ? -49.722 -7.907 37.913 1.00 42.14 159 PRO E N 1
ATOM 11455 C CA . PRO E 1 159 ? -50.888 -8.492 38.580 1.00 47.88 159 PRO E CA 1
ATOM 11456 C C . PRO E 1 159 ? -52.012 -8.828 37.608 1.00 50.78 159 PRO E C 1
ATOM 11457 O O . PRO E 1 159 ? -52.739 -9.785 37.859 1.00 57.57 159 PRO E O 1
ATOM 11461 N N . THR E 1 160 ? -52.163 -8.058 36.532 1.00 46.88 160 THR E N 1
ATOM 11462 C CA . THR E 1 160 ? -53.254 -8.305 35.587 1.00 48.68 160 THR E CA 1
ATOM 11463 C C . THR E 1 160 ? -52.880 -9.265 34.458 1.00 47.62 160 THR E C 1
ATOM 11464 O O . THR E 1 160 ? -53.719 -9.606 33.634 1.00 47.53 160 THR E O 1
ATOM 11468 N N . ASP E 1 161 ? -51.623 -9.698 34.421 1.00 45.97 161 ASP E N 1
ATOM 11469 C CA . ASP E 1 161 ? -51.175 -10.630 33.390 1.00 43.87 161 ASP E CA 1
ATOM 11470 C C . ASP E 1 161 ? -51.640 -12.050 33.694 1.00 44.90 161 ASP E C 1
ATOM 11471 O O . ASP E 1 161 ? -51.319 -12.612 34.742 1.00 43.61 161 ASP E O 1
ATOM 11476 N N . ARG E 1 162 ? -52.392 -12.629 32.766 1.00 48.59 162 ARG E N 1
ATOM 11477 C CA . ARG E 1 162 ? -52.881 -13.992 32.926 1.00 47.96 162 ARG E CA 1
ATOM 11478 C C . ARG E 1 162 ? -51.819 -15.041 32.632 1.00 42.48 162 ARG E C 1
ATOM 11479 O O . ARG E 1 162 ? -51.885 -16.145 33.161 1.00 45.12 162 ARG E O 1
ATOM 11487 N N . SER E 1 163 ? -50.833 -14.694 31.807 1.00 38.06 163 SER E N 1
ATOM 11488 C CA . SER E 1 163 ? -49.911 -15.695 31.256 1.00 38.45 163 SER E CA 1
ATOM 11489 C C . SER E 1 163 ? -48.894 -16.311 32.237 1.00 40.79 163 SER E C 1
ATOM 11490 O O . SER E 1 163 ? -48.597 -17.509 32.150 1.00 42.82 163 SER E O 1
ATOM 11493 N N . ILE E 1 164 ? -48.350 -15.513 33.156 1.00 36.57 164 ILE E N 1
ATOM 11494 C CA . ILE E 1 164 ? -47.282 -16.026 34.019 1.00 32.20 164 ILE E CA 1
ATOM 11495 C C . ILE E 1 164 ? -47.278 -15.493 35.468 1.00 35.39 164 ILE E C 1
ATOM 11496 O O . ILE E 1 164 ? -46.775 -16.165 36.372 1.00 38.49 164 ILE E O 1
ATOM 11501 N N . SER E 1 165 ? -47.854 -14.313 35.691 1.00 34.22 165 SER E N 1
ATOM 11502 C CA . SER E 1 165 ? -47.717 -13.609 36.972 1.00 36.90 165 SER E CA 1
ATOM 11503 C C . SER E 1 165 ? -47.883 -14.484 38.216 1.00 37.37 165 SER E C 1
ATOM 11504 O O . SER E 1 165 ? -47.014 -14.505 39.091 1.00 32.36 165 SER E O 1
ATOM 11507 N N . PHE E 1 166 ? -48.992 -15.212 38.284 1.00 37.29 166 PHE E N 1
ATOM 11508 C CA . PHE E 1 166 ? -49.390 -15.882 39.516 1.00 39.91 166 PHE E CA 1
ATOM 11509 C C . PHE E 1 166 ? -48.596 -17.148 39.814 1.00 39.91 166 PHE E C 1
ATOM 11510 O O . PHE E 1 166 ? -48.652 -17.661 40.926 1.00 40.97 166 PHE E O 1
ATOM 11518 N N . LEU E 1 167 ? -47.862 -17.652 38.825 1.00 41.22 167 LEU E N 1
ATOM 11519 C CA . LEU E 1 167 ? -46.994 -18.815 39.024 1.00 37.11 167 LEU E CA 1
ATOM 11520 C C . LEU E 1 167 ? -45.693 -18.456 39.726 1.00 33.57 167 LEU E C 1
ATOM 11521 O O . LEU E 1 167 ? -45.081 -19.295 40.389 1.00 30.69 167 LEU E O 1
ATOM 11526 N N . LEU E 1 168 ? -45.254 -17.214 39.557 1.00 33.15 168 LEU E N 1
ATOM 11527 C CA . LEU E 1 168 ? -43.914 -16.835 39.989 1.00 33.08 168 LEU E CA 1
ATOM 11528 C C . LEU E 1 168 ? -43.802 -16.528 41.489 1.00 33.07 168 LEU E C 1
ATOM 11529 O O . LEU E 1 168 ? -44.612 -15.790 42.057 1.00 33.16 168 LEU E O 1
ATOM 11534 N N . GLY E 1 169 ? -42.788 -17.108 42.124 1.00 35.44 169 GLY E N 1
ATOM 11535 C CA . GLY E 1 169 ? -42.462 -16.819 43.511 1.00 31.38 169 GLY E CA 1
ATOM 11536 C C . GLY E 1 169 ? -41.017 -16.365 43.621 1.00 33.22 169 GLY E C 1
ATOM 11537 O O . GLY E 1 169 ? -40.296 -16.308 42.604 1.00 29.21 169 GLY E O 1
ATOM 11538 N N . ASP E 1 170 ? -40.593 -16.058 44.850 1.00 34.53 170 ASP E N 1
ATOM 11539 C CA . ASP E 1 170 ? -39.267 -15.492 45.112 1.00 31.52 170 ASP E CA 1
ATOM 11540 C C . ASP E 1 170 ? -38.449 -16.408 46.022 1.00 29.33 170 ASP E C 1
ATOM 11541 O O . ASP E 1 170 ? -39.002 -17.101 46.876 1.00 30.57 170 ASP E O 1
ATOM 11546 N N . GLY E 1 171 ? -37.133 -16.404 45.854 1.00 28.89 171 GLY E N 1
ATOM 11547 C CA . GLY E 1 171 ? -36.283 -17.193 46.726 1.00 32.09 171 GLY E CA 1
ATOM 11548 C C . GLY E 1 171 ? -34.860 -17.376 46.245 1.00 30.22 171 GLY E C 1
ATOM 11549 O O . GLY E 1 171 ? -34.477 -16.858 45.185 1.00 25.35 171 GLY E O 1
ATOM 11550 N N . ALA E 1 172 ? -34.069 -18.105 47.035 1.00 29.09 172 ALA E N 1
ATOM 11551 C CA . ALA E 1 172 ? -32.693 -18.430 46.647 1.00 25.34 172 ALA E CA 1
ATOM 11552 C C . ALA E 1 172 ? -32.337 -19.877 46.987 1.00 25.29 172 ALA E C 1
ATOM 11553 O O . ALA E 1 172 ? -32.775 -20.421 47.999 1.00 27.27 172 ALA E O 1
ATOM 11555 N N . GLY E 1 173 ? -31.530 -20.489 46.135 1.00 24.73 173 GLY E N 1
ATOM 11556 C CA . GLY E 1 173 ? -31.027 -21.823 46.390 1.00 23.88 173 GLY E CA 1
ATOM 11557 C C . GLY E 1 173 ? -29.571 -21.819 45.988 1.00 24.74 173 GLY E C 1
ATOM 11558 O O . GLY E 1 173 ? -29.198 -21.270 44.935 1.00 23.10 173 GLY E O 1
ATOM 11559 N N . ALA E 1 174 ? -28.739 -22.415 46.828 1.00 22.10 174 ALA E N 1
ATOM 11560 C CA . ALA E 1 174 ? -27.305 -22.359 46.620 1.00 20.46 174 ALA E CA 1
ATOM 11561 C C . ALA E 1 174 ? -26.715 -23.747 46.801 1.00 19.79 174 ALA E C 1
ATOM 11562 O O . ALA E 1 174 ? -27.219 -24.543 47.596 1.00 20.70 174 ALA E O 1
ATOM 11564 N N . VAL E 1 175 ? -25.658 -24.025 46.047 1.00 16.88 175 VAL E N 1
ATOM 11565 C CA . VAL E 1 175 ? -24.881 -25.242 46.207 1.00 19.32 175 VAL E CA 1
ATOM 11566 C C . VAL E 1 175 ? -23.416 -24.872 46.099 1.00 20.49 175 VAL E C 1
ATOM 11567 O O . VAL E 1 175 ? -23.050 -23.861 45.477 1.00 15.66 175 VAL E O 1
ATOM 11571 N N . ILE E 1 176 ? -22.578 -25.706 46.702 1.00 22.31 176 ILE E N 1
ATOM 11572 C CA . ILE E 1 176 ? -21.138 -25.554 46.602 1.00 20.23 176 ILE E CA 1
ATOM 11573 C C . ILE E 1 176 ? -20.595 -26.772 45.876 1.00 20.81 176 ILE E C 1
ATOM 11574 O O . ILE E 1 176 ? -20.843 -27.919 46.276 1.00 17.62 176 ILE E O 1
ATOM 11579 N N . VAL E 1 177 ? -19.884 -26.507 44.786 1.00 21.71 177 VAL E N 1
ATOM 11580 C CA . VAL E 1 177 ? -19.245 -27.545 43.983 1.00 24.67 177 VAL E CA 1
ATOM 11581 C C . VAL E 1 177 ? -17.749 -27.600 44.328 1.00 26.67 177 VAL E C 1
ATOM 11582 O O . VAL E 1 177 ? -17.091 -26.561 44.469 1.00 27.74 177 VAL E O 1
ATOM 11586 N N . ALA E 1 178 ? -17.217 -28.804 44.485 1.00 24.84 178 ALA E N 1
ATOM 11587 C CA . ALA E 1 178 ? -15.843 -28.952 44.946 1.00 23.94 178 ALA E CA 1
ATOM 11588 C C . ALA E 1 178 ? -15.128 -30.090 44.219 1.00 23.50 178 ALA E C 1
ATOM 11589 O O . ALA E 1 178 ? -15.761 -30.960 43.623 1.00 21.02 178 ALA E O 1
ATOM 11591 N N . ALA E 1 179 ? -13.803 -30.067 44.264 1.00 21.67 179 ALA E N 1
ATOM 11592 C CA . ALA E 1 179 ? -13.015 -31.169 43.746 1.00 19.78 179 ALA E CA 1
ATOM 11593 C C . ALA E 1 179 ? -13.425 -32.464 44.425 1.00 20.79 179 ALA E C 1
ATOM 11594 O O . ALA E 1 179 ? -13.662 -32.502 45.632 1.00 22.35 179 ALA E O 1
ATOM 11596 N N . SER E 1 180 ? -13.501 -33.532 43.643 1.00 22.54 180 SER E N 1
ATOM 11597 C CA . SER E 1 180 ? -13.876 -34.838 44.161 1.00 21.14 180 SER E CA 1
ATOM 11598 C C . SER E 1 180 ? -12.976 -35.910 43.554 1.00 25.37 180 SER E C 1
ATOM 11599 O O . SER E 1 180 ? -12.536 -35.779 42.397 1.00 20.34 180 SER E O 1
ATOM 11602 N N . ASP E 1 181 ? -12.709 -36.955 44.338 1.00 24.35 181 ASP E N 1
ATOM 11603 C CA . ASP E 1 181 ? -12.007 -38.139 43.859 1.00 24.68 181 ASP E CA 1
ATOM 11604 C C . ASP E 1 181 ? -12.893 -39.031 42.981 1.00 27.74 181 ASP E C 1
ATOM 11605 O O . ASP E 1 181 ? -12.385 -39.781 42.158 1.00 32.48 181 ASP E O 1
ATOM 11610 N N . GLU E 1 182 ? -14.209 -38.964 43.172 1.00 21.46 182 GLU E N 1
ATOM 11611 C CA . GLU E 1 182 ? -15.157 -39.737 42.357 1.00 25.30 182 GLU E CA 1
ATOM 11612 C C . GLU E 1 182 ? -16.076 -38.814 41.569 1.00 26.04 182 GLU E C 1
ATOM 11613 O O . GLU E 1 182 ? -16.420 -37.744 42.046 1.00 26.51 182 GLU E O 1
ATOM 11619 N N . PRO E 1 183 ? -16.491 -39.228 40.365 1.00 28.83 183 PRO E N 1
ATOM 11620 C CA . PRO E 1 183 ? -17.391 -38.386 39.561 1.00 26.51 183 PRO E CA 1
ATOM 11621 C C . PRO E 1 183 ? -18.693 -38.090 40.319 1.00 27.45 183 PRO E C 1
ATOM 11622 O O . PRO E 1 183 ? -19.373 -39.037 40.708 1.00 31.25 183 PRO E O 1
ATOM 11626 N N . GLY E 1 184 ? -19.025 -36.816 40.534 1.00 23.85 184 GLY E N 1
ATOM 11627 C CA . GLY E 1 184 ? -20.268 -36.460 41.206 1.00 25.84 184 GLY E CA 1
ATOM 11628 C C . GLY E 1 184 ? -21.246 -35.690 40.322 1.00 27.99 184 GLY E C 1
ATOM 11629 O O . GLY E 1 184 ? -22.427 -35.508 40.667 1.00 24.77 184 GLY E O 1
ATOM 11630 N N . ILE E 1 185 ? -20.750 -35.211 39.185 1.00 23.46 185 ILE E N 1
ATOM 11631 C CA . ILE E 1 185 ? -21.577 -34.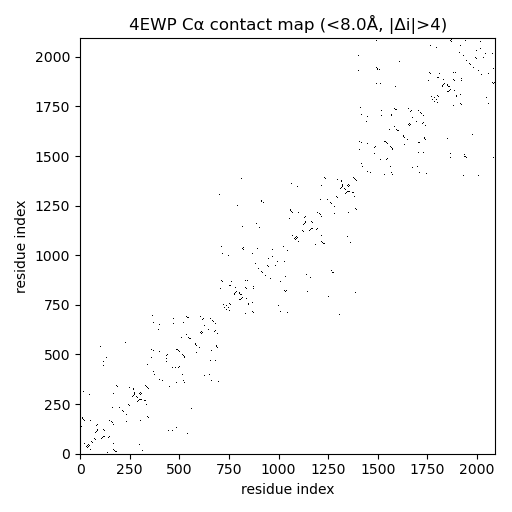443 38.277 1.00 22.71 185 ILE E CA 1
ATOM 11632 C C . ILE E 1 185 ? -21.353 -34.930 36.859 1.00 24.46 185 ILE E C 1
ATOM 11633 O O . ILE E 1 185 ? -20.261 -34.780 36.314 1.00 24.62 185 ILE E O 1
ATOM 11638 N N . SER E 1 186 ? -22.383 -35.514 36.260 1.00 21.50 186 SER E N 1
ATOM 11639 C CA . SER E 1 186 ? -22.263 -36.045 34.905 1.00 18.99 186 SER E CA 1
ATOM 11640 C C . SER E 1 186 ? -22.073 -34.945 33.843 1.00 23.12 186 SER E C 1
ATOM 11641 O O . SER E 1 186 ? -22.214 -33.763 34.137 1.00 23.75 186 SER E O 1
ATOM 11644 N N . PRO E 1 187 ? -21.730 -35.330 32.601 1.00 24.46 187 PRO E N 1
ATOM 11645 C CA . PRO E 1 187 ? -21.531 -34.317 31.554 1.00 19.69 187 PRO E CA 1
ATOM 11646 C C . PRO E 1 187 ? -22.810 -33.532 31.273 1.00 27.45 187 PRO E C 1
ATOM 11647 O O . PRO E 1 187 ? -23.872 -34.119 31.068 1.00 28.52 187 PRO E O 1
ATOM 11651 N N . SER E 1 188 ? -22.711 -32.205 31.265 1.00 29.75 188 SER E N 1
ATOM 11652 C CA . SER E 1 188 ? -23.895 -31.385 31.103 1.00 28.00 188 SER E CA 1
ATOM 11653 C C . SER E 1 188 ? -24.448 -31.515 29.705 1.00 25.36 188 SER E C 1
ATOM 11654 O O . SER E 1 188 ? -23.707 -31.488 28.719 1.00 25.99 188 SER E O 1
ATOM 11657 N N . VAL E 1 189 ? -25.757 -31.699 29.632 1.00 25.34 189 VAL E N 1
ATOM 11658 C CA . VAL E 1 189 ? -26.476 -31.520 28.386 1.00 27.04 189 VAL E CA 1
ATOM 11659 C C . VAL E 1 189 ? -27.179 -30.184 28.547 1.00 24.82 189 VAL E C 1
ATOM 11660 O O . VAL E 1 189 ? -28.131 -30.073 29.329 1.00 24.35 189 VAL E O 1
ATOM 11664 N N . TRP E 1 190 ? -26.664 -29.157 27.872 1.00 25.24 190 TRP E N 1
ATOM 11665 C CA . TRP E 1 190 ? -27.239 -27.806 27.946 1.00 27.79 190 TRP E CA 1
ATOM 11666 C C . TRP E 1 190 ? -27.207 -27.151 26.583 1.00 26.02 190 TRP E C 1
ATOM 11667 O O . TRP E 1 190 ? -26.396 -27.512 25.743 1.00 25.04 190 TRP E O 1
ATOM 11678 N N . GLY E 1 191 ? -28.092 -26.191 26.354 1.00 18.49 191 GLY E N 1
ATOM 11679 C CA . GLY E 1 191 ? -28.176 -25.597 25.036 1.00 19.08 191 GLY E CA 1
ATOM 11680 C C . GLY E 1 191 ? -29.078 -24.390 25.002 1.00 25.68 191 GLY E C 1
ATOM 11681 O O . GLY E 1 191 ? -29.535 -23.902 26.046 1.00 20.05 191 GLY E O 1
ATOM 11682 N N . SER E 1 192 ? -29.338 -23.925 23.786 1.00 24.21 192 SER E N 1
ATOM 11683 C CA . SER E 1 192 ? -30.189 -22.771 23.554 1.00 26.99 192 SER E CA 1
ATOM 11684 C C . SER E 1 192 ? -30.983 -22.952 22.260 1.00 29.12 192 SER E C 1
ATOM 11685 O O . SER E 1 192 ? -30.607 -23.718 21.373 1.00 28.00 192 SER E O 1
ATOM 11688 N N . ASP E 1 193 ? -32.088 -22.229 22.158 1.00 31.57 193 ASP E N 1
ATOM 11689 C CA . ASP E 1 193 ? -32.822 -22.130 20.910 1.00 30.47 193 ASP E CA 1
ATOM 11690 C C . ASP E 1 193 ? -33.336 -20.713 20.811 1.00 29.20 193 ASP E C 1
ATOM 11691 O O . ASP E 1 193 ? -34.491 -20.444 21.132 1.00 33.64 193 ASP E O 1
ATOM 11696 N N . GLY E 1 194 ? -32.455 -19.814 20.374 1.00 26.81 194 GLY E N 1
ATOM 11697 C CA . GLY E 1 194 ? -32.737 -18.393 20.285 1.00 31.45 194 GLY E CA 1
ATOM 11698 C C . GLY E 1 194 ? -33.791 -18.000 19.264 1.00 32.48 194 GLY E C 1
ATOM 11699 O O . GLY E 1 194 ? -34.259 -16.861 19.243 1.00 31.80 194 GLY E O 1
ATOM 11700 N N . GLU E 1 195 ? -34.173 -18.937 18.410 1.00 35.69 195 GLU E N 1
ATOM 11701 C CA . GLU E 1 195 ? -35.225 -18.657 17.451 1.00 41.76 195 GLU E CA 1
ATOM 11702 C C . GLU E 1 195 ? -36.547 -18.465 18.188 1.00 37.54 195 GLU E C 1
ATOM 11703 O O . GLU E 1 195 ? -37.475 -17.842 17.680 1.00 35.75 195 GLU E O 1
ATOM 11709 N N . ARG E 1 196 ? -36.623 -19.015 19.392 1.00 35.97 196 ARG E N 1
ATOM 11710 C CA . ARG E 1 196 ? -37.806 -18.880 20.228 1.00 34.73 196 ARG E CA 1
ATOM 11711 C C . ARG E 1 196 ? -37.542 -17.895 21.366 1.00 32.51 196 ARG E C 1
ATOM 11712 O O . ARG E 1 196 ? -38.139 -17.993 22.439 1.00 35.30 196 ARG E O 1
ATOM 11720 N N . TRP E 1 197 ? -36.632 -16.954 21.127 1.00 28.19 197 TRP E N 1
ATOM 11721 C CA . TRP E 1 197 ? -36.293 -15.925 22.115 1.00 29.37 197 TRP E CA 1
ATOM 11722 C C . TRP E 1 197 ? -37.555 -15.239 22.672 1.00 31.16 197 TRP E C 1
ATOM 11723 O O . TRP E 1 197 ? -37.605 -14.885 23.850 1.00 30.91 197 TRP E O 1
ATOM 11734 N N . SER E 1 198 ? -38.587 -15.068 21.845 1.00 28.65 198 SER E N 1
ATOM 11735 C CA . SER E 1 198 ? -39.729 -14.278 22.304 1.00 38.13 198 SER E CA 1
ATOM 11736 C C . SER E 1 198 ? -40.831 -15.096 23.009 1.00 41.68 198 SER E C 1
ATOM 11737 O O . SER E 1 198 ? -41.794 -14.533 23.523 1.00 42.71 198 SER E O 1
ATOM 11740 N N . THR E 1 199 ? -40.672 -16.415 23.047 1.00 39.06 199 THR E N 1
ATOM 11741 C CA . THR E 1 199 ? -41.665 -17.305 23.647 1.00 36.24 199 THR E CA 1
ATOM 11742 C C . THR E 1 199 ? -41.917 -17.002 25.133 1.00 36.35 199 THR E C 1
ATOM 11743 O O . THR E 1 199 ? -43.058 -17.084 25.602 1.00 36.13 199 THR E O 1
ATOM 11747 N N . ILE E 1 200 ? -40.847 -16.676 25.861 1.00 31.58 200 ILE E N 1
ATOM 11748 C CA . ILE E 1 200 ? -40.936 -16.126 27.209 1.00 33.44 200 ILE E CA 1
ATOM 11749 C C . ILE E 1 200 ? -40.124 -14.841 27.200 1.00 39.40 200 ILE E C 1
ATOM 11750 O O . ILE E 1 200 ? -38.934 -14.866 26.906 1.00 40.10 200 ILE E O 1
ATOM 11755 N N . SER E 1 201 ? -40.748 -13.716 27.520 1.00 43.51 201 SER E N 1
ATOM 11756 C CA . SER E 1 201 ? -40.060 -12.440 27.366 1.00 44.31 201 SER E CA 1
ATOM 11757 C C . SER E 1 201 ? -40.667 -11.330 28.215 1.00 43.02 201 SER E C 1
ATOM 11758 O O . SER E 1 201 ? -41.664 -11.534 28.902 1.00 43.82 201 SER E O 1
ATOM 11761 N N . MET E 1 202 ? -40.039 -10.159 28.169 1.00 38.46 202 MET E N 1
ATOM 11762 C CA . MET E 1 202 ? -40.556 -8.981 28.834 1.00 36.03 202 MET E CA 1
ATOM 11763 C C . MET E 1 202 ? -41.550 -8.328 27.898 1.00 36.83 202 MET E C 1
ATOM 11764 O O . MET E 1 202 ? -41.479 -8.520 26.682 1.00 38.73 202 MET E O 1
ATOM 11769 N N . THR E 1 203 ? -42.479 -7.556 28.455 1.00 38.10 203 THR E N 1
ATOM 11770 C CA . THR E 1 203 ? -43.485 -6.886 27.635 1.00 38.23 203 THR E CA 1
ATOM 11771 C C . THR E 1 203 ? -42.826 -5.954 26.617 1.00 42.66 203 THR E C 1
ATOM 11772 O O . THR E 1 203 ? -43.278 -5.851 25.476 1.00 48.44 203 THR E O 1
ATOM 11776 N N . HIS E 1 204 ? -41.769 -5.266 27.039 1.00 40.21 204 HIS E N 1
ATOM 11777 C CA . HIS E 1 204 ? -41.018 -4.377 26.149 1.00 41.71 204 HIS E CA 1
ATOM 11778 C C . HIS E 1 204 ? -39.642 -4.029 26.705 1.00 38.92 204 HIS E C 1
ATOM 11779 O O . HIS E 1 204 ? -39.307 -4.379 27.839 1.00 38.14 204 HIS E O 1
ATOM 11786 N N . SER E 1 205 ? -38.853 -3.339 25.890 1.00 39.40 205 SER E N 1
ATOM 11787 C CA . SER E 1 205 ? -37.477 -3.010 26.228 1.00 39.44 205 SER E CA 1
ATOM 11788 C C . SER E 1 205 ? -37.391 -1.903 27.272 1.00 41.42 205 SER E C 1
ATOM 11789 O O . SER E 1 205 ? -38.260 -1.028 27.338 1.00 45.01 205 SER E O 1
ATOM 11792 N N . GLN E 1 206 ? -36.330 -1.944 28.073 1.00 38.58 206 GLN E N 1
ATOM 11793 C CA . GLN E 1 206 ? -36.079 -0.919 29.080 1.00 39.32 206 GLN E CA 1
ATOM 11794 C C . GLN E 1 206 ? -35.876 0.453 28.440 1.00 38.55 206 GLN E C 1
ATOM 11795 O O . GLN E 1 206 ? -36.122 1.480 29.072 1.00 37.35 206 GLN E O 1
ATOM 11801 N N . LEU E 1 207 ? -35.429 0.470 27.186 1.00 38.74 207 LEU E N 1
ATOM 11802 C CA . LEU E 1 207 ? -35.170 1.733 26.502 1.00 38.85 207 LEU E CA 1
ATOM 11803 C C . LEU E 1 207 ? -36.496 2.411 26.213 1.00 42.95 207 LEU E C 1
ATOM 11804 O O . LEU E 1 207 ? -36.568 3.626 26.030 1.00 46.90 207 LEU E O 1
ATOM 11809 N N . GLU E 1 208 ? -37.552 1.610 26.167 1.00 43.35 208 GLU E N 1
ATOM 11810 C CA . GLU E 1 208 ? -38.885 2.140 25.954 1.00 45.71 208 GLU E CA 1
ATOM 11811 C C . GLU E 1 208 ? -39.212 2.969 27.196 1.00 43.45 208 GLU E C 1
ATOM 11812 O O . GLU E 1 208 ? -39.735 4.086 27.105 1.00 39.82 208 GLU E O 1
ATOM 11818 N N . LEU E 1 209 ? -38.864 2.422 28.360 1.00 41.99 209 LEU E N 1
ATOM 11819 C CA . LEU E 1 209 ? -39.035 3.135 29.622 1.00 42.94 209 LEU E CA 1
ATOM 11820 C C . LEU E 1 209 ? -38.137 4.372 29.660 1.00 44.79 209 LEU E C 1
ATOM 11821 O O . LEU E 1 209 ? -38.576 5.464 30.045 1.00 45.04 209 LEU E O 1
ATOM 11826 N N . ARG E 1 210 ? -36.884 4.198 29.249 1.00 43.05 210 ARG E N 1
ATOM 11827 C CA . ARG E 1 210 ? -35.955 5.314 29.175 1.00 42.78 210 ARG E CA 1
ATOM 11828 C C . ARG E 1 210 ? -36.531 6.471 28.374 1.00 42.45 210 ARG E C 1
ATOM 11829 O O . ARG E 1 210 ? -36.572 7.605 28.856 1.00 43.99 210 ARG E O 1
ATOM 11837 N N . ASP E 1 211 ? -36.980 6.183 27.155 1.00 42.37 211 ASP E N 1
ATOM 11838 C CA . ASP E 1 211 ? -37.444 7.230 26.248 1.00 44.49 211 ASP E CA 1
ATOM 11839 C C . ASP E 1 211 ? -38.685 7.966 26.748 1.00 49.27 211 ASP E C 1
ATOM 11840 O O . ASP E 1 211 ? -38.839 9.162 26.507 1.00 51.15 211 ASP E O 1
ATOM 11845 N N . ALA E 1 212 ? -39.562 7.257 27.450 1.00 49.90 212 ALA E N 1
ATOM 11846 C CA . ALA E 1 212 ? -40.790 7.861 27.961 1.00 51.61 212 ALA E CA 1
ATOM 11847 C C . ALA E 1 212 ? -40.518 8.848 29.103 1.00 53.62 212 ALA E C 1
ATOM 11848 O O . ALA E 1 212 ? -40.936 10.004 29.042 1.00 55.85 212 ALA E O 1
ATOM 11850 N N . VAL E 1 213 ? -39.802 8.399 30.133 1.00 51.91 213 VAL E N 1
ATOM 11851 C CA . VAL E 1 213 ? -39.545 9.244 31.292 1.00 53.25 213 VAL E CA 1
ATOM 11852 C C . VAL E 1 213 ? -38.705 10.468 30.932 1.00 53.65 213 VAL E C 1
ATOM 11853 O O . VAL E 1 213 ? -39.027 11.586 31.344 1.00 54.06 213 VAL E O 1
ATOM 11857 N N . GLU E 1 214 ? -37.648 10.266 30.148 1.00 50.93 214 GLU E N 1
ATOM 11858 C CA . GLU E 1 214 ? -36.780 11.375 29.748 1.00 49.98 214 GLU E CA 1
ATOM 11859 C C . GLU E 1 214 ? -37.491 12.390 28.860 1.00 54.44 214 GLU E C 1
ATOM 11860 O O . GLU E 1 214 ? -37.257 13.597 28.965 1.00 54.53 214 GLU E O 1
ATOM 11866 N N . HIS E 1 215 ? -38.366 11.910 27.987 1.00 55.77 215 HIS E N 1
ATOM 11867 C CA . HIS E 1 215 ? -39.131 12.816 27.146 1.00 58.38 215 HIS E CA 1
ATOM 11868 C C . HIS E 1 215 ? -40.014 13.721 28.008 1.00 58.28 215 HIS E C 1
ATOM 11869 O O . HIS E 1 215 ? -40.049 14.944 27.823 1.00 59.44 215 HIS E O 1
ATOM 11876 N N . ALA E 1 216 ? -40.721 13.109 28.952 1.00 56.02 216 ALA E N 1
ATOM 11877 C CA . ALA E 1 216 ? -41.556 13.850 29.884 1.00 58.64 216 ALA E CA 1
ATOM 11878 C C . ALA E 1 216 ? -40.729 14.854 30.690 1.00 60.78 216 ALA E C 1
ATOM 11879 O O . ALA E 1 216 ? -41.115 16.021 30.831 1.00 64.75 216 ALA E O 1
ATOM 11881 N N . ARG E 1 217 ? -39.592 14.394 31.208 1.00 54.94 217 ARG E N 1
ATOM 11882 C CA . ARG E 1 217 ? -38.737 15.212 32.060 1.00 55.75 217 ARG E CA 1
ATOM 11883 C C . ARG E 1 217 ? -38.230 16.463 31.347 1.00 59.28 217 ARG E C 1
ATOM 11884 O O . ARG E 1 217 ? -38.223 17.552 31.924 1.00 59.74 217 ARG E O 1
ATOM 11892 N N . THR E 1 218 ? -37.807 16.316 30.096 1.00 62.36 218 THR E N 1
ATOM 11893 C CA . THR E 1 218 ? -37.274 17.460 29.354 1.00 67.90 218 THR E CA 1
ATOM 11894 C C . THR E 1 218 ? -38.347 18.331 28.717 1.00 69.44 218 THR E C 1
ATOM 11895 O O . THR E 1 218 ? -38.166 19.539 28.601 1.00 70.79 218 THR E O 1
ATOM 11899 N N . THR E 1 219 ? -39.459 17.730 28.304 1.00 69.96 219 THR E N 1
ATOM 11900 C CA . THR E 1 219 ? -40.519 18.500 27.650 1.00 71.90 219 THR E CA 1
ATOM 11901 C C . THR E 1 219 ? -41.598 18.951 28.633 1.00 73.76 219 THR E C 1
ATOM 11902 O O . THR E 1 219 ? -42.290 19.937 28.391 1.00 75.05 219 THR E O 1
ATOM 11906 N N . GLY E 1 220 ? -41.724 18.235 29.747 1.00 73.35 220 GLY E N 1
ATOM 11907 C CA . GLY E 1 220 ? -42.739 18.542 30.735 1.00 73.93 220 GLY E CA 1
ATOM 11908 C C . GLY E 1 220 ? -44.056 17.899 30.353 1.00 74.01 220 GLY E C 1
ATOM 11909 O O . GLY E 1 220 ? -45.000 17.866 31.147 1.00 75.94 220 GLY E O 1
ATOM 11910 N N . ASP E 1 221 ? -44.122 17.392 29.125 1.00 70.75 221 ASP E N 1
ATOM 11911 C CA . ASP E 1 221 ? -45.321 16.715 28.645 1.00 71.19 221 ASP E CA 1
ATOM 11912 C C . ASP E 1 221 ? -45.358 15.290 29.175 1.00 66.56 221 ASP E C 1
ATOM 11913 O O . ASP E 1 221 ? -44.797 14.380 28.568 1.00 66.33 221 ASP E O 1
ATOM 11918 N N . ALA E 1 222 ? -46.025 15.096 30.306 1.00 64.38 222 ALA E N 1
ATOM 11919 C CA . ALA E 1 222 ? -45.989 13.808 30.981 1.00 60.49 222 ALA E CA 1
ATOM 11920 C C . ALA E 1 222 ? -47.139 12.886 30.585 1.00 57.36 222 ALA E C 1
ATOM 11921 O O . ALA E 1 222 ? -47.346 11.848 31.210 1.00 55.14 222 ALA E O 1
ATOM 11923 N N . SER E 1 223 ? -47.888 13.260 29.553 1.00 59.49 223 SER E N 1
ATOM 11924 C CA . SER E 1 223 ? -48.843 12.331 28.963 1.00 66.11 223 SER E CA 1
ATOM 11925 C C . SER E 1 223 ? -48.027 11.183 28.402 1.00 70.61 223 SER E C 1
ATOM 11926 O O . SER E 1 223 ? -46.785 11.236 28.407 1.00 73.12 223 SER E O 1
ATOM 11929 N N . ALA E 1 224 ? -48.711 10.138 27.945 1.00 70.83 224 ALA E N 1
ATOM 11930 C CA . ALA E 1 224 ? -48.037 8.905 27.526 1.00 67.72 224 ALA E CA 1
ATOM 11931 C C . ALA E 1 224 ? -47.625 8.069 28.736 1.00 61.94 224 ALA E C 1
ATOM 11932 O O . ALA E 1 224 ? -47.560 6.842 28.658 1.00 60.24 224 ALA E O 1
ATOM 11934 N N . ILE E 1 225 ? -47.340 8.747 29.846 1.00 58.19 225 ILE E N 1
ATOM 11935 C CA . ILE E 1 225 ? -47.116 8.087 31.128 1.00 54.77 225 ILE E CA 1
ATOM 11936 C C . ILE E 1 225 ? -48.404 8.101 31.946 1.00 58.32 225 ILE E C 1
ATOM 11937 O O . ILE E 1 225 ? -48.829 7.064 32.456 1.00 59.95 225 ILE E O 1
ATOM 11942 N N . THR E 1 226 ? -49.013 9.280 32.081 1.00 57.26 226 THR E N 1
ATOM 11943 C CA . THR E 1 226 ? -50.326 9.390 32.711 1.00 58.26 226 THR E CA 1
ATOM 11944 C C . THR E 1 226 ? -51.347 8.953 31.685 1.00 58.91 226 THR E C 1
ATOM 11945 O O . THR E 1 226 ? -51.218 9.265 30.499 1.00 59.18 226 THR E O 1
ATOM 11949 N N . GLY E 1 227 ? -52.358 8.223 32.130 1.00 60.27 227 GLY E N 1
ATOM 11950 C CA . GLY E 1 227 ? -53.304 7.651 31.195 1.00 67.55 227 GLY E CA 1
ATOM 11951 C C . GLY E 1 227 ? -52.654 6.622 30.279 1.00 69.02 227 GLY E C 1
ATOM 11952 O O . GLY E 1 227 ? -53.203 6.276 29.234 1.00 70.80 227 GLY E O 1
ATOM 11953 N N . ALA E 1 228 ? -51.476 6.138 30.654 1.00 67.11 228 ALA E N 1
ATOM 11954 C CA . ALA E 1 228 ? -50.902 5.004 29.950 1.00 67.78 228 ALA E CA 1
ATOM 11955 C C . ALA E 1 228 ? -51.704 3.761 30.317 1.00 72.69 228 ALA E C 1
ATOM 11956 O O . ALA E 1 228 ? -51.826 3.408 31.492 1.00 73.51 228 ALA E O 1
ATOM 11958 N N . GLU E 1 229 ? -52.278 3.117 29.310 1.00 76.14 229 GLU E N 1
ATOM 11959 C CA . GLU E 1 229 ? -52.967 1.857 29.516 1.00 80.66 229 GLU E CA 1
ATOM 11960 C C . GLU E 1 229 ? -51.950 0.731 29.368 1.00 82.50 229 GLU E C 1
ATOM 11961 O O . GLU E 1 229 ? -51.483 0.432 28.261 1.00 84.76 229 GLU E O 1
ATOM 11967 N N . GLY E 1 230 ? -51.598 0.120 30.494 1.00 78.42 230 GLY E N 1
ATOM 11968 C CA . GLY E 1 230 ? -50.567 -0.899 30.521 1.00 70.56 230 GLY E CA 1
ATOM 11969 C C . GLY E 1 230 ? -49.357 -0.391 31.272 1.00 63.79 230 GLY E C 1
ATOM 11970 O O . GLY E 1 230 ? -48.936 0.759 31.100 1.00 60.97 230 GLY E O 1
ATOM 11971 N N . MET E 1 231 ? -48.807 -1.245 32.126 1.00 60.35 231 MET E N 1
ATOM 11972 C CA . MET E 1 231 ? -47.597 -0.900 32.851 1.00 54.33 231 MET E CA 1
ATOM 11973 C C . MET E 1 231 ? -46.540 -0.433 31.858 1.00 52.89 231 MET E C 1
ATOM 11974 O O . MET E 1 231 ? -46.445 -0.962 30.750 1.00 52.97 231 MET E O 1
ATOM 11979 N N . LEU E 1 232 ? -45.778 0.587 32.239 1.00 52.71 232 LEU E N 1
ATOM 11980 C CA . LEU E 1 232 ? -44.602 0.991 31.467 1.00 52.31 232 LEU E CA 1
ATOM 11981 C C . LEU E 1 232 ? -43.366 0.211 31.947 1.00 48.03 232 LEU E C 1
ATOM 11982 O O . LEU E 1 232 ? -42.479 -0.142 31.161 1.00 46.94 232 LEU E O 1
ATOM 11987 N N . TRP E 1 233 ? -43.321 -0.060 33.242 1.00 44.16 233 TRP E N 1
ATOM 11988 C CA . TRP E 1 233 ? -42.328 -0.970 33.783 1.00 44.01 233 TRP E CA 1
ATOM 11989 C C . TRP E 1 233 ? -42.457 -2.315 33.059 1.00 43.94 233 TRP E C 1
ATOM 11990 O O . TRP E 1 233 ? -43.524 -2.929 33.074 1.00 42.59 233 TRP E O 1
ATOM 12001 N N . PRO E 1 234 ? -41.373 -2.766 32.403 1.00 42.97 234 PRO E N 1
ATOM 12002 C CA . PRO E 1 234 ? -41.337 -4.061 31.708 1.00 39.52 234 PRO E CA 1
ATOM 12003 C C . PRO E 1 234 ? -41.655 -5.222 32.645 1.00 35.36 234 PRO E C 1
ATOM 12004 O O . PRO E 1 234 ? -41.050 -5.322 33.713 1.00 33.24 234 PRO E O 1
ATOM 12008 N N . THR E 1 235 ? -42.592 -6.081 32.253 1.00 34.38 235 THR E N 1
ATOM 12009 C CA . THR E 1 235 ? -42.920 -7.268 33.042 1.00 35.84 235 THR E CA 1
ATOM 12010 C C . THR E 1 235 ? -42.800 -8.564 32.237 1.00 34.70 235 THR E C 1
ATOM 12011 O O . THR E 1 235 ? -42.869 -8.568 31.007 1.00 36.49 235 THR E O 1
ATOM 12015 N N . LEU E 1 236 ? -42.623 -9.662 32.954 1.00 33.99 236 LEU E N 1
ATOM 12016 C CA . LEU E 1 236 ? -42.543 -10.983 32.354 1.00 34.08 236 LEU E CA 1
ATOM 12017 C C . LEU E 1 236 ? -43.879 -11.342 31.703 1.00 38.47 236 LEU E C 1
ATOM 12018 O O . LEU E 1 236 ? -44.934 -10.868 32.122 1.00 40.71 236 LEU E O 1
ATOM 12023 N N . ARG E 1 237 ? -43.824 -12.185 30.682 1.00 39.57 237 ARG E N 1
ATOM 12024 C CA . ARG E 1 237 ? -45.011 -12.652 29.984 1.00 44.97 237 ARG E CA 1
ATOM 12025 C C . ARG E 1 237 ? -44.606 -13.882 29.161 1.00 45.85 237 ARG E C 1
ATOM 12026 O O . ARG E 1 237 ? -43.439 -14.009 28.781 1.00 47.86 237 ARG E O 1
ATOM 12034 N N . GLN E 1 238 ? -45.531 -14.806 28.907 1.00 41.81 238 GLN E N 1
ATOM 12035 C CA . GLN E 1 238 ? -45.157 -16.013 28.162 1.00 37.19 238 GLN E CA 1
ATOM 12036 C C . GLN E 1 238 ? -46.273 -16.560 27.292 1.00 43.42 238 GLN E C 1
ATOM 12037 O O . GLN E 1 238 ? -47.439 -16.222 27.468 1.00 44.10 238 GLN E O 1
ATOM 12043 N N . ASP E 1 239 ? -45.903 -17.418 26.349 1.00 46.01 239 ASP E N 1
ATOM 12044 C CA . ASP E 1 239 ? -46.883 -18.195 25.606 1.00 45.98 239 ASP E CA 1
ATOM 12045 C C . ASP E 1 239 ? -46.937 -19.578 26.258 1.00 44.84 239 ASP E C 1
ATOM 12046 O O . ASP E 1 239 ? -46.151 -20.479 25.925 1.00 40.05 239 ASP E O 1
ATOM 12051 N N . GLY E 1 240 ? -47.857 -19.718 27.213 1.00 43.58 240 GLY E N 1
ATOM 12052 C CA . GLY E 1 240 ? -47.957 -20.899 28.057 1.00 42.18 240 GLY E CA 1
ATOM 12053 C C . GLY E 1 240 ? -47.973 -22.255 27.365 1.00 40.81 240 GLY E C 1
ATOM 12054 O O . GLY E 1 240 ? -47.107 -23.091 27.633 1.00 42.25 240 GLY E O 1
ATOM 12055 N N . PRO E 1 241 ? -48.967 -22.488 26.490 1.00 39.41 241 PRO E N 1
ATOM 12056 C CA . PRO E 1 241 ? -49.103 -23.746 25.737 1.00 41.44 241 PRO E CA 1
ATOM 12057 C C . PRO E 1 241 ? -47.852 -24.110 24.941 1.00 39.85 241 PRO E C 1
ATOM 12058 O O . PRO E 1 241 ? -47.455 -25.275 24.949 1.00 38.59 241 PRO E O 1
ATOM 12062 N N . SER E 1 242 ? -47.246 -23.135 24.264 1.00 38.94 242 SER E N 1
ATOM 12063 C CA . SER E 1 242 ? -45.977 -23.369 23.575 1.00 39.42 242 SER E CA 1
ATOM 12064 C C . SER E 1 242 ? -44.931 -23.906 24.532 1.00 37.33 242 SER E C 1
ATOM 12065 O O . SER E 1 242 ? -44.245 -24.886 24.232 1.00 34.39 242 SER E O 1
ATOM 12068 N N . VAL E 1 243 ? -44.796 -23.233 25.670 1.00 38.32 243 VAL E N 1
ATOM 12069 C CA . VAL E 1 243 ? -43.783 -23.588 26.654 1.00 40.12 243 VAL E CA 1
ATOM 12070 C C . VAL E 1 243 ? -44.053 -25.004 27.127 1.00 41.30 243 VAL E C 1
ATOM 12071 O O . VAL E 1 243 ? -43.139 -25.804 27.275 1.00 42.82 243 VAL E O 1
ATOM 12075 N N . PHE E 1 244 ? -45.328 -25.316 27.317 1.00 44.24 244 PHE E N 1
ATOM 12076 C CA . PHE E 1 244 ? -45.738 -26.612 27.843 1.00 43.27 244 PHE E CA 1
ATOM 12077 C C . PHE E 1 244 ? -45.370 -27.800 26.946 1.00 46.38 244 PHE E C 1
ATOM 12078 O O . PHE E 1 244 ? -44.841 -28.813 27.429 1.00 44.61 244 PHE E O 1
ATOM 12086 N N . ARG E 1 245 ? -45.662 -27.710 25.653 1.00 47.88 245 ARG E N 1
ATOM 12087 C CA . ARG E 1 245 ? -45.319 -28.834 24.783 1.00 52.40 245 ARG E CA 1
ATOM 12088 C C . ARG E 1 245 ? -43.851 -28.822 24.371 1.00 48.88 245 ARG E C 1
ATOM 12089 O O . ARG E 1 245 ? -43.292 -29.866 24.048 1.00 49.20 245 ARG E O 1
ATOM 12097 N N . TRP E 1 246 ? -43.221 -27.651 24.403 1.00 43.81 246 TRP E N 1
ATOM 12098 C CA . TRP E 1 246 ? -41.785 -27.590 24.198 1.00 40.88 246 TRP E CA 1
ATOM 12099 C C . TRP E 1 246 ? -41.111 -28.333 25.344 1.00 39.30 246 TRP E C 1
ATOM 12100 O O . TRP E 1 246 ? -40.167 -29.089 25.138 1.00 38.28 246 TRP E O 1
ATOM 12111 N N . ALA E 1 247 ? -41.602 -28.115 26.559 1.00 40.88 247 ALA E N 1
ATOM 12112 C CA . ALA E 1 247 ? -41.042 -28.786 27.724 1.00 43.13 247 ALA E CA 1
ATOM 12113 C C . ALA E 1 247 ? -41.319 -30.287 27.684 1.00 46.56 247 ALA E C 1
ATOM 12114 O O . ALA E 1 247 ? -40.416 -31.102 27.873 1.00 47.44 247 ALA E O 1
ATOM 12116 N N . VAL E 1 248 ? -42.570 -30.649 27.427 1.00 50.76 248 VAL E N 1
ATOM 12117 C CA . VAL E 1 248 ? -42.953 -32.057 27.408 1.00 52.79 248 VAL E CA 1
ATOM 12118 C C . VAL E 1 248 ? -42.285 -32.836 26.268 1.00 53.18 248 VAL E C 1
ATOM 12119 O O . VAL E 1 248 ? -41.813 -33.950 26.488 1.00 56.32 248 VAL E O 1
ATOM 12123 N N . TRP E 1 249 ? -42.230 -32.257 25.066 1.00 48.47 249 TRP E N 1
ATOM 12124 C CA . TRP E 1 249 ? -41.558 -32.919 23.938 1.00 48.09 249 TRP E CA 1
ATOM 12125 C C . TRP E 1 249 ? -40.035 -32.782 23.974 1.00 45.42 249 TRP E C 1
ATOM 12126 O O . TRP E 1 249 ? -39.321 -33.778 24.030 1.00 50.02 249 TRP E O 1
ATOM 12137 N N . SER E 1 250 ? -39.546 -31.545 23.932 1.00 35.64 250 SER E N 1
ATOM 12138 C CA . SER E 1 250 ? -38.123 -31.299 23.755 1.00 33.66 250 SER E CA 1
ATOM 12139 C C . SER E 1 250 ? -37.272 -31.536 24.999 1.00 34.70 250 SER E C 1
ATOM 12140 O O . SER E 1 250 ? -36.188 -32.107 24.895 1.00 37.88 250 SER E O 1
ATOM 12143 N N . MET E 1 251 ? -37.735 -31.081 26.160 1.00 30.41 251 MET E N 1
ATOM 12144 C CA . MET E 1 251 ? -36.931 -31.220 27.373 1.00 33.69 251 MET E CA 1
ATOM 12145 C C . MET E 1 251 ? -36.946 -32.655 27.902 1.00 33.65 251 MET E C 1
ATOM 12146 O O . MET E 1 251 ? -36.047 -33.068 28.620 1.00 36.00 251 MET E O 1
ATOM 12151 N N . ALA E 1 252 ? -37.970 -33.413 27.543 1.00 35.01 252 ALA E N 1
ATOM 12152 C CA . ALA E 1 252 ? -37.980 -34.831 27.860 1.00 34.45 252 ALA E CA 1
ATOM 12153 C C . ALA E 1 252 ? -36.812 -35.480 27.133 1.00 35.09 252 ALA E C 1
ATOM 12154 O O . ALA E 1 252 ? -36.089 -36.286 27.709 1.00 35.14 252 ALA E O 1
ATOM 12156 N N . LYS E 1 253 ? -36.627 -35.116 25.865 1.00 35.90 253 LYS E N 1
ATOM 12157 C CA . LYS E 1 253 ? -35.500 -35.624 25.080 1.00 37.42 253 LYS E CA 1
ATOM 12158 C C . LYS E 1 253 ? -34.163 -35.251 25.706 1.00 37.66 253 LYS E C 1
ATOM 12159 O O . LYS E 1 253 ? -33.247 -36.082 25.762 1.00 35.26 253 LYS E O 1
ATOM 12165 N N . VAL E 1 254 ? -34.047 -34.002 26.157 1.00 33.58 254 VAL E N 1
ATOM 12166 C CA . VAL E 1 254 ? -32.833 -33.543 26.817 1.00 32.32 254 VAL E CA 1
ATOM 12167 C C . VAL E 1 254 ? -32.594 -34.372 28.072 1.00 33.70 254 VAL E C 1
ATOM 12168 O O . VAL E 1 254 ? -31.468 -34.781 28.356 1.00 31.06 254 VAL E O 1
ATOM 12172 N N . ALA E 1 255 ? -33.662 -34.637 28.817 1.00 36.50 255 ALA E N 1
ATOM 12173 C CA . ALA E 1 255 ? -33.520 -35.398 30.047 1.00 37.41 255 ALA E CA 1
ATOM 12174 C C . ALA E 1 255 ? -33.002 -36.789 29.720 1.00 35.48 255 ALA E C 1
ATOM 12175 O O . ALA E 1 255 ? -32.094 -37.293 30.383 1.00 34.92 255 ALA E O 1
ATOM 12177 N N . ARG E 1 256 ? -33.559 -37.399 28.681 1.00 36.04 256 ARG E N 1
ATOM 12178 C CA . ARG E 1 256 ? -33.072 -38.697 28.236 1.00 36.36 256 ARG E CA 1
ATOM 12179 C C . ARG E 1 256 ? -31.602 -38.607 27.832 1.00 36.95 256 ARG E C 1
ATOM 12180 O O . ARG E 1 256 ? -30.815 -39.476 28.195 1.00 38.69 256 ARG E O 1
ATOM 12188 N N . GLU E 1 257 ? -31.227 -37.564 27.091 1.00 35.43 257 GLU E N 1
ATOM 12189 C CA . GLU E 1 257 ? -29.827 -37.390 26.714 1.00 36.91 257 GLU E CA 1
ATOM 12190 C C . GLU E 1 257 ? -28.937 -37.316 27.955 1.00 35.58 257 GLU E C 1
ATOM 12191 O O . GLU E 1 257 ? -27.906 -37.973 28.016 1.00 38.66 257 GLU E O 1
ATOM 12197 N N . ALA E 1 258 ? -29.342 -36.512 28.933 1.00 30.30 258 ALA E N 1
ATOM 12198 C CA . ALA E 1 258 ? -28.583 -36.357 30.169 1.00 27.77 258 ALA E CA 1
ATOM 12199 C C . ALA E 1 258 ? -28.315 -37.715 30.815 1.00 28.40 258 ALA E C 1
ATOM 12200 O O . ALA E 1 258 ? -27.205 -37.994 31.257 1.00 29.84 258 ALA E O 1
ATOM 12202 N N . LEU E 1 259 ? -29.340 -38.558 30.858 1.00 28.96 259 LEU E N 1
ATOM 12203 C CA . LEU E 1 259 ? -29.214 -39.910 31.379 1.00 29.90 259 LEU E CA 1
ATOM 12204 C C . LEU E 1 259 ? -28.181 -40.757 30.631 1.00 34.35 259 LEU E C 1
ATOM 12205 O O . LEU E 1 259 ? -27.315 -41.397 31.257 1.00 32.23 259 LEU E O 1
ATOM 12210 N N . ASP E 1 260 ? -28.276 -40.760 29.302 1.00 32.33 260 ASP E N 1
ATOM 12211 C CA . ASP E 1 260 ? -27.343 -41.509 28.462 1.00 37.16 260 ASP E CA 1
ATOM 12212 C C . ASP E 1 260 ? -25.913 -40.990 28.620 1.00 33.96 260 ASP E C 1
ATOM 12213 O O . ASP E 1 260 ? -24.990 -41.761 28.826 1.00 38.07 260 ASP E O 1
ATOM 12218 N N . ALA E 1 261 ? -25.728 -39.683 28.516 1.00 30.34 261 ALA E N 1
ATOM 12219 C CA . ALA E 1 261 ? -24.388 -39.112 28.654 1.00 31.75 261 ALA E CA 1
ATOM 12220 C C . ALA E 1 261 ? -23.785 -39.456 30.013 1.00 31.29 261 ALA E C 1
ATOM 12221 O O . ALA E 1 261 ? -22.570 -39.554 30.159 1.00 32.13 261 ALA E O 1
ATOM 12223 N N . ALA E 1 262 ? -24.646 -39.639 31.005 1.00 28.42 262 ALA E N 1
ATOM 12224 C CA . ALA E 1 262 ? -24.207 -39.979 32.348 1.00 27.94 262 ALA E CA 1
ATOM 12225 C C . ALA E 1 262 ? -23.902 -41.479 32.499 1.00 31.73 262 ALA E C 1
ATOM 12226 O O . ALA E 1 262 ? -23.221 -41.900 33.443 1.00 28.85 262 ALA E O 1
ATOM 12228 N N . GLY E 1 263 ? -24.418 -42.277 31.567 1.00 33.06 263 GLY E N 1
ATOM 12229 C CA . GLY E 1 263 ? -24.314 -43.722 31.644 1.00 32.20 263 GLY E CA 1
ATOM 12230 C C . GLY E 1 263 ? -25.253 -44.307 32.682 1.00 36.29 263 GLY E C 1
ATOM 12231 O O . GLY E 1 263 ? -24.961 -45.326 33.302 1.00 38.46 263 GLY E O 1
ATOM 12232 N N . VAL E 1 264 ? -26.401 -43.668 32.853 1.00 37.32 264 VAL E N 1
ATOM 12233 C CA . VAL E 1 264 ? -27.318 -43.980 33.939 1.00 38.11 264 VAL E CA 1
ATOM 12234 C C . VAL E 1 264 ? -28.718 -44.305 33.409 1.00 41.40 264 VAL E C 1
ATOM 12235 O O . VAL E 1 264 ? -29.165 -43.733 32.412 1.00 41.50 264 VAL E O 1
ATOM 12239 N N . GLU E 1 265 ? -29.408 -45.220 34.083 1.00 42.38 265 GLU E N 1
ATOM 12240 C CA . GLU E 1 265 ? -30.784 -45.563 33.739 1.00 45.21 265 GLU E CA 1
ATOM 12241 C C . GLU E 1 265 ? -31.756 -44.976 34.762 1.00 44.04 265 GLU E C 1
ATOM 12242 O O . GLU E 1 265 ? -31.368 -44.662 35.886 1.00 41.24 265 GLU E O 1
ATOM 12248 N N . PRO E 1 266 ? -33.034 -44.830 34.376 1.00 44.49 266 PRO E N 1
ATOM 12249 C CA . PRO E 1 266 ? -34.061 -44.330 35.297 1.00 43.86 266 PRO E CA 1
ATOM 12250 C C . PRO E 1 266 ? -34.068 -45.080 36.629 1.00 45.07 266 PRO E C 1
ATOM 12251 O O . PRO E 1 266 ? -34.144 -44.449 37.684 1.00 43.87 266 PRO E O 1
ATOM 12255 N N . GLU E 1 267 ? -33.981 -46.406 36.586 1.00 47.79 267 GLU E N 1
ATOM 12256 C CA . GLU E 1 267 ? -33.976 -47.197 37.814 1.00 52.53 267 GLU E CA 1
ATOM 12257 C C . GLU E 1 267 ? -32.788 -46.879 38.745 1.00 48.70 267 GLU E C 1
ATOM 12258 O O . GLU E 1 267 ? -32.822 -47.196 39.942 1.00 47.13 267 GLU E O 1
ATOM 12264 N N . ASP E 1 268 ? -31.753 -46.238 38.206 1.00 42.83 268 ASP E N 1
ATOM 12265 C CA . ASP E 1 268 ? -30.562 -45.928 38.992 1.00 43.15 268 ASP E CA 1
ATOM 12266 C C . ASP E 1 268 ? -30.766 -44.678 39.835 1.00 43.14 268 ASP E C 1
ATOM 12267 O O . ASP E 1 268 ? -29.945 -44.369 40.703 1.00 39.90 268 ASP E O 1
ATOM 12272 N N . LEU E 1 269 ? -31.850 -43.951 39.562 1.00 41.03 269 LEU E N 1
ATOM 12273 C CA . LEU E 1 269 ? -32.058 -42.639 40.166 1.00 38.06 269 LEU E CA 1
ATOM 12274 C C . LEU E 1 269 ? -32.677 -42.728 41.545 1.00 38.97 269 LEU E C 1
ATOM 12275 O O . LEU E 1 269 ? -33.652 -43.443 41.752 1.00 38.95 269 LEU E O 1
ATOM 12280 N N . ALA E 1 270 ? -32.108 -41.982 42.482 1.00 36.03 270 ALA E N 1
ATOM 12281 C CA . ALA E 1 270 ? -32.730 -41.801 43.781 1.00 39.31 270 ALA E CA 1
ATOM 12282 C C . ALA E 1 270 ? -33.828 -40.754 43.673 1.00 39.52 270 ALA E C 1
ATOM 12283 O O . ALA E 1 270 ? -34.841 -40.842 44.362 1.00 42.33 270 ALA E O 1
ATOM 12285 N N . ALA E 1 271 ? -33.626 -39.765 42.806 1.00 35.25 271 ALA E N 1
ATOM 12286 C CA . ALA E 1 271 ? -34.531 -38.620 42.735 1.00 34.80 271 ALA E CA 1
ATOM 12287 C C . ALA E 1 271 ? -34.580 -37.984 41.356 1.00 33.47 271 ALA E C 1
ATOM 12288 O O . ALA E 1 271 ? -33.633 -38.094 40.571 1.00 30.82 271 ALA E O 1
ATOM 12290 N N . PHE E 1 272 ? -35.691 -37.307 41.081 1.00 33.98 272 PHE E N 1
ATOM 12291 C CA . PHE E 1 272 ? -35.851 -36.518 39.864 1.00 32.72 272 PHE E CA 1
ATOM 12292 C C . PHE E 1 272 ? -36.211 -35.098 40.276 1.00 28.74 272 PHE E C 1
ATOM 12293 O O . PHE E 1 272 ? -37.213 -34.875 40.947 1.00 26.37 272 PHE E O 1
ATOM 12301 N N . ILE E 1 273 ? -35.364 -34.144 39.911 1.00 29.13 273 ILE E N 1
ATOM 12302 C CA . ILE E 1 273 ? -35.536 -32.775 40.371 1.00 27.51 273 ILE E CA 1
ATOM 12303 C C . ILE E 1 273 ? -35.588 -31.797 39.203 1.00 27.13 273 ILE E C 1
ATOM 12304 O O . ILE E 1 273 ? -34.584 -31.156 38.877 1.00 25.01 273 ILE E O 1
ATOM 12309 N N . PRO E 1 274 ? -36.758 -31.688 38.553 1.00 30.91 274 PRO E N 1
ATOM 12310 C CA . PRO E 1 274 ? -36.890 -30.735 37.446 1.00 28.56 274 PRO E CA 1
ATOM 12311 C C . PRO E 1 274 ? -37.139 -29.347 37.987 1.00 28.88 274 PRO E C 1
ATOM 12312 O O . PRO E 1 274 ? -37.645 -29.192 39.110 1.00 27.12 274 PRO E O 1
ATOM 12316 N N . HIS E 1 275 ? -36.781 -28.347 37.192 1.00 28.61 275 HIS E N 1
ATOM 12317 C CA . HIS E 1 275 ? -37.199 -26.985 37.463 1.00 30.17 275 HIS E CA 1
ATOM 12318 C C . HIS E 1 275 ? -38.706 -26.992 37.736 1.00 33.39 275 HIS E C 1
ATOM 12319 O O . HIS E 1 275 ? -39.468 -27.631 37.010 1.00 30.50 275 HIS E O 1
ATOM 12326 N N . GLN E 1 276 ? -39.132 -26.286 38.780 1.00 34.95 276 GLN E N 1
ATOM 12327 C CA . GLN E 1 276 ? -40.518 -26.345 39.232 1.00 37.57 276 GLN E CA 1
ATOM 12328 C C . GLN E 1 276 ? -41.409 -25.347 38.480 1.00 38.27 276 GLN E C 1
ATOM 12329 O O . GLN E 1 276 ? -41.795 -24.294 39.010 1.00 35.56 276 GLN E O 1
ATOM 12335 N N . ALA E 1 277 ? -41.739 -25.691 37.240 1.00 36.53 277 ALA E N 1
ATOM 12336 C CA . ALA E 1 277 ? -42.415 -24.754 36.350 1.00 35.43 277 ALA E CA 1
ATOM 12337 C C . ALA E 1 277 ? -43.906 -24.941 36.440 1.00 38.29 277 ALA E C 1
ATOM 12338 O O . ALA E 1 277 ? -44.667 -23.974 36.426 1.00 41.11 277 ALA E O 1
ATOM 12340 N N . ASN E 1 278 ? -44.319 -26.199 36.535 1.00 38.13 278 ASN E N 1
ATOM 12341 C CA . ASN E 1 278 ? -45.726 -26.535 36.531 1.00 37.49 278 ASN E CA 1
ATOM 12342 C C . ASN E 1 278 ? -45.875 -27.967 36.989 1.00 36.55 278 ASN E C 1
ATOM 12343 O O . ASN E 1 278 ? -45.161 -28.842 36.502 1.00 41.76 278 ASN E O 1
ATOM 12348 N N . MET E 1 279 ? -46.794 -28.221 37.916 1.00 33.27 279 MET E N 1
ATOM 12349 C CA . MET E 1 279 ? -46.975 -29.586 38.421 1.00 34.28 279 MET E CA 1
ATOM 12350 C C . MET E 1 279 ? -47.257 -30.565 37.289 1.00 34.90 279 MET E C 1
ATOM 12351 O O . MET E 1 279 ? -46.694 -31.657 37.245 1.00 35.94 279 MET E O 1
ATOM 12356 N N . ARG E 1 280 ? -48.139 -30.166 36.379 1.00 36.38 280 ARG E N 1
ATOM 12357 C CA . ARG E 1 280 ? -48.538 -31.021 35.273 1.00 40.79 280 ARG E CA 1
ATOM 12358 C C . ARG E 1 280 ? -47.357 -31.298 34.365 1.00 40.48 280 ARG E C 1
ATOM 12359 O O . ARG E 1 280 ? -47.253 -32.379 33.781 1.00 42.49 280 ARG E O 1
ATOM 12367 N N . ILE E 1 281 ? -46.469 -30.319 34.236 1.00 38.35 281 ILE E N 1
ATOM 12368 C CA . ILE E 1 281 ? -45.247 -30.545 33.485 1.00 38.95 281 ILE E CA 1
ATOM 12369 C C . ILE E 1 281 ? -44.380 -31.587 34.203 1.00 41.76 281 ILE E C 1
ATOM 12370 O O . ILE E 1 281 ? -43.860 -32.523 33.575 1.00 39.16 281 ILE E O 1
ATOM 12375 N N . ILE E 1 282 ? -44.246 -31.430 35.520 1.00 41.59 282 ILE E N 1
ATOM 12376 C CA . ILE E 1 282 ? -43.465 -32.356 36.336 1.00 40.75 282 ILE E CA 1
ATOM 12377 C C . ILE E 1 282 ? -44.014 -33.775 36.211 1.00 43.64 282 ILE E C 1
ATOM 12378 O O . ILE E 1 282 ? -43.267 -34.724 35.969 1.00 40.47 282 ILE E O 1
ATOM 12383 N N . ASP E 1 283 ? -45.327 -33.912 36.364 1.00 46.10 283 ASP E N 1
ATOM 12384 C CA . ASP E 1 283 ? -45.976 -35.211 36.255 1.00 50.16 283 ASP E CA 1
ATOM 12385 C C . ASP E 1 283 ? -45.710 -35.855 34.902 1.00 49.98 283 ASP E C 1
ATOM 12386 O O . ASP E 1 283 ? -45.371 -37.034 34.819 1.00 51.13 283 ASP E O 1
ATOM 12391 N N . GLU E 1 284 ? -45.867 -35.070 33.842 1.00 49.09 284 GLU E N 1
ATOM 12392 C CA . GLU E 1 284 ? -45.696 -35.572 32.486 1.00 48.34 284 GLU E CA 1
ATOM 12393 C C . GLU E 1 284 ? -44.258 -36.021 32.242 1.00 45.58 284 GLU E C 1
ATOM 12394 O O . GLU E 1 284 ? -44.031 -37.059 31.614 1.00 42.60 284 GLU E O 1
ATOM 12400 N N . PHE E 1 285 ? -43.305 -35.226 32.739 1.00 42.33 285 PHE E N 1
ATOM 12401 C CA . PHE E 1 285 ? -41.888 -35.563 32.728 1.00 44.11 285 PHE E CA 1
ATOM 12402 C C . PHE E 1 285 ? -41.663 -36.948 33.305 1.00 43.16 285 PHE E C 1
ATOM 12403 O O . PHE E 1 285 ? -40.948 -37.769 32.731 1.00 41.50 285 PHE E O 1
ATOM 12411 N N . ALA E 1 286 ? -42.254 -37.183 34.471 1.00 44.15 286 ALA E N 1
ATOM 12412 C CA . ALA E 1 286 ? -42.120 -38.453 35.161 1.00 44.70 286 ALA E CA 1
ATOM 12413 C C . ALA E 1 286 ? -42.657 -39.597 34.297 1.00 48.95 286 ALA E C 1
ATOM 12414 O O . ALA E 1 286 ? -42.126 -40.717 34.327 1.00 50.25 286 ALA E O 1
ATOM 12416 N N . LYS E 1 287 ? -43.715 -39.317 33.535 1.00 48.02 287 LYS E N 1
ATOM 12417 C CA . LYS E 1 287 ? -44.290 -40.319 32.644 1.00 46.82 287 LYS E CA 1
ATOM 12418 C C . LYS E 1 287 ? -43.341 -40.604 31.479 1.00 44.01 287 LYS E C 1
ATOM 12419 O O . LYS E 1 287 ? -43.003 -41.761 31.218 1.00 40.85 287 LYS E O 1
ATOM 12425 N N . GLN E 1 288 ? -42.904 -39.543 30.798 1.00 45.20 288 GLN E N 1
ATOM 12426 C CA . GLN E 1 288 ? -41.975 -39.653 29.661 1.00 45.51 288 GLN E CA 1
ATOM 12427 C C . GLN E 1 288 ? -40.708 -40.448 29.989 1.00 47.78 288 GLN E C 1
ATOM 12428 O O . GLN E 1 288 ? -40.272 -41.294 29.202 1.00 50.08 288 GLN E O 1
ATOM 12434 N N . LEU E 1 289 ? -40.116 -40.166 31.149 1.00 48.84 289 LEU E N 1
ATOM 12435 C CA . LEU E 1 289 ? -38.847 -40.774 31.534 1.00 46.57 289 LEU E CA 1
ATOM 12436 C C . LEU E 1 289 ? -39.035 -42.185 32.071 1.00 48.45 289 LEU E C 1
ATOM 12437 O O . LEU E 1 289 ? -38.063 -42.862 32.405 1.00 48.38 289 LEU E O 1
ATOM 12442 N N . LYS E 1 290 ? -40.285 -42.628 32.149 1.00 48.86 290 LYS E N 1
ATOM 12443 C CA . LYS E 1 290 ? -40.567 -43.983 32.599 1.00 50.14 290 LYS E CA 1
ATOM 12444 C C . LYS E 1 290 ? -39.884 -44.263 33.932 1.00 47.24 290 LYS E C 1
ATOM 12445 O O . LYS E 1 290 ? -39.272 -45.312 34.116 1.00 48.11 290 LYS E O 1
ATOM 12451 N N . LEU E 1 291 ? -39.973 -43.316 34.859 1.00 45.29 291 LEU E N 1
ATOM 12452 C CA . LEU E 1 291 ? -39.364 -43.508 36.164 1.00 43.29 291 LEU E CA 1
ATOM 12453 C C . LEU E 1 291 ? -40.120 -44.584 36.925 1.00 46.01 291 LEU E C 1
ATOM 12454 O O . LEU E 1 291 ? -41.344 -44.670 36.833 1.00 50.86 291 LEU E O 1
ATOM 12459 N N . PRO E 1 292 ? -39.394 -45.415 37.679 1.00 43.60 292 PRO E N 1
ATOM 12460 C CA . PRO E 1 292 ? -40.056 -46.366 38.580 1.00 46.63 292 PRO E CA 1
ATOM 12461 C C . PRO E 1 292 ? -40.617 -45.607 39.773 1.00 47.33 292 PRO E C 1
ATOM 12462 O O . PRO E 1 292 ? -40.273 -44.438 39.967 1.00 47.18 292 PRO E O 1
ATOM 12466 N N . GLU E 1 293 ? -41.440 -46.264 40.581 1.00 49.13 293 GLU E N 1
ATOM 12467 C CA . GLU E 1 293 ? -42.024 -45.597 41.737 1.00 52.95 293 GLU E CA 1
ATOM 12468 C C . GLU E 1 293 ? -41.010 -45.381 42.863 1.00 50.37 293 GLU E C 1
ATOM 12469 O O . GLU E 1 293 ? -41.278 -44.642 43.813 1.00 51.28 293 GLU E O 1
ATOM 12475 N N . SER E 1 294 ? -39.847 -46.014 42.750 1.00 49.41 294 SER E N 1
ATOM 12476 C CA . SER E 1 294 ? -38.797 -45.870 43.754 1.00 48.59 294 SER E CA 1
ATOM 12477 C C . SER E 1 294 ? -38.082 -44.522 43.661 1.00 49.32 294 SER E C 1
ATOM 12478 O O . SER E 1 294 ? -37.384 -44.121 44.595 1.00 52.56 294 SER E O 1
ATOM 12481 N N . VAL E 1 295 ? -38.239 -43.832 42.536 1.00 44.31 295 VAL E N 1
ATOM 12482 C CA . VAL E 1 295 ? -37.613 -42.526 42.360 1.00 38.14 295 VAL E CA 1
ATOM 12483 C C . VAL E 1 295 ? -38.481 -41.443 42.998 1.00 38.25 295 VAL E C 1
ATOM 12484 O O . VAL E 1 295 ? -39.676 -41.346 42.703 1.00 39.89 295 VAL E O 1
ATOM 12488 N N . VAL E 1 296 ? -37.881 -40.640 43.877 1.00 35.48 296 VAL E N 1
ATOM 12489 C CA . VAL E 1 296 ? -38.576 -39.521 44.513 1.00 37.63 296 VAL E CA 1
ATOM 12490 C C . VAL E 1 296 ? -38.610 -38.291 43.601 1.00 34.82 296 VAL E C 1
ATOM 12491 O O . VAL E 1 296 ? -37.573 -37.806 43.148 1.00 34.63 296 VAL E O 1
ATOM 12495 N N . VAL E 1 297 ? -39.807 -37.786 43.331 1.00 37.13 297 VAL E N 1
ATOM 12496 C CA . VAL E 1 297 ? -39.970 -36.655 42.428 1.00 35.66 297 VAL E CA 1
ATOM 12497 C C . VAL E 1 297 ? -40.204 -35.372 43.217 1.00 36.31 297 VAL E C 1
ATOM 12498 O O . VAL E 1 297 ? -41.089 -35.323 44.070 1.00 41.81 297 VAL E O 1
ATOM 12502 N N . ALA E 1 298 ? -39.411 -34.341 42.927 1.00 29.10 298 ALA E N 1
ATOM 12503 C CA . ALA E 1 298 ? -39.523 -33.047 43.608 1.00 31.70 298 ALA E CA 1
ATOM 12504 C C . ALA E 1 298 ? -40.765 -32.272 43.170 1.00 36.90 298 ALA E C 1
ATOM 12505 O O . ALA E 1 298 ? -40.983 -32.064 41.972 1.00 36.01 298 ALA E O 1
ATOM 12507 N N . ARG E 1 299 ? -41.562 -31.831 44.141 1.00 38.78 299 ARG E N 1
ATOM 12508 C CA . ARG E 1 299 ? -42.830 -31.163 43.851 1.00 42.12 299 ARG E CA 1
ATOM 12509 C C . ARG E 1 299 ? -43.022 -29.905 44.695 1.00 41.23 299 ARG E C 1
ATOM 12510 O O . ARG E 1 299 ? -44.144 -29.552 45.053 1.00 37.73 299 ARG E O 1
ATOM 12518 N N . ASP E 1 300 ? -41.912 -29.234 44.990 1.00 39.92 300 ASP E N 1
ATOM 12519 C CA . ASP E 1 300 ? -41.898 -28.023 45.804 1.00 38.39 300 ASP E CA 1
ATOM 12520 C C . ASP E 1 300 ? -42.805 -26.916 45.232 1.00 37.92 300 ASP E C 1
ATOM 12521 O O . ASP E 1 300 ? -43.267 -26.037 45.963 1.00 33.29 300 ASP E O 1
ATOM 12526 N N . ILE E 1 301 ? -43.053 -26.965 43.923 1.00 41.51 301 ILE E N 1
ATOM 12527 C CA . ILE E 1 301 ? -43.927 -25.995 43.247 1.00 40.79 301 ILE E CA 1
ATOM 12528 C C . ILE E 1 301 ? -45.210 -25.722 44.038 1.00 39.36 301 ILE E C 1
ATOM 12529 O O . ILE E 1 301 ? -45.702 -24.598 44.061 1.00 42.52 301 ILE E O 1
ATOM 12534 N N . ALA E 1 302 ? -45.737 -26.744 44.701 1.00 38.62 302 ALA E N 1
ATOM 12535 C CA . ALA E 1 302 ? -47.014 -26.612 45.394 1.00 41.59 302 ALA E CA 1
ATOM 12536 C C . ALA E 1 302 ? -46.986 -25.527 46.465 1.00 45.35 302 ALA E C 1
ATOM 12537 O O . ALA E 1 302 ? -47.995 -24.866 46.696 1.00 46.86 302 ALA E O 1
ATOM 12539 N N . ASP E 1 303 ? -45.834 -25.328 47.106 1.00 44.72 303 ASP E N 1
ATOM 12540 C CA . ASP E 1 303 ? -45.764 -24.385 48.224 1.00 43.80 303 ASP E CA 1
ATOM 12541 C C . ASP E 1 303 ? -44.880 -23.171 47.963 1.00 42.10 303 ASP E C 1
ATOM 12542 O O . ASP E 1 303 ? -45.108 -22.097 48.525 1.00 42.91 303 ASP E O 1
ATOM 12547 N N . ALA E 1 304 ? -43.877 -23.333 47.109 1.00 38.50 304 ALA E N 1
ATOM 12548 C CA . ALA E 1 304 ? -42.984 -22.223 46.799 1.00 34.89 304 ALA E CA 1
ATOM 12549 C C . ALA E 1 304 ? -43.422 -21.447 45.557 1.00 34.23 304 ALA E C 1
ATOM 12550 O O . ALA E 1 304 ? -43.089 -20.270 45.400 1.00 33.64 304 ALA E O 1
ATOM 12552 N N . GLY E 1 305 ? -44.185 -22.102 44.687 1.00 36.21 305 GLY E N 1
ATOM 12553 C CA . GLY E 1 305 ? -44.484 -21.548 43.381 1.00 33.86 305 GLY E CA 1
ATOM 12554 C C . GLY E 1 305 ? -43.282 -21.752 42.474 1.00 32.98 305 GLY E C 1
ATOM 12555 O O . GLY E 1 305 ? -42.383 -22.531 42.796 1.00 32.50 305 GLY E O 1
ATOM 12556 N N . ASN E 1 306 ? -43.266 -21.062 41.341 1.00 32.37 306 ASN E N 1
ATOM 12557 C CA . ASN E 1 306 ? -42.163 -21.147 40.387 1.00 33.52 306 ASN E CA 1
ATOM 12558 C C . ASN E 1 306 ? -41.116 -20.094 40.712 1.00 35.64 306 ASN E C 1
ATOM 12559 O O . ASN E 1 306 ? -41.340 -18.900 40.495 1.00 40.31 306 ASN E O 1
ATOM 12564 N N . THR E 1 307 ? -39.972 -20.523 41.229 1.00 32.71 307 THR E N 1
ATOM 12565 C CA . THR E 1 307 ? -38.944 -19.578 41.643 1.00 31.74 307 THR E CA 1
ATOM 12566 C C . THR E 1 307 ? -37.791 -19.461 40.647 1.00 30.04 307 THR E C 1
ATOM 12567 O O . THR E 1 307 ? -36.718 -18.955 40.986 1.00 30.26 307 THR E O 1
ATOM 12571 N N . SER E 1 308 ? -38.013 -19.921 39.419 1.00 25.12 308 SER E N 1
ATOM 12572 C CA . SER E 1 308 ? -37.013 -19.797 38.352 1.00 25.98 308 SER E CA 1
ATOM 12573 C C . SER E 1 308 ? -35.681 -20.457 38.723 1.00 27.34 308 SER E C 1
ATOM 12574 O O . SER E 1 308 ? -35.660 -21.619 39.096 1.00 29.47 308 SER E O 1
ATOM 12577 N N . ALA E 1 309 ? -34.577 -19.714 38.623 1.00 24.51 309 ALA E N 1
ATOM 12578 C CA . ALA E 1 309 ? -33.246 -20.277 38.876 1.00 24.82 309 ALA E CA 1
ATOM 12579 C C . ALA E 1 309 ? -33.078 -20.888 40.272 1.00 28.50 309 ALA E C 1
ATOM 12580 O O . ALA E 1 309 ? -32.303 -21.833 40.440 1.00 26.99 309 ALA E O 1
ATOM 12582 N N . ALA E 1 310 ? -33.774 -20.332 41.264 1.00 25.04 310 ALA E N 1
ATOM 12583 C CA . ALA E 1 310 ? -33.714 -20.845 42.641 1.00 28.70 310 ALA E CA 1
ATOM 12584 C C . ALA E 1 310 ? -34.454 -22.173 42.767 1.00 29.15 310 ALA E C 1
ATOM 12585 O O . ALA E 1 310 ? -34.419 -22.823 43.811 1.00 29.02 310 ALA E O 1
ATOM 12587 N N . SER E 1 311 ? -35.130 -22.558 41.692 1.00 27.45 311 SER E N 1
ATOM 12588 C CA . SER E 1 311 ? -36.147 -23.608 41.743 1.00 28.79 311 SER E CA 1
ATOM 12589 C C . SER E 1 311 ? -35.582 -24.961 42.152 1.00 28.12 311 SER E C 1
ATOM 12590 O O . SER E 1 311 ? -36.044 -25.588 43.113 1.00 25.32 311 SER E O 1
ATOM 12593 N N . ILE E 1 312 ? -34.577 -25.408 41.408 1.00 26.20 312 ILE E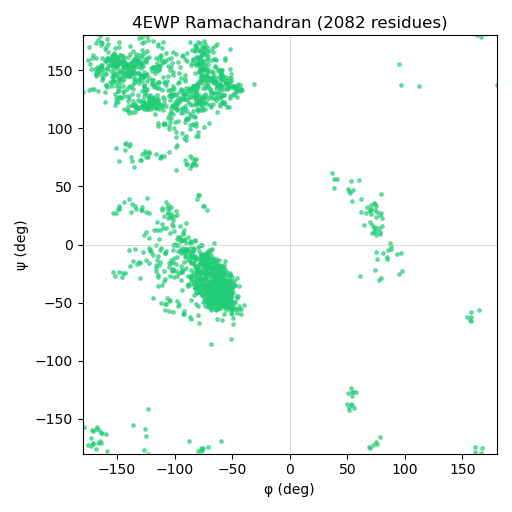 N 1
ATOM 12594 C CA . ILE E 1 312 ? -33.995 -26.727 41.614 1.00 23.31 312 ILE E CA 1
ATOM 12595 C C . ILE E 1 312 ? -33.255 -26.848 42.965 1.00 25.79 312 ILE E C 1
ATOM 12596 O O . ILE E 1 312 ? -33.515 -27.777 43.739 1.00 28.75 312 ILE E O 1
ATOM 12601 N N . PRO E 1 313 ? -32.347 -25.906 43.268 1.00 23.31 313 PRO E N 1
ATOM 12602 C CA . PRO E 1 313 ? -31.688 -26.028 44.579 1.00 22.33 313 PRO E CA 1
ATOM 12603 C C . PRO E 1 313 ? -32.674 -25.919 45.756 1.00 23.92 313 PRO E C 1
ATOM 12604 O O . PRO E 1 313 ? -32.477 -26.618 46.757 1.00 21.03 313 PRO E O 1
ATOM 12608 N N . LEU E 1 314 ? -33.723 -25.098 45.648 1.00 23.29 314 LEU E N 1
ATOM 12609 C CA . LEU E 1 314 ? -34.737 -25.064 46.707 1.00 26.13 314 LEU E CA 1
ATOM 12610 C C . LEU E 1 314 ? -35.411 -26.427 46.794 1.00 28.34 314 LEU E C 1
ATOM 12611 O O . LEU E 1 314 ? -35.621 -26.965 47.889 1.00 29.66 314 LEU E O 1
ATOM 12616 N N . ALA E 1 315 ? -35.719 -26.997 45.632 1.00 26.84 315 ALA E N 1
ATOM 12617 C CA . ALA E 1 315 ? -36.393 -28.297 45.560 1.00 28.02 315 ALA E CA 1
ATOM 12618 C C . ALA E 1 315 ? -35.510 -29.414 46.121 1.00 30.06 315 ALA E C 1
ATOM 12619 O O . ALA E 1 315 ? -35.981 -30.288 46.854 1.00 28.07 315 ALA E O 1
ATOM 12621 N N . MET E 1 316 ? -34.228 -29.381 45.765 1.00 30.08 316 MET E N 1
ATOM 12622 C CA . MET E 1 316 ? -33.275 -30.363 46.264 1.00 27.82 316 MET E CA 1
ATOM 12623 C C . MET E 1 316 ? -33.194 -30.278 47.779 1.00 27.94 316 MET E C 1
ATOM 12624 O O . MET E 1 316 ? -33.297 -31.289 48.471 1.00 31.50 316 MET E O 1
ATOM 12629 N N . HIS E 1 317 ? -33.029 -29.060 48.282 1.00 27.21 317 HIS E N 1
ATOM 12630 C CA . HIS E 1 317 ? -32.960 -28.800 49.720 1.00 27.00 317 HIS E CA 1
ATOM 12631 C C . HIS E 1 317 ? -34.106 -29.448 50.483 1.00 30.33 317 HIS E C 1
ATOM 12632 O O . HIS E 1 317 ? -33.898 -30.121 51.490 1.00 31.22 317 HIS E O 1
ATOM 12639 N N . ARG E 1 318 ? -35.322 -29.241 49.998 1.00 32.92 318 ARG E N 1
ATOM 12640 C CA . ARG E 1 318 ? -36.497 -29.845 50.608 1.00 32.61 318 ARG E CA 1
ATOM 12641 C C . ARG E 1 318 ? -36.505 -31.362 50.459 1.00 31.54 318 ARG E C 1
ATOM 12642 O O . ARG E 1 318 ? -36.901 -32.082 51.371 1.00 31.75 318 ARG E O 1
ATOM 12650 N N . LEU E 1 319 ? -36.090 -31.848 49.296 1.00 34.03 319 LEU E N 1
ATOM 12651 C CA . LEU E 1 319 ? -36.065 -33.285 49.046 1.00 34.89 319 LEU E CA 1
ATOM 12652 C C . LEU E 1 319 ? -35.140 -34.005 50.024 1.00 37.48 319 LEU E C 1
ATOM 12653 O O . LEU E 1 319 ? -35.467 -35.088 50.515 1.00 42.57 319 LEU E O 1
ATOM 12658 N N . LEU E 1 320 ? -33.989 -33.398 50.308 1.00 33.44 320 LEU E N 1
ATOM 12659 C CA . LEU E 1 320 ? -33.021 -33.977 51.245 1.00 35.63 320 LEU E CA 1
ATOM 12660 C C . LEU E 1 320 ? -33.458 -33.799 52.699 1.00 39.65 320 LEU E C 1
ATOM 12661 O O . LEU E 1 320 ? -33.131 -34.614 53.566 1.00 41.75 320 LEU E O 1
ATOM 12666 N N . GLU E 1 321 ? -34.199 -32.730 52.970 1.00 38.84 321 GLU E N 1
ATOM 12667 C CA . GLU E 1 321 ? -34.726 -32.520 54.309 1.00 41.69 321 GLU E CA 1
ATOM 12668 C C . GLU E 1 321 ? -35.732 -33.624 54.641 1.00 39.77 321 GLU E C 1
ATOM 12669 O O . GLU E 1 321 ? -35.684 -34.221 55.714 1.00 38.67 321 GLU E O 1
ATOM 12675 N N . GLU E 1 322 ? -36.624 -33.912 53.699 1.00 37.13 322 GLU E N 1
ATOM 12676 C CA . GLU E 1 322 ? -37.637 -34.948 53.890 1.00 41.84 322 GLU E CA 1
ATOM 12677 C C . GLU E 1 322 ? -37.113 -36.375 53.717 1.00 41.43 322 GLU E C 1
ATOM 12678 O O . GLU E 1 322 ? -37.635 -37.307 54.322 1.00 45.07 322 GLU E O 1
ATOM 12684 N N . ASN E 1 323 ? -36.089 -36.541 52.885 1.00 39.48 323 ASN E N 1
ATOM 12685 C CA . ASN E 1 323 ? -35.503 -37.855 52.615 1.00 36.54 323 ASN E CA 1
ATOM 12686 C C . ASN E 1 323 ? -33.987 -37.798 52.780 1.00 32.24 323 ASN E C 1
ATOM 12687 O O . ASN E 1 323 ? -33.242 -37.799 51.792 1.00 32.73 323 ASN E O 1
ATOM 12692 N N . PRO E 1 324 ? -33.519 -37.711 54.034 1.00 34.77 324 PRO E N 1
ATOM 12693 C CA . PRO E 1 324 ? -32.077 -37.563 54.292 1.00 34.70 324 PRO E CA 1
ATOM 12694 C C . PRO E 1 324 ? -31.264 -38.752 53.774 1.00 34.11 324 PRO E C 1
ATOM 12695 O O . PRO E 1 324 ? -30.069 -38.612 53.479 1.00 33.97 324 PRO E O 1
ATOM 12699 N N . GLU E 1 325 ? -31.921 -39.903 53.645 1.00 36.46 325 GLU E N 1
ATOM 12700 C CA . GLU E 1 325 ? -31.259 -41.140 53.252 1.00 37.85 325 GLU E CA 1
ATOM 12701 C C . GLU E 1 325 ? -30.737 -41.061 51.817 1.00 38.02 325 GLU E C 1
ATOM 12702 O O . GLU E 1 325 ? -29.825 -41.806 51.432 1.00 40.55 325 GLU E O 1
ATOM 12708 N N . LEU E 1 326 ? -31.296 -40.139 51.035 1.00 35.71 326 LEU E N 1
ATOM 12709 C CA . LEU E 1 326 ? -30.901 -39.996 49.633 1.00 36.40 326 LEU E CA 1
ATOM 12710 C C . LEU E 1 326 ? -29.560 -39.258 49.389 1.00 35.94 326 LEU E C 1
ATOM 12711 O O . LEU E 1 326 ? -29.045 -39.275 48.272 1.00 34.03 326 LEU E O 1
ATOM 12716 N N . SER E 1 327 ? -28.994 -38.626 50.416 1.00 36.53 327 SER E N 1
ATOM 12717 C CA . SER E 1 327 ? -27.619 -38.117 50.309 1.00 38.78 327 SER E CA 1
ATOM 12718 C C . SER E 1 327 ? -26.714 -39.228 49.771 1.00 38.28 327 SER E C 1
ATOM 12719 O O . SER E 1 327 ? -26.731 -40.338 50.286 1.00 42.98 327 SER E O 1
ATOM 12722 N N . GLY E 1 328 ? -25.935 -38.936 48.732 1.00 34.11 328 GLY E N 1
ATOM 12723 C CA . GLY E 1 328 ? -25.133 -39.954 48.071 1.00 31.52 328 GLY E CA 1
ATOM 12724 C C . GLY E 1 328 ? -25.756 -40.545 46.813 1.00 33.17 328 GLY E C 1
ATOM 12725 O O . GLY E 1 328 ? -25.055 -41.075 45.945 1.00 32.73 328 GLY E O 1
ATOM 12726 N N . GLY E 1 329 ? -27.079 -40.445 46.704 1.00 31.80 329 GLY E N 1
ATOM 12727 C CA . GLY E 1 329 ? -27.804 -40.995 45.570 1.00 30.84 329 GLY E CA 1
ATOM 12728 C C . GLY E 1 329 ? -27.812 -40.110 44.331 1.00 32.74 329 GLY E C 1
ATOM 12729 O O . GLY E 1 329 ? -27.458 -38.925 44.380 1.00 30.19 329 GLY E O 1
ATOM 12730 N N . LEU E 1 330 ? -28.222 -40.693 43.212 1.00 32.34 330 LEU E N 1
ATOM 12731 C CA . LEU E 1 330 ? -28.257 -39.975 41.946 1.00 36.25 330 LEU E CA 1
ATOM 12732 C C . LEU E 1 330 ? -29.537 -39.157 41.796 1.00 35.74 330 LEU E C 1
ATOM 12733 O O . LEU E 1 330 ? -30.626 -39.620 42.120 1.00 35.04 330 LEU E O 1
ATOM 12738 N N . ALA E 1 331 ? -29.395 -37.927 41.327 1.00 31.62 331 ALA E N 1
ATOM 12739 C CA . ALA E 1 331 ? -30.562 -37.109 41.034 1.00 30.58 331 ALA E CA 1
ATOM 12740 C C . ALA E 1 331 ? -30.423 -36.479 39.652 1.00 31.10 331 ALA E C 1
ATOM 12741 O O . ALA E 1 331 ? -29.390 -35.878 39.324 1.00 28.97 331 ALA E O 1
ATOM 12743 N N . LEU E 1 332 ? -31.456 -36.653 38.835 1.00 32.74 332 LEU E N 1
ATOM 12744 C CA . LEU E 1 332 ? -31.540 -35.979 37.548 1.00 30.94 332 LEU E CA 1
ATOM 12745 C C . LEU E 1 332 ? -32.147 -34.584 37.758 1.00 33.51 332 LEU E C 1
ATOM 12746 O O . LEU E 1 332 ? -33.267 -34.446 38.272 1.00 33.11 332 LEU E O 1
ATOM 12751 N N . GLN E 1 333 ? -31.397 -33.550 37.395 1.00 31.84 333 GLN E N 1
ATOM 12752 C CA . GLN E 1 333 ? -31.900 -32.186 37.518 1.00 29.75 333 GLN E CA 1
ATOM 12753 C C . GLN E 1 333 ? -31.960 -31.550 36.141 1.00 30.10 333 GLN E C 1
ATOM 12754 O O . GLN E 1 333 ? -31.048 -31.730 35.337 1.00 29.60 333 GLN E O 1
ATOM 12760 N N . ILE E 1 334 ? -33.037 -30.815 35.863 1.00 27.52 334 ILE E N 1
ATOM 12761 C CA . ILE E 1 334 ? -33.189 -30.176 34.556 1.00 30.92 334 ILE E CA 1
ATOM 12762 C C . ILE E 1 334 ? -34.009 -28.875 34.588 1.00 28.99 334 ILE E C 1
ATOM 12763 O O . ILE E 1 334 ? -35.155 -28.854 35.029 1.00 26.59 334 ILE E O 1
ATOM 12768 N N . GLY E 1 335 ? -33.396 -27.796 34.116 1.00 29.45 335 GLY E N 1
ATOM 12769 C CA . GLY E 1 335 ? -34.020 -26.487 34.116 1.00 30.78 335 GLY E CA 1
ATOM 12770 C C . GLY E 1 335 ? -34.080 -25.932 32.710 1.00 33.78 335 GLY E C 1
ATOM 12771 O O . GLY E 1 335 ? -33.342 -26.388 31.830 1.00 32.98 335 GLY E O 1
ATOM 12772 N N . PHE E 1 336 ? -34.947 -24.942 32.501 1.00 33.03 336 PHE E N 1
ATOM 12773 C CA . PHE E 1 336 ? -35.285 -24.486 31.157 1.00 31.32 336 PHE E CA 1
ATOM 12774 C C . PHE E 1 336 ? -36.179 -23.255 31.229 1.00 31.56 336 PHE E C 1
ATOM 12775 O O . PHE E 1 336 ? -37.152 -23.242 31.978 1.00 30.20 336 PHE E O 1
ATOM 12783 N N . GLY E 1 337 ? -35.864 -22.228 30.446 1.00 29.84 337 GLY E N 1
ATOM 12784 C CA . GLY E 1 337 ? -36.636 -20.998 30.479 1.00 27.90 337 GLY E CA 1
ATOM 12785 C C . GLY E 1 337 ? -36.328 -20.072 29.318 1.00 28.66 337 GLY E C 1
ATOM 12786 O O . GLY E 1 337 ? -35.841 -20.516 28.276 1.00 29.82 337 GLY E O 1
ATOM 12787 N N . ALA E 1 338 ? -36.603 -18.783 29.505 1.00 27.66 338 ALA E N 1
ATOM 12788 C CA . ALA E 1 338 ? -36.502 -17.800 28.426 1.00 29.68 338 ALA E CA 1
ATOM 12789 C C . ALA E 1 338 ? -35.161 -17.881 27.704 1.00 29.38 338 ALA E C 1
ATOM 12790 O O . ALA E 1 338 ? -34.104 -17.998 28.343 1.00 25.07 338 ALA E O 1
ATOM 12792 N N . GLY E 1 339 ? -35.210 -17.817 26.375 1.00 26.80 339 GLY E N 1
ATOM 12793 C CA . GLY E 1 339 ? -34.009 -17.879 25.565 1.00 23.08 339 GLY E CA 1
ATOM 12794 C C . GLY E 1 339 ? -34.305 -18.324 24.154 1.00 28.66 339 GLY E C 1
ATOM 12795 O O . GLY E 1 339 ? -34.057 -17.578 23.216 1.00 33.19 339 GLY E O 1
ATOM 12796 N N . LEU E 1 340 ? -34.813 -19.545 23.985 1.00 30.41 340 LEU E N 1
ATOM 12797 C CA . LEU E 1 340 ? -35.001 -20.503 25.070 1.00 28.77 340 LEU E CA 1
ATOM 12798 C C . LEU E 1 340 ? -33.663 -21.124 25.469 1.00 27.78 340 LEU E C 1
ATOM 12799 O O . LEU E 1 340 ? -32.797 -21.337 24.626 1.00 27.03 340 LEU E O 1
ATOM 12804 N N . VAL E 1 341 ? -33.497 -21.427 26.750 1.00 25.93 341 VAL E N 1
ATOM 12805 C CA . VAL E 1 341 ? -32.307 -22.136 27.192 1.00 29.75 341 VAL E CA 1
ATOM 12806 C C . VAL E 1 341 ? -32.698 -23.307 28.088 1.00 31.64 341 VAL E C 1
ATOM 12807 O O . VAL E 1 341 ? -33.806 -23.326 28.641 1.00 31.36 341 VAL E O 1
ATOM 12811 N N . TYR E 1 342 ? -31.792 -24.279 28.208 1.00 26.74 342 TYR E N 1
ATOM 12812 C CA . TYR E 1 342 ? -31.979 -25.438 29.081 1.00 25.43 342 TYR E CA 1
ATOM 12813 C C . TYR E 1 342 ? -30.642 -26.046 29.496 1.00 24.16 342 TYR E C 1
ATOM 12814 O O . TYR E 1 342 ? -29.638 -25.905 28.790 1.00 21.28 342 TYR E O 1
ATOM 12823 N N . GLY E 1 343 ? -30.652 -26.758 30.620 1.00 24.66 343 GLY E N 1
ATOM 12824 C CA . GLY E 1 343 ? -29.473 -27.456 31.104 1.00 21.71 343 GLY E CA 1
ATOM 12825 C C . GLY E 1 343 ? -29.864 -28.655 31.952 1.00 26.39 343 GLY E C 1
ATOM 12826 O O . GLY E 1 343 ? -30.873 -28.613 32.657 1.00 25.32 343 GLY E O 1
ATOM 12827 N N . ALA E 1 344 ? -29.070 -29.724 31.884 1.00 28.09 344 ALA E N 1
ATOM 12828 C CA . ALA E 1 344 ? -29.326 -30.914 32.693 1.00 24.89 344 ALA E CA 1
ATOM 12829 C C . ALA E 1 344 ? -28.053 -31.660 33.094 1.00 24.67 344 ALA E C 1
ATOM 12830 O O . ALA E 1 344 ? -27.039 -31.655 32.383 1.00 26.26 344 ALA E O 1
ATOM 12832 N N . GLN E 1 345 ? -28.124 -32.302 34.251 1.00 18.34 345 GLN E N 1
ATOM 12833 C CA . GLN E 1 345 ? -27.026 -33.093 34.779 1.00 22.47 345 GLN E CA 1
ATOM 12834 C C . GLN E 1 345 ? -27.606 -34.175 35.653 1.00 25.79 345 GLN E C 1
ATOM 12835 O O . GLN E 1 345 ? -28.700 -34.035 36.190 1.00 27.18 345 GLN E O 1
ATOM 12841 N N . VAL E 1 346 ? -26.866 -35.260 35.782 1.00 28.20 346 VAL E N 1
ATOM 12842 C CA . VAL E 1 346 ? -27.110 -36.217 36.835 1.00 27.01 346 VAL E CA 1
ATOM 12843 C C . VAL E 1 346 ? -26.069 -35.931 37.913 1.00 26.01 346 VAL E C 1
ATOM 12844 O O . VAL E 1 346 ? -24.884 -35.750 37.630 1.00 24.60 346 VAL E O 1
ATOM 12848 N N . VAL E 1 347 ? -26.516 -35.887 39.154 1.00 27.09 347 VAL E N 1
ATOM 12849 C CA . VAL E 1 347 ? -25.673 -35.434 40.237 1.00 25.46 347 VAL E CA 1
ATOM 12850 C C . VAL E 1 347 ? -25.762 -36.379 41.427 1.00 29.41 347 VAL E C 1
ATOM 12851 O O . VAL E 1 347 ? -26.832 -36.899 41.744 1.00 29.45 347 VAL E O 1
ATOM 12855 N N . ARG E 1 348 ? -24.634 -36.617 42.083 1.00 33.96 348 ARG E N 1
ATOM 12856 C CA . ARG E 1 348 ? -24.659 -37.298 43.371 1.00 32.55 348 ARG E CA 1
ATOM 12857 C C . ARG E 1 348 ? -25.078 -36.289 44.430 1.00 30.23 348 ARG E C 1
ATOM 12858 O O . ARG E 1 348 ? -24.447 -35.243 44.582 1.00 29.78 348 ARG E O 1
ATOM 12866 N N . LEU E 1 349 ? -26.144 -36.594 45.160 1.00 28.19 349 LEU E N 1
ATOM 12867 C CA . LEU E 1 349 ? -26.681 -35.659 46.148 1.00 25.63 349 LEU E CA 1
ATOM 12868 C C . LEU E 1 349 ? -25.728 -35.486 47.336 1.00 28.10 349 LEU E C 1
ATOM 12869 O O . LEU E 1 349 ? -25.086 -36.444 47.759 1.00 31.85 349 LEU E O 1
ATOM 12874 N N . PRO E 1 350 ? -25.619 -34.260 47.873 1.00 28.78 350 PRO E N 1
ATOM 12875 C CA . PRO E 1 350 ? -24.743 -34.015 49.033 1.00 33.69 350 PRO E CA 1
ATOM 12876 C C . PRO E 1 350 ? -25.230 -34.682 50.330 1.00 37.24 350 PRO E C 1
ATOM 12877 O O . PRO E 1 350 ? -26.445 -34.759 50.557 1.00 38.94 350 PRO E O 1
ATOM 12881 N N . THR F 1 2 ? -24.608 -50.429 41.580 1.00 71.12 2 THR F N 1
ATOM 12882 C CA . THR F 1 2 ? -24.122 -49.070 41.812 1.00 72.93 2 THR F CA 1
ATOM 12883 C C . THR F 1 2 ? -23.270 -48.554 40.641 1.00 68.71 2 THR F C 1
ATOM 12884 O O . THR F 1 2 ? -22.329 -49.217 40.202 1.00 69.89 2 THR F O 1
ATOM 12888 N N . VAL F 1 3 ? -23.606 -47.369 40.141 1.00 61.21 3 VAL F N 1
ATOM 12889 C CA . VAL F 1 3 ? -22.985 -46.863 38.920 1.00 54.77 3 VAL F CA 1
ATOM 12890 C C . VAL F 1 3 ? -21.933 -45.800 39.175 1.00 48.70 3 VAL F C 1
ATOM 12891 O O . VAL F 1 3 ? -21.982 -45.075 40.167 1.00 47.20 3 VAL F O 1
ATOM 12895 N N . THR F 1 4 ? -20.985 -45.706 38.254 1.00 42.96 4 THR F N 1
ATOM 12896 C CA . THR F 1 4 ? -20.088 -44.576 38.212 1.00 40.47 4 THR F CA 1
ATOM 12897 C C . THR F 1 4 ? -20.513 -43.636 37.091 1.00 40.67 4 THR F C 1
ATOM 12898 O O . THR F 1 4 ? -20.744 -44.069 35.958 1.00 43.58 4 THR F O 1
ATOM 12902 N N . LEU F 1 5 ? -20.640 -42.356 37.410 1.00 31.83 5 LEU F N 1
ATOM 12903 C CA . LEU F 1 5 ? -20.988 -41.379 36.397 1.00 29.66 5 LEU F CA 1
ATOM 12904 C C . LEU F 1 5 ? -19.893 -41.291 35.354 1.00 31.08 5 LEU F C 1
ATOM 12905 O O . LEU F 1 5 ? -18.713 -41.228 35.694 1.00 28.95 5 LEU F O 1
ATOM 12910 N N . LYS F 1 6 ? -20.292 -41.274 34.084 1.00 34.16 6 LYS F N 1
ATOM 12911 C CA . LYS F 1 6 ? -19.359 -40.989 33.002 1.00 34.58 6 LYS F CA 1
ATOM 12912 C C . LYS F 1 6 ? -18.856 -39.560 33.120 1.00 31.52 6 LYS F C 1
ATOM 12913 O O . LYS F 1 6 ? -19.546 -38.688 33.676 1.00 26.80 6 LYS F O 1
ATOM 12919 N N . GLN F 1 7 ? -17.656 -39.331 32.590 1.00 25.19 7 GLN F N 1
ATOM 12920 C CA . GLN F 1 7 ? -17.028 -38.024 32.620 1.00 24.06 7 GLN F CA 1
ATOM 12921 C C . GLN F 1 7 ? -16.444 -37.761 31.260 1.00 28.27 7 GLN F C 1
ATOM 12922 O O . GLN F 1 7 ? -16.082 -38.696 30.544 1.00 29.28 7 GLN F O 1
ATOM 12928 N N . HIS F 1 8 ? -16.322 -36.489 30.906 1.00 29.06 8 HIS F N 1
ATOM 12929 C CA . HIS F 1 8 ? -15.708 -36.150 29.634 1.00 32.37 8 HIS F CA 1
ATOM 12930 C C . HIS F 1 8 ? -14.200 -36.303 29.648 1.00 31.60 8 HIS F C 1
ATOM 12931 O O . HIS F 1 8 ? -13.546 -36.173 30.678 1.00 26.20 8 HIS F O 1
ATOM 12938 N N . GLU F 1 9 ? -13.664 -36.604 28.477 1.00 35.53 9 GLU F N 1
ATOM 12939 C CA . GLU F 1 9 ? -12.232 -36.584 28.268 1.00 38.79 9 GLU F CA 1
ATOM 12940 C C . GLU F 1 9 ? -11.786 -35.123 28.177 1.00 29.18 9 GLU F C 1
ATOM 12941 O O . GLU F 1 9 ? -12.569 -34.256 27.828 1.00 30.13 9 GLU F O 1
ATOM 12947 N N . ARG F 1 10 ? -10.527 -34.864 28.495 1.00 27.92 10 ARG F N 1
ATOM 12948 C CA . ARG F 1 10 ? -10.010 -33.512 28.599 1.00 27.15 10 ARG F CA 1
ATOM 12949 C C . ARG F 1 10 ? -8.778 -33.337 27.727 1.00 29.61 10 ARG F C 1
ATOM 12950 O O . ARG F 1 10 ? -7.843 -34.130 27.808 1.00 34.23 10 ARG F O 1
ATOM 12958 N N . PRO F 1 11 ? -8.760 -32.273 26.914 1.00 30.55 11 PRO F N 1
ATOM 12959 C CA . PRO F 1 11 ? -7.614 -31.978 26.050 1.00 27.76 11 PRO F CA 1
ATOM 12960 C C . PRO F 1 11 ? -6.440 -31.482 26.883 1.00 28.71 11 PRO F C 1
ATOM 12961 O O . PRO F 1 11 ? -6.599 -31.183 28.073 1.00 30.91 11 PRO F O 1
ATOM 12965 N N . ALA F 1 12 ? -5.281 -31.372 26.245 1.00 27.73 12 ALA F N 1
ATOM 12966 C CA . ALA F 1 12 ? -4.058 -30.939 26.910 1.00 28.28 12 ALA F CA 1
ATOM 12967 C C . ALA F 1 12 ? -4.114 -29.482 27.343 1.00 27.25 12 ALA F C 1
ATOM 12968 O O . ALA F 1 12 ? -3.619 -29.131 28.413 1.00 27.40 12 ALA F O 1
ATOM 12970 N N . ALA F 1 13 ? -4.702 -28.627 26.514 1.00 25.33 13 ALA F N 1
ATOM 12971 C CA . ALA F 1 13 ? -4.701 -27.197 26.818 1.00 23.53 13 ALA F CA 1
ATOM 12972 C C . ALA F 1 13 ? -5.736 -26.431 26.001 1.00 22.93 13 ALA F C 1
ATOM 12973 O O . ALA F 1 13 ? -6.674 -27.025 25.462 1.00 22.37 13 ALA F O 1
ATOM 12975 N N . SER F 1 14 ? -5.564 -25.112 25.925 1.00 17.95 14 SER F N 1
ATOM 12976 C CA . SER F 1 14 ? -6.495 -24.258 25.211 1.00 19.67 14 SER F CA 1
ATOM 12977 C C . SER F 1 14 ? -5.719 -23.124 24.558 1.00 19.68 14 SER F C 1
ATOM 12978 O O . SER F 1 14 ? -4.583 -22.849 24.941 1.00 20.23 14 SER F O 1
ATOM 12981 N N . ARG F 1 15 ? -6.333 -22.464 23.579 1.00 16.55 15 ARG F N 1
ATOM 12982 C CA . ARG F 1 15 ? -5.756 -21.251 22.996 1.00 16.46 15 ARG F CA 1
ATOM 12983 C C . ARG F 1 15 ? -6.845 -20.422 22.327 1.00 18.11 15 ARG F C 1
ATOM 12984 O O . ARG F 1 15 ? -7.913 -20.940 21.981 1.00 17.84 15 ARG F O 1
ATOM 12992 N N . ILE F 1 16 ? -6.566 -19.133 22.153 1.00 16.03 16 ILE F N 1
ATOM 12993 C CA . ILE F 1 16 ? -7.442 -18.261 21.401 1.00 21.55 16 ILE F CA 1
ATOM 12994 C C . ILE F 1 16 ? -7.119 -18.457 19.922 1.00 23.73 16 ILE F C 1
ATOM 12995 O O . ILE F 1 16 ? -5.963 -18.345 19.504 1.00 21.73 16 ILE F O 1
ATOM 13000 N N . VAL F 1 17 ? -8.140 -18.746 19.127 1.00 23.11 17 VAL F N 1
ATOM 13001 C CA . VAL F 1 17 ? -7.899 -19.160 17.758 1.00 25.72 17 VAL F CA 1
ATOM 13002 C C . VAL F 1 17 ? -8.161 -18.019 16.773 1.00 27.40 17 VAL F C 1
ATOM 13003 O O . VAL F 1 17 ? -7.637 -18.019 15.650 1.00 26.97 17 VAL F O 1
ATOM 13007 N N . ALA F 1 18 ? -8.967 -17.045 17.192 1.00 19.22 18 ALA F N 1
ATOM 13008 C CA . ALA F 1 18 ? -9.264 -15.894 16.339 1.00 20.61 18 ALA F CA 1
ATOM 13009 C C . ALA F 1 18 ? -9.854 -14.760 17.164 1.00 21.06 18 ALA F C 1
ATOM 13010 O O . ALA F 1 18 ? -10.419 -15.016 18.223 1.00 20.67 18 ALA F O 1
ATOM 13012 N N . VAL F 1 19 ? -9.695 -13.523 16.685 1.00 19.15 19 VAL F N 1
ATOM 13013 C CA . VAL F 1 19 ? -10.335 -12.344 17.270 1.00 19.26 19 VAL F CA 1
ATOM 13014 C C . VAL F 1 19 ? -11.109 -11.575 16.187 1.00 23.60 19 VAL F C 1
ATOM 13015 O O . VAL F 1 19 ? -10.627 -11.401 15.064 1.00 26.44 19 VAL F O 1
ATOM 13019 N N . GLY F 1 20 ? -12.316 -11.132 16.524 1.00 20.02 20 GLY F N 1
ATOM 13020 C CA . GLY F 1 20 ? -13.135 -10.373 15.599 1.00 20.18 20 GLY F CA 1
ATOM 13021 C C . GLY F 1 20 ? -13.603 -9.089 16.261 1.00 21.15 20 GLY F C 1
ATOM 13022 O O . GLY F 1 20 ? -13.562 -8.964 17.486 1.00 21.35 20 GLY F O 1
ATOM 13023 N N . ALA F 1 21 ? -14.054 -8.139 15.449 1.00 20.11 21 ALA F N 1
ATOM 13024 C CA . ALA F 1 21 ? -14.351 -6.796 15.928 1.00 24.38 21 ALA F CA 1
ATOM 13025 C C . ALA F 1 21 ? -15.577 -6.193 15.238 1.00 27.18 21 ALA F C 1
ATOM 13026 O O . ALA F 1 21 ? -15.876 -6.502 14.081 1.00 28.04 21 ALA F O 1
ATOM 13028 N N . TYR F 1 22 ? -16.287 -5.347 15.969 1.00 26.54 22 TYR F N 1
ATOM 13029 C CA . TYR F 1 22 ? -17.318 -4.506 15.383 1.00 30.41 22 TYR F CA 1
ATOM 13030 C C . TYR F 1 22 ? -17.157 -3.076 15.899 1.00 31.21 22 TYR F C 1
ATOM 13031 O O . TYR F 1 22 ? -17.247 -2.826 17.096 1.00 31.47 22 TYR F O 1
ATOM 13040 N N . ARG F 1 23 ? -16.894 -2.144 14.994 1.00 31.03 23 ARG F N 1
ATOM 13041 C CA . ARG F 1 23 ? -16.707 -0.757 15.376 1.00 26.84 23 ARG F CA 1
ATOM 13042 C C . ARG F 1 23 ? -17.772 0.091 14.705 1.00 32.01 23 ARG F C 1
ATOM 13043 O O . ARG F 1 23 ? -17.872 0.112 13.481 1.00 34.69 23 ARG F O 1
ATOM 13051 N N . PRO F 1 24 ? -18.600 0.773 15.508 1.00 31.65 24 PRO F N 1
ATOM 13052 C CA . PRO F 1 24 ? -19.511 1.779 14.948 1.00 30.53 24 PRO F CA 1
ATOM 13053 C C . PRO F 1 24 ? -18.738 2.795 14.109 1.00 31.64 24 PRO F C 1
ATOM 13054 O O . PRO F 1 24 ? -17.680 3.241 14.535 1.00 34.41 24 PRO F O 1
ATOM 13058 N N . ALA F 1 25 ? -19.255 3.138 12.932 1.00 32.48 25 ALA F N 1
ATOM 13059 C CA . ALA F 1 25 ? -18.594 4.079 12.031 1.00 35.81 25 ALA F CA 1
ATOM 13060 C C . ALA F 1 25 ? -18.531 5.517 12.568 1.00 39.80 25 ALA F C 1
ATOM 13061 O O . ALA F 1 25 ? -17.683 6.304 12.143 1.00 41.39 25 ALA F O 1
ATOM 13063 N N . ASN F 1 26 ? -19.432 5.863 13.483 1.00 37.33 26 ASN F N 1
ATOM 13064 C CA . ASN F 1 26 ? -19.508 7.235 13.982 1.00 41.50 26 ASN F CA 1
ATOM 13065 C C . ASN F 1 26 ? -18.515 7.497 15.110 1.00 40.13 26 ASN F C 1
ATOM 13066 O O . ASN F 1 26 ? -18.721 7.074 16.245 1.00 42.72 26 ASN F O 1
ATOM 13071 N N . LEU F 1 27 ? -17.426 8.184 14.786 1.00 38.40 27 LEU F N 1
ATOM 13072 C CA . LEU F 1 27 ? -16.426 8.545 15.783 1.00 38.93 27 LEU F CA 1
ATOM 13073 C C . LEU F 1 27 ? -16.664 9.988 16.204 1.00 39.55 27 LEU F C 1
ATOM 13074 O O . LEU F 1 27 ? -16.238 10.914 15.512 1.00 40.65 27 LEU F O 1
ATOM 13079 N N . VAL F 1 28 ? -17.365 10.191 17.315 1.00 38.11 28 VAL F N 1
ATOM 13080 C CA . VAL F 1 28 ? -17.668 11.561 17.716 1.00 40.39 28 VAL F CA 1
ATOM 13081 C C . VAL F 1 28 ? -16.477 12.205 18.410 1.00 38.04 28 VAL F C 1
ATOM 13082 O O . VAL F 1 28 ? -15.878 11.610 19.318 1.00 31.96 28 VAL F O 1
ATOM 13086 N N . PRO F 1 29 ? -16.117 13.415 17.948 1.00 41.47 29 PRO F N 1
ATOM 13087 C CA . PRO F 1 29 ? -14.983 14.202 18.443 1.00 44.02 29 PRO F CA 1
ATOM 13088 C C . PRO F 1 29 ? -15.329 14.912 19.750 1.00 45.39 29 PRO F C 1
ATOM 13089 O O . PRO F 1 29 ? -16.505 15.156 20.025 1.00 46.59 29 PRO F O 1
ATOM 13093 N N . ASN F 1 30 ? -14.314 15.237 20.540 1.00 43.84 30 ASN F N 1
ATOM 13094 C CA . ASN F 1 30 ? -14.521 15.892 21.825 1.00 45.47 30 ASN F CA 1
ATOM 13095 C C . ASN F 1 30 ? -15.402 17.148 21.800 1.00 48.82 30 ASN F C 1
ATOM 13096 O O . ASN F 1 30 ? -16.150 17.408 22.746 1.00 48.19 30 ASN F O 1
ATOM 13101 N N . GLU F 1 31 ? -15.317 17.926 20.728 1.00 52.22 31 GLU F N 1
ATOM 13102 C CA . GLU F 1 31 ? -16.040 19.192 20.679 1.00 58.37 31 GLU F CA 1
ATOM 13103 C C . GLU F 1 31 ? -17.562 19.000 20.669 1.00 56.71 31 GLU F C 1
ATOM 13104 O O . GLU F 1 31 ? -18.317 19.934 20.941 1.00 57.96 31 GLU F O 1
ATOM 13110 N N . ASP F 1 32 ? -18.016 17.786 20.376 1.00 52.89 32 ASP F N 1
ATOM 13111 C CA . ASP F 1 32 ? -19.454 17.518 20.358 1.00 49.69 32 ASP F CA 1
ATOM 13112 C C . ASP F 1 32 ? -20.016 17.208 21.743 1.00 45.58 32 ASP F C 1
ATOM 13113 O O . ASP F 1 32 ? -21.223 17.022 21.893 1.00 45.81 32 ASP F O 1
ATOM 13118 N N . LEU F 1 33 ? -19.149 17.152 22.751 1.00 41.67 33 LEU F N 1
ATOM 13119 C CA . LEU F 1 33 ? -19.571 16.740 24.086 1.00 40.78 33 LEU F CA 1
ATOM 13120 C C . LEU F 1 33 ? -19.237 17.749 25.181 1.00 46.85 33 LEU F C 1
ATOM 13121 O O . LEU F 1 33 ? -19.735 17.630 26.298 1.00 50.40 33 LEU F O 1
ATOM 13126 N N . ILE F 1 34 ? -18.390 18.728 24.874 1.00 46.40 34 ILE F N 1
ATOM 13127 C CA . ILE F 1 34 ? -17.859 19.596 25.921 1.00 49.33 34 ILE F CA 1
ATOM 13128 C C . ILE F 1 34 ? -18.920 20.512 26.523 1.00 54.15 34 ILE F C 1
ATOM 13129 O O . ILE F 1 34 ? -18.751 21.004 27.635 1.00 56.30 34 ILE F O 1
ATOM 13134 N N . GLY F 1 35 ? -20.012 20.711 25.789 1.00 55.48 35 GLY F N 1
ATOM 13135 C CA . GLY F 1 35 ? -21.063 21.649 26.155 1.00 58.28 35 GLY F CA 1
ATOM 13136 C C . GLY F 1 35 ? -21.850 21.407 27.435 1.00 59.00 35 GLY F C 1
ATOM 13137 O O . GLY F 1 35 ? -21.829 22.247 28.333 1.00 58.30 35 GLY F O 1
ATOM 13138 N N . PRO F 1 36 ? -22.598 20.291 27.503 1.00 57.62 36 PRO F N 1
ATOM 13139 C CA . PRO F 1 36 ? -23.362 19.920 28.703 1.00 57.94 36 PRO F CA 1
ATOM 13140 C C . PRO F 1 36 ? -22.490 19.757 29.954 1.00 59.00 36 PRO F C 1
ATOM 13141 O O . PRO F 1 36 ? -22.943 20.037 31.061 1.00 59.76 36 PRO F O 1
ATOM 13145 N N . ILE F 1 37 ? -21.264 19.281 29.777 1.00 59.95 37 ILE F N 1
ATOM 13146 C CA . ILE F 1 37 ? -20.251 19.387 30.820 1.00 61.91 37 ILE F CA 1
ATOM 13147 C C . ILE F 1 37 ? -19.630 20.750 30.553 1.00 66.77 37 ILE F C 1
ATOM 13148 O O . ILE F 1 37 ? -20.183 21.519 29.773 1.00 73.36 37 ILE F O 1
ATOM 13153 N N . ASP F 1 38 ? -18.515 21.100 31.171 1.00 64.74 38 ASP F N 1
ATOM 13154 C CA . ASP F 1 38 ? -18.027 22.458 30.932 1.00 68.87 38 ASP F CA 1
ATOM 13155 C C . ASP F 1 38 ? -16.546 22.446 30.679 1.00 69.60 38 ASP F C 1
ATOM 13156 O O . ASP F 1 38 ? -15.769 22.970 31.472 1.00 72.30 38 ASP F O 1
ATOM 13161 N N . SER F 1 39 ? -16.156 21.843 29.565 1.00 68.93 39 SER F N 1
ATOM 13162 C CA . SER F 1 39 ? -14.747 21.631 29.293 1.00 68.80 39 SER F CA 1
ATOM 13163 C C . SER F 1 39 ? -14.388 21.963 27.855 1.00 67.84 39 SER F C 1
ATOM 13164 O O . SER F 1 39 ? -15.075 22.738 27.180 1.00 67.83 39 SER F O 1
ATOM 13167 N N . SER F 1 40 ? -13.308 21.346 27.394 1.00 66.29 40 SER F N 1
ATOM 13168 C CA . SER F 1 40 ? -12.733 21.661 26.103 1.00 64.89 40 SER F CA 1
ATOM 13169 C C . SER F 1 40 ? -12.103 20.410 25.521 1.00 60.43 40 SER F C 1
ATOM 13170 O O . SER F 1 40 ? -11.968 19.394 26.211 1.00 58.91 40 SER F O 1
ATOM 13173 N N . ASP F 1 41 ? -11.719 20.495 24.252 1.00 56.36 41 ASP F N 1
ATOM 13174 C CA . ASP F 1 41 ? -11.080 19.389 23.560 1.00 55.55 41 ASP F CA 1
ATOM 13175 C C . ASP F 1 41 ? -9.731 19.064 24.211 1.00 58.23 41 ASP F C 1
ATOM 13176 O O . ASP F 1 41 ? -9.339 17.900 24.317 1.00 56.30 41 ASP F O 1
ATOM 13181 N N . GLU F 1 42 ? -9.047 20.107 24.671 1.00 62.56 42 GLU F N 1
ATOM 13182 C CA . GLU F 1 42 ? -7.722 19.986 25.276 1.00 63.01 42 GLU F CA 1
ATOM 13183 C C . GLU F 1 42 ? -7.783 19.302 26.634 1.00 58.77 42 GLU F C 1
ATOM 13184 O O . GLU F 1 42 ? -6.952 18.453 26.955 1.00 54.69 42 GLU F O 1
ATOM 13190 N N . TRP F 1 43 ? -8.761 19.692 27.439 1.00 59.21 43 TRP F N 1
ATOM 13191 C CA . TRP F 1 43 ? -8.905 19.135 28.772 1.00 59.70 43 TRP F CA 1
ATOM 13192 C C . TRP F 1 43 ? -9.217 17.631 28.724 1.00 55.95 43 TRP F C 1
ATOM 13193 O O . TRP F 1 43 ? -8.570 16.832 29.404 1.00 51.47 43 TRP F O 1
ATOM 13204 N N . ILE F 1 44 ? -10.202 17.251 27.914 1.00 54.18 44 ILE F N 1
ATOM 13205 C CA . ILE F 1 44 ? -10.551 15.843 27.733 1.00 51.23 44 ILE F CA 1
ATOM 13206 C C . ILE F 1 44 ? -9.333 15.039 27.260 1.00 50.65 44 ILE F C 1
ATOM 13207 O O . ILE F 1 44 ? -9.112 13.914 27.711 1.00 49.47 44 ILE F O 1
ATOM 13212 N N . ARG F 1 45 ? -8.537 15.614 26.362 1.00 51.69 45 ARG F N 1
ATOM 13213 C CA . ARG F 1 45 ? -7.334 14.927 25.895 1.00 52.14 45 ARG F CA 1
ATOM 13214 C C . ARG F 1 45 ? -6.302 14.812 27.017 1.00 48.69 45 ARG F C 1
ATOM 13215 O O . ARG F 1 45 ? -5.739 13.743 27.241 1.00 44.40 45 ARG F O 1
ATOM 13223 N N . GLN F 1 46 ? -6.062 15.916 27.717 1.00 51.20 46 GLN F N 1
ATOM 13224 C CA . GLN F 1 46 ? -5.137 15.933 28.846 1.00 52.14 46 GLN F CA 1
ATOM 13225 C C . GLN F 1 46 ? -5.492 14.837 29.832 1.00 43.94 46 GLN F C 1
ATOM 13226 O O . GLN F 1 46 ? -4.631 14.099 30.301 1.00 42.37 46 GLN F O 1
ATOM 13232 N N . ARG F 1 47 ? -6.778 14.745 30.147 1.00 40.75 47 ARG F N 1
ATOM 13233 C CA . ARG F 1 47 ? -7.235 13.917 31.252 1.00 42.54 47 ARG F CA 1
ATOM 13234 C C . ARG F 1 47 ? -7.358 12.445 30.896 1.00 40.64 47 ARG F C 1
ATOM 13235 O O . ARG F 1 47 ? -7.259 11.600 31.781 1.00 39.78 47 ARG F O 1
ATOM 13243 N N . THR F 1 48 ? -7.580 12.146 29.613 1.00 38.97 48 THR F N 1
ATOM 13244 C CA . THR F 1 48 ? -7.987 10.804 29.202 1.00 37.92 48 THR F CA 1
ATOM 13245 C C . THR F 1 48 ? -7.311 10.306 27.924 1.00 37.67 48 THR F C 1
ATOM 13246 O O . THR F 1 48 ? -7.309 9.106 27.645 1.00 37.09 48 THR F O 1
ATOM 13250 N N . GLY F 1 49 ? -6.759 11.224 27.139 1.00 36.17 49 GLY F N 1
ATOM 13251 C CA . GLY F 1 49 ? -6.079 10.853 25.910 1.00 34.49 49 GLY F CA 1
ATOM 13252 C C . GLY F 1 49 ? -7.058 10.440 24.820 1.00 34.84 49 GLY F C 1
ATOM 13253 O O . GLY F 1 49 ? -6.657 9.920 23.775 1.00 30.12 49 GLY F O 1
ATOM 13254 N N . ILE F 1 50 ? -8.346 10.677 25.056 1.00 33.38 50 ILE F N 1
ATOM 13255 C CA . ILE F 1 50 ? -9.355 10.356 24.061 1.00 28.65 50 ILE F CA 1
ATOM 13256 C C . ILE F 1 50 ? -9.534 11.476 23.051 1.00 32.42 50 ILE F C 1
ATOM 13257 O O . ILE F 1 50 ? -9.662 12.645 23.415 1.00 36.37 50 ILE F O 1
ATOM 13262 N N . VAL F 1 51 ? -9.534 11.113 21.775 1.00 32.90 51 VAL F N 1
ATOM 13263 C CA . VAL F 1 51 ? -9.763 12.077 20.708 1.00 37.64 51 VAL F CA 1
ATOM 13264 C C . VAL F 1 51 ? -11.162 11.885 20.124 1.00 38.01 51 VAL F C 1
ATOM 13265 O O . VAL F 1 51 ? -11.903 12.851 19.919 1.00 38.07 51 VAL F O 1
ATOM 13269 N N . THR F 1 52 ? -11.521 10.631 19.860 1.00 34.84 52 THR F N 1
ATOM 13270 C CA . THR F 1 52 ? -12.868 10.300 19.420 1.00 32.21 52 THR F CA 1
ATOM 13271 C C . THR F 1 52 ? -13.293 9.034 20.130 1.00 32.05 52 THR F C 1
ATOM 13272 O O . THR F 1 52 ? -12.452 8.236 20.517 1.00 33.12 52 THR F O 1
ATOM 13276 N N . ARG F 1 53 ? -14.593 8.858 20.332 1.00 32.20 53 ARG F N 1
ATOM 13277 C CA . ARG F 1 53 ? -15.098 7.577 20.804 1.00 29.00 53 ARG F CA 1
ATOM 13278 C C . ARG F 1 53 ? -16.146 7.038 19.836 1.00 31.87 53 ARG F C 1
ATOM 13279 O O . ARG F 1 53 ? -16.882 7.799 19.191 1.00 28.38 53 ARG F O 1
ATOM 13287 N N . GLN F 1 54 ? -16.185 5.719 19.716 1.00 32.80 54 GLN F N 1
ATOM 13288 C CA . GLN F 1 54 ? -17.168 5.071 18.868 1.00 30.80 54 GLN F CA 1
ATOM 13289 C C . GLN F 1 54 ? -18.541 5.265 19.475 1.00 30.08 54 GLN F C 1
ATOM 13290 O O . GLN F 1 54 ? -18.738 5.041 20.665 1.00 32.27 54 GLN F O 1
ATOM 13296 N N . ARG F 1 55 ? -19.488 5.687 18.655 1.00 30.77 55 ARG F N 1
ATOM 13297 C CA . ARG F 1 55 ? -20.865 5.783 19.098 1.00 35.04 55 ARG F CA 1
ATOM 13298 C C . ARG F 1 55 ? -21.822 5.060 18.146 1.00 31.09 55 ARG F C 1
ATOM 13299 O O . ARG F 1 55 ? -21.892 5.359 16.948 1.00 27.26 55 ARG F O 1
ATOM 13307 N N . ALA F 1 56 ? -22.547 4.099 18.708 1.00 29.42 56 ALA F N 1
ATOM 13308 C CA . ALA F 1 56 ? -23.450 3.241 17.955 1.00 33.16 56 ALA F CA 1
ATOM 13309 C C . ALA F 1 56 ? -24.750 3.960 17.631 1.00 36.68 56 ALA F C 1
ATOM 13310 O O . ALA F 1 56 ? -25.181 4.850 18.370 1.00 34.83 56 ALA F O 1
ATOM 13312 N N . THR F 1 57 ? -25.370 3.575 16.520 1.00 37.18 57 THR F N 1
ATOM 13313 C CA . THR F 1 57 ? -26.693 4.087 16.178 1.00 35.55 57 THR F CA 1
ATOM 13314 C C . THR F 1 57 ? -27.737 3.225 16.856 1.00 34.12 57 THR F C 1
ATOM 13315 O O . THR F 1 57 ? -27.410 2.202 17.466 1.00 29.31 57 THR F O 1
ATOM 13319 N N . ALA F 1 58 ? -28.996 3.633 16.734 1.00 39.18 58 ALA F N 1
ATOM 13320 C CA . ALA F 1 58 ? -30.114 2.878 17.291 1.00 39.33 58 ALA F CA 1
ATOM 13321 C C . ALA F 1 58 ? -30.177 1.483 16.680 1.00 34.64 58 ALA F C 1
ATOM 13322 O O . ALA F 1 58 ? -30.638 0.542 17.323 1.00 33.97 58 ALA F O 1
ATOM 13324 N N . GLU F 1 59 ? -29.723 1.361 15.434 1.00 32.85 59 GLU F N 1
ATOM 13325 C CA . GLU F 1 59 ? -29.741 0.082 14.723 1.00 34.82 59 GLU F CA 1
ATOM 13326 C C . GLU F 1 59 ? -28.648 -0.869 15.202 1.00 33.16 59 GLU F C 1
ATOM 13327 O O . GLU F 1 59 ? -28.814 -2.092 15.156 1.00 29.81 59 GLU F O 1
ATOM 13333 N N . GLU F 1 60 ? -27.541 -0.293 15.667 1.00 30.66 60 GLU F N 1
ATOM 13334 C CA . GLU F 1 60 ? -26.420 -1.070 16.178 1.00 26.07 60 GLU F CA 1
ATOM 13335 C C . GLU F 1 60 ? -26.621 -1.444 17.638 1.00 24.70 60 GLU F C 1
ATOM 13336 O O . GLU F 1 60 ? -25.985 -0.900 18.545 1.00 23.06 60 GLU F O 1
ATOM 13342 N N . THR F 1 61 ? -27.507 -2.402 17.855 1.00 25.34 61 THR F N 1
ATOM 13343 C CA . THR F 1 61 ? -27.742 -2.942 19.181 1.00 25.94 61 THR F CA 1
ATOM 13344 C C . THR F 1 61 ? -26.585 -3.849 19.627 1.00 26.95 61 THR F C 1
ATOM 13345 O O . THR F 1 61 ? -25.680 -4.167 18.852 1.00 29.02 61 THR F O 1
ATOM 13349 N N . VAL F 1 62 ? -26.627 -4.266 20.882 1.00 23.44 62 VAL F N 1
ATOM 13350 C CA . VAL F 1 62 ? -25.662 -5.212 21.406 1.00 23.36 62 VAL F CA 1
ATOM 13351 C C . VAL F 1 62 ? -25.584 -6.504 20.569 1.00 25.37 62 VAL F C 1
ATOM 13352 O O . VAL F 1 62 ? -24.485 -6.954 20.213 1.00 20.44 62 VAL F O 1
ATOM 13356 N N . PRO F 1 63 ? -26.743 -7.101 20.242 1.00 26.09 63 PRO F N 1
ATOM 13357 C CA . PRO F 1 63 ? -26.710 -8.314 19.409 1.00 27.59 63 PRO F CA 1
ATOM 13358 C C . PRO F 1 63 ? -26.169 -8.044 18.002 1.00 30.09 63 PRO F C 1
ATOM 13359 O O . PRO F 1 63 ? -25.350 -8.812 17.500 1.00 29.39 63 PRO F O 1
ATOM 13363 N N . VAL F 1 64 ? -26.625 -6.973 17.365 1.00 29.98 64 VAL F N 1
ATOM 13364 C CA . VAL F 1 64 ? -26.096 -6.626 16.050 1.00 29.76 64 VAL F CA 1
ATOM 13365 C C . VAL F 1 64 ? -24.559 -6.492 16.064 1.00 30.66 64 VAL F C 1
ATOM 13366 O O . VAL F 1 64 ? -23.872 -6.999 15.175 1.00 30.69 64 VAL F O 1
ATOM 13370 N N . MET F 1 65 ? -24.019 -5.828 17.079 1.00 29.45 65 MET F N 1
ATOM 13371 C CA . MET F 1 65 ? -22.570 -5.641 17.168 1.00 28.37 65 MET F CA 1
ATOM 13372 C C . MET F 1 65 ? -21.858 -6.951 17.528 1.00 27.37 65 MET F C 1
ATOM 13373 O O . MET F 1 65 ? -20.853 -7.310 16.923 1.00 17.55 65 MET F O 1
ATOM 13378 N N . ALA F 1 66 ? -22.386 -7.663 18.512 1.00 26.03 66 ALA F N 1
ATOM 13379 C CA . ALA F 1 66 ? -21.861 -8.974 18.861 1.00 24.06 66 ALA F CA 1
ATOM 13380 C C . ALA F 1 66 ? -21.801 -9.905 17.644 1.00 26.95 66 ALA F C 1
ATOM 13381 O O . ALA F 1 66 ? -20.788 -10.563 17.393 1.00 25.57 66 ALA F O 1
ATOM 13383 N N . VAL F 1 67 ? -22.889 -9.960 16.889 1.00 28.70 67 VAL F N 1
ATOM 13384 C CA . VAL F 1 67 ? -22.954 -10.840 15.727 1.00 29.22 67 VAL F CA 1
ATOM 13385 C C . VAL F 1 67 ? -21.881 -10.477 14.702 1.00 30.04 67 VAL F C 1
ATOM 13386 O O . VAL F 1 67 ? -21.260 -11.355 14.111 1.00 31.67 67 VAL F O 1
ATOM 13390 N N . GLY F 1 68 ? -21.647 -9.186 14.512 1.00 29.60 68 GLY F N 1
ATOM 13391 C CA . GLY F 1 68 ? -20.641 -8.737 13.570 1.00 27.63 68 GLY F CA 1
ATOM 13392 C C . GLY F 1 68 ? -19.259 -9.223 13.972 1.00 25.39 68 GLY F C 1
ATOM 13393 O O . GLY F 1 68 ? -18.520 -9.780 13.154 1.00 23.14 68 GLY F O 1
ATOM 13394 N N . ALA F 1 69 ? -18.913 -9.013 15.241 1.00 20.43 69 ALA F N 1
ATOM 13395 C CA . ALA F 1 69 ? -17.617 -9.421 15.755 1.00 20.61 69 ALA F CA 1
ATOM 13396 C C . ALA F 1 69 ? -17.472 -10.943 15.696 1.00 21.78 69 ALA F C 1
ATOM 13397 O O . ALA F 1 69 ? -16.449 -11.452 15.263 1.00 23.78 69 ALA F O 1
ATOM 13399 N N . ALA F 1 70 ? -18.500 -11.656 16.148 1.00 19.91 70 ALA F N 1
ATOM 13400 C CA . ALA F 1 70 ? -18.515 -13.112 16.112 1.00 21.01 70 ALA F CA 1
ATOM 13401 C C . ALA F 1 70 ? -18.265 -13.655 14.697 1.00 25.21 70 ALA F C 1
ATOM 13402 O O . ALA F 1 70 ? -17.419 -14.536 14.520 1.00 30.15 70 ALA F O 1
ATOM 13404 N N . ARG F 1 71 ? -18.969 -13.130 13.691 1.00 21.04 71 ARG F N 1
ATOM 13405 C CA . ARG F 1 71 ? -18.780 -13.624 12.321 1.00 22.83 71 ARG F CA 1
ATOM 13406 C C . ARG F 1 71 ? -17.371 -13.407 11.806 1.00 21.94 71 ARG F C 1
ATOM 13407 O O . ARG F 1 71 ? -16.870 -14.195 11.023 1.00 25.16 71 ARG F O 1
ATOM 13415 N N . GLU F 1 72 ? -16.722 -12.339 12.230 1.00 22.43 72 GLU F N 1
ATOM 13416 C CA . GLU F 1 72 ? -15.347 -12.149 11.801 1.00 28.33 72 GLU F CA 1
ATOM 13417 C C . GLU F 1 72 ? -14.446 -13.215 12.434 1.00 27.77 72 GLU F C 1
ATOM 13418 O O . GLU F 1 72 ? -13.618 -13.832 11.751 1.00 27.68 72 GLU F O 1
ATOM 13424 N N . ALA F 1 73 ? -14.626 -13.444 13.730 1.00 25.13 73 ALA F N 1
ATOM 13425 C CA . ALA F 1 73 ? -13.815 -14.429 14.439 1.00 24.81 73 ALA F CA 1
ATOM 13426 C C . ALA F 1 73 ? -13.953 -15.830 13.809 1.00 23.59 73 ALA F C 1
ATOM 13427 O O . ALA F 1 73 ? -12.964 -16.531 13.640 1.00 26.46 73 ALA F O 1
ATOM 13429 N N . LEU F 1 74 ? -15.175 -16.210 13.437 1.00 24.53 74 LEU F N 1
ATOM 13430 C CA . LEU F 1 74 ? -15.430 -17.503 12.795 1.00 24.10 74 LEU F CA 1
ATOM 13431 C C . LEU F 1 74 ? -14.789 -17.594 11.412 1.00 30.34 74 LEU F C 1
ATOM 13432 O O . LEU F 1 74 ? -14.149 -18.591 11.084 1.00 33.75 74 LEU F O 1
ATOM 13437 N N . GLU F 1 75 ? -14.964 -16.558 10.603 1.00 31.18 75 GLU F N 1
ATOM 13438 C CA . GLU F 1 75 ? -14.312 -16.517 9.302 1.00 39.54 75 GLU F CA 1
ATOM 13439 C C . GLU F 1 75 ? -12.798 -16.718 9.452 1.00 37.11 75 GLU F C 1
ATOM 13440 O O . GLU F 1 75 ? -12.207 -17.565 8.775 1.00 38.39 75 GLU F O 1
ATOM 13446 N N . ARG F 1 76 ? -12.179 -15.954 10.350 1.00 31.16 76 ARG F N 1
ATOM 13447 C CA . ARG F 1 76 ? -10.737 -16.078 10.601 1.00 30.05 76 ARG F CA 1
ATOM 13448 C C . ARG F 1 76 ? -10.324 -17.453 11.093 1.00 26.78 76 ARG F C 1
ATOM 13449 O O . ARG F 1 76 ? -9.283 -17.962 10.702 1.00 27.33 76 ARG F O 1
ATOM 13457 N N . ALA F 1 77 ? -11.142 -18.046 11.953 1.00 24.95 77 ALA F N 1
ATOM 13458 C CA . ALA F 1 77 ? -10.865 -19.368 12.482 1.00 21.88 77 ALA F CA 1
ATOM 13459 C C . ALA F 1 77 ? -11.188 -20.469 11.480 1.00 27.38 77 ALA F C 1
ATOM 13460 O O . ALA F 1 77 ? -11.008 -21.646 11.787 1.00 31.73 77 ALA F O 1
ATOM 13462 N N . GLY F 1 78 ? -11.676 -20.101 10.295 1.00 23.56 78 GLY F N 1
ATOM 13463 C CA . GLY F 1 78 ? -12.109 -21.098 9.323 1.00 26.72 78 GLY F CA 1
ATOM 13464 C C . GLY F 1 78 ? -13.269 -21.974 9.803 1.00 29.31 78 GLY F C 1
ATOM 13465 O O . GLY F 1 78 ? -13.424 -23.120 9.371 1.00 31.12 78 GLY F O 1
ATOM 13466 N N . LEU F 1 79 ? -14.098 -21.437 10.691 1.00 25.05 79 LEU F N 1
ATOM 13467 C CA . LEU F 1 79 ? -15.207 -22.200 11.252 1.00 28.11 79 LEU F CA 1
ATOM 13468 C C . LEU F 1 79 ? -16.543 -21.624 10.843 1.00 30.98 79 LEU F C 1
ATOM 13469 O O . LEU F 1 79 ? -16.624 -20.544 10.246 1.00 30.39 79 LEU F O 1
ATOM 13474 N N . GLN F 1 80 ? -17.599 -22.351 11.185 1.00 31.23 80 GLN F N 1
ATOM 13475 C CA . GLN F 1 80 ? -18.939 -21.805 11.093 1.00 31.84 80 GLN F CA 1
ATOM 13476 C C . GLN F 1 80 ? -19.669 -21.954 12.419 1.00 29.65 80 GLN F C 1
ATOM 13477 O O . GLN F 1 80 ? -19.234 -22.703 13.303 1.00 25.07 80 GLN F O 1
ATOM 13483 N N . GLY F 1 81 ? -20.772 -21.222 12.553 1.00 27.84 81 GLY F N 1
ATOM 13484 C CA . GLY F 1 81 ? -21.508 -21.156 13.800 1.00 22.02 81 GLY F CA 1
ATOM 13485 C C . GLY F 1 81 ? -21.693 -22.516 14.430 1.00 24.78 81 GLY F C 1
ATOM 13486 O O . GLY F 1 81 ? -21.493 -22.684 15.635 1.00 24.95 81 GLY F O 1
ATOM 13487 N N . SER F 1 82 ? -22.055 -23.495 13.610 1.00 23.36 82 SER F N 1
ATOM 13488 C CA . SER F 1 82 ? -22.353 -24.833 14.109 1.00 29.98 82 SER F CA 1
ATOM 13489 C C . SER F 1 82 ? -21.146 -25.519 14.740 1.00 28.60 82 SER F C 1
ATOM 13490 O O . SER F 1 82 ? -21.293 -26.531 15.427 1.00 28.87 82 SER F O 1
ATOM 13493 N N . ASP F 1 83 ? -19.956 -24.981 14.500 1.00 26.17 83 ASP F N 1
ATOM 13494 C CA . ASP F 1 83 ? -18.759 -25.522 15.137 1.00 27.87 83 ASP F CA 1
ATOM 13495 C C . ASP F 1 83 ? -18.646 -25.080 16.602 1.00 27.92 83 ASP F C 1
ATOM 13496 O O . ASP F 1 83 ? -17.844 -25.624 17.359 1.00 28.52 83 ASP F O 1
ATOM 13501 N N . LEU F 1 84 ? -19.454 -24.102 17.006 1.00 25.27 84 LEU F N 1
ATOM 13502 C CA . LEU F 1 84 ? -19.395 -23.609 18.384 1.00 24.84 84 LEU F CA 1
ATOM 13503 C C . LEU F 1 84 ? -20.140 -24.506 19.384 1.00 21.64 84 LEU F C 1
ATOM 13504 O O . LEU F 1 84 ? -21.249 -24.935 19.116 1.00 27.44 84 LEU F O 1
ATOM 13509 N N . ASP F 1 85 ? -19.532 -24.762 20.538 1.00 20.27 85 ASP F N 1
ATOM 13510 C CA . ASP F 1 85 ? -20.166 -25.549 21.601 1.00 22.43 85 ASP F CA 1
ATOM 13511 C C . ASP F 1 85 ? -20.592 -24.696 22.791 1.00 20.47 85 ASP F C 1
ATOM 13512 O O . ASP F 1 85 ? -21.202 -25.209 23.740 1.00 23.86 85 ASP F O 1
ATOM 13517 N N . ALA F 1 86 ? -20.253 -23.410 22.773 1.00 21.73 86 ALA F N 1
ATOM 13518 C CA . ALA F 1 86 ? -20.722 -22.495 23.810 1.00 23.68 86 ALA F CA 1
ATOM 13519 C C . ALA F 1 86 ? -20.595 -21.044 23.370 1.00 24.05 86 ALA F C 1
ATOM 13520 O O . ALA F 1 86 ? -19.632 -20.670 22.701 1.00 26.40 86 ALA F O 1
ATOM 13522 N N . VAL F 1 87 ? -21.567 -20.227 23.764 1.00 22.65 87 VAL F N 1
ATOM 13523 C CA . VAL F 1 87 ? -21.539 -18.802 23.463 1.00 18.60 87 VAL F CA 1
ATOM 13524 C C . VAL F 1 87 ? -21.661 -18.002 24.753 1.00 21.17 87 VAL F C 1
ATOM 13525 O O . VAL F 1 87 ? -22.646 -18.140 25.500 1.00 21.54 87 VAL F O 1
ATOM 13529 N N . ILE F 1 88 ? -20.643 -17.179 25.011 1.00 21.71 88 ILE F N 1
ATOM 13530 C CA . ILE F 1 88 ? -20.588 -16.326 26.201 1.00 17.43 88 ILE F CA 1
ATOM 13531 C C . ILE F 1 88 ? -20.560 -14.842 25.827 1.00 19.37 88 ILE F C 1
ATOM 13532 O O . ILE F 1 88 ? -19.665 -14.370 25.106 1.00 20.52 88 ILE F O 1
ATOM 13537 N N . VAL F 1 89 ? -21.541 -14.103 26.322 1.00 21.23 89 VAL F N 1
ATOM 13538 C CA . VAL F 1 89 ? -21.632 -12.677 26.026 1.00 21.05 89 VAL F CA 1
ATOM 13539 C C . VAL F 1 89 ? -21.487 -11.854 27.302 1.00 21.53 89 VAL F C 1
ATOM 13540 O O . VAL F 1 89 ? -22.353 -11.916 28.185 1.00 24.45 89 VAL F O 1
ATOM 13544 N N . SER F 1 90 ? -20.383 -11.109 27.404 1.00 17.15 90 SER F N 1
ATOM 13545 C CA . SER F 1 90 ? -20.182 -10.191 28.522 1.00 21.43 90 SER F CA 1
ATOM 13546 C C . SER F 1 90 ? -20.675 -8.825 28.135 1.00 21.90 90 SER F C 1
ATOM 13547 O O . SER F 1 90 ? -20.109 -8.177 27.240 1.00 19.88 90 SER F O 1
ATOM 13550 N N . THR F 1 91 ? -21.734 -8.390 28.811 1.00 22.69 91 THR F N 1
ATOM 13551 C CA . THR F 1 91 ? -22.372 -7.123 28.503 1.00 22.08 91 THR F CA 1
ATOM 13552 C C . THR F 1 91 ? -23.186 -6.672 29.688 1.00 23.28 91 THR F C 1
ATOM 13553 O O . THR F 1 91 ? -23.600 -7.483 30.514 1.00 24.24 91 THR F O 1
ATOM 13557 N N . VAL F 1 92 ? -23.448 -5.375 29.737 1.00 21.53 92 VAL F N 1
ATOM 13558 C CA . VAL F 1 92 ? -24.128 -4.760 30.862 1.00 27.29 92 VAL F CA 1
ATOM 13559 C C . VAL F 1 92 ? -25.206 -3.801 30.342 1.00 28.70 92 VAL F C 1
ATOM 13560 O O . VAL F 1 92 ? -25.992 -3.246 31.110 1.00 30.27 92 VAL F O 1
ATOM 13564 N N . THR F 1 93 ? -25.259 -3.650 29.023 1.00 25.53 93 THR F N 1
ATOM 13565 C CA . THR F 1 93 ? -26.096 -2.628 28.398 1.00 29.42 93 THR F CA 1
ATOM 13566 C C . THR F 1 93 ? -27.186 -3.220 27.497 1.00 31.00 93 THR F C 1
ATOM 13567 O O . THR F 1 93 ? -27.820 -2.507 26.710 1.00 31.92 93 THR F O 1
ATOM 13571 N N . PHE F 1 94 ? -27.399 -4.527 27.607 1.00 27.07 94 PHE F N 1
ATOM 13572 C CA . PHE F 1 94 ? -28.492 -5.156 26.883 1.00 27.11 94 PHE F CA 1
ATOM 13573 C C . PHE F 1 94 ? -29.772 -4.886 27.672 1.00 29.07 94 PHE F C 1
ATOM 13574 O O . PHE F 1 94 ? -29.923 -5.344 28.806 1.00 29.63 94 PHE F O 1
ATOM 13582 N N . PRO F 1 95 ? -30.701 -4.125 27.074 1.00 36.46 95 PRO F N 1
ATOM 13583 C CA . PRO F 1 95 ? -31.836 -3.544 27.812 1.00 33.67 95 PRO F CA 1
ATOM 13584 C C . PRO F 1 95 ? -32.973 -4.527 28.097 1.00 33.82 95 PRO F C 1
ATOM 13585 O O . PRO F 1 95 ? -34.138 -4.155 27.936 1.00 32.92 95 PRO F O 1
ATOM 13589 N N . HIS F 1 96 ? -32.642 -5.753 28.499 1.00 33.07 96 HIS F N 1
ATOM 13590 C CA . HIS F 1 96 ? -33.649 -6.742 28.875 1.00 35.89 96 HIS F CA 1
ATOM 13591 C C . HIS F 1 96 ? -33.145 -7.589 30.032 1.00 40.25 96 HIS F C 1
ATOM 13592 O O . HIS F 1 96 ? -32.055 -8.166 29.968 1.00 43.04 96 HIS F O 1
ATOM 13599 N N . ALA F 1 97 ? -33.949 -7.689 31.080 1.00 41.75 97 ALA F N 1
ATOM 13600 C CA . ALA F 1 97 ? -33.618 -8.569 32.198 1.00 40.24 97 ALA F CA 1
ATOM 13601 C C . ALA F 1 97 ? -33.464 -10.027 31.747 1.00 33.10 97 ALA F C 1
ATOM 13602 O O . ALA F 1 97 ? -32.627 -10.752 32.266 1.00 34.76 97 ALA F O 1
ATOM 13604 N N . THR F 1 98 ? -34.295 -10.436 30.794 1.00 30.59 98 THR F N 1
ATOM 13605 C CA . THR F 1 98 ? -34.310 -11.796 30.253 1.00 29.67 98 THR F CA 1
ATOM 13606 C C . THR F 1 98 ? -35.176 -11.744 28.993 1.00 26.32 98 THR F C 1
ATOM 13607 O O . THR F 1 98 ? -36.031 -10.873 28.882 1.00 27.86 98 THR F O 1
ATOM 13611 N N . PRO F 1 99 ? -34.930 -12.635 28.017 1.00 26.52 99 PRO F N 1
ATOM 13612 C CA . PRO F 1 99 ? -33.812 -13.582 27.993 1.00 26.30 99 PRO F CA 1
ATOM 13613 C C . PRO F 1 99 ? -32.524 -12.858 27.622 1.00 26.96 99 PRO F C 1
ATOM 13614 O O . PRO F 1 99 ? -32.518 -11.645 27.413 1.00 25.67 99 PRO F O 1
ATOM 13618 N N . SER F 1 100 ? -31.449 -13.619 27.500 1.00 25.77 100 SER F N 1
ATOM 13619 C CA . SER F 1 100 ? -30.134 -13.057 27.267 1.00 24.36 100 SER F CA 1
ATOM 13620 C C . SER F 1 100 ? -29.885 -12.622 25.818 1.00 24.98 100 SER F C 1
ATOM 13621 O O . SER F 1 100 ? -30.563 -13.061 24.876 1.00 22.56 100 SER F O 1
ATOM 13624 N N . ALA F 1 101 ? -28.879 -11.772 25.661 1.00 20.00 101 ALA F N 1
ATOM 13625 C CA . ALA F 1 101 ? -28.401 -11.363 24.352 1.00 22.10 101 ALA F CA 1
ATOM 13626 C C . ALA F 1 101 ? -27.673 -12.515 23.674 1.00 22.94 101 ALA F C 1
ATOM 13627 O O . ALA F 1 101 ? -27.748 -12.669 22.461 1.00 30.12 101 ALA F O 1
ATOM 13629 N N . ALA F 1 102 ? -26.962 -13.319 24.459 1.00 20.48 102 ALA F N 1
ATOM 13630 C CA . ALA F 1 102 ? -26.217 -14.465 23.923 1.00 20.18 102 ALA F CA 1
ATOM 13631 C C . ALA F 1 102 ? -27.122 -15.410 23.125 1.00 20.56 102 ALA F C 1
ATOM 13632 O O . ALA F 1 102 ? -26.739 -15.926 22.065 1.00 21.23 102 ALA F O 1
ATOM 13634 N N . ALA F 1 103 ? -28.326 -15.642 23.638 1.00 20.03 103 ALA F N 1
ATOM 13635 C CA . ALA F 1 103 ? -29.253 -16.541 22.972 1.00 20.69 103 ALA F CA 1
ATOM 13636 C C . ALA F 1 103 ? -29.576 -16.034 21.572 1.00 23.57 103 ALA F C 1
ATOM 13637 O O . ALA F 1 103 ? -29.570 -16.803 20.602 1.00 25.55 103 ALA F O 1
ATOM 13639 N N . LEU F 1 104 ? -29.856 -14.740 21.461 1.00 21.57 104 LEU F N 1
ATOM 13640 C CA . LEU F 1 104 ? -30.102 -14.147 20.152 1.00 24.33 104 LEU F CA 1
ATOM 13641 C C . LEU F 1 104 ? -28.887 -14.331 19.274 1.00 22.06 104 LEU F C 1
ATOM 13642 O O . LEU F 1 104 ? -28.999 -14.743 18.121 1.00 24.29 104 LEU F O 1
ATOM 13647 N N . VAL F 1 105 ? -27.724 -14.018 19.838 1.00 20.52 105 VAL F N 1
ATOM 13648 C CA . VAL F 1 105 ? -26.465 -14.080 19.114 1.00 22.12 105 VAL F CA 1
ATOM 13649 C C . VAL F 1 105 ? -26.198 -15.501 18.631 1.00 25.50 105 VAL F C 1
ATOM 13650 O O . VAL F 1 105 ? -25.800 -15.717 17.489 1.00 26.47 105 VAL F O 1
ATOM 13654 N N . ALA F 1 106 ? -26.426 -16.471 19.508 1.00 24.21 106 ALA F N 1
ATOM 13655 C CA . ALA F 1 106 ? -26.201 -17.859 19.158 1.00 20.21 106 ALA F CA 1
ATOM 13656 C C . ALA F 1 106 ? -27.060 -18.220 17.953 1.00 25.92 106 ALA F C 1
ATOM 13657 O O . ALA F 1 106 ? -26.594 -18.877 17.020 1.00 23.61 106 ALA F O 1
ATOM 13659 N N . HIS F 1 107 ? -28.312 -17.775 17.958 1.00 22.24 107 HIS F N 1
ATOM 13660 C CA . HIS F 1 107 ? -29.197 -18.131 16.868 1.00 24.02 107 HIS F CA 1
ATOM 13661 C C . HIS F 1 107 ? -28.765 -17.454 15.565 1.00 25.85 107 HIS F C 1
ATOM 13662 O O . HIS F 1 107 ? -28.690 -18.108 14.514 1.00 21.48 107 HIS F O 1
ATOM 13669 N N . GLU F 1 108 ? -28.465 -16.156 15.644 1.00 27.60 108 GLU F N 1
ATOM 13670 C CA . GLU F 1 108 ? -28.078 -15.376 14.467 1.00 30.59 108 GLU F CA 1
ATOM 13671 C C . GLU F 1 108 ? -26.886 -15.959 13.712 1.00 31.60 108 GLU F C 1
ATOM 13672 O O . GLU F 1 108 ? -26.878 -15.957 12.487 1.00 34.05 108 GLU F O 1
ATOM 13678 N N . ILE F 1 109 ? -25.872 -16.424 14.440 1.00 27.08 109 ILE F N 1
ATOM 13679 C CA . ILE F 1 109 ? -24.665 -16.924 13.798 1.00 26.46 109 ILE F CA 1
ATOM 13680 C C . ILE F 1 109 ? -24.749 -18.412 13.466 1.00 26.52 109 ILE F C 1
ATOM 13681 O O . ILE F 1 109 ? -23.776 -19.006 13.021 1.00 25.85 109 ILE F O 1
ATOM 13686 N N . GLY F 1 110 ? -25.913 -19.012 13.678 1.00 30.21 110 GLY F N 1
ATOM 13687 C CA . GLY F 1 110 ? -26.098 -20.425 13.378 1.00 32.01 110 GLY F CA 1
ATOM 13688 C C . GLY F 1 110 ? -25.462 -21.399 14.367 1.00 29.08 110 GLY F C 1
ATOM 13689 O O . GLY F 1 110 ? -25.178 -22.531 14.014 1.00 29.34 110 GLY F O 1
ATOM 13690 N N . ALA F 1 111 ? -25.243 -20.967 15.604 1.00 24.82 111 ALA F N 1
ATOM 13691 C CA . ALA F 1 111 ? -24.648 -21.833 16.625 1.00 21.73 111 ALA F CA 1
ATOM 13692 C C . ALA F 1 111 ? -25.649 -22.735 17.354 1.00 21.06 111 ALA F C 1
ATOM 13693 O O . ALA F 1 111 ? -25.259 -23.672 18.046 1.00 22.59 111 ALA F O 1
ATOM 13695 N N . THR F 1 112 ? -26.930 -22.428 17.234 1.00 22.61 112 THR F N 1
ATOM 13696 C CA . THR F 1 112 ? -27.976 -23.269 17.796 1.00 26.04 112 THR F CA 1
ATOM 13697 C C . THR F 1 112 ? -27.610 -24.726 17.529 1.00 30.41 112 THR F C 1
ATOM 13698 O O . THR F 1 112 ? -27.233 -25.061 16.412 1.00 36.76 112 THR F O 1
ATOM 13702 N N . PRO F 1 113 ? -27.709 -25.601 18.549 1.00 30.52 113 PRO F N 1
ATOM 13703 C CA . PRO F 1 113 ? -28.260 -25.372 19.888 1.00 25.94 113 PRO F CA 1
ATOM 13704 C C . PRO F 1 113 ? -27.213 -25.190 20.989 1.00 24.10 113 PRO F C 1
ATOM 13705 O O . PRO F 1 113 ? -27.513 -25.484 22.148 1.00 27.12 113 PRO F O 1
ATOM 13709 N N . ALA F 1 114 ? -26.013 -24.736 20.654 1.00 21.69 114 ALA F N 1
ATOM 13710 C CA . ALA F 1 114 ? -25.016 -24.461 21.687 1.00 23.83 114 ALA F CA 1
ATOM 13711 C C . ALA F 1 114 ? -25.606 -23.685 22.881 1.00 23.82 114 ALA F C 1
ATOM 13712 O O . ALA F 1 114 ? -26.382 -22.754 22.694 1.00 20.47 114 ALA F O 1
ATOM 13714 N N . PRO F 1 115 ? -25.226 -24.065 24.112 1.00 22.42 115 PRO F N 1
ATOM 13715 C CA . PRO F 1 115 ? -25.609 -23.252 25.275 1.00 21.00 115 PRO F CA 1
ATOM 13716 C C . PRO F 1 115 ? -25.086 -21.821 25.116 1.00 21.16 115 PRO F C 1
ATOM 13717 O O . PRO F 1 115 ? -24.001 -21.618 24.560 1.00 21.89 115 PRO F O 1
ATOM 13721 N N . ALA F 1 116 ? -25.851 -20.848 25.607 1.00 19.86 116 ALA F N 1
ATOM 13722 C CA . ALA F 1 116 ? -25.564 -19.433 25.391 1.00 19.93 116 ALA F CA 1
ATOM 13723 C C . ALA F 1 116 ? -25.997 -18.642 26.611 1.00 20.85 116 ALA F C 1
ATOM 13724 O O . ALA F 1 116 ? -27.138 -18.755 27.046 1.00 21.85 116 ALA F O 1
ATOM 13726 N N . TYR F 1 117 ? -25.096 -17.851 27.178 1.00 20.05 117 TYR F N 1
ATOM 13727 C CA . TYR F 1 117 ? -25.489 -17.038 28.322 1.00 20.64 117 TYR F CA 1
ATOM 13728 C C . TYR F 1 117 ? -24.736 -15.724 28.384 1.00 22.37 117 TYR F C 1
ATOM 13729 O O . TYR F 1 117 ? -23.629 -15.610 27.829 1.00 18.24 117 TYR F O 1
ATOM 13738 N N . ASP F 1 118 ? -25.351 -14.742 29.044 1.00 13.61 118 ASP F N 1
ATOM 13739 C CA . ASP F 1 118 ? -24.700 -13.470 29.360 1.00 19.98 118 ASP F CA 1
ATOM 13740 C C . ASP F 1 118 ? -24.012 -13.495 30.732 1.00 21.34 118 ASP F C 1
ATOM 13741 O O . ASP F 1 118 ? -24.500 -14.117 31.688 1.00 19.21 118 ASP F O 1
ATOM 13746 N N . VAL F 1 119 ? -22.895 -12.778 30.811 1.00 17.00 119 VAL F N 1
ATOM 13747 C CA . VAL F 1 119 ? -22.126 -12.600 32.037 1.00 17.43 119 VAL F CA 1
ATOM 13748 C C . VAL F 1 119 ? -22.120 -11.136 32.475 1.00 19.33 119 VAL F C 1
ATOM 13749 O O . VAL F 1 119 ? -21.928 -10.224 31.661 1.00 16.75 119 VAL F O 1
ATOM 13753 N N . SER F 1 120 ? -22.340 -10.904 33.763 1.00 20.57 120 SER F N 1
ATOM 13754 C CA . SER F 1 120 ? -22.204 -9.558 34.302 1.00 17.28 120 SER F CA 1
ATOM 13755 C C . SER F 1 120 ? -20.920 -9.397 35.113 1.00 18.09 120 SER F C 1
ATOM 13756 O O . SER F 1 120 ? -20.832 -9.831 36.272 1.00 17.92 120 SER F O 1
ATOM 13759 N N . ALA F 1 121 ? -19.922 -8.767 34.503 1.00 17.97 121 ALA F N 1
ATOM 13760 C CA . ALA F 1 121 ? -18.648 -8.556 35.179 1.00 22.05 121 ALA F CA 1
ATOM 13761 C C . ALA F 1 121 ? -17.979 -7.268 34.693 1.00 20.66 121 ALA F C 1
ATOM 13762 O O . ALA F 1 121 ? -16.753 -7.163 34.664 1.00 20.99 121 ALA F O 1
ATOM 13764 N N . ALA F 1 122 ? -18.811 -6.294 34.316 1.00 21.06 122 ALA F N 1
ATOM 13765 C CA . ALA F 1 122 ? -18.353 -4.948 34.003 1.00 21.99 122 ALA F CA 1
ATOM 13766 C C . ALA F 1 122 ? -17.197 -4.946 32.995 1.00 24.08 122 ALA F C 1
ATOM 13767 O O . ALA F 1 122 ? -17.170 -5.762 32.058 1.00 24.58 122 ALA F O 1
ATOM 13769 N N . CYS F 1 123 ? -16.237 -4.045 33.183 1.00 24.56 123 CYS F N 1
ATOM 13770 C CA . CYS F 1 123 ? -15.111 -3.961 32.245 1.00 25.10 123 CYS F CA 1
ATOM 13771 C C . CYS F 1 123 ? -14.143 -5.158 32.339 1.00 25.12 123 CYS F C 1
ATOM 13772 O O . CYS F 1 123 ? -13.197 -5.255 31.544 1.00 25.30 123 CYS F O 1
ATOM 13775 N N . ALA F 1 124 ? -14.368 -6.062 33.296 1.00 20.96 124 ALA F N 1
ATOM 13776 C CA . ALA F 1 124 ? -13.554 -7.286 33.389 1.00 23.00 124 ALA F CA 1
ATOM 13777 C C . ALA F 1 124 ? -14.202 -8.432 32.641 1.00 20.18 124 ALA F C 1
ATOM 13778 O O . ALA F 1 124 ? -13.719 -9.567 32.683 1.00 20.81 124 ALA F O 1
ATOM 13780 N N . GLY F 1 125 ? -15.310 -8.133 31.973 1.00 14.94 125 GLY F N 1
ATOM 13781 C CA . GLY F 1 125 ? -16.169 -9.161 31.420 1.00 16.57 125 GLY F CA 1
ATOM 13782 C C . GLY F 1 125 ? -15.521 -10.040 30.366 1.00 19.80 125 GLY F C 1
ATOM 13783 O O . GLY F 1 125 ? -15.791 -11.245 30.312 1.00 21.23 125 GLY F O 1
ATOM 13784 N N . TYR F 1 126 ? -14.680 -9.465 29.513 1.00 18.34 126 TYR F N 1
ATOM 13785 C CA . TYR F 1 126 ? -14.013 -10.296 28.509 1.00 19.42 126 TYR F CA 1
ATOM 13786 C C . TYR F 1 126 ? -13.025 -11.250 29.200 1.00 21.03 126 TYR F C 1
ATOM 13787 O O . TYR F 1 126 ? -13.020 -12.447 28.930 1.00 21.10 126 TYR F O 1
ATOM 13796 N N . CYS F 1 127 ? -12.221 -10.730 30.124 1.00 17.45 127 CYS F N 1
ATOM 13797 C CA . CYS F 1 127 ? -11.287 -11.589 30.854 1.00 22.98 127 CYS F CA 1
ATOM 13798 C C . CYS F 1 127 ? -12.009 -12.645 31.714 1.00 20.77 127 CYS F C 1
ATOM 13799 O O . CYS F 1 127 ? -11.539 -13.784 31.835 1.00 17.89 127 CYS F O 1
ATOM 13802 N N . TYR F 1 128 ? -13.146 -12.277 32.298 1.00 16.19 128 TYR F N 1
ATOM 13803 C CA . TYR F 1 128 ? -13.966 -13.252 33.008 1.00 18.39 128 TYR F CA 1
ATOM 13804 C C . TYR F 1 128 ? -14.417 -14.316 32.018 1.00 20.28 128 TYR F C 1
ATOM 13805 O O . TYR F 1 128 ? -14.395 -15.512 32.319 1.00 21.81 128 TYR F O 1
ATOM 13814 N N . GLY F 1 129 ? -14.843 -13.862 30.841 1.00 17.29 129 GLY F N 1
ATOM 13815 C CA . GLY F 1 129 ? -15.348 -14.756 29.812 1.00 20.84 129 GLY F CA 1
ATOM 13816 C C . GLY F 1 129 ? -14.258 -15.709 29.343 1.00 18.13 129 GLY F C 1
ATOM 13817 O O . GLY F 1 129 ? -14.497 -16.888 29.126 1.00 16.12 129 GLY F O 1
ATOM 13818 N N . VAL F 1 130 ? -13.039 -15.203 29.225 1.00 18.02 130 VAL F N 1
ATOM 13819 C CA . VAL F 1 130 ? -11.932 -16.047 28.817 1.00 19.21 130 VAL F CA 1
ATOM 13820 C C . VAL F 1 130 ? -11.599 -17.088 29.894 1.00 24.49 130 VAL F C 1
ATOM 13821 O O . VAL F 1 130 ? -11.348 -18.253 29.574 1.00 24.68 130 VAL F O 1
ATOM 13825 N N . ALA F 1 131 ? -11.614 -16.677 31.162 1.00 21.49 131 ALA F N 1
ATOM 13826 C CA . ALA F 1 131 ? -11.378 -17.613 32.260 1.00 23.08 131 ALA F CA 1
ATOM 13827 C C . ALA F 1 131 ? -12.403 -18.738 32.192 1.00 22.53 131 ALA F C 1
ATOM 13828 O O . ALA F 1 131 ? -12.076 -19.909 32.372 1.00 22.44 131 ALA F O 1
ATOM 13830 N N . GLN F 1 132 ? -13.651 -18.389 31.921 1.00 22.17 132 GLN F N 1
ATOM 13831 C CA . GLN F 1 132 ? -14.684 -19.411 31.825 1.00 17.72 132 GLN F CA 1
ATOM 13832 C C . GLN F 1 132 ? -14.488 -20.278 30.571 1.00 17.18 132 GLN F C 1
ATOM 13833 O O . GLN F 1 132 ? -14.673 -21.493 30.618 1.00 19.35 132 GLN F O 1
ATOM 13839 N N . ALA F 1 133 ? -14.139 -19.651 29.449 1.00 16.15 133 ALA F N 1
ATOM 13840 C CA . ALA F 1 133 ? -13.960 -20.375 28.191 1.00 18.37 133 ALA F CA 1
ATOM 13841 C C . ALA F 1 133 ? -12.814 -21.365 28.351 1.00 21.42 133 ALA F C 1
ATOM 13842 O O . ALA F 1 133 ? -12.929 -22.555 27.995 1.00 19.25 133 ALA F O 1
ATOM 13844 N N . ASP F 1 134 ? -11.704 -20.866 28.892 1.00 19.76 134 ASP F N 1
ATOM 13845 C CA . ASP F 1 134 ? -10.542 -21.699 29.169 1.00 16.28 134 ASP F CA 1
ATOM 13846 C C . ASP F 1 134 ? -10.923 -22.917 30.037 1.00 20.53 134 ASP F C 1
ATOM 13847 O O . ASP F 1 134 ? -10.493 -24.034 29.766 1.00 22.76 134 ASP F O 1
ATOM 13852 N N . ALA F 1 135 ? -11.749 -22.699 31.060 1.00 17.57 135 ALA F N 1
ATOM 13853 C CA . ALA F 1 135 ? -12.204 -23.780 31.934 1.00 21.39 135 ALA F CA 1
ATOM 13854 C C . ALA F 1 135 ? -13.119 -24.749 31.192 1.00 24.21 135 ALA F C 1
ATOM 13855 O O . ALA F 1 135 ? -13.029 -25.960 31.388 1.00 22.33 135 ALA F O 1
ATOM 13857 N N . LEU F 1 136 ? -14.013 -24.216 30.359 1.00 12.94 136 LEU F N 1
ATOM 13858 C CA . LEU F 1 136 ? -14.904 -25.076 29.573 1.00 19.56 136 LEU F CA 1
ATOM 13859 C C . LEU F 1 136 ? -14.095 -25.965 28.630 1.00 17.96 136 LEU F C 1
ATOM 13860 O O . LEU F 1 136 ? -14.390 -27.145 28.476 1.00 20.03 136 LEU F O 1
ATOM 13865 N N . VAL F 1 137 ? -13.067 -25.397 28.009 1.00 15.15 137 VAL F N 1
ATOM 13866 C CA . VAL F 1 137 ? -12.218 -26.190 27.126 1.00 16.80 137 VAL F CA 1
ATOM 13867 C C . VAL F 1 137 ? -11.384 -27.231 27.878 1.00 18.83 137 VAL F C 1
ATOM 13868 O O . VAL F 1 137 ? -11.471 -28.407 27.573 1.00 16.59 137 VAL F O 1
ATOM 13872 N N . ARG F 1 138 ? -10.612 -26.802 28.877 1.00 15.56 138 ARG F N 1
ATOM 13873 C CA . ARG F 1 138 ? -9.728 -27.706 29.593 1.00 15.76 138 ARG F CA 1
ATOM 13874 C C . ARG F 1 138 ? -10.442 -28.708 30.492 1.00 19.66 138 ARG F C 1
ATOM 13875 O O . ARG F 1 138 ? -9.818 -29.630 31.012 1.00 21.49 138 ARG F O 1
ATOM 13883 N N . SER F 1 139 ? -11.746 -28.544 30.678 1.00 16.25 139 SER F N 1
ATOM 13884 C CA . SER F 1 139 ? -12.516 -29.561 31.394 1.00 20.83 139 SER F CA 1
ATOM 13885 C C . SER F 1 139 ? -13.179 -30.542 30.408 1.00 24.54 139 SER F C 1
ATOM 13886 O O . SER F 1 139 ? -13.809 -31.527 30.808 1.00 28.08 139 SER F O 1
ATOM 13889 N N . GLY F 1 140 ? -13.050 -30.250 29.117 1.00 17.23 140 GLY F N 1
ATOM 13890 C CA . GLY F 1 140 ? -13.616 -31.099 28.091 1.00 22.12 140 GLY F CA 1
ATOM 13891 C C . GLY F 1 140 ? -15.102 -30.872 27.897 1.00 28.25 140 GLY F C 1
ATOM 13892 O O . GLY F 1 140 ? -15.768 -31.693 27.272 1.00 28.74 140 GLY F O 1
ATOM 13893 N N . THR F 1 141 ? -15.623 -29.760 28.415 1.00 29.66 141 THR F N 1
ATOM 13894 C CA . THR F 1 141 ? -17.051 -29.454 28.289 1.00 27.67 141 THR F CA 1
ATOM 13895 C C . THR F 1 141 ? -17.387 -28.857 26.919 1.00 23.66 141 THR F C 1
ATOM 13896 O O . THR F 1 141 ? -18.474 -29.043 26.388 1.00 23.22 141 THR F O 1
ATOM 13900 N N . ALA F 1 142 ? -16.430 -28.156 26.340 1.00 19.39 142 ALA F N 1
ATOM 13901 C CA . ALA F 1 142 ? -16.625 -27.557 25.041 1.00 19.24 142 ALA F CA 1
ATOM 13902 C C . ALA F 1 142 ? -15.323 -27.659 24.285 1.00 27.54 142 ALA F C 1
ATOM 13903 O O . ALA F 1 142 ? -14.243 -27.765 24.883 1.00 32.46 142 ALA F O 1
ATOM 13905 N N . ARG F 1 143 ? -15.417 -27.615 22.966 1.00 26.68 143 ARG F N 1
ATOM 13906 C CA . ARG F 1 143 ? -14.235 -27.720 22.141 1.00 30.96 143 ARG F CA 1
ATOM 13907 C C . ARG F 1 143 ? -13.939 -26.370 21.513 1.00 27.26 143 ARG F C 1
ATOM 13908 O O . ARG F 1 143 ? -12.782 -26.027 21.250 1.00 25.49 143 ARG F O 1
ATOM 13916 N N . HIS F 1 144 ? -14.999 -25.599 21.283 1.00 25.26 144 HIS F N 1
ATOM 13917 C CA . HIS F 1 144 ? -14.880 -24.277 20.690 1.00 25.61 144 HIS F CA 1
ATOM 13918 C C . HIS F 1 144 ? -15.852 -23.356 21.388 1.00 24.12 144 HIS F C 1
ATOM 13919 O O . HIS F 1 144 ? -17.059 -23.587 21.344 1.00 21.62 144 HIS F O 1
ATOM 13926 N N . VAL F 1 145 ? -15.329 -22.308 22.014 1.00 22.10 145 VAL F N 1
ATOM 13927 C CA . VAL F 1 145 ? -16.155 -21.389 22.791 1.00 19.23 145 VAL F CA 1
ATOM 13928 C C . VAL F 1 145 ? -16.039 -19.978 22.228 1.00 18.41 145 VAL F C 1
ATOM 13929 O O . VAL F 1 145 ? -14.930 -19.456 22.073 1.00 14.67 145 VAL F O 1
ATOM 13933 N N . LEU F 1 146 ? -17.181 -19.370 21.904 1.00 18.24 146 LEU F N 1
ATOM 13934 C CA . LEU F 1 146 ? -17.200 -17.952 21.517 1.00 18.23 146 LEU F CA 1
ATOM 13935 C C . LEU F 1 146 ? -17.341 -17.029 22.740 1.00 20.28 146 LEU F C 1
ATOM 13936 O O . LEU F 1 146 ? -18.269 -17.179 23.543 1.00 18.85 146 LEU F O 1
ATOM 13941 N N . VAL F 1 147 ? -16.430 -16.070 22.872 1.00 19.08 147 VAL F N 1
ATOM 13942 C CA . VAL F 1 147 ? -16.545 -15.061 23.913 1.00 16.88 147 VAL F CA 1
ATOM 13943 C C . VAL F 1 147 ? -16.670 -13.682 23.276 1.00 20.68 147 VAL F C 1
ATOM 13944 O O . VAL F 1 147 ? -15.810 -13.262 22.499 1.00 22.31 147 VAL F O 1
ATOM 13948 N N . VAL F 1 148 ? -17.744 -12.977 23.599 1.00 16.33 148 VAL F N 1
ATOM 13949 C CA . VAL F 1 148 ? -17.934 -11.634 23.062 1.00 18.44 148 VAL F CA 1
ATOM 13950 C C . VAL F 1 148 ? -18.037 -10.607 24.182 1.00 21.50 148 VAL F C 1
ATOM 13951 O O . VAL F 1 148 ? -18.878 -10.738 25.079 1.00 21.77 148 VAL F O 1
ATOM 13955 N N . GLY F 1 149 ? -17.182 -9.589 24.131 1.00 22.64 149 GLY F N 1
ATOM 13956 C CA . GLY F 1 149 ? -17.343 -8.419 24.984 1.00 19.66 149 GLY F CA 1
ATOM 13957 C C . GLY F 1 149 ? -18.031 -7.350 24.159 1.00 24.80 149 GLY F C 1
ATOM 13958 O O . GLY F 1 149 ? -17.524 -6.942 23.114 1.00 25.07 149 GLY F O 1
ATOM 13959 N N . VAL F 1 150 ? -19.201 -6.909 24.603 1.00 25.56 150 VAL F N 1
ATOM 13960 C CA . VAL F 1 150 ? -19.991 -5.979 23.807 1.00 23.92 150 VAL F CA 1
ATOM 13961 C C . VAL F 1 150 ? -20.814 -5.023 24.684 1.00 24.79 150 VAL F C 1
ATOM 13962 O O . VAL F 1 150 ? -21.390 -5.432 25.701 1.00 19.96 150 VAL F O 1
ATOM 13966 N N . GLU F 1 151 ? -20.843 -3.749 24.285 1.00 26.81 151 GLU F N 1
ATOM 13967 C CA . GLU F 1 151 ? -21.555 -2.707 25.015 1.00 26.70 151 GLU F CA 1
ATOM 13968 C C . GLU F 1 151 ? -22.073 -1.615 24.092 1.00 25.96 151 GLU F C 1
ATOM 13969 O O . GLU F 1 151 ? -21.430 -1.237 23.112 1.00 23.37 151 GLU F O 1
ATOM 13975 N N . ARG F 1 152 ? -23.238 -1.086 24.428 1.00 24.43 152 ARG F N 1
ATOM 13976 C CA . ARG F 1 152 ? -23.613 0.231 23.945 1.00 27.16 152 ARG F CA 1
ATOM 13977 C C . ARG F 1 152 ? -23.740 1.110 25.182 1.00 29.55 152 ARG F C 1
ATOM 13978 O O . ARG F 1 152 ? -24.847 1.380 25.664 1.00 26.53 152 ARG F O 1
ATOM 13986 N N . LEU F 1 153 ? -22.582 1.526 25.698 1.00 27.36 153 LEU F N 1
ATOM 13987 C CA . LEU F 1 153 ? -22.496 2.330 26.910 1.00 26.22 153 LEU F CA 1
ATOM 13988 C C . LEU F 1 153 ? -23.243 3.651 26.791 1.00 28.48 153 LEU F C 1
ATOM 13989 O O . LEU F 1 153 ? -23.697 4.210 27.791 1.00 31.12 153 LEU F O 1
ATOM 13994 N N . SER F 1 154 ? -23.354 4.165 25.574 1.00 29.07 154 SER F N 1
ATOM 13995 C CA . SER F 1 154 ? -24.003 5.452 25.371 1.00 31.87 154 SER F CA 1
ATOM 13996 C C . SER F 1 154 ? -25.497 5.378 25.668 1.00 30.38 154 SER F C 1
ATOM 13997 O O . SER F 1 154 ? -26.191 6.386 25.599 1.00 35.12 154 SER F O 1
ATOM 14000 N N . ASP F 1 155 ? -25.994 4.183 25.980 1.00 28.71 155 ASP F N 1
ATOM 14001 C CA . ASP F 1 155 ? -27.386 4.033 26.407 1.00 31.50 155 ASP F CA 1
ATOM 14002 C C . ASP F 1 155 ? -27.566 4.374 27.885 1.00 30.62 155 ASP F C 1
ATOM 14003 O O . ASP F 1 155 ? -28.680 4.661 28.333 1.00 30.75 155 ASP F O 1
ATOM 14008 N N . VAL F 1 156 ? -26.467 4.343 28.632 1.00 27.14 156 VAL F N 1
ATOM 14009 C CA . VAL F 1 156 ? -26.508 4.549 30.076 1.00 29.08 156 VAL F CA 1
ATOM 14010 C C . VAL F 1 156 ? -25.529 5.624 30.547 1.00 32.90 156 VAL F C 1
ATOM 14011 O O . VAL F 1 156 ? -24.996 5.562 31.655 1.00 32.82 156 VAL F O 1
ATOM 14015 N N . VAL F 1 157 ? -25.328 6.615 29.683 1.00 35.43 157 VAL F N 1
ATOM 14016 C CA . VAL F 1 157 ? -24.491 7.774 29.949 1.00 32.50 157 VAL F CA 1
ATOM 14017 C C . VAL F 1 157 ? -25.377 9.002 30.210 1.00 34.26 157 VAL F C 1
ATOM 14018 O O . VAL F 1 157 ? -26.460 9.126 29.638 1.00 33.48 157 VAL F O 1
ATOM 14022 N N . ASP F 1 158 ? -24.937 9.885 31.103 1.00 34.79 158 ASP F N 1
ATOM 14023 C CA . ASP F 1 158 ? -25.610 11.170 31.329 1.00 34.66 158 ASP F CA 1
ATOM 14024 C C . ASP F 1 158 ? -24.701 12.268 30.785 1.00 35.53 158 ASP F C 1
ATOM 14025 O O . ASP F 1 158 ? -23.596 12.461 31.286 1.00 37.25 158 ASP F O 1
ATOM 14030 N N . PRO F 1 159 ? -25.159 12.978 29.745 1.00 37.60 159 PRO F N 1
ATOM 14031 C CA . PRO F 1 159 ? -24.401 13.993 28.998 1.00 41.16 159 PRO F CA 1
ATOM 14032 C C . PRO F 1 159 ? -23.861 15.118 29.876 1.00 42.60 159 PRO F C 1
ATOM 14033 O O . PRO F 1 159 ? -22.927 15.803 29.460 1.00 47.43 159 PRO F O 1
ATOM 14037 N N . THR F 1 160 ? -24.446 15.315 31.054 1.00 38.64 160 THR F N 1
ATOM 14038 C CA . THR F 1 160 ? -23.955 16.321 31.996 1.00 43.44 160 THR F CA 1
ATOM 14039 C C . THR F 1 160 ? -22.934 15.766 33.009 1.00 43.59 160 THR F C 1
ATOM 14040 O O . THR F 1 160 ? -22.229 16.527 33.671 1.00 44.44 160 THR F O 1
ATOM 14044 N N . ASP F 1 161 ? -22.857 14.444 33.126 1.00 39.08 161 ASP F N 1
ATOM 14045 C CA . ASP F 1 161 ? -21.933 13.811 34.064 1.00 36.19 161 ASP F CA 1
ATOM 14046 C C . ASP F 1 161 ? -20.466 14.019 33.681 1.00 36.18 161 ASP F C 1
ATOM 14047 O O . ASP F 1 161 ? -20.049 13.678 32.571 1.00 35.49 161 ASP F O 1
ATOM 14052 N N . ARG F 1 162 ? -19.677 14.537 34.619 1.00 33.40 162 ARG F N 1
ATOM 14053 C CA . ARG F 1 162 ? -18.266 14.827 34.363 1.00 34.47 162 ARG F CA 1
ATOM 14054 C C . ARG F 1 162 ? -17.321 13.705 34.786 1.00 33.86 162 ARG F C 1
ATOM 14055 O O . ARG F 1 162 ? -16.122 13.762 34.518 1.00 38.02 162 ARG F O 1
ATOM 14063 N N . SER F 1 163 ? -17.854 12.687 35.453 1.00 31.19 163 SER F N 1
ATOM 14064 C CA . SER F 1 163 ? -17.015 11.603 35.946 1.00 32.20 163 SER F CA 1
ATOM 14065 C C . SER F 1 163 ? -16.687 10.526 34.905 1.00 32.18 163 SER F C 1
ATOM 14066 O O . SER F 1 163 ? -15.574 10.013 34.901 1.00 31.74 163 SER F O 1
ATOM 14069 N N . ILE F 1 164 ? -17.635 10.188 34.030 1.00 31.91 164 ILE F N 1
ATOM 14070 C CA . ILE F 1 164 ? -17.424 9.062 33.114 1.00 32.44 164 ILE F CA 1
ATOM 14071 C C . ILE F 1 164 ? -17.996 9.203 31.688 1.00 30.45 164 ILE F C 1
ATOM 14072 O O . ILE F 1 164 ? -17.501 8.564 30.764 1.00 29.89 164 ILE F O 1
ATOM 14077 N N . SER F 1 165 ? -19.016 10.038 31.502 1.00 28.60 165 SER F N 1
ATOM 14078 C CA . SER F 1 165 ? -19.804 10.003 30.263 1.00 28.59 165 SER F CA 1
ATOM 14079 C C . SER F 1 165 ? -18.989 10.151 28.984 1.00 31.00 165 SER F C 1
ATOM 14080 O O . SER F 1 165 ? -19.085 9.309 28.082 1.00 35.61 165 SER F O 1
ATOM 14083 N N . PHE F 1 166 ? -18.187 11.207 28.905 1.00 29.09 166 PHE F N 1
ATOM 14084 C CA . PHE F 1 166 ? -17.453 11.511 27.680 1.00 32.20 166 PHE F CA 1
ATOM 14085 C C . PHE F 1 166 ? -16.371 10.469 27.354 1.00 35.65 166 PHE F C 1
ATOM 14086 O O . PHE F 1 166 ? -15.833 10.471 26.248 1.00 34.78 166 PHE F O 1
ATOM 14094 N N . LEU F 1 167 ? -16.047 9.593 28.310 1.00 33.45 167 LEU F N 1
ATOM 14095 C CA . LEU F 1 167 ? -15.022 8.566 28.081 1.00 33.17 167 LEU F CA 1
ATOM 14096 C C . LEU F 1 167 ? -15.537 7.353 27.323 1.00 32.58 167 LEU F C 1
ATOM 14097 O O . LEU F 1 167 ? -14.762 6.635 26.710 1.00 34.03 167 LEU F O 1
ATOM 14102 N N . LEU F 1 168 ? -16.840 7.116 27.369 1.00 32.30 168 LEU F N 1
ATOM 14103 C CA . LEU F 1 168 ? -17.354 5.814 26.965 1.00 29.14 168 LEU F CA 1
ATOM 14104 C C . LEU F 1 168 ? -17.718 5.714 25.488 1.00 28.17 168 LEU F C 1
ATOM 14105 O O . LEU F 1 168 ? -18.267 6.644 24.901 1.00 26.45 168 LEU F O 1
ATOM 14110 N N . GLY F 1 169 ? -17.407 4.564 24.902 1.00 25.74 169 GLY F N 1
ATOM 14111 C CA . GLY F 1 169 ? -17.738 4.281 23.523 1.00 23.44 169 GLY F CA 1
ATOM 14112 C C . GLY F 1 169 ? -18.507 2.978 23.419 1.00 24.15 169 GLY F C 1
ATOM 14113 O O . GLY F 1 169 ? -18.697 2.271 24.418 1.00 23.03 169 GLY F O 1
ATOM 14114 N N . ASP F 1 170 ? -18.964 2.682 22.202 1.00 24.14 170 ASP F N 1
ATOM 14115 C CA . ASP F 1 170 ? -19.742 1.481 21.896 1.00 22.34 170 ASP F CA 1
ATOM 14116 C C . ASP F 1 170 ? -18.951 0.544 20.974 1.00 20.38 170 ASP F C 1
ATOM 14117 O O . ASP F 1 170 ? -18.151 1.005 20.151 1.00 20.38 170 ASP F O 1
ATOM 14122 N N . GLY F 1 171 ? -19.190 -0.760 21.087 1.00 20.00 171 GLY F N 1
ATOM 14123 C CA . GLY F 1 171 ? -18.563 -1.717 20.191 1.00 21.60 171 GLY F CA 1
ATOM 14124 C C . GLY F 1 171 ? -18.666 -3.165 20.645 1.00 26.18 171 GLY F C 1
ATOM 14125 O O . GLY F 1 171 ? -19.238 -3.472 21.705 1.00 23.52 171 GLY F O 1
ATOM 14126 N N . ALA F 1 172 ? -18.127 -4.069 19.831 1.00 24.44 172 ALA F N 1
ATOM 14127 C CA . ALA F 1 172 ? -17.993 -5.459 20.250 1.00 20.43 172 ALA F CA 1
ATOM 14128 C C . ALA F 1 172 ? -16.636 -6.001 19.836 1.00 22.49 172 ALA F C 1
ATOM 14129 O O . ALA F 1 172 ? -16.077 -5.593 18.809 1.00 23.22 172 ALA F O 1
ATOM 14131 N N . GLY F 1 173 ? -16.103 -6.899 20.654 1.00 22.35 173 GLY F N 1
ATOM 14132 C CA . GLY F 1 173 ? -14.895 -7.637 20.332 1.00 25.10 173 GLY F CA 1
ATOM 14133 C C . GLY F 1 173 ? -15.117 -9.099 20.706 1.00 25.61 173 GLY F C 1
ATOM 14134 O O . GLY F 1 173 ? -15.699 -9.404 21.758 1.00 20.35 173 GLY F O 1
ATOM 14135 N N . ALA F 1 174 ? -14.675 -10.006 19.842 1.00 22.41 174 ALA F N 1
ATOM 14136 C CA . ALA F 1 174 ? -14.963 -11.423 20.028 1.00 20.08 174 ALA F CA 1
ATOM 14137 C C . ALA F 1 174 ? -13.708 -12.267 19.893 1.00 20.41 174 ALA F C 1
ATOM 14138 O O . ALA F 1 174 ? -12.853 -11.980 19.057 1.00 22.86 174 ALA F O 1
ATOM 14140 N N . VAL F 1 175 ? -13.597 -13.303 20.719 1.00 19.54 175 VAL F N 1
ATOM 14141 C CA . VAL F 1 175 ? -12.590 -14.331 20.501 1.00 19.42 175 VAL F CA 1
ATOM 14142 C C . VAL F 1 175 ? -13.204 -15.712 20.518 1.00 21.82 175 VAL F C 1
ATOM 14143 O O . VAL F 1 175 ? -14.278 -15.931 21.082 1.00 20.45 175 VAL F O 1
ATOM 14147 N N . ILE F 1 176 ? -12.503 -16.644 19.886 1.00 22.97 176 ILE F N 1
ATOM 14148 C CA . ILE F 1 176 ? -12.876 -18.042 19.944 1.00 20.12 176 ILE F CA 1
ATOM 14149 C C . ILE F 1 176 ? -11.780 -18.832 20.647 1.00 17.95 176 ILE F C 1
ATOM 14150 O O . ILE F 1 176 ? -10.595 -18.783 20.284 1.00 18.00 176 ILE F O 1
ATOM 14155 N N . VAL F 1 177 ? -12.179 -19.557 21.678 1.00 16.64 177 VAL F N 1
ATOM 14156 C CA . VAL F 1 177 ? -11.235 -20.337 22.457 1.00 18.51 177 VAL F CA 1
ATOM 14157 C C . VAL F 1 177 ? -11.415 -21.813 22.099 1.00 22.06 177 VAL F C 1
ATOM 14158 O O . VAL F 1 177 ? -12.544 -22.301 22.044 1.00 20.94 177 VAL F O 1
ATOM 14162 N N . ALA F 1 178 ? -10.308 -22.513 21.843 1.00 21.56 178 ALA F N 1
ATOM 14163 C CA . ALA F 1 178 ? -10.370 -23.911 21.417 1.00 20.87 178 ALA F CA 1
ATOM 14164 C C . ALA F 1 178 ? -9.389 -24.805 22.169 1.00 22.08 178 ALA F C 1
ATOM 14165 O O . ALA F 1 178 ? -8.437 -24.326 22.799 1.00 23.36 178 ALA F O 1
ATOM 14167 N N . ALA F 1 179 ? -9.618 -26.112 22.077 1.00 19.14 179 ALA F N 1
ATOM 14168 C CA . ALA F 1 179 ? -8.651 -27.080 22.580 1.00 24.02 179 ALA F CA 1
ATOM 14169 C C . ALA F 1 179 ? -7.366 -26.850 21.832 1.00 23.63 179 ALA F C 1
ATOM 14170 O O . ALA F 1 179 ? -7.377 -26.430 20.679 1.00 25.01 179 ALA F O 1
ATOM 14172 N N . SER F 1 180 ? -6.261 -27.109 22.510 1.00 23.86 180 SER F N 1
ATOM 14173 C CA . SER F 1 180 ? -4.944 -26.945 21.942 1.00 23.21 180 SER F CA 1
ATOM 14174 C C . SER F 1 180 ? -4.051 -28.044 22.490 1.00 26.07 180 SER F C 1
ATOM 14175 O O . SER F 1 180 ? -4.229 -28.485 23.637 1.00 25.50 180 SER F O 1
ATOM 14178 N N . ASP F 1 181 ? -3.095 -28.477 21.672 1.00 25.01 181 ASP F N 1
ATOM 14179 C CA . ASP F 1 181 ? -2.058 -29.429 22.089 1.00 27.12 181 ASP F CA 1
ATOM 14180 C C . ASP F 1 181 ? -0.986 -28.740 22.948 1.00 27.08 181 ASP F C 1
ATOM 14181 O O . ASP F 1 181 ? -0.146 -29.394 23.551 1.00 32.02 181 ASP F O 1
ATOM 14186 N N . GLU F 1 182 ? -1.039 -27.413 23.011 1.00 24.88 182 GLU F N 1
ATOM 14187 C CA . GLU F 1 182 ? 0.058 -26.605 23.539 1.00 25.21 182 GLU F CA 1
ATOM 14188 C C . GLU F 1 182 ? -0.566 -25.403 24.260 1.00 23.76 182 GLU F C 1
ATOM 14189 O O . GLU F 1 182 ? -1.448 -24.767 23.700 1.00 23.19 182 GLU F O 1
ATOM 14195 N N . PRO F 1 183 ? -0.126 -25.099 25.505 1.00 22.20 183 PRO F N 1
ATOM 14196 C CA . PRO F 1 183 ? -0.778 -24.081 26.349 1.00 22.02 183 PRO F CA 1
ATOM 14197 C C . PRO F 1 183 ? -0.812 -22.701 25.688 1.00 22.52 183 PRO F C 1
ATOM 14198 O O . PRO F 1 183 ? 0.237 -22.171 25.323 1.00 26.35 183 PRO F O 1
ATOM 14202 N N . GLY F 1 184 ? -1.999 -22.133 25.524 1.00 20.51 184 GLY F N 1
ATOM 14203 C CA . GLY F 1 184 ? -2.118 -20.805 24.939 1.00 25.48 184 GLY F CA 1
ATOM 14204 C C . GLY F 1 184 ? -2.800 -19.781 25.834 1.00 22.72 184 GLY F C 1
ATOM 14205 O O . GLY F 1 184 ? -2.892 -18.591 25.495 1.00 24.01 184 GLY F O 1
ATOM 14206 N N . ILE F 1 185 ? -3.275 -20.245 26.983 1.00 17.79 185 ILE F N 1
ATOM 14207 C CA . ILE F 1 185 ? -3.905 -19.372 27.964 1.00 17.67 185 ILE F CA 1
ATOM 14208 C C . ILE F 1 185 ? -3.418 -19.731 29.364 1.00 20.78 185 ILE F C 1
ATOM 14209 O O . ILE F 1 185 ? -3.698 -20.822 29.861 1.00 22.87 185 ILE F O 1
ATOM 14214 N N . SER F 1 186 ? -2.685 -18.825 30.006 1.00 18.37 186 SER F N 1
ATOM 14215 C CA . SER F 1 186 ? -2.111 -19.128 31.320 1.00 17.51 186 SER F CA 1
ATOM 14216 C C . SER F 1 186 ? -3.209 -19.098 32.382 1.00 18.61 186 SER F C 1
ATOM 14217 O O . SER F 1 186 ? -4.325 -18.653 32.103 1.00 18.01 186 SER F O 1
ATOM 14220 N N . PRO F 1 187 ? -2.903 -19.561 33.609 1.00 19.72 187 PRO F N 1
ATOM 14221 C CA . PRO F 1 187 ? -3.935 -19.568 34.664 1.00 18.08 187 PRO F CA 1
ATOM 14222 C C . PRO F 1 187 ? -4.468 -18.167 34.971 1.00 26.87 187 PRO F C 1
ATOM 14223 O O . PRO F 1 187 ? -3.689 -17.246 35.248 1.00 26.84 187 PRO F O 1
ATOM 14227 N N . SER F 1 188 ? -5.790 -18.010 34.916 1.00 28.26 188 SER F N 1
ATOM 14228 C CA . SER F 1 188 ? -6.418 -16.718 35.171 1.00 24.78 188 SER F CA 1
ATOM 14229 C C . SER F 1 188 ? -6.130 -16.225 36.575 1.00 22.09 188 SER F C 1
ATOM 14230 O O . SER F 1 188 ? -6.205 -16.989 37.543 1.00 20.52 188 SER F O 1
ATOM 14233 N N . VAL F 1 189 ? -5.763 -14.954 36.683 1.00 20.05 189 VAL F N 1
ATOM 14234 C CA . VAL F 1 189 ? -5.782 -14.277 37.971 1.00 18.64 189 VAL F CA 1
ATOM 14235 C C . VAL F 1 189 ? -6.988 -13.342 37.920 1.00 21.07 189 VAL F C 1
ATOM 14236 O O . VAL F 1 189 ? -6.991 -12.363 37.180 1.00 21.58 189 VAL F O 1
ATOM 14240 N N . TRP F 1 190 ? -8.024 -13.688 38.678 1.00 20.54 190 TRP F N 1
ATOM 14241 C CA . TRP F 1 190 ? -9.270 -12.942 38.669 1.00 22.69 190 TRP F CA 1
ATOM 14242 C C . TRP F 1 190 ? -9.885 -12.932 40.062 1.00 23.88 190 TRP F C 1
ATOM 14243 O O . TRP F 1 190 ? -9.603 -13.802 40.887 1.00 21.95 190 TRP F O 1
ATOM 14254 N N . GLY F 1 191 ? -10.696 -11.919 40.335 1.00 22.80 191 GLY F N 1
ATOM 14255 C CA . GLY F 1 191 ? -11.202 -11.721 41.675 1.00 22.11 191 GLY F CA 1
ATOM 14256 C C . GLY F 1 191 ? -12.194 -10.581 41.748 1.00 25.52 191 GLY F C 1
ATOM 14257 O O . GLY F 1 191 ? -12.599 -10.021 40.724 1.00 21.11 191 GLY F O 1
ATOM 14258 N N . SER F 1 192 ? -12.584 -10.247 42.974 1.00 28.27 192 SER F N 1
ATOM 14259 C CA . SER F 1 192 ? -13.574 -9.219 43.225 1.00 26.71 192 SER F CA 1
ATOM 14260 C C . SER F 1 192 ? -13.239 -8.516 44.524 1.00 28.83 192 SER F C 1
ATOM 14261 O O . SER F 1 192 ? -12.468 -9.026 45.338 1.00 30.38 192 SER F O 1
ATOM 14264 N N . ASP F 1 193 ? -13.835 -7.344 44.710 1.00 27.62 193 ASP F N 1
ATOM 14265 C CA . ASP F 1 193 ? -13.801 -6.645 45.980 1.00 24.86 193 ASP F CA 1
ATOM 14266 C C . ASP F 1 193 ? -15.076 -5.822 46.087 1.00 26.83 193 ASP F C 1
ATOM 14267 O O . ASP F 1 193 ? -15.088 -4.624 45.790 1.00 24.20 193 ASP F O 1
ATOM 14272 N N . GLY F 1 194 ? -16.145 -6.486 46.514 1.00 26.41 194 GLY F N 1
ATOM 14273 C CA . GLY F 1 194 ? -17.470 -5.899 46.546 1.00 25.26 194 GLY F CA 1
ATOM 14274 C C . GLY F 1 194 ? -17.686 -4.936 47.684 1.00 27.39 194 GLY F C 1
ATOM 14275 O O . GLY F 1 194 ? -18.770 -4.376 47.821 1.00 30.23 194 GLY F O 1
ATOM 14276 N N . GLU F 1 195 ? -16.673 -4.748 48.520 1.00 29.18 195 GLU F N 1
ATOM 14277 C CA . GLU F 1 195 ? -16.749 -3.685 49.509 1.00 30.46 195 GLU F CA 1
ATOM 14278 C C . GLU F 1 195 ? -16.740 -2.346 48.775 1.00 32.41 195 GLU F C 1
ATOM 14279 O O . GLU F 1 195 ? -17.245 -1.340 49.281 1.00 33.21 195 GLU F O 1
ATOM 14285 N N . ARG F 1 196 ? -16.159 -2.337 47.580 1.00 26.05 196 ARG F N 1
ATOM 14286 C CA . ARG F 1 196 ? -16.103 -1.114 46.792 1.00 29.53 196 ARG F CA 1
ATOM 14287 C C . ARG F 1 196 ? -17.069 -1.153 45.618 1.00 29.36 196 ARG F C 1
ATOM 14288 O O . ARG F 1 196 ? -16.812 -0.578 44.559 1.00 31.53 196 ARG F O 1
ATOM 14296 N N . TRP F 1 197 ? -18.182 -1.853 45.827 1.00 28.23 197 TRP F N 1
ATOM 14297 C CA . TRP F 1 197 ? -19.278 -1.938 44.856 1.00 27.67 197 TRP F CA 1
ATOM 14298 C C . TRP F 1 197 ? -19.705 -0.539 44.382 1.00 21.72 197 TRP F C 1
ATOM 14299 O O . TRP F 1 197 ? -20.002 -0.337 43.210 1.00 29.38 197 TRP F O 1
ATOM 14310 N N . SER F 1 198 ? -19.692 0.430 45.283 1.00 22.92 198 SER F N 1
ATOM 14311 C CA . SER F 1 198 ? -20.177 1.769 44.950 1.00 38.61 198 SER F CA 1
ATOM 14312 C C . SER F 1 198 ? -19.188 2.598 44.131 1.00 35.51 198 SER F C 1
ATOM 14313 O O . SER F 1 198 ? -19.548 3.643 43.619 1.00 36.93 198 SER F O 1
ATOM 14316 N N . THR F 1 199 ? -17.951 2.136 44.012 1.00 28.20 199 THR F N 1
ATOM 14317 C CA . THR F 1 199 ? -16.887 2.955 43.436 1.00 29.43 199 THR F CA 1
ATOM 14318 C C . THR F 1 199 ? -17.128 3.344 41.976 1.00 28.35 199 THR F C 1
ATOM 14319 O O . THR F 1 199 ? -16.888 4.488 41.571 1.00 27.55 199 THR F O 1
ATOM 14323 N N . ILE F 1 200 ? -17.586 2.379 41.194 1.00 28.24 200 ILE F N 1
ATOM 14324 C CA . ILE F 1 200 ? -18.109 2.623 39.860 1.00 28.95 200 ILE F CA 1
ATOM 14325 C C . ILE F 1 200 ? -19.519 2.049 39.900 1.00 32.68 200 ILE F C 1
ATOM 14326 O O . ILE F 1 200 ? -19.693 0.857 40.185 1.00 35.60 200 ILE F O 1
ATOM 14331 N N . SER F 1 201 ? -20.532 2.864 39.633 1.00 31.53 201 SER F N 1
ATOM 14332 C CA . SER F 1 201 ? -21.889 2.341 39.733 1.00 33.82 201 SER F CA 1
ATOM 14333 C C . SER F 1 201 ? -22.947 3.117 38.959 1.00 34.50 201 SER F C 1
ATOM 14334 O O . SER F 1 201 ? -22.657 4.090 38.258 1.00 36.05 201 SER F O 1
ATOM 14337 N N . MET F 1 202 ? -24.190 2.669 39.095 1.00 28.10 202 MET F N 1
ATOM 14338 C CA . MET F 1 202 ? -25.292 3.403 38.522 1.00 25.60 202 MET F CA 1
ATOM 14339 C C . MET F 1 202 ? -25.742 4.481 39.506 1.00 33.46 202 MET F C 1
ATOM 14340 O O . MET F 1 202 ? -25.566 4.393 40.732 1.00 29.43 202 MET F O 1
ATOM 14345 N N . THR F 1 203 ? -26.323 5.508 38.924 1.00 34.34 203 THR F N 1
ATOM 14346 C CA . THR F 1 203 ? -26.785 6.658 39.642 1.00 38.26 203 THR F CA 1
ATOM 14347 C C . THR F 1 203 ? -27.842 6.237 40.673 1.00 41.73 203 THR F C 1
ATOM 14348 O O . THR F 1 203 ? -27.920 6.815 41.762 1.00 40.65 203 THR F O 1
ATOM 14352 N N . HIS F 1 204 ? -28.627 5.210 40.339 1.00 39.25 204 HIS F N 1
ATOM 14353 C CA . HIS F 1 204 ? -29.555 4.589 41.287 1.00 38.37 204 HIS F CA 1
ATOM 14354 C C . HIS F 1 204 ? -30.238 3.358 40.695 1.00 38.38 204 HIS F C 1
ATOM 14355 O O . HIS F 1 204 ? -30.142 3.097 39.492 1.00 36.37 204 HIS F O 1
ATOM 14362 N N . SER F 1 205 ? -30.929 2.613 41.557 1.00 41.61 205 SER F N 1
ATOM 14363 C CA . SER F 1 205 ? -31.604 1.363 41.194 1.00 40.58 205 SER F CA 1
ATOM 14364 C C . SER F 1 205 ? -32.702 1.554 40.149 1.00 39.63 205 SER F C 1
ATOM 14365 O O . SER F 1 205 ? -33.323 2.612 40.077 1.00 41.78 205 SER F O 1
ATOM 14368 N N . GLN F 1 206 ? -32.942 0.519 39.347 1.00 37.95 206 GLN F N 1
ATOM 14369 C CA . GLN F 1 206 ? -34.009 0.555 38.352 1.00 37.78 206 GLN F CA 1
ATOM 14370 C C . GLN F 1 206 ? -35.368 0.582 39.043 1.00 37.78 206 GLN F C 1
ATOM 14371 O O . GLN F 1 206 ? -36.365 0.993 38.456 1.00 39.50 206 GLN F O 1
ATOM 14377 N N . LEU F 1 207 ? -35.401 0.140 40.293 1.00 38.52 207 LEU F N 1
ATOM 14378 C CA . LEU F 1 207 ? -36.642 0.121 41.056 1.00 40.60 207 LEU F CA 1
ATOM 14379 C C . LEU F 1 207 ? -37.146 1.525 41.355 1.00 36.81 207 LEU F C 1
ATOM 14380 O O . LEU F 1 207 ? -38.343 1.724 41.529 1.00 37.60 207 LEU F O 1
ATOM 14385 N N . GLU F 1 208 ? -36.237 2.495 41.411 1.00 37.26 208 GLU F N 1
ATOM 14386 C CA . GLU F 1 208 ? -36.637 3.883 41.625 1.00 43.57 208 GLU F CA 1
ATOM 14387 C C . GLU F 1 208 ? -37.344 4.378 40.376 1.00 42.48 208 GLU F C 1
ATOM 14388 O O . GLU F 1 208 ? -38.341 5.115 40.449 1.00 40.21 208 GLU F O 1
ATOM 14394 N N . LEU F 1 209 ? -36.814 3.962 39.231 1.00 36.58 209 LEU F N 1
ATOM 14395 C CA . LEU F 1 209 ? -37.422 4.260 37.949 1.00 36.90 209 LEU F CA 1
ATOM 14396 C C . LEU F 1 209 ? -38.832 3.685 37.926 1.00 39.54 209 LEU F C 1
ATOM 14397 O O . LEU F 1 209 ? -39.783 4.347 37.516 1.00 40.73 209 LEU F O 1
ATOM 14402 N N . ARG F 1 210 ? -38.962 2.445 38.384 1.00 40.05 210 ARG F N 1
ATOM 14403 C CA . ARG F 1 210 ? -40.259 1.783 38.405 1.00 40.69 210 ARG F CA 1
ATOM 14404 C C . ARG F 1 210 ? -41.289 2.464 39.312 1.00 38.46 210 ARG F C 1
ATOM 14405 O O . ARG F 1 210 ? -42.401 2.767 38.877 1.00 40.15 210 ARG F O 1
ATOM 14413 N N . ASP F 1 211 ? -40.945 2.677 40.578 1.00 37.88 211 ASP F N 1
ATOM 14414 C CA . ASP F 1 211 ? -41.917 3.261 41.510 1.00 41.55 211 ASP F CA 1
ATOM 14415 C C . ASP F 1 211 ? -42.374 4.636 41.042 1.00 39.22 211 ASP F C 1
ATOM 14416 O O . ASP F 1 211 ? -43.551 4.955 41.098 1.00 41.77 211 ASP F O 1
ATOM 14421 N N . ALA F 1 212 ? -41.443 5.440 40.554 1.00 41.17 212 ALA F N 1
ATOM 14422 C CA . ALA F 1 212 ? -41.777 6.770 40.061 1.00 46.05 212 ALA F CA 1
ATOM 14423 C C . ALA F 1 212 ? -42.723 6.716 38.858 1.00 47.96 212 ALA F C 1
ATOM 14424 O O . ALA F 1 212 ? -43.734 7.422 38.809 1.00 49.58 212 ALA F O 1
ATOM 14426 N N . VAL F 1 213 ? -42.390 5.881 37.882 1.00 49.06 213 VAL F N 1
ATOM 14427 C CA . VAL F 1 213 ? -43.183 5.831 36.663 1.00 50.89 213 VAL F CA 1
ATOM 14428 C C . VAL F 1 213 ? -44.568 5.229 36.920 1.00 49.49 213 VAL F C 1
ATOM 14429 O O . VAL F 1 213 ? -45.570 5.730 36.410 1.00 52.04 213 VAL F O 1
ATOM 14433 N N . GLU F 1 214 ? -44.627 4.174 37.728 1.00 46.32 214 GLU F N 1
ATOM 14434 C CA . GLU F 1 214 ? -45.901 3.532 38.032 1.00 48.42 214 GLU F CA 1
ATOM 14435 C C . GLU F 1 214 ? -46.735 4.358 38.993 1.00 53.42 214 GLU F C 1
ATOM 14436 O O . GLU F 1 214 ? -47.966 4.310 38.955 1.00 58.67 214 GLU F O 1
ATOM 14442 N N . HIS F 1 215 ? -46.076 5.124 39.855 1.00 49.91 215 HIS F N 1
ATOM 14443 C CA . HIS F 1 215 ? -46.820 5.972 40.770 1.00 51.28 215 HIS F CA 1
ATOM 14444 C C . HIS F 1 215 ? -47.546 7.047 39.976 1.00 51.82 215 HIS F C 1
ATOM 14445 O O . HIS F 1 215 ? -48.696 7.370 40.254 1.00 51.43 215 HIS F O 1
ATOM 14452 N N . ALA F 1 216 ? -46.856 7.590 38.980 1.00 50.23 216 ALA F N 1
ATOM 14453 C CA . ALA F 1 216 ? -47.434 8.606 38.116 1.00 50.15 216 ALA F CA 1
ATOM 14454 C C . ALA F 1 216 ? -48.535 8.011 37.241 1.00 52.93 216 ALA F C 1
ATOM 14455 O O . ALA F 1 216 ? -49.544 8.662 36.969 1.00 57.57 216 ALA F O 1
ATOM 14457 N N . ARG F 1 217 ? -48.335 6.773 36.799 1.00 52.27 217 ARG F N 1
ATOM 14458 C CA . ARG F 1 217 ? -49.299 6.114 35.928 1.00 56.56 217 ARG F CA 1
ATOM 14459 C C . ARG F 1 217 ? -50.642 5.943 36.626 1.00 56.56 217 ARG F C 1
ATOM 14460 O O . ARG F 1 217 ? -51.692 6.205 36.040 1.00 56.79 217 ARG F O 1
ATOM 14468 N N . THR F 1 218 ? -50.601 5.521 37.884 1.00 55.02 218 THR F N 1
ATOM 14469 C CA . THR F 1 218 ? -51.822 5.215 38.621 1.00 59.39 218 THR F CA 1
ATOM 14470 C C . THR F 1 218 ? -52.436 6.399 39.395 1.00 59.94 218 THR F C 1
ATOM 14471 O O . THR F 1 218 ? -53.616 6.364 39.730 1.00 63.71 218 THR F O 1
ATOM 14475 N N . THR F 1 219 ? -51.656 7.441 39.674 1.00 59.30 219 THR F N 1
ATOM 14476 C CA . THR F 1 219 ? -52.189 8.606 40.392 1.00 62.15 219 THR F CA 1
ATOM 14477 C C . THR F 1 219 ? -52.421 9.786 39.463 1.00 66.82 219 THR F C 1
ATOM 14478 O O . THR F 1 219 ? -53.111 10.743 39.824 1.00 71.71 219 THR F O 1
ATOM 14482 N N . GLY F 1 220 ? -51.831 9.730 38.272 1.00 66.36 220 GLY F N 1
ATOM 14483 C CA . GLY F 1 220 ? -51.920 10.837 37.337 1.00 67.93 220 GLY F CA 1
ATOM 14484 C C . GLY F 1 220 ? -51.015 11.997 37.720 1.00 67.93 220 GLY F C 1
ATOM 14485 O O . GLY F 1 220 ? -50.808 12.921 36.933 1.00 67.60 220 GLY F O 1
ATOM 14486 N N . ASP F 1 221 ? -50.482 11.957 38.938 1.00 68.19 221 ASP F N 1
ATOM 14487 C CA . ASP F 1 221 ? -49.500 12.944 39.369 1.00 67.92 221 ASP F CA 1
ATOM 14488 C C . ASP F 1 221 ? -48.118 12.594 38.812 1.00 62.79 221 ASP F C 1
ATOM 14489 O O . ASP F 1 221 ? -47.385 11.774 39.378 1.00 56.03 221 ASP F O 1
ATOM 14494 N N . ALA F 1 222 ? -47.771 13.219 37.695 1.00 63.09 222 ALA F N 1
ATOM 14495 C CA . ALA F 1 222 ? -46.500 12.938 37.051 1.00 61.86 222 ALA F CA 1
ATOM 14496 C C . ALA F 1 222 ? -45.459 14.018 37.349 1.00 63.95 222 ALA F C 1
ATOM 14497 O O . ALA F 1 222 ? -44.441 14.113 36.660 1.00 59.71 222 ALA F O 1
ATOM 14499 N N . SER F 1 223 ? -45.718 14.839 38.368 1.00 69.01 223 SER F N 1
ATOM 14500 C CA . SER F 1 223 ? -44.650 15.641 38.952 1.00 72.10 223 SER F CA 1
ATOM 14501 C C . SER F 1 223 ? -43.691 14.621 39.559 1.00 71.05 223 SER F C 1
ATOM 14502 O O . SER F 1 223 ? -44.015 13.428 39.613 1.00 71.20 223 SER F O 1
ATOM 14505 N N . ALA F 1 224 ? -42.518 15.069 39.994 1.00 69.38 224 ALA F N 1
ATOM 14506 C CA . ALA F 1 224 ? -41.440 14.149 40.389 1.00 68.16 224 ALA F CA 1
ATOM 14507 C C . ALA F 1 224 ? -40.708 13.614 39.166 1.00 62.88 224 ALA F C 1
ATOM 14508 O O . ALA F 1 224 ? -39.524 13.283 39.243 1.00 64.18 224 ALA F O 1
ATOM 14510 N N . ILE F 1 225 ? -41.424 13.525 38.046 1.00 60.03 225 ILE F N 1
ATOM 14511 C CA . ILE F 1 225 ? -40.813 13.204 36.755 1.00 56.83 225 ILE F CA 1
ATOM 14512 C C . ILE F 1 225 ? -40.554 14.491 35.978 1.00 60.94 225 ILE F C 1
ATOM 14513 O O . ILE F 1 225 ? -39.434 14.742 35.538 1.00 62.03 225 ILE F O 1
ATOM 14518 N N . THR F 1 226 ? -41.592 15.311 35.824 1.00 63.38 226 THR F N 1
ATOM 14519 C CA . THR F 1 226 ? -41.465 16.587 35.129 1.00 64.50 226 THR F CA 1
ATOM 14520 C C . THR F 1 226 ? -40.655 17.588 35.950 1.00 67.97 226 THR F C 1
ATOM 14521 O O . THR F 1 226 ? -39.971 18.447 35.391 1.00 68.10 226 THR F O 1
ATOM 14525 N N . GLY F 1 227 ? -40.741 17.474 37.275 1.00 69.91 227 GLY F N 1
ATOM 14526 C CA . GLY F 1 227 ? -39.971 18.318 38.174 1.00 71.08 227 GLY F CA 1
ATOM 14527 C C . GLY F 1 227 ? -38.635 17.708 38.573 1.00 70.18 227 GLY F C 1
ATOM 14528 O O . GLY F 1 227 ? -37.972 18.183 39.498 1.00 68.37 227 GLY F O 1
ATOM 14529 N N . ALA F 1 228 ? -38.236 16.649 37.874 1.00 69.21 228 ALA F N 1
ATOM 14530 C CA . ALA F 1 228 ? -36.972 15.981 38.169 1.00 69.04 228 ALA F CA 1
ATOM 14531 C C . ALA F 1 228 ? -35.785 16.808 37.686 1.00 68.97 228 ALA F C 1
ATOM 14532 O O . ALA F 1 228 ? -35.628 17.047 36.488 1.00 66.73 228 ALA F O 1
ATOM 14534 N N . GLU F 1 229 ? -34.952 17.236 38.629 1.00 71.05 229 GLU F N 1
ATOM 14535 C CA . GLU F 1 229 ? -33.759 18.004 38.302 1.00 73.37 229 GLU F CA 1
ATOM 14536 C C . GLU F 1 229 ? -32.811 17.182 37.420 1.00 68.79 229 GLU F C 1
ATOM 14537 O O . GLU F 1 229 ? -32.330 17.659 36.383 1.00 66.13 229 GLU F O 1
ATOM 14543 N N . GLY F 1 230 ? -32.552 15.945 37.836 1.00 64.96 230 GLY F N 1
ATOM 14544 C CA . GLY F 1 230 ? -31.670 15.058 37.096 1.00 61.08 230 GLY F CA 1
ATOM 14545 C C . GLY F 1 230 ? -32.389 13.904 36.421 1.00 56.61 230 GLY F C 1
ATOM 14546 O O . GLY F 1 230 ? -33.592 13.720 36.606 1.00 59.19 230 GLY F O 1
ATOM 14547 N N . MET F 1 231 ? -31.650 13.128 35.632 1.00 50.48 231 MET F N 1
ATOM 14548 C CA . MET F 1 231 ? -32.215 11.985 34.921 1.00 48.70 231 MET F CA 1
ATOM 14549 C C . MET F 1 231 ? -32.740 10.938 35.896 1.00 49.37 231 MET F C 1
ATOM 14550 O O . MET F 1 231 ? -32.082 10.615 36.884 1.00 50.07 231 MET F O 1
ATOM 14555 N N . LEU F 1 232 ? -33.923 10.406 35.614 1.00 48.87 232 LEU F N 1
ATOM 14556 C CA . LEU F 1 232 ? -34.485 9.332 36.421 1.00 49.03 232 LEU F CA 1
ATOM 14557 C C . LEU F 1 232 ? -33.987 7.989 35.906 1.00 44.76 232 LEU F C 1
ATOM 14558 O O . LEU F 1 232 ? -33.896 7.015 36.647 1.00 45.59 232 LEU F O 1
ATOM 14563 N N . TRP F 1 233 ? -33.683 7.945 34.618 1.00 39.79 233 TRP F N 1
ATOM 14564 C CA . TRP F 1 233 ? -33.047 6.789 34.023 1.00 36.11 233 TRP F CA 1
ATOM 14565 C C . TRP F 1 233 ? -31.645 6.593 34.636 1.00 35.24 233 TRP F C 1
ATOM 14566 O O . TRP F 1 233 ? -30.826 7.521 34.633 1.00 30.31 233 TRP F O 1
ATOM 14577 N N . PRO F 1 234 ? -31.373 5.392 35.191 1.00 37.03 234 PRO F N 1
ATOM 14578 C CA . PRO F 1 234 ? -30.059 5.156 35.817 1.00 33.98 234 PRO F CA 1
ATOM 14579 C C . PRO F 1 234 ? -28.920 5.341 34.811 1.00 29.51 234 PRO F C 1
ATOM 14580 O O . PRO F 1 234 ? -29.045 4.906 33.672 1.00 24.83 234 PRO F O 1
ATOM 14584 N N . THR F 1 235 ? -27.846 6.015 35.221 1.00 28.27 235 THR F N 1
ATOM 14585 C CA . THR F 1 235 ? -26.680 6.192 34.362 1.00 28.32 235 THR F CA 1
ATOM 14586 C C . THR F 1 235 ? -25.383 5.885 35.112 1.00 30.91 235 THR F C 1
ATOM 14587 O O . THR F 1 235 ? -25.327 5.968 36.340 1.00 33.33 235 THR F O 1
ATOM 14591 N N . LEU F 1 236 ? -24.340 5.544 34.368 1.00 28.71 236 LEU F N 1
ATOM 14592 C CA . LEU F 1 236 ? -23.043 5.288 34.966 1.00 28.47 236 LEU F CA 1
ATOM 14593 C C . LEU F 1 236 ? -22.391 6.546 35.542 1.00 31.20 236 LEU F C 1
ATOM 14594 O O . LEU F 1 236 ? -22.594 7.669 35.059 1.00 26.21 236 LEU F O 1
ATOM 14599 N N . ARG F 1 237 ? -21.603 6.326 36.588 1.00 33.80 237 ARG F N 1
ATOM 14600 C CA . ARG F 1 237 ? -20.808 7.364 37.226 1.00 35.27 237 ARG F CA 1
ATOM 14601 C C . ARG F 1 237 ? -19.690 6.664 38.010 1.00 31.73 237 ARG F C 1
ATOM 14602 O O . ARG F 1 237 ? -19.802 5.471 38.324 1.00 26.64 237 ARG F O 1
ATOM 14610 N N . GLN F 1 238 ? -18.609 7.380 38.312 1.00 27.85 238 GLN F N 1
ATOM 14611 C CA . GLN F 1 238 ? -17.486 6.763 39.018 1.00 29.57 238 GLN F CA 1
ATOM 14612 C C . GLN F 1 238 ? -16.777 7.754 39.951 1.00 33.06 238 GLN F C 1
ATOM 14613 O O . GLN F 1 238 ? -16.861 8.979 39.768 1.00 29.62 238 GLN F O 1
ATOM 14619 N N . ASP F 1 239 ? -16.101 7.217 40.967 1.00 29.92 239 ASP F N 1
ATOM 14620 C CA . ASP F 1 239 ? -15.146 8.009 41.731 1.00 29.05 239 ASP F CA 1
ATOM 14621 C C . ASP F 1 239 ? -13.819 7.900 40.970 1.00 28.00 239 ASP F C 1
ATOM 14622 O O . ASP F 1 239 ? -13.105 6.904 41.070 1.00 25.49 239 ASP F O 1
ATOM 14627 N N . GLY F 1 240 ? -13.522 8.931 40.183 1.00 29.95 240 GLY F N 1
ATOM 14628 C CA . GLY F 1 240 ? -12.389 8.926 39.273 1.00 26.81 240 GLY F CA 1
ATOM 14629 C C . GLY F 1 240 ? -11.031 8.674 39.908 1.00 27.06 240 GLY F C 1
ATOM 14630 O O . GLY F 1 240 ? -10.360 7.730 39.537 1.00 26.14 240 GLY F O 1
ATOM 14631 N N . PRO F 1 241 ? -10.613 9.538 40.847 1.00 29.95 241 PRO F N 1
ATOM 14632 C CA . PRO F 1 241 ? -9.333 9.399 41.554 1.00 29.28 241 PRO F CA 1
ATOM 14633 C C . PRO F 1 241 ? -9.162 8.016 42.171 1.00 32.44 241 PRO F C 1
ATOM 14634 O O . PRO F 1 241 ? -8.073 7.450 42.062 1.00 32.77 241 PRO F O 1
ATOM 14638 N N . SER F 1 242 ? -10.209 7.477 42.796 1.00 31.98 242 SER F N 1
ATOM 14639 C CA . SER F 1 242 ? -10.129 6.136 43.371 1.00 34.54 242 SER F CA 1
ATOM 14640 C C . SER F 1 242 ? -9.890 5.077 42.302 1.00 29.69 242 SER F C 1
ATOM 14641 O O . SER F 1 242 ? -9.049 4.197 42.476 1.00 29.19 242 SER F O 1
ATOM 14644 N N . VAL F 1 243 ? -10.645 5.147 41.209 1.00 26.15 243 VAL F N 1
ATOM 14645 C CA . VAL F 1 243 ? -10.442 4.204 40.108 1.00 25.64 243 VAL F CA 1
ATOM 14646 C C . VAL F 1 243 ? -9.003 4.281 39.606 1.00 27.16 243 VAL F C 1
ATOM 14647 O O . VAL F 1 243 ? -8.392 3.260 39.269 1.00 23.48 243 VAL F O 1
ATOM 14651 N N . PHE F 1 244 ? -8.461 5.496 39.571 1.00 24.78 244 PHE F N 1
ATOM 14652 C CA . PHE F 1 244 ? -7.118 5.708 39.053 1.00 25.80 244 PHE F CA 1
ATOM 14653 C C . PHE F 1 244 ? -6.064 5.005 39.912 1.00 26.34 244 PHE F C 1
ATOM 14654 O O . PHE F 1 244 ? -5.208 4.289 39.386 1.00 24.83 244 PHE F O 1
ATOM 14662 N N . ARG F 1 245 ? -6.138 5.198 41.227 1.00 25.99 245 ARG F N 1
ATOM 14663 C CA . ARG F 1 245 ? -5.179 4.599 42.147 1.00 31.94 245 ARG F CA 1
ATOM 14664 C C . ARG F 1 245 ? -5.286 3.075 42.110 1.00 30.37 245 ARG F C 1
ATOM 14665 O O . ARG F 1 245 ? -4.281 2.378 42.024 1.00 28.32 245 ARG F O 1
ATOM 14673 N N . TRP F 1 246 ? -6.516 2.573 42.153 1.00 26.40 246 TRP F N 1
ATOM 14674 C CA . TRP F 1 246 ? -6.769 1.142 42.093 1.00 27.40 246 TRP F CA 1
ATOM 14675 C C . TRP F 1 246 ? -6.225 0.529 40.798 1.00 29.67 246 TRP F C 1
ATOM 14676 O O . TRP F 1 246 ? -5.518 -0.474 40.819 1.00 29.15 246 TRP F O 1
ATOM 14687 N N . ALA F 1 247 ? -6.564 1.143 39.668 1.00 30.10 247 ALA F N 1
ATOM 14688 C CA . ALA F 1 247 ? -6.280 0.559 38.360 1.00 27.62 247 ALA F CA 1
ATOM 14689 C C . ALA F 1 247 ? -4.788 0.566 38.039 1.00 30.43 247 ALA F C 1
ATOM 14690 O O . ALA F 1 247 ? -4.314 -0.247 37.250 1.00 33.57 247 ALA F O 1
ATOM 14692 N N . VAL F 1 248 ? -4.051 1.488 38.640 1.00 27.58 248 VAL F N 1
ATOM 14693 C CA . VAL F 1 248 ? -2.625 1.577 38.384 1.00 28.37 248 VAL F CA 1
ATOM 14694 C C . VAL F 1 248 ? -1.845 0.755 39.396 1.00 32.53 248 VAL F C 1
ATOM 14695 O O . VAL F 1 248 ? -1.147 -0.184 39.022 1.00 35.36 248 VAL F O 1
ATOM 14699 N N . TRP F 1 249 ? -1.982 1.086 40.674 1.00 28.79 249 TRP F N 1
ATOM 14700 C CA . TRP F 1 249 ? -1.154 0.459 41.690 1.00 31.17 249 TRP F CA 1
ATOM 14701 C C . TRP F 1 249 ? -1.650 -0.925 42.131 1.00 32.28 249 TRP F C 1
ATOM 14702 O O . TRP F 1 249 ? -0.836 -1.814 42.366 1.00 37.94 249 TRP F O 1
ATOM 14713 N N . SER F 1 250 ? -2.965 -1.123 42.220 1.00 23.99 250 SER F N 1
ATOM 14714 C CA . SER F 1 250 ? -3.489 -2.446 42.570 1.00 25.92 250 SER F CA 1
ATOM 14715 C C . SER F 1 250 ? -3.499 -3.425 41.387 1.00 30.08 250 SER F C 1
ATOM 14716 O O . SER F 1 250 ? -3.170 -4.608 41.536 1.00 32.93 250 SER F O 1
ATOM 14719 N N . MET F 1 251 ? -3.873 -2.947 40.210 1.00 25.72 251 MET F N 1
ATOM 14720 C CA . MET F 1 251 ? -3.909 -3.850 39.073 1.00 23.25 251 MET F CA 1
ATOM 14721 C C . MET F 1 251 ? -2.491 -4.197 38.639 1.00 23.03 251 MET F C 1
ATOM 14722 O O . MET F 1 251 ? -2.265 -5.213 37.995 1.00 23.50 251 MET F O 1
ATOM 14727 N N . ALA F 1 252 ? -1.526 -3.376 39.033 1.00 23.03 252 ALA F N 1
ATOM 14728 C CA . ALA F 1 252 ? -0.137 -3.724 38.785 1.00 27.39 252 ALA F CA 1
ATOM 14729 C C . ALA F 1 252 ? 0.250 -4.973 39.579 1.00 27.81 252 ALA F C 1
ATOM 14730 O O . ALA F 1 252 ? 1.042 -5.786 39.109 1.00 27.00 252 ALA F O 1
ATOM 14732 N N . LYS F 1 253 ? -0.315 -5.140 40.772 1.00 29.97 253 LYS F N 1
ATOM 14733 C CA . LYS F 1 253 ? -0.008 -6.329 41.561 1.00 26.19 253 LYS F CA 1
ATOM 14734 C C . LYS F 1 253 ? -0.645 -7.549 40.915 1.00 26.84 253 LYS F C 1
ATOM 14735 O O . LYS F 1 253 ? -0.027 -8.602 40.837 1.00 30.21 253 LYS F O 1
ATOM 14741 N N . VAL F 1 254 ? -1.887 -7.399 40.464 1.00 25.95 254 VAL F N 1
ATOM 14742 C CA . VAL F 1 254 ? -2.577 -8.463 39.752 1.00 25.74 254 VAL F CA 1
ATOM 14743 C C . VAL F 1 254 ? -1.818 -8.879 38.475 1.00 28.90 254 VAL F C 1
ATOM 14744 O O . VAL F 1 254 ? -1.659 -10.070 38.195 1.00 28.77 254 VAL F O 1
ATOM 14748 N N . ALA F 1 255 ? -1.345 -7.897 37.712 1.00 30.15 255 ALA F N 1
ATOM 14749 C CA . ALA F 1 255 ? -0.547 -8.172 36.515 1.00 27.94 255 ALA F CA 1
ATOM 14750 C C . ALA F 1 255 ? 0.697 -8.988 36.850 1.00 25.97 255 ALA F C 1
ATOM 14751 O O . ALA F 1 255 ? 0.975 -10.006 36.205 1.00 25.39 255 ALA F O 1
ATOM 14753 N N . ARG F 1 256 ? 1.456 -8.536 37.847 1.00 25.53 256 ARG F N 1
ATOM 14754 C CA . ARG F 1 256 ? 2.681 -9.228 38.233 1.00 25.69 256 ARG F CA 1
ATOM 14755 C C . ARG F 1 256 ? 2.352 -10.639 38.633 1.00 26.49 256 ARG F C 1
ATOM 14756 O O . ARG F 1 256 ? 3.078 -11.574 38.298 1.00 27.39 256 ARG F O 1
ATOM 14764 N N . GLU F 1 257 ? 1.253 -10.787 39.364 1.00 24.00 257 GLU F N 1
ATOM 14765 C CA . GLU F 1 257 ? 0.775 -12.106 39.750 1.00 29.52 257 GLU F CA 1
ATOM 14766 C C . GLU F 1 257 ? 0.454 -12.981 38.517 1.00 27.14 257 GLU F C 1
ATOM 14767 O O . GLU F 1 257 ? 0.889 -14.131 38.437 1.00 27.14 257 GLU F O 1
ATOM 14773 N N . ALA F 1 258 ? -0.287 -12.434 37.553 1.00 20.74 258 ALA F N 1
ATOM 14774 C CA . ALA F 1 258 ? -0.616 -13.180 36.336 1.00 18.96 258 ALA F CA 1
ATOM 14775 C C . ALA F 1 258 ? 0.659 -13.596 35.584 1.00 24.52 258 ALA F C 1
ATOM 14776 O O . ALA F 1 258 ? 0.746 -14.706 35.065 1.00 24.44 258 ALA F O 1
ATOM 14778 N N . LEU F 1 259 ? 1.644 -12.703 35.527 1.00 23.98 259 LEU F N 1
ATOM 14779 C CA . LEU F 1 259 ? 2.898 -13.021 34.875 1.00 25.94 259 LEU F CA 1
ATOM 14780 C C . LEU F 1 259 ? 3.585 -14.168 35.614 1.00 32.49 259 LEU F C 1
ATOM 14781 O O . LEU F 1 259 ? 4.056 -15.122 34.995 1.00 28.92 259 LEU F O 1
ATOM 14786 N N . ASP F 1 260 ? 3.626 -14.076 36.940 1.00 36.69 260 ASP F N 1
ATOM 14787 C CA . ASP F 1 260 ? 4.272 -15.102 37.741 1.00 40.05 260 ASP F CA 1
ATOM 14788 C C . ASP F 1 260 ? 3.567 -16.453 37.572 1.00 37.05 260 ASP F C 1
ATOM 14789 O O . ASP F 1 260 ? 4.219 -17.474 37.402 1.00 38.05 260 ASP F O 1
ATOM 14794 N N . ALA F 1 261 ? 2.239 -16.455 37.596 1.00 31.41 261 ALA F N 1
ATOM 14795 C CA . ALA F 1 261 ? 1.478 -17.703 37.471 1.00 31.88 261 ALA F CA 1
ATOM 14796 C C . ALA F 1 261 ? 1.677 -18.334 36.097 1.00 29.77 261 ALA F C 1
ATOM 14797 O O . ALA F 1 261 ? 1.566 -19.547 35.936 1.00 28.90 261 ALA F O 1
ATOM 14799 N N . ALA F 1 262 ? 1.955 -17.488 35.111 1.00 28.52 262 ALA F N 1
ATOM 14800 C CA . ALA F 1 262 ? 2.174 -17.924 33.741 1.00 26.00 262 ALA F CA 1
ATOM 14801 C C . ALA F 1 262 ? 3.595 -18.447 33.552 1.00 29.99 262 ALA F C 1
ATOM 14802 O O . ALA F 1 262 ? 3.877 -19.182 32.591 1.00 29.32 262 ALA F O 1
ATOM 14804 N N . GLY F 1 263 ? 4.481 -18.058 34.471 1.00 28.45 263 GLY F N 1
ATOM 14805 C CA . GLY F 1 263 ? 5.900 -18.359 34.366 1.00 27.23 263 GLY F CA 1
ATOM 14806 C C . GLY F 1 263 ? 6.585 -17.469 33.347 1.00 28.33 263 GLY F C 1
ATOM 14807 O O . GLY F 1 263 ? 7.588 -17.846 32.748 1.00 31.31 263 GLY F O 1
ATOM 14808 N N . VAL F 1 264 ? 6.049 -16.272 33.162 1.00 27.08 264 VAL F N 1
ATOM 14809 C CA . VAL F 1 264 ? 6.535 -15.365 32.125 1.00 29.87 264 VAL F CA 1
ATOM 14810 C C . VAL F 1 264 ? 7.205 -14.144 32.753 1.00 32.43 264 VAL F C 1
ATOM 14811 O O . VAL F 1 264 ? 6.906 -13.781 33.897 1.00 32.32 264 VAL F O 1
ATOM 14815 N N . GLU F 1 265 ? 8.129 -13.531 32.019 1.00 29.05 265 GLU F N 1
ATOM 14816 C CA . GLU F 1 265 ? 8.702 -12.257 32.432 1.00 35.56 265 GLU F CA 1
ATOM 14817 C C . GLU F 1 265 ? 8.219 -11.173 31.471 1.00 35.89 265 GLU F C 1
ATOM 14818 O O . GLU F 1 265 ? 7.847 -11.478 30.337 1.00 32.76 265 GLU F O 1
ATOM 14824 N N . PRO F 1 266 ? 8.219 -9.902 31.924 1.00 35.80 266 PRO F N 1
ATOM 14825 C CA . PRO F 1 266 ? 7.839 -8.771 31.068 1.00 36.63 266 PRO F CA 1
ATOM 14826 C C . PRO F 1 266 ? 8.607 -8.789 29.746 1.00 37.98 266 PRO F C 1
ATOM 14827 O O . PRO F 1 266 ? 8.047 -8.483 28.694 1.00 38.82 266 PRO F O 1
ATOM 14831 N N . GLU F 1 267 ? 9.882 -9.153 29.813 1.00 36.55 267 GLU F N 1
ATOM 14832 C CA . GLU F 1 267 ? 10.725 -9.279 28.631 1.00 42.19 267 GLU F CA 1
ATOM 14833 C C . GLU F 1 267 ? 10.168 -10.281 27.615 1.00 42.48 267 GLU F C 1
ATOM 14834 O O . GLU F 1 267 ? 10.465 -10.190 26.420 1.00 45.30 267 GLU F O 1
ATOM 14840 N N . ASP F 1 268 ? 9.363 -11.231 28.086 1.00 35.70 268 ASP F N 1
ATOM 14841 C CA . ASP F 1 268 ? 8.849 -12.283 27.210 1.00 35.37 268 ASP F CA 1
ATOM 14842 C C . ASP F 1 268 ? 7.618 -11.838 26.427 1.00 34.82 268 ASP F C 1
ATOM 14843 O O . ASP F 1 268 ? 7.166 -12.540 25.514 1.00 31.54 268 ASP F O 1
ATOM 14848 N N . LEU F 1 269 ? 7.073 -10.676 26.781 1.00 34.32 269 LEU F N 1
ATOM 14849 C CA . LEU F 1 269 ? 5.840 -10.202 26.159 1.00 30.90 269 LEU F CA 1
ATOM 14850 C C . LEU F 1 269 ? 6.049 -9.545 24.797 1.00 31.38 269 LEU F C 1
ATOM 14851 O O . LEU F 1 269 ? 6.980 -8.772 24.599 1.00 32.76 269 LEU F O 1
ATOM 14856 N N . ALA F 1 270 ? 5.165 -9.860 23.860 1.00 30.54 270 ALA F N 1
ATOM 14857 C CA . ALA F 1 270 ? 5.072 -9.109 22.617 1.00 30.00 270 ALA F CA 1
ATOM 14858 C C . ALA F 1 270 ? 4.154 -7.897 22.815 1.00 30.04 270 ALA F C 1
ATOM 14859 O O . ALA F 1 270 ? 4.332 -6.862 22.165 1.00 30.77 270 ALA F O 1
ATOM 14861 N N . ALA F 1 271 ? 3.175 -8.031 23.712 1.00 23.64 271 ALA F N 1
ATOM 14862 C CA . ALA F 1 271 ? 2.150 -6.994 23.868 1.00 24.41 271 ALA F CA 1
ATOM 14863 C C . ALA F 1 271 ? 1.544 -6.861 25.274 1.00 24.88 271 ALA F C 1
ATOM 14864 O O . ALA F 1 271 ? 1.407 -7.842 26.017 1.00 26.24 271 ALA F O 1
ATOM 14866 N N . PHE F 1 272 ? 1.198 -5.629 25.629 1.00 25.26 272 PHE F N 1
ATOM 14867 C CA . PHE F 1 272 ? 0.452 -5.354 26.852 1.00 25.96 272 PHE F CA 1
ATOM 14868 C C . PHE F 1 272 ? -0.929 -4.832 26.449 1.00 23.27 272 PHE F C 1
ATOM 14869 O O . PHE F 1 272 ? -1.044 -3.797 25.796 1.00 23.86 272 PHE F O 1
ATOM 14877 N N . ILE F 1 273 ? -1.970 -5.574 26.800 1.00 18.44 273 ILE F N 1
ATOM 14878 C CA . ILE F 1 273 ? -3.313 -5.202 26.410 1.00 21.85 273 ILE F CA 1
ATOM 14879 C C . ILE F 1 273 ? -4.205 -5.028 27.636 1.00 23.43 273 ILE F C 1
ATOM 14880 O O . ILE F 1 273 ? -4.999 -5.916 27.982 1.00 21.98 273 ILE F O 1
ATOM 14885 N N . PRO F 1 274 ? -4.070 -3.882 28.314 1.00 20.41 274 PRO F N 1
ATOM 14886 C CA . PRO F 1 274 ? -4.988 -3.624 29.421 1.00 18.95 274 PRO F CA 1
ATOM 14887 C C . PRO F 1 274 ? -6.307 -3.091 28.877 1.00 22.18 274 PRO F C 1
ATOM 14888 O O . PRO F 1 274 ? -6.363 -2.509 27.785 1.00 20.30 274 PRO F O 1
ATOM 14892 N N . HIS F 1 275 ? -7.364 -3.309 29.644 1.00 21.70 275 HIS F N 1
ATOM 14893 C CA . HIS F 1 275 ? -8.631 -2.655 29.423 1.00 22.37 275 HIS F CA 1
ATOM 14894 C C . HIS F 1 275 ? -8.389 -1.161 29.199 1.00 23.26 275 HIS F C 1
ATOM 14895 O O . HIS F 1 275 ? -7.672 -0.523 29.955 1.00 21.45 275 HIS F O 1
ATOM 14902 N N . GLN F 1 276 ? -8.981 -0.606 28.148 1.00 21.41 276 GLN F N 1
ATOM 14903 C CA . GLN F 1 276 ? -8.702 0.769 27.749 1.00 22.47 276 GLN F CA 1
ATOM 14904 C C . GLN F 1 276 ? -9.512 1.764 28.584 1.00 25.98 276 GLN F C 1
ATOM 14905 O O . GLN F 1 276 ? -10.409 2.439 28.075 1.00 24.12 276 GLN F O 1
ATOM 14911 N N . ALA F 1 277 ? -9.183 1.855 29.869 1.00 26.11 277 ALA F N 1
ATOM 14912 C CA . ALA F 1 277 ? -9.983 2.635 30.805 1.00 25.51 277 ALA F CA 1
ATOM 14913 C C . ALA F 1 277 ? -9.764 4.128 30.611 1.00 25.45 277 ALA F C 1
ATOM 14914 O O . ALA F 1 277 ? -10.704 4.915 30.700 1.00 26.78 277 ALA F O 1
ATOM 14916 N N . ASN F 1 278 ? -8.520 4.496 30.317 1.00 24.97 278 ASN F N 1
ATOM 14917 C CA . ASN F 1 278 ? -8.080 5.885 30.322 1.00 26.66 278 ASN F CA 1
ATOM 14918 C C . ASN F 1 278 ? -6.601 5.893 29.937 1.00 27.18 278 ASN F C 1
ATOM 14919 O O . ASN F 1 278 ? -5.839 5.053 30.416 1.00 26.92 278 ASN F O 1
ATOM 14924 N N . MET F 1 279 ? -6.189 6.827 29.078 1.00 26.23 279 MET F N 1
ATOM 14925 C CA . MET F 1 279 ? -4.817 6.821 28.570 1.00 28.53 279 MET F CA 1
ATOM 14926 C C . MET F 1 279 ? -3.788 7.041 29.679 1.00 30.30 279 MET F C 1
ATOM 14927 O O . MET F 1 279 ? -2.695 6.461 29.640 1.00 28.03 279 MET F O 1
ATOM 14932 N N . ARG F 1 280 ? -4.143 7.875 30.658 1.00 28.88 280 ARG F N 1
ATOM 14933 C CA . ARG F 1 280 ? -3.289 8.125 31.820 1.00 37.09 280 ARG F CA 1
ATOM 14934 C C . ARG F 1 280 ? -3.083 6.856 32.631 1.00 36.15 280 ARG F C 1
ATOM 14935 O O . ARG F 1 280 ? -1.993 6.604 33.148 1.00 38.78 280 ARG F O 1
ATOM 14943 N N . ILE F 1 281 ? -4.149 6.074 32.762 1.00 29.24 281 ILE F N 1
ATOM 14944 C CA . ILE F 1 281 ? -4.070 4.796 33.441 1.00 29.95 281 ILE F CA 1
ATOM 14945 C C . ILE F 1 281 ? -3.226 3.836 32.608 1.00 31.87 281 ILE F C 1
ATOM 14946 O O . ILE F 1 281 ? -2.376 3.121 33.135 1.00 31.02 281 ILE F O 1
ATOM 14951 N N . ILE F 1 282 ? -3.460 3.813 31.303 1.00 32.71 282 ILE F N 1
ATOM 14952 C CA . ILE F 1 282 ? -2.671 2.946 30.438 1.00 31.15 282 ILE F CA 1
ATOM 14953 C C . ILE F 1 282 ? -1.178 3.302 30.526 1.00 33.22 282 ILE F C 1
ATOM 14954 O O . ILE F 1 282 ? -0.354 2.431 30.774 1.00 33.10 282 ILE F O 1
ATOM 14959 N N . ASP F 1 283 ? -0.840 4.582 30.353 1.00 33.99 283 ASP F N 1
ATOM 14960 C CA . ASP F 1 283 ? 0.557 5.021 30.386 1.00 36.26 283 ASP F CA 1
ATOM 14961 C C . ASP F 1 283 ? 1.248 4.650 31.685 1.00 34.83 283 ASP F C 1
ATOM 14962 O O . ASP F 1 283 ? 2.355 4.107 31.677 1.00 32.96 283 ASP F O 1
ATOM 14967 N N . GLU F 1 284 ? 0.596 4.959 32.800 1.00 28.52 284 GLU F N 1
ATOM 14968 C CA . GLU F 1 284 ? 1.201 4.758 34.106 1.00 29.30 284 GLU F CA 1
ATOM 14969 C C . GLU F 1 284 ? 1.338 3.267 34.403 1.00 31.47 284 GLU F C 1
ATOM 14970 O O . GLU F 1 284 ? 2.415 2.791 34.772 1.00 32.37 284 GLU F O 1
ATOM 14976 N N . PHE F 1 285 ? 0.238 2.539 34.231 1.00 29.13 285 PHE F N 1
ATOM 14977 C CA . PHE F 1 285 ? 0.214 1.083 34.370 1.00 29.46 285 PHE F CA 1
ATOM 14978 C C . PHE F 1 285 ? 1.402 0.446 33.649 1.00 33.34 285 PHE F C 1
ATOM 14979 O O . PHE F 1 285 ? 2.075 -0.415 34.204 1.00 34.02 285 PHE F O 1
ATOM 14987 N N . ALA F 1 286 ? 1.665 0.888 32.421 1.00 33.69 286 ALA F N 1
ATOM 14988 C CA . ALA F 1 286 ? 2.784 0.383 31.632 1.00 31.95 286 ALA F CA 1
ATOM 14989 C C . ALA F 1 286 ? 4.133 0.691 32.270 1.00 37.47 286 ALA F C 1
ATOM 14990 O O . ALA F 1 286 ? 5.042 -0.146 32.246 1.00 36.35 286 ALA F O 1
ATOM 14992 N N . LYS F 1 287 ? 4.266 1.893 32.833 1.00 39.85 287 LYS F N 1
ATOM 14993 C CA . LYS F 1 287 ? 5.510 2.301 33.480 1.00 41.39 287 LYS F CA 1
ATOM 14994 C C . LYS F 1 287 ? 5.806 1.386 34.665 1.00 38.45 287 LYS F C 1
ATOM 14995 O O . LYS F 1 287 ? 6.954 1.000 34.904 1.00 37.00 287 LYS F O 1
ATOM 15001 N N . GLN F 1 288 ? 4.749 1.022 35.382 1.00 37.60 288 GLN F N 1
ATOM 15002 C CA . GLN F 1 288 ? 4.858 0.241 36.609 1.00 39.93 288 GLN F CA 1
ATOM 15003 C C . GLN F 1 288 ? 5.396 -1.165 36.399 1.00 42.01 288 GLN F C 1
ATOM 15004 O O . GLN F 1 288 ? 6.025 -1.733 37.294 1.00 47.56 288 GLN F O 1
ATOM 15010 N N . LEU F 1 289 ? 5.143 -1.722 35.222 1.00 37.56 289 LEU F N 1
ATOM 15011 C CA . LEU F 1 289 ? 5.496 -3.108 34.933 1.00 39.43 289 LEU F CA 1
ATOM 15012 C C . LEU F 1 289 ? 6.904 -3.227 34.363 1.00 42.43 289 LEU F C 1
ATOM 15013 O O . LEU F 1 289 ? 7.399 -4.329 34.146 1.00 41.81 289 LEU F O 1
ATOM 15018 N N . LYS F 1 290 ? 7.541 -2.083 34.124 1.00 42.52 290 LYS F N 1
ATOM 15019 C CA . LYS F 1 290 ? 8.894 -2.051 33.583 1.00 43.86 290 LYS F CA 1
ATOM 15020 C C . LYS F 1 290 ? 8.983 -2.881 32.310 1.00 43.22 290 LYS F C 1
ATOM 15021 O O . LYS F 1 290 ? 9.814 -3.781 32.196 1.00 43.55 290 LYS F O 1
ATOM 15027 N N . LEU F 1 291 ? 8.119 -2.571 31.352 1.00 40.57 291 LEU F N 1
ATOM 15028 C CA . LEU F 1 291 ? 8.125 -3.272 30.081 1.00 39.92 291 LEU F CA 1
ATOM 15029 C C . LEU F 1 291 ? 9.297 -2.809 29.225 1.00 40.59 291 LEU F C 1
ATOM 15030 O O . LEU F 1 291 ? 9.556 -1.616 29.109 1.00 39.17 291 LEU F O 1
ATOM 15035 N N . PRO F 1 292 ? 10.011 -3.753 28.609 1.00 38.61 292 PRO F N 1
ATOM 15036 C CA . PRO F 1 292 ? 10.989 -3.308 27.619 1.00 40.58 292 PRO F CA 1
ATOM 15037 C C . PRO F 1 292 ? 10.299 -2.461 26.548 1.00 39.83 292 PRO F C 1
ATOM 15038 O O . PRO F 1 292 ? 9.080 -2.530 26.392 1.00 36.58 292 PRO F O 1
ATOM 15042 N N . GLU F 1 293 ? 11.080 -1.665 25.829 1.00 43.90 293 GLU F N 1
ATOM 15043 C CA . GLU F 1 293 ? 10.563 -0.815 24.766 1.00 46.47 293 GLU F CA 1
ATOM 15044 C C . GLU F 1 293 ? 9.950 -1.675 23.665 1.00 42.23 293 GLU F C 1
ATOM 15045 O O . GLU F 1 293 ? 9.048 -1.247 22.942 1.00 41.64 293 GLU F O 1
ATOM 15051 N N . SER F 1 294 ? 10.440 -2.903 23.557 1.00 38.03 294 SER F N 1
ATOM 15052 C CA . SER F 1 294 ? 10.022 -3.799 22.494 1.00 39.22 294 SER F CA 1
ATOM 15053 C C . SER F 1 294 ? 8.572 -4.260 22.656 1.00 43.49 294 SER F C 1
ATOM 15054 O O . SER F 1 294 ? 7.953 -4.712 21.689 1.00 44.48 294 SER F O 1
ATOM 15057 N N . VAL F 1 295 ? 8.035 -4.151 23.871 1.00 41.15 295 VAL F N 1
ATOM 15058 C CA . VAL F 1 295 ? 6.665 -4.600 24.133 1.00 36.53 295 VAL F CA 1
ATOM 15059 C C . VAL F 1 295 ? 5.661 -3.571 23.621 1.00 32.47 295 VAL F C 1
ATOM 15060 O O . VAL F 1 295 ? 5.735 -2.403 23.970 1.00 30.20 295 VAL F O 1
ATOM 15064 N N . VAL F 1 296 ? 4.725 -4.007 22.786 1.00 30.88 296 VAL F N 1
ATOM 15065 C CA . VAL F 1 296 ? 3.734 -3.094 22.237 1.00 28.87 296 VAL F CA 1
ATOM 15066 C C . VAL F 1 296 ? 2.616 -2.866 23.253 1.00 29.78 296 VAL F C 1
ATOM 15067 O O . VAL F 1 296 ? 2.085 -3.813 23.822 1.00 29.05 296 VAL F O 1
ATOM 15071 N N . VAL F 1 297 ? 2.275 -1.604 23.487 1.00 32.67 297 VAL F N 1
ATOM 15072 C CA . VAL F 1 297 ? 1.250 -1.249 24.462 1.00 29.84 297 VAL F CA 1
ATOM 15073 C C . VAL F 1 297 ? -0.023 -0.854 23.721 1.00 28.53 297 VAL F C 1
ATOM 15074 O O . VAL F 1 297 ? 0.016 -0.016 22.828 1.00 29.57 297 VAL F O 1
ATOM 15078 N N . ALA F 1 298 ? -1.143 -1.469 24.082 1.00 27.29 298 ALA F N 1
ATOM 15079 C CA . ALA F 1 298 ? -2.418 -1.175 23.443 1.00 27.99 298 ALA F CA 1
ATOM 15080 C C . ALA F 1 298 ? -2.924 0.206 23.857 1.00 29.74 298 ALA F C 1
ATOM 15081 O O . ALA F 1 298 ? -3.042 0.492 25.046 1.00 30.70 298 ALA F O 1
ATOM 15083 N N . ARG F 1 299 ? -3.201 1.058 22.869 1.00 30.35 299 ARG F N 1
ATOM 15084 C CA . ARG F 1 299 ? -3.696 2.408 23.111 1.00 34.92 299 ARG F CA 1
ATOM 15085 C C . ARG F 1 299 ? -4.828 2.763 22.155 1.00 34.44 299 ARG F C 1
ATOM 15086 O O . ARG F 1 299 ? -4.960 3.920 21.733 1.00 33.29 299 ARG F O 1
ATOM 15094 N N . ASP F 1 300 ? -5.646 1.765 21.827 1.00 30.87 300 ASP F N 1
ATOM 15095 C CA . ASP F 1 300 ? -6.825 1.964 20.986 1.00 27.69 300 ASP F CA 1
ATOM 15096 C C . ASP F 1 300 ? -7.794 3.013 21.569 1.00 29.92 300 ASP F C 1
ATOM 15097 O O . ASP F 1 300 ? -8.666 3.535 20.869 1.00 29.18 300 ASP F O 1
ATOM 15102 N N . ILE F 1 301 ? -7.651 3.319 22.855 1.00 29.34 301 ILE F N 1
ATOM 15103 C CA . ILE F 1 301 ? -8.608 4.220 23.498 1.00 30.94 301 ILE F CA 1
ATOM 15104 C C . ILE F 1 301 ? -8.698 5.578 22.798 1.00 29.55 301 ILE F C 1
ATOM 15105 O O . ILE F 1 301 ? -9.775 6.180 22.725 1.00 29.08 301 ILE F O 1
ATOM 15110 N N . ALA F 1 302 ? -7.574 6.051 22.270 1.00 25.33 302 ALA F N 1
ATOM 15111 C CA . ALA F 1 302 ? -7.536 7.356 21.620 1.00 28.62 302 ALA F CA 1
ATOM 15112 C C . ALA F 1 302 ? -8.577 7.533 20.520 1.00 30.61 302 ALA F C 1
ATOM 15113 O O . ALA F 1 302 ? -8.993 8.654 20.244 1.00 32.86 302 ALA F O 1
ATOM 15115 N N . ASP F 1 303 ? -8.977 6.440 19.876 1.00 30.62 303 ASP F N 1
ATOM 15116 C CA . ASP F 1 303 ? -9.918 6.523 18.760 1.00 32.40 303 ASP F CA 1
ATOM 15117 C C . ASP F 1 303 ? -11.260 5.855 19.054 1.00 32.23 303 ASP F C 1
ATOM 15118 O O . ASP F 1 303 ? -12.276 6.214 18.463 1.00 37.01 303 ASP F O 1
ATOM 15123 N N . ALA F 1 304 ? -11.269 4.878 19.949 1.00 31.96 304 ALA F N 1
ATOM 15124 C CA . ALA F 1 304 ? -12.495 4.133 20.219 1.00 32.36 304 ALA F CA 1
ATOM 15125 C C . ALA F 1 304 ? -13.194 4.642 21.467 1.00 30.67 304 ALA F C 1
ATOM 15126 O O . ALA F 1 304 ? -14.402 4.455 21.635 1.00 29.04 304 ALA F O 1
ATOM 15128 N N . GLY F 1 305 ? -12.420 5.284 22.336 1.00 27.25 305 GLY F N 1
ATOM 15129 C CA . GLY F 1 305 ? -12.864 5.565 23.684 1.00 24.57 305 GLY F CA 1
ATOM 15130 C C . GLY F 1 305 ? -12.797 4.301 24.526 1.00 27.62 305 GLY F C 1
ATOM 15131 O O . GLY F 1 305 ? -12.256 3.271 24.095 1.00 23.63 305 GLY F O 1
ATOM 15132 N N . ASN F 1 306 ? -13.341 4.393 25.735 1.00 23.79 306 ASN F N 1
ATOM 15133 C CA . ASN F 1 306 ? -13.422 3.276 26.660 1.00 24.26 306 ASN F CA 1
ATOM 15134 C C . ASN F 1 306 ? -14.693 2.488 26.360 1.00 24.94 306 ASN F C 1
ATOM 15135 O O . ASN F 1 306 ? -15.796 2.992 26.563 1.00 25.43 306 ASN F O 1
ATOM 15140 N N . THR F 1 307 ? -14.542 1.265 25.864 1.00 19.56 307 THR F N 1
ATOM 15141 C CA . THR F 1 307 ? -15.681 0.441 25.453 1.00 22.99 307 THR F CA 1
ATOM 15142 C C . THR F 1 307 ? -15.893 -0.727 26.401 1.00 22.68 307 THR F C 1
ATOM 15143 O O . THR F 1 307 ? -16.450 -1.769 26.015 1.00 21.61 307 THR F O 1
ATOM 15147 N N . SER F 1 308 ? -15.426 -0.570 27.630 1.00 25.63 308 SER F N 1
ATOM 15148 C CA . SER F 1 308 ? -15.690 -1.567 28.654 1.00 25.15 308 SER F CA 1
ATOM 15149 C C . SER F 1 308 ? -15.264 -2.963 28.199 1.00 25.69 308 SER F C 1
ATOM 15150 O O . SER F 1 308 ? -14.145 -3.151 27.724 1.00 30.93 308 SER F O 1
ATOM 15153 N N . ALA F 1 309 ? -16.156 -3.938 28.351 1.00 21.61 309 ALA F N 1
ATOM 15154 C CA . ALA F 1 309 ? -15.853 -5.325 28.005 1.00 21.46 309 ALA F CA 1
ATOM 15155 C C . ALA F 1 309 ? -15.258 -5.507 26.592 1.00 24.12 309 ALA F C 1
ATOM 15156 O O . ALA F 1 309 ? -14.477 -6.442 26.355 1.00 23.50 309 ALA F O 1
ATOM 15158 N N . ALA F 1 310 ? -15.641 -4.645 25.649 1.00 20.16 310 ALA F N 1
ATOM 15159 C CA . ALA F 1 310 ? -15.162 -4.804 24.276 1.00 19.11 310 ALA F CA 1
ATOM 15160 C C . ALA F 1 310 ? -13.721 -4.362 24.113 1.00 20.08 310 ALA F C 1
ATOM 15161 O O . ALA F 1 310 ? -13.040 -4.758 23.159 1.00 20.65 310 ALA F O 1
ATOM 15163 N N . SER F 1 311 ? -13.241 -3.557 25.050 1.00 17.21 311 SER F N 1
ATOM 15164 C CA . SER F 1 311 ? -11.985 -2.848 24.805 1.00 19.12 311 SER F CA 1
ATOM 15165 C C . SER F 1 311 ? -10.782 -3.761 24.538 1.00 19.42 311 SER F C 1
ATOM 15166 O O . SER F 1 311 ? -9.967 -3.462 23.661 1.00 20.91 311 SER F O 1
ATOM 15169 N N . ILE F 1 312 ? -10.655 -4.867 25.271 1.00 15.83 312 ILE F N 1
ATOM 15170 C CA . ILE F 1 312 ? -9.455 -5.693 25.101 1.00 19.46 312 ILE F CA 1
ATOM 15171 C C . ILE F 1 312 ? -9.415 -6.420 23.739 1.00 17.56 312 ILE F C 1
ATOM 15172 O O . ILE F 1 312 ? -8.446 -6.271 22.999 1.00 22.57 312 ILE F O 1
ATOM 15177 N N . PRO F 1 313 ? -10.483 -7.160 23.381 1.00 17.62 313 PRO F N 1
ATOM 15178 C CA . PRO F 1 313 ? -10.574 -7.770 22.032 1.00 19.94 313 PRO F CA 1
ATOM 15179 C C . PRO F 1 313 ? -10.453 -6.739 20.897 1.00 22.49 313 PRO F C 1
ATOM 15180 O O . PRO F 1 313 ? -9.755 -6.989 19.914 1.00 22.86 313 PRO F O 1
ATOM 15184 N N . LEU F 1 314 ? -11.131 -5.595 21.015 1.00 19.54 314 LEU F N 1
ATOM 15185 C CA . LEU F 1 314 ? -10.959 -4.558 20.001 1.00 20.89 314 LEU F CA 1
ATOM 15186 C C . LEU F 1 314 ? -9.497 -4.135 19.908 1.00 21.72 314 LEU F C 1
ATOM 15187 O O . LEU F 1 314 ? -8.958 -3.997 18.813 1.00 24.64 314 LEU F O 1
ATOM 15192 N N . ALA F 1 315 ? -8.862 -3.928 21.060 1.00 18.12 315 ALA F N 1
ATOM 15193 C CA . ALA F 1 315 ? -7.468 -3.491 21.091 1.00 20.53 315 ALA F CA 1
ATOM 15194 C C . ALA F 1 315 ? -6.569 -4.576 20.536 1.00 20.48 315 ALA F C 1
ATOM 15195 O O . ALA F 1 315 ? -5.617 -4.292 19.813 1.00 21.57 315 ALA F O 1
ATOM 15197 N N . MET F 1 316 ? -6.883 -5.822 20.867 1.00 20.76 316 MET F N 1
ATOM 15198 C CA . MET F 1 316 ? -6.110 -6.942 20.358 1.00 22.15 316 MET F CA 1
ATOM 15199 C C . MET F 1 316 ? -6.230 -7.000 18.839 1.00 28.01 316 MET F C 1
ATOM 15200 O O . MET F 1 316 ? -5.228 -7.080 18.122 1.00 27.85 316 MET F O 1
ATOM 15205 N N . HIS F 1 317 ? -7.470 -6.955 18.361 1.00 25.49 317 HIS F N 1
ATOM 15206 C CA . HIS F 1 317 ? -7.752 -6.889 16.935 1.00 22.49 317 HIS F CA 1
ATOM 15207 C C . HIS F 1 317 ? -6.905 -5.836 16.243 1.00 25.69 317 HIS F C 1
ATOM 15208 O O . HIS F 1 317 ? -6.287 -6.102 15.208 1.00 28.43 317 HIS F O 1
ATOM 15215 N N . ARG F 1 318 ? -6.869 -4.629 16.800 1.00 22.05 318 ARG F N 1
ATOM 15216 C CA . ARG F 1 318 ? -6.120 -3.572 16.132 1.00 21.50 318 ARG F CA 1
ATOM 15217 C C . ARG F 1 318 ? -4.617 -3.842 16.150 1.00 25.64 318 ARG F C 1
ATOM 15218 O O . ARG F 1 318 ? -3.901 -3.547 15.196 1.00 32.84 318 ARG F O 1
ATOM 15226 N N . LEU F 1 319 ? -4.159 -4.385 17.265 1.00 22.88 319 LEU F N 1
ATOM 15227 C CA . LEU F 1 319 ? -2.754 -4.650 17.522 1.00 25.82 319 LEU F CA 1
ATOM 15228 C C . LEU F 1 319 ? -2.246 -5.606 16.450 1.00 29.63 319 LEU F C 1
ATOM 15229 O O . LEU F 1 319 ? -1.170 -5.410 15.865 1.00 31.70 319 LEU F O 1
ATOM 15234 N N . LEU F 1 320 ? -3.041 -6.638 16.185 1.00 28.12 320 LEU F N 1
ATOM 15235 C CA . LEU F 1 320 ? -2.685 -7.644 15.197 1.00 30.63 320 LEU F CA 1
ATOM 15236 C C . LEU F 1 320 ? -2.814 -7.154 13.754 1.00 34.46 320 LEU F C 1
ATOM 15237 O O . LEU F 1 320 ? -2.098 -7.637 12.879 1.00 35.60 320 LEU F O 1
ATOM 15242 N N . GLU F 1 321 ? -3.707 -6.198 13.496 1.00 30.73 321 GLU F N 1
ATOM 15243 C CA . GLU F 1 321 ? -3.789 -5.625 12.158 1.00 29.39 321 GLU F CA 1
ATOM 15244 C C . GLU F 1 321 ? -2.537 -4.819 11.896 1.00 31.61 321 GLU F C 1
ATOM 15245 O O . GLU F 1 321 ? -1.985 -4.849 10.797 1.00 33.34 321 GLU F O 1
ATOM 15251 N N . GLU F 1 322 ? -2.084 -4.096 12.911 1.00 28.30 322 GLU F N 1
ATOM 15252 C CA . GLU F 1 322 ? -0.949 -3.200 12.744 1.00 30.65 322 GLU F CA 1
ATOM 15253 C C . GLU F 1 322 ? 0.393 -3.929 12.896 1.00 32.78 322 GLU F C 1
ATOM 15254 O O . GLU F 1 322 ? 1.422 -3.492 12.363 1.00 36.23 322 GLU F O 1
ATOM 15260 N N . ASN F 1 323 ? 0.374 -5.039 13.625 1.00 30.00 323 ASN F N 1
ATOM 15261 C CA . ASN F 1 323 ? 1.576 -5.825 13.886 1.00 30.02 323 ASN F CA 1
ATOM 15262 C C . ASN F 1 323 ? 1.255 -7.311 13.738 1.00 30.42 323 ASN F C 1
ATOM 15263 O O . ASN F 1 323 ? 1.161 -8.040 14.732 1.00 30.95 323 ASN F O 1
ATOM 15268 N N . PRO F 1 324 ? 1.053 -7.764 12.495 1.00 33.85 324 PRO F N 1
ATOM 15269 C CA . PRO F 1 324 ? 0.642 -9.149 12.222 1.00 34.71 324 PRO F CA 1
ATOM 15270 C C . PRO F 1 324 ? 1.688 -10.175 12.664 1.00 34.18 324 PRO F C 1
ATOM 15271 O O . PRO F 1 324 ? 1.327 -11.301 13.010 1.00 32.81 324 PRO F O 1
ATOM 15275 N N . GLU F 1 325 ? 2.964 -9.788 12.653 1.00 31.78 325 GLU F N 1
ATOM 15276 C CA . GLU F 1 325 ? 4.032 -10.691 13.070 1.00 32.28 325 GLU F CA 1
ATOM 15277 C C . GLU F 1 325 ? 3.880 -11.129 14.529 1.00 32.11 325 GLU F C 1
ATOM 15278 O O . GLU F 1 325 ? 4.520 -12.078 14.973 1.00 38.04 325 GLU F O 1
ATOM 15284 N N . LEU F 1 326 ? 3.015 -10.454 15.273 1.00 31.16 326 LEU F N 1
ATOM 15285 C CA . LEU F 1 326 ? 2.852 -10.775 16.690 1.00 32.84 326 LEU F CA 1
ATOM 15286 C C . LEU F 1 326 ? 1.986 -12.019 16.948 1.00 31.66 326 LEU F C 1
ATOM 15287 O O . LEU F 1 326 ? 2.026 -12.588 18.042 1.00 31.10 326 LEU F O 1
ATOM 15292 N N . SER F 1 327 ? 1.213 -12.452 15.953 1.00 27.06 327 SER F N 1
ATOM 15293 C CA . SER F 1 327 ? 0.532 -13.737 16.074 1.00 26.67 327 SER F CA 1
ATOM 15294 C C . SER F 1 327 ? 1.524 -14.725 16.647 1.00 24.51 327 SER F C 1
ATOM 15295 O O . SER F 1 327 ? 2.670 -14.756 16.229 1.00 30.51 327 SER F O 1
ATOM 15298 N N . GLY F 1 328 ? 1.100 -15.502 17.636 1.00 26.39 328 GLY F N 1
ATOM 15299 C CA . GLY F 1 328 ? 1.982 -16.471 18.256 1.00 31.05 328 GLY F CA 1
ATOM 15300 C C . GLY F 1 328 ? 2.671 -15.955 19.505 1.00 35.19 328 GLY F C 1
ATOM 15301 O O . GLY F 1 328 ? 3.054 -16.742 20.382 1.00 36.18 328 GLY F O 1
ATOM 15302 N N . GLY F 1 329 ? 2.827 -14.634 19.588 1.00 32.51 329 GLY F N 1
ATOM 15303 C CA . GLY F 1 329 ? 3.497 -14.009 20.714 1.00 29.04 329 GLY F CA 1
ATOM 15304 C C . GLY F 1 329 ? 2.640 -13.952 21.961 1.00 26.25 329 GLY F C 1
ATOM 15305 O O . GLY F 1 329 ? 1.423 -14.137 21.902 1.00 27.26 329 GLY F O 1
ATOM 15306 N N . LEU F 1 330 ? 3.292 -13.702 23.091 1.00 28.72 330 LEU F N 1
ATOM 15307 C CA . LEU F 1 330 ? 2.626 -13.547 24.388 1.00 27.92 330 LEU F CA 1
ATOM 15308 C C . LEU F 1 330 ? 2.079 -12.135 24.635 1.00 28.18 330 LEU F C 1
ATOM 15309 O O . LEU F 1 330 ? 2.791 -11.141 24.518 1.00 24.81 330 LEU F O 1
ATOM 15314 N N . ALA F 1 331 ? 0.809 -12.057 24.991 1.00 27.32 331 ALA F N 1
ATOM 15315 C CA . ALA F 1 331 ? 0.219 -10.790 25.368 1.00 28.84 331 ALA F CA 1
ATOM 15316 C C . ALA F 1 331 ? -0.379 -10.928 26.763 1.00 26.69 331 ALA F C 1
ATOM 15317 O O . ALA F 1 331 ? -1.055 -11.910 27.061 1.00 23.92 331 ALA F O 1
ATOM 15319 N N . LEU F 1 332 ? -0.105 -9.944 27.614 1.00 26.00 332 LEU F N 1
ATOM 15320 C CA . LEU F 1 332 ? -0.723 -9.851 28.927 1.00 22.56 332 LEU F CA 1
ATOM 15321 C C . LEU F 1 332 ? -2.002 -9.041 28.778 1.00 23.29 332 LEU F C 1
ATOM 15322 O O . LEU F 1 332 ? -1.951 -7.852 28.452 1.00 27.11 332 LEU F O 1
ATOM 15327 N N . GLN F 1 333 ? -3.145 -9.671 29.012 1.00 21.79 333 GLN F N 1
ATOM 15328 C CA . GLN F 1 333 ? -4.416 -8.954 28.965 1.00 23.76 333 GLN F CA 1
ATOM 15329 C C . GLN F 1 333 ? -4.989 -8.844 30.365 1.00 25.67 333 GLN F C 1
ATOM 15330 O O . GLN F 1 333 ? -4.828 -9.760 31.184 1.00 21.21 333 GLN F O 1
ATOM 15336 N N . ILE F 1 334 ? -5.631 -7.713 30.653 1.00 21.37 334 ILE F N 1
ATOM 15337 C CA . ILE F 1 334 ? -6.172 -7.499 31.990 1.00 19.29 334 ILE F CA 1
ATOM 15338 C C . ILE F 1 334 ? -7.260 -6.422 32.013 1.00 20.50 334 ILE F C 1
ATOM 15339 O O . ILE F 1 334 ? -7.058 -5.292 31.575 1.00 16.68 334 ILE F O 1
ATOM 15344 N N . GLY F 1 335 ? -8.435 -6.816 32.483 1.00 22.42 335 GLY F N 1
ATOM 15345 C CA . GLY F 1 335 ? -9.584 -5.940 32.530 1.00 24.74 335 GLY F CA 1
ATOM 15346 C C . GLY F 1 335 ? -9.989 -5.742 33.974 1.00 24.72 335 GLY F C 1
ATOM 15347 O O . GLY F 1 335 ? -9.743 -6.606 34.825 1.00 25.75 335 GLY F O 1
ATOM 15348 N N . PHE F 1 336 ? -10.614 -4.603 34.248 1.00 16.84 336 PHE F N 1
ATOM 15349 C CA . PHE F 1 336 ? -10.976 -4.245 35.609 1.00 20.48 336 PHE F CA 1
ATOM 15350 C C . PHE F 1 336 ? -12.094 -3.230 35.548 1.00 22.09 336 PHE F C 1
ATOM 15351 O O . PHE F 1 336 ? -12.039 -2.292 34.745 1.00 22.19 336 PHE F O 1
ATOM 15359 N N . GLY F 1 337 ? -13.118 -3.407 36.378 1.00 22.72 337 GLY F N 1
ATOM 15360 C CA . GLY F 1 337 ? -14.213 -2.447 36.386 1.00 24.44 337 GLY F CA 1
ATOM 15361 C C . GLY F 1 337 ? -15.180 -2.586 37.544 1.00 25.68 337 GLY F C 1
ATOM 15362 O O . GLY F 1 337 ? -14.844 -3.177 38.581 1.00 25.65 337 GLY F O 1
ATOM 15363 N N . ALA F 1 338 ? -16.389 -2.059 37.355 1.00 23.16 338 ALA F N 1
ATOM 15364 C CA . ALA F 1 338 ? -17.401 -2.020 38.418 1.00 22.85 338 ALA F CA 1
ATOM 15365 C C . ALA F 1 338 ? -17.540 -3.341 39.163 1.00 20.23 338 ALA F C 1
ATOM 15366 O O . ALA F 1 338 ? -17.734 -4.404 38.553 1.00 20.03 338 ALA F O 1
ATOM 15368 N N . GLY F 1 339 ? -17.447 -3.284 40.481 1.00 18.33 339 GLY F N 1
ATOM 15369 C CA . GLY F 1 339 ? -17.692 -4.481 41.255 1.00 20.89 339 GLY F CA 1
ATOM 15370 C C . GLY F 1 339 ? -17.210 -4.401 42.674 1.00 22.28 339 GLY F C 1
ATOM 15371 O O . GLY F 1 339 ? -17.993 -4.634 43.584 1.00 21.15 339 GLY F O 1
ATOM 15372 N N . LEU F 1 340 ? -15.923 -4.113 42.878 1.00 22.23 340 LEU F N 1
ATOM 15373 C CA . LEU F 1 340 ? -14.937 -4.034 41.815 1.00 20.56 340 LEU F CA 1
ATOM 15374 C C . LEU F 1 340 ? -14.550 -5.462 41.408 1.00 23.04 340 LEU F C 1
ATOM 15375 O O . LEU F 1 340 ? -14.479 -6.347 42.257 1.00 25.56 340 LEU F O 1
ATOM 15380 N N . VAL F 1 341 ? -14.293 -5.681 40.121 1.00 19.69 341 VAL F N 1
ATOM 15381 C CA . VAL F 1 341 ? -13.853 -6.985 39.634 1.00 20.45 341 VAL F CA 1
ATOM 15382 C C . VAL F 1 341 ? -12.669 -6.807 38.701 1.00 23.12 341 VAL F C 1
ATOM 15383 O O . VAL F 1 341 ? -12.504 -5.757 38.088 1.00 26.44 341 VAL F O 1
ATOM 15387 N N . TYR F 1 342 ? -11.834 -7.837 38.602 1.00 25.65 342 TYR F N 1
ATOM 15388 C CA . TYR F 1 342 ? -10.701 -7.798 37.696 1.00 24.59 342 TYR F CA 1
ATOM 15389 C C . TYR F 1 342 ? -10.408 -9.203 37.188 1.00 22.26 342 TYR F C 1
ATOM 15390 O O . TYR F 1 342 ? -10.803 -10.195 37.799 1.00 16.45 342 TYR F O 1
ATOM 15399 N N . GLY F 1 343 ? -9.718 -9.272 36.060 1.00 22.60 343 GLY F N 1
ATOM 15400 C CA . GLY F 1 343 ? -9.353 -10.540 35.467 1.00 20.74 343 GLY F CA 1
ATOM 15401 C C . GLY F 1 343 ? -8.139 -10.346 34.589 1.00 20.26 343 GLY F C 1
ATOM 15402 O O . GLY F 1 343 ? -8.008 -9.336 33.886 1.00 21.30 343 GLY F O 1
ATOM 15403 N N . ALA F 1 344 ? -7.229 -11.305 34.642 1.00 17.58 344 ALA F N 1
ATOM 15404 C CA . ALA F 1 344 ? -6.008 -11.196 33.870 1.00 20.39 344 ALA F CA 1
ATOM 15405 C C . ALA F 1 344 ? -5.563 -12.585 33.393 1.00 24.87 344 ALA F C 1
ATOM 15406 O O . ALA F 1 344 ? -5.753 -13.597 34.083 1.00 23.27 344 ALA F O 1
ATOM 15408 N N . GLN F 1 345 ? -4.994 -12.633 32.201 1.00 20.66 345 GLN F N 1
ATOM 15409 C CA . GLN F 1 345 ? -4.256 -13.809 31.808 1.00 23.53 345 GLN F CA 1
ATOM 15410 C C . GLN F 1 345 ? -3.190 -13.483 30.755 1.00 23.62 345 GLN F C 1
ATOM 15411 O O . GLN F 1 345 ? -3.213 -12.401 30.164 1.00 24.29 345 GLN F O 1
ATOM 15417 N N . VAL F 1 346 ? -2.203 -14.366 30.600 1.00 18.97 346 VAL F N 1
ATOM 15418 C CA . VAL F 1 346 ? -1.252 -14.254 29.495 1.00 19.93 346 VAL F CA 1
ATOM 15419 C C . VAL F 1 346 ? -1.691 -15.205 28.382 1.00 23.11 346 VAL F C 1
ATOM 15420 O O . VAL F 1 346 ? -1.938 -16.383 28.620 1.00 23.21 346 VAL F O 1
ATOM 15424 N N . VAL F 1 347 ? -1.806 -14.689 27.165 1.00 22.72 347 VAL F N 1
ATOM 15425 C CA . VAL F 1 347 ? -2.321 -15.493 26.071 1.00 21.58 347 VAL F CA 1
ATOM 15426 C C . VAL F 1 347 ? -1.359 -15.488 24.893 1.00 28.48 347 VAL F C 1
ATOM 15427 O O . VAL F 1 347 ? -0.668 -14.491 24.640 1.00 31.67 347 VAL F O 1
ATOM 15431 N N . ARG F 1 348 ? -1.296 -16.614 24.188 1.00 24.43 348 ARG F N 1
ATOM 15432 C CA . ARG F 1 348 ? -0.633 -16.658 22.894 1.00 26.08 348 ARG F CA 1
ATOM 15433 C C . ARG F 1 348 ? -1.595 -16.060 21.878 1.00 25.42 348 ARG F C 1
ATOM 15434 O O . ARG F 1 348 ? -2.738 -16.512 21.747 1.00 24.24 348 ARG F O 1
ATOM 15442 N N . LEU F 1 349 ? -1.149 -15.020 21.184 1.00 25.15 349 LEU F N 1
ATOM 15443 C CA . LEU F 1 349 ? -2.021 -14.291 20.270 1.00 22.17 349 LEU F CA 1
ATOM 15444 C C . LEU F 1 349 ? -2.378 -15.169 19.063 1.00 28.23 349 LEU F C 1
ATOM 15445 O O . LEU F 1 349 ? -1.531 -15.909 18.569 1.00 33.68 349 LEU F O 1
ATOM 15450 N N . PRO F 1 350 ? -3.633 -15.087 18.578 1.00 28.14 350 PRO F N 1
ATOM 15451 C CA . PRO F 1 350 ? -4.050 -15.862 17.400 1.00 29.41 350 PRO F CA 1
ATOM 15452 C C . PRO F 1 350 ? -3.278 -15.477 16.123 1.00 34.54 350 PRO F C 1
ATOM 15453 O O . PRO F 1 350 ? -2.944 -14.291 15.953 1.00 35.93 350 PRO F O 1
#

Radius of gyration: 42.15 Å; Cα contacts (8 Å, |Δi|>4): 5996; chains: 6; bounding box: 115×109×104 Å

Sequence (2094 aa):
TVTLKQHERPAASRIVAVGAYRPANLVPNEDLIGPIDSSDEWIRQRTGIVTRQRATAEETVPVMAVGAAREALERAGLQGSDLDAVIVSTVTFPHATPSAAALVAHEIGATPAPAYDVSAACAGYCYGVAQADALVRSGTARHVLVVGVERLSDVVDPTDRSISFLLGDGAGAVIVAASDEPGISPSVWGSDGERWSTISMTHSQLELRDAVEHARTTGDASAITGAEGMLWPTLRQDGPSVFRWAVWSMAKVAREALDAAGVEPEDLAAFIPHQANMRIIDEFAKQLKLPESVVVARDIADAGNTSAASIPLAMHRLLEENPELSGGLALQIGFGAGLVYGAQVVRLPTVTLKQHERPAASRIVAVGAYRPANLVPNEDLIGPIDSSDEWIRQRTGIVTRQRATAEETVPVMAVGAAREALERAGLQGSDLDAVIVSTVTFPHATPSAAALVAHEIGATPAPAYDVSAACAGYCYGVAQADALVRSGTARHVLVVGVERLSDVVDPTDRSISFLLGDGAGAVIVAASDEPGISPSVWGSDGERWSTISMTHSQLELRDAVEHARTTGDASAITGAEGMLWPTLRQDGPSVFRWAVWSMAKVAREALDAAGVEPEDLAAFIPHQANMRIIDEFAKQLKLPESVVVARDIADAGNTSAASIPLAMHRLLEENPELSGGLALQIGFGAGLVYGAQVVRLPTVTLKQHERPAASRIVAVGAYRPANLVPNEDLIGPIDSSDEWIRQRTGIVTRQRATAEETVPVMAVGAAREALERAGLQGSDLDAVIVSTVTFPHATPSAAALVAHEIGATPAPAYDVSAACAGYCYGVAQADALVRSGTARHVLVVGVERLSDVVDPTDRSISFLLGDGAGAVIVAASDEPGISPSVWGSDGERWSTISMTHSQLELRDAVEHARTTGDASAITGAEGMLWPTLRQDGPSVFRWAVWSMAKVAREALDAAGVEPEDLAAFIPHQANMRIIDEFAKQLKLPESVVVARDIADAGNTSAASIPLAMHRLLEENPELSGGLALQIGFGAGLVYGAQVVRLPTVTLKQHERPAASRIVAVGAYRPANLVPNEDLIGPIDSSDEWIRQRTGIVTRQRATAEETVPVMAVGAAREALERAGLQGSDLDAVIVSTVTFPHATPSAAALVAHEIGATPAPAYDVSAACAGYCYGVAQADALVRSGTARHVLVVGVERLSDVVDPTDRSISFLLGDGAGAVIVAASDEPGISPSVWGSDGERWSTISMTHSQLELRDAVEHARTTGDASAITGAEGMLWPTLRQDGPSVFRWAVWSMAKVAREALDAAGVEPEDLAAFIPHQANMRIIDEFAKQLKLPESVVVARDIADAGNTSAASIPLAMHRLLEENPELSGGLALQIGFGAGLVYGAQVVRLPTVTLKQHERPAASRIVAVGAYRPANLVPNEDLIGPIDSSDEWIRQRTGIVTRQRATAEETVPVMAVGAAREALERAGLQGSDLDAVIVSTVTFPHATPSAAALVAHEIGATPAPAYDVSAACAGYCYGVAQADALVRSGTARHVLVVGVERLSDVVDPTDRSISFLLGDGAGAVIVAASDEPGISPSVWGSDGERWSTISMTHSQLELRDAVEHARTTGDASAITGAEGMLWPTLRQDGPSVFRWAVWSMAKVAREALDAAGVEPEDLAAFIPHQANMRIIDEFAKQLKLPESVVVARDIADAGNTSAASIPLAMHRLLEENPELSGGLALQIGFGAGLVYGAQVVRLPTVTLKQHERPAASRIVAVGAYRPANLVPNEDLIGPIDSSDEWIRQRTGIVTRQRATAEETVPVMAVGAAREALERAGLQGSDLDAVIVSTVTFPHATPSAAALVAHEIGATPAPAYDVSAACAGYCYGVAQADALVRSGTARHVLVVGVERLSDVVDPTDRSISFLLGDGAGAVIVAASDEPGISPSVWGSDGERWSTISMTHSQLELRDAVEHARTTGDASAITGAEGMLWPTLRQDGPSVFRWAVWSMAKVAREALDAAGVEPEDLAAFIPHQANMRIIDEFAKQLKLPESVVVARDIADAGNTSAASIPLAMHRLLEENPELSGGLALQIGFGAGLVYGAQVVRLP

Organism: Micrococcus luteus (strain ATCC 4698 / DSM 20030 / JCM 1464 / CCM 169 / CCUG 5858 / IAM 1056 / NBRC 3333 / NCIMB 9278 / NCTC 2665 / VKM Ac-2230) (NCBI:txid465515)

B-factor: mean 35.01, std 15.71, range [9.39, 102.75]

CATH classification: 3.40.47.10 (+1 more: 3.40.47.10)

Foldseek 3Di:
DDDDDAADFFPFKAWQFKFWWFAPDWAAPVVQCPLQVDDNVVCCVFFVAGTAGAHDPVCAQLNQQQRRQVRRCVSNVHALCLWQEEEEEEDAHPDPDDASQCVSSVVRVNPPHYGHYDYQWLQRQQVQVLVLRVCRRRNVTFKYKYKYFYNQQVFADSNAPAPRVQEHGHMMMIMMGRDNDYFKFNKQKDFDLVCLPQKDWPDDVVVVVVLVVVCVPPVDNPVPVVDPDDPRIHIGHPRVVCLCCLAVVVLVSLVVQCVRRVHALAQAQEEFEQSQGVVSQVSNVVSSVHDPNYHYQNCCRRHGRHRNRRRSNSLVVVCVVPVVQQQGWYWYKTADRSGIIMIIIGRHD/DDDDDAADFFQFKAWQFKFKDFAPDWAAPVVQCVLQVHDNVRCCVWFVAGTATADDPVCAQLNQQLRGQVRQCVSNVHALCLWQEEEEEEDAHPDPDDASQVVSSVVRVNPPHYGHYDYQWLQRQQVVVLVLRCCRRRNVTFKYKYKYFYNQQVFADSNAPAPRRQEHGIMMMTIMGRDNDYFKFNKLKDFDLVCQVQKDWPDDVVQVVCLPVVCVVPVPNPCPVVPDDDPRIHIGHDRVVVLVCLLVPVLVSLVVQCVRRVHALAQAQEEFEQSRGVVSQVSSCVSSVHDPNYHYFNCCRGHGGHRNRRRRVSLVVCCVVVVVLQQGKYWYKTADRSGIIMIIIGGHD/DDDDDAADFFQFKAWQFKFWFFAPDWAAPVVQCVLQVHDSVVCCVWFVAGTATAHDPVCAQLNQQLRGQVRRQVSSVHALCLWQEEEEEEDAHPDPDDASQVVSSVVRVNPPHYTHYDYQWLQRQQVQVLVLRCCRRSNVTFKYKYKYFYNQQVFADSNAPAPRRQEHGIMMMIMMGRDRDYFKFNKLKDFDQVCQVQKDWPDDVVQVVVLVVVCVPVVDHPPVPVDDDDPRIHIGHPRVVVLVCLLVPVLVSQVVQCVSRVHALAQAQEEFEQSQGPVSQVSSCVSSVHDPNYHYFNCCRGHGGHRNRRRSNSLVVVCVVPVVQQQGWYKYKTADRRRIIMIIIGHHD/DDDDDFADFFQFKAWQFKFWFFAPDWAAPVVQCPLQVHDSCRCCVPFVAGTATAHDPVCAQLNQQLRRQVRQCVSNVHALCLWQEEEEEEDAHPDPDDASQVVSSVVRVVPPHYGHYDYQWLQRQQVQVLVLRVCRRRNVTFKYKYKYWYNQQVFADSNAPAPRRQEHGIMMMIMMGRDNDHFKFNKDKDFDQVCLVQKDKPDDVVQVVCLVVVCVVPVCNVCPPPPPDDPRIHIGHDNVVCQCCLAVVVLVVLVVQCVSRVHALAQAQEEFEQSSGDVSQVNNVVSSVHDPNYHYFHCCNRHGRHRNRRRSNSLVVCCVVPVVCQQGWYWYKTADRSGMIMIITGHHD/DDDDDFADFFPFKAWQFKFKFFAPDWAAPVVQCPLAVHDSVVCCVWFVAGTATAHDPVCAQLNQQLRRQVRRQVSSVHALCLWQEEEEEEDAHPDPDDDSQVVNSVVRVNPPHYGHYDYQWLQRQQVQVLVLRVCRRRNVIFKYKYKYWYNQQVFADSNAPAARRQEHGIMMMTMMGRDNDYFKFNKLKDFDQVCLPQKDWPDDVVQVVVLVVVCVVVVPNPCVVVPDDDPRIHIGHDRVVVLVCLLPVVLVSLVVQQVSRVHALAQAQEEFEQSAGVVSQVSSCVSSVHDPNYHYFNCCHRHGRHRNRRRSNSLVVVCVVVVVQQQGWYWYKTADRSGIIMIIIGRHD/DDDDDFADFFPFKAWQFKFKFFAPDWDAPVVQCPLAPDDNVVCCVWFVAGTATAHDPVCAQLNQQLRGQVVQQVSSVHALCLWQEEEEEEDARPDPDDASQVVNSVVRVNPPHYGHYDYQWLQRQQVQVLVLRVCRRRNVIFKYKYKYFYNQQVFADSNAPAPRRQEHGIMMMIMMGRDNDYFKFNKLKDFDQVCLVQKDKPDDCVQVVCLVVVCVVPVPNPVPVVPPDDSRIHIGHPRVVCLCCLAVVVLVSLVVQCVRRVHALAQAQEEQEQSQGVVSQVRSVVSRVHDPNYHYQNCCRRHGRHRNRRRSVSLVVCCVVPVVQQQGWYWYKTADRRGIIMIIIGRHD